Protein 1WIE (pdb70)

InterPro domains:
  IPR001452 SH3 domain [PF07653] (853-914)
  IPR001452 SH3 domain [PF07653] (957-1017)
  IPR001452 SH3 domain [PF14604] (189-230)
  IPR001452 SH3 domain [PR00452] (851-861)
  IPR001452 SH3 domain [PR00452] (873-888)
  IPR001452 SH3 domain [PR00452] (1005-1017)
  IPR001452 SH3 domain [PS50002] (167-234)
  IPR001452 SH3 domain [PS50002] (848-916)
  IPR001452 SH3 domain [PS50002] (952-1019)
  IPR001452 SH3 domain [SM00326] (170-233)
  IPR001452 SH3 domain [SM00326] (851-915)
  IPR001452 SH3 domain [SM00326] (955-1018)
  IPR003961 Fibronectin type III [PF00041] (393-467)
  IPR003961 Fibronectin type III [PS50853] (489-590)
  IPR003961 Fibronectin type III [SM00060] (297-377)
  IPR003961 Fibronectin type III [SM00060] (391-463)
  IPR003961 Fibronectin type III [SM00060] (487-573)
  IPR003961 Fibronectin type III [cd00063] (300-381)
  IPR003961 Fibronectin type III [cd00063] (393-457)
  IPR003961 Fibronectin type III [cd00063] (487-573)

Structure (mmCIF, N/CA/C/O backbone):
data_1WIE
#
_entry.id   1WIE
#
loop_
_atom_site.group_PDB
_atom_site.id
_atom_site.type_symbol
_atom_site.label_atom_id
_atom_site.label_alt_id
_atom_site.label_comp_id
_atom_site.label_asym_id
_atom_site.label_entity_id
_atom_site.label_seq_id
_atom_site.pdbx_PDB_ins_code
_atom_site.Cartn_x
_atom_site.Cartn_y
_atom_site.Cartn_z
_atom_site.occupancy
_atom_site.B_iso_or_equiv
_atom_site.auth_seq_id
_atom_site.auth_comp_id
_atom_site.auth_asym_id
_atom_site.auth_atom_id
_atom_site.pdbx_PDB_model_num
ATOM 1 N N . GLY A 1 1 ? -3.168 -9.687 16.478 1.00 0.00 1 GLY A N 1
ATOM 2 C CA . GLY A 1 1 ? -2.420 -9.687 15.232 1.00 0.00 1 GLY A CA 1
ATOM 3 C C . GLY A 1 1 ? -0.935 -9.417 15.485 1.00 0.00 1 GLY A C 1
ATOM 4 O O . GLY A 1 1 ? -0.481 -9.444 16.628 1.00 0.00 1 GLY A O 1
ATOM 8 N N . SER A 1 2 ? -0.220 -9.162 14.399 1.00 0.00 2 SER A N 1
ATOM 9 C CA . SER A 1 2 ? 1.204 -8.887 14.488 1.00 0.00 2 SER A CA 1
ATOM 10 C C . SER A 1 2 ? 1.911 -10.025 15.228 1.00 0.00 2 SER A C 1
ATOM 11 O O . SER A 1 2 ? 2.118 -9.948 16.439 1.00 0.00 2 SER A O 1
ATOM 19 N N . SER A 1 3 ? 2.262 -11.053 14.470 1.00 0.00 3 SER A N 1
ATOM 20 C CA . SER A 1 3 ? 2.941 -12.205 15.039 1.00 0.00 3 SER A CA 1
ATOM 21 C C . SER A 1 3 ? 4.440 -11.921 15.161 1.00 0.00 3 SER A C 1
ATOM 22 O O . SER A 1 3 ? 5.017 -12.065 16.237 1.00 0.00 3 SER A O 1
ATOM 30 N N . GLY A 1 4 ? 5.027 -11.523 14.042 1.00 0.00 4 GLY A N 1
ATOM 31 C CA . GLY A 1 4 ? 6.447 -11.218 14.009 1.00 0.00 4 GLY A CA 1
ATOM 32 C C . GLY A 1 4 ? 7.235 -12.345 13.338 1.00 0.00 4 GLY A C 1
ATOM 33 O O . GLY A 1 4 ? 6.681 -13.112 12.552 1.00 0.00 4 GLY A O 1
ATOM 37 N N . SER A 1 5 ? 8.515 -12.410 13.674 1.00 0.00 5 SER A N 1
ATOM 38 C CA . SER A 1 5 ? 9.384 -13.431 13.114 1.00 0.00 5 SER A CA 1
ATOM 39 C C . SER A 1 5 ? 9.666 -13.128 11.641 1.00 0.00 5 SER A C 1
ATOM 40 O O . SER A 1 5 ? 10.791 -12.790 11.277 1.00 0.00 5 SER A O 1
ATOM 48 N N . SER A 1 6 ? 8.624 -13.260 10.833 1.00 0.00 6 SER A N 1
ATOM 49 C CA . SER A 1 6 ? 8.745 -13.005 9.408 1.00 0.00 6 SER A CA 1
ATOM 50 C C . SER A 1 6 ? 9.661 -14.047 8.765 1.00 0.00 6 SER A C 1
ATOM 51 O O . SER A 1 6 ? 10.456 -14.688 9.452 1.00 0.00 6 SER A O 1
ATOM 59 N N . GLY A 1 7 ? 9.521 -14.185 7.455 1.00 0.00 7 GLY A N 1
ATOM 60 C CA . GLY A 1 7 ? 10.326 -15.139 6.712 1.00 0.00 7 GLY A CA 1
ATOM 61 C C . GLY A 1 7 ? 10.132 -14.964 5.205 1.00 0.00 7 GLY A C 1
ATOM 62 O O . GLY A 1 7 ? 11.100 -14.775 4.468 1.00 0.00 7 GLY A O 1
ATOM 66 N N . THR A 1 8 ? 8.876 -15.033 4.790 1.00 0.00 8 THR A N 1
ATOM 67 C CA . THR A 1 8 ? 8.543 -14.885 3.384 1.00 0.00 8 THR A CA 1
ATOM 68 C C . THR A 1 8 ? 7.047 -14.611 3.216 1.00 0.00 8 THR A C 1
ATOM 69 O O . THR A 1 8 ? 6.236 -15.055 4.028 1.00 0.00 8 THR A O 1
ATOM 80 N N . SER A 1 9 ? 6.726 -13.882 2.157 1.00 0.00 9 SER A N 1
ATOM 81 C CA . SER A 1 9 ? 5.342 -13.544 1.873 1.00 0.00 9 SER A CA 1
ATOM 82 C C . SER A 1 9 ? 4.480 -14.807 1.895 1.00 0.00 9 SER A C 1
ATOM 83 O O . SER A 1 9 ? 4.524 -15.610 0.964 1.00 0.00 9 SER A O 1
ATOM 91 N N . LYS A 1 10 ? 3.715 -14.944 2.968 1.00 0.00 10 LYS A N 1
ATOM 92 C CA . LYS A 1 10 ? 2.843 -16.096 3.124 1.00 0.00 10 LYS A CA 1
ATOM 93 C C . LYS A 1 10 ? 1.548 -15.860 2.345 1.00 0.00 10 LYS A C 1
ATOM 94 O O . LYS A 1 10 ? 1.290 -16.528 1.345 1.00 0.00 10 LYS A O 1
ATOM 113 N N . GLN A 1 11 ? 0.768 -14.906 2.832 1.00 0.00 11 GLN A N 1
ATOM 114 C CA . GLN A 1 11 ? -0.494 -14.573 2.194 1.00 0.00 11 GLN A CA 1
ATOM 115 C C . GLN A 1 11 ? -0.619 -13.058 2.024 1.00 0.00 11 GLN A C 1
ATOM 116 O O . GLN A 1 11 ? -0.251 -12.297 2.917 1.00 0.00 11 GLN A O 1
ATOM 130 N N . ARG A 1 12 ? -1.141 -12.665 0.871 1.00 0.00 12 ARG A N 1
ATOM 131 C CA . ARG A 1 12 ? -1.319 -11.254 0.572 1.00 0.00 12 ARG A CA 1
ATOM 132 C C . ARG A 1 12 ? -2.730 -10.804 0.958 1.00 0.00 12 ARG A C 1
ATOM 133 O O . ARG A 1 12 ? -3.382 -10.081 0.206 1.00 0.00 12 ARG A O 1
ATOM 154 N N . TYR A 1 13 ? -3.159 -11.249 2.129 1.00 0.00 13 TYR A N 1
ATOM 155 C CA . TYR A 1 13 ? -4.480 -10.901 2.624 1.00 0.00 13 TYR A CA 1
ATOM 156 C C . TYR A 1 13 ? -4.652 -11.335 4.081 1.00 0.00 13 TYR A C 1
ATOM 157 O O . TYR A 1 13 ? -5.637 -11.986 4.427 1.00 0.00 13 TYR A O 1
ATOM 175 N N . SER A 1 14 ? -3.678 -10.956 4.896 1.00 0.00 14 SER A N 1
ATOM 176 C CA . SER A 1 14 ? -3.710 -11.297 6.308 1.00 0.00 14 SER A CA 1
ATOM 177 C C . SER A 1 14 ? -2.404 -10.866 6.980 1.00 0.00 14 SER A C 1
ATOM 178 O O . SER A 1 14 ? -2.401 -10.475 8.146 1.00 0.00 14 SER A O 1
ATOM 186 N N . GLY A 1 15 ? -1.326 -10.951 6.214 1.00 0.00 15 GLY A N 1
ATOM 187 C CA . GLY A 1 15 ? -0.017 -10.574 6.721 1.00 0.00 15 GLY A CA 1
ATOM 188 C C . GLY A 1 15 ? 0.022 -9.089 7.088 1.00 0.00 15 GLY A C 1
ATOM 189 O O . GLY A 1 15 ? -0.898 -8.341 6.761 1.00 0.00 15 GLY A O 1
ATOM 193 N N . LYS A 1 16 ? 1.097 -8.708 7.763 1.00 0.00 16 LYS A N 1
ATOM 194 C CA . LYS A 1 16 ? 1.268 -7.326 8.178 1.00 0.00 16 LYS A CA 1
ATOM 195 C C . LYS A 1 16 ? 0.797 -6.399 7.056 1.00 0.00 16 LYS A C 1
ATOM 196 O O . LYS A 1 16 ? 0.806 -6.780 5.886 1.00 0.00 16 LYS A O 1
ATOM 215 N N . VAL A 1 17 ? 0.398 -5.199 7.452 1.00 0.00 17 VAL A N 1
ATOM 216 C CA . VAL A 1 17 ? -0.075 -4.214 6.494 1.00 0.00 17 VAL A CA 1
ATOM 217 C C . VAL A 1 17 ? 0.827 -2.980 6.550 1.00 0.00 17 VAL A C 1
ATOM 218 O O . VAL A 1 17 ? 1.435 -2.697 7.582 1.00 0.00 17 VAL A O 1
ATOM 231 N N . HIS A 1 18 ? 0.885 -2.277 5.429 1.00 0.00 18 HIS A N 1
ATOM 232 C CA . HIS A 1 18 ? 1.702 -1.079 5.338 1.00 0.00 18 HIS A CA 1
ATOM 233 C C . HIS A 1 18 ? 0.819 0.120 4.985 1.00 0.00 18 HIS A C 1
ATOM 234 O O . HIS A 1 18 ? -0.096 0.003 4.171 1.00 0.00 18 HIS A O 1
ATOM 248 N N . LEU A 1 19 ? 1.124 1.244 5.615 1.00 0.00 19 LEU A N 1
ATOM 249 C CA . LEU A 1 19 ? 0.370 2.463 5.378 1.00 0.00 19 LEU A CA 1
ATOM 250 C C . LEU A 1 19 ? 1.116 3.331 4.363 1.00 0.00 19 LEU A C 1
ATOM 251 O O . LEU A 1 19 ? 2.244 3.754 4.613 1.00 0.00 19 LEU A O 1
ATOM 267 N N . CYS A 1 20 ? 0.457 3.569 3.238 1.00 0.00 20 CYS A N 1
ATOM 268 C CA . CYS A 1 20 ? 1.044 4.378 2.184 1.00 0.00 20 CYS A CA 1
ATOM 269 C C . CYS A 1 20 ? 0.154 5.604 1.967 1.00 0.00 20 CYS A C 1
ATOM 270 O O . CYS A 1 20 ? -1.022 5.593 2.327 1.00 0.00 20 CYS A O 1
ATOM 278 N N . VAL A 1 21 ? 0.749 6.631 1.379 1.00 0.00 21 VAL A N 1
ATOM 279 C CA . VAL A 1 21 ? 0.025 7.862 1.110 1.00 0.00 21 VAL A CA 1
ATOM 280 C C . VAL A 1 21 ? 0.124 8.191 -0.381 1.00 0.00 21 VAL A C 1
ATOM 281 O O . VAL A 1 21 ? 1.187 8.573 -0.867 1.00 0.00 21 VAL A O 1
ATOM 294 N N . ALA A 1 22 ? -0.999 8.030 -1.065 1.00 0.00 22 ALA A N 1
ATOM 295 C CA . ALA A 1 22 ? -1.053 8.305 -2.491 1.00 0.00 22 ALA A CA 1
ATOM 296 C C . ALA A 1 22 ? -0.155 9.501 -2.809 1.00 0.00 22 ALA A C 1
ATOM 297 O O . ALA A 1 22 ? -0.327 10.580 -2.244 1.00 0.00 22 ALA A O 1
ATOM 304 N N . ARG A 1 23 ? 0.786 9.271 -3.714 1.00 0.00 23 ARG A N 1
ATOM 305 C CA . ARG A 1 23 ? 1.711 10.317 -4.114 1.00 0.00 23 ARG A CA 1
ATOM 306 C C . ARG A 1 23 ? 1.080 11.200 -5.192 1.00 0.00 23 ARG A C 1
ATOM 307 O O . ARG A 1 23 ? 1.420 12.377 -5.313 1.00 0.00 23 ARG A O 1
ATOM 328 N N . TYR A 1 24 ? 0.173 10.600 -5.948 1.00 0.00 24 TYR A N 1
ATOM 329 C CA . TYR A 1 24 ? -0.509 11.318 -7.012 1.00 0.00 24 TYR A CA 1
ATOM 330 C C . TYR A 1 24 ? -1.910 10.749 -7.247 1.00 0.00 24 TYR A C 1
ATOM 331 O O . TYR A 1 24 ? -2.066 9.553 -7.485 1.00 0.00 24 TYR A O 1
ATOM 349 N N . SER A 1 25 ? -2.893 11.634 -7.171 1.00 0.00 25 SER A N 1
ATOM 350 C CA . SER A 1 25 ? -4.276 11.235 -7.372 1.00 0.00 25 SER A CA 1
ATOM 351 C C . SER A 1 25 ? -4.381 10.302 -8.580 1.00 0.00 25 SER A C 1
ATOM 352 O O . SER A 1 25 ? -4.009 10.676 -9.692 1.00 0.00 25 SER A O 1
ATOM 360 N N . TYR A 1 26 ? -4.888 9.106 -8.321 1.00 0.00 26 TYR A N 1
ATOM 361 C CA . TYR A 1 26 ? -5.047 8.117 -9.373 1.00 0.00 26 TYR A CA 1
ATOM 362 C C . TYR A 1 26 ? -6.482 7.588 -9.417 1.00 0.00 26 TYR A C 1
ATOM 363 O O . TYR A 1 26 ? -7.173 7.571 -8.400 1.00 0.00 26 TYR A O 1
ATOM 381 N N . ASN A 1 27 ? -6.888 7.170 -10.607 1.00 0.00 27 ASN A N 1
ATOM 382 C CA . ASN A 1 27 ? -8.229 6.643 -10.797 1.00 0.00 27 ASN A CA 1
ATOM 383 C C . ASN A 1 27 ? -8.195 5.551 -11.868 1.00 0.00 27 ASN A C 1
ATOM 384 O O . ASN A 1 27 ? -7.924 5.829 -13.035 1.00 0.00 27 ASN A O 1
ATOM 395 N N . PRO A 1 28 ? -8.482 4.298 -11.422 1.00 0.00 28 PRO A N 1
ATOM 396 C CA . PRO A 1 28 ? -8.487 3.163 -12.329 1.00 0.00 28 PRO A CA 1
ATOM 397 C C . PRO A 1 28 ? -9.737 3.172 -13.211 1.00 0.00 28 PRO A C 1
ATOM 398 O O . PRO A 1 28 ? -9.703 2.703 -14.347 1.00 0.00 28 PRO A O 1
ATOM 409 N N . PHE A 1 29 ? -10.812 3.712 -12.654 1.00 0.00 29 PHE A N 1
ATOM 410 C CA . PHE A 1 29 ? -12.070 3.788 -13.376 1.00 0.00 29 PHE A CA 1
ATOM 411 C C . PHE A 1 29 ? -12.142 5.062 -14.220 1.00 0.00 29 PHE A C 1
ATOM 412 O O . PHE A 1 29 ? -13.223 5.608 -14.436 1.00 0.00 29 PHE A O 1
ATOM 429 N N . ASP A 1 30 ? -10.977 5.499 -14.674 1.00 0.00 30 ASP A N 1
ATOM 430 C CA . ASP A 1 30 ? -10.894 6.699 -15.489 1.00 0.00 30 ASP A CA 1
ATOM 431 C C . ASP A 1 30 ? -10.458 6.319 -16.906 1.00 0.00 30 ASP A C 1
ATOM 432 O O . ASP A 1 30 ? -10.596 7.112 -17.836 1.00 0.00 30 ASP A O 1
ATOM 441 N N . GLY A 1 31 ? -9.941 5.105 -17.026 1.00 0.00 31 GLY A N 1
ATOM 442 C CA . GLY A 1 31 ? -9.485 4.609 -18.313 1.00 0.00 31 GLY A CA 1
ATOM 443 C C . GLY A 1 31 ? -10.351 3.442 -18.790 1.00 0.00 31 GLY A C 1
ATOM 444 O O . GLY A 1 31 ? -11.341 3.096 -18.148 1.00 0.00 31 GLY A O 1
ATOM 448 N N . PRO A 1 32 ? -9.935 2.850 -19.942 1.00 0.00 32 PRO A N 1
ATOM 449 C CA . PRO A 1 32 ? -10.661 1.729 -20.512 1.00 0.00 32 PRO A CA 1
ATOM 450 C C . PRO A 1 32 ? -10.400 0.446 -19.719 1.00 0.00 32 PRO A C 1
ATOM 451 O O . PRO A 1 32 ? -10.941 -0.610 -20.044 1.00 0.00 32 PRO A O 1
ATOM 462 N N . ASN A 1 33 ? -9.571 0.581 -18.694 1.00 0.00 33 ASN A N 1
ATOM 463 C CA . ASN A 1 33 ? -9.231 -0.554 -17.853 1.00 0.00 33 ASN A CA 1
ATOM 464 C C . ASN A 1 33 ? -10.481 -1.407 -17.625 1.00 0.00 33 ASN A C 1
ATOM 465 O O . ASN A 1 33 ? -11.467 -0.933 -17.063 1.00 0.00 33 ASN A O 1
ATOM 476 N N . GLU A 1 34 ? -10.399 -2.650 -18.075 1.00 0.00 34 GLU A N 1
ATOM 477 C CA . GLU A 1 34 ? -11.512 -3.574 -17.927 1.00 0.00 34 GLU A CA 1
ATOM 478 C C . GLU A 1 34 ? -11.554 -4.131 -16.503 1.00 0.00 34 GLU A C 1
ATOM 479 O O . GLU A 1 34 ? -12.482 -4.853 -16.143 1.00 0.00 34 GLU A O 1
ATOM 491 N N . ASN A 1 35 ? -10.538 -3.773 -15.731 1.00 0.00 35 ASN A N 1
ATOM 492 C CA . ASN A 1 35 ? -10.448 -4.228 -14.354 1.00 0.00 35 ASN A CA 1
ATOM 493 C C . ASN A 1 35 ? -10.017 -3.061 -13.464 1.00 0.00 35 ASN A C 1
ATOM 494 O O . ASN A 1 35 ? -8.973 -3.123 -12.816 1.00 0.00 35 ASN A O 1
ATOM 505 N N . PRO A 1 36 ? -10.864 -1.998 -13.460 1.00 0.00 36 PRO A N 1
ATOM 506 C CA . PRO A 1 36 ? -10.582 -0.819 -12.659 1.00 0.00 36 PRO A CA 1
ATOM 507 C C . PRO A 1 36 ? -10.853 -1.084 -11.177 1.00 0.00 36 PRO A C 1
ATOM 508 O O . PRO A 1 36 ? -10.161 -0.552 -10.310 1.00 0.00 36 PRO A O 1
ATOM 519 N N . GLU A 1 37 ? -11.862 -1.907 -10.931 1.00 0.00 37 GLU A N 1
ATOM 520 C CA . GLU A 1 37 ? -12.234 -2.249 -9.569 1.00 0.00 37 GLU A CA 1
ATOM 521 C C . GLU A 1 37 ? -11.078 -2.966 -8.868 1.00 0.00 37 GLU A C 1
ATOM 522 O O . GLU A 1 37 ? -10.941 -2.885 -7.648 1.00 0.00 37 GLU A O 1
ATOM 534 N N . ALA A 1 38 ? -10.276 -3.652 -9.669 1.00 0.00 38 ALA A N 1
ATOM 535 C CA . ALA A 1 38 ? -9.137 -4.383 -9.141 1.00 0.00 38 ALA A CA 1
ATOM 536 C C . ALA A 1 38 ? -8.224 -3.417 -8.384 1.00 0.00 38 ALA A C 1
ATOM 537 O O . ALA A 1 38 ? -7.817 -3.696 -7.257 1.00 0.00 38 ALA A O 1
ATOM 544 N N . GLU A 1 39 ? -7.928 -2.301 -9.033 1.00 0.00 39 GLU A N 1
ATOM 545 C CA . GLU A 1 39 ? -7.070 -1.292 -8.435 1.00 0.00 39 GLU A CA 1
ATOM 546 C C . GLU A 1 39 ? -7.873 -0.416 -7.471 1.00 0.00 39 GLU A C 1
ATOM 547 O O . GLU A 1 39 ? -9.037 -0.699 -7.192 1.00 0.00 39 GLU A O 1
ATOM 559 N N . LEU A 1 40 ? -7.220 0.632 -6.990 1.00 0.00 40 LEU A N 1
ATOM 560 C CA . LEU A 1 40 ? -7.859 1.551 -6.064 1.00 0.00 40 LEU A CA 1
ATOM 561 C C . LEU A 1 40 ? -7.560 2.989 -6.492 1.00 0.00 40 LEU A C 1
ATOM 562 O O . LEU A 1 40 ? -6.452 3.292 -6.932 1.00 0.00 40 LEU A O 1
ATOM 578 N N . PRO A 1 41 ? -8.594 3.860 -6.344 1.00 0.00 41 PRO A N 1
ATOM 579 C CA . PRO A 1 41 ? -8.452 5.259 -6.710 1.00 0.00 41 PRO A CA 1
ATOM 580 C C . PRO A 1 41 ? -7.621 6.016 -5.673 1.00 0.00 41 PRO A C 1
ATOM 581 O O . PRO A 1 41 ? -8.154 6.491 -4.671 1.00 0.00 41 PRO A O 1
ATOM 592 N N . LEU A 1 42 ? -6.328 6.105 -5.948 1.00 0.00 42 LEU A N 1
ATOM 593 C CA . LEU A 1 42 ? -5.417 6.796 -5.051 1.00 0.00 42 LEU A CA 1
ATOM 594 C C . LEU A 1 42 ? -5.702 8.298 -5.101 1.00 0.00 42 LEU A C 1
ATOM 595 O O . LEU A 1 42 ? -6.078 8.828 -6.145 1.00 0.00 42 LEU A O 1
ATOM 611 N N . THR A 1 43 ? -5.510 8.943 -3.959 1.00 0.00 43 THR A N 1
ATOM 612 C CA . THR A 1 43 ? -5.741 10.374 -3.860 1.00 0.00 43 THR A CA 1
ATOM 613 C C . THR A 1 43 ? -4.553 11.060 -3.182 1.00 0.00 43 THR A C 1
ATOM 614 O O . THR A 1 43 ? -4.393 10.974 -1.966 1.00 0.00 43 THR A O 1
ATOM 625 N N . ALA A 1 44 ? -3.751 11.726 -4.000 1.00 0.00 44 ALA A N 1
ATOM 626 C CA . ALA A 1 44 ? -2.583 12.427 -3.495 1.00 0.00 44 ALA A CA 1
ATOM 627 C C . ALA A 1 44 ? -2.886 12.977 -2.100 1.00 0.00 44 ALA A C 1
ATOM 628 O O . ALA A 1 44 ? -3.769 13.818 -1.939 1.00 0.00 44 ALA A O 1
ATOM 635 N N . GLY A 1 45 ? -2.138 12.480 -1.126 1.00 0.00 45 GLY A N 1
ATOM 636 C CA . GLY A 1 45 ? -2.316 12.911 0.250 1.00 0.00 45 GLY A CA 1
ATOM 637 C C . GLY A 1 45 ? -3.024 11.834 1.074 1.00 0.00 45 GLY A C 1
ATOM 638 O O . GLY A 1 45 ? -2.629 11.553 2.205 1.00 0.00 45 GLY A O 1
ATOM 642 N N . LYS A 1 46 ? -4.058 11.261 0.476 1.00 0.00 46 LYS A N 1
ATOM 643 C CA . LYS A 1 46 ? -4.825 10.221 1.141 1.00 0.00 46 LYS A CA 1
ATOM 644 C C . LYS A 1 46 ? -3.898 9.056 1.494 1.00 0.00 46 LYS A C 1
ATOM 645 O O . LYS A 1 46 ? -2.792 8.957 0.965 1.00 0.00 46 LYS A O 1
ATOM 664 N N . TYR A 1 47 ? -4.384 8.203 2.384 1.00 0.00 47 TYR A N 1
ATOM 665 C CA . TYR A 1 47 ? -3.613 7.049 2.813 1.00 0.00 47 TYR A CA 1
ATOM 666 C C . TYR A 1 47 ? -4.384 5.751 2.564 1.00 0.00 47 TYR A C 1
ATOM 667 O O . TYR A 1 47 ? -5.592 5.777 2.335 1.00 0.00 47 TYR A O 1
ATOM 685 N N . LEU A 1 48 ? -3.653 4.647 2.617 1.00 0.00 48 LEU A N 1
ATOM 686 C CA . LEU A 1 48 ? -4.253 3.342 2.400 1.00 0.00 48 LEU A CA 1
ATOM 687 C C . LEU A 1 48 ? -3.426 2.278 3.125 1.00 0.00 48 LEU A C 1
ATOM 688 O O . LEU A 1 48 ? -2.278 2.522 3.490 1.00 0.00 48 LEU A O 1
ATOM 704 N N . TYR A 1 49 ? -4.043 1.120 3.311 1.00 0.00 49 TYR A N 1
ATOM 705 C CA . TYR A 1 49 ? -3.378 0.018 3.986 1.00 0.00 49 TYR A CA 1
ATOM 706 C C . TYR A 1 49 ? -3.175 -1.164 3.036 1.00 0.00 49 TYR A C 1
ATOM 707 O O . TYR A 1 49 ? -4.132 -1.853 2.684 1.00 0.00 49 TYR A O 1
ATOM 725 N N . VAL A 1 50 ? -1.924 -1.363 2.649 1.00 0.00 50 VAL A N 1
ATOM 726 C CA . VAL A 1 50 ? -1.584 -2.449 1.746 1.00 0.00 50 VAL A CA 1
ATOM 727 C C . VAL A 1 50 ? -1.063 -3.637 2.559 1.00 0.00 50 VAL A C 1
ATOM 728 O O . VAL A 1 50 ? -0.003 -3.553 3.177 1.00 0.00 50 VAL A O 1
ATOM 741 N N . TYR A 1 51 ? -1.832 -4.715 2.531 1.00 0.00 51 TYR A N 1
ATOM 742 C CA . TYR A 1 51 ? -1.461 -5.918 3.257 1.00 0.00 51 TYR A CA 1
ATOM 743 C C . TYR A 1 51 ? -0.420 -6.727 2.482 1.00 0.00 51 TYR A C 1
ATOM 744 O O . TYR A 1 51 ? -0.482 -6.814 1.257 1.00 0.00 51 TYR A O 1
ATOM 762 N N . GLY A 1 52 ? 0.513 -7.300 3.229 1.00 0.00 52 GLY A N 1
ATOM 763 C CA . GLY A 1 52 ? 1.566 -8.100 2.627 1.00 0.00 52 GLY A CA 1
ATOM 764 C C . GLY A 1 52 ? 2.611 -7.210 1.949 1.00 0.00 52 GLY A C 1
ATOM 765 O O . GLY A 1 52 ? 3.096 -6.251 2.547 1.00 0.00 52 GLY A O 1
ATOM 769 N N . ASP A 1 53 ? 2.926 -7.561 0.711 1.00 0.00 53 ASP A N 1
ATOM 770 C CA . ASP A 1 53 ? 3.904 -6.806 -0.054 1.00 0.00 53 ASP A CA 1
ATOM 771 C C . ASP A 1 53 ? 3.558 -6.892 -1.542 1.00 0.00 53 ASP A C 1
ATOM 772 O O . ASP A 1 53 ? 2.466 -7.325 -1.905 1.00 0.00 53 ASP A O 1
ATOM 781 N N . MET A 1 54 ? 4.510 -6.473 -2.363 1.00 0.00 54 MET A N 1
ATOM 782 C CA . MET A 1 54 ? 4.320 -6.498 -3.803 1.00 0.00 54 MET A CA 1
ATOM 783 C C . MET A 1 54 ? 3.538 -7.741 -4.232 1.00 0.00 54 MET A C 1
ATOM 784 O O . MET A 1 54 ? 3.722 -8.820 -3.670 1.00 0.00 54 MET A O 1
ATOM 798 N N . ASP A 1 55 ? 2.681 -7.550 -5.224 1.00 0.00 55 ASP A N 1
ATOM 799 C CA . ASP A 1 55 ? 1.871 -8.642 -5.735 1.00 0.00 55 ASP A CA 1
ATOM 800 C C . ASP A 1 55 ? 2.605 -9.317 -6.896 1.00 0.00 55 ASP A C 1
ATOM 801 O O . ASP A 1 55 ? 3.656 -8.846 -7.328 1.00 0.00 55 ASP A O 1
ATOM 810 N N . GLU A 1 56 ? 2.021 -10.409 -7.368 1.00 0.00 56 GLU A N 1
ATOM 811 C CA . GLU A 1 56 ? 2.607 -11.152 -8.470 1.00 0.00 56 GLU A CA 1
ATOM 812 C C . GLU A 1 56 ? 2.705 -10.268 -9.715 1.00 0.00 56 GLU A C 1
ATOM 813 O O . GLU A 1 56 ? 3.565 -10.483 -10.567 1.00 0.00 56 GLU A O 1
ATOM 825 N N . ASP A 1 57 ? 1.813 -9.291 -9.779 1.00 0.00 57 ASP A N 1
ATOM 826 C CA . ASP A 1 57 ? 1.789 -8.372 -10.905 1.00 0.00 57 ASP A CA 1
ATOM 827 C C . ASP A 1 57 ? 2.726 -7.198 -10.620 1.00 0.00 57 ASP A C 1
ATOM 828 O O . ASP A 1 57 ? 3.319 -6.635 -11.539 1.00 0.00 57 ASP A O 1
ATOM 837 N N . GLY A 1 58 ? 2.831 -6.863 -9.342 1.00 0.00 58 GLY A N 1
ATOM 838 C CA . GLY A 1 58 ? 3.687 -5.765 -8.925 1.00 0.00 58 GLY A CA 1
ATOM 839 C C . GLY A 1 58 ? 2.858 -4.599 -8.383 1.00 0.00 58 GLY A C 1
ATOM 840 O O . GLY A 1 58 ? 3.197 -3.437 -8.603 1.00 0.00 58 GLY A O 1
ATOM 844 N N . PHE A 1 59 ? 1.787 -4.949 -7.686 1.00 0.00 59 PHE A N 1
ATOM 845 C CA . PHE A 1 59 ? 0.906 -3.946 -7.112 1.00 0.00 59 PHE A CA 1
ATOM 846 C C . PHE A 1 59 ? 0.706 -4.185 -5.614 1.00 0.00 59 PHE A C 1
ATOM 847 O O . PHE A 1 59 ? 1.045 -5.251 -5.101 1.00 0.00 59 PHE A O 1
ATOM 864 N N . TYR A 1 60 ? 0.155 -3.177 -4.955 1.00 0.00 60 TYR A N 1
ATOM 865 C CA . TYR A 1 60 ? -0.095 -3.264 -3.526 1.00 0.00 60 TYR A CA 1
ATOM 866 C C . TYR A 1 60 ? -1.595 -3.344 -3.236 1.00 0.00 60 TYR A C 1
ATOM 867 O O . TYR A 1 60 ? -2.368 -2.517 -3.717 1.00 0.00 60 TYR A O 1
ATOM 885 N N . GLU A 1 61 ? -1.961 -4.346 -2.450 1.00 0.00 61 GLU A N 1
ATOM 886 C CA . GLU A 1 61 ? -3.354 -4.544 -2.090 1.00 0.00 61 GLU A CA 1
ATOM 887 C C . GLU A 1 61 ? -3.784 -3.514 -1.043 1.00 0.00 61 GLU A C 1
ATOM 888 O O . GLU A 1 61 ? -4.244 -3.877 0.038 1.00 0.00 61 GLU A O 1
ATOM 900 N N . GLY A 1 62 ? -3.618 -2.249 -1.401 1.00 0.00 62 GLY A N 1
ATOM 901 C CA . GLY A 1 62 ? -3.983 -1.164 -0.506 1.00 0.00 62 GLY A CA 1
ATOM 902 C C . GLY A 1 62 ? -5.475 -1.206 -0.173 1.00 0.00 62 GLY A C 1
ATOM 903 O O . GLY A 1 62 ? -6.298 -1.516 -1.033 1.00 0.00 62 GLY A O 1
ATOM 907 N N . GLU A 1 63 ? -5.780 -0.890 1.077 1.00 0.00 63 GLU A N 1
ATOM 908 C CA . GLU A 1 63 ? -7.159 -0.888 1.534 1.00 0.00 63 GLU A CA 1
ATOM 909 C C . GLU A 1 63 ? -7.604 0.537 1.869 1.00 0.00 63 GLU A C 1
ATOM 910 O O . GLU A 1 63 ? -7.337 1.034 2.962 1.00 0.00 63 GLU A O 1
ATOM 922 N N . LEU A 1 64 ? -8.276 1.154 0.909 1.00 0.00 64 LEU A N 1
ATOM 923 C CA . LEU A 1 64 ? -8.762 2.512 1.088 1.00 0.00 64 LEU A CA 1
ATOM 924 C C . LEU A 1 64 ? -9.328 2.664 2.501 1.00 0.00 64 LEU A C 1
ATOM 925 O O . LEU A 1 64 ? -9.780 1.689 3.101 1.00 0.00 64 LEU A O 1
ATOM 941 N N . LEU A 1 65 ? -9.286 3.894 2.992 1.00 0.00 65 LEU A N 1
ATOM 942 C CA . LEU A 1 65 ? -9.790 4.185 4.324 1.00 0.00 65 LEU A CA 1
ATOM 943 C C . LEU A 1 65 ? -11.292 3.898 4.370 1.00 0.00 65 LEU A C 1
ATOM 944 O O . LEU A 1 65 ? -11.869 3.767 5.448 1.00 0.00 65 LEU A O 1
ATOM 960 N N . ASP A 1 66 ? -11.882 3.810 3.187 1.00 0.00 66 ASP A N 1
ATOM 961 C CA . ASP A 1 66 ? -13.306 3.541 3.080 1.00 0.00 66 ASP A CA 1
ATOM 962 C C . ASP A 1 66 ? -13.543 2.031 3.157 1.00 0.00 66 ASP A C 1
ATOM 963 O O . ASP A 1 66 ? -14.679 1.584 3.307 1.00 0.00 66 ASP A O 1
ATOM 972 N N . GLY A 1 67 ? -12.451 1.287 3.053 1.00 0.00 67 GLY A N 1
ATOM 973 C CA . GLY A 1 67 ? -12.526 -0.163 3.109 1.00 0.00 67 GLY A CA 1
ATOM 974 C C . GLY A 1 67 ? -12.306 -0.778 1.726 1.00 0.00 67 GLY A C 1
ATOM 975 O O . GLY A 1 67 ? -12.278 -1.999 1.583 1.00 0.00 67 GLY A O 1
ATOM 979 N N . GLN A 1 68 ? -12.157 0.097 0.742 1.00 0.00 68 GLN A N 1
ATOM 980 C CA . GLN A 1 68 ? -11.941 -0.345 -0.626 1.00 0.00 68 GLN A CA 1
ATOM 981 C C . GLN A 1 68 ? -10.654 -1.166 -0.721 1.00 0.00 68 GLN A C 1
ATOM 982 O O . GLN A 1 68 ? -9.580 -0.688 -0.358 1.00 0.00 68 GLN A O 1
ATOM 996 N N . ARG A 1 69 ? -10.804 -2.387 -1.212 1.00 0.00 69 ARG A N 1
ATOM 997 C CA . ARG A 1 69 ? -9.666 -3.279 -1.360 1.00 0.00 69 ARG A CA 1
ATOM 998 C C . ARG A 1 69 ? -9.373 -3.524 -2.842 1.00 0.00 69 ARG A C 1
ATOM 999 O O . ARG A 1 69 ? -10.235 -3.998 -3.579 1.00 0.00 69 ARG A O 1
ATOM 1020 N N . GLY A 1 70 ? -8.152 -3.189 -3.234 1.00 0.00 70 GLY A N 1
ATOM 1021 C CA . GLY A 1 70 ? -7.734 -3.366 -4.614 1.00 0.00 70 GLY A CA 1
ATOM 1022 C C . GLY A 1 70 ? -6.223 -3.176 -4.758 1.00 0.00 70 GLY A C 1
ATOM 1023 O O . GLY A 1 70 ? -5.525 -2.950 -3.771 1.00 0.00 70 GLY A O 1
ATOM 1027 N N . LEU A 1 71 ? -5.761 -3.276 -5.996 1.00 0.00 71 LEU A N 1
ATOM 1028 C CA . LEU A 1 71 ? -4.346 -3.118 -6.282 1.00 0.00 71 LEU A CA 1
ATOM 1029 C C . LEU A 1 71 ? -3.953 -1.651 -6.096 1.00 0.00 71 LEU A C 1
ATOM 1030 O O . LEU A 1 71 ? -4.814 -0.774 -6.058 1.00 0.00 71 LEU A O 1
ATOM 1046 N N . VAL A 1 72 ? -2.651 -1.430 -5.985 1.00 0.00 72 VAL A N 1
ATOM 1047 C CA . VAL A 1 72 ? -2.134 -0.084 -5.804 1.00 0.00 72 VAL A CA 1
ATOM 1048 C C . VAL A 1 72 ? -0.669 -0.042 -6.246 1.00 0.00 72 VAL A C 1
ATOM 1049 O O . VAL A 1 72 ? 0.151 -0.820 -5.762 1.00 0.00 72 VAL A O 1
ATOM 1062 N N . PRO A 1 73 ? -0.379 0.899 -7.184 1.00 0.00 73 PRO A N 1
ATOM 1063 C CA . PRO A 1 73 ? 0.972 1.053 -7.696 1.00 0.00 73 PRO A CA 1
ATOM 1064 C C . PRO A 1 73 ? 1.871 1.748 -6.671 1.00 0.00 73 PRO A C 1
ATOM 1065 O O . PRO A 1 73 ? 1.509 2.789 -6.127 1.00 0.00 73 PRO A O 1
ATOM 1076 N N . SER A 1 74 ? 3.027 1.142 -6.439 1.00 0.00 74 SER A N 1
ATOM 1077 C CA . SER A 1 74 ? 3.981 1.689 -5.489 1.00 0.00 74 SER A CA 1
ATOM 1078 C C . SER A 1 74 ? 4.602 2.970 -6.051 1.00 0.00 74 SER A C 1
ATOM 1079 O O . SER A 1 74 ? 5.346 3.659 -5.355 1.00 0.00 74 SER A O 1
ATOM 1087 N N . ASN A 1 75 ? 4.273 3.250 -7.303 1.00 0.00 75 ASN A N 1
ATOM 1088 C CA . ASN A 1 75 ? 4.790 4.435 -7.966 1.00 0.00 75 ASN A CA 1
ATOM 1089 C C . ASN A 1 75 ? 3.827 5.602 -7.737 1.00 0.00 75 ASN A C 1
ATOM 1090 O O . ASN A 1 75 ? 4.094 6.724 -8.164 1.00 0.00 75 ASN A O 1
ATOM 1101 N N . PHE A 1 76 ? 2.728 5.298 -7.063 1.00 0.00 76 PHE A N 1
ATOM 1102 C CA . PHE A 1 76 ? 1.725 6.307 -6.772 1.00 0.00 76 PHE A CA 1
ATOM 1103 C C . PHE A 1 76 ? 1.385 6.329 -5.280 1.00 0.00 76 PHE A C 1
ATOM 1104 O O . PHE A 1 76 ? 0.446 7.005 -4.863 1.00 0.00 76 PHE A O 1
ATOM 1121 N N . VAL A 1 77 ? 2.169 5.581 -4.516 1.00 0.00 77 VAL A N 1
ATOM 1122 C CA . VAL A 1 77 ? 1.963 5.507 -3.080 1.00 0.00 77 VAL A CA 1
ATOM 1123 C C . VAL A 1 77 ? 3.288 5.777 -2.365 1.00 0.00 77 VAL A C 1
ATOM 1124 O O . VAL A 1 77 ? 4.350 5.388 -2.849 1.00 0.00 77 VAL A O 1
ATOM 1137 N N . ASP A 1 78 ? 3.183 6.442 -1.224 1.00 0.00 78 ASP A N 1
ATOM 1138 C CA . ASP A 1 78 ? 4.360 6.769 -0.437 1.00 0.00 78 ASP A CA 1
ATOM 1139 C C . ASP A 1 78 ? 4.193 6.212 0.978 1.00 0.00 78 ASP A C 1
ATOM 1140 O O . ASP A 1 78 ? 3.406 6.734 1.766 1.00 0.00 78 ASP A O 1
ATOM 1149 N N . PHE A 1 79 ? 4.946 5.158 1.258 1.00 0.00 79 PHE A N 1
ATOM 1150 C CA . PHE A 1 79 ? 4.892 4.524 2.564 1.00 0.00 79 PHE A CA 1
ATOM 1151 C C . PHE A 1 79 ? 5.042 5.558 3.682 1.00 0.00 79 PHE A C 1
ATOM 1152 O O . PHE A 1 79 ? 6.152 5.826 4.139 1.00 0.00 79 PHE A O 1
ATOM 1169 N N . VAL A 1 80 ? 3.908 6.111 4.089 1.00 0.00 80 VAL A N 1
ATOM 1170 C CA . VAL A 1 80 ? 3.900 7.109 5.145 1.00 0.00 80 VAL A CA 1
ATOM 1171 C C . VAL A 1 80 ? 4.265 6.444 6.473 1.00 0.00 80 VAL A C 1
ATOM 1172 O O . VAL A 1 80 ? 4.269 5.218 6.577 1.00 0.00 80 VAL A O 1
ATOM 1185 N N . GLN A 1 81 ? 4.563 7.281 7.456 1.00 0.00 81 GLN A N 1
ATOM 1186 C CA . GLN A 1 81 ? 4.928 6.790 8.773 1.00 0.00 81 GLN A CA 1
ATOM 1187 C C . GLN A 1 81 ? 4.279 7.650 9.860 1.00 0.00 81 GLN A C 1
ATOM 1188 O O . GLN A 1 81 ? 4.292 8.877 9.775 1.00 0.00 81 GLN A O 1
ATOM 1202 N N . ASP A 1 82 ? 3.727 6.972 10.855 1.00 0.00 82 ASP A N 1
ATOM 1203 C CA . ASP A 1 82 ? 3.074 7.658 11.957 1.00 0.00 82 ASP A CA 1
ATOM 1204 C C . ASP A 1 82 ? 4.109 8.488 12.719 1.00 0.00 82 ASP A C 1
ATOM 1205 O O . ASP A 1 82 ? 4.030 9.716 12.743 1.00 0.00 82 ASP A O 1
ATOM 1214 N N . ASN A 1 83 ? 5.055 7.785 13.324 1.00 0.00 83 ASN A N 1
ATOM 1215 C CA . ASN A 1 83 ? 6.104 8.441 14.086 1.00 0.00 83 ASN A CA 1
ATOM 1216 C C . ASN A 1 83 ? 7.383 7.606 14.009 1.00 0.00 83 ASN A C 1
ATOM 1217 O O . ASN A 1 83 ? 7.615 6.741 14.853 1.00 0.00 83 ASN A O 1
ATOM 1228 N N . GLU A 1 84 ? 8.179 7.893 12.990 1.00 0.00 84 GLU A N 1
ATOM 1229 C CA . GLU A 1 84 ? 9.429 7.178 12.792 1.00 0.00 84 GLU A CA 1
ATOM 1230 C C . GLU A 1 84 ? 10.147 6.985 14.129 1.00 0.00 84 GLU A C 1
ATOM 1231 O O . GLU A 1 84 ? 10.299 5.858 14.599 1.00 0.00 84 GLU A O 1
ATOM 1243 N N . SER A 1 85 ? 10.569 8.101 14.705 1.00 0.00 85 SER A N 1
ATOM 1244 C CA . SER A 1 85 ? 11.268 8.068 15.979 1.00 0.00 85 SER A CA 1
ATOM 1245 C C . SER A 1 85 ? 10.612 7.046 16.909 1.00 0.00 85 SER A C 1
ATOM 1246 O O . SER A 1 85 ? 9.522 7.283 17.428 1.00 0.00 85 SER A O 1
ATOM 1254 N N . ARG A 1 86 ? 11.303 5.930 17.091 1.00 0.00 86 ARG A N 1
ATOM 1255 C CA . ARG A 1 86 ? 10.802 4.870 17.949 1.00 0.00 86 ARG A CA 1
ATOM 1256 C C . ARG A 1 86 ? 11.908 4.376 18.883 1.00 0.00 86 ARG A C 1
ATOM 1257 O O . ARG A 1 86 ? 11.738 4.366 20.102 1.00 0.00 86 ARG A O 1
ATOM 1278 N N . LEU A 1 87 ? 13.016 3.977 18.277 1.00 0.00 87 LEU A N 1
ATOM 1279 C CA . LEU A 1 87 ? 14.150 3.482 19.039 1.00 0.00 87 LEU A CA 1
ATOM 1280 C C . LEU A 1 87 ? 15.214 4.578 19.132 1.00 0.00 87 LEU A C 1
ATOM 1281 O O . LEU A 1 87 ? 15.114 5.604 18.461 1.00 0.00 87 LEU A O 1
ATOM 1297 N N . ALA A 1 88 ? 16.208 4.324 19.970 1.00 0.00 88 ALA A N 1
ATOM 1298 C CA . ALA A 1 88 ? 17.289 5.276 20.160 1.00 0.00 88 ALA A CA 1
ATOM 1299 C C . ALA A 1 88 ? 18.300 5.127 19.021 1.00 0.00 88 ALA A C 1
ATOM 1300 O O . ALA A 1 88 ? 19.280 5.867 18.956 1.00 0.00 88 ALA A O 1
ATOM 1307 N N . SER A 1 89 ? 18.025 4.167 18.150 1.00 0.00 89 SER A N 1
ATOM 1308 C CA . SER A 1 89 ? 18.898 3.912 17.017 1.00 0.00 89 SER A CA 1
ATOM 1309 C C . SER A 1 89 ? 20.264 3.427 17.507 1.00 0.00 89 SER A C 1
ATOM 1310 O O . SER A 1 89 ? 20.846 4.017 18.416 1.00 0.00 89 SER A O 1
ATOM 1318 N N . THR A 1 90 ? 20.735 2.357 16.884 1.00 0.00 90 THR A N 1
ATOM 1319 C CA . THR A 1 90 ? 22.022 1.787 17.245 1.00 0.00 90 THR A CA 1
ATOM 1320 C C . THR A 1 90 ? 22.973 1.815 16.047 1.00 0.00 90 THR A C 1
ATOM 1321 O O . THR A 1 90 ? 24.168 2.064 16.204 1.00 0.00 90 THR A O 1
ATOM 1332 N N . SER A 1 91 ? 22.408 1.557 14.877 1.00 0.00 91 SER A N 1
ATOM 1333 C CA . SER A 1 91 ? 23.191 1.550 13.653 1.00 0.00 91 SER A CA 1
ATOM 1334 C C . SER A 1 91 ? 22.767 2.713 12.754 1.00 0.00 91 SER A C 1
ATOM 1335 O O . SER A 1 91 ? 21.641 3.198 12.849 1.00 0.00 91 SER A O 1
ATOM 1343 N N . GLY A 1 92 ? 23.693 3.128 11.901 1.00 0.00 92 GLY A N 1
ATOM 1344 C CA . GLY A 1 92 ? 23.429 4.225 10.986 1.00 0.00 92 GLY A CA 1
ATOM 1345 C C . GLY A 1 92 ? 23.318 3.722 9.545 1.00 0.00 92 GLY A C 1
ATOM 1346 O O . GLY A 1 92 ? 23.496 2.534 9.283 1.00 0.00 92 GLY A O 1
ATOM 1350 N N . PRO A 1 93 ? 23.019 4.678 8.624 1.00 0.00 93 PRO A N 1
ATOM 1351 C CA . PRO A 1 93 ? 22.883 4.344 7.217 1.00 0.00 93 PRO A CA 1
ATOM 1352 C C . PRO A 1 93 ? 24.251 4.106 6.575 1.00 0.00 93 PRO A C 1
ATOM 1353 O O . PRO A 1 93 ? 25.282 4.264 7.226 1.00 0.00 93 PRO A O 1
ATOM 1364 N N . SER A 1 94 ? 24.216 3.729 5.305 1.00 0.00 94 SER A N 1
ATOM 1365 C CA . SER A 1 94 ? 25.440 3.467 4.568 1.00 0.00 94 SER A CA 1
ATOM 1366 C C . SER A 1 94 ? 25.564 4.443 3.396 1.00 0.00 94 SER A C 1
ATOM 1367 O O . SER A 1 94 ? 24.577 5.049 2.982 1.00 0.00 94 SER A O 1
ATOM 1375 N N . SER A 1 95 ? 26.784 4.563 2.894 1.00 0.00 95 SER A N 1
ATOM 1376 C CA . SER A 1 95 ? 27.050 5.455 1.778 1.00 0.00 95 SER A CA 1
ATOM 1377 C C . SER A 1 95 ? 26.451 4.878 0.494 1.00 0.00 95 SER A C 1
ATOM 1378 O O . SER A 1 95 ? 26.499 3.669 0.270 1.00 0.00 95 SER A O 1
ATOM 1386 N N . GLY A 1 96 ? 25.899 5.769 -0.317 1.00 0.00 96 GLY A N 1
ATOM 1387 C CA . GLY A 1 96 ? 25.292 5.364 -1.573 1.00 0.00 96 GLY A CA 1
ATOM 1388 C C . GLY A 1 96 ? 23.957 6.079 -1.792 1.00 0.00 96 GLY A C 1
ATOM 1389 O O . GLY A 1 96 ? 23.175 6.243 -0.856 1.00 0.00 96 GLY A O 1
ATOM 1393 N N . GLY A 1 1 ? 18.854 -4.199 6.109 1.00 0.00 1 GLY A N 2
ATOM 1394 C CA . GLY A 1 1 ? 20.225 -3.891 5.739 1.00 0.00 1 GLY A CA 2
ATOM 1395 C C . GLY A 1 1 ? 20.270 -2.989 4.504 1.00 0.00 1 GLY A C 2
ATOM 1396 O O . GLY A 1 1 ? 20.530 -1.791 4.615 1.00 0.00 1 GLY A O 2
ATOM 1400 N N . SER A 1 2 ? 20.013 -3.597 3.356 1.00 0.00 2 SER A N 2
ATOM 1401 C CA . SER A 1 2 ? 20.021 -2.864 2.102 1.00 0.00 2 SER A CA 2
ATOM 1402 C C . SER A 1 2 ? 18.658 -2.210 1.869 1.00 0.00 2 SER A C 2
ATOM 1403 O O . SER A 1 2 ? 18.565 -0.991 1.731 1.00 0.00 2 SER A O 2
ATOM 1411 N N . SER A 1 3 ? 17.633 -3.049 1.834 1.00 0.00 3 SER A N 2
ATOM 1412 C CA . SER A 1 3 ? 16.278 -2.567 1.621 1.00 0.00 3 SER A CA 2
ATOM 1413 C C . SER A 1 3 ? 15.272 -3.667 1.964 1.00 0.00 3 SER A C 2
ATOM 1414 O O . SER A 1 3 ? 15.171 -4.665 1.251 1.00 0.00 3 SER A O 2
ATOM 1422 N N . GLY A 1 4 ? 14.553 -3.448 3.055 1.00 0.00 4 GLY A N 2
ATOM 1423 C CA . GLY A 1 4 ? 13.558 -4.409 3.500 1.00 0.00 4 GLY A CA 2
ATOM 1424 C C . GLY A 1 4 ? 14.173 -5.432 4.456 1.00 0.00 4 GLY A C 2
ATOM 1425 O O . GLY A 1 4 ? 15.347 -5.329 4.810 1.00 0.00 4 GLY A O 2
ATOM 1429 N N . SER A 1 5 ? 13.354 -6.397 4.847 1.00 0.00 5 SER A N 2
ATOM 1430 C CA . SER A 1 5 ? 13.803 -7.439 5.755 1.00 0.00 5 SER A CA 2
ATOM 1431 C C . SER A 1 5 ? 13.526 -8.816 5.149 1.00 0.00 5 SER A C 2
ATOM 1432 O O . SER A 1 5 ? 14.445 -9.610 4.957 1.00 0.00 5 SER A O 2
ATOM 1440 N N . SER A 1 6 ? 12.254 -9.057 4.865 1.00 0.00 6 SER A N 2
ATOM 1441 C CA . SER A 1 6 ? 11.844 -10.325 4.286 1.00 0.00 6 SER A CA 2
ATOM 1442 C C . SER A 1 6 ? 10.462 -10.185 3.645 1.00 0.00 6 SER A C 2
ATOM 1443 O O . SER A 1 6 ? 9.520 -9.721 4.286 1.00 0.00 6 SER A O 2
ATOM 1451 N N . GLY A 1 7 ? 10.384 -10.593 2.387 1.00 0.00 7 GLY A N 2
ATOM 1452 C CA . GLY A 1 7 ? 9.133 -10.519 1.652 1.00 0.00 7 GLY A CA 2
ATOM 1453 C C . GLY A 1 7 ? 8.608 -11.917 1.321 1.00 0.00 7 GLY A C 2
ATOM 1454 O O . GLY A 1 7 ? 9.037 -12.531 0.345 1.00 0.00 7 GLY A O 2
ATOM 1458 N N . THR A 1 8 ? 7.686 -12.381 2.152 1.00 0.00 8 THR A N 2
ATOM 1459 C CA . THR A 1 8 ? 7.098 -13.695 1.960 1.00 0.00 8 THR A CA 2
ATOM 1460 C C . THR A 1 8 ? 5.616 -13.677 2.340 1.00 0.00 8 THR A C 2
ATOM 1461 O O . THR A 1 8 ? 5.236 -13.075 3.343 1.00 0.00 8 THR A O 2
ATOM 1472 N N . SER A 1 9 ? 4.818 -14.343 1.517 1.00 0.00 9 SER A N 2
ATOM 1473 C CA . SER A 1 9 ? 3.387 -14.410 1.754 1.00 0.00 9 SER A CA 2
ATOM 1474 C C . SER A 1 9 ? 3.049 -15.663 2.565 1.00 0.00 9 SER A C 2
ATOM 1475 O O . SER A 1 9 ? 3.275 -16.782 2.107 1.00 0.00 9 SER A O 2
ATOM 1483 N N . LYS A 1 10 ? 2.513 -15.433 3.754 1.00 0.00 10 LYS A N 2
ATOM 1484 C CA . LYS A 1 10 ? 2.142 -16.529 4.633 1.00 0.00 10 LYS A CA 2
ATOM 1485 C C . LYS A 1 10 ? 0.740 -17.019 4.266 1.00 0.00 10 LYS A C 2
ATOM 1486 O O . LYS A 1 10 ? 0.565 -18.169 3.866 1.00 0.00 10 LYS A O 2
ATOM 1505 N N . GLN A 1 11 ? -0.224 -16.122 4.413 1.00 0.00 11 GLN A N 2
ATOM 1506 C CA . GLN A 1 11 ? -1.605 -16.449 4.102 1.00 0.00 11 GLN A CA 2
ATOM 1507 C C . GLN A 1 11 ? -2.239 -15.334 3.268 1.00 0.00 11 GLN A C 2
ATOM 1508 O O . GLN A 1 11 ? -2.002 -14.153 3.520 1.00 0.00 11 GLN A O 2
ATOM 1522 N N . ARG A 1 12 ? -3.033 -15.748 2.291 1.00 0.00 12 ARG A N 2
ATOM 1523 C CA . ARG A 1 12 ? -3.703 -14.799 1.418 1.00 0.00 12 ARG A CA 2
ATOM 1524 C C . ARG A 1 12 ? -4.394 -13.713 2.246 1.00 0.00 12 ARG A C 2
ATOM 1525 O O . ARG A 1 12 ? -5.101 -14.015 3.206 1.00 0.00 12 ARG A O 2
ATOM 1546 N N . TYR A 1 13 ? -4.166 -12.472 1.843 1.00 0.00 13 TYR A N 2
ATOM 1547 C CA . TYR A 1 13 ? -4.758 -11.340 2.535 1.00 0.00 13 TYR A CA 2
ATOM 1548 C C . TYR A 1 13 ? -4.652 -11.508 4.052 1.00 0.00 13 TYR A C 2
ATOM 1549 O O . TYR A 1 13 ? -5.646 -11.383 4.765 1.00 0.00 13 TYR A O 2
ATOM 1567 N N . SER A 1 14 ? -3.437 -11.789 4.501 1.00 0.00 14 SER A N 2
ATOM 1568 C CA . SER A 1 14 ? -3.188 -11.976 5.920 1.00 0.00 14 SER A CA 2
ATOM 1569 C C . SER A 1 14 ? -1.782 -11.488 6.274 1.00 0.00 14 SER A C 2
ATOM 1570 O O . SER A 1 14 ? -1.220 -11.888 7.292 1.00 0.00 14 SER A O 2
ATOM 1578 N N . GLY A 1 15 ? -1.254 -10.630 5.413 1.00 0.00 15 GLY A N 2
ATOM 1579 C CA . GLY A 1 15 ? 0.075 -10.083 5.622 1.00 0.00 15 GLY A CA 2
ATOM 1580 C C . GLY A 1 15 ? 0.031 -8.878 6.563 1.00 0.00 15 GLY A C 2
ATOM 1581 O O . GLY A 1 15 ? -0.958 -8.670 7.266 1.00 0.00 15 GLY A O 2
ATOM 1585 N N . LYS A 1 16 ? 1.113 -8.114 6.546 1.00 0.00 16 LYS A N 2
ATOM 1586 C CA . LYS A 1 16 ? 1.210 -6.935 7.390 1.00 0.00 16 LYS A CA 2
ATOM 1587 C C . LYS A 1 16 ? 0.677 -5.721 6.625 1.00 0.00 16 LYS A C 2
ATOM 1588 O O . LYS A 1 16 ? 0.920 -5.582 5.427 1.00 0.00 16 LYS A O 2
ATOM 1607 N N . VAL A 1 17 ? -0.039 -4.873 7.349 1.00 0.00 17 VAL A N 2
ATOM 1608 C CA . VAL A 1 17 ? -0.608 -3.676 6.754 1.00 0.00 17 VAL A CA 2
ATOM 1609 C C . VAL A 1 17 ? 0.459 -2.581 6.702 1.00 0.00 17 VAL A C 2
ATOM 1610 O O . VAL A 1 17 ? 1.115 -2.300 7.704 1.00 0.00 17 VAL A O 2
ATOM 1623 N N . HIS A 1 18 ? 0.601 -1.993 5.523 1.00 0.00 18 HIS A N 2
ATOM 1624 C CA . HIS A 1 18 ? 1.578 -0.935 5.327 1.00 0.00 18 HIS A CA 2
ATOM 1625 C C . HIS A 1 18 ? 0.864 0.351 4.907 1.00 0.00 18 HIS A C 2
ATOM 1626 O O . HIS A 1 18 ? 0.366 0.452 3.787 1.00 0.00 18 HIS A O 2
ATOM 1640 N N . LEU A 1 19 ? 0.836 1.302 5.829 1.00 0.00 19 LEU A N 2
ATOM 1641 C CA . LEU A 1 19 ? 0.191 2.578 5.569 1.00 0.00 19 LEU A CA 2
ATOM 1642 C C . LEU A 1 19 ? 0.993 3.344 4.515 1.00 0.00 19 LEU A C 2
ATOM 1643 O O . LEU A 1 19 ? 2.163 3.658 4.727 1.00 0.00 19 LEU A O 2
ATOM 1659 N N . CYS A 1 20 ? 0.331 3.624 3.402 1.00 0.00 20 CYS A N 2
ATOM 1660 C CA . CYS A 1 20 ? 0.968 4.348 2.315 1.00 0.00 20 CYS A CA 2
ATOM 1661 C C . CYS A 1 20 ? 0.138 5.599 2.020 1.00 0.00 20 CYS A C 2
ATOM 1662 O O . CYS A 1 20 ? -1.061 5.632 2.295 1.00 0.00 20 CYS A O 2
ATOM 1670 N N . VAL A 1 21 ? 0.808 6.597 1.463 1.00 0.00 21 VAL A N 2
ATOM 1671 C CA . VAL A 1 21 ? 0.148 7.847 1.128 1.00 0.00 21 VAL A CA 2
ATOM 1672 C C . VAL A 1 21 ? 0.279 8.101 -0.375 1.00 0.00 21 VAL A C 2
ATOM 1673 O O . VAL A 1 21 ? 1.382 8.301 -0.881 1.00 0.00 21 VAL A O 2
ATOM 1686 N N . ALA A 1 22 ? -0.863 8.085 -1.047 1.00 0.00 22 ALA A N 2
ATOM 1687 C CA . ALA A 1 22 ? -0.889 8.311 -2.483 1.00 0.00 22 ALA A CA 2
ATOM 1688 C C . ALA A 1 22 ? 0.038 9.478 -2.828 1.00 0.00 22 ALA A C 2
ATOM 1689 O O . ALA A 1 22 ? -0.039 10.540 -2.212 1.00 0.00 22 ALA A O 2
ATOM 1696 N N . ARG A 1 23 ? 0.893 9.241 -3.812 1.00 0.00 23 ARG A N 2
ATOM 1697 C CA . ARG A 1 23 ? 1.834 10.259 -4.247 1.00 0.00 23 ARG A CA 2
ATOM 1698 C C . ARG A 1 23 ? 1.205 11.134 -5.333 1.00 0.00 23 ARG A C 2
ATOM 1699 O O . ARG A 1 23 ? 1.568 12.300 -5.483 1.00 0.00 23 ARG A O 2
ATOM 1720 N N . TYR A 1 24 ? 0.274 10.538 -6.063 1.00 0.00 24 TYR A N 2
ATOM 1721 C CA . TYR A 1 24 ? -0.409 11.249 -7.130 1.00 0.00 24 TYR A CA 2
ATOM 1722 C C . TYR A 1 24 ? -1.823 10.702 -7.336 1.00 0.00 24 TYR A C 2
ATOM 1723 O O . TYR A 1 24 ? -2.010 9.496 -7.487 1.00 0.00 24 TYR A O 2
ATOM 1741 N N . SER A 1 25 ? -2.782 11.616 -7.336 1.00 0.00 25 SER A N 2
ATOM 1742 C CA . SER A 1 25 ? -4.173 11.241 -7.521 1.00 0.00 25 SER A CA 2
ATOM 1743 C C . SER A 1 25 ? -4.312 10.328 -8.741 1.00 0.00 25 SER A C 2
ATOM 1744 O O . SER A 1 25 ? -3.992 10.729 -9.859 1.00 0.00 25 SER A O 2
ATOM 1752 N N . TYR A 1 26 ? -4.788 9.119 -8.485 1.00 0.00 26 TYR A N 2
ATOM 1753 C CA . TYR A 1 26 ? -4.972 8.147 -9.549 1.00 0.00 26 TYR A CA 2
ATOM 1754 C C . TYR A 1 26 ? -6.390 7.572 -9.527 1.00 0.00 26 TYR A C 2
ATOM 1755 O O . TYR A 1 26 ? -6.982 7.411 -8.461 1.00 0.00 26 TYR A O 2
ATOM 1773 N N . ASN A 1 27 ? -6.894 7.279 -10.717 1.00 0.00 27 ASN A N 2
ATOM 1774 C CA . ASN A 1 27 ? -8.231 6.725 -10.847 1.00 0.00 27 ASN A CA 2
ATOM 1775 C C . ASN A 1 27 ? -8.222 5.626 -11.912 1.00 0.00 27 ASN A C 2
ATOM 1776 O O . ASN A 1 27 ? -7.962 5.894 -13.084 1.00 0.00 27 ASN A O 2
ATOM 1787 N N . PRO A 1 28 ? -8.516 4.380 -11.453 1.00 0.00 28 PRO A N 2
ATOM 1788 C CA . PRO A 1 28 ? -8.544 3.239 -12.353 1.00 0.00 28 PRO A CA 2
ATOM 1789 C C . PRO A 1 28 ? -9.804 3.255 -13.220 1.00 0.00 28 PRO A C 2
ATOM 1790 O O . PRO A 1 28 ? -9.787 2.781 -14.355 1.00 0.00 28 PRO A O 2
ATOM 1801 N N . PHE A 1 29 ? -10.868 3.805 -12.652 1.00 0.00 29 PHE A N 2
ATOM 1802 C CA . PHE A 1 29 ? -12.134 3.889 -13.359 1.00 0.00 29 PHE A CA 2
ATOM 1803 C C . PHE A 1 29 ? -12.181 5.129 -14.254 1.00 0.00 29 PHE A C 2
ATOM 1804 O O . PHE A 1 29 ? -13.253 5.679 -14.504 1.00 0.00 29 PHE A O 2
ATOM 1821 N N . ASP A 1 30 ? -11.006 5.534 -14.713 1.00 0.00 30 ASP A N 2
ATOM 1822 C CA . ASP A 1 30 ? -10.899 6.699 -15.575 1.00 0.00 30 ASP A CA 2
ATOM 1823 C C . ASP A 1 30 ? -10.508 6.250 -16.984 1.00 0.00 30 ASP A C 2
ATOM 1824 O O . ASP A 1 30 ? -10.839 6.915 -17.965 1.00 0.00 30 ASP A O 2
ATOM 1833 N N . GLY A 1 31 ? -9.808 5.127 -17.040 1.00 0.00 31 GLY A N 2
ATOM 1834 C CA . GLY A 1 31 ? -9.368 4.582 -18.314 1.00 0.00 31 GLY A CA 2
ATOM 1835 C C . GLY A 1 31 ? -10.269 3.428 -18.757 1.00 0.00 31 GLY A C 2
ATOM 1836 O O . GLY A 1 31 ? -11.233 3.089 -18.072 1.00 0.00 31 GLY A O 2
ATOM 1840 N N . PRO A 1 32 ? -9.915 2.840 -19.931 1.00 0.00 32 PRO A N 2
ATOM 1841 C CA . PRO A 1 32 ? -10.680 1.731 -20.474 1.00 0.00 32 PRO A CA 2
ATOM 1842 C C . PRO A 1 32 ? -10.398 0.440 -19.703 1.00 0.00 32 PRO A C 2
ATOM 1843 O O . PRO A 1 32 ? -10.949 -0.612 -20.022 1.00 0.00 32 PRO A O 2
ATOM 1854 N N . ASN A 1 33 ? -9.538 0.563 -18.702 1.00 0.00 33 ASN A N 2
ATOM 1855 C CA . ASN A 1 33 ? -9.176 -0.581 -17.882 1.00 0.00 33 ASN A CA 2
ATOM 1856 C C . ASN A 1 33 ? -10.407 -1.465 -17.675 1.00 0.00 33 ASN A C 2
ATOM 1857 O O . ASN A 1 33 ? -11.424 -1.007 -17.157 1.00 0.00 33 ASN A O 2
ATOM 1868 N N . GLU A 1 34 ? -10.275 -2.716 -18.089 1.00 0.00 34 GLU A N 2
ATOM 1869 C CA . GLU A 1 34 ? -11.364 -3.669 -17.955 1.00 0.00 34 GLU A CA 2
ATOM 1870 C C . GLU A 1 34 ? -11.420 -4.213 -16.526 1.00 0.00 34 GLU A C 2
ATOM 1871 O O . GLU A 1 34 ? -12.330 -4.965 -16.180 1.00 0.00 34 GLU A O 2
ATOM 1883 N N . ASN A 1 35 ? -10.437 -3.811 -15.735 1.00 0.00 35 ASN A N 2
ATOM 1884 C CA . ASN A 1 35 ? -10.363 -4.249 -14.351 1.00 0.00 35 ASN A CA 2
ATOM 1885 C C . ASN A 1 35 ? -9.954 -3.068 -13.468 1.00 0.00 35 ASN A C 2
ATOM 1886 O O . ASN A 1 35 ? -8.927 -3.120 -12.793 1.00 0.00 35 ASN A O 2
ATOM 1897 N N . PRO A 1 36 ? -10.800 -2.004 -13.503 1.00 0.00 36 PRO A N 2
ATOM 1898 C CA . PRO A 1 36 ? -10.537 -0.812 -12.714 1.00 0.00 36 PRO A CA 2
ATOM 1899 C C . PRO A 1 36 ? -10.847 -1.054 -11.236 1.00 0.00 36 PRO A C 2
ATOM 1900 O O . PRO A 1 36 ? -10.169 -0.518 -10.360 1.00 0.00 36 PRO A O 2
ATOM 1911 N N . GLU A 1 37 ? -11.871 -1.862 -11.003 1.00 0.00 37 GLU A N 2
ATOM 1912 C CA . GLU A 1 37 ? -12.278 -2.182 -9.645 1.00 0.00 37 GLU A CA 2
ATOM 1913 C C . GLU A 1 37 ? -11.142 -2.888 -8.902 1.00 0.00 37 GLU A C 2
ATOM 1914 O O . GLU A 1 37 ? -11.015 -2.756 -7.686 1.00 0.00 37 GLU A O 2
ATOM 1926 N N . ALA A 1 38 ? -10.345 -3.622 -9.665 1.00 0.00 38 ALA A N 2
ATOM 1927 C CA . ALA A 1 38 ? -9.224 -4.349 -9.094 1.00 0.00 38 ALA A CA 2
ATOM 1928 C C . ALA A 1 38 ? -8.305 -3.369 -8.364 1.00 0.00 38 ALA A C 2
ATOM 1929 O O . ALA A 1 38 ? -7.905 -3.616 -7.228 1.00 0.00 38 ALA A O 2
ATOM 1936 N N . GLU A 1 39 ? -7.996 -2.276 -9.047 1.00 0.00 39 GLU A N 2
ATOM 1937 C CA . GLU A 1 39 ? -7.130 -1.257 -8.478 1.00 0.00 39 GLU A CA 2
ATOM 1938 C C . GLU A 1 39 ? -7.922 -0.362 -7.522 1.00 0.00 39 GLU A C 2
ATOM 1939 O O . GLU A 1 39 ? -9.094 -0.620 -7.252 1.00 0.00 39 GLU A O 2
ATOM 1951 N N . LEU A 1 40 ? -7.250 0.672 -7.037 1.00 0.00 40 LEU A N 2
ATOM 1952 C CA . LEU A 1 40 ? -7.876 1.606 -6.118 1.00 0.00 40 LEU A CA 2
ATOM 1953 C C . LEU A 1 40 ? -7.558 3.037 -6.556 1.00 0.00 40 LEU A C 2
ATOM 1954 O O . LEU A 1 40 ? -6.453 3.317 -7.020 1.00 0.00 40 LEU A O 2
ATOM 1970 N N . PRO A 1 41 ? -8.572 3.928 -6.390 1.00 0.00 41 PRO A N 2
ATOM 1971 C CA . PRO A 1 41 ? -8.411 5.323 -6.764 1.00 0.00 41 PRO A CA 2
ATOM 1972 C C . PRO A 1 41 ? -7.544 6.067 -5.746 1.00 0.00 41 PRO A C 2
ATOM 1973 O O . PRO A 1 41 ? -8.046 6.543 -4.729 1.00 0.00 41 PRO A O 2
ATOM 1984 N N . LEU A 1 42 ? -6.258 6.144 -6.055 1.00 0.00 42 LEU A N 2
ATOM 1985 C CA . LEU A 1 42 ? -5.317 6.822 -5.180 1.00 0.00 42 LEU A CA 2
ATOM 1986 C C . LEU A 1 42 ? -5.613 8.323 -5.185 1.00 0.00 42 LEU A C 2
ATOM 1987 O O . LEU A 1 42 ? -6.136 8.853 -6.165 1.00 0.00 42 LEU A O 2
ATOM 2003 N N . THR A 1 43 ? -5.266 8.966 -4.080 1.00 0.00 43 THR A N 2
ATOM 2004 C CA . THR A 1 43 ? -5.488 10.395 -3.945 1.00 0.00 43 THR A CA 2
ATOM 2005 C C . THR A 1 43 ? -4.309 11.052 -3.224 1.00 0.00 43 THR A C 2
ATOM 2006 O O . THR A 1 43 ? -4.181 10.940 -2.006 1.00 0.00 43 THR A O 2
ATOM 2017 N N . ALA A 1 44 ? -3.478 11.724 -4.007 1.00 0.00 44 ALA A N 2
ATOM 2018 C CA . ALA A 1 44 ? -2.313 12.399 -3.459 1.00 0.00 44 ALA A CA 2
ATOM 2019 C C . ALA A 1 44 ? -2.652 12.944 -2.070 1.00 0.00 44 ALA A C 2
ATOM 2020 O O . ALA A 1 44 ? -3.517 13.808 -1.932 1.00 0.00 44 ALA A O 2
ATOM 2027 N N . GLY A 1 45 ? -1.953 12.417 -1.075 1.00 0.00 45 GLY A N 2
ATOM 2028 C CA . GLY A 1 45 ? -2.169 12.840 0.298 1.00 0.00 45 GLY A CA 2
ATOM 2029 C C . GLY A 1 45 ? -2.914 11.765 1.092 1.00 0.00 45 GLY A C 2
ATOM 2030 O O . GLY A 1 45 ? -2.525 11.433 2.211 1.00 0.00 45 GLY A O 2
ATOM 2034 N N . LYS A 1 46 ? -3.972 11.250 0.482 1.00 0.00 46 LYS A N 2
ATOM 2035 C CA . LYS A 1 46 ? -4.774 10.219 1.118 1.00 0.00 46 LYS A CA 2
ATOM 2036 C C . LYS A 1 46 ? -3.867 9.063 1.545 1.00 0.00 46 LYS A C 2
ATOM 2037 O O . LYS A 1 46 ? -2.713 8.988 1.127 1.00 0.00 46 LYS A O 2
ATOM 2056 N N . TYR A 1 47 ? -4.424 8.190 2.371 1.00 0.00 47 TYR A N 2
ATOM 2057 C CA . TYR A 1 47 ? -3.680 7.042 2.859 1.00 0.00 47 TYR A CA 2
ATOM 2058 C C . TYR A 1 47 ? -4.463 5.746 2.638 1.00 0.00 47 TYR A C 2
ATOM 2059 O O . TYR A 1 47 ? -5.667 5.780 2.387 1.00 0.00 47 TYR A O 2
ATOM 2077 N N . LEU A 1 48 ? -3.749 4.635 2.739 1.00 0.00 48 LEU A N 2
ATOM 2078 C CA . LEU A 1 48 ? -4.362 3.331 2.553 1.00 0.00 48 LEU A CA 2
ATOM 2079 C C . LEU A 1 48 ? -3.507 2.267 3.243 1.00 0.00 48 LEU A C 2
ATOM 2080 O O . LEU A 1 48 ? -2.337 2.503 3.543 1.00 0.00 48 LEU A O 2
ATOM 2096 N N . TYR A 1 49 ? -4.123 1.117 3.476 1.00 0.00 49 TYR A N 2
ATOM 2097 C CA . TYR A 1 49 ? -3.433 0.016 4.125 1.00 0.00 49 TYR A CA 2
ATOM 2098 C C . TYR A 1 49 ? -3.230 -1.151 3.157 1.00 0.00 49 TYR A C 2
ATOM 2099 O O . TYR A 1 49 ? -4.186 -1.835 2.794 1.00 0.00 49 TYR A O 2
ATOM 2117 N N . VAL A 1 50 ? -1.979 -1.343 2.766 1.00 0.00 50 VAL A N 2
ATOM 2118 C CA . VAL A 1 50 ? -1.638 -2.416 1.847 1.00 0.00 50 VAL A CA 2
ATOM 2119 C C . VAL A 1 50 ? -1.068 -3.596 2.636 1.00 0.00 50 VAL A C 2
ATOM 2120 O O . VAL A 1 50 ? -0.029 -3.470 3.284 1.00 0.00 50 VAL A O 2
ATOM 2133 N N . TYR A 1 51 ? -1.772 -4.715 2.557 1.00 0.00 51 TYR A N 2
ATOM 2134 C CA . TYR A 1 51 ? -1.349 -5.917 3.256 1.00 0.00 51 TYR A CA 2
ATOM 2135 C C . TYR A 1 51 ? -0.301 -6.683 2.445 1.00 0.00 51 TYR A C 2
ATOM 2136 O O . TYR A 1 51 ? -0.379 -6.738 1.219 1.00 0.00 51 TYR A O 2
ATOM 2154 N N . GLY A 1 52 ? 0.654 -7.254 3.163 1.00 0.00 52 GLY A N 2
ATOM 2155 C CA . GLY A 1 52 ? 1.716 -8.015 2.526 1.00 0.00 52 GLY A CA 2
ATOM 2156 C C . GLY A 1 52 ? 2.625 -7.101 1.701 1.00 0.00 52 GLY A C 2
ATOM 2157 O O . GLY A 1 52 ? 2.741 -5.911 1.989 1.00 0.00 52 GLY A O 2
ATOM 2161 N N . ASP A 1 53 ? 3.248 -7.693 0.693 1.00 0.00 53 ASP A N 2
ATOM 2162 C CA . ASP A 1 53 ? 4.144 -6.948 -0.175 1.00 0.00 53 ASP A CA 2
ATOM 2163 C C . ASP A 1 53 ? 3.612 -6.992 -1.609 1.00 0.00 53 ASP A C 2
ATOM 2164 O O . ASP A 1 53 ? 2.522 -7.507 -1.855 1.00 0.00 53 ASP A O 2
ATOM 2173 N N . MET A 1 54 ? 4.406 -6.446 -2.518 1.00 0.00 54 MET A N 2
ATOM 2174 C CA . MET A 1 54 ? 4.028 -6.416 -3.921 1.00 0.00 54 MET A CA 2
ATOM 2175 C C . MET A 1 54 ? 3.463 -7.767 -4.365 1.00 0.00 54 MET A C 2
ATOM 2176 O O . MET A 1 54 ? 3.884 -8.812 -3.873 1.00 0.00 54 MET A O 2
ATOM 2190 N N . ASP A 1 55 ? 2.517 -7.701 -5.290 1.00 0.00 55 ASP A N 2
ATOM 2191 C CA . ASP A 1 55 ? 1.889 -8.905 -5.806 1.00 0.00 55 ASP A CA 2
ATOM 2192 C C . ASP A 1 55 ? 2.741 -9.472 -6.943 1.00 0.00 55 ASP A C 2
ATOM 2193 O O . ASP A 1 55 ? 3.903 -9.098 -7.099 1.00 0.00 55 ASP A O 2
ATOM 2202 N N . GLU A 1 56 ? 2.131 -10.366 -7.708 1.00 0.00 56 GLU A N 2
ATOM 2203 C CA . GLU A 1 56 ? 2.819 -10.988 -8.826 1.00 0.00 56 GLU A CA 2
ATOM 2204 C C . GLU A 1 56 ? 2.902 -10.017 -10.005 1.00 0.00 56 GLU A C 2
ATOM 2205 O O . GLU A 1 56 ? 3.808 -10.113 -10.831 1.00 0.00 56 GLU A O 2
ATOM 2217 N N . ASP A 1 57 ? 1.942 -9.105 -10.047 1.00 0.00 57 ASP A N 2
ATOM 2218 C CA . ASP A 1 57 ? 1.895 -8.117 -11.112 1.00 0.00 57 ASP A CA 2
ATOM 2219 C C . ASP A 1 57 ? 2.757 -6.914 -10.725 1.00 0.00 57 ASP A C 2
ATOM 2220 O O . ASP A 1 57 ? 3.277 -6.214 -11.592 1.00 0.00 57 ASP A O 2
ATOM 2229 N N . GLY A 1 58 ? 2.881 -6.711 -9.421 1.00 0.00 58 GLY A N 2
ATOM 2230 C CA . GLY A 1 58 ? 3.672 -5.604 -8.909 1.00 0.00 58 GLY A CA 2
ATOM 2231 C C . GLY A 1 58 ? 2.771 -4.478 -8.397 1.00 0.00 58 GLY A C 2
ATOM 2232 O O . GLY A 1 58 ? 3.006 -3.308 -8.692 1.00 0.00 58 GLY A O 2
ATOM 2236 N N . PHE A 1 59 ? 1.759 -4.872 -7.637 1.00 0.00 59 PHE A N 2
ATOM 2237 C CA . PHE A 1 59 ? 0.823 -3.910 -7.081 1.00 0.00 59 PHE A CA 2
ATOM 2238 C C . PHE A 1 59 ? 0.597 -4.165 -5.590 1.00 0.00 59 PHE A C 2
ATOM 2239 O O . PHE A 1 59 ? 0.893 -5.249 -5.089 1.00 0.00 59 PHE A O 2
ATOM 2256 N N . TYR A 1 60 ? 0.074 -3.147 -4.921 1.00 0.00 60 TYR A N 2
ATOM 2257 C CA . TYR A 1 60 ? -0.195 -3.247 -3.497 1.00 0.00 60 TYR A CA 2
ATOM 2258 C C . TYR A 1 60 ? -1.697 -3.372 -3.230 1.00 0.00 60 TYR A C 2
ATOM 2259 O O . TYR A 1 60 ? -2.494 -2.611 -3.777 1.00 0.00 60 TYR A O 2
ATOM 2277 N N . GLU A 1 61 ? -2.038 -4.337 -2.389 1.00 0.00 61 GLU A N 2
ATOM 2278 C CA . GLU A 1 61 ? -3.429 -4.571 -2.043 1.00 0.00 61 GLU A CA 2
ATOM 2279 C C . GLU A 1 61 ? -3.897 -3.551 -1.004 1.00 0.00 61 GLU A C 2
ATOM 2280 O O . GLU A 1 61 ? -4.432 -3.922 0.039 1.00 0.00 61 GLU A O 2
ATOM 2292 N N . GLY A 1 62 ? -3.678 -2.284 -1.325 1.00 0.00 62 GLY A N 2
ATOM 2293 C CA . GLY A 1 62 ? -4.070 -1.207 -0.432 1.00 0.00 62 GLY A CA 2
ATOM 2294 C C . GLY A 1 62 ? -5.549 -1.318 -0.056 1.00 0.00 62 GLY A C 2
ATOM 2295 O O . GLY A 1 62 ? -6.370 -1.744 -0.867 1.00 0.00 62 GLY A O 2
ATOM 2299 N N . GLU A 1 63 ? -5.844 -0.927 1.175 1.00 0.00 63 GLU A N 2
ATOM 2300 C CA . GLU A 1 63 ? -7.210 -0.978 1.669 1.00 0.00 63 GLU A CA 2
ATOM 2301 C C . GLU A 1 63 ? -7.703 0.430 2.010 1.00 0.00 63 GLU A C 2
ATOM 2302 O O . GLU A 1 63 ? -7.467 0.924 3.112 1.00 0.00 63 GLU A O 2
ATOM 2314 N N . LEU A 1 64 ? -8.379 1.036 1.045 1.00 0.00 64 LEU A N 2
ATOM 2315 C CA . LEU A 1 64 ? -8.908 2.376 1.230 1.00 0.00 64 LEU A CA 2
ATOM 2316 C C . LEU A 1 64 ? -9.461 2.511 2.650 1.00 0.00 64 LEU A C 2
ATOM 2317 O O . LEU A 1 64 ? -9.978 1.547 3.212 1.00 0.00 64 LEU A O 2
ATOM 2333 N N . LEU A 1 65 ? -9.335 3.715 3.188 1.00 0.00 65 LEU A N 2
ATOM 2334 C CA . LEU A 1 65 ? -9.816 3.988 4.532 1.00 0.00 65 LEU A CA 2
ATOM 2335 C C . LEU A 1 65 ? -11.297 3.615 4.624 1.00 0.00 65 LEU A C 2
ATOM 2336 O O . LEU A 1 65 ? -11.811 3.366 5.713 1.00 0.00 65 LEU A O 2
ATOM 2352 N N . ASP A 1 66 ? -11.941 3.590 3.467 1.00 0.00 66 ASP A N 2
ATOM 2353 C CA . ASP A 1 66 ? -13.353 3.252 3.403 1.00 0.00 66 ASP A CA 2
ATOM 2354 C C . ASP A 1 66 ? -13.517 1.738 3.545 1.00 0.00 66 ASP A C 2
ATOM 2355 O O . ASP A 1 66 ? -14.540 1.264 4.038 1.00 0.00 66 ASP A O 2
ATOM 2364 N N . GLY A 1 67 ? -12.495 1.019 3.105 1.00 0.00 67 GLY A N 2
ATOM 2365 C CA . GLY A 1 67 ? -12.513 -0.432 3.178 1.00 0.00 67 GLY A CA 2
ATOM 2366 C C . GLY A 1 67 ? -12.269 -1.053 1.801 1.00 0.00 67 GLY A C 2
ATOM 2367 O O . GLY A 1 67 ? -12.151 -2.271 1.677 1.00 0.00 67 GLY A O 2
ATOM 2371 N N . GLN A 1 68 ? -12.202 -0.187 0.800 1.00 0.00 68 GLN A N 2
ATOM 2372 C CA . GLN A 1 68 ? -11.974 -0.635 -0.563 1.00 0.00 68 GLN A CA 2
ATOM 2373 C C . GLN A 1 68 ? -10.669 -1.428 -0.650 1.00 0.00 68 GLN A C 2
ATOM 2374 O O . GLN A 1 68 ? -9.603 -0.915 -0.313 1.00 0.00 68 GLN A O 2
ATOM 2388 N N . ARG A 1 69 ? -10.796 -2.667 -1.104 1.00 0.00 69 ARG A N 2
ATOM 2389 C CA . ARG A 1 69 ? -9.639 -3.536 -1.240 1.00 0.00 69 ARG A CA 2
ATOM 2390 C C . ARG A 1 69 ? -9.337 -3.790 -2.718 1.00 0.00 69 ARG A C 2
ATOM 2391 O O . ARG A 1 69 ? -10.103 -4.465 -3.405 1.00 0.00 69 ARG A O 2
ATOM 2412 N N . GLY A 1 70 ? -8.219 -3.237 -3.164 1.00 0.00 70 GLY A N 2
ATOM 2413 C CA . GLY A 1 70 ? -7.806 -3.395 -4.548 1.00 0.00 70 GLY A CA 2
ATOM 2414 C C . GLY A 1 70 ? -6.292 -3.228 -4.691 1.00 0.00 70 GLY A C 2
ATOM 2415 O O . GLY A 1 70 ? -5.581 -3.104 -3.695 1.00 0.00 70 GLY A O 2
ATOM 2419 N N . LEU A 1 71 ? -5.843 -3.231 -5.938 1.00 0.00 71 LEU A N 2
ATOM 2420 C CA . LEU A 1 71 ? -4.427 -3.081 -6.224 1.00 0.00 71 LEU A CA 2
ATOM 2421 C C . LEU A 1 71 ? -4.025 -1.617 -6.036 1.00 0.00 71 LEU A C 2
ATOM 2422 O O . LEU A 1 71 ? -4.881 -0.735 -5.997 1.00 0.00 71 LEU A O 2
ATOM 2438 N N . VAL A 1 72 ? -2.722 -1.404 -5.924 1.00 0.00 72 VAL A N 2
ATOM 2439 C CA . VAL A 1 72 ? -2.196 -0.062 -5.741 1.00 0.00 72 VAL A CA 2
ATOM 2440 C C . VAL A 1 72 ? -0.737 -0.023 -6.201 1.00 0.00 72 VAL A C 2
ATOM 2441 O O . VAL A 1 72 ? 0.094 -0.783 -5.707 1.00 0.00 72 VAL A O 2
ATOM 2454 N N . PRO A 1 73 ? -0.464 0.893 -7.168 1.00 0.00 73 PRO A N 2
ATOM 2455 C CA . PRO A 1 73 ? 0.880 1.041 -7.701 1.00 0.00 73 PRO A CA 2
ATOM 2456 C C . PRO A 1 73 ? 1.787 1.768 -6.707 1.00 0.00 73 PRO A C 2
ATOM 2457 O O . PRO A 1 73 ? 1.449 2.850 -6.229 1.00 0.00 73 PRO A O 2
ATOM 2468 N N . SER A 1 74 ? 2.921 1.145 -6.424 1.00 0.00 74 SER A N 2
ATOM 2469 C CA . SER A 1 74 ? 3.880 1.720 -5.495 1.00 0.00 74 SER A CA 2
ATOM 2470 C C . SER A 1 74 ? 4.475 3.000 -6.084 1.00 0.00 74 SER A C 2
ATOM 2471 O O . SER A 1 74 ? 5.160 3.748 -5.387 1.00 0.00 74 SER A O 2
ATOM 2479 N N . ASN A 1 75 ? 4.193 3.214 -7.360 1.00 0.00 75 ASN A N 2
ATOM 2480 C CA . ASN A 1 75 ? 4.693 4.392 -8.050 1.00 0.00 75 ASN A CA 2
ATOM 2481 C C . ASN A 1 75 ? 3.719 5.553 -7.838 1.00 0.00 75 ASN A C 2
ATOM 2482 O O . ASN A 1 75 ? 3.945 6.655 -8.334 1.00 0.00 75 ASN A O 2
ATOM 2493 N N . PHE A 1 76 ? 2.657 5.265 -7.100 1.00 0.00 76 PHE A N 2
ATOM 2494 C CA . PHE A 1 76 ? 1.648 6.272 -6.816 1.00 0.00 76 PHE A CA 2
ATOM 2495 C C . PHE A 1 76 ? 1.315 6.309 -5.323 1.00 0.00 76 PHE A C 2
ATOM 2496 O O . PHE A 1 76 ? 0.289 6.858 -4.926 1.00 0.00 76 PHE A O 2
ATOM 2513 N N . VAL A 1 77 ? 2.204 5.719 -4.537 1.00 0.00 77 VAL A N 2
ATOM 2514 C CA . VAL A 1 77 ? 2.017 5.678 -3.097 1.00 0.00 77 VAL A CA 2
ATOM 2515 C C . VAL A 1 77 ? 3.363 5.906 -2.406 1.00 0.00 77 VAL A C 2
ATOM 2516 O O . VAL A 1 77 ? 4.411 5.566 -2.953 1.00 0.00 77 VAL A O 2
ATOM 2529 N N . ASP A 1 78 ? 3.291 6.481 -1.214 1.00 0.00 78 ASP A N 2
ATOM 2530 C CA . ASP A 1 78 ? 4.491 6.758 -0.443 1.00 0.00 78 ASP A CA 2
ATOM 2531 C C . ASP A 1 78 ? 4.323 6.202 0.972 1.00 0.00 78 ASP A C 2
ATOM 2532 O O . ASP A 1 78 ? 3.566 6.750 1.772 1.00 0.00 78 ASP A O 2
ATOM 2541 N N . PHE A 1 79 ? 5.040 5.120 1.238 1.00 0.00 79 PHE A N 2
ATOM 2542 C CA . PHE A 1 79 ? 4.980 4.484 2.542 1.00 0.00 79 PHE A CA 2
ATOM 2543 C C . PHE A 1 79 ? 5.127 5.516 3.663 1.00 0.00 79 PHE A C 2
ATOM 2544 O O . PHE A 1 79 ? 6.240 5.824 4.086 1.00 0.00 79 PHE A O 2
ATOM 2561 N N . VAL A 1 80 ? 3.987 6.021 4.112 1.00 0.00 80 VAL A N 2
ATOM 2562 C CA . VAL A 1 80 ? 3.974 7.011 5.175 1.00 0.00 80 VAL A CA 2
ATOM 2563 C C . VAL A 1 80 ? 4.304 6.330 6.504 1.00 0.00 80 VAL A C 2
ATOM 2564 O O . VAL A 1 80 ? 4.252 5.105 6.608 1.00 0.00 80 VAL A O 2
ATOM 2577 N N . GLN A 1 81 ? 4.636 7.153 7.488 1.00 0.00 81 GLN A N 2
ATOM 2578 C CA . GLN A 1 81 ? 4.974 6.645 8.807 1.00 0.00 81 GLN A CA 2
ATOM 2579 C C . GLN A 1 81 ? 3.708 6.211 9.549 1.00 0.00 81 GLN A C 2
ATOM 2580 O O . GLN A 1 81 ? 2.774 5.692 8.940 1.00 0.00 81 GLN A O 2
ATOM 2594 N N . ASP A 1 82 ? 3.718 6.439 10.854 1.00 0.00 82 ASP A N 2
ATOM 2595 C CA . ASP A 1 82 ? 2.583 6.078 11.686 1.00 0.00 82 ASP A CA 2
ATOM 2596 C C . ASP A 1 82 ? 2.696 4.606 12.084 1.00 0.00 82 ASP A C 2
ATOM 2597 O O . ASP A 1 82 ? 2.505 4.258 13.249 1.00 0.00 82 ASP A O 2
ATOM 2606 N N . ASN A 1 83 ? 3.006 3.780 11.096 1.00 0.00 83 ASN A N 2
ATOM 2607 C CA . ASN A 1 83 ? 3.147 2.353 11.329 1.00 0.00 83 ASN A CA 2
ATOM 2608 C C . ASN A 1 83 ? 3.965 1.733 10.194 1.00 0.00 83 ASN A C 2
ATOM 2609 O O . ASN A 1 83 ? 3.410 1.327 9.174 1.00 0.00 83 ASN A O 2
ATOM 2620 N N . GLU A 1 84 ? 5.271 1.681 10.409 1.00 0.00 84 GLU A N 2
ATOM 2621 C CA . GLU A 1 84 ? 6.171 1.118 9.417 1.00 0.00 84 GLU A CA 2
ATOM 2622 C C . GLU A 1 84 ? 6.160 -0.410 9.496 1.00 0.00 84 GLU A C 2
ATOM 2623 O O . GLU A 1 84 ? 5.808 -1.082 8.527 1.00 0.00 84 GLU A O 2
ATOM 2635 N N . SER A 1 85 ? 6.548 -0.914 10.658 1.00 0.00 85 SER A N 2
ATOM 2636 C CA . SER A 1 85 ? 6.586 -2.350 10.876 1.00 0.00 85 SER A CA 2
ATOM 2637 C C . SER A 1 85 ? 6.768 -2.648 12.365 1.00 0.00 85 SER A C 2
ATOM 2638 O O . SER A 1 85 ? 7.518 -1.958 13.054 1.00 0.00 85 SER A O 2
ATOM 2646 N N . ARG A 1 86 ? 6.068 -3.678 12.819 1.00 0.00 86 ARG A N 2
ATOM 2647 C CA . ARG A 1 86 ? 6.143 -4.076 14.215 1.00 0.00 86 ARG A CA 2
ATOM 2648 C C . ARG A 1 86 ? 7.099 -5.259 14.379 1.00 0.00 86 ARG A C 2
ATOM 2649 O O . ARG A 1 86 ? 8.041 -5.196 15.167 1.00 0.00 86 ARG A O 2
ATOM 2670 N N . LEU A 1 87 ? 6.824 -6.311 13.621 1.00 0.00 87 LEU A N 2
ATOM 2671 C CA . LEU A 1 87 ? 7.649 -7.506 13.672 1.00 0.00 87 LEU A CA 2
ATOM 2672 C C . LEU A 1 87 ? 8.661 -7.472 12.526 1.00 0.00 87 LEU A C 2
ATOM 2673 O O . LEU A 1 87 ? 8.407 -6.865 11.486 1.00 0.00 87 LEU A O 2
ATOM 2689 N N . ALA A 1 88 ? 9.788 -8.130 12.754 1.00 0.00 88 ALA A N 2
ATOM 2690 C CA . ALA A 1 88 ? 10.840 -8.182 11.754 1.00 0.00 88 ALA A CA 2
ATOM 2691 C C . ALA A 1 88 ? 11.382 -9.610 11.663 1.00 0.00 88 ALA A C 2
ATOM 2692 O O . ALA A 1 88 ? 10.914 -10.501 12.370 1.00 0.00 88 ALA A O 2
ATOM 2699 N N . SER A 1 89 ? 12.360 -9.784 10.786 1.00 0.00 89 SER A N 2
ATOM 2700 C CA . SER A 1 89 ? 12.969 -11.089 10.593 1.00 0.00 89 SER A CA 2
ATOM 2701 C C . SER A 1 89 ? 13.976 -11.032 9.443 1.00 0.00 89 SER A C 2
ATOM 2702 O O . SER A 1 89 ? 13.791 -10.279 8.488 1.00 0.00 89 SER A O 2
ATOM 2710 N N . THR A 1 90 ? 15.020 -11.837 9.572 1.00 0.00 90 THR A N 2
ATOM 2711 C CA . THR A 1 90 ? 16.057 -11.887 8.555 1.00 0.00 90 THR A CA 2
ATOM 2712 C C . THR A 1 90 ? 16.912 -13.144 8.727 1.00 0.00 90 THR A C 2
ATOM 2713 O O . THR A 1 90 ? 17.145 -13.592 9.849 1.00 0.00 90 THR A O 2
ATOM 2724 N N . SER A 1 91 ? 17.357 -13.677 7.599 1.00 0.00 91 SER A N 2
ATOM 2725 C CA . SER A 1 91 ? 18.181 -14.874 7.610 1.00 0.00 91 SER A CA 2
ATOM 2726 C C . SER A 1 91 ? 18.936 -15.002 6.286 1.00 0.00 91 SER A C 2
ATOM 2727 O O . SER A 1 91 ? 18.522 -14.438 5.274 1.00 0.00 91 SER A O 2
ATOM 2735 N N . GLY A 1 92 ? 20.030 -15.747 6.335 1.00 0.00 92 GLY A N 2
ATOM 2736 C CA . GLY A 1 92 ? 20.847 -15.957 5.151 1.00 0.00 92 GLY A CA 2
ATOM 2737 C C . GLY A 1 92 ? 21.467 -17.355 5.154 1.00 0.00 92 GLY A C 2
ATOM 2738 O O . GLY A 1 92 ? 22.510 -17.574 5.769 1.00 0.00 92 GLY A O 2
ATOM 2742 N N . PRO A 1 93 ? 20.783 -18.289 4.440 1.00 0.00 93 PRO A N 2
ATOM 2743 C CA . PRO A 1 93 ? 21.256 -19.660 4.354 1.00 0.00 93 PRO A CA 2
ATOM 2744 C C . PRO A 1 93 ? 22.456 -19.768 3.411 1.00 0.00 93 PRO A C 2
ATOM 2745 O O . PRO A 1 93 ? 22.750 -18.835 2.665 1.00 0.00 93 PRO A O 2
ATOM 2756 N N . SER A 1 94 ? 23.116 -20.915 3.474 1.00 0.00 94 SER A N 2
ATOM 2757 C CA . SER A 1 94 ? 24.277 -21.157 2.635 1.00 0.00 94 SER A CA 2
ATOM 2758 C C . SER A 1 94 ? 24.709 -22.620 2.748 1.00 0.00 94 SER A C 2
ATOM 2759 O O . SER A 1 94 ? 24.212 -23.354 3.601 1.00 0.00 94 SER A O 2
ATOM 2767 N N . SER A 1 95 ? 25.630 -23.002 1.875 1.00 0.00 95 SER A N 2
ATOM 2768 C CA . SER A 1 95 ? 26.134 -24.365 1.866 1.00 0.00 95 SER A CA 2
ATOM 2769 C C . SER A 1 95 ? 26.851 -24.666 3.184 1.00 0.00 95 SER A C 2
ATOM 2770 O O . SER A 1 95 ? 26.473 -25.589 3.903 1.00 0.00 95 SER A O 2
ATOM 2778 N N . GLY A 1 96 ? 27.872 -23.869 3.461 1.00 0.00 96 GLY A N 2
ATOM 2779 C CA . GLY A 1 96 ? 28.645 -24.039 4.679 1.00 0.00 96 GLY A CA 2
ATOM 2780 C C . GLY A 1 96 ? 29.357 -22.739 5.062 1.00 0.00 96 GLY A C 2
ATOM 2781 O O . GLY A 1 96 ? 28.807 -21.653 4.892 1.00 0.00 96 GLY A O 2
ATOM 2785 N N . GLY A 1 1 ? 10.346 -18.779 24.534 1.00 0.00 1 GLY A N 3
ATOM 2786 C CA . GLY A 1 1 ? 9.108 -18.812 23.774 1.00 0.00 1 GLY A CA 3
ATOM 2787 C C . GLY A 1 1 ? 9.388 -18.953 22.276 1.00 0.00 1 GLY A C 3
ATOM 2788 O O . GLY A 1 1 ? 9.086 -18.051 21.497 1.00 0.00 1 GLY A O 3
ATOM 2792 N N . SER A 1 2 ? 9.962 -20.093 21.919 1.00 0.00 2 SER A N 3
ATOM 2793 C CA . SER A 1 2 ? 10.286 -20.364 20.529 1.00 0.00 2 SER A CA 3
ATOM 2794 C C . SER A 1 2 ? 9.042 -20.861 19.789 1.00 0.00 2 SER A C 3
ATOM 2795 O O . SER A 1 2 ? 8.680 -22.032 19.894 1.00 0.00 2 SER A O 3
ATOM 2803 N N . SER A 1 3 ? 8.423 -19.947 19.057 1.00 0.00 3 SER A N 3
ATOM 2804 C CA . SER A 1 3 ? 7.228 -20.278 18.300 1.00 0.00 3 SER A CA 3
ATOM 2805 C C . SER A 1 3 ? 6.908 -19.155 17.311 1.00 0.00 3 SER A C 3
ATOM 2806 O O . SER A 1 3 ? 6.959 -17.978 17.664 1.00 0.00 3 SER A O 3
ATOM 2814 N N . GLY A 1 4 ? 6.583 -19.559 16.092 1.00 0.00 4 GLY A N 3
ATOM 2815 C CA . GLY A 1 4 ? 6.254 -18.602 15.049 1.00 0.00 4 GLY A CA 3
ATOM 2816 C C . GLY A 1 4 ? 5.811 -19.315 13.770 1.00 0.00 4 GLY A C 3
ATOM 2817 O O . GLY A 1 4 ? 6.164 -20.472 13.545 1.00 0.00 4 GLY A O 3
ATOM 2821 N N . SER A 1 5 ? 5.043 -18.595 12.965 1.00 0.00 5 SER A N 3
ATOM 2822 C CA . SER A 1 5 ? 4.548 -19.145 11.714 1.00 0.00 5 SER A CA 3
ATOM 2823 C C . SER A 1 5 ? 5.120 -18.358 10.534 1.00 0.00 5 SER A C 3
ATOM 2824 O O . SER A 1 5 ? 5.365 -17.157 10.644 1.00 0.00 5 SER A O 3
ATOM 2832 N N . SER A 1 6 ? 5.317 -19.066 9.432 1.00 0.00 6 SER A N 3
ATOM 2833 C CA . SER A 1 6 ? 5.856 -18.448 8.232 1.00 0.00 6 SER A CA 3
ATOM 2834 C C . SER A 1 6 ? 5.636 -19.365 7.027 1.00 0.00 6 SER A C 3
ATOM 2835 O O . SER A 1 6 ? 5.706 -20.587 7.151 1.00 0.00 6 SER A O 3
ATOM 2843 N N . GLY A 1 7 ? 5.373 -18.740 5.888 1.00 0.00 7 GLY A N 3
ATOM 2844 C CA . GLY A 1 7 ? 5.142 -19.485 4.662 1.00 0.00 7 GLY A CA 3
ATOM 2845 C C . GLY A 1 7 ? 5.195 -18.563 3.443 1.00 0.00 7 GLY A C 3
ATOM 2846 O O . GLY A 1 7 ? 5.273 -17.344 3.585 1.00 0.00 7 GLY A O 3
ATOM 2850 N N . THR A 1 8 ? 5.150 -19.181 2.271 1.00 0.00 8 THR A N 3
ATOM 2851 C CA . THR A 1 8 ? 5.191 -18.430 1.028 1.00 0.00 8 THR A CA 3
ATOM 2852 C C . THR A 1 8 ? 3.813 -17.848 0.710 1.00 0.00 8 THR A C 3
ATOM 2853 O O . THR A 1 8 ? 2.969 -18.525 0.124 1.00 0.00 8 THR A O 3
ATOM 2864 N N . SER A 1 9 ? 3.627 -16.599 1.110 1.00 0.00 9 SER A N 3
ATOM 2865 C CA . SER A 1 9 ? 2.365 -15.918 0.875 1.00 0.00 9 SER A CA 3
ATOM 2866 C C . SER A 1 9 ? 1.199 -16.829 1.262 1.00 0.00 9 SER A C 3
ATOM 2867 O O . SER A 1 9 ? 0.650 -17.534 0.417 1.00 0.00 9 SER A O 3
ATOM 2875 N N . LYS A 1 10 ? 0.854 -16.784 2.541 1.00 0.00 10 LYS A N 3
ATOM 2876 C CA . LYS A 1 10 ? -0.237 -17.597 3.050 1.00 0.00 10 LYS A CA 3
ATOM 2877 C C . LYS A 1 10 ? -1.569 -17.012 2.573 1.00 0.00 10 LYS A C 3
ATOM 2878 O O . LYS A 1 10 ? -2.316 -17.669 1.850 1.00 0.00 10 LYS A O 3
ATOM 2897 N N . GLN A 1 11 ? -1.825 -15.784 2.998 1.00 0.00 11 GLN A N 3
ATOM 2898 C CA . GLN A 1 11 ? -3.053 -15.103 2.624 1.00 0.00 11 GLN A CA 3
ATOM 2899 C C . GLN A 1 11 ? -2.750 -13.674 2.170 1.00 0.00 11 GLN A C 3
ATOM 2900 O O . GLN A 1 11 ? -1.914 -12.994 2.763 1.00 0.00 11 GLN A O 3
ATOM 2914 N N . ARG A 1 12 ? -3.447 -13.260 1.121 1.00 0.00 12 ARG A N 3
ATOM 2915 C CA . ARG A 1 12 ? -3.264 -11.924 0.581 1.00 0.00 12 ARG A CA 3
ATOM 2916 C C . ARG A 1 12 ? -4.273 -10.957 1.202 1.00 0.00 12 ARG A C 3
ATOM 2917 O O . ARG A 1 12 ? -4.804 -10.083 0.518 1.00 0.00 12 ARG A O 3
ATOM 2938 N N . TYR A 1 13 ? -4.508 -11.145 2.493 1.00 0.00 13 TYR A N 3
ATOM 2939 C CA . TYR A 1 13 ? -5.445 -10.300 3.214 1.00 0.00 13 TYR A CA 3
ATOM 2940 C C . TYR A 1 13 ? -5.466 -10.652 4.703 1.00 0.00 13 TYR A C 3
ATOM 2941 O O . TYR A 1 13 ? -6.513 -11.001 5.247 1.00 0.00 13 TYR A O 3
ATOM 2959 N N . SER A 1 14 ? -4.298 -10.549 5.319 1.00 0.00 14 SER A N 3
ATOM 2960 C CA . SER A 1 14 ? -4.169 -10.852 6.735 1.00 0.00 14 SER A CA 3
ATOM 2961 C C . SER A 1 14 ? -2.759 -10.508 7.217 1.00 0.00 14 SER A C 3
ATOM 2962 O O . SER A 1 14 ? -2.584 -10.001 8.324 1.00 0.00 14 SER A O 3
ATOM 2970 N N . GLY A 1 15 ? -1.788 -10.797 6.363 1.00 0.00 15 GLY A N 3
ATOM 2971 C CA . GLY A 1 15 ? -0.399 -10.524 6.688 1.00 0.00 15 GLY A CA 3
ATOM 2972 C C . GLY A 1 15 ? -0.198 -9.050 7.045 1.00 0.00 15 GLY A C 3
ATOM 2973 O O . GLY A 1 15 ? -1.076 -8.224 6.802 1.00 0.00 15 GLY A O 3
ATOM 2977 N N . LYS A 1 16 ? 0.963 -8.766 7.617 1.00 0.00 16 LYS A N 3
ATOM 2978 C CA . LYS A 1 16 ? 1.290 -7.406 8.010 1.00 0.00 16 LYS A CA 3
ATOM 2979 C C . LYS A 1 16 ? 0.791 -6.435 6.938 1.00 0.00 16 LYS A C 3
ATOM 2980 O O . LYS A 1 16 ? 0.693 -6.796 5.766 1.00 0.00 16 LYS A O 3
ATOM 2999 N N . VAL A 1 17 ? 0.488 -5.223 7.377 1.00 0.00 17 VAL A N 3
ATOM 3000 C CA . VAL A 1 17 ? 0.001 -4.198 6.469 1.00 0.00 17 VAL A CA 3
ATOM 3001 C C . VAL A 1 17 ? 0.946 -2.995 6.512 1.00 0.00 17 VAL A C 3
ATOM 3002 O O . VAL A 1 17 ? 1.750 -2.865 7.433 1.00 0.00 17 VAL A O 3
ATOM 3015 N N . HIS A 1 18 ? 0.816 -2.146 5.503 1.00 0.00 18 HIS A N 3
ATOM 3016 C CA . HIS A 1 18 ? 1.648 -0.958 5.414 1.00 0.00 18 HIS A CA 3
ATOM 3017 C C . HIS A 1 18 ? 0.790 0.240 5.003 1.00 0.00 18 HIS A C 3
ATOM 3018 O O . HIS A 1 18 ? -0.043 0.133 4.104 1.00 0.00 18 HIS A O 3
ATOM 3032 N N . LEU A 1 19 ? 1.023 1.355 5.681 1.00 0.00 19 LEU A N 3
ATOM 3033 C CA . LEU A 1 19 ? 0.281 2.572 5.398 1.00 0.00 19 LEU A CA 3
ATOM 3034 C C . LEU A 1 19 ? 1.048 3.403 4.368 1.00 0.00 19 LEU A C 3
ATOM 3035 O O . LEU A 1 19 ? 2.176 3.824 4.620 1.00 0.00 19 LEU A O 3
ATOM 3051 N N . CYS A 1 20 ? 0.405 3.614 3.228 1.00 0.00 20 CYS A N 3
ATOM 3052 C CA . CYS A 1 20 ? 1.013 4.387 2.159 1.00 0.00 20 CYS A CA 3
ATOM 3053 C C . CYS A 1 20 ? 0.137 5.614 1.896 1.00 0.00 20 CYS A C 3
ATOM 3054 O O . CYS A 1 20 ? -1.078 5.564 2.078 1.00 0.00 20 CYS A O 3
ATOM 3062 N N . VAL A 1 21 ? 0.790 6.687 1.473 1.00 0.00 21 VAL A N 3
ATOM 3063 C CA . VAL A 1 21 ? 0.086 7.925 1.184 1.00 0.00 21 VAL A CA 3
ATOM 3064 C C . VAL A 1 21 ? 0.182 8.223 -0.314 1.00 0.00 21 VAL A C 3
ATOM 3065 O O . VAL A 1 21 ? 1.254 8.557 -0.816 1.00 0.00 21 VAL A O 3
ATOM 3078 N N . ALA A 1 22 ? -0.953 8.093 -0.985 1.00 0.00 22 ALA A N 3
ATOM 3079 C CA . ALA A 1 22 ? -1.010 8.344 -2.415 1.00 0.00 22 ALA A CA 3
ATOM 3080 C C . ALA A 1 22 ? -0.119 9.541 -2.754 1.00 0.00 22 ALA A C 3
ATOM 3081 O O . ALA A 1 22 ? -0.248 10.605 -2.152 1.00 0.00 22 ALA A O 3
ATOM 3088 N N . ARG A 1 23 ? 0.765 9.325 -3.717 1.00 0.00 23 ARG A N 3
ATOM 3089 C CA . ARG A 1 23 ? 1.677 10.373 -4.143 1.00 0.00 23 ARG A CA 3
ATOM 3090 C C . ARG A 1 23 ? 1.017 11.251 -5.208 1.00 0.00 23 ARG A C 3
ATOM 3091 O O . ARG A 1 23 ? 1.312 12.441 -5.308 1.00 0.00 23 ARG A O 3
ATOM 3112 N N . TYR A 1 24 ? 0.135 10.630 -5.978 1.00 0.00 24 TYR A N 3
ATOM 3113 C CA . TYR A 1 24 ? -0.570 11.340 -7.031 1.00 0.00 24 TYR A CA 3
ATOM 3114 C C . TYR A 1 24 ? -1.966 10.753 -7.249 1.00 0.00 24 TYR A C 3
ATOM 3115 O O . TYR A 1 24 ? -2.127 9.536 -7.328 1.00 0.00 24 TYR A O 3
ATOM 3133 N N . SER A 1 25 ? -2.941 11.647 -7.338 1.00 0.00 25 SER A N 3
ATOM 3134 C CA . SER A 1 25 ? -4.318 11.233 -7.545 1.00 0.00 25 SER A CA 3
ATOM 3135 C C . SER A 1 25 ? -4.410 10.306 -8.758 1.00 0.00 25 SER A C 3
ATOM 3136 O O . SER A 1 25 ? -4.062 10.697 -9.871 1.00 0.00 25 SER A O 3
ATOM 3144 N N . TYR A 1 26 ? -4.881 9.094 -8.503 1.00 0.00 26 TYR A N 3
ATOM 3145 C CA . TYR A 1 26 ? -5.023 8.108 -9.560 1.00 0.00 26 TYR A CA 3
ATOM 3146 C C . TYR A 1 26 ? -6.431 7.510 -9.567 1.00 0.00 26 TYR A C 3
ATOM 3147 O O . TYR A 1 26 ? -7.017 7.280 -8.511 1.00 0.00 26 TYR A O 3
ATOM 3165 N N . ASN A 1 27 ? -6.934 7.276 -10.771 1.00 0.00 27 ASN A N 3
ATOM 3166 C CA . ASN A 1 27 ? -8.263 6.710 -10.929 1.00 0.00 27 ASN A CA 3
ATOM 3167 C C . ASN A 1 27 ? -8.217 5.597 -11.978 1.00 0.00 27 ASN A C 3
ATOM 3168 O O . ASN A 1 27 ? -7.948 5.855 -13.151 1.00 0.00 27 ASN A O 3
ATOM 3179 N N . PRO A 1 28 ? -8.490 4.351 -11.507 1.00 0.00 28 PRO A N 3
ATOM 3180 C CA . PRO A 1 28 ? -8.482 3.198 -12.391 1.00 0.00 28 PRO A CA 3
ATOM 3181 C C . PRO A 1 28 ? -9.731 3.176 -13.274 1.00 0.00 28 PRO A C 3
ATOM 3182 O O . PRO A 1 28 ? -9.695 2.669 -14.394 1.00 0.00 28 PRO A O 3
ATOM 3193 N N . PHE A 1 29 ? -10.807 3.731 -12.736 1.00 0.00 29 PHE A N 3
ATOM 3194 C CA . PHE A 1 29 ? -12.065 3.781 -13.461 1.00 0.00 29 PHE A CA 3
ATOM 3195 C C . PHE A 1 29 ? -12.143 5.033 -14.338 1.00 0.00 29 PHE A C 3
ATOM 3196 O O . PHE A 1 29 ? -13.225 5.575 -14.558 1.00 0.00 29 PHE A O 3
ATOM 3213 N N . ASP A 1 30 ? -10.982 5.456 -14.815 1.00 0.00 30 ASP A N 3
ATOM 3214 C CA . ASP A 1 30 ? -10.905 6.633 -15.663 1.00 0.00 30 ASP A CA 3
ATOM 3215 C C . ASP A 1 30 ? -10.484 6.214 -17.073 1.00 0.00 30 ASP A C 3
ATOM 3216 O O . ASP A 1 30 ? -10.671 6.965 -18.030 1.00 0.00 30 ASP A O 3
ATOM 3225 N N . GLY A 1 31 ? -9.925 5.016 -17.158 1.00 0.00 31 GLY A N 3
ATOM 3226 C CA . GLY A 1 31 ? -9.476 4.489 -18.436 1.00 0.00 31 GLY A CA 3
ATOM 3227 C C . GLY A 1 31 ? -10.364 3.329 -18.892 1.00 0.00 31 GLY A C 3
ATOM 3228 O O . GLY A 1 31 ? -11.352 3.004 -18.236 1.00 0.00 31 GLY A O 3
ATOM 3232 N N . PRO A 1 32 ? -9.969 2.722 -20.043 1.00 0.00 32 PRO A N 3
ATOM 3233 C CA . PRO A 1 32 ? -10.718 1.605 -20.595 1.00 0.00 32 PRO A CA 3
ATOM 3234 C C . PRO A 1 32 ? -10.467 0.327 -19.793 1.00 0.00 32 PRO A C 3
ATOM 3235 O O . PRO A 1 32 ? -11.028 -0.724 -20.101 1.00 0.00 32 PRO A O 3
ATOM 3246 N N . ASN A 1 33 ? -9.623 0.458 -18.780 1.00 0.00 33 ASN A N 3
ATOM 3247 C CA . ASN A 1 33 ? -9.291 -0.674 -17.931 1.00 0.00 33 ASN A CA 3
ATOM 3248 C C . ASN A 1 33 ? -10.550 -1.508 -17.685 1.00 0.00 33 ASN A C 3
ATOM 3249 O O . ASN A 1 33 ? -11.537 -1.005 -17.152 1.00 0.00 33 ASN A O 3
ATOM 3260 N N . GLU A 1 34 ? -10.473 -2.769 -18.085 1.00 0.00 34 GLU A N 3
ATOM 3261 C CA . GLU A 1 34 ? -11.594 -3.678 -17.915 1.00 0.00 34 GLU A CA 3
ATOM 3262 C C . GLU A 1 34 ? -11.630 -4.213 -16.482 1.00 0.00 34 GLU A C 3
ATOM 3263 O O . GLU A 1 34 ? -12.551 -4.937 -16.109 1.00 0.00 34 GLU A O 3
ATOM 3275 N N . ASN A 1 35 ? -10.615 -3.836 -15.718 1.00 0.00 35 ASN A N 3
ATOM 3276 C CA . ASN A 1 35 ? -10.519 -4.269 -14.334 1.00 0.00 35 ASN A CA 3
ATOM 3277 C C . ASN A 1 35 ? -10.069 -3.093 -13.466 1.00 0.00 35 ASN A C 3
ATOM 3278 O O . ASN A 1 35 ? -9.022 -3.156 -12.823 1.00 0.00 35 ASN A O 3
ATOM 3289 N N . PRO A 1 36 ? -10.904 -2.019 -13.475 1.00 0.00 36 PRO A N 3
ATOM 3290 C CA . PRO A 1 36 ? -10.602 -0.830 -12.696 1.00 0.00 36 PRO A CA 3
ATOM 3291 C C . PRO A 1 36 ? -10.867 -1.068 -11.208 1.00 0.00 36 PRO A C 3
ATOM 3292 O O . PRO A 1 36 ? -10.174 -0.516 -10.354 1.00 0.00 36 PRO A O 3
ATOM 3303 N N . GLU A 1 37 ? -11.872 -1.889 -10.942 1.00 0.00 37 GLU A N 3
ATOM 3304 C CA . GLU A 1 37 ? -12.237 -2.206 -9.572 1.00 0.00 37 GLU A CA 3
ATOM 3305 C C . GLU A 1 37 ? -11.080 -2.914 -8.865 1.00 0.00 37 GLU A C 3
ATOM 3306 O O . GLU A 1 37 ? -10.933 -2.807 -7.648 1.00 0.00 37 GLU A O 3
ATOM 3318 N N . ALA A 1 38 ? -10.288 -3.622 -9.657 1.00 0.00 38 ALA A N 3
ATOM 3319 C CA . ALA A 1 38 ? -9.149 -4.347 -9.122 1.00 0.00 38 ALA A CA 3
ATOM 3320 C C . ALA A 1 38 ? -8.226 -3.371 -8.390 1.00 0.00 38 ALA A C 3
ATOM 3321 O O . ALA A 1 38 ? -7.793 -3.641 -7.271 1.00 0.00 38 ALA A O 3
ATOM 3328 N N . GLU A 1 39 ? -7.953 -2.256 -9.051 1.00 0.00 39 GLU A N 3
ATOM 3329 C CA . GLU A 1 39 ? -7.090 -1.238 -8.477 1.00 0.00 39 GLU A CA 3
ATOM 3330 C C . GLU A 1 39 ? -7.887 -0.338 -7.530 1.00 0.00 39 GLU A C 3
ATOM 3331 O O . GLU A 1 39 ? -9.053 -0.609 -7.246 1.00 0.00 39 GLU A O 3
ATOM 3343 N N . LEU A 1 40 ? -7.226 0.712 -7.066 1.00 0.00 40 LEU A N 3
ATOM 3344 C CA . LEU A 1 40 ? -7.858 1.653 -6.157 1.00 0.00 40 LEU A CA 3
ATOM 3345 C C . LEU A 1 40 ? -7.546 3.081 -6.609 1.00 0.00 40 LEU A C 3
ATOM 3346 O O . LEU A 1 40 ? -6.444 3.361 -7.077 1.00 0.00 40 LEU A O 3
ATOM 3362 N N . PRO A 1 41 ? -8.563 3.969 -6.448 1.00 0.00 41 PRO A N 3
ATOM 3363 C CA . PRO A 1 41 ? -8.408 5.361 -6.835 1.00 0.00 41 PRO A CA 3
ATOM 3364 C C . PRO A 1 41 ? -7.542 6.118 -5.825 1.00 0.00 41 PRO A C 3
ATOM 3365 O O . PRO A 1 41 ? -8.051 6.641 -4.835 1.00 0.00 41 PRO A O 3
ATOM 3376 N N . LEU A 1 42 ? -6.249 6.151 -6.110 1.00 0.00 42 LEU A N 3
ATOM 3377 C CA . LEU A 1 42 ? -5.308 6.834 -5.239 1.00 0.00 42 LEU A CA 3
ATOM 3378 C C . LEU A 1 42 ? -5.616 8.333 -5.239 1.00 0.00 42 LEU A C 3
ATOM 3379 O O . LEU A 1 42 ? -6.082 8.875 -6.240 1.00 0.00 42 LEU A O 3
ATOM 3395 N N . THR A 1 43 ? -5.343 8.960 -4.104 1.00 0.00 43 THR A N 3
ATOM 3396 C CA . THR A 1 43 ? -5.586 10.385 -3.959 1.00 0.00 43 THR A CA 3
ATOM 3397 C C . THR A 1 43 ? -4.408 11.057 -3.251 1.00 0.00 43 THR A C 3
ATOM 3398 O O . THR A 1 43 ? -4.260 10.939 -2.036 1.00 0.00 43 THR A O 3
ATOM 3409 N N . ALA A 1 44 ? -3.599 11.748 -4.042 1.00 0.00 44 ALA A N 3
ATOM 3410 C CA . ALA A 1 44 ? -2.439 12.439 -3.506 1.00 0.00 44 ALA A CA 3
ATOM 3411 C C . ALA A 1 44 ? -2.767 12.971 -2.110 1.00 0.00 44 ALA A C 3
ATOM 3412 O O . ALA A 1 44 ? -3.664 13.798 -1.952 1.00 0.00 44 ALA A O 3
ATOM 3419 N N . GLY A 1 45 ? -2.024 12.475 -1.132 1.00 0.00 45 GLY A N 3
ATOM 3420 C CA . GLY A 1 45 ? -2.225 12.891 0.246 1.00 0.00 45 GLY A CA 3
ATOM 3421 C C . GLY A 1 45 ? -2.960 11.811 1.042 1.00 0.00 45 GLY A C 3
ATOM 3422 O O . GLY A 1 45 ? -2.590 11.511 2.176 1.00 0.00 45 GLY A O 3
ATOM 3426 N N . LYS A 1 46 ? -3.989 11.257 0.417 1.00 0.00 46 LYS A N 3
ATOM 3427 C CA . LYS A 1 46 ? -4.780 10.217 1.053 1.00 0.00 46 LYS A CA 3
ATOM 3428 C C . LYS A 1 46 ? -3.867 9.050 1.434 1.00 0.00 46 LYS A C 3
ATOM 3429 O O . LYS A 1 46 ? -2.759 8.928 0.913 1.00 0.00 46 LYS A O 3
ATOM 3448 N N . TYR A 1 47 ? -4.367 8.220 2.339 1.00 0.00 47 TYR A N 3
ATOM 3449 C CA . TYR A 1 47 ? -3.610 7.067 2.795 1.00 0.00 47 TYR A CA 3
ATOM 3450 C C . TYR A 1 47 ? -4.357 5.766 2.491 1.00 0.00 47 TYR A C 3
ATOM 3451 O O . TYR A 1 47 ? -5.514 5.794 2.074 1.00 0.00 47 TYR A O 3
ATOM 3469 N N . LEU A 1 48 ? -3.665 4.658 2.712 1.00 0.00 48 LEU A N 3
ATOM 3470 C CA . LEU A 1 48 ? -4.249 3.350 2.467 1.00 0.00 48 LEU A CA 3
ATOM 3471 C C . LEU A 1 48 ? -3.394 2.280 3.150 1.00 0.00 48 LEU A C 3
ATOM 3472 O O . LEU A 1 48 ? -2.212 2.497 3.410 1.00 0.00 48 LEU A O 3
ATOM 3488 N N . TYR A 1 49 ? -4.027 1.147 3.420 1.00 0.00 49 TYR A N 3
ATOM 3489 C CA . TYR A 1 49 ? -3.339 0.043 4.067 1.00 0.00 49 TYR A CA 3
ATOM 3490 C C . TYR A 1 49 ? -3.138 -1.122 3.096 1.00 0.00 49 TYR A C 3
ATOM 3491 O O . TYR A 1 49 ? -4.097 -1.795 2.720 1.00 0.00 49 TYR A O 3
ATOM 3509 N N . VAL A 1 50 ? -1.884 -1.324 2.716 1.00 0.00 50 VAL A N 3
ATOM 3510 C CA . VAL A 1 50 ? -1.545 -2.396 1.796 1.00 0.00 50 VAL A CA 3
ATOM 3511 C C . VAL A 1 50 ? -1.059 -3.610 2.590 1.00 0.00 50 VAL A C 3
ATOM 3512 O O . VAL A 1 50 ? 0.029 -3.587 3.163 1.00 0.00 50 VAL A O 3
ATOM 3525 N N . TYR A 1 51 ? -1.890 -4.642 2.600 1.00 0.00 51 TYR A N 3
ATOM 3526 C CA . TYR A 1 51 ? -1.559 -5.863 3.314 1.00 0.00 51 TYR A CA 3
ATOM 3527 C C . TYR A 1 51 ? -0.534 -6.692 2.538 1.00 0.00 51 TYR A C 3
ATOM 3528 O O . TYR A 1 51 ? -0.556 -6.720 1.308 1.00 0.00 51 TYR A O 3
ATOM 3546 N N . GLY A 1 52 ? 0.340 -7.347 3.288 1.00 0.00 52 GLY A N 3
ATOM 3547 C CA . GLY A 1 52 ? 1.371 -8.175 2.685 1.00 0.00 52 GLY A CA 3
ATOM 3548 C C . GLY A 1 52 ? 2.361 -7.323 1.887 1.00 0.00 52 GLY A C 3
ATOM 3549 O O . GLY A 1 52 ? 2.764 -6.250 2.334 1.00 0.00 52 GLY A O 3
ATOM 3553 N N . ASP A 1 53 ? 2.724 -7.834 0.719 1.00 0.00 53 ASP A N 3
ATOM 3554 C CA . ASP A 1 53 ? 3.658 -7.133 -0.145 1.00 0.00 53 ASP A CA 3
ATOM 3555 C C . ASP A 1 53 ? 3.076 -7.051 -1.558 1.00 0.00 53 ASP A C 3
ATOM 3556 O O . ASP A 1 53 ? 1.939 -7.460 -1.789 1.00 0.00 53 ASP A O 3
ATOM 3565 N N . MET A 1 54 ? 3.881 -6.518 -2.465 1.00 0.00 54 MET A N 3
ATOM 3566 C CA . MET A 1 54 ? 3.460 -6.377 -3.849 1.00 0.00 54 MET A CA 3
ATOM 3567 C C . MET A 1 54 ? 2.765 -7.648 -4.343 1.00 0.00 54 MET A C 3
ATOM 3568 O O . MET A 1 54 ? 2.942 -8.720 -3.767 1.00 0.00 54 MET A O 3
ATOM 3582 N N . ASP A 1 55 ? 1.990 -7.485 -5.405 1.00 0.00 55 ASP A N 3
ATOM 3583 C CA . ASP A 1 55 ? 1.269 -8.606 -5.984 1.00 0.00 55 ASP A CA 3
ATOM 3584 C C . ASP A 1 55 ? 2.079 -9.182 -7.147 1.00 0.00 55 ASP A C 3
ATOM 3585 O O . ASP A 1 55 ? 3.100 -8.619 -7.536 1.00 0.00 55 ASP A O 3
ATOM 3594 N N . GLU A 1 56 ? 1.592 -10.299 -7.669 1.00 0.00 56 GLU A N 3
ATOM 3595 C CA . GLU A 1 56 ? 2.257 -10.958 -8.779 1.00 0.00 56 GLU A CA 3
ATOM 3596 C C . GLU A 1 56 ? 2.227 -10.065 -10.022 1.00 0.00 56 GLU A C 3
ATOM 3597 O O . GLU A 1 56 ? 2.930 -10.328 -10.996 1.00 0.00 56 GLU A O 3
ATOM 3609 N N . ASP A 1 57 ? 1.405 -9.029 -9.947 1.00 0.00 57 ASP A N 3
ATOM 3610 C CA . ASP A 1 57 ? 1.273 -8.097 -11.053 1.00 0.00 57 ASP A CA 3
ATOM 3611 C C . ASP A 1 57 ? 2.252 -6.937 -10.856 1.00 0.00 57 ASP A C 3
ATOM 3612 O O . ASP A 1 57 ? 2.741 -6.361 -11.827 1.00 0.00 57 ASP A O 3
ATOM 3621 N N . GLY A 1 58 ? 2.508 -6.629 -9.593 1.00 0.00 58 GLY A N 3
ATOM 3622 C CA . GLY A 1 58 ? 3.419 -5.548 -9.257 1.00 0.00 58 GLY A CA 3
ATOM 3623 C C . GLY A 1 58 ? 2.667 -4.373 -8.629 1.00 0.00 58 GLY A C 3
ATOM 3624 O O . GLY A 1 58 ? 2.999 -3.215 -8.880 1.00 0.00 58 GLY A O 3
ATOM 3628 N N . PHE A 1 59 ? 1.670 -4.711 -7.826 1.00 0.00 59 PHE A N 3
ATOM 3629 C CA . PHE A 1 59 ? 0.868 -3.697 -7.161 1.00 0.00 59 PHE A CA 3
ATOM 3630 C C . PHE A 1 59 ? 0.697 -4.022 -5.675 1.00 0.00 59 PHE A C 3
ATOM 3631 O O . PHE A 1 59 ? 0.952 -5.147 -5.248 1.00 0.00 59 PHE A O 3
ATOM 3648 N N . TYR A 1 60 ? 0.265 -3.016 -4.929 1.00 0.00 60 TYR A N 3
ATOM 3649 C CA . TYR A 1 60 ? 0.056 -3.180 -3.500 1.00 0.00 60 TYR A CA 3
ATOM 3650 C C . TYR A 1 60 ? -1.435 -3.276 -3.171 1.00 0.00 60 TYR A C 3
ATOM 3651 O O . TYR A 1 60 ? -2.219 -2.416 -3.571 1.00 0.00 60 TYR A O 3
ATOM 3669 N N . GLU A 1 61 ? -1.782 -4.329 -2.446 1.00 0.00 61 GLU A N 3
ATOM 3670 C CA . GLU A 1 61 ? -3.165 -4.549 -2.059 1.00 0.00 61 GLU A CA 3
ATOM 3671 C C . GLU A 1 61 ? -3.598 -3.508 -1.024 1.00 0.00 61 GLU A C 3
ATOM 3672 O O . GLU A 1 61 ? -3.964 -3.858 0.097 1.00 0.00 61 GLU A O 3
ATOM 3684 N N . GLY A 1 62 ? -3.541 -2.250 -1.437 1.00 0.00 62 GLY A N 3
ATOM 3685 C CA . GLY A 1 62 ? -3.923 -1.157 -0.559 1.00 0.00 62 GLY A CA 3
ATOM 3686 C C . GLY A 1 62 ? -5.407 -1.239 -0.195 1.00 0.00 62 GLY A C 3
ATOM 3687 O O . GLY A 1 62 ? -6.233 -1.615 -1.024 1.00 0.00 62 GLY A O 3
ATOM 3691 N N . GLU A 1 63 ? -5.699 -0.879 1.046 1.00 0.00 63 GLU A N 3
ATOM 3692 C CA . GLU A 1 63 ? -7.069 -0.907 1.531 1.00 0.00 63 GLU A CA 3
ATOM 3693 C C . GLU A 1 63 ? -7.538 0.508 1.876 1.00 0.00 63 GLU A C 3
ATOM 3694 O O . GLU A 1 63 ? -7.267 1.007 2.967 1.00 0.00 63 GLU A O 3
ATOM 3706 N N . LEU A 1 64 ? -8.235 1.114 0.926 1.00 0.00 64 LEU A N 3
ATOM 3707 C CA . LEU A 1 64 ? -8.745 2.461 1.116 1.00 0.00 64 LEU A CA 3
ATOM 3708 C C . LEU A 1 64 ? -9.302 2.595 2.534 1.00 0.00 64 LEU A C 3
ATOM 3709 O O . LEU A 1 64 ? -9.805 1.627 3.102 1.00 0.00 64 LEU A O 3
ATOM 3725 N N . LEU A 1 65 ? -9.194 3.804 3.066 1.00 0.00 65 LEU A N 3
ATOM 3726 C CA . LEU A 1 65 ? -9.681 4.078 4.408 1.00 0.00 65 LEU A CA 3
ATOM 3727 C C . LEU A 1 65 ? -11.173 3.747 4.481 1.00 0.00 65 LEU A C 3
ATOM 3728 O O . LEU A 1 65 ? -11.724 3.585 5.569 1.00 0.00 65 LEU A O 3
ATOM 3744 N N . ASP A 1 66 ? -11.785 3.655 3.310 1.00 0.00 66 ASP A N 3
ATOM 3745 C CA . ASP A 1 66 ? -13.203 3.346 3.228 1.00 0.00 66 ASP A CA 3
ATOM 3746 C C . ASP A 1 66 ? -13.397 1.833 3.338 1.00 0.00 66 ASP A C 3
ATOM 3747 O O . ASP A 1 66 ? -14.508 1.362 3.579 1.00 0.00 66 ASP A O 3
ATOM 3756 N N . GLY A 1 67 ? -12.300 1.112 3.156 1.00 0.00 67 GLY A N 3
ATOM 3757 C CA . GLY A 1 67 ? -12.336 -0.338 3.232 1.00 0.00 67 GLY A CA 3
ATOM 3758 C C . GLY A 1 67 ? -12.149 -0.964 1.848 1.00 0.00 67 GLY A C 3
ATOM 3759 O O . GLY A 1 67 ? -12.083 -2.186 1.719 1.00 0.00 67 GLY A O 3
ATOM 3763 N N . GLN A 1 68 ? -12.070 -0.099 0.848 1.00 0.00 68 GLN A N 3
ATOM 3764 C CA . GLN A 1 68 ? -11.891 -0.552 -0.521 1.00 0.00 68 GLN A CA 3
ATOM 3765 C C . GLN A 1 68 ? -10.587 -1.340 -0.654 1.00 0.00 68 GLN A C 3
ATOM 3766 O O . GLN A 1 68 ? -9.510 -0.818 -0.370 1.00 0.00 68 GLN A O 3
ATOM 3780 N N . ARG A 1 69 ? -10.726 -2.585 -1.086 1.00 0.00 69 ARG A N 3
ATOM 3781 C CA . ARG A 1 69 ? -9.572 -3.450 -1.260 1.00 0.00 69 ARG A CA 3
ATOM 3782 C C . ARG A 1 69 ? -9.285 -3.659 -2.748 1.00 0.00 69 ARG A C 3
ATOM 3783 O O . ARG A 1 69 ? -10.079 -4.276 -3.457 1.00 0.00 69 ARG A O 3
ATOM 3804 N N . GLY A 1 70 ? -8.147 -3.133 -3.178 1.00 0.00 70 GLY A N 3
ATOM 3805 C CA . GLY A 1 70 ? -7.745 -3.254 -4.569 1.00 0.00 70 GLY A CA 3
ATOM 3806 C C . GLY A 1 70 ? -6.235 -3.063 -4.722 1.00 0.00 70 GLY A C 3
ATOM 3807 O O . GLY A 1 70 ? -5.531 -2.838 -3.739 1.00 0.00 70 GLY A O 3
ATOM 3811 N N . LEU A 1 71 ? -5.781 -3.158 -5.963 1.00 0.00 71 LEU A N 3
ATOM 3812 C CA . LEU A 1 71 ? -4.367 -2.998 -6.258 1.00 0.00 71 LEU A CA 3
ATOM 3813 C C . LEU A 1 71 ? -3.970 -1.535 -6.053 1.00 0.00 71 LEU A C 3
ATOM 3814 O O . LEU A 1 71 ? -4.825 -0.650 -6.055 1.00 0.00 71 LEU A O 3
ATOM 3830 N N . VAL A 1 72 ? -2.673 -1.325 -5.882 1.00 0.00 72 VAL A N 3
ATOM 3831 C CA . VAL A 1 72 ? -2.153 0.016 -5.676 1.00 0.00 72 VAL A CA 3
ATOM 3832 C C . VAL A 1 72 ? -0.697 0.070 -6.143 1.00 0.00 72 VAL A C 3
ATOM 3833 O O . VAL A 1 72 ? 0.151 -0.657 -5.628 1.00 0.00 72 VAL A O 3
ATOM 3846 N N . PRO A 1 73 ? -0.446 0.961 -7.139 1.00 0.00 73 PRO A N 3
ATOM 3847 C CA . PRO A 1 73 ? 0.893 1.120 -7.682 1.00 0.00 73 PRO A CA 3
ATOM 3848 C C . PRO A 1 73 ? 1.788 1.897 -6.714 1.00 0.00 73 PRO A C 3
ATOM 3849 O O . PRO A 1 73 ? 1.543 3.071 -6.443 1.00 0.00 73 PRO A O 3
ATOM 3860 N N . SER A 1 74 ? 2.807 1.209 -6.219 1.00 0.00 74 SER A N 3
ATOM 3861 C CA . SER A 1 74 ? 3.740 1.820 -5.287 1.00 0.00 74 SER A CA 3
ATOM 3862 C C . SER A 1 74 ? 4.315 3.104 -5.889 1.00 0.00 74 SER A C 3
ATOM 3863 O O . SER A 1 74 ? 4.811 3.965 -5.164 1.00 0.00 74 SER A O 3
ATOM 3871 N N . ASN A 1 75 ? 4.230 3.191 -7.208 1.00 0.00 75 ASN A N 3
ATOM 3872 C CA . ASN A 1 75 ? 4.736 4.356 -7.915 1.00 0.00 75 ASN A CA 3
ATOM 3873 C C . ASN A 1 75 ? 3.803 5.543 -7.667 1.00 0.00 75 ASN A C 3
ATOM 3874 O O . ASN A 1 75 ? 4.089 6.661 -8.092 1.00 0.00 75 ASN A O 3
ATOM 3885 N N . PHE A 1 76 ? 2.707 5.259 -6.979 1.00 0.00 76 PHE A N 3
ATOM 3886 C CA . PHE A 1 76 ? 1.730 6.290 -6.669 1.00 0.00 76 PHE A CA 3
ATOM 3887 C C . PHE A 1 76 ? 1.388 6.290 -5.178 1.00 0.00 76 PHE A C 3
ATOM 3888 O O . PHE A 1 76 ? 0.357 6.825 -4.774 1.00 0.00 76 PHE A O 3
ATOM 3905 N N . VAL A 1 77 ? 2.273 5.684 -4.400 1.00 0.00 77 VAL A N 3
ATOM 3906 C CA . VAL A 1 77 ? 2.077 5.608 -2.963 1.00 0.00 77 VAL A CA 3
ATOM 3907 C C . VAL A 1 77 ? 3.404 5.895 -2.256 1.00 0.00 77 VAL A C 3
ATOM 3908 O O . VAL A 1 77 ? 4.473 5.671 -2.821 1.00 0.00 77 VAL A O 3
ATOM 3921 N N . ASP A 1 78 ? 3.291 6.386 -1.031 1.00 0.00 78 ASP A N 3
ATOM 3922 C CA . ASP A 1 78 ? 4.467 6.707 -0.241 1.00 0.00 78 ASP A CA 3
ATOM 3923 C C . ASP A 1 78 ? 4.284 6.170 1.180 1.00 0.00 78 ASP A C 3
ATOM 3924 O O . ASP A 1 78 ? 3.512 6.722 1.961 1.00 0.00 78 ASP A O 3
ATOM 3933 N N . PHE A 1 79 ? 5.008 5.099 1.471 1.00 0.00 79 PHE A N 3
ATOM 3934 C CA . PHE A 1 79 ? 4.935 4.481 2.784 1.00 0.00 79 PHE A CA 3
ATOM 3935 C C . PHE A 1 79 ? 5.034 5.533 3.891 1.00 0.00 79 PHE A C 3
ATOM 3936 O O . PHE A 1 79 ? 6.131 5.885 4.322 1.00 0.00 79 PHE A O 3
ATOM 3953 N N . VAL A 1 80 ? 3.872 6.004 4.320 1.00 0.00 80 VAL A N 3
ATOM 3954 C CA . VAL A 1 80 ? 3.814 7.009 5.369 1.00 0.00 80 VAL A CA 3
ATOM 3955 C C . VAL A 1 80 ? 4.002 6.332 6.728 1.00 0.00 80 VAL A C 3
ATOM 3956 O O . VAL A 1 80 ? 3.950 5.107 6.828 1.00 0.00 80 VAL A O 3
ATOM 3969 N N . GLN A 1 81 ? 4.218 7.160 7.740 1.00 0.00 81 GLN A N 3
ATOM 3970 C CA . GLN A 1 81 ? 4.415 6.657 9.089 1.00 0.00 81 GLN A CA 3
ATOM 3971 C C . GLN A 1 81 ? 3.351 7.227 10.028 1.00 0.00 81 GLN A C 3
ATOM 3972 O O . GLN A 1 81 ? 2.156 7.124 9.754 1.00 0.00 81 GLN A O 3
ATOM 3986 N N . ASP A 1 82 ? 3.822 7.815 11.118 1.00 0.00 82 ASP A N 3
ATOM 3987 C CA . ASP A 1 82 ? 2.926 8.401 12.100 1.00 0.00 82 ASP A CA 3
ATOM 3988 C C . ASP A 1 82 ? 2.165 7.285 12.819 1.00 0.00 82 ASP A C 3
ATOM 3989 O O . ASP A 1 82 ? 2.337 7.086 14.021 1.00 0.00 82 ASP A O 3
ATOM 3998 N N . ASN A 1 83 ? 1.339 6.587 12.053 1.00 0.00 83 ASN A N 3
ATOM 3999 C CA . ASN A 1 83 ? 0.551 5.497 12.603 1.00 0.00 83 ASN A CA 3
ATOM 4000 C C . ASN A 1 83 ? 1.476 4.327 12.945 1.00 0.00 83 ASN A C 3
ATOM 4001 O O . ASN A 1 83 ? 1.344 3.242 12.381 1.00 0.00 83 ASN A O 3
ATOM 4012 N N . GLU A 1 84 ? 2.391 4.587 13.867 1.00 0.00 84 GLU A N 3
ATOM 4013 C CA . GLU A 1 84 ? 3.337 3.569 14.291 1.00 0.00 84 GLU A CA 3
ATOM 4014 C C . GLU A 1 84 ? 2.597 2.384 14.916 1.00 0.00 84 GLU A C 3
ATOM 4015 O O . GLU A 1 84 ? 2.988 1.234 14.724 1.00 0.00 84 GLU A O 3
ATOM 4027 N N . SER A 1 85 ? 1.543 2.707 15.650 1.00 0.00 85 SER A N 3
ATOM 4028 C CA . SER A 1 85 ? 0.745 1.683 16.305 1.00 0.00 85 SER A CA 3
ATOM 4029 C C . SER A 1 85 ? -0.400 1.248 15.389 1.00 0.00 85 SER A C 3
ATOM 4030 O O . SER A 1 85 ? -1.565 1.291 15.781 1.00 0.00 85 SER A O 3
ATOM 4038 N N . ARG A 1 86 ? -0.029 0.837 14.185 1.00 0.00 86 ARG A N 3
ATOM 4039 C CA . ARG A 1 86 ? -1.011 0.393 13.210 1.00 0.00 86 ARG A CA 3
ATOM 4040 C C . ARG A 1 86 ? -1.392 -1.066 13.467 1.00 0.00 86 ARG A C 3
ATOM 4041 O O . ARG A 1 86 ? -2.491 -1.495 13.117 1.00 0.00 86 ARG A O 3
ATOM 4062 N N . LEU A 1 87 ? -0.463 -1.789 14.075 1.00 0.00 87 LEU A N 3
ATOM 4063 C CA . LEU A 1 87 ? -0.688 -3.191 14.383 1.00 0.00 87 LEU A CA 3
ATOM 4064 C C . LEU A 1 87 ? -2.070 -3.354 15.019 1.00 0.00 87 LEU A C 3
ATOM 4065 O O . LEU A 1 87 ? -2.720 -2.367 15.361 1.00 0.00 87 LEU A O 3
ATOM 4081 N N . ALA A 1 88 ? -2.479 -4.606 15.158 1.00 0.00 88 ALA A N 3
ATOM 4082 C CA . ALA A 1 88 ? -3.772 -4.911 15.746 1.00 0.00 88 ALA A CA 3
ATOM 4083 C C . ALA A 1 88 ? -3.619 -6.074 16.728 1.00 0.00 88 ALA A C 3
ATOM 4084 O O . ALA A 1 88 ? -2.657 -6.837 16.648 1.00 0.00 88 ALA A O 3
ATOM 4091 N N . SER A 1 89 ? -4.583 -6.175 17.632 1.00 0.00 89 SER A N 3
ATOM 4092 C CA . SER A 1 89 ? -4.568 -7.233 18.628 1.00 0.00 89 SER A CA 3
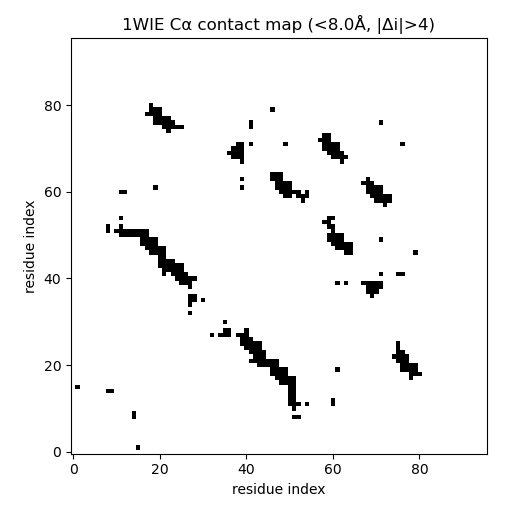ATOM 4093 C C . SER A 1 89 ? -5.009 -8.554 17.995 1.00 0.00 89 SER A C 3
ATOM 4094 O O . SER A 1 89 ? -6.163 -8.700 17.595 1.00 0.00 89 SER A O 3
ATOM 4102 N N . THR A 1 90 ? -4.067 -9.483 17.923 1.00 0.00 90 THR A N 3
ATOM 4103 C CA . THR A 1 90 ? -4.345 -10.787 17.345 1.00 0.00 90 THR A CA 3
ATOM 4104 C C . THR A 1 90 ? -3.116 -11.692 17.458 1.00 0.00 90 THR A C 3
ATOM 4105 O O . THR A 1 90 ? -3.237 -12.869 17.794 1.00 0.00 90 THR A O 3
ATOM 4116 N N . SER A 1 91 ? -1.962 -11.108 17.171 1.00 0.00 91 SER A N 3
ATOM 4117 C CA . SER A 1 91 ? -0.713 -11.848 17.236 1.00 0.00 91 SER A CA 3
ATOM 4118 C C . SER A 1 91 ? 0.234 -11.187 18.239 1.00 0.00 91 SER A C 3
ATOM 4119 O O . SER A 1 91 ? -0.005 -10.062 18.677 1.00 0.00 91 SER A O 3
ATOM 4127 N N . GLY A 1 92 ? 1.290 -11.914 18.575 1.00 0.00 92 GLY A N 3
ATOM 4128 C CA . GLY A 1 92 ? 2.275 -11.413 19.519 1.00 0.00 92 GLY A CA 3
ATOM 4129 C C . GLY A 1 92 ? 3.192 -12.537 20.004 1.00 0.00 92 GLY A C 3
ATOM 4130 O O . GLY A 1 92 ? 2.877 -13.226 20.973 1.00 0.00 92 GLY A O 3
ATOM 4134 N N . PRO A 1 93 ? 4.338 -12.693 19.288 1.00 0.00 93 PRO A N 3
ATOM 4135 C CA . PRO A 1 93 ? 5.303 -13.722 19.636 1.00 0.00 93 PRO A CA 3
ATOM 4136 C C . PRO A 1 93 ? 6.095 -13.332 20.885 1.00 0.00 93 PRO A C 3
ATOM 4137 O O . PRO A 1 93 ? 6.216 -14.122 21.820 1.00 0.00 93 PRO A O 3
ATOM 4148 N N . SER A 1 94 ? 6.613 -12.113 20.862 1.00 0.00 94 SER A N 3
ATOM 4149 C CA . SER A 1 94 ? 7.390 -11.608 21.981 1.00 0.00 94 SER A CA 3
ATOM 4150 C C . SER A 1 94 ? 7.621 -10.104 21.822 1.00 0.00 94 SER A C 3
ATOM 4151 O O . SER A 1 94 ? 7.250 -9.319 22.693 1.00 0.00 94 SER A O 3
ATOM 4159 N N . SER A 1 95 ? 8.234 -9.747 20.703 1.00 0.00 95 SER A N 3
ATOM 4160 C CA . SER A 1 95 ? 8.519 -8.351 20.418 1.00 0.00 95 SER A CA 3
ATOM 4161 C C . SER A 1 95 ? 8.745 -8.158 18.917 1.00 0.00 95 SER A C 3
ATOM 4162 O O . SER A 1 95 ? 9.279 -9.041 18.248 1.00 0.00 95 SER A O 3
ATOM 4170 N N . GLY A 1 96 ? 8.325 -6.999 18.432 1.00 0.00 96 GLY A N 3
ATOM 4171 C CA . GLY A 1 96 ? 8.475 -6.679 17.023 1.00 0.00 96 GLY A CA 3
ATOM 4172 C C . GLY A 1 96 ? 8.525 -5.166 16.806 1.00 0.00 96 GLY A C 3
ATOM 4173 O O . GLY A 1 96 ? 9.293 -4.678 15.978 1.00 0.00 96 GLY A O 3
ATOM 4177 N N . GLY A 1 1 ? -8.170 -13.927 21.383 1.00 0.00 1 GLY A N 4
ATOM 4178 C CA . GLY A 1 1 ? -7.975 -14.757 20.206 1.00 0.00 1 GLY A CA 4
ATOM 4179 C C . GLY A 1 1 ? -6.639 -15.499 20.273 1.00 0.00 1 GLY A C 4
ATOM 4180 O O . GLY A 1 1 ? -5.774 -15.156 21.078 1.00 0.00 1 GLY A O 4
ATOM 4184 N N . SER A 1 2 ? -6.513 -16.502 19.417 1.00 0.00 2 SER A N 4
ATOM 4185 C CA . SER A 1 2 ? -5.297 -17.296 19.369 1.00 0.00 2 SER A CA 4
ATOM 4186 C C . SER A 1 2 ? -5.246 -18.098 18.067 1.00 0.00 2 SER A C 4
ATOM 4187 O O . SER A 1 2 ? -6.260 -18.639 17.628 1.00 0.00 2 SER A O 4
ATOM 4195 N N . SER A 1 3 ? -4.056 -18.150 17.487 1.00 0.00 3 SER A N 4
ATOM 4196 C CA . SER A 1 3 ? -3.861 -18.878 16.244 1.00 0.00 3 SER A CA 4
ATOM 4197 C C . SER A 1 3 ? -2.367 -19.004 15.942 1.00 0.00 3 SER A C 4
ATOM 4198 O O . SER A 1 3 ? -1.542 -18.358 16.586 1.00 0.00 3 SER A O 4
ATOM 4206 N N . GLY A 1 4 ? -2.063 -19.841 14.961 1.00 0.00 4 GLY A N 4
ATOM 4207 C CA . GLY A 1 4 ? -0.682 -20.061 14.565 1.00 0.00 4 GLY A CA 4
ATOM 4208 C C . GLY A 1 4 ? -0.544 -20.075 13.041 1.00 0.00 4 GLY A C 4
ATOM 4209 O O . GLY A 1 4 ? -1.255 -19.352 12.343 1.00 0.00 4 GLY A O 4
ATOM 4213 N N . SER A 1 5 ? 0.375 -20.904 12.569 1.00 0.00 5 SER A N 4
ATOM 4214 C CA . SER A 1 5 ? 0.615 -21.021 11.141 1.00 0.00 5 SER A CA 4
ATOM 4215 C C . SER A 1 5 ? 1.079 -19.677 10.577 1.00 0.00 5 SER A C 4
ATOM 4216 O O . SER A 1 5 ? 0.860 -18.634 11.190 1.00 0.00 5 SER A O 4
ATOM 4224 N N . SER A 1 6 ? 1.713 -19.747 9.415 1.00 0.00 6 SER A N 4
ATOM 4225 C CA . SER A 1 6 ? 2.210 -18.548 8.761 1.00 0.00 6 SER A CA 4
ATOM 4226 C C . SER A 1 6 ? 2.755 -18.897 7.375 1.00 0.00 6 SER A C 4
ATOM 4227 O O . SER A 1 6 ? 2.255 -18.404 6.365 1.00 0.00 6 SER A O 4
ATOM 4235 N N . GLY A 1 7 ? 3.774 -19.744 7.370 1.00 0.00 7 GLY A N 4
ATOM 4236 C CA . GLY A 1 7 ? 4.393 -20.164 6.125 1.00 0.00 7 GLY A CA 4
ATOM 4237 C C . GLY A 1 7 ? 4.934 -18.962 5.348 1.00 0.00 7 GLY A C 4
ATOM 4238 O O . GLY A 1 7 ? 4.810 -17.823 5.796 1.00 0.00 7 GLY A O 4
ATOM 4242 N N . THR A 1 8 ? 5.523 -19.257 4.199 1.00 0.00 8 THR A N 4
ATOM 4243 C CA . THR A 1 8 ? 6.084 -18.214 3.356 1.00 0.00 8 THR A CA 4
ATOM 4244 C C . THR A 1 8 ? 4.967 -17.371 2.737 1.00 0.00 8 THR A C 4
ATOM 4245 O O . THR A 1 8 ? 5.222 -16.291 2.205 1.00 0.00 8 THR A O 4
ATOM 4256 N N . SER A 1 9 ? 3.754 -17.896 2.827 1.00 0.00 9 SER A N 4
ATOM 4257 C CA . SER A 1 9 ? 2.598 -17.205 2.282 1.00 0.00 9 SER A CA 4
ATOM 4258 C C . SER A 1 9 ? 1.336 -18.042 2.501 1.00 0.00 9 SER A C 4
ATOM 4259 O O . SER A 1 9 ? 1.251 -19.176 2.032 1.00 0.00 9 SER A O 4
ATOM 4267 N N . LYS A 1 10 ? 0.389 -17.451 3.214 1.00 0.00 10 LYS A N 4
ATOM 4268 C CA . LYS A 1 10 ? -0.864 -18.129 3.501 1.00 0.00 10 LYS A CA 4
ATOM 4269 C C . LYS A 1 10 ? -1.976 -17.521 2.643 1.00 0.00 10 LYS A C 4
ATOM 4270 O O . LYS A 1 10 ? -2.572 -18.208 1.816 1.00 0.00 10 LYS A O 4
ATOM 4289 N N . GLN A 1 11 ? -2.221 -16.239 2.870 1.00 0.00 11 GLN A N 4
ATOM 4290 C CA . GLN A 1 11 ? -3.250 -15.531 2.128 1.00 0.00 11 GLN A CA 4
ATOM 4291 C C . GLN A 1 11 ? -2.709 -14.197 1.610 1.00 0.00 11 GLN A C 4
ATOM 4292 O O . GLN A 1 11 ? -1.541 -13.873 1.822 1.00 0.00 11 GLN A O 4
ATOM 4306 N N . ARG A 1 12 ? -3.582 -13.461 0.939 1.00 0.00 12 ARG A N 4
ATOM 4307 C CA . ARG A 1 12 ? -3.206 -12.170 0.388 1.00 0.00 12 ARG A CA 4
ATOM 4308 C C . ARG A 1 12 ? -4.103 -11.069 0.957 1.00 0.00 12 ARG A C 4
ATOM 4309 O O . ARG A 1 12 ? -4.499 -10.152 0.239 1.00 0.00 12 ARG A O 4
ATOM 4330 N N . TYR A 1 13 ? -4.397 -11.194 2.243 1.00 0.00 13 TYR A N 4
ATOM 4331 C CA . TYR A 1 13 ? -5.239 -10.221 2.917 1.00 0.00 13 TYR A CA 4
ATOM 4332 C C . TYR A 1 13 ? -5.339 -10.524 4.413 1.00 0.00 13 TYR A C 4
ATOM 4333 O O . TYR A 1 13 ? -6.432 -10.737 4.936 1.00 0.00 13 TYR A O 4
ATOM 4351 N N . SER A 1 14 ? -4.183 -10.535 5.061 1.00 0.00 14 SER A N 4
ATOM 4352 C CA . SER A 1 14 ? -4.126 -10.809 6.486 1.00 0.00 14 SER A CA 4
ATOM 4353 C C . SER A 1 14 ? -2.760 -10.404 7.043 1.00 0.00 14 SER A C 4
ATOM 4354 O O . SER A 1 14 ? -2.674 -9.816 8.120 1.00 0.00 14 SER A O 4
ATOM 4362 N N . GLY A 1 15 ? -1.725 -10.734 6.284 1.00 0.00 15 GLY A N 4
ATOM 4363 C CA . GLY A 1 15 ? -0.368 -10.411 6.688 1.00 0.00 15 GLY A CA 4
ATOM 4364 C C . GLY A 1 15 ? -0.238 -8.928 7.040 1.00 0.00 15 GLY A C 4
ATOM 4365 O O . GLY A 1 15 ? -1.142 -8.140 6.765 1.00 0.00 15 GLY A O 4
ATOM 4369 N N . LYS A 1 16 ? 0.894 -8.592 7.641 1.00 0.00 16 LYS A N 4
ATOM 4370 C CA . LYS A 1 16 ? 1.153 -7.217 8.033 1.00 0.00 16 LYS A CA 4
ATOM 4371 C C . LYS A 1 16 ? 0.650 -6.275 6.937 1.00 0.00 16 LYS A C 4
ATOM 4372 O O . LYS A 1 16 ? 0.576 -6.658 5.770 1.00 0.00 16 LYS A O 4
ATOM 4391 N N . VAL A 1 17 ? 0.318 -5.061 7.350 1.00 0.00 17 VAL A N 4
ATOM 4392 C CA . VAL A 1 17 ? -0.175 -4.062 6.418 1.00 0.00 17 VAL A CA 4
ATOM 4393 C C . VAL A 1 17 ? 0.718 -2.822 6.486 1.00 0.00 17 VAL A C 4
ATOM 4394 O O . VAL A 1 17 ? 1.257 -2.497 7.543 1.00 0.00 17 VAL A O 4
ATOM 4407 N N . HIS A 1 18 ? 0.848 -2.163 5.344 1.00 0.00 18 HIS A N 4
ATOM 4408 C CA . HIS A 1 18 ? 1.668 -0.965 5.260 1.00 0.00 18 HIS A CA 4
ATOM 4409 C C . HIS A 1 18 ? 0.783 0.240 4.935 1.00 0.00 18 HIS A C 4
ATOM 4410 O O . HIS A 1 18 ? -0.104 0.153 4.087 1.00 0.00 18 HIS A O 4
ATOM 4424 N N . LEU A 1 19 ? 1.056 1.337 5.626 1.00 0.00 19 LEU A N 4
ATOM 4425 C CA . LEU A 1 19 ? 0.296 2.558 5.422 1.00 0.00 19 LEU A CA 4
ATOM 4426 C C . LEU A 1 19 ? 1.035 3.453 4.425 1.00 0.00 19 LEU A C 4
ATOM 4427 O O . LEU A 1 19 ? 2.083 4.011 4.745 1.00 0.00 19 LEU A O 4
ATOM 4443 N N . CYS A 1 20 ? 0.460 3.561 3.236 1.00 0.00 20 CYS A N 4
ATOM 4444 C CA . CYS A 1 20 ? 1.051 4.379 2.191 1.00 0.00 20 CYS A CA 4
ATOM 4445 C C . CYS A 1 20 ? 0.173 5.616 1.994 1.00 0.00 20 CYS A C 4
ATOM 4446 O O . CYS A 1 20 ? -0.988 5.629 2.400 1.00 0.00 20 CYS A O 4
ATOM 4454 N N . VAL A 1 21 ? 0.761 6.626 1.370 1.00 0.00 21 VAL A N 4
ATOM 4455 C CA . VAL A 1 21 ? 0.047 7.865 1.114 1.00 0.00 21 VAL A CA 4
ATOM 4456 C C . VAL A 1 21 ? 0.124 8.195 -0.378 1.00 0.00 21 VAL A C 4
ATOM 4457 O O . VAL A 1 21 ? 1.181 8.574 -0.880 1.00 0.00 21 VAL A O 4
ATOM 4470 N N . ALA A 1 22 ? -1.010 8.038 -1.045 1.00 0.00 22 ALA A N 4
ATOM 4471 C CA . ALA A 1 22 ? -1.084 8.314 -2.470 1.00 0.00 22 ALA A CA 4
ATOM 4472 C C . ALA A 1 22 ? -0.191 9.512 -2.800 1.00 0.00 22 ALA A C 4
ATOM 4473 O O . ALA A 1 22 ? -0.359 10.591 -2.234 1.00 0.00 22 ALA A O 4
ATOM 4480 N N . ARG A 1 23 ? 0.738 9.282 -3.715 1.00 0.00 23 ARG A N 4
ATOM 4481 C CA . ARG A 1 23 ? 1.658 10.328 -4.128 1.00 0.00 23 ARG A CA 4
ATOM 4482 C C . ARG A 1 23 ? 1.016 11.205 -5.205 1.00 0.00 23 ARG A C 4
ATOM 4483 O O . ARG A 1 23 ? 1.307 12.397 -5.295 1.00 0.00 23 ARG A O 4
ATOM 4504 N N . TYR A 1 24 ? 0.154 10.581 -5.994 1.00 0.00 24 TYR A N 4
ATOM 4505 C CA . TYR A 1 24 ? -0.532 11.289 -7.061 1.00 0.00 24 TYR A CA 4
ATOM 4506 C C . TYR A 1 24 ? -1.941 10.732 -7.272 1.00 0.00 24 TYR A C 4
ATOM 4507 O O . TYR A 1 24 ? -2.119 9.525 -7.426 1.00 0.00 24 TYR A O 4
ATOM 4525 N N . SER A 1 25 ? -2.907 11.639 -7.273 1.00 0.00 25 SER A N 4
ATOM 4526 C CA . SER A 1 25 ? -4.296 11.253 -7.462 1.00 0.00 25 SER A CA 4
ATOM 4527 C C . SER A 1 25 ? -4.422 10.334 -8.679 1.00 0.00 25 SER A C 4
ATOM 4528 O O . SER A 1 25 ? -4.090 10.728 -9.796 1.00 0.00 25 SER A O 4
ATOM 4536 N N . TYR A 1 26 ? -4.903 9.126 -8.421 1.00 0.00 26 TYR A N 4
ATOM 4537 C CA . TYR A 1 26 ? -5.077 8.148 -9.481 1.00 0.00 26 TYR A CA 4
ATOM 4538 C C . TYR A 1 26 ? -6.481 7.541 -9.442 1.00 0.00 26 TYR A C 4
ATOM 4539 O O . TYR A 1 26 ? -7.030 7.309 -8.366 1.00 0.00 26 TYR A O 4
ATOM 4557 N N . ASN A 1 27 ? -7.020 7.300 -10.627 1.00 0.00 27 ASN A N 4
ATOM 4558 C CA . ASN A 1 27 ? -8.349 6.724 -10.742 1.00 0.00 27 ASN A CA 4
ATOM 4559 C C . ASN A 1 27 ? -8.338 5.637 -11.819 1.00 0.00 27 ASN A C 4
ATOM 4560 O O . ASN A 1 27 ? -8.094 5.922 -12.990 1.00 0.00 27 ASN A O 4
ATOM 4571 N N . PRO A 1 28 ? -8.613 4.382 -11.373 1.00 0.00 28 PRO A N 4
ATOM 4572 C CA . PRO A 1 28 ? -8.638 3.252 -12.285 1.00 0.00 28 PRO A CA 4
ATOM 4573 C C . PRO A 1 28 ? -9.907 3.264 -13.139 1.00 0.00 28 PRO A C 4
ATOM 4574 O O . PRO A 1 28 ? -9.894 2.813 -14.283 1.00 0.00 28 PRO A O 4
ATOM 4585 N N . PHE A 1 29 ? -10.973 3.784 -12.549 1.00 0.00 29 PHE A N 4
ATOM 4586 C CA . PHE A 1 29 ? -12.249 3.861 -13.242 1.00 0.00 29 PHE A CA 4
ATOM 4587 C C . PHE A 1 29 ? -12.326 5.117 -14.111 1.00 0.00 29 PHE A C 4
ATOM 4588 O O . PHE A 1 29 ? -13.409 5.656 -14.334 1.00 0.00 29 PHE A O 4
ATOM 4605 N N . ASP A 1 30 ? -11.164 5.547 -14.579 1.00 0.00 30 ASP A N 4
ATOM 4606 C CA . ASP A 1 30 ? -11.086 6.730 -15.419 1.00 0.00 30 ASP A CA 4
ATOM 4607 C C . ASP A 1 30 ? -10.683 6.318 -16.836 1.00 0.00 30 ASP A C 4
ATOM 4608 O O . ASP A 1 30 ? -11.018 7.001 -17.803 1.00 0.00 30 ASP A O 4
ATOM 4617 N N . GLY A 1 31 ? -9.970 5.204 -16.914 1.00 0.00 31 GLY A N 4
ATOM 4618 C CA . GLY A 1 31 ? -9.518 4.694 -18.197 1.00 0.00 31 GLY A CA 4
ATOM 4619 C C . GLY A 1 31 ? -10.399 3.534 -18.667 1.00 0.00 31 GLY A C 4
ATOM 4620 O O . GLY A 1 31 ? -11.356 3.163 -17.990 1.00 0.00 31 GLY A O 4
ATOM 4624 N N . PRO A 1 32 ? -10.034 2.979 -19.854 1.00 0.00 32 PRO A N 4
ATOM 4625 C CA . PRO A 1 32 ? -10.780 1.869 -20.422 1.00 0.00 32 PRO A CA 4
ATOM 4626 C C . PRO A 1 32 ? -10.475 0.567 -19.679 1.00 0.00 32 PRO A C 4
ATOM 4627 O O . PRO A 1 32 ? -11.015 -0.486 -20.017 1.00 0.00 32 PRO A O 4
ATOM 4638 N N . ASN A 1 33 ? -9.609 0.680 -18.682 1.00 0.00 33 ASN A N 4
ATOM 4639 C CA . ASN A 1 33 ? -9.226 -0.476 -17.889 1.00 0.00 33 ASN A CA 4
ATOM 4640 C C . ASN A 1 33 ? -10.445 -1.378 -17.687 1.00 0.00 33 ASN A C 4
ATOM 4641 O O . ASN A 1 33 ? -11.459 -0.944 -17.143 1.00 0.00 33 ASN A O 4
ATOM 4652 N N . GLU A 1 34 ? -10.306 -2.616 -18.137 1.00 0.00 34 GLU A N 4
ATOM 4653 C CA . GLU A 1 34 ? -11.384 -3.583 -18.013 1.00 0.00 34 GLU A CA 4
ATOM 4654 C C . GLU A 1 34 ? -11.428 -4.149 -16.592 1.00 0.00 34 GLU A C 4
ATOM 4655 O O . GLU A 1 34 ? -12.339 -4.900 -16.247 1.00 0.00 34 GLU A O 4
ATOM 4667 N N . ASN A 1 35 ? -10.432 -3.767 -15.806 1.00 0.00 35 ASN A N 4
ATOM 4668 C CA . ASN A 1 35 ? -10.346 -4.227 -14.430 1.00 0.00 35 ASN A CA 4
ATOM 4669 C C . ASN A 1 35 ? -9.944 -3.056 -13.530 1.00 0.00 35 ASN A C 4
ATOM 4670 O O . ASN A 1 35 ? -8.907 -3.104 -12.870 1.00 0.00 35 ASN A O 4
ATOM 4681 N N . PRO A 1 36 ? -10.807 -2.006 -13.533 1.00 0.00 36 PRO A N 4
ATOM 4682 C CA . PRO A 1 36 ? -10.553 -0.825 -12.725 1.00 0.00 36 PRO A CA 4
ATOM 4683 C C . PRO A 1 36 ? -10.838 -1.101 -11.247 1.00 0.00 36 PRO A C 4
ATOM 4684 O O . PRO A 1 36 ? -10.149 -0.580 -10.371 1.00 0.00 36 PRO A O 4
ATOM 4695 N N . GLU A 1 37 ? -11.854 -1.919 -11.016 1.00 0.00 37 GLU A N 4
ATOM 4696 C CA . GLU A 1 37 ? -12.238 -2.269 -9.659 1.00 0.00 37 GLU A CA 4
ATOM 4697 C C . GLU A 1 37 ? -11.080 -2.966 -8.942 1.00 0.00 37 GLU A C 4
ATOM 4698 O O . GLU A 1 37 ? -10.935 -2.845 -7.727 1.00 0.00 37 GLU A O 4
ATOM 4710 N N . ALA A 1 38 ? -10.285 -3.680 -9.726 1.00 0.00 38 ALA A N 4
ATOM 4711 C CA . ALA A 1 38 ? -9.144 -4.396 -9.181 1.00 0.00 38 ALA A CA 4
ATOM 4712 C C . ALA A 1 38 ? -8.242 -3.414 -8.431 1.00 0.00 38 ALA A C 4
ATOM 4713 O O . ALA A 1 38 ? -7.837 -3.677 -7.300 1.00 0.00 38 ALA A O 4
ATOM 4720 N N . GLU A 1 39 ? -7.953 -2.303 -9.092 1.00 0.00 39 GLU A N 4
ATOM 4721 C CA . GLU A 1 39 ? -7.106 -1.280 -8.503 1.00 0.00 39 GLU A CA 4
ATOM 4722 C C . GLU A 1 39 ? -7.916 -0.411 -7.538 1.00 0.00 39 GLU A C 4
ATOM 4723 O O . GLU A 1 39 ? -9.089 -0.683 -7.287 1.00 0.00 39 GLU A O 4
ATOM 4735 N N . LEU A 1 40 ? -7.257 0.616 -7.022 1.00 0.00 40 LEU A N 4
ATOM 4736 C CA . LEU A 1 40 ? -7.901 1.526 -6.090 1.00 0.00 40 LEU A CA 4
ATOM 4737 C C . LEU A 1 40 ? -7.609 2.969 -6.509 1.00 0.00 40 LEU A C 4
ATOM 4738 O O . LEU A 1 40 ? -6.511 3.275 -6.970 1.00 0.00 40 LEU A O 4
ATOM 4754 N N . PRO A 1 41 ? -8.639 3.839 -6.328 1.00 0.00 41 PRO A N 4
ATOM 4755 C CA . PRO A 1 41 ? -8.504 5.242 -6.682 1.00 0.00 41 PRO A CA 4
ATOM 4756 C C . PRO A 1 41 ? -7.648 5.986 -5.655 1.00 0.00 41 PRO A C 4
ATOM 4757 O O . PRO A 1 41 ? -8.154 6.430 -4.625 1.00 0.00 41 PRO A O 4
ATOM 4768 N N . LEU A 1 42 ? -6.366 6.101 -5.971 1.00 0.00 42 LEU A N 4
ATOM 4769 C CA . LEU A 1 42 ? -5.436 6.784 -5.088 1.00 0.00 42 LEU A CA 4
ATOM 4770 C C . LEU A 1 42 ? -5.717 8.287 -5.123 1.00 0.00 42 LEU A C 4
ATOM 4771 O O . LEU A 1 42 ? -6.092 8.828 -6.162 1.00 0.00 42 LEU A O 4
ATOM 4787 N N . THR A 1 43 ? -5.524 8.920 -3.975 1.00 0.00 43 THR A N 4
ATOM 4788 C CA . THR A 1 43 ? -5.752 10.350 -3.862 1.00 0.00 43 THR A CA 4
ATOM 4789 C C . THR A 1 43 ? -4.550 11.032 -3.206 1.00 0.00 43 THR A C 4
ATOM 4790 O O . THR A 1 43 ? -4.370 10.948 -1.992 1.00 0.00 43 THR A O 4
ATOM 4801 N N . ALA A 1 44 ? -3.756 11.690 -4.038 1.00 0.00 44 ALA A N 4
ATOM 4802 C CA . ALA A 1 44 ? -2.576 12.385 -3.554 1.00 0.00 44 ALA A CA 4
ATOM 4803 C C . ALA A 1 44 ? -2.856 12.947 -2.159 1.00 0.00 44 ALA A C 4
ATOM 4804 O O . ALA A 1 44 ? -3.730 13.796 -1.992 1.00 0.00 44 ALA A O 4
ATOM 4811 N N . GLY A 1 45 ? -2.098 12.450 -1.193 1.00 0.00 45 GLY A N 4
ATOM 4812 C CA . GLY A 1 45 ? -2.253 12.892 0.183 1.00 0.00 45 GLY A CA 4
ATOM 4813 C C . GLY A 1 45 ? -2.966 11.830 1.022 1.00 0.00 45 GLY A C 4
ATOM 4814 O O . GLY A 1 45 ? -2.562 11.552 2.151 1.00 0.00 45 GLY A O 4
ATOM 4818 N N . LYS A 1 46 ? -4.013 11.264 0.439 1.00 0.00 46 LYS A N 4
ATOM 4819 C CA . LYS A 1 46 ? -4.785 10.239 1.120 1.00 0.00 46 LYS A CA 4
ATOM 4820 C C . LYS A 1 46 ? -3.866 9.070 1.481 1.00 0.00 46 LYS A C 4
ATOM 4821 O O . LYS A 1 46 ? -2.773 8.942 0.931 1.00 0.00 46 LYS A O 4
ATOM 4840 N N . TYR A 1 47 ? -4.343 8.248 2.404 1.00 0.00 47 TYR A N 4
ATOM 4841 C CA . TYR A 1 47 ? -3.578 7.094 2.845 1.00 0.00 47 TYR A CA 4
ATOM 4842 C C . TYR A 1 47 ? -4.367 5.800 2.637 1.00 0.00 47 TYR A C 4
ATOM 4843 O O . TYR A 1 47 ? -5.596 5.821 2.577 1.00 0.00 47 TYR A O 4
ATOM 4861 N N . LEU A 1 48 ? -3.630 4.705 2.532 1.00 0.00 48 LEU A N 4
ATOM 4862 C CA . LEU A 1 48 ? -4.245 3.404 2.331 1.00 0.00 48 LEU A CA 4
ATOM 4863 C C . LEU A 1 48 ? -3.429 2.339 3.067 1.00 0.00 48 LEU A C 4
ATOM 4864 O O . LEU A 1 48 ? -2.285 2.582 3.449 1.00 0.00 48 LEU A O 4
ATOM 4880 N N . TYR A 1 49 ? -4.049 1.182 3.244 1.00 0.00 49 TYR A N 4
ATOM 4881 C CA . TYR A 1 49 ? -3.394 0.079 3.927 1.00 0.00 49 TYR A CA 4
ATOM 4882 C C . TYR A 1 49 ? -3.197 -1.110 2.985 1.00 0.00 49 TYR A C 4
ATOM 4883 O O . TYR A 1 49 ? -4.156 -1.796 2.635 1.00 0.00 49 TYR A O 4
ATOM 4901 N N . VAL A 1 50 ? -1.946 -1.318 2.601 1.00 0.00 50 VAL A N 4
ATOM 4902 C CA . VAL A 1 50 ? -1.609 -2.412 1.706 1.00 0.00 50 VAL A CA 4
ATOM 4903 C C . VAL A 1 50 ? -1.115 -3.604 2.527 1.00 0.00 50 VAL A C 4
ATOM 4904 O O . VAL A 1 50 ? -0.048 -3.543 3.137 1.00 0.00 50 VAL A O 4
ATOM 4917 N N . TYR A 1 51 ? -1.914 -4.661 2.518 1.00 0.00 51 TYR A N 4
ATOM 4918 C CA . TYR A 1 51 ? -1.571 -5.865 3.255 1.00 0.00 51 TYR A CA 4
ATOM 4919 C C . TYR A 1 51 ? -0.537 -6.697 2.494 1.00 0.00 51 TYR A C 4
ATOM 4920 O O . TYR A 1 51 ? -0.611 -6.821 1.272 1.00 0.00 51 TYR A O 4
ATOM 4938 N N . GLY A 1 52 ? 0.404 -7.246 3.248 1.00 0.00 52 GLY A N 4
ATOM 4939 C CA . GLY A 1 52 ? 1.452 -8.063 2.660 1.00 0.00 52 GLY A CA 4
ATOM 4940 C C . GLY A 1 52 ? 2.357 -7.226 1.753 1.00 0.00 52 GLY A C 4
ATOM 4941 O O . GLY A 1 52 ? 2.131 -6.029 1.580 1.00 0.00 52 GLY A O 4
ATOM 4945 N N . ASP A 1 53 ? 3.361 -7.889 1.199 1.00 0.00 53 ASP A N 4
ATOM 4946 C CA . ASP A 1 53 ? 4.300 -7.220 0.314 1.00 0.00 53 ASP A CA 4
ATOM 4947 C C . ASP A 1 53 ? 3.692 -7.121 -1.087 1.00 0.00 53 ASP A C 4
ATOM 4948 O O . ASP A 1 53 ? 2.526 -7.457 -1.286 1.00 0.00 53 ASP A O 4
ATOM 4957 N N . MET A 1 54 ? 4.511 -6.659 -2.021 1.00 0.00 54 MET A N 4
ATOM 4958 C CA . MET A 1 54 ? 4.069 -6.512 -3.397 1.00 0.00 54 MET A CA 4
ATOM 4959 C C . MET A 1 54 ? 3.208 -7.702 -3.827 1.00 0.00 54 MET A C 4
ATOM 4960 O O . MET A 1 54 ? 3.308 -8.784 -3.251 1.00 0.00 54 MET A O 4
ATOM 4974 N N . ASP A 1 55 ? 2.383 -7.461 -4.835 1.00 0.00 55 ASP A N 4
ATOM 4975 C CA . ASP A 1 55 ? 1.506 -8.499 -5.349 1.00 0.00 55 ASP A CA 4
ATOM 4976 C C . ASP A 1 55 ? 2.265 -9.338 -6.378 1.00 0.00 55 ASP A C 4
ATOM 4977 O O . ASP A 1 55 ? 3.461 -9.140 -6.587 1.00 0.00 55 ASP A O 4
ATOM 4986 N N . GLU A 1 56 ? 1.539 -10.259 -6.995 1.00 0.00 56 GLU A N 4
ATOM 4987 C CA . GLU A 1 56 ? 2.128 -11.129 -7.998 1.00 0.00 56 GLU A CA 4
ATOM 4988 C C . GLU A 1 56 ? 2.650 -10.304 -9.176 1.00 0.00 56 GLU A C 4
ATOM 4989 O O . GLU A 1 56 ? 3.662 -10.653 -9.783 1.00 0.00 56 GLU A O 4
ATOM 5001 N N . ASP A 1 57 ? 1.936 -9.226 -9.465 1.00 0.00 57 ASP A N 4
ATOM 5002 C CA . ASP A 1 57 ? 2.315 -8.349 -10.559 1.00 0.00 57 ASP A CA 4
ATOM 5003 C C . ASP A 1 57 ? 3.277 -7.278 -10.040 1.00 0.00 57 ASP A C 4
ATOM 5004 O O . ASP A 1 57 ? 4.110 -6.772 -10.790 1.00 0.00 57 ASP A O 4
ATOM 5013 N N . GLY A 1 58 ? 3.130 -6.966 -8.761 1.00 0.00 58 GLY A N 4
ATOM 5014 C CA . GLY A 1 58 ? 3.975 -5.965 -8.133 1.00 0.00 58 GLY A CA 4
ATOM 5015 C C . GLY A 1 58 ? 3.133 -4.873 -7.471 1.00 0.00 58 GLY A C 4
ATOM 5016 O O . GLY A 1 58 ? 3.663 -4.019 -6.762 1.00 0.00 58 GLY A O 4
ATOM 5020 N N . PHE A 1 59 ? 1.835 -4.935 -7.727 1.00 0.00 59 PHE A N 4
ATOM 5021 C CA . PHE A 1 59 ? 0.914 -3.961 -7.166 1.00 0.00 59 PHE A CA 4
ATOM 5022 C C . PHE A 1 59 ? 0.695 -4.212 -5.672 1.00 0.00 59 PHE A C 4
ATOM 5023 O O . PHE A 1 59 ? 1.010 -5.288 -5.167 1.00 0.00 59 PHE A O 4
ATOM 5040 N N . TYR A 1 60 ? 0.155 -3.200 -5.008 1.00 0.00 60 TYR A N 4
ATOM 5041 C CA . TYR A 1 60 ? -0.110 -3.297 -3.583 1.00 0.00 60 TYR A CA 4
ATOM 5042 C C . TYR A 1 60 ? -1.612 -3.391 -3.310 1.00 0.00 60 TYR A C 4
ATOM 5043 O O . TYR A 1 60 ? -2.393 -2.600 -3.836 1.00 0.00 60 TYR A O 4
ATOM 5061 N N . GLU A 1 61 ? -1.972 -4.366 -2.487 1.00 0.00 61 GLU A N 4
ATOM 5062 C CA . GLU A 1 61 ? -3.367 -4.573 -2.138 1.00 0.00 61 GLU A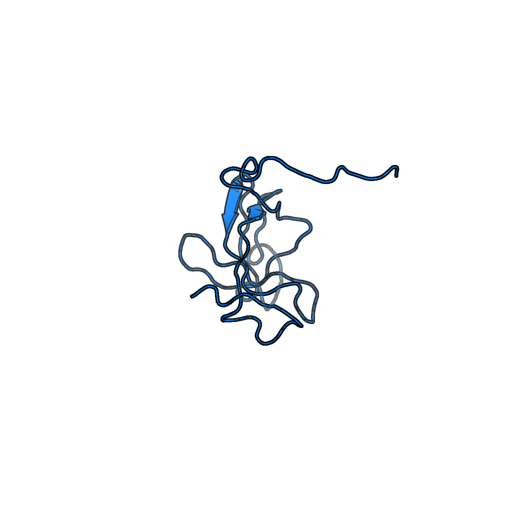 CA 4
ATOM 5063 C C . GLU A 1 61 ? -3.823 -3.521 -1.125 1.00 0.00 61 GLU A C 4
ATOM 5064 O O . GLU A 1 61 ? -4.360 -3.860 -0.071 1.00 0.00 61 GLU A O 4
ATOM 5076 N N . GLY A 1 62 ? -3.592 -2.265 -1.480 1.00 0.00 62 GLY A N 4
ATOM 5077 C CA . GLY A 1 62 ? -3.972 -1.161 -0.615 1.00 0.00 62 GLY A CA 4
ATOM 5078 C C . GLY A 1 62 ? -5.462 -1.223 -0.270 1.00 0.00 62 GLY A C 4
ATOM 5079 O O . GLY A 1 62 ? -6.283 -1.582 -1.112 1.00 0.00 62 GLY A O 4
ATOM 5083 N N . GLU A 1 63 ? -5.765 -0.867 0.970 1.00 0.00 63 GLU A N 4
ATOM 5084 C CA . GLU A 1 63 ? -7.141 -0.877 1.436 1.00 0.00 63 GLU A CA 4
ATOM 5085 C C . GLU A 1 63 ? -7.597 0.544 1.773 1.00 0.00 63 GLU A C 4
ATOM 5086 O O . GLU A 1 63 ? -7.301 1.056 2.852 1.00 0.00 63 GLU A O 4
ATOM 5098 N N . LEU A 1 64 ? -8.312 1.141 0.831 1.00 0.00 64 LEU A N 4
ATOM 5099 C CA . LEU A 1 64 ? -8.813 2.492 1.014 1.00 0.00 64 LEU A CA 4
ATOM 5100 C C . LEU A 1 64 ? -9.302 2.659 2.454 1.00 0.00 64 LEU A C 4
ATOM 5101 O O . LEU A 1 64 ? -9.694 1.687 3.097 1.00 0.00 64 LEU A O 4
ATOM 5117 N N . LEU A 1 65 ? -9.263 3.900 2.918 1.00 0.00 65 LEU A N 4
ATOM 5118 C CA . LEU A 1 65 ? -9.698 4.206 4.270 1.00 0.00 65 LEU A CA 4
ATOM 5119 C C . LEU A 1 65 ? -11.190 3.897 4.404 1.00 0.00 65 LEU A C 4
ATOM 5120 O O . LEU A 1 65 ? -11.715 3.819 5.514 1.00 0.00 65 LEU A O 4
ATOM 5136 N N . ASP A 1 66 ? -11.833 3.729 3.257 1.00 0.00 66 ASP A N 4
ATOM 5137 C CA . ASP A 1 66 ? -13.254 3.430 3.233 1.00 0.00 66 ASP A CA 4
ATOM 5138 C C . ASP A 1 66 ? -13.455 1.918 3.348 1.00 0.00 66 ASP A C 4
ATOM 5139 O O . ASP A 1 66 ? -14.537 1.457 3.708 1.00 0.00 66 ASP A O 4
ATOM 5148 N N . GLY A 1 67 ? -12.395 1.187 3.035 1.00 0.00 67 GLY A N 4
ATOM 5149 C CA . GLY A 1 67 ? -12.441 -0.264 3.098 1.00 0.00 67 GLY A CA 4
ATOM 5150 C C . GLY A 1 67 ? -12.206 -0.881 1.718 1.00 0.00 67 GLY A C 4
ATOM 5151 O O . GLY A 1 67 ? -12.050 -2.095 1.595 1.00 0.00 67 GLY A O 4
ATOM 5155 N N . GLN A 1 68 ? -12.190 -0.017 0.714 1.00 0.00 68 GLN A N 4
ATOM 5156 C CA . GLN A 1 68 ? -11.977 -0.462 -0.653 1.00 0.00 68 GLN A CA 4
ATOM 5157 C C . GLN A 1 68 ? -10.671 -1.252 -0.756 1.00 0.00 68 GLN A C 4
ATOM 5158 O O . GLN A 1 68 ? -9.606 -0.748 -0.404 1.00 0.00 68 GLN A O 4
ATOM 5172 N N . ARG A 1 69 ? -10.796 -2.479 -1.242 1.00 0.00 69 ARG A N 4
ATOM 5173 C CA . ARG A 1 69 ? -9.639 -3.344 -1.396 1.00 0.00 69 ARG A CA 4
ATOM 5174 C C . ARG A 1 69 ? -9.351 -3.585 -2.879 1.00 0.00 69 ARG A C 4
ATOM 5175 O O . ARG A 1 69 ? -10.217 -4.055 -3.615 1.00 0.00 69 ARG A O 4
ATOM 5196 N N . GLY A 1 70 ? -8.130 -3.253 -3.274 1.00 0.00 70 GLY A N 4
ATOM 5197 C CA . GLY A 1 70 ? -7.717 -3.428 -4.656 1.00 0.00 70 GLY A CA 4
ATOM 5198 C C . GLY A 1 70 ? -6.205 -3.249 -4.803 1.00 0.00 70 GLY A C 4
ATOM 5199 O O . GLY A 1 70 ? -5.496 -3.086 -3.811 1.00 0.00 70 GLY A O 4
ATOM 5203 N N . LEU A 1 71 ? -5.755 -3.285 -6.049 1.00 0.00 71 LEU A N 4
ATOM 5204 C CA . LEU A 1 71 ? -4.340 -3.129 -6.338 1.00 0.00 71 LEU A CA 4
ATOM 5205 C C . LEU A 1 71 ? -3.944 -1.664 -6.149 1.00 0.00 71 LEU A C 4
ATOM 5206 O O . LEU A 1 71 ? -4.803 -0.783 -6.123 1.00 0.00 71 LEU A O 4
ATOM 5222 N N . VAL A 1 72 ? -2.643 -1.447 -6.023 1.00 0.00 72 VAL A N 4
ATOM 5223 C CA . VAL A 1 72 ? -2.123 -0.103 -5.837 1.00 0.00 72 VAL A CA 4
ATOM 5224 C C . VAL A 1 72 ? -0.659 -0.062 -6.279 1.00 0.00 72 VAL A C 4
ATOM 5225 O O . VAL A 1 72 ? 0.163 -0.837 -5.792 1.00 0.00 72 VAL A O 4
ATOM 5238 N N . PRO A 1 73 ? -0.369 0.874 -7.223 1.00 0.00 73 PRO A N 4
ATOM 5239 C CA . PRO A 1 73 ? 0.982 1.026 -7.736 1.00 0.00 73 PRO A CA 4
ATOM 5240 C C . PRO A 1 73 ? 1.881 1.727 -6.715 1.00 0.00 73 PRO A C 4
ATOM 5241 O O . PRO A 1 73 ? 1.515 2.768 -6.172 1.00 0.00 73 PRO A O 4
ATOM 5252 N N . SER A 1 74 ? 3.040 1.127 -6.485 1.00 0.00 74 SER A N 4
ATOM 5253 C CA . SER A 1 74 ? 3.994 1.681 -5.539 1.00 0.00 74 SER A CA 4
ATOM 5254 C C . SER A 1 74 ? 4.589 2.976 -6.094 1.00 0.00 74 SER A C 4
ATOM 5255 O O . SER A 1 74 ? 5.318 3.678 -5.395 1.00 0.00 74 SER A O 4
ATOM 5263 N N . ASN A 1 75 ? 4.257 3.254 -7.346 1.00 0.00 75 ASN A N 4
ATOM 5264 C CA . ASN A 1 75 ? 4.750 4.453 -8.003 1.00 0.00 75 ASN A CA 4
ATOM 5265 C C . ASN A 1 75 ? 3.763 5.599 -7.771 1.00 0.00 75 ASN A C 4
ATOM 5266 O O . ASN A 1 75 ? 3.973 6.711 -8.253 1.00 0.00 75 ASN A O 4
ATOM 5277 N N . PHE A 1 76 ? 2.707 5.288 -7.032 1.00 0.00 76 PHE A N 4
ATOM 5278 C CA . PHE A 1 76 ? 1.688 6.278 -6.731 1.00 0.00 76 PHE A CA 4
ATOM 5279 C C . PHE A 1 76 ? 1.343 6.274 -5.240 1.00 0.00 76 PHE A C 4
ATOM 5280 O O . PHE A 1 76 ? 0.338 6.852 -4.830 1.00 0.00 76 PHE A O 4
ATOM 5297 N N . VAL A 1 77 ? 2.196 5.614 -4.470 1.00 0.00 77 VAL A N 4
ATOM 5298 C CA . VAL A 1 77 ? 1.995 5.527 -3.034 1.00 0.00 77 VAL A CA 4
ATOM 5299 C C . VAL A 1 77 ? 3.322 5.787 -2.320 1.00 0.00 77 VAL A C 4
ATOM 5300 O O . VAL A 1 77 ? 4.367 5.299 -2.748 1.00 0.00 77 VAL A O 4
ATOM 5313 N N . ASP A 1 78 ? 3.238 6.556 -1.244 1.00 0.00 78 ASP A N 4
ATOM 5314 C CA . ASP A 1 78 ? 4.420 6.887 -0.467 1.00 0.00 78 ASP A CA 4
ATOM 5315 C C . ASP A 1 78 ? 4.279 6.306 0.941 1.00 0.00 78 ASP A C 4
ATOM 5316 O O . ASP A 1 78 ? 3.496 6.807 1.748 1.00 0.00 78 ASP A O 4
ATOM 5325 N N . PHE A 1 79 ? 5.049 5.258 1.195 1.00 0.00 79 PHE A N 4
ATOM 5326 C CA . PHE A 1 79 ? 5.019 4.604 2.491 1.00 0.00 79 PHE A CA 4
ATOM 5327 C C . PHE A 1 79 ? 5.180 5.621 3.623 1.00 0.00 79 PHE A C 4
ATOM 5328 O O . PHE A 1 79 ? 6.254 6.194 3.799 1.00 0.00 79 PHE A O 4
ATOM 5345 N N . VAL A 1 80 ? 4.097 5.814 4.361 1.00 0.00 80 VAL A N 4
ATOM 5346 C CA . VAL A 1 80 ? 4.104 6.752 5.470 1.00 0.00 80 VAL A CA 4
ATOM 5347 C C . VAL A 1 80 ? 4.945 6.178 6.612 1.00 0.00 80 VAL A C 4
ATOM 5348 O O . VAL A 1 80 ? 5.967 5.537 6.374 1.00 0.00 80 VAL A O 4
ATOM 5361 N N . GLN A 1 81 ? 4.482 6.428 7.829 1.00 0.00 81 GLN A N 4
ATOM 5362 C CA . GLN A 1 81 ? 5.179 5.944 9.008 1.00 0.00 81 GLN A CA 4
ATOM 5363 C C . GLN A 1 81 ? 4.179 5.383 10.022 1.00 0.00 81 GLN A C 4
ATOM 5364 O O . GLN A 1 81 ? 3.572 4.338 9.788 1.00 0.00 81 GLN A O 4
ATOM 5378 N N . ASP A 1 82 ? 4.038 6.101 11.126 1.00 0.00 82 ASP A N 4
ATOM 5379 C CA . ASP A 1 82 ? 3.122 5.688 12.176 1.00 0.00 82 ASP A CA 4
ATOM 5380 C C . ASP A 1 82 ? 3.753 4.546 12.976 1.00 0.00 82 ASP A C 4
ATOM 5381 O O . ASP A 1 82 ? 3.920 4.653 14.190 1.00 0.00 82 ASP A O 4
ATOM 5390 N N . ASN A 1 83 ? 4.086 3.480 12.264 1.00 0.00 83 ASN A N 4
ATOM 5391 C CA . ASN A 1 83 ? 4.694 2.320 12.893 1.00 0.00 83 ASN A CA 4
ATOM 5392 C C . ASN A 1 83 ? 5.077 1.303 11.816 1.00 0.00 83 ASN A C 4
ATOM 5393 O O . ASN A 1 83 ? 4.259 0.472 11.423 1.00 0.00 83 ASN A O 4
ATOM 5404 N N . GLU A 1 84 ? 6.320 1.402 11.369 1.00 0.00 84 GLU A N 4
ATOM 5405 C CA . GLU A 1 84 ? 6.821 0.501 10.345 1.00 0.00 84 GLU A CA 4
ATOM 5406 C C . GLU A 1 84 ? 7.045 -0.895 10.929 1.00 0.00 84 GLU A C 4
ATOM 5407 O O . GLU A 1 84 ? 6.386 -1.853 10.529 1.00 0.00 84 GLU A O 4
ATOM 5419 N N . SER A 1 85 ? 7.978 -0.966 11.867 1.00 0.00 85 SER A N 4
ATOM 5420 C CA . SER A 1 85 ? 8.298 -2.229 12.511 1.00 0.00 85 SER A CA 4
ATOM 5421 C C . SER A 1 85 ? 9.372 -2.015 13.579 1.00 0.00 85 SER A C 4
ATOM 5422 O O . SER A 1 85 ? 10.336 -1.283 13.357 1.00 0.00 85 SER A O 4
ATOM 5430 N N . ARG A 1 86 ? 9.170 -2.665 14.715 1.00 0.00 86 ARG A N 4
ATOM 5431 C CA . ARG A 1 86 ? 10.110 -2.555 15.818 1.00 0.00 86 ARG A CA 4
ATOM 5432 C C . ARG A 1 86 ? 11.538 -2.798 15.325 1.00 0.00 86 ARG A C 4
ATOM 5433 O O . ARG A 1 86 ? 12.433 -1.995 15.584 1.00 0.00 86 ARG A O 4
ATOM 5454 N N . LEU A 1 87 ? 11.707 -3.909 14.623 1.00 0.00 87 LEU A N 4
ATOM 5455 C CA . LEU A 1 87 ? 13.011 -4.267 14.092 1.00 0.00 87 LEU A CA 4
ATOM 5456 C C . LEU A 1 87 ? 12.974 -4.186 12.564 1.00 0.00 87 LEU A C 4
ATOM 5457 O O . LEU A 1 87 ? 11.915 -4.336 11.956 1.00 0.00 87 LEU A O 4
ATOM 5473 N N . ALA A 1 88 ? 14.143 -3.949 11.988 1.00 0.00 88 ALA A N 4
ATOM 5474 C CA . ALA A 1 88 ? 14.258 -3.846 10.543 1.00 0.00 88 ALA A CA 4
ATOM 5475 C C . ALA A 1 88 ? 15.734 -3.725 10.161 1.00 0.00 88 ALA A C 4
ATOM 5476 O O . ALA A 1 88 ? 16.595 -3.591 11.029 1.00 0.00 88 ALA A O 4
ATOM 5483 N N . SER A 1 89 ? 15.982 -3.775 8.860 1.00 0.00 89 SER A N 4
ATOM 5484 C CA . SER A 1 89 ? 17.339 -3.672 8.352 1.00 0.00 89 SER A CA 4
ATOM 5485 C C . SER A 1 89 ? 17.689 -2.207 8.086 1.00 0.00 89 SER A C 4
ATOM 5486 O O . SER A 1 89 ? 16.876 -1.459 7.545 1.00 0.00 89 SER A O 4
ATOM 5494 N N . THR A 1 90 ? 18.900 -1.840 8.478 1.00 0.00 90 THR A N 4
ATOM 5495 C CA . THR A 1 90 ? 19.367 -0.477 8.289 1.00 0.00 90 THR A CA 4
ATOM 5496 C C . THR A 1 90 ? 20.867 -0.383 8.573 1.00 0.00 90 THR A C 4
ATOM 5497 O O . THR A 1 90 ? 21.388 -1.102 9.425 1.00 0.00 90 THR A O 4
ATOM 5508 N N . SER A 1 91 ? 21.521 0.509 7.842 1.00 0.00 91 SER A N 4
ATOM 5509 C CA . SER A 1 91 ? 22.951 0.706 8.005 1.00 0.00 91 SER A CA 4
ATOM 5510 C C . SER A 1 91 ? 23.296 0.837 9.490 1.00 0.00 91 SER A C 4
ATOM 5511 O O . SER A 1 91 ? 22.681 1.626 10.206 1.00 0.00 91 SER A O 4
ATOM 5519 N N . GLY A 1 92 ? 24.278 0.052 9.908 1.00 0.00 92 GLY A N 4
ATOM 5520 C CA . GLY A 1 92 ? 24.711 0.070 11.295 1.00 0.00 92 GLY A CA 4
ATOM 5521 C C . GLY A 1 92 ? 25.496 1.347 11.607 1.00 0.00 92 GLY A C 4
ATOM 5522 O O . GLY A 1 92 ? 24.918 2.346 12.031 1.00 0.00 92 GLY A O 4
ATOM 5526 N N . PRO A 1 93 ? 26.834 1.269 11.379 1.00 0.00 93 PRO A N 4
ATOM 5527 C CA . PRO A 1 93 ? 27.704 2.406 11.631 1.00 0.00 93 PRO A CA 4
ATOM 5528 C C . PRO A 1 93 ? 27.545 3.469 10.543 1.00 0.00 93 PRO A C 4
ATOM 5529 O O . PRO A 1 93 ? 27.055 3.179 9.453 1.00 0.00 93 PRO A O 4
ATOM 5540 N N . SER A 1 94 ? 27.969 4.679 10.877 1.00 0.00 94 SER A N 4
ATOM 5541 C CA . SER A 1 94 ? 27.880 5.788 9.942 1.00 0.00 94 SER A CA 4
ATOM 5542 C C . SER A 1 94 ? 28.844 5.567 8.774 1.00 0.00 94 SER A C 4
ATOM 5543 O O . SER A 1 94 ? 29.743 4.731 8.857 1.00 0.00 94 SER A O 4
ATOM 5551 N N . SER A 1 95 ? 28.624 6.331 7.714 1.00 0.00 95 SER A N 4
ATOM 5552 C CA . SER A 1 95 ? 29.463 6.228 6.532 1.00 0.00 95 SER A CA 4
ATOM 5553 C C . SER A 1 95 ? 29.014 7.247 5.482 1.00 0.00 95 SER A C 4
ATOM 5554 O O . SER A 1 95 ? 27.866 7.222 5.040 1.00 0.00 95 SER A O 4
ATOM 5562 N N . GLY A 1 96 ? 29.941 8.118 5.114 1.00 0.00 96 GLY A N 4
ATOM 5563 C CA . GLY A 1 96 ? 29.655 9.143 4.125 1.00 0.00 96 GLY A CA 4
ATOM 5564 C C . GLY A 1 96 ? 29.942 8.635 2.711 1.00 0.00 96 GLY A C 4
ATOM 5565 O O . GLY A 1 96 ? 29.689 9.337 1.732 1.00 0.00 96 GLY A O 4
ATOM 5569 N N . GLY A 1 1 ? 12.585 -24.099 16.795 1.00 0.00 1 GLY A N 5
ATOM 5570 C CA . GLY A 1 1 ? 12.780 -23.051 15.807 1.00 0.00 1 GLY A CA 5
ATOM 5571 C C . GLY A 1 1 ? 11.899 -21.839 16.114 1.00 0.00 1 GLY A C 5
ATOM 5572 O O . GLY A 1 1 ? 12.029 -21.223 17.171 1.00 0.00 1 GLY A O 5
ATOM 5576 N N . SER A 1 2 ? 11.021 -21.532 15.170 1.00 0.00 2 SER A N 5
ATOM 5577 C CA . SER A 1 2 ? 10.118 -20.403 15.326 1.00 0.00 2 SER A CA 5
ATOM 5578 C C . SER A 1 2 ? 10.914 -19.139 15.655 1.00 0.00 2 SER A C 5
ATOM 5579 O O . SER A 1 2 ? 11.320 -18.937 16.799 1.00 0.00 2 SER A O 5
ATOM 5587 N N . SER A 1 3 ? 11.113 -18.320 14.633 1.00 0.00 3 SER A N 5
ATOM 5588 C CA . SER A 1 3 ? 11.852 -17.080 14.800 1.00 0.00 3 SER A CA 5
ATOM 5589 C C . SER A 1 3 ? 11.187 -15.962 13.995 1.00 0.00 3 SER A C 5
ATOM 5590 O O . SER A 1 3 ? 10.792 -14.940 14.555 1.00 0.00 3 SER A O 5
ATOM 5598 N N . GLY A 1 4 ? 11.084 -16.192 12.695 1.00 0.00 4 GLY A N 5
ATOM 5599 C CA . GLY A 1 4 ? 10.473 -15.217 11.808 1.00 0.00 4 GLY A CA 5
ATOM 5600 C C . GLY A 1 4 ? 11.134 -15.241 10.428 1.00 0.00 4 GLY A C 5
ATOM 5601 O O . GLY A 1 4 ? 11.827 -16.197 10.084 1.00 0.00 4 GLY A O 5
ATOM 5605 N N . SER A 1 5 ? 10.895 -14.178 9.674 1.00 0.00 5 SER A N 5
ATOM 5606 C CA . SER A 1 5 ? 11.459 -14.065 8.340 1.00 0.00 5 SER A CA 5
ATOM 5607 C C . SER A 1 5 ? 11.004 -15.245 7.478 1.00 0.00 5 SER A C 5
ATOM 5608 O O . SER A 1 5 ? 11.442 -16.375 7.686 1.00 0.00 5 SER A O 5
ATOM 5616 N N . SER A 1 6 ? 10.130 -14.941 6.529 1.00 0.00 6 SER A N 5
ATOM 5617 C CA . SER A 1 6 ? 9.611 -15.962 5.635 1.00 0.00 6 SER A CA 5
ATOM 5618 C C . SER A 1 6 ? 9.846 -15.553 4.180 1.00 0.00 6 SER A C 5
ATOM 5619 O O . SER A 1 6 ? 9.909 -14.365 3.868 1.00 0.00 6 SER A O 5
ATOM 5627 N N . GLY A 1 7 ? 9.971 -16.560 3.328 1.00 0.00 7 GLY A N 5
ATOM 5628 C CA . GLY A 1 7 ? 10.197 -16.319 1.913 1.00 0.00 7 GLY A CA 5
ATOM 5629 C C . GLY A 1 7 ? 8.887 -16.397 1.127 1.00 0.00 7 GLY A C 5
ATOM 5630 O O . GLY A 1 7 ? 8.480 -15.424 0.494 1.00 0.00 7 GLY A O 5
ATOM 5634 N N . THR A 1 8 ? 8.263 -17.564 1.192 1.00 0.00 8 THR A N 5
ATOM 5635 C CA . THR A 1 8 ? 7.008 -17.782 0.495 1.00 0.00 8 THR A CA 5
ATOM 5636 C C . THR A 1 8 ? 5.847 -17.168 1.281 1.00 0.00 8 THR A C 5
ATOM 5637 O O . THR A 1 8 ? 5.338 -17.778 2.220 1.00 0.00 8 THR A O 5
ATOM 5648 N N . SER A 1 9 ? 5.462 -15.970 0.867 1.00 0.00 9 SER A N 5
ATOM 5649 C CA . SER A 1 9 ? 4.372 -15.267 1.521 1.00 0.00 9 SER A CA 5
ATOM 5650 C C . SER A 1 9 ? 3.244 -16.246 1.855 1.00 0.00 9 SER A C 5
ATOM 5651 O O . SER A 1 9 ? 2.575 -16.756 0.958 1.00 0.00 9 SER A O 5
ATOM 5659 N N . LYS A 1 10 ? 3.069 -16.478 3.147 1.00 0.00 10 LYS A N 5
ATOM 5660 C CA . LYS A 1 10 ? 2.034 -17.387 3.610 1.00 0.00 10 LYS A CA 5
ATOM 5661 C C . LYS A 1 10 ? 0.768 -17.178 2.777 1.00 0.00 10 LYS A C 5
ATOM 5662 O O . LYS A 1 10 ? 0.367 -18.061 2.019 1.00 0.00 10 LYS A O 5
ATOM 5681 N N . GLN A 1 11 ? 0.173 -16.007 2.945 1.00 0.00 11 GLN A N 5
ATOM 5682 C CA . GLN A 1 11 ? -1.039 -15.671 2.218 1.00 0.00 11 GLN A CA 5
ATOM 5683 C C . GLN A 1 11 ? -0.935 -14.261 1.634 1.00 0.00 11 GLN A C 5
ATOM 5684 O O . GLN A 1 11 ? -0.410 -13.355 2.279 1.00 0.00 11 GLN A O 5
ATOM 5698 N N . ARG A 1 12 ? -1.443 -14.119 0.418 1.00 0.00 12 ARG A N 5
ATOM 5699 C CA . ARG A 1 12 ? -1.414 -12.835 -0.260 1.00 0.00 12 ARG A CA 5
ATOM 5700 C C . ARG A 1 12 ? -2.653 -12.014 0.103 1.00 0.00 12 ARG A C 5
ATOM 5701 O O . ARG A 1 12 ? -3.443 -11.658 -0.769 1.00 0.00 12 ARG A O 5
ATOM 5722 N N . TYR A 1 13 ? -2.784 -11.738 1.392 1.00 0.00 13 TYR A N 5
ATOM 5723 C CA . TYR A 1 13 ? -3.914 -10.966 1.882 1.00 0.00 13 TYR A CA 5
ATOM 5724 C C . TYR A 1 13 ? -3.847 -10.799 3.401 1.00 0.00 13 TYR A C 5
ATOM 5725 O O . TYR A 1 13 ? -4.219 -9.754 3.931 1.00 0.00 13 TYR A O 5
ATOM 5743 N N . SER A 1 14 ? -3.369 -11.845 4.059 1.00 0.00 14 SER A N 5
ATOM 5744 C CA . SER A 1 14 ? -3.248 -11.827 5.507 1.00 0.00 14 SER A CA 5
ATOM 5745 C C . SER A 1 14 ? -1.844 -11.373 5.909 1.00 0.00 14 SER A C 5
ATOM 5746 O O . SER A 1 14 ? -1.374 -11.690 7.001 1.00 0.00 14 SER A O 5
ATOM 5754 N N . GLY A 1 15 ? -1.213 -10.636 5.006 1.00 0.00 15 GLY A N 5
ATOM 5755 C CA . GLY A 1 15 ? 0.128 -10.135 5.253 1.00 0.00 15 GLY A CA 5
ATOM 5756 C C . GLY A 1 15 ? 0.093 -8.894 6.148 1.00 0.00 15 GLY A C 5
ATOM 5757 O O . GLY A 1 15 ? -0.962 -8.290 6.336 1.00 0.00 15 GLY A O 5
ATOM 5761 N N . LYS A 1 16 ? 1.259 -8.551 6.675 1.00 0.00 16 LYS A N 5
ATOM 5762 C CA . LYS A 1 16 ? 1.375 -7.394 7.546 1.00 0.00 16 LYS A CA 5
ATOM 5763 C C . LYS A 1 16 ? 0.696 -6.193 6.884 1.00 0.00 16 LYS A C 5
ATOM 5764 O O . LYS A 1 16 ? 0.324 -6.254 5.713 1.00 0.00 16 LYS A O 5
ATOM 5783 N N . VAL A 1 17 ? 0.555 -5.130 7.662 1.00 0.00 17 VAL A N 5
ATOM 5784 C CA . VAL A 1 17 ? -0.073 -3.917 7.166 1.00 0.00 17 VAL A CA 5
ATOM 5785 C C . VAL A 1 17 ? 1.009 -2.891 6.825 1.00 0.00 17 VAL A C 5
ATOM 5786 O O . VAL A 1 17 ? 2.113 -2.945 7.364 1.00 0.00 17 VAL A O 5
ATOM 5799 N N . HIS A 1 18 ? 0.654 -1.979 5.931 1.00 0.00 18 HIS A N 5
ATOM 5800 C CA . HIS A 1 18 ? 1.581 -0.942 5.512 1.00 0.00 18 HIS A CA 5
ATOM 5801 C C . HIS A 1 18 ? 0.800 0.305 5.092 1.00 0.00 18 HIS A C 5
ATOM 5802 O O . HIS A 1 18 ? 0.084 0.287 4.092 1.00 0.00 18 HIS A O 5
ATOM 5816 N N . LEU A 1 19 ? 0.965 1.360 5.878 1.00 0.00 19 LEU A N 5
ATOM 5817 C CA . LEU A 1 19 ? 0.284 2.613 5.601 1.00 0.00 19 LEU A CA 5
ATOM 5818 C C . LEU A 1 19 ? 1.027 3.357 4.490 1.00 0.00 19 LEU A C 5
ATOM 5819 O O . LEU A 1 19 ? 2.190 3.725 4.654 1.00 0.00 19 LEU A O 5
ATOM 5835 N N . CYS A 1 20 ? 0.326 3.556 3.383 1.00 0.00 20 CYS A N 5
ATOM 5836 C CA . CYS A 1 20 ? 0.905 4.250 2.245 1.00 0.00 20 CYS A CA 5
ATOM 5837 C C . CYS A 1 20 ? 0.047 5.480 1.945 1.00 0.00 20 CYS A C 5
ATOM 5838 O O . CYS A 1 20 ? -1.163 5.466 2.165 1.00 0.00 20 CYS A O 5
ATOM 5846 N N . VAL A 1 21 ? 0.708 6.516 1.447 1.00 0.00 21 VAL A N 5
ATOM 5847 C CA . VAL A 1 21 ? 0.020 7.752 1.115 1.00 0.00 21 VAL A CA 5
ATOM 5848 C C . VAL A 1 21 ? 0.162 8.022 -0.385 1.00 0.00 21 VAL A C 5
ATOM 5849 O O . VAL A 1 21 ? 1.274 8.179 -0.888 1.00 0.00 21 VAL A O 5
ATOM 5862 N N . ALA A 1 22 ? -0.979 8.067 -1.056 1.00 0.00 22 ALA A N 5
ATOM 5863 C CA . ALA A 1 22 ? -0.996 8.315 -2.488 1.00 0.00 22 ALA A CA 5
ATOM 5864 C C . ALA A 1 22 ? -0.091 9.508 -2.805 1.00 0.00 22 ALA A C 5
ATOM 5865 O O . ALA A 1 22 ? -0.203 10.560 -2.178 1.00 0.00 22 ALA A O 5
ATOM 5872 N N . ARG A 1 23 ? 0.785 9.303 -3.777 1.00 0.00 23 ARG A N 5
ATOM 5873 C CA . ARG A 1 23 ? 1.708 10.348 -4.185 1.00 0.00 23 ARG A CA 5
ATOM 5874 C C . ARG A 1 23 ? 1.079 11.216 -5.277 1.00 0.00 23 ARG A C 5
ATOM 5875 O O . ARG A 1 23 ? 1.401 12.397 -5.399 1.00 0.00 23 ARG A O 5
ATOM 5896 N N . TYR A 1 24 ? 0.193 10.597 -6.043 1.00 0.00 24 TYR A N 5
ATOM 5897 C CA . TYR A 1 24 ? -0.484 11.298 -7.121 1.00 0.00 24 TYR A CA 5
ATOM 5898 C C . TYR A 1 24 ? -1.889 10.735 -7.343 1.00 0.00 24 TYR A C 5
ATOM 5899 O O . TYR A 1 24 ? -2.064 9.525 -7.473 1.00 0.00 24 TYR A O 5
ATOM 5917 N N . SER A 1 25 ? -2.856 11.641 -7.380 1.00 0.00 25 SER A N 5
ATOM 5918 C CA . SER A 1 25 ? -4.240 11.250 -7.585 1.00 0.00 25 SER A CA 5
ATOM 5919 C C . SER A 1 25 ? -4.351 10.336 -8.807 1.00 0.00 25 SER A C 5
ATOM 5920 O O . SER A 1 25 ? -3.971 10.722 -9.911 1.00 0.00 25 SER A O 5
ATOM 5928 N N . TYR A 1 26 ? -4.873 9.142 -8.567 1.00 0.00 26 TYR A N 5
ATOM 5929 C CA . TYR A 1 26 ? -5.038 8.170 -9.634 1.00 0.00 26 TYR A CA 5
ATOM 5930 C C . TYR A 1 26 ? -6.431 7.538 -9.590 1.00 0.00 26 TYR A C 5
ATOM 5931 O O . TYR A 1 26 ? -6.985 7.323 -8.513 1.00 0.00 26 TYR A O 5
ATOM 5949 N N . ASN A 1 27 ? -6.957 7.259 -10.773 1.00 0.00 27 ASN A N 5
ATOM 5950 C CA . ASN A 1 27 ? -8.275 6.656 -10.883 1.00 0.00 27 ASN A CA 5
ATOM 5951 C C . ASN A 1 27 ? -8.240 5.554 -11.943 1.00 0.00 27 ASN A C 5
ATOM 5952 O O . ASN A 1 27 ? -7.967 5.820 -13.112 1.00 0.00 27 ASN A O 5
ATOM 5963 N N . PRO A 1 28 ? -8.528 4.306 -11.485 1.00 0.00 28 PRO A N 5
ATOM 5964 C CA . PRO A 1 28 ? -8.532 3.162 -12.381 1.00 0.00 28 PRO A CA 5
ATOM 5965 C C . PRO A 1 28 ? -9.781 3.163 -13.265 1.00 0.00 28 PRO A C 5
ATOM 5966 O O . PRO A 1 28 ? -9.744 2.683 -14.397 1.00 0.00 28 PRO A O 5
ATOM 5977 N N . PHE A 1 29 ? -10.856 3.707 -12.715 1.00 0.00 29 PHE A N 5
ATOM 5978 C CA . PHE A 1 29 ? -12.113 3.777 -13.440 1.00 0.00 29 PHE A CA 5
ATOM 5979 C C . PHE A 1 29 ? -12.189 5.050 -14.285 1.00 0.00 29 PHE A C 5
ATOM 5980 O O . PHE A 1 29 ? -13.264 5.623 -14.456 1.00 0.00 29 PHE A O 5
ATOM 5997 N N . ASP A 1 30 ? -11.034 5.455 -14.792 1.00 0.00 30 ASP A N 5
ATOM 5998 C CA . ASP A 1 30 ? -10.956 6.649 -15.616 1.00 0.00 30 ASP A CA 5
ATOM 5999 C C . ASP A 1 30 ? -10.590 6.253 -17.048 1.00 0.00 30 ASP A C 5
ATOM 6000 O O . ASP A 1 30 ? -10.932 6.957 -17.997 1.00 0.00 30 ASP A O 5
ATOM 6009 N N . GLY A 1 31 ? -9.898 5.128 -17.158 1.00 0.00 31 GLY A N 5
ATOM 6010 C CA . GLY A 1 31 ? -9.482 4.630 -18.458 1.00 0.00 31 GLY A CA 5
ATOM 6011 C C . GLY A 1 31 ? -10.420 3.526 -18.948 1.00 0.00 31 GLY A C 5
ATOM 6012 O O . GLY A 1 31 ? -11.387 3.181 -18.271 1.00 0.00 31 GLY A O 5
ATOM 6016 N N . PRO A 1 32 ? -10.094 2.988 -20.154 1.00 0.00 32 PRO A N 5
ATOM 6017 C CA . PRO A 1 32 ? -10.897 1.930 -20.744 1.00 0.00 32 PRO A CA 5
ATOM 6018 C C . PRO A 1 32 ? -10.645 0.595 -20.041 1.00 0.00 32 PRO A C 5
ATOM 6019 O O . PRO A 1 32 ? -11.227 -0.424 -20.410 1.00 0.00 32 PRO A O 5
ATOM 6030 N N . ASN A 1 33 ? -9.777 0.643 -19.041 1.00 0.00 33 ASN A N 5
ATOM 6031 C CA . ASN A 1 33 ? -9.441 -0.550 -18.284 1.00 0.00 33 ASN A CA 5
ATOM 6032 C C . ASN A 1 33 ? -10.690 -1.419 -18.129 1.00 0.00 33 ASN A C 5
ATOM 6033 O O . ASN A 1 33 ? -11.808 -0.907 -18.107 1.00 0.00 33 ASN A O 5
ATOM 6044 N N . GLU A 1 34 ? -10.458 -2.720 -18.024 1.00 0.00 34 GLU A N 5
ATOM 6045 C CA . GLU A 1 34 ? -11.551 -3.665 -17.872 1.00 0.00 34 GLU A CA 5
ATOM 6046 C C . GLU A 1 34 ? -11.586 -4.210 -16.442 1.00 0.00 34 GLU A C 5
ATOM 6047 O O . GLU A 1 34 ? -12.513 -4.928 -16.071 1.00 0.00 34 GLU A O 5
ATOM 6059 N N . ASN A 1 35 ? -10.566 -3.847 -15.679 1.00 0.00 35 ASN A N 5
ATOM 6060 C CA . ASN A 1 35 ? -10.468 -4.290 -14.299 1.00 0.00 35 ASN A CA 5
ATOM 6061 C C . ASN A 1 35 ? -10.031 -3.116 -13.421 1.00 0.00 35 ASN A C 5
ATOM 6062 O O . ASN A 1 35 ? -8.990 -3.178 -12.769 1.00 0.00 35 ASN A O 5
ATOM 6073 N N . PRO A 1 36 ? -10.871 -2.047 -13.432 1.00 0.00 36 PRO A N 5
ATOM 6074 C CA . PRO A 1 36 ? -10.583 -0.860 -12.644 1.00 0.00 36 PRO A CA 5
ATOM 6075 C C . PRO A 1 36 ? -10.861 -1.107 -11.159 1.00 0.00 36 PRO A C 5
ATOM 6076 O O . PRO A 1 36 ? -10.173 -0.562 -10.297 1.00 0.00 36 PRO A O 5
ATOM 6087 N N . GLU A 1 37 ? -11.869 -1.929 -10.907 1.00 0.00 37 GLU A N 5
ATOM 6088 C CA . GLU A 1 37 ? -12.246 -2.254 -9.542 1.00 0.00 37 GLU A CA 5
ATOM 6089 C C . GLU A 1 37 ? -11.093 -2.961 -8.827 1.00 0.00 37 GLU A C 5
ATOM 6090 O O . GLU A 1 37 ? -10.961 -2.865 -7.608 1.00 0.00 37 GLU A O 5
ATOM 6102 N N . ALA A 1 38 ? -10.287 -3.656 -9.617 1.00 0.00 38 ALA A N 5
ATOM 6103 C CA . ALA A 1 38 ? -9.149 -4.379 -9.075 1.00 0.00 38 ALA A CA 5
ATOM 6104 C C . ALA A 1 38 ? -8.226 -3.399 -8.348 1.00 0.00 38 ALA A C 5
ATOM 6105 O O . ALA A 1 38 ? -7.789 -3.665 -7.229 1.00 0.00 38 ALA A O 5
ATOM 6112 N N . GLU A 1 39 ? -7.958 -2.284 -9.012 1.00 0.00 39 GLU A N 5
ATOM 6113 C CA . GLU A 1 39 ? -7.096 -1.263 -8.443 1.00 0.00 39 GLU A CA 5
ATOM 6114 C C . GLU A 1 39 ? -7.892 -0.363 -7.497 1.00 0.00 39 GLU A C 5
ATOM 6115 O O . GLU A 1 39 ? -9.053 -0.641 -7.199 1.00 0.00 39 GLU A O 5
ATOM 6127 N N . LEU A 1 40 ? -7.237 0.699 -7.050 1.00 0.00 40 LEU A N 5
ATOM 6128 C CA . LEU A 1 40 ? -7.869 1.641 -6.143 1.00 0.00 40 LEU A CA 5
ATOM 6129 C C . LEU A 1 40 ? -7.567 3.068 -6.605 1.00 0.00 40 LEU A C 5
ATOM 6130 O O . LEU A 1 40 ? -6.472 3.349 -7.089 1.00 0.00 40 LEU A O 5
ATOM 6146 N N . PRO A 1 41 ? -8.584 3.955 -6.435 1.00 0.00 41 PRO A N 5
ATOM 6147 C CA . PRO A 1 41 ? -8.438 5.346 -6.829 1.00 0.00 41 PRO A CA 5
ATOM 6148 C C . PRO A 1 41 ? -7.560 6.108 -5.834 1.00 0.00 41 PRO A C 5
ATOM 6149 O O . PRO A 1 41 ? -8.056 6.632 -4.838 1.00 0.00 41 PRO A O 5
ATOM 6160 N N . LEU A 1 42 ? -6.272 6.147 -6.140 1.00 0.00 42 LEU A N 5
ATOM 6161 C CA . LEU A 1 42 ? -5.320 6.837 -5.285 1.00 0.00 42 LEU A CA 5
ATOM 6162 C C . LEU A 1 42 ? -5.632 8.335 -5.287 1.00 0.00 42 LEU A C 5
ATOM 6163 O O . LEU A 1 42 ? -6.127 8.868 -6.279 1.00 0.00 42 LEU A O 5
ATOM 6179 N N . THR A 1 43 ? -5.328 8.971 -4.166 1.00 0.00 43 THR A N 5
ATOM 6180 C CA . THR A 1 43 ? -5.570 10.397 -4.026 1.00 0.00 43 THR A CA 5
ATOM 6181 C C . THR A 1 43 ? -4.415 11.063 -3.275 1.00 0.00 43 THR A C 5
ATOM 6182 O O . THR A 1 43 ? -4.314 10.946 -2.055 1.00 0.00 43 THR A O 5
ATOM 6193 N N . ALA A 1 44 ? -3.572 11.747 -4.035 1.00 0.00 44 ALA A N 5
ATOM 6194 C CA . ALA A 1 44 ? -2.429 12.431 -3.456 1.00 0.00 44 ALA A CA 5
ATOM 6195 C C . ALA A 1 44 ? -2.788 12.918 -2.051 1.00 0.00 44 ALA A C 5
ATOM 6196 O O . ALA A 1 44 ? -3.656 13.775 -1.891 1.00 0.00 44 ALA A O 5
ATOM 6203 N N . GLY A 1 45 ? -2.103 12.350 -1.069 1.00 0.00 45 GLY A N 5
ATOM 6204 C CA . GLY A 1 45 ? -2.340 12.716 0.317 1.00 0.00 45 GLY A CA 5
ATOM 6205 C C . GLY A 1 45 ? -3.084 11.603 1.058 1.00 0.00 45 GLY A C 5
ATOM 6206 O O . GLY A 1 45 ? -2.735 11.264 2.187 1.00 0.00 45 GLY A O 5
ATOM 6210 N N . LYS A 1 46 ? -4.096 11.067 0.392 1.00 0.00 46 LYS A N 5
ATOM 6211 C CA . LYS A 1 46 ? -4.893 10.000 0.973 1.00 0.00 46 LYS A CA 5
ATOM 6212 C C . LYS A 1 46 ? -3.976 8.838 1.362 1.00 0.00 46 LYS A C 5
ATOM 6213 O O . LYS A 1 46 ? -2.958 8.602 0.713 1.00 0.00 46 LYS A O 5
ATOM 6232 N N . TYR A 1 47 ? -4.370 8.144 2.419 1.00 0.00 47 TYR A N 5
ATOM 6233 C CA . TYR A 1 47 ? -3.596 7.013 2.902 1.00 0.00 47 TYR A CA 5
ATOM 6234 C C . TYR A 1 47 ? -4.280 5.690 2.550 1.00 0.00 47 TYR A C 5
ATOM 6235 O O . TYR A 1 47 ? -5.420 5.681 2.088 1.00 0.00 47 TYR A O 5
ATOM 6253 N N . LEU A 1 48 ? -3.555 4.606 2.781 1.00 0.00 48 LEU A N 5
ATOM 6254 C CA . LEU A 1 48 ? -4.078 3.281 2.494 1.00 0.00 48 LEU A CA 5
ATOM 6255 C C . LEU A 1 48 ? -3.206 2.232 3.188 1.00 0.00 48 LEU A C 5
ATOM 6256 O O . LEU A 1 48 ? -2.049 2.497 3.511 1.00 0.00 48 LEU A O 5
ATOM 6272 N N . TYR A 1 49 ? -3.794 1.063 3.395 1.00 0.00 49 TYR A N 5
ATOM 6273 C CA . TYR A 1 49 ? -3.085 -0.027 4.044 1.00 0.00 49 TYR A CA 5
ATOM 6274 C C . TYR A 1 49 ? -2.893 -1.204 3.085 1.00 0.00 49 TYR A C 5
ATOM 6275 O O . TYR A 1 49 ? -3.864 -1.745 2.560 1.00 0.00 49 TYR A O 5
ATOM 6293 N N . VAL A 1 50 ? -1.634 -1.565 2.887 1.00 0.00 50 VAL A N 5
ATOM 6294 C CA . VAL A 1 50 ? -1.302 -2.668 2.001 1.00 0.00 50 VAL A CA 5
ATOM 6295 C C . VAL A 1 50 ? -1.116 -3.942 2.828 1.00 0.00 50 VAL A C 5
ATOM 6296 O O . VAL A 1 50 ? -0.177 -4.044 3.616 1.00 0.00 50 VAL A O 5
ATOM 6309 N N . TYR A 1 51 ? -2.026 -4.883 2.620 1.00 0.00 51 TYR A N 5
ATOM 6310 C CA . TYR A 1 51 ? -1.974 -6.146 3.335 1.00 0.00 51 TYR A CA 5
ATOM 6311 C C . TYR A 1 51 ? -1.084 -7.154 2.605 1.00 0.00 51 TYR A C 5
ATOM 6312 O O . TYR A 1 51 ? -1.567 -7.940 1.793 1.00 0.00 51 TYR A O 5
ATOM 6330 N N . GLY A 1 52 ? 0.202 -7.097 2.921 1.00 0.00 52 GLY A N 5
ATOM 6331 C CA . GLY A 1 52 ? 1.164 -7.995 2.306 1.00 0.00 52 GLY A CA 5
ATOM 6332 C C . GLY A 1 52 ? 2.170 -7.219 1.452 1.00 0.00 52 GLY A C 5
ATOM 6333 O O . GLY A 1 52 ? 2.131 -5.991 1.404 1.00 0.00 52 GLY A O 5
ATOM 6337 N N . ASP A 1 53 ? 3.046 -7.969 0.800 1.00 0.00 53 ASP A N 5
ATOM 6338 C CA . ASP A 1 53 ? 4.060 -7.367 -0.049 1.00 0.00 53 ASP A CA 5
ATOM 6339 C C . ASP A 1 53 ? 3.463 -7.090 -1.431 1.00 0.00 53 ASP A C 5
ATOM 6340 O O . ASP A 1 53 ? 2.254 -7.206 -1.623 1.00 0.00 53 ASP A O 5
ATOM 6349 N N . MET A 1 54 ? 4.340 -6.729 -2.357 1.00 0.00 54 MET A N 5
ATOM 6350 C CA . MET A 1 54 ? 3.915 -6.435 -3.715 1.00 0.00 54 MET A CA 5
ATOM 6351 C C . MET A 1 54 ? 3.262 -7.658 -4.362 1.00 0.00 54 MET A C 5
ATOM 6352 O O . MET A 1 54 ? 3.499 -8.789 -3.941 1.00 0.00 54 MET A O 5
ATOM 6366 N N . ASP A 1 55 ? 2.451 -7.389 -5.375 1.00 0.00 55 ASP A N 5
ATOM 6367 C CA . ASP A 1 55 ? 1.761 -8.453 -6.085 1.00 0.00 55 ASP A CA 5
ATOM 6368 C C . ASP A 1 55 ? 2.655 -8.968 -7.215 1.00 0.00 55 ASP A C 5
ATOM 6369 O O . ASP A 1 55 ? 3.713 -8.401 -7.482 1.00 0.00 55 ASP A O 5
ATOM 6378 N N . GLU A 1 56 ? 2.196 -10.038 -7.848 1.00 0.00 56 GLU A N 5
ATOM 6379 C CA . GLU A 1 56 ? 2.940 -10.637 -8.942 1.00 0.00 56 GLU A CA 5
ATOM 6380 C C . GLU A 1 56 ? 3.210 -9.597 -10.032 1.00 0.00 56 GLU A C 5
ATOM 6381 O O . GLU A 1 56 ? 4.196 -9.697 -10.760 1.00 0.00 56 GLU A O 5
ATOM 6393 N N . ASP A 1 57 ? 2.316 -8.622 -10.109 1.00 0.00 57 ASP A N 5
ATOM 6394 C CA . ASP A 1 57 ? 2.445 -7.565 -11.097 1.00 0.00 57 ASP A CA 5
ATOM 6395 C C . ASP A 1 57 ? 3.265 -6.416 -10.505 1.00 0.00 57 ASP A C 5
ATOM 6396 O O . ASP A 1 57 ? 3.796 -5.585 -11.240 1.00 0.00 57 ASP A O 5
ATOM 6405 N N . GLY A 1 58 ? 3.341 -6.407 -9.182 1.00 0.00 58 GLY A N 5
ATOM 6406 C CA . GLY A 1 58 ? 4.087 -5.375 -8.483 1.00 0.00 58 GLY A CA 5
ATOM 6407 C C . GLY A 1 58 ? 3.147 -4.317 -7.903 1.00 0.00 58 GLY A C 5
ATOM 6408 O O . GLY A 1 58 ? 3.544 -3.169 -7.706 1.00 0.00 58 GLY A O 5
ATOM 6412 N N . PHE A 1 59 ? 1.918 -4.740 -7.645 1.00 0.00 59 PHE A N 5
ATOM 6413 C CA . PHE A 1 59 ? 0.918 -3.843 -7.091 1.00 0.00 59 PHE A CA 5
ATOM 6414 C C . PHE A 1 59 ? 0.725 -4.095 -5.595 1.00 0.00 59 PHE A C 5
ATOM 6415 O O . PHE A 1 59 ? 1.074 -5.161 -5.090 1.00 0.00 59 PHE A O 5
ATOM 6432 N N . TYR A 1 60 ? 0.170 -3.095 -4.926 1.00 0.00 60 TYR A N 5
ATOM 6433 C CA . TYR A 1 60 ? -0.073 -3.194 -3.497 1.00 0.00 60 TYR A CA 5
ATOM 6434 C C . TYR A 1 60 ? -1.571 -3.295 -3.202 1.00 0.00 60 TYR A C 5
ATOM 6435 O O . TYR A 1 60 ? -2.366 -2.519 -3.731 1.00 0.00 60 TYR A O 5
ATOM 6453 N N . GLU A 1 61 ? -1.912 -4.257 -2.357 1.00 0.00 61 GLU A N 5
ATOM 6454 C CA . GLU A 1 61 ? -3.300 -4.469 -1.985 1.00 0.00 61 GLU A CA 5
ATOM 6455 C C . GLU A 1 61 ? -3.727 -3.452 -0.925 1.00 0.00 61 GLU A C 5
ATOM 6456 O O . GLU A 1 61 ? -4.104 -3.827 0.184 1.00 0.00 61 GLU A O 5
ATOM 6468 N N . GLY A 1 62 ? -3.654 -2.185 -1.304 1.00 0.00 62 GLY A N 5
ATOM 6469 C CA . GLY A 1 62 ? -4.029 -1.111 -0.400 1.00 0.00 62 GLY A CA 5
ATOM 6470 C C . GLY A 1 62 ? -5.503 -1.216 -0.004 1.00 0.00 62 GLY A C 5
ATOM 6471 O O . GLY A 1 62 ? -6.340 -1.611 -0.813 1.00 0.00 62 GLY A O 5
ATOM 6475 N N . GLU A 1 63 ? -5.775 -0.857 1.242 1.00 0.00 63 GLU A N 5
ATOM 6476 C CA . GLU A 1 63 ? -7.133 -0.906 1.756 1.00 0.00 63 GLU A CA 5
ATOM 6477 C C . GLU A 1 63 ? -7.626 0.503 2.090 1.00 0.00 63 GLU A C 5
ATOM 6478 O O . GLU A 1 63 ? -7.458 0.973 3.214 1.00 0.00 63 GLU A O 5
ATOM 6490 N N . LEU A 1 64 ? -8.225 1.137 1.092 1.00 0.00 64 LEU A N 5
ATOM 6491 C CA . LEU A 1 64 ? -8.744 2.483 1.266 1.00 0.00 64 LEU A CA 5
ATOM 6492 C C . LEU A 1 64 ? -9.395 2.601 2.645 1.00 0.00 64 LEU A C 5
ATOM 6493 O O . LEU A 1 64 ? -9.987 1.642 3.140 1.00 0.00 64 LEU A O 5
ATOM 6509 N N . LEU A 1 65 ? -9.264 3.783 3.228 1.00 0.00 65 LEU A N 5
ATOM 6510 C CA . LEU A 1 65 ? -9.833 4.038 4.540 1.00 0.00 65 LEU A CA 5
ATOM 6511 C C . LEU A 1 65 ? -11.338 3.768 4.500 1.00 0.00 65 LEU A C 5
ATOM 6512 O O . LEU A 1 65 ? -11.970 3.598 5.542 1.00 0.00 65 LEU A O 5
ATOM 6528 N N . ASP A 1 66 ? -11.870 3.737 3.287 1.00 0.00 66 ASP A N 5
ATOM 6529 C CA . ASP A 1 66 ? -13.289 3.491 3.098 1.00 0.00 66 ASP A CA 5
ATOM 6530 C C . ASP A 1 66 ? -13.550 1.984 3.133 1.00 0.00 66 ASP A C 5
ATOM 6531 O O . ASP A 1 66 ? -14.700 1.548 3.114 1.00 0.00 66 ASP A O 5
ATOM 6540 N N . GLY A 1 67 ? -12.462 1.228 3.184 1.00 0.00 67 GLY A N 5
ATOM 6541 C CA . GLY A 1 67 ? -12.559 -0.221 3.222 1.00 0.00 67 GLY A CA 5
ATOM 6542 C C . GLY A 1 67 ? -12.373 -0.820 1.827 1.00 0.00 67 GLY A C 5
ATOM 6543 O O . GLY A 1 67 ? -12.536 -2.024 1.637 1.00 0.00 67 GLY A O 5
ATOM 6547 N N . GLN A 1 68 ? -12.034 0.049 0.885 1.00 0.00 68 GLN A N 5
ATOM 6548 C CA . GLN A 1 68 ? -11.824 -0.379 -0.487 1.00 0.00 68 GLN A CA 5
ATOM 6549 C C . GLN A 1 68 ? -10.537 -1.199 -0.596 1.00 0.00 68 GLN A C 5
ATOM 6550 O O . GLN A 1 68 ? -9.458 -0.717 -0.255 1.00 0.00 68 GLN A O 5
ATOM 6564 N N . ARG A 1 69 ? -10.693 -2.425 -1.074 1.00 0.00 69 ARG A N 5
ATOM 6565 C CA . ARG A 1 69 ? -9.556 -3.317 -1.232 1.00 0.00 69 ARG A CA 5
ATOM 6566 C C . ARG A 1 69 ? -9.274 -3.558 -2.717 1.00 0.00 69 ARG A C 5
ATOM 6567 O O . ARG A 1 69 ? -10.095 -4.142 -3.422 1.00 0.00 69 ARG A O 5
ATOM 6588 N N . GLY A 1 70 ? -8.109 -3.095 -3.147 1.00 0.00 70 GLY A N 5
ATOM 6589 C CA . GLY A 1 70 ? -7.708 -3.253 -4.535 1.00 0.00 70 GLY A CA 5
ATOM 6590 C C . GLY A 1 70 ? -6.196 -3.080 -4.691 1.00 0.00 70 GLY A C 5
ATOM 6591 O O . GLY A 1 70 ? -5.488 -2.861 -3.710 1.00 0.00 70 GLY A O 5
ATOM 6595 N N . LEU A 1 71 ? -5.746 -3.183 -5.933 1.00 0.00 71 LEU A N 5
ATOM 6596 C CA . LEU A 1 71 ? -4.331 -3.041 -6.231 1.00 0.00 71 LEU A CA 5
ATOM 6597 C C . LEU A 1 71 ? -3.935 -1.568 -6.110 1.00 0.00 71 LEU A C 5
ATOM 6598 O O . LEU A 1 71 ? -4.787 -0.684 -6.184 1.00 0.00 71 LEU A O 5
ATOM 6614 N N . VAL A 1 72 ? -2.641 -1.350 -5.924 1.00 0.00 72 VAL A N 5
ATOM 6615 C CA . VAL A 1 72 ? -2.121 0.000 -5.791 1.00 0.00 72 VAL A CA 5
ATOM 6616 C C . VAL A 1 72 ? -0.653 0.021 -6.220 1.00 0.00 72 VAL A C 5
ATOM 6617 O O . VAL A 1 72 ? 0.160 -0.742 -5.701 1.00 0.00 72 VAL A O 5
ATOM 6630 N N . PRO A 1 73 ? -0.350 0.926 -7.189 1.00 0.00 73 PRO A N 5
ATOM 6631 C CA . PRO A 1 73 ? 1.007 1.057 -7.693 1.00 0.00 73 PRO A CA 5
ATOM 6632 C C . PRO A 1 73 ? 1.899 1.785 -6.686 1.00 0.00 73 PRO A C 5
ATOM 6633 O O . PRO A 1 73 ? 1.523 2.832 -6.161 1.00 0.00 73 PRO A O 5
ATOM 6644 N N . SER A 1 74 ? 3.064 1.201 -6.445 1.00 0.00 74 SER A N 5
ATOM 6645 C CA . SER A 1 74 ? 4.012 1.780 -5.510 1.00 0.00 74 SER A CA 5
ATOM 6646 C C . SER A 1 74 ? 4.632 3.045 -6.109 1.00 0.00 74 SER A C 5
ATOM 6647 O O . SER A 1 74 ? 5.404 3.736 -5.446 1.00 0.00 74 SER A O 5
ATOM 6655 N N . ASN A 1 75 ? 4.270 3.309 -7.356 1.00 0.00 75 ASN A N 5
ATOM 6656 C CA . ASN A 1 75 ? 4.781 4.478 -8.051 1.00 0.00 75 ASN A CA 5
ATOM 6657 C C . ASN A 1 75 ? 3.821 5.651 -7.841 1.00 0.00 75 ASN A C 5
ATOM 6658 O O . ASN A 1 75 ? 4.072 6.757 -8.318 1.00 0.00 75 ASN A O 5
ATOM 6669 N N . PHE A 1 76 ? 2.741 5.369 -7.127 1.00 0.00 76 PHE A N 5
ATOM 6670 C CA . PHE A 1 76 ? 1.742 6.387 -6.848 1.00 0.00 76 PHE A CA 5
ATOM 6671 C C . PHE A 1 76 ? 1.398 6.424 -5.357 1.00 0.00 76 PHE A C 5
ATOM 6672 O O . PHE A 1 76 ? 0.456 7.102 -4.950 1.00 0.00 76 PHE A O 5
ATOM 6689 N N . VAL A 1 77 ? 2.182 5.687 -4.584 1.00 0.00 77 VAL A N 5
ATOM 6690 C CA . VAL A 1 77 ? 1.972 5.626 -3.147 1.00 0.00 77 VAL A CA 5
ATOM 6691 C C . VAL A 1 77 ? 3.294 5.909 -2.431 1.00 0.00 77 VAL A C 5
ATOM 6692 O O . VAL A 1 77 ? 4.367 5.722 -3.003 1.00 0.00 77 VAL A O 5
ATOM 6705 N N . ASP A 1 78 ? 3.174 6.357 -1.190 1.00 0.00 78 ASP A N 5
ATOM 6706 C CA . ASP A 1 78 ? 4.346 6.667 -0.389 1.00 0.00 78 ASP A CA 5
ATOM 6707 C C . ASP A 1 78 ? 4.154 6.116 1.025 1.00 0.00 78 ASP A C 5
ATOM 6708 O O . ASP A 1 78 ? 3.348 6.638 1.794 1.00 0.00 78 ASP A O 5
ATOM 6717 N N . PHE A 1 79 ? 4.907 5.068 1.325 1.00 0.00 79 PHE A N 5
ATOM 6718 C CA . PHE A 1 79 ? 4.830 4.440 2.633 1.00 0.00 79 PHE A CA 5
ATOM 6719 C C . PHE A 1 79 ? 4.971 5.478 3.748 1.00 0.00 79 PHE A C 5
ATOM 6720 O O . PHE A 1 79 ? 6.077 5.745 4.216 1.00 0.00 79 PHE A O 5
ATOM 6737 N N . VAL A 1 80 ? 3.835 6.035 4.142 1.00 0.00 80 VAL A N 5
ATOM 6738 C CA . VAL A 1 80 ? 3.819 7.038 5.193 1.00 0.00 80 VAL A CA 5
ATOM 6739 C C . VAL A 1 80 ? 4.144 6.372 6.532 1.00 0.00 80 VAL A C 5
ATOM 6740 O O . VAL A 1 80 ? 4.114 5.148 6.643 1.00 0.00 80 VAL A O 5
ATOM 6753 N N . GLN A 1 81 ? 4.446 7.208 7.514 1.00 0.00 81 GLN A N 5
ATOM 6754 C CA . GLN A 1 81 ? 4.777 6.716 8.841 1.00 0.00 81 GLN A CA 5
ATOM 6755 C C . GLN A 1 81 ? 4.093 7.571 9.910 1.00 0.00 81 GLN A C 5
ATOM 6756 O O . GLN A 1 81 ? 4.101 8.798 9.827 1.00 0.00 81 GLN A O 5
ATOM 6770 N N . ASP A 1 82 ? 3.517 6.889 10.888 1.00 0.00 82 ASP A N 5
ATOM 6771 C CA . ASP A 1 82 ? 2.830 7.570 11.972 1.00 0.00 82 ASP A CA 5
ATOM 6772 C C . ASP A 1 82 ? 3.797 8.540 12.653 1.00 0.00 82 ASP A C 5
ATOM 6773 O O . ASP A 1 82 ? 3.738 9.747 12.421 1.00 0.00 82 ASP A O 5
ATOM 6782 N N . ASN A 1 83 ? 4.666 7.977 13.480 1.00 0.00 83 ASN A N 5
ATOM 6783 C CA . ASN A 1 83 ? 5.644 8.777 14.196 1.00 0.00 83 ASN A CA 5
ATOM 6784 C C . ASN A 1 83 ? 6.316 7.916 15.268 1.00 0.00 83 ASN A C 5
ATOM 6785 O O . ASN A 1 83 ? 5.792 7.771 16.371 1.00 0.00 83 ASN A O 5
ATOM 6796 N N . GLU A 1 84 ? 7.465 7.365 14.904 1.00 0.00 84 GLU A N 5
ATOM 6797 C CA . GLU A 1 84 ? 8.213 6.521 15.821 1.00 0.00 84 GLU A CA 5
ATOM 6798 C C . GLU A 1 84 ? 7.360 5.331 16.264 1.00 0.00 84 GLU A C 5
ATOM 6799 O O . GLU A 1 84 ? 7.702 4.640 17.222 1.00 0.00 84 GLU A O 5
ATOM 6811 N N . SER A 1 85 ? 6.265 5.129 15.545 1.00 0.00 85 SER A N 5
ATOM 6812 C CA . SER A 1 85 ? 5.360 4.034 15.852 1.00 0.00 85 SER A CA 5
ATOM 6813 C C . SER A 1 85 ? 6.084 2.696 15.691 1.00 0.00 85 SER A C 5
ATOM 6814 O O . SER A 1 85 ? 7.301 2.620 15.855 1.00 0.00 85 SER A O 5
ATOM 6822 N N . ARG A 1 86 ? 5.305 1.673 15.370 1.00 0.00 86 ARG A N 5
ATOM 6823 C CA . ARG A 1 86 ? 5.857 0.342 15.185 1.00 0.00 86 ARG A CA 5
ATOM 6824 C C . ARG A 1 86 ? 6.895 0.349 14.061 1.00 0.00 86 ARG A C 5
ATOM 6825 O O . ARG A 1 86 ? 7.896 -0.362 14.132 1.00 0.00 86 ARG A O 5
ATOM 6846 N N . LEU A 1 87 ? 6.620 1.160 13.050 1.00 0.00 87 LEU A N 5
ATOM 6847 C CA . LEU A 1 87 ? 7.517 1.269 11.912 1.00 0.00 87 LEU A CA 5
ATOM 6848 C C . LEU A 1 87 ? 8.511 2.406 12.160 1.00 0.00 87 LEU A C 5
ATOM 6849 O O . LEU A 1 87 ? 8.365 3.166 13.115 1.00 0.00 87 LEU A O 5
ATOM 6865 N N . ALA A 1 88 ? 9.500 2.486 11.282 1.00 0.00 88 ALA A N 5
ATOM 6866 C CA . ALA A 1 88 ? 10.518 3.517 11.393 1.00 0.00 88 ALA A CA 5
ATOM 6867 C C . ALA A 1 88 ? 11.667 3.199 10.434 1.00 0.00 88 ALA A C 5
ATOM 6868 O O . ALA A 1 88 ? 11.610 2.216 9.696 1.00 0.00 88 ALA A O 5
ATOM 6875 N N . SER A 1 89 ? 12.682 4.049 10.475 1.00 0.00 89 SER A N 5
ATOM 6876 C CA . SER A 1 89 ? 13.843 3.871 9.619 1.00 0.00 89 SER A CA 5
ATOM 6877 C C . SER A 1 89 ? 15.079 3.570 10.469 1.00 0.00 89 SER A C 5
ATOM 6878 O O . SER A 1 89 ? 15.734 4.486 10.964 1.00 0.00 89 SER A O 5
ATOM 6886 N N . THR A 1 90 ? 15.361 2.283 10.611 1.00 0.00 90 THR A N 5
ATOM 6887 C CA . THR A 1 90 ? 16.507 1.851 11.393 1.00 0.00 90 THR A CA 5
ATOM 6888 C C . THR A 1 90 ? 16.919 0.432 10.995 1.00 0.00 90 THR A C 5
ATOM 6889 O O . THR A 1 90 ? 16.070 -0.397 10.671 1.00 0.00 90 THR A O 5
ATOM 6900 N N . SER A 1 91 ? 18.222 0.196 11.033 1.00 0.00 91 SER A N 5
ATOM 6901 C CA . SER A 1 91 ? 18.757 -1.108 10.680 1.00 0.00 91 SER A CA 5
ATOM 6902 C C . SER A 1 91 ? 18.074 -2.196 11.512 1.00 0.00 91 SER A C 5
ATOM 6903 O O . SER A 1 91 ? 17.910 -2.046 12.721 1.00 0.00 91 SER A O 5
ATOM 6911 N N . GLY A 1 92 ? 17.695 -3.267 10.830 1.00 0.00 92 GLY A N 5
ATOM 6912 C CA . GLY A 1 92 ? 17.034 -4.379 11.490 1.00 0.00 92 GLY A CA 5
ATOM 6913 C C . GLY A 1 92 ? 18.032 -5.489 11.826 1.00 0.00 92 GLY A C 5
ATOM 6914 O O . GLY A 1 92 ? 18.571 -5.531 12.930 1.00 0.00 92 GLY A O 5
ATOM 6918 N N . PRO A 1 93 ? 18.253 -6.385 10.826 1.00 0.00 93 PRO A N 5
ATOM 6919 C CA . PRO A 1 93 ? 19.176 -7.492 11.005 1.00 0.00 93 PRO A CA 5
ATOM 6920 C C . PRO A 1 93 ? 20.628 -7.012 10.942 1.00 0.00 93 PRO A C 5
ATOM 6921 O O . PRO A 1 93 ? 21.002 -6.275 10.030 1.00 0.00 93 PRO A O 5
ATOM 6932 N N . SER A 1 94 ? 21.405 -7.447 11.922 1.00 0.00 94 SER A N 5
ATOM 6933 C CA . SER A 1 94 ? 22.806 -7.071 11.990 1.00 0.00 94 SER A CA 5
ATOM 6934 C C . SER A 1 94 ? 23.541 -7.561 10.740 1.00 0.00 94 SER A C 5
ATOM 6935 O O . SER A 1 94 ? 23.103 -8.509 10.090 1.00 0.00 94 SER A O 5
ATOM 6943 N N . SER A 1 95 ? 24.645 -6.893 10.442 1.00 0.00 95 SER A N 5
ATOM 6944 C CA . SER A 1 95 ? 25.445 -7.249 9.282 1.00 0.00 95 SER A CA 5
ATOM 6945 C C . SER A 1 95 ? 26.774 -6.491 9.310 1.00 0.00 95 SER A C 5
ATOM 6946 O O . SER A 1 95 ? 26.816 -5.294 9.028 1.00 0.00 95 SER A O 5
ATOM 6954 N N . GLY A 1 96 ? 27.826 -7.219 9.651 1.00 0.00 96 GLY A N 5
ATOM 6955 C CA . GLY A 1 96 ? 29.153 -6.630 9.719 1.00 0.00 96 GLY A CA 5
ATOM 6956 C C . GLY A 1 96 ? 29.673 -6.616 11.158 1.00 0.00 96 GLY A C 5
ATOM 6957 O O . GLY A 1 96 ? 30.343 -7.553 11.589 1.00 0.00 96 GLY A O 5
ATOM 6961 N N . GLY A 1 1 ? 0.636 -17.472 23.101 1.00 0.00 1 GLY A N 6
ATOM 6962 C CA . GLY A 1 1 ? -0.157 -16.631 22.220 1.00 0.00 1 GLY A CA 6
ATOM 6963 C C . GLY A 1 1 ? 0.725 -15.949 21.173 1.00 0.00 1 GLY A C 6
ATOM 6964 O O . GLY A 1 1 ? 1.488 -16.611 20.471 1.00 0.00 1 GLY A O 6
ATOM 6968 N N . SER A 1 2 ? 0.592 -14.632 21.101 1.00 0.00 2 SER A N 6
ATOM 6969 C CA . SER A 1 2 ? 1.368 -13.852 20.151 1.00 0.00 2 SER A CA 6
ATOM 6970 C C . SER A 1 2 ? 0.836 -14.075 18.734 1.00 0.00 2 SER A C 6
ATOM 6971 O O . SER A 1 2 ? 0.275 -13.164 18.128 1.00 0.00 2 SER A O 6
ATOM 6979 N N . SER A 1 3 ? 1.032 -15.292 18.247 1.00 0.00 3 SER A N 6
ATOM 6980 C CA . SER A 1 3 ? 0.580 -15.645 16.912 1.00 0.00 3 SER A CA 6
ATOM 6981 C C . SER A 1 3 ? 1.110 -14.633 15.895 1.00 0.00 3 SER A C 6
ATOM 6982 O O . SER A 1 3 ? 0.474 -13.612 15.640 1.00 0.00 3 SER A O 6
ATOM 6990 N N . GLY A 1 4 ? 2.271 -14.952 15.340 1.00 0.00 4 GLY A N 6
ATOM 6991 C CA . GLY A 1 4 ? 2.894 -14.084 14.356 1.00 0.00 4 GLY A CA 6
ATOM 6992 C C . GLY A 1 4 ? 4.342 -14.502 14.094 1.00 0.00 4 GLY A C 6
ATOM 6993 O O . GLY A 1 4 ? 5.231 -14.209 14.892 1.00 0.00 4 GLY A O 6
ATOM 6997 N N . SER A 1 5 ? 4.534 -15.181 12.972 1.00 0.00 5 SER A N 6
ATOM 6998 C CA . SER A 1 5 ? 5.859 -15.643 12.595 1.00 0.00 5 SER A CA 6
ATOM 6999 C C . SER A 1 5 ? 6.054 -15.497 11.085 1.00 0.00 5 SER A C 6
ATOM 7000 O O . SER A 1 5 ? 5.679 -16.383 10.318 1.00 0.00 5 SER A O 6
ATOM 7008 N N . SER A 1 6 ? 6.639 -14.371 10.702 1.00 0.00 6 SER A N 6
ATOM 7009 C CA . SER A 1 6 ? 6.887 -14.098 9.297 1.00 0.00 6 SER A CA 6
ATOM 7010 C C . SER A 1 6 ? 7.593 -15.290 8.648 1.00 0.00 6 SER A C 6
ATOM 7011 O O . SER A 1 6 ? 8.217 -16.096 9.337 1.00 0.00 6 SER A O 6
ATOM 7019 N N . GLY A 1 7 ? 7.470 -15.365 7.331 1.00 0.00 7 GLY A N 6
ATOM 7020 C CA . GLY A 1 7 ? 8.088 -16.446 6.582 1.00 0.00 7 GLY A CA 6
ATOM 7021 C C . GLY A 1 7 ? 7.032 -17.409 6.035 1.00 0.00 7 GLY A C 6
ATOM 7022 O O . GLY A 1 7 ? 6.707 -17.372 4.850 1.00 0.00 7 GLY A O 6
ATOM 7026 N N . THR A 1 8 ? 6.524 -18.248 6.927 1.00 0.00 8 THR A N 6
ATOM 7027 C CA . THR A 1 8 ? 5.511 -19.218 6.549 1.00 0.00 8 THR A CA 6
ATOM 7028 C C . THR A 1 8 ? 4.161 -18.529 6.346 1.00 0.00 8 THR A C 6
ATOM 7029 O O . THR A 1 8 ? 3.467 -18.218 7.314 1.00 0.00 8 THR A O 6
ATOM 7040 N N . SER A 1 9 ? 3.828 -18.309 5.083 1.00 0.00 9 SER A N 6
ATOM 7041 C CA . SER A 1 9 ? 2.573 -17.661 4.741 1.00 0.00 9 SER A CA 6
ATOM 7042 C C . SER A 1 9 ? 1.397 -18.528 5.195 1.00 0.00 9 SER A C 6
ATOM 7043 O O . SER A 1 9 ? 1.301 -19.696 4.822 1.00 0.00 9 SER A O 6
ATOM 7051 N N . LYS A 1 10 ? 0.530 -17.922 5.994 1.00 0.00 10 LYS A N 6
ATOM 7052 C CA . LYS A 1 10 ? -0.636 -18.624 6.503 1.00 0.00 10 LYS A CA 6
ATOM 7053 C C . LYS A 1 10 ? -1.837 -18.326 5.604 1.00 0.00 10 LYS A C 6
ATOM 7054 O O . LYS A 1 10 ? -2.398 -19.233 4.990 1.00 0.00 10 LYS A O 6
ATOM 7073 N N . GLN A 1 11 ? -2.197 -17.052 5.554 1.00 0.00 11 GLN A N 6
ATOM 7074 C CA . GLN A 1 11 ? -3.322 -16.623 4.740 1.00 0.00 11 GLN A CA 6
ATOM 7075 C C . GLN A 1 11 ? -2.843 -15.703 3.615 1.00 0.00 11 GLN A C 6
ATOM 7076 O O . GLN A 1 11 ? -1.642 -15.507 3.438 1.00 0.00 11 GLN A O 6
ATOM 7090 N N . ARG A 1 12 ? -3.808 -15.164 2.884 1.00 0.00 12 ARG A N 6
ATOM 7091 C CA . ARG A 1 12 ? -3.500 -14.269 1.781 1.00 0.00 12 ARG A CA 6
ATOM 7092 C C . ARG A 1 12 ? -4.254 -12.948 1.943 1.00 0.00 12 ARG A C 6
ATOM 7093 O O . ARG A 1 12 ? -4.408 -12.195 0.982 1.00 0.00 12 ARG A O 6
ATOM 7114 N N . TYR A 1 13 ? -4.704 -12.706 3.165 1.00 0.00 13 TYR A N 6
ATOM 7115 C CA . TYR A 1 13 ? -5.438 -11.488 3.465 1.00 0.00 13 TYR A CA 6
ATOM 7116 C C . TYR A 1 13 ? -5.500 -11.243 4.974 1.00 0.00 13 TYR A C 6
ATOM 7117 O O . TYR A 1 13 ? -6.500 -10.741 5.485 1.00 0.00 13 TYR A O 6
ATOM 7135 N N . SER A 1 14 ? -4.417 -11.608 5.645 1.00 0.00 14 SER A N 6
ATOM 7136 C CA . SER A 1 14 ? -4.335 -11.433 7.085 1.00 0.00 14 SER A CA 6
ATOM 7137 C C . SER A 1 14 ? -2.885 -11.175 7.500 1.00 0.00 14 SER A C 6
ATOM 7138 O O . SER A 1 14 ? -2.524 -11.365 8.660 1.00 0.00 14 SER A O 6
ATOM 7146 N N . GLY A 1 15 ? -2.093 -10.747 6.528 1.00 0.00 15 GLY A N 6
ATOM 7147 C CA . GLY A 1 15 ? -0.690 -10.461 6.777 1.00 0.00 15 GLY A CA 6
ATOM 7148 C C . GLY A 1 15 ? -0.519 -9.090 7.435 1.00 0.00 15 GLY A C 6
ATOM 7149 O O . GLY A 1 15 ? -1.489 -8.496 7.903 1.00 0.00 15 GLY A O 6
ATOM 7153 N N . LYS A 1 16 ? 0.723 -8.628 7.451 1.00 0.00 16 LYS A N 6
ATOM 7154 C CA . LYS A 1 16 ? 1.034 -7.339 8.044 1.00 0.00 16 LYS A CA 6
ATOM 7155 C C . LYS A 1 16 ? 0.442 -6.227 7.176 1.00 0.00 16 LYS A C 6
ATOM 7156 O O . LYS A 1 16 ? 0.177 -6.432 5.992 1.00 0.00 16 LYS A O 6
ATOM 7175 N N . VAL A 1 17 ? 0.251 -5.072 7.798 1.00 0.00 17 VAL A N 6
ATOM 7176 C CA . VAL A 1 17 ? -0.305 -3.927 7.097 1.00 0.00 17 VAL A CA 6
ATOM 7177 C C . VAL A 1 17 ? 0.807 -2.913 6.823 1.00 0.00 17 VAL A C 6
ATOM 7178 O O . VAL A 1 17 ? 1.860 -2.954 7.458 1.00 0.00 17 VAL A O 6
ATOM 7191 N N . HIS A 1 18 ? 0.535 -2.025 5.878 1.00 0.00 18 HIS A N 6
ATOM 7192 C CA . HIS A 1 18 ? 1.500 -1.002 5.513 1.00 0.00 18 HIS A CA 6
ATOM 7193 C C . HIS A 1 18 ? 0.763 0.271 5.091 1.00 0.00 18 HIS A C 6
ATOM 7194 O O . HIS A 1 18 ? 0.078 0.286 4.069 1.00 0.00 18 HIS A O 6
ATOM 7208 N N . LEU A 1 19 ? 0.927 1.308 5.900 1.00 0.00 19 LEU A N 6
ATOM 7209 C CA . LEU A 1 19 ? 0.286 2.582 5.623 1.00 0.00 19 LEU A CA 6
ATOM 7210 C C . LEU A 1 19 ? 1.051 3.302 4.511 1.00 0.00 19 LEU A C 6
ATOM 7211 O O . LEU A 1 19 ? 2.233 3.607 4.663 1.00 0.00 19 LEU A O 6
ATOM 7227 N N . CYS A 1 20 ? 0.346 3.553 3.418 1.00 0.00 20 CYS A N 6
ATOM 7228 C CA . CYS A 1 20 ? 0.943 4.232 2.281 1.00 0.00 20 CYS A CA 6
ATOM 7229 C C . CYS A 1 20 ? 0.120 5.487 1.983 1.00 0.00 20 CYS A C 6
ATOM 7230 O O . CYS A 1 20 ? -1.088 5.509 2.212 1.00 0.00 20 CYS A O 6
ATOM 7238 N N . VAL A 1 21 ? 0.807 6.500 1.477 1.00 0.00 21 VAL A N 6
ATOM 7239 C CA . VAL A 1 21 ? 0.154 7.755 1.146 1.00 0.00 21 VAL A CA 6
ATOM 7240 C C . VAL A 1 21 ? 0.290 8.015 -0.356 1.00 0.00 21 VAL A C 6
ATOM 7241 O O . VAL A 1 21 ? 1.402 8.109 -0.875 1.00 0.00 21 VAL A O 6
ATOM 7254 N N . ALA A 1 22 ? -0.856 8.123 -1.012 1.00 0.00 22 ALA A N 6
ATOM 7255 C CA . ALA A 1 22 ? -0.879 8.370 -2.443 1.00 0.00 22 ALA A CA 6
ATOM 7256 C C . ALA A 1 22 ? 0.010 9.574 -2.763 1.00 0.00 22 ALA A C 6
ATOM 7257 O O . ALA A 1 22 ? -0.022 10.579 -2.055 1.00 0.00 22 ALA A O 6
ATOM 7264 N N . ARG A 1 23 ? 0.782 9.432 -3.831 1.00 0.00 23 ARG A N 6
ATOM 7265 C CA . ARG A 1 23 ? 1.678 10.495 -4.253 1.00 0.00 23 ARG A CA 6
ATOM 7266 C C . ARG A 1 23 ? 0.994 11.383 -5.293 1.00 0.00 23 ARG A C 6
ATOM 7267 O O . ARG A 1 23 ? 1.259 12.583 -5.362 1.00 0.00 23 ARG A O 6
ATOM 7288 N N . TYR A 1 24 ? 0.126 10.761 -6.078 1.00 0.00 24 TYR A N 6
ATOM 7289 C CA . TYR A 1 24 ? -0.598 11.481 -7.112 1.00 0.00 24 TYR A CA 6
ATOM 7290 C C . TYR A 1 24 ? -1.986 10.875 -7.332 1.00 0.00 24 TYR A C 6
ATOM 7291 O O . TYR A 1 24 ? -2.119 9.663 -7.492 1.00 0.00 24 TYR A O 6
ATOM 7309 N N . SER A 1 25 ? -2.984 11.746 -7.333 1.00 0.00 25 SER A N 6
ATOM 7310 C CA . SER A 1 25 ? -4.356 11.312 -7.531 1.00 0.00 25 SER A CA 6
ATOM 7311 C C . SER A 1 25 ? -4.429 10.322 -8.695 1.00 0.00 25 SER A C 6
ATOM 7312 O O . SER A 1 25 ? -4.008 10.635 -9.808 1.00 0.00 25 SER A O 6
ATOM 7320 N N . TYR A 1 26 ? -4.966 9.148 -8.399 1.00 0.00 26 TYR A N 6
ATOM 7321 C CA . TYR A 1 26 ? -5.100 8.110 -9.407 1.00 0.00 26 TYR A CA 6
ATOM 7322 C C . TYR A 1 26 ? -6.570 7.760 -9.642 1.00 0.00 26 TYR A C 6
ATOM 7323 O O . TYR A 1 26 ? -7.401 7.921 -8.749 1.00 0.00 26 TYR A O 6
ATOM 7341 N N . ASN A 1 27 ? -6.848 7.287 -10.848 1.00 0.00 27 ASN A N 6
ATOM 7342 C CA . ASN A 1 27 ? -8.204 6.913 -11.212 1.00 0.00 27 ASN A CA 6
ATOM 7343 C C . ASN A 1 27 ? -8.158 5.741 -12.195 1.00 0.00 27 ASN A C 6
ATOM 7344 O O . ASN A 1 27 ? -7.970 5.940 -13.394 1.00 0.00 27 ASN A O 6
ATOM 7355 N N . PRO A 1 28 ? -8.339 4.515 -11.636 1.00 0.00 28 PRO A N 6
ATOM 7356 C CA . PRO A 1 28 ? -8.321 3.311 -12.451 1.00 0.00 28 PRO A CA 6
ATOM 7357 C C . PRO A 1 28 ? -9.615 3.174 -13.255 1.00 0.00 28 PRO A C 6
ATOM 7358 O O . PRO A 1 28 ? -9.662 2.441 -14.242 1.00 0.00 28 PRO A O 6
ATOM 7369 N N . PHE A 1 29 ? -10.634 3.890 -12.803 1.00 0.00 29 PHE A N 6
ATOM 7370 C CA . PHE A 1 29 ? -11.925 3.857 -13.468 1.00 0.00 29 PHE A CA 6
ATOM 7371 C C . PHE A 1 29 ? -12.083 5.046 -14.418 1.00 0.00 29 PHE A C 6
ATOM 7372 O O . PHE A 1 29 ? -13.194 5.527 -14.638 1.00 0.00 29 PHE A O 6
ATOM 7389 N N . ASP A 1 30 ? -10.955 5.486 -14.957 1.00 0.00 30 ASP A N 6
ATOM 7390 C CA . ASP A 1 30 ? -10.954 6.609 -15.879 1.00 0.00 30 ASP A CA 6
ATOM 7391 C C . ASP A 1 30 ? -10.663 6.103 -17.293 1.00 0.00 30 ASP A C 6
ATOM 7392 O O . ASP A 1 30 ? -11.124 6.687 -18.272 1.00 0.00 30 ASP A O 6
ATOM 7401 N N . GLY A 1 31 ? -9.899 5.022 -17.354 1.00 0.00 31 GLY A N 6
ATOM 7402 C CA . GLY A 1 31 ? -9.540 4.431 -18.632 1.00 0.00 31 GLY A CA 6
ATOM 7403 C C . GLY A 1 31 ? -10.453 3.248 -18.964 1.00 0.00 31 GLY A C 6
ATOM 7404 O O . GLY A 1 31 ? -11.375 2.941 -18.211 1.00 0.00 31 GLY A O 6
ATOM 7408 N N . PRO A 1 32 ? -10.155 2.600 -20.122 1.00 0.00 32 PRO A N 6
ATOM 7409 C CA . PRO A 1 32 ? -10.938 1.458 -20.563 1.00 0.00 32 PRO A CA 6
ATOM 7410 C C . PRO A 1 32 ? -10.603 0.213 -19.740 1.00 0.00 32 PRO A C 6
ATOM 7411 O O . PRO A 1 32 ? -11.155 -0.860 -19.978 1.00 0.00 32 PRO A O 6
ATOM 7422 N N . ASN A 1 33 ? -9.699 0.397 -18.789 1.00 0.00 33 ASN A N 6
ATOM 7423 C CA . ASN A 1 33 ? -9.283 -0.698 -17.930 1.00 0.00 33 ASN A CA 6
ATOM 7424 C C . ASN A 1 33 ? -10.490 -1.587 -17.624 1.00 0.00 33 ASN A C 6
ATOM 7425 O O . ASN A 1 33 ? -11.457 -1.138 -17.011 1.00 0.00 33 ASN A O 6
ATOM 7436 N N . GLU A 1 34 ? -10.394 -2.833 -18.066 1.00 0.00 34 GLU A N 6
ATOM 7437 C CA . GLU A 1 34 ? -11.466 -3.789 -17.847 1.00 0.00 34 GLU A CA 6
ATOM 7438 C C . GLU A 1 34 ? -11.438 -4.298 -16.405 1.00 0.00 34 GLU A C 6
ATOM 7439 O O . GLU A 1 34 ? -12.293 -5.086 -16.004 1.00 0.00 34 GLU A O 6
ATOM 7451 N N . ASN A 1 35 ? -10.444 -3.827 -15.665 1.00 0.00 35 ASN A N 6
ATOM 7452 C CA . ASN A 1 35 ? -10.293 -4.225 -14.275 1.00 0.00 35 ASN A CA 6
ATOM 7453 C C . ASN A 1 35 ? -9.944 -2.997 -13.433 1.00 0.00 35 ASN A C 6
ATOM 7454 O O . ASN A 1 35 ? -8.887 -2.949 -12.806 1.00 0.00 35 ASN A O 6
ATOM 7465 N N . PRO A 1 36 ? -10.878 -2.008 -13.445 1.00 0.00 36 PRO A N 6
ATOM 7466 C CA . PRO A 1 36 ? -10.680 -0.783 -12.689 1.00 0.00 36 PRO A CA 6
ATOM 7467 C C . PRO A 1 36 ? -10.899 -1.019 -11.194 1.00 0.00 36 PRO A C 6
ATOM 7468 O O . PRO A 1 36 ? -10.150 -0.507 -10.364 1.00 0.00 36 PRO A O 6
ATOM 7479 N N . GLU A 1 37 ? -11.931 -1.795 -10.895 1.00 0.00 37 GLU A N 6
ATOM 7480 C CA . GLU A 1 37 ? -12.259 -2.105 -9.514 1.00 0.00 37 GLU A CA 6
ATOM 7481 C C . GLU A 1 37 ? -11.095 -2.839 -8.844 1.00 0.00 37 GLU A C 6
ATOM 7482 O O . GL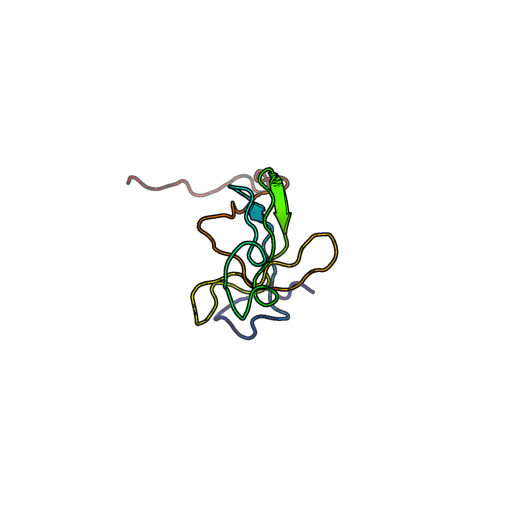U A 1 37 ? -10.957 -2.807 -7.622 1.00 0.00 37 GLU A O 6
ATOM 7494 N N . ALA A 1 38 ? -10.288 -3.483 -9.674 1.00 0.00 38 ALA A N 6
ATOM 7495 C CA . ALA A 1 38 ? -9.140 -4.224 -9.177 1.00 0.00 38 ALA A CA 6
ATOM 7496 C C . ALA A 1 38 ? -8.220 -3.274 -8.408 1.00 0.00 38 ALA A C 6
ATOM 7497 O O . ALA A 1 38 ? -7.804 -3.576 -7.291 1.00 0.00 38 ALA A O 6
ATOM 7504 N N . GLU A 1 39 ? -7.929 -2.145 -9.037 1.00 0.00 39 GLU A N 6
ATOM 7505 C CA . GLU A 1 39 ? -7.065 -1.149 -8.426 1.00 0.00 39 GLU A CA 6
ATOM 7506 C C . GLU A 1 39 ? -7.872 -0.249 -7.489 1.00 0.00 39 GLU A C 6
ATOM 7507 O O . GLU A 1 39 ? -9.060 -0.484 -7.267 1.00 0.00 39 GLU A O 6
ATOM 7519 N N . LEU A 1 40 ? -7.197 0.762 -6.963 1.00 0.00 40 LEU A N 6
ATOM 7520 C CA . LEU A 1 40 ? -7.837 1.698 -6.054 1.00 0.00 40 LEU A CA 6
ATOM 7521 C C . LEU A 1 40 ? -7.511 3.128 -6.489 1.00 0.00 40 LEU A C 6
ATOM 7522 O O . LEU A 1 40 ? -6.367 3.434 -6.823 1.00 0.00 40 LEU A O 6
ATOM 7538 N N . PRO A 1 41 ? -8.564 3.988 -6.471 1.00 0.00 41 PRO A N 6
ATOM 7539 C CA . PRO A 1 41 ? -8.402 5.378 -6.860 1.00 0.00 41 PRO A CA 6
ATOM 7540 C C . PRO A 1 41 ? -7.689 6.174 -5.765 1.00 0.00 41 PRO A C 6
ATOM 7541 O O . PRO A 1 41 ? -8.331 6.702 -4.858 1.00 0.00 41 PRO A O 6
ATOM 7552 N N . LEU A 1 42 ? -6.371 6.234 -5.884 1.00 0.00 42 LEU A N 6
ATOM 7553 C CA . LEU A 1 42 ? -5.564 6.957 -4.916 1.00 0.00 42 LEU A CA 6
ATOM 7554 C C . LEU A 1 42 ? -5.977 8.430 -4.911 1.00 0.00 42 LEU A C 6
ATOM 7555 O O . LEU A 1 42 ? -6.841 8.838 -5.685 1.00 0.00 42 LEU A O 6
ATOM 7571 N N . THR A 1 43 ? -5.340 9.187 -4.030 1.00 0.00 43 THR A N 6
ATOM 7572 C CA . THR A 1 43 ? -5.631 10.606 -3.915 1.00 0.00 43 THR A CA 6
ATOM 7573 C C . THR A 1 43 ? -4.483 11.330 -3.208 1.00 0.00 43 THR A C 6
ATOM 7574 O O . THR A 1 43 ? -4.484 11.457 -1.985 1.00 0.00 43 THR A O 6
ATOM 7585 N N . ALA A 1 44 ? -3.531 11.786 -4.009 1.00 0.00 44 ALA A N 6
ATOM 7586 C CA . ALA A 1 44 ? -2.380 12.494 -3.476 1.00 0.00 44 ALA A CA 6
ATOM 7587 C C . ALA A 1 44 ? -2.693 12.974 -2.058 1.00 0.00 44 ALA A C 6
ATOM 7588 O O . ALA A 1 44 ? -3.582 13.801 -1.861 1.00 0.00 44 ALA A O 6
ATOM 7595 N N . GLY A 1 45 ? -1.946 12.434 -1.106 1.00 0.00 45 GLY A N 6
ATOM 7596 C CA . GLY A 1 45 ? -2.133 12.797 0.288 1.00 0.00 45 GLY A CA 6
ATOM 7597 C C . GLY A 1 45 ? -2.888 11.701 1.044 1.00 0.00 45 GLY A C 6
ATOM 7598 O O . GLY A 1 45 ? -2.539 11.369 2.175 1.00 0.00 45 GLY A O 6
ATOM 7602 N N . LYS A 1 46 ? -3.908 11.169 0.387 1.00 0.00 46 LYS A N 6
ATOM 7603 C CA . LYS A 1 46 ? -4.715 10.118 0.982 1.00 0.00 46 LYS A CA 6
ATOM 7604 C C . LYS A 1 46 ? -3.799 8.998 1.480 1.00 0.00 46 LYS A C 6
ATOM 7605 O O . LYS A 1 46 ? -2.660 8.879 1.033 1.00 0.00 46 LYS A O 6
ATOM 7624 N N . TYR A 1 47 ? -4.332 8.206 2.399 1.00 0.00 47 TYR A N 6
ATOM 7625 C CA . TYR A 1 47 ? -3.577 7.100 2.963 1.00 0.00 47 TYR A CA 6
ATOM 7626 C C . TYR A 1 47 ? -4.320 5.776 2.775 1.00 0.00 47 TYR A C 6
ATOM 7627 O O . TYR A 1 47 ? -5.550 5.747 2.762 1.00 0.00 47 TYR A O 6
ATOM 7645 N N . LEU A 1 48 ? -3.543 4.713 2.633 1.00 0.00 48 LEU A N 6
ATOM 7646 C CA . LEU A 1 48 ? -4.112 3.389 2.446 1.00 0.00 48 LEU A CA 6
ATOM 7647 C C . LEU A 1 48 ? -3.235 2.357 3.157 1.00 0.00 48 LEU A C 6
ATOM 7648 O O . LEU A 1 48 ? -2.104 2.654 3.538 1.00 0.00 48 LEU A O 6
ATOM 7664 N N . TYR A 1 49 ? -3.790 1.164 3.315 1.00 0.00 49 TYR A N 6
ATOM 7665 C CA . TYR A 1 49 ? -3.073 0.085 3.973 1.00 0.00 49 TYR A CA 6
ATOM 7666 C C . TYR A 1 49 ? -2.877 -1.101 3.027 1.00 0.00 49 TYR A C 6
ATOM 7667 O O . TYR A 1 49 ? -3.846 -1.653 2.509 1.00 0.00 49 TYR A O 6
ATOM 7685 N N . VAL A 1 50 ? -1.616 -1.458 2.830 1.00 0.00 50 VAL A N 6
ATOM 7686 C CA . VAL A 1 50 ? -1.281 -2.568 1.955 1.00 0.00 50 VAL A CA 6
ATOM 7687 C C . VAL A 1 50 ? -1.041 -3.822 2.799 1.00 0.00 50 VAL A C 6
ATOM 7688 O O . VAL A 1 50 ? -0.081 -3.884 3.566 1.00 0.00 50 VAL A O 6
ATOM 7701 N N . TYR A 1 51 ? -1.929 -4.790 2.628 1.00 0.00 51 TYR A N 6
ATOM 7702 C CA . TYR A 1 51 ? -1.826 -6.038 3.365 1.00 0.00 51 TYR A CA 6
ATOM 7703 C C . TYR A 1 51 ? -0.974 -7.055 2.602 1.00 0.00 51 TYR A C 6
ATOM 7704 O O . TYR A 1 51 ? -1.464 -7.723 1.693 1.00 0.00 51 TYR A O 6
ATOM 7722 N N . GLY A 1 52 ? 0.286 -7.141 3.001 1.00 0.00 52 GLY A N 6
ATOM 7723 C CA . GLY A 1 52 ? 1.211 -8.066 2.367 1.00 0.00 52 GLY A CA 6
ATOM 7724 C C . GLY A 1 52 ? 2.248 -7.315 1.529 1.00 0.00 52 GLY A C 6
ATOM 7725 O O . GLY A 1 52 ? 2.349 -6.092 1.609 1.00 0.00 52 GLY A O 6
ATOM 7729 N N . ASP A 1 53 ? 2.993 -8.080 0.744 1.00 0.00 53 ASP A N 6
ATOM 7730 C CA . ASP A 1 53 ? 4.018 -7.503 -0.108 1.00 0.00 53 ASP A CA 6
ATOM 7731 C C . ASP A 1 53 ? 3.446 -7.281 -1.510 1.00 0.00 53 ASP A C 6
ATOM 7732 O O . ASP A 1 53 ? 2.247 -7.453 -1.729 1.00 0.00 53 ASP A O 6
ATOM 7741 N N . MET A 1 54 ? 4.329 -6.903 -2.422 1.00 0.00 54 MET A N 6
ATOM 7742 C CA . MET A 1 54 ? 3.926 -6.656 -3.796 1.00 0.00 54 MET A CA 6
ATOM 7743 C C . MET A 1 54 ? 3.104 -7.824 -4.345 1.00 0.00 54 MET A C 6
ATOM 7744 O O . MET A 1 54 ? 3.190 -8.941 -3.837 1.00 0.00 54 MET A O 6
ATOM 7758 N N . ASP A 1 55 ? 2.326 -7.526 -5.375 1.00 0.00 55 ASP A N 6
ATOM 7759 C CA . ASP A 1 55 ? 1.489 -8.537 -5.998 1.00 0.00 55 ASP A CA 6
ATOM 7760 C C . ASP A 1 55 ? 2.231 -9.143 -7.191 1.00 0.00 55 ASP A C 6
ATOM 7761 O O . ASP A 1 55 ? 3.298 -8.663 -7.573 1.00 0.00 55 ASP A O 6
ATOM 7770 N N . GLU A 1 56 ? 1.638 -10.189 -7.747 1.00 0.00 56 GLU A N 6
ATOM 7771 C CA . GLU A 1 56 ? 2.230 -10.866 -8.889 1.00 0.00 56 GLU A CA 6
ATOM 7772 C C . GLU A 1 56 ? 2.439 -9.880 -10.040 1.00 0.00 56 GLU A C 6
ATOM 7773 O O . GLU A 1 56 ? 3.329 -10.068 -10.869 1.00 0.00 56 GLU A O 6
ATOM 7785 N N . ASP A 1 57 ? 1.605 -8.851 -10.054 1.00 0.00 57 ASP A N 6
ATOM 7786 C CA . ASP A 1 57 ? 1.688 -7.836 -11.090 1.00 0.00 57 ASP A CA 6
ATOM 7787 C C . ASP A 1 57 ? 2.646 -6.731 -10.640 1.00 0.00 57 ASP A C 6
ATOM 7788 O O . ASP A 1 57 ? 3.125 -5.948 -11.459 1.00 0.00 57 ASP A O 6
ATOM 7797 N N . GLY A 1 58 ? 2.897 -6.703 -9.340 1.00 0.00 58 GLY A N 6
ATOM 7798 C CA . GLY A 1 58 ? 3.789 -5.707 -8.771 1.00 0.00 58 GLY A CA 6
ATOM 7799 C C . GLY A 1 58 ? 3.000 -4.533 -8.188 1.00 0.00 58 GLY A C 6
ATOM 7800 O O . GLY A 1 58 ? 3.501 -3.411 -8.132 1.00 0.00 58 GLY A O 6
ATOM 7804 N N . PHE A 1 59 ? 1.780 -4.832 -7.769 1.00 0.00 59 PHE A N 6
ATOM 7805 C CA . PHE A 1 59 ? 0.917 -3.815 -7.192 1.00 0.00 59 PHE A CA 6
ATOM 7806 C C . PHE A 1 59 ? 0.721 -4.048 -5.692 1.00 0.00 59 PHE A C 6
ATOM 7807 O O . PHE A 1 59 ? 1.078 -5.104 -5.173 1.00 0.00 59 PHE A O 6
ATOM 7824 N N . TYR A 1 60 ? 0.156 -3.044 -5.039 1.00 0.00 60 TYR A N 6
ATOM 7825 C CA . TYR A 1 60 ? -0.091 -3.126 -3.609 1.00 0.00 60 TYR A CA 6
ATOM 7826 C C . TYR A 1 60 ? -1.591 -3.206 -3.315 1.00 0.00 60 TYR A C 6
ATOM 7827 O O . TYR A 1 60 ? -2.360 -2.355 -3.759 1.00 0.00 60 TYR A O 6
ATOM 7845 N N . GLU A 1 61 ? -1.960 -4.236 -2.569 1.00 0.00 61 GLU A N 6
ATOM 7846 C CA . GLU A 1 61 ? -3.354 -4.439 -2.211 1.00 0.00 61 GLU A CA 6
ATOM 7847 C C . GLU A 1 61 ? -3.766 -3.461 -1.108 1.00 0.00 61 GLU A C 6
ATOM 7848 O O . GLU A 1 61 ? -4.120 -3.877 -0.006 1.00 0.00 61 GLU A O 6
ATOM 7860 N N . GLY A 1 62 ? -3.706 -2.181 -1.443 1.00 0.00 62 GLY A N 6
ATOM 7861 C CA . GLY A 1 62 ? -4.068 -1.141 -0.495 1.00 0.00 62 GLY A CA 6
ATOM 7862 C C . GLY A 1 62 ? -5.525 -1.287 -0.053 1.00 0.00 62 GLY A C 6
ATOM 7863 O O . GLY A 1 62 ? -6.363 -1.772 -0.812 1.00 0.00 62 GLY A O 6
ATOM 7867 N N . GLU A 1 63 ? -5.783 -0.857 1.174 1.00 0.00 63 GLU A N 6
ATOM 7868 C CA . GLU A 1 63 ? -7.125 -0.933 1.727 1.00 0.00 63 GLU A CA 6
ATOM 7869 C C . GLU A 1 63 ? -7.648 0.469 2.045 1.00 0.00 63 GLU A C 6
ATOM 7870 O O . GLU A 1 63 ? -7.419 0.988 3.136 1.00 0.00 63 GLU A O 6
ATOM 7882 N N . LEU A 1 64 ? -8.342 1.042 1.072 1.00 0.00 64 LEU A N 6
ATOM 7883 C CA . LEU A 1 64 ? -8.899 2.374 1.235 1.00 0.00 64 LEU A CA 6
ATOM 7884 C C . LEU A 1 64 ? -9.448 2.522 2.656 1.00 0.00 64 LEU A C 6
ATOM 7885 O O . LEU A 1 64 ? -9.904 1.548 3.254 1.00 0.00 64 LEU A O 6
ATOM 7901 N N . LEU A 1 65 ? -9.386 3.748 3.155 1.00 0.00 65 LEU A N 6
ATOM 7902 C CA . LEU A 1 65 ? -9.871 4.036 4.494 1.00 0.00 65 LEU A CA 6
ATOM 7903 C C . LEU A 1 65 ? -11.331 3.594 4.609 1.00 0.00 65 LEU A C 6
ATOM 7904 O O . LEU A 1 65 ? -11.817 3.324 5.706 1.00 0.00 65 LEU A O 6
ATOM 7920 N N . ASP A 1 66 ? -11.990 3.535 3.461 1.00 0.00 66 ASP A N 6
ATOM 7921 C CA . ASP A 1 66 ? -13.385 3.131 3.419 1.00 0.00 66 ASP A CA 6
ATOM 7922 C C . ASP A 1 66 ? -13.476 1.611 3.564 1.00 0.00 66 ASP A C 6
ATOM 7923 O O . ASP A 1 66 ? -14.511 1.083 3.969 1.00 0.00 66 ASP A O 6
ATOM 7932 N N . GLY A 1 67 ? -12.379 0.950 3.225 1.00 0.00 67 GLY A N 6
ATOM 7933 C CA . GLY A 1 67 ? -12.322 -0.500 3.313 1.00 0.00 67 GLY A CA 6
ATOM 7934 C C . GLY A 1 67 ? -12.150 -1.126 1.928 1.00 0.00 67 GLY A C 6
ATOM 7935 O O . GLY A 1 67 ? -12.113 -2.349 1.796 1.00 0.00 67 GLY A O 6
ATOM 7939 N N . GLN A 1 68 ? -12.048 -0.261 0.930 1.00 0.00 68 GLN A N 6
ATOM 7940 C CA . GLN A 1 68 ? -11.880 -0.714 -0.440 1.00 0.00 68 GLN A CA 6
ATOM 7941 C C . GLN A 1 68 ? -10.558 -1.469 -0.591 1.00 0.00 68 GLN A C 6
ATOM 7942 O O . GLN A 1 68 ? -9.496 -0.937 -0.274 1.00 0.00 68 GLN A O 6
ATOM 7956 N N . ARG A 1 69 ? -10.667 -2.697 -1.076 1.00 0.00 69 ARG A N 6
ATOM 7957 C CA . ARG A 1 69 ? -9.494 -3.531 -1.273 1.00 0.00 69 ARG A CA 6
ATOM 7958 C C . ARG A 1 69 ? -9.215 -3.712 -2.766 1.00 0.00 69 ARG A C 6
ATOM 7959 O O . ARG A 1 69 ? -9.981 -4.369 -3.469 1.00 0.00 69 ARG A O 6
ATOM 7980 N N . GLY A 1 70 ? -8.117 -3.115 -3.207 1.00 0.00 70 GLY A N 6
ATOM 7981 C CA . GLY A 1 70 ? -7.729 -3.202 -4.605 1.00 0.00 70 GLY A CA 6
ATOM 7982 C C . GLY A 1 70 ? -6.219 -3.011 -4.767 1.00 0.00 70 GLY A C 6
ATOM 7983 O O . GLY A 1 70 ? -5.514 -2.757 -3.792 1.00 0.00 70 GLY A O 6
ATOM 7987 N N . LEU A 1 71 ? -5.769 -3.140 -6.006 1.00 0.00 71 LEU A N 6
ATOM 7988 C CA . LEU A 1 71 ? -4.356 -2.984 -6.308 1.00 0.00 71 LEU A CA 6
ATOM 7989 C C . LEU A 1 71 ? -3.964 -1.514 -6.151 1.00 0.00 71 LEU A C 6
ATOM 7990 O O . LEU A 1 71 ? -4.826 -0.636 -6.139 1.00 0.00 71 LEU A O 6
ATOM 8006 N N . VAL A 1 72 ? -2.663 -1.290 -6.034 1.00 0.00 72 VAL A N 6
ATOM 8007 C CA . VAL A 1 72 ? -2.147 0.059 -5.878 1.00 0.00 72 VAL A CA 6
ATOM 8008 C C . VAL A 1 72 ? -0.684 0.095 -6.324 1.00 0.00 72 VAL A C 6
ATOM 8009 O O . VAL A 1 72 ? 0.132 -0.697 -5.854 1.00 0.00 72 VAL A O 6
ATOM 8022 N N . PRO A 1 73 ? -0.388 1.046 -7.250 1.00 0.00 73 PRO A N 6
ATOM 8023 C CA . PRO A 1 73 ? 0.962 1.196 -7.764 1.00 0.00 73 PRO A CA 6
ATOM 8024 C C . PRO A 1 73 ? 1.871 1.868 -6.733 1.00 0.00 73 PRO A C 6
ATOM 8025 O O . PRO A 1 73 ? 1.510 2.895 -6.159 1.00 0.00 73 PRO A O 6
ATOM 8036 N N . SER A 1 74 ? 3.031 1.262 -6.529 1.00 0.00 74 SER A N 6
ATOM 8037 C CA . SER A 1 74 ? 3.994 1.789 -5.576 1.00 0.00 74 SER A CA 6
ATOM 8038 C C . SER A 1 74 ? 4.627 3.069 -6.126 1.00 0.00 74 SER A C 6
ATOM 8039 O O . SER A 1 74 ? 5.416 3.719 -5.442 1.00 0.00 74 SER A O 6
ATOM 8047 N N . ASN A 1 75 ? 4.257 3.392 -7.357 1.00 0.00 75 ASN A N 6
ATOM 8048 C CA . ASN A 1 75 ? 4.779 4.583 -8.007 1.00 0.00 75 ASN A CA 6
ATOM 8049 C C . ASN A 1 75 ? 3.839 5.759 -7.737 1.00 0.00 75 ASN A C 6
ATOM 8050 O O . ASN A 1 75 ? 4.171 6.905 -8.039 1.00 0.00 75 ASN A O 6
ATOM 8061 N N . PHE A 1 76 ? 2.685 5.436 -7.173 1.00 0.00 76 PHE A N 6
ATOM 8062 C CA . PHE A 1 76 ? 1.695 6.452 -6.859 1.00 0.00 76 PHE A CA 6
ATOM 8063 C C . PHE A 1 76 ? 1.395 6.482 -5.359 1.00 0.00 76 PHE A C 6
ATOM 8064 O O . PHE A 1 76 ? 0.506 7.205 -4.914 1.00 0.00 76 PHE A O 6
ATOM 8081 N N . VAL A 1 77 ? 2.156 5.687 -4.621 1.00 0.00 77 VAL A N 6
ATOM 8082 C CA . VAL A 1 77 ? 1.983 5.613 -3.180 1.00 0.00 77 VAL A CA 6
ATOM 8083 C C . VAL A 1 77 ? 3.324 5.886 -2.495 1.00 0.00 77 VAL A C 6
ATOM 8084 O O . VAL A 1 77 ? 4.381 5.715 -3.101 1.00 0.00 77 VAL A O 6
ATOM 8097 N N . ASP A 1 78 ? 3.237 6.307 -1.242 1.00 0.00 78 ASP A N 6
ATOM 8098 C CA . ASP A 1 78 ? 4.431 6.606 -0.469 1.00 0.00 78 ASP A CA 6
ATOM 8099 C C . ASP A 1 78 ? 4.258 6.070 0.954 1.00 0.00 78 ASP A C 6
ATOM 8100 O O . ASP A 1 78 ? 3.502 6.632 1.745 1.00 0.00 78 ASP A O 6
ATOM 8109 N N . PHE A 1 79 ? 4.973 4.991 1.237 1.00 0.00 79 PHE A N 6
ATOM 8110 C CA . PHE A 1 79 ? 4.908 4.373 2.550 1.00 0.00 79 PHE A CA 6
ATOM 8111 C C . PHE A 1 79 ? 5.077 5.418 3.656 1.00 0.00 79 PHE A C 6
ATOM 8112 O O . PHE A 1 79 ? 6.197 5.717 4.066 1.00 0.00 79 PHE A O 6
ATOM 8129 N N . VAL A 1 80 ? 3.948 5.943 4.107 1.00 0.00 80 VAL A N 6
ATOM 8130 C CA . VAL A 1 80 ? 3.956 6.948 5.157 1.00 0.00 80 VAL A CA 6
ATOM 8131 C C . VAL A 1 80 ? 4.267 6.276 6.496 1.00 0.00 80 VAL A C 6
ATOM 8132 O O . VAL A 1 80 ? 4.216 5.052 6.607 1.00 0.00 80 VAL A O 6
ATOM 8145 N N . GLN A 1 81 ? 4.580 7.107 7.480 1.00 0.00 81 GLN A N 6
ATOM 8146 C CA . GLN A 1 81 ? 4.899 6.609 8.807 1.00 0.00 81 GLN A CA 6
ATOM 8147 C C . GLN A 1 81 ? 4.245 7.488 9.875 1.00 0.00 81 GLN A C 6
ATOM 8148 O O . GLN A 1 81 ? 4.307 8.715 9.798 1.00 0.00 81 GLN A O 6
ATOM 8162 N N . ASP A 1 82 ? 3.633 6.828 10.846 1.00 0.00 82 ASP A N 6
ATOM 8163 C CA . ASP A 1 82 ? 2.968 7.534 11.928 1.00 0.00 82 ASP A CA 6
ATOM 8164 C C . ASP A 1 82 ? 3.965 7.774 13.063 1.00 0.00 82 ASP A C 6
ATOM 8165 O O . ASP A 1 82 ? 4.142 8.907 13.510 1.00 0.00 82 ASP A O 6
ATOM 8174 N N . ASN A 1 83 ? 4.591 6.690 13.498 1.00 0.00 83 ASN A N 6
ATOM 8175 C CA . ASN A 1 83 ? 5.566 6.769 14.572 1.00 0.00 83 ASN A CA 6
ATOM 8176 C C . ASN A 1 83 ? 6.446 5.517 14.549 1.00 0.00 83 ASN A C 6
ATOM 8177 O O . ASN A 1 83 ? 6.112 4.508 15.168 1.00 0.00 83 ASN A O 6
ATOM 8188 N N . GLU A 1 84 ? 7.553 5.624 13.829 1.00 0.00 84 GLU A N 6
ATOM 8189 C CA . GLU A 1 84 ? 8.483 4.514 13.718 1.00 0.00 84 GLU A CA 6
ATOM 8190 C C . GLU A 1 84 ? 8.704 3.867 15.087 1.00 0.00 84 GLU A C 6
ATOM 8191 O O . GLU A 1 84 ? 8.441 2.679 15.266 1.00 0.00 84 GLU A O 6
ATOM 8203 N N . SER A 1 85 ? 9.186 4.677 16.018 1.00 0.00 85 SER A N 6
ATOM 8204 C CA . SER A 1 85 ? 9.445 4.199 17.365 1.00 0.00 85 SER A CA 6
ATOM 8205 C C . SER A 1 85 ? 10.526 3.117 17.337 1.00 0.00 85 SER A C 6
ATOM 8206 O O . SER A 1 85 ? 10.316 2.038 16.785 1.00 0.00 85 SER A O 6
ATOM 8214 N N . ARG A 1 86 ? 11.661 3.444 17.939 1.00 0.00 86 ARG A N 6
ATOM 8215 C CA . ARG A 1 86 ? 12.776 2.513 17.989 1.00 0.00 86 ARG A CA 6
ATOM 8216 C C . ARG A 1 86 ? 12.438 1.329 18.898 1.00 0.00 86 ARG A C 6
ATOM 8217 O O . ARG A 1 86 ? 12.923 0.220 18.684 1.00 0.00 86 ARG A O 6
ATOM 8238 N N . LEU A 1 87 ? 11.609 1.606 19.894 1.00 0.00 87 LEU A N 6
ATOM 8239 C CA . LEU A 1 87 ? 11.201 0.578 20.836 1.00 0.00 87 LEU A CA 6
ATOM 8240 C C . LEU A 1 87 ? 10.637 -0.618 20.066 1.00 0.00 87 LEU A C 6
ATOM 8241 O O . LEU A 1 87 ? 10.032 -0.450 19.009 1.00 0.00 87 LEU A O 6
ATOM 8257 N N . ALA A 1 88 ? 10.856 -1.798 20.627 1.00 0.00 88 ALA A N 6
ATOM 8258 C CA . ALA A 1 88 ? 10.377 -3.022 20.007 1.00 0.00 88 ALA A CA 6
ATOM 8259 C C . ALA A 1 88 ? 11.111 -3.238 18.682 1.00 0.00 88 ALA A C 6
ATOM 8260 O O . ALA A 1 88 ? 11.872 -2.377 18.242 1.00 0.00 88 ALA A O 6
ATOM 8267 N N . SER A 1 89 ? 10.858 -4.393 18.084 1.00 0.00 89 SER A N 6
ATOM 8268 C CA . SER A 1 89 ? 11.486 -4.733 16.819 1.00 0.00 89 SER A CA 6
ATOM 8269 C C . SER A 1 89 ? 11.545 -3.500 15.915 1.00 0.00 89 SER A C 6
ATOM 8270 O O . SER A 1 89 ? 10.541 -2.814 15.729 1.00 0.00 89 SER A O 6
ATOM 8278 N N . THR A 1 90 ? 12.731 -3.256 15.378 1.00 0.00 90 THR A N 6
ATOM 8279 C CA . THR A 1 90 ? 12.935 -2.117 14.498 1.00 0.00 90 THR A CA 6
ATOM 8280 C C . THR A 1 90 ? 14.186 -2.321 13.643 1.00 0.00 90 THR A C 6
ATOM 8281 O O . THR A 1 90 ? 15.164 -2.914 14.097 1.00 0.00 90 THR A O 6
ATOM 8292 N N . SER A 1 91 ? 14.116 -1.818 12.419 1.00 0.00 91 SER A N 6
ATOM 8293 C CA . SER A 1 91 ? 15.231 -1.938 11.495 1.00 0.00 91 SER A CA 6
ATOM 8294 C C . SER A 1 91 ? 15.197 -0.791 10.483 1.00 0.00 91 SER A C 6
ATOM 8295 O O . SER A 1 91 ? 14.153 -0.502 9.901 1.00 0.00 91 SER A O 6
ATOM 8303 N N . GLY A 1 92 ? 16.353 -0.168 10.303 1.00 0.00 92 GLY A N 6
ATOM 8304 C CA . GLY A 1 92 ? 16.469 0.940 9.372 1.00 0.00 92 GLY A CA 6
ATOM 8305 C C . GLY A 1 92 ? 16.677 2.262 10.115 1.00 0.00 92 GLY A C 6
ATOM 8306 O O . GLY A 1 92 ? 16.928 2.268 11.319 1.00 0.00 92 GLY A O 6
ATOM 8310 N N . PRO A 1 93 ? 16.563 3.378 9.346 1.00 0.00 93 PRO A N 6
ATOM 8311 C CA . PRO A 1 93 ? 16.737 4.702 9.918 1.00 0.00 93 PRO A CA 6
ATOM 8312 C C . PRO A 1 93 ? 15.515 5.105 10.747 1.00 0.00 93 PRO A C 6
ATOM 8313 O O . PRO A 1 93 ? 14.387 4.752 10.408 1.00 0.00 93 PRO A O 6
ATOM 8324 N N . SER A 1 94 ? 15.782 5.840 11.816 1.00 0.00 94 SER A N 6
ATOM 8325 C CA . SER A 1 94 ? 14.719 6.295 12.696 1.00 0.00 94 SER A CA 6
ATOM 8326 C C . SER A 1 94 ? 15.283 7.254 13.746 1.00 0.00 94 SER A C 6
ATOM 8327 O O . SER A 1 94 ? 16.495 7.323 13.942 1.00 0.00 94 SER A O 6
ATOM 8335 N N . SER A 1 95 ? 14.376 7.971 14.394 1.00 0.00 95 SER A N 6
ATOM 8336 C CA . SER A 1 95 ? 14.768 8.924 15.419 1.00 0.00 95 SER A CA 6
ATOM 8337 C C . SER A 1 95 ? 15.857 9.854 14.880 1.00 0.00 95 SER A C 6
ATOM 8338 O O . SER A 1 95 ? 17.045 9.600 15.069 1.00 0.00 95 SER A O 6
ATOM 8346 N N . GLY A 1 96 ? 15.411 10.913 14.219 1.00 0.00 96 GLY A N 6
ATOM 8347 C CA . GLY A 1 96 ? 16.332 11.883 13.652 1.00 0.00 96 GLY A CA 6
ATOM 8348 C C . GLY A 1 96 ? 15.583 12.940 12.838 1.00 0.00 96 GLY A C 6
ATOM 8349 O O . GLY A 1 96 ? 14.533 13.423 13.258 1.00 0.00 96 GLY A O 6
ATOM 8353 N N . GLY A 1 1 ? 14.750 -0.334 7.526 1.00 0.00 1 GLY A N 7
ATOM 8354 C CA . GLY A 1 1 ? 13.357 -0.651 7.262 1.00 0.00 1 GLY A CA 7
ATOM 8355 C C . GLY A 1 1 ? 13.231 -1.969 6.496 1.00 0.00 1 GLY A C 7
ATOM 8356 O O . GLY A 1 1 ? 13.225 -3.043 7.096 1.00 0.00 1 GLY A O 7
ATOM 8360 N N . SER A 1 2 ? 13.132 -1.845 5.180 1.00 0.00 2 SER A N 7
ATOM 8361 C CA . SER A 1 2 ? 13.006 -3.013 4.326 1.00 0.00 2 SER A CA 7
ATOM 8362 C C . SER A 1 2 ? 11.667 -3.707 4.582 1.00 0.00 2 SER A C 7
ATOM 8363 O O . SER A 1 2 ? 11.076 -3.548 5.649 1.00 0.00 2 SER A O 7
ATOM 8371 N N . SER A 1 3 ? 11.228 -4.463 3.586 1.00 0.00 3 SER A N 7
ATOM 8372 C CA . SER A 1 3 ? 9.970 -5.182 3.691 1.00 0.00 3 SER A CA 7
ATOM 8373 C C . SER A 1 3 ? 10.123 -6.590 3.112 1.00 0.00 3 SER A C 7
ATOM 8374 O O . SER A 1 3 ? 11.030 -6.846 2.323 1.00 0.00 3 SER A O 7
ATOM 8382 N N . GLY A 1 4 ? 9.221 -7.467 3.528 1.00 0.00 4 GLY A N 7
ATOM 8383 C CA . GLY A 1 4 ? 9.244 -8.843 3.062 1.00 0.00 4 GLY A CA 7
ATOM 8384 C C . GLY A 1 4 ? 8.756 -8.939 1.615 1.00 0.00 4 GLY A C 7
ATOM 8385 O O . GLY A 1 4 ? 8.683 -7.932 0.912 1.00 0.00 4 GLY A O 7
ATOM 8389 N N . SER A 1 5 ? 8.434 -10.160 1.212 1.00 0.00 5 SER A N 7
ATOM 8390 C CA . SER A 1 5 ? 7.955 -10.401 -0.138 1.00 0.00 5 SER A CA 7
ATOM 8391 C C . SER A 1 5 ? 7.064 -11.644 -0.163 1.00 0.00 5 SER A C 7
ATOM 8392 O O . SER A 1 5 ? 7.231 -12.549 0.654 1.00 0.00 5 SER A O 7
ATOM 8400 N N . SER A 1 6 ? 6.137 -11.650 -1.110 1.00 0.00 6 SER A N 7
ATOM 8401 C CA . SER A 1 6 ? 5.220 -12.768 -1.253 1.00 0.00 6 SER A CA 7
ATOM 8402 C C . SER A 1 6 ? 4.609 -12.768 -2.655 1.00 0.00 6 SER A C 7
ATOM 8403 O O . SER A 1 6 ? 4.734 -11.790 -3.391 1.00 0.00 6 SER A O 7
ATOM 8411 N N . GLY A 1 7 ? 3.961 -13.876 -2.984 1.00 0.00 7 GLY A N 7
ATOM 8412 C CA . GLY A 1 7 ? 3.330 -14.016 -4.285 1.00 0.00 7 GLY A CA 7
ATOM 8413 C C . GLY A 1 7 ? 1.904 -14.555 -4.148 1.00 0.00 7 GLY A C 7
ATOM 8414 O O . GLY A 1 7 ? 1.597 -15.271 -3.196 1.00 0.00 7 GLY A O 7
ATOM 8418 N N . THR A 1 8 ? 1.072 -14.190 -5.113 1.00 0.00 8 THR A N 7
ATOM 8419 C CA . THR A 1 8 ? -0.313 -14.629 -5.112 1.00 0.00 8 THR A CA 7
ATOM 8420 C C . THR A 1 8 ? -1.082 -13.963 -3.969 1.00 0.00 8 THR A C 7
ATOM 8421 O O . THR A 1 8 ? -0.487 -13.535 -2.982 1.00 0.00 8 THR A O 7
ATOM 8432 N N . SER A 1 9 ? -2.394 -13.897 -4.141 1.00 0.00 9 SER A N 7
ATOM 8433 C CA . SER A 1 9 ? -3.251 -13.291 -3.137 1.00 0.00 9 SER A CA 7
ATOM 8434 C C . SER A 1 9 ? -4.123 -14.361 -2.477 1.00 0.00 9 SER A C 7
ATOM 8435 O O . SER A 1 9 ? -5.142 -14.766 -3.034 1.00 0.00 9 SER A O 7
ATOM 8443 N N . LYS A 1 10 ? -3.689 -14.789 -1.301 1.00 0.00 10 LYS A N 7
ATOM 8444 C CA . LYS A 1 10 ? -4.417 -15.805 -0.559 1.00 0.00 10 LYS A CA 7
ATOM 8445 C C . LYS A 1 10 ? -5.507 -15.135 0.280 1.00 0.00 10 LYS A C 7
ATOM 8446 O O . LYS A 1 10 ? -6.695 -15.356 0.051 1.00 0.00 10 LYS A O 7
ATOM 8465 N N . GLN A 1 11 ? -5.063 -14.330 1.234 1.00 0.00 11 GLN A N 7
ATOM 8466 C CA . GLN A 1 11 ? -5.986 -13.626 2.108 1.00 0.00 11 GLN A CA 7
ATOM 8467 C C . GLN A 1 11 ? -5.584 -12.155 2.230 1.00 0.00 11 GLN A C 7
ATOM 8468 O O . GLN A 1 11 ? -4.400 -11.837 2.324 1.00 0.00 11 GLN A O 7
ATOM 8482 N N . ARG A 1 12 ? -6.594 -11.297 2.225 1.00 0.00 12 ARG A N 7
ATOM 8483 C CA . ARG A 1 12 ? -6.361 -9.866 2.334 1.00 0.00 12 ARG A CA 7
ATOM 8484 C C . ARG A 1 12 ? -6.369 -9.438 3.803 1.00 0.00 12 ARG A C 7
ATOM 8485 O O . ARG A 1 12 ? -6.865 -8.363 4.137 1.00 0.00 12 ARG A O 7
ATOM 8506 N N . TYR A 1 13 ? -5.812 -10.300 4.641 1.00 0.00 13 TYR A N 7
ATOM 8507 C CA . TYR A 1 13 ? -5.749 -10.024 6.066 1.00 0.00 13 TYR A CA 7
ATOM 8508 C C . TYR A 1 13 ? -4.992 -11.129 6.806 1.00 0.00 13 TYR A C 7
ATOM 8509 O O . TYR A 1 13 ? -5.498 -11.690 7.776 1.00 0.00 13 TYR A O 7
ATOM 8527 N N . SER A 1 14 ? -3.792 -11.407 6.319 1.00 0.00 14 SER A N 7
ATOM 8528 C CA . SER A 1 14 ? -2.960 -12.435 6.921 1.00 0.00 14 SER A CA 7
ATOM 8529 C C . SER A 1 14 ? -1.566 -11.875 7.213 1.00 0.00 14 SER A C 7
ATOM 8530 O O . SER A 1 14 ? -1.001 -12.129 8.275 1.00 0.00 14 SER A O 7
ATOM 8538 N N . GLY A 1 15 ? -1.051 -11.124 6.250 1.00 0.00 15 GLY A N 7
ATOM 8539 C CA . GLY A 1 15 ? 0.266 -10.527 6.389 1.00 0.00 15 GLY A CA 7
ATOM 8540 C C . GLY A 1 15 ? 0.162 -9.076 6.864 1.00 0.00 15 GLY A C 7
ATOM 8541 O O . GLY A 1 15 ? -0.818 -8.392 6.572 1.00 0.00 15 GLY A O 7
ATOM 8545 N N . LYS A 1 16 ? 1.187 -8.650 7.588 1.00 0.00 16 LYS A N 7
ATOM 8546 C CA . LYS A 1 16 ? 1.223 -7.293 8.106 1.00 0.00 16 LYS A CA 7
ATOM 8547 C C . LYS A 1 16 ? 0.751 -6.324 7.020 1.00 0.00 16 LYS A C 7
ATOM 8548 O O . LYS A 1 16 ? 0.785 -6.650 5.834 1.00 0.00 16 LYS A O 7
ATOM 8567 N N . VAL A 1 17 ? 0.322 -5.152 7.464 1.00 0.00 17 VAL A N 7
ATOM 8568 C CA . VAL A 1 17 ? -0.157 -4.133 6.544 1.00 0.00 17 VAL A CA 7
ATOM 8569 C C . VAL A 1 17 ? 0.781 -2.926 6.595 1.00 0.00 17 VAL A C 7
ATOM 8570 O O . VAL A 1 17 ? 1.443 -2.690 7.605 1.00 0.00 17 VAL A O 7
ATOM 8583 N N . HIS A 1 18 ? 0.809 -2.192 5.492 1.00 0.00 18 HIS A N 7
ATOM 8584 C CA . HIS A 1 18 ? 1.655 -1.014 5.397 1.00 0.00 18 HIS A CA 7
ATOM 8585 C C . HIS A 1 18 ? 0.810 0.194 4.988 1.00 0.00 18 HIS A C 7
ATOM 8586 O O . HIS A 1 18 ? 0.037 0.121 4.034 1.00 0.00 18 HIS A O 7
ATOM 8600 N N . LEU A 1 19 ? 0.985 1.277 5.731 1.00 0.00 19 LEU A N 7
ATOM 8601 C CA . LEU A 1 19 ? 0.248 2.499 5.458 1.00 0.00 19 LEU A CA 7
ATOM 8602 C C . LEU A 1 19 ? 1.031 3.348 4.454 1.00 0.00 19 LEU A C 7
ATOM 8603 O O . LEU A 1 19 ? 2.160 3.754 4.727 1.00 0.00 19 LEU A O 7
ATOM 8619 N N . CYS A 1 20 ? 0.401 3.592 3.315 1.00 0.00 20 CYS A N 7
ATOM 8620 C CA . CYS A 1 20 ? 1.025 4.385 2.270 1.00 0.00 20 CYS A CA 7
ATOM 8621 C C . CYS A 1 20 ? 0.160 5.623 2.025 1.00 0.00 20 CYS A C 7
ATOM 8622 O O . CYS A 1 20 ? -1.034 5.620 2.324 1.00 0.00 20 CYS A O 7
ATOM 8630 N N . VAL A 1 21 ? 0.795 6.653 1.485 1.00 0.00 21 VAL A N 7
ATOM 8631 C CA . VAL A 1 21 ? 0.098 7.895 1.197 1.00 0.00 21 VAL A CA 7
ATOM 8632 C C . VAL A 1 21 ? 0.102 8.139 -0.313 1.00 0.00 21 VAL A C 7
ATOM 8633 O O . VAL A 1 21 ? 1.153 8.380 -0.905 1.00 0.00 21 VAL A O 7
ATOM 8646 N N . ALA A 1 22 ? -1.087 8.067 -0.895 1.00 0.00 22 ALA A N 7
ATOM 8647 C CA . ALA A 1 22 ? -1.234 8.276 -2.325 1.00 0.00 22 ALA A CA 7
ATOM 8648 C C . ALA A 1 22 ? -0.232 9.336 -2.787 1.00 0.00 22 ALA A C 7
ATOM 8649 O O . ALA A 1 22 ? -0.289 10.483 -2.346 1.00 0.00 22 ALA A O 7
ATOM 8656 N N . ARG A 1 23 ? 0.663 8.914 -3.668 1.00 0.00 23 ARG A N 7
ATOM 8657 C CA . ARG A 1 23 ? 1.677 9.813 -4.194 1.00 0.00 23 ARG A CA 7
ATOM 8658 C C . ARG A 1 23 ? 1.054 10.786 -5.197 1.00 0.00 23 ARG A C 7
ATOM 8659 O O . ARG A 1 23 ? 1.248 11.996 -5.095 1.00 0.00 23 ARG A O 7
ATOM 8680 N N . TYR A 1 24 ? 0.320 10.220 -6.144 1.00 0.00 24 TYR A N 7
ATOM 8681 C CA . TYR A 1 24 ? -0.332 11.023 -7.165 1.00 0.00 24 TYR A CA 7
ATOM 8682 C C . TYR A 1 24 ? -1.761 10.536 -7.416 1.00 0.00 24 TYR A C 7
ATOM 8683 O O . TYR A 1 24 ? -1.982 9.352 -7.665 1.00 0.00 24 TYR A O 7
ATOM 8701 N N . SER A 1 25 ? -2.694 11.474 -7.341 1.00 0.00 25 SER A N 7
ATOM 8702 C CA . SER A 1 25 ? -4.095 11.155 -7.556 1.00 0.00 25 SER A CA 7
ATOM 8703 C C . SER A 1 25 ? -4.235 10.178 -8.725 1.00 0.00 25 SER A C 7
ATOM 8704 O O . SER A 1 25 ? -3.904 10.513 -9.862 1.00 0.00 25 SER A O 7
ATOM 8712 N N . TYR A 1 26 ? -4.726 8.990 -8.406 1.00 0.00 26 TYR A N 7
ATOM 8713 C CA . TYR A 1 26 ? -4.915 7.962 -9.416 1.00 0.00 26 TYR A CA 7
ATOM 8714 C C . TYR A 1 26 ? -6.338 7.402 -9.369 1.00 0.00 26 TYR A C 7
ATOM 8715 O O . TYR A 1 26 ? -6.930 7.291 -8.297 1.00 0.00 26 TYR A O 7
ATOM 8733 N N . ASN A 1 27 ? -6.845 7.064 -10.546 1.00 0.00 27 ASN A N 7
ATOM 8734 C CA . ASN A 1 27 ? -8.188 6.518 -10.653 1.00 0.00 27 ASN A CA 7
ATOM 8735 C C . ASN A 1 27 ? -8.226 5.488 -11.783 1.00 0.00 27 ASN A C 7
ATOM 8736 O O . ASN A 1 27 ? -8.010 5.828 -12.945 1.00 0.00 27 ASN A O 7
ATOM 8747 N N . PRO A 1 28 ? -8.510 4.217 -11.392 1.00 0.00 28 PRO A N 7
ATOM 8748 C CA . PRO A 1 28 ? -8.579 3.134 -12.359 1.00 0.00 28 PRO A CA 7
ATOM 8749 C C . PRO A 1 28 ? -9.872 3.209 -13.175 1.00 0.00 28 PRO A C 7
ATOM 8750 O O . PRO A 1 28 ? -9.909 2.781 -14.327 1.00 0.00 28 PRO A O 7
ATOM 8761 N N . PHE A 1 29 ? -10.900 3.757 -12.544 1.00 0.00 29 PHE A N 7
ATOM 8762 C CA . PHE A 1 29 ? -12.191 3.894 -13.196 1.00 0.00 29 PHE A CA 7
ATOM 8763 C C . PHE A 1 29 ? -12.251 5.175 -14.031 1.00 0.00 29 PHE A C 7
ATOM 8764 O O . PHE A 1 29 ? -13.319 5.762 -14.197 1.00 0.00 29 PHE A O 7
ATOM 8781 N N . ASP A 1 30 ? -11.091 5.570 -14.534 1.00 0.00 30 ASP A N 7
ATOM 8782 C CA . ASP A 1 30 ? -10.998 6.770 -15.347 1.00 0.00 30 ASP A CA 7
ATOM 8783 C C . ASP A 1 30 ? -10.701 6.378 -16.795 1.00 0.00 30 ASP A C 7
ATOM 8784 O O . ASP A 1 30 ? -11.024 7.120 -17.722 1.00 0.00 30 ASP A O 7
ATOM 8793 N N . GLY A 1 31 ? -10.090 5.212 -16.946 1.00 0.00 31 GLY A N 7
ATOM 8794 C CA . GLY A 1 31 ? -9.746 4.713 -18.266 1.00 0.00 31 GLY A CA 7
ATOM 8795 C C . GLY A 1 31 ? -10.701 3.597 -18.696 1.00 0.00 31 GLY A C 7
ATOM 8796 O O . GLY A 1 31 ? -11.583 3.203 -17.935 1.00 0.00 31 GLY A O 7
ATOM 8800 N N . PRO A 1 32 ? -10.487 3.108 -19.947 1.00 0.00 32 PRO A N 7
ATOM 8801 C CA . PRO A 1 32 ? -11.319 2.046 -20.487 1.00 0.00 32 PRO A CA 7
ATOM 8802 C C . PRO A 1 32 ? -10.961 0.697 -19.861 1.00 0.00 32 PRO A C 7
ATOM 8803 O O . PRO A 1 32 ? -11.540 -0.329 -20.214 1.00 0.00 32 PRO A O 7
ATOM 8814 N N . ASN A 1 33 ? -10.008 0.742 -18.942 1.00 0.00 33 ASN A N 7
ATOM 8815 C CA . ASN A 1 33 ? -9.566 -0.465 -18.263 1.00 0.00 33 ASN A CA 7
ATOM 8816 C C . ASN A 1 33 ? -10.754 -1.412 -18.089 1.00 0.00 33 ASN A C 7
ATOM 8817 O O . ASN A 1 33 ? -11.890 -0.966 -17.934 1.00 0.00 33 ASN A O 7
ATOM 8828 N N . GLU A 1 34 ? -10.452 -2.701 -18.120 1.00 0.00 34 GLU A N 7
ATOM 8829 C CA . GLU A 1 34 ? -11.482 -3.715 -17.968 1.00 0.00 34 GLU A CA 7
ATOM 8830 C C . GLU A 1 34 ? -11.491 -4.252 -16.535 1.00 0.00 34 GLU A C 7
ATOM 8831 O O . GLU A 1 34 ? -12.406 -4.975 -16.145 1.00 0.00 34 GLU A O 7
ATOM 8843 N N . ASN A 1 35 ? -10.462 -3.876 -15.790 1.00 0.00 35 ASN A N 7
ATOM 8844 C CA . ASN A 1 35 ? -10.340 -4.311 -14.409 1.00 0.00 35 ASN A CA 7
ATOM 8845 C C . ASN A 1 35 ? -9.911 -3.125 -13.542 1.00 0.00 35 ASN A C 7
ATOM 8846 O O . ASN A 1 35 ? -8.864 -3.170 -12.897 1.00 0.00 35 ASN A O 7
ATOM 8857 N N . PRO A 1 36 ? -10.763 -2.066 -13.555 1.00 0.00 36 PRO A N 7
ATOM 8858 C CA . PRO A 1 36 ? -10.483 -0.870 -12.778 1.00 0.00 36 PRO A CA 7
ATOM 8859 C C . PRO A 1 36 ? -10.747 -1.109 -11.290 1.00 0.00 36 PRO A C 7
ATOM 8860 O O . PRO A 1 36 ? -10.059 -0.551 -10.436 1.00 0.00 36 PRO A O 7
ATOM 8871 N N . GLU A 1 37 ? -11.745 -1.939 -11.025 1.00 0.00 37 GLU A N 7
ATOM 8872 C CA . GLU A 1 37 ? -12.109 -2.259 -9.655 1.00 0.00 37 GLU A CA 7
ATOM 8873 C C . GLU A 1 37 ? -10.943 -2.947 -8.943 1.00 0.00 37 GLU A C 7
ATOM 8874 O O . GLU A 1 37 ? -10.790 -2.820 -7.729 1.00 0.00 37 GLU A O 7
ATOM 8886 N N . ALA A 1 38 ? -10.151 -3.661 -9.728 1.00 0.00 38 ALA A N 7
ATOM 8887 C CA . ALA A 1 38 ? -9.003 -4.370 -9.188 1.00 0.00 38 ALA A CA 7
ATOM 8888 C C . ALA A 1 38 ? -8.109 -3.385 -8.433 1.00 0.00 38 ALA A C 7
ATOM 8889 O O . ALA A 1 38 ? -7.702 -3.651 -7.303 1.00 0.00 38 ALA A O 7
ATOM 8896 N N . GLU A 1 39 ? -7.830 -2.267 -9.087 1.00 0.00 39 GLU A N 7
ATOM 8897 C CA . GLU A 1 39 ? -6.992 -1.240 -8.492 1.00 0.00 39 GLU A CA 7
ATOM 8898 C C . GLU A 1 39 ? -7.819 -0.359 -7.553 1.00 0.00 39 GLU A C 7
ATOM 8899 O O . GLU A 1 39 ? -9.008 -0.603 -7.353 1.00 0.00 39 GLU A O 7
ATOM 8911 N N . LEU A 1 40 ? -7.156 0.647 -7.002 1.00 0.00 40 LEU A N 7
ATOM 8912 C CA . LEU A 1 40 ? -7.815 1.566 -6.089 1.00 0.00 40 LEU A CA 7
ATOM 8913 C C . LEU A 1 40 ? -7.521 3.004 -6.519 1.00 0.00 40 LEU A C 7
ATOM 8914 O O . LEU A 1 40 ? -6.411 3.312 -6.951 1.00 0.00 40 LEU A O 7
ATOM 8930 N N . PRO A 1 41 ? -8.562 3.869 -6.384 1.00 0.00 41 PRO A N 7
ATOM 8931 C CA . PRO A 1 41 ? -8.425 5.268 -6.754 1.00 0.00 41 PRO A CA 7
ATOM 8932 C C . PRO A 1 41 ? -7.608 6.034 -5.711 1.00 0.00 41 PRO A C 7
ATOM 8933 O O . PRO A 1 41 ? -8.157 6.529 -4.728 1.00 0.00 41 PRO A O 7
ATOM 8944 N N . LEU A 1 42 ? -6.309 6.107 -5.962 1.00 0.00 42 LEU A N 7
ATOM 8945 C CA . LEU A 1 42 ? -5.411 6.804 -5.057 1.00 0.00 42 LEU A CA 7
ATOM 8946 C C . LEU A 1 42 ? -5.670 8.310 -5.148 1.00 0.00 42 LEU A C 7
ATOM 8947 O O . LEU A 1 42 ? -6.030 8.818 -6.209 1.00 0.00 42 LEU A O 7
ATOM 8963 N N . THR A 1 43 ? -5.475 8.980 -4.022 1.00 0.00 43 THR A N 7
ATOM 8964 C CA . THR A 1 43 ? -5.683 10.417 -3.962 1.00 0.00 43 THR A CA 7
ATOM 8965 C C . THR A 1 43 ? -4.487 11.101 -3.297 1.00 0.00 43 THR A C 7
ATOM 8966 O O . THR A 1 43 ? -4.350 11.072 -2.075 1.00 0.00 43 THR A O 7
ATOM 8977 N N . ALA A 1 44 ? -3.651 11.701 -4.132 1.00 0.00 44 ALA A N 7
ATOM 8978 C CA . ALA A 1 44 ? -2.470 12.392 -3.641 1.00 0.00 44 ALA A CA 7
ATOM 8979 C C . ALA A 1 44 ? -2.762 12.969 -2.254 1.00 0.00 44 ALA A C 7
ATOM 8980 O O . ALA A 1 44 ? -3.617 13.841 -2.108 1.00 0.00 44 ALA A O 7
ATOM 8987 N N . GLY A 1 45 ? -2.035 12.459 -1.271 1.00 0.00 45 GLY A N 7
ATOM 8988 C CA . GLY A 1 45 ? -2.206 12.912 0.099 1.00 0.00 45 GLY A CA 7
ATOM 8989 C C . GLY A 1 45 ? -2.936 11.862 0.938 1.00 0.00 45 GLY A C 7
ATOM 8990 O O . GLY A 1 45 ? -2.556 11.598 2.078 1.00 0.00 45 GLY A O 7
ATOM 8994 N N . LYS A 1 46 ? -3.972 11.290 0.341 1.00 0.00 46 LYS A N 7
ATOM 8995 C CA . LYS A 1 46 ? -4.759 10.274 1.019 1.00 0.00 46 LYS A CA 7
ATOM 8996 C C . LYS A 1 46 ? -3.859 9.090 1.373 1.00 0.00 46 LYS A C 7
ATOM 8997 O O . LYS A 1 46 ? -2.785 8.927 0.796 1.00 0.00 46 LYS A O 7
ATOM 9016 N N . TYR A 1 47 ? -4.330 8.292 2.321 1.00 0.00 47 TYR A N 7
ATOM 9017 C CA . TYR A 1 47 ? -3.580 7.127 2.759 1.00 0.00 47 TYR A CA 7
ATOM 9018 C C . TYR A 1 47 ? -4.350 5.837 2.465 1.00 0.00 47 TYR A C 7
ATOM 9019 O O . TYR A 1 47 ? -5.504 5.882 2.041 1.00 0.00 47 TYR A O 7
ATOM 9037 N N . LEU A 1 48 ? -3.679 4.719 2.701 1.00 0.00 48 LEU A N 7
ATOM 9038 C CA . LEU A 1 48 ? -4.286 3.420 2.466 1.00 0.00 48 LEU A CA 7
ATOM 9039 C C . LEU A 1 48 ? -3.440 2.338 3.141 1.00 0.00 48 LEU A C 7
ATOM 9040 O O . LEU A 1 48 ? -2.244 2.525 3.357 1.00 0.00 48 LEU A O 7
ATOM 9056 N N . TYR A 1 49 ? -4.095 1.230 3.456 1.00 0.00 49 TYR A N 7
ATOM 9057 C CA . TYR A 1 49 ? -3.418 0.118 4.102 1.00 0.00 49 TYR A CA 7
ATOM 9058 C C . TYR A 1 49 ? -3.224 -1.046 3.128 1.00 0.00 49 TYR A C 7
ATOM 9059 O O . TYR A 1 49 ? -4.185 -1.719 2.760 1.00 0.00 49 TYR A O 7
ATOM 9077 N N . VAL A 1 50 ? -1.973 -1.247 2.738 1.00 0.00 50 VAL A N 7
ATOM 9078 C CA . VAL A 1 50 ? -1.641 -2.318 1.815 1.00 0.00 50 VAL A CA 7
ATOM 9079 C C . VAL A 1 50 ? -1.172 -3.541 2.606 1.00 0.00 50 VAL A C 7
ATOM 9080 O O . VAL A 1 50 ? -0.060 -3.555 3.132 1.00 0.00 50 VAL A O 7
ATOM 9093 N N . TYR A 1 51 ? -2.043 -4.537 2.664 1.00 0.00 51 TYR A N 7
ATOM 9094 C CA . TYR A 1 51 ? -1.732 -5.762 3.382 1.00 0.00 51 TYR A CA 7
ATOM 9095 C C . TYR A 1 51 ? -0.692 -6.591 2.627 1.00 0.00 51 TYR A C 7
ATOM 9096 O O . TYR A 1 51 ? -0.733 -6.679 1.401 1.00 0.00 51 TYR A O 7
ATOM 9114 N N . GLY A 1 52 ? 0.218 -7.179 3.391 1.00 0.00 52 GLY A N 7
ATOM 9115 C CA . GLY A 1 52 ? 1.268 -7.998 2.809 1.00 0.00 52 GLY A CA 7
ATOM 9116 C C . GLY A 1 52 ? 2.234 -7.146 1.984 1.00 0.00 52 GLY A C 7
ATOM 9117 O O . GLY A 1 52 ? 2.489 -5.990 2.318 1.00 0.00 52 GLY A O 7
ATOM 9121 N N . ASP A 1 53 ? 2.746 -7.750 0.922 1.00 0.00 53 ASP A N 7
ATOM 9122 C CA . ASP A 1 53 ? 3.678 -7.061 0.046 1.00 0.00 53 ASP A CA 7
ATOM 9123 C C . ASP A 1 53 ? 3.113 -7.036 -1.376 1.00 0.00 53 ASP A C 7
ATOM 9124 O O . ASP A 1 53 ? 2.002 -7.507 -1.614 1.00 0.00 53 ASP A O 7
ATOM 9133 N N . MET A 1 54 ? 3.904 -6.483 -2.283 1.00 0.00 54 MET A N 7
ATOM 9134 C CA . MET A 1 54 ? 3.496 -6.390 -3.675 1.00 0.00 54 MET A CA 7
ATOM 9135 C C . MET A 1 54 ? 2.978 -7.737 -4.185 1.00 0.00 54 MET A C 7
ATOM 9136 O O . MET A 1 54 ? 3.314 -8.784 -3.634 1.00 0.00 54 MET A O 7
ATOM 9150 N N . ASP A 1 55 ? 2.170 -7.665 -5.232 1.00 0.00 55 ASP A N 7
ATOM 9151 C CA . ASP A 1 55 ? 1.602 -8.866 -5.823 1.00 0.00 55 ASP A CA 7
ATOM 9152 C C . ASP A 1 55 ? 2.508 -9.347 -6.958 1.00 0.00 55 ASP A C 7
ATOM 9153 O O . ASP A 1 55 ? 3.463 -8.665 -7.327 1.00 0.00 55 ASP A O 7
ATOM 9162 N N . GLU A 1 56 ? 2.176 -10.518 -7.481 1.00 0.00 56 GLU A N 7
ATOM 9163 C CA . GLU A 1 56 ? 2.947 -11.098 -8.567 1.00 0.00 56 GLU A CA 7
ATOM 9164 C C . GLU A 1 56 ? 2.910 -10.183 -9.793 1.00 0.00 56 GLU A C 7
ATOM 9165 O O . GLU A 1 56 ? 3.696 -10.354 -10.723 1.00 0.00 56 GLU A O 7
ATOM 9177 N N . ASP A 1 57 ? 1.990 -9.231 -9.753 1.00 0.00 57 ASP A N 7
ATOM 9178 C CA . ASP A 1 57 ? 1.840 -8.288 -10.849 1.00 0.00 57 ASP A CA 7
ATOM 9179 C C . ASP A 1 57 ? 2.739 -7.076 -10.599 1.00 0.00 57 ASP A C 7
ATOM 9180 O O . ASP A 1 57 ? 3.235 -6.461 -11.542 1.00 0.00 57 ASP A O 7
ATOM 9189 N N . GLY A 1 58 ? 2.922 -6.768 -9.323 1.00 0.00 58 GLY A N 7
ATOM 9190 C CA . GLY A 1 58 ? 3.753 -5.640 -8.937 1.00 0.00 58 GLY A CA 7
ATOM 9191 C C . GLY A 1 58 ? 2.897 -4.480 -8.424 1.00 0.00 58 GLY A C 7
ATOM 9192 O O . GLY A 1 58 ? 3.162 -3.321 -8.741 1.00 0.00 58 GLY A O 7
ATOM 9196 N N . PHE A 1 59 ? 1.890 -4.832 -7.639 1.00 0.00 59 PHE A N 7
ATOM 9197 C CA . PHE A 1 59 ? 0.994 -3.834 -7.078 1.00 0.00 59 PHE A CA 7
ATOM 9198 C C . PHE A 1 59 ? 0.733 -4.104 -5.595 1.00 0.00 59 PHE A C 7
ATOM 9199 O O . PHE A 1 59 ? 1.009 -5.196 -5.101 1.00 0.00 59 PHE A O 7
ATOM 9216 N N . TYR A 1 60 ? 0.203 -3.090 -4.926 1.00 0.00 60 TYR A N 7
ATOM 9217 C CA . TYR A 1 60 ? -0.099 -3.204 -3.509 1.00 0.00 60 TYR A CA 7
ATOM 9218 C C . TYR A 1 60 ? -1.604 -3.360 -3.280 1.00 0.00 60 TYR A C 7
ATOM 9219 O O . TYR A 1 60 ? -2.406 -2.682 -3.920 1.00 0.00 60 TYR A O 7
ATOM 9237 N N . GLU A 1 61 ? -1.940 -4.257 -2.365 1.00 0.00 61 GLU A N 7
ATOM 9238 C CA . GLU A 1 61 ? -3.334 -4.511 -2.043 1.00 0.00 61 GLU A CA 7
ATOM 9239 C C . GLU A 1 61 ? -3.853 -3.457 -1.063 1.00 0.00 61 GLU A C 7
ATOM 9240 O O . GLU A 1 61 ? -4.489 -3.793 -0.065 1.00 0.00 61 GLU A O 7
ATOM 9252 N N . GLY A 1 62 ? -3.561 -2.205 -1.381 1.00 0.00 62 GLY A N 7
ATOM 9253 C CA . GLY A 1 62 ? -3.990 -1.100 -0.540 1.00 0.00 62 GLY A CA 7
ATOM 9254 C C . GLY A 1 62 ? -5.468 -1.235 -0.169 1.00 0.00 62 GLY A C 7
ATOM 9255 O O . GLY A 1 62 ? -6.276 -1.689 -0.977 1.00 0.00 62 GLY A O 7
ATOM 9259 N N . GLU A 1 63 ? -5.777 -0.833 1.055 1.00 0.00 63 GLU A N 7
ATOM 9260 C CA . GLU A 1 63 ? -7.144 -0.903 1.544 1.00 0.00 63 GLU A CA 7
ATOM 9261 C C . GLU A 1 63 ? -7.659 0.497 1.883 1.00 0.00 63 GLU A C 7
ATOM 9262 O O . GLU A 1 63 ? -7.459 0.983 2.995 1.00 0.00 63 GLU A O 7
ATOM 9274 N N . LEU A 1 64 ? -8.314 1.105 0.904 1.00 0.00 64 LEU A N 7
ATOM 9275 C CA . LEU A 1 64 ? -8.859 2.439 1.085 1.00 0.00 64 LEU A CA 7
ATOM 9276 C C . LEU A 1 64 ? -9.431 2.565 2.499 1.00 0.00 64 LEU A C 7
ATOM 9277 O O . LEU A 1 64 ? -9.967 1.601 3.043 1.00 0.00 64 LEU A O 7
ATOM 9293 N N . LEU A 1 65 ? -9.297 3.761 3.053 1.00 0.00 65 LEU A N 7
ATOM 9294 C CA . LEU A 1 65 ? -9.794 4.025 4.393 1.00 0.00 65 LEU A CA 7
ATOM 9295 C C . LEU A 1 65 ? -11.276 3.654 4.465 1.00 0.00 65 LEU A C 7
ATOM 9296 O O . LEU A 1 65 ? -11.806 3.405 5.547 1.00 0.00 65 LEU A O 7
ATOM 9312 N N . ASP A 1 66 ? -11.904 3.629 3.298 1.00 0.00 66 ASP A N 7
ATOM 9313 C CA . ASP A 1 66 ? -13.316 3.293 3.215 1.00 0.00 66 ASP A CA 7
ATOM 9314 C C . ASP A 1 66 ? -13.484 1.778 3.353 1.00 0.00 66 ASP A C 7
ATOM 9315 O O . ASP A 1 66 ? -14.544 1.302 3.755 1.00 0.00 66 ASP A O 7
ATOM 9324 N N . GLY A 1 67 ? -12.421 1.064 3.012 1.00 0.00 67 GLY A N 7
ATOM 9325 C CA . GLY A 1 67 ? -12.438 -0.387 3.092 1.00 0.00 67 GLY A CA 7
ATOM 9326 C C . GLY A 1 67 ? -12.235 -1.015 1.712 1.00 0.00 67 GLY A C 7
ATOM 9327 O O . GLY A 1 67 ? -12.218 -2.238 1.579 1.00 0.00 67 GLY A O 7
ATOM 9331 N N . GLN A 1 68 ? -12.085 -0.150 0.720 1.00 0.00 68 GLN A N 7
ATOM 9332 C CA . GLN A 1 68 ? -11.884 -0.605 -0.646 1.00 0.00 68 GLN A CA 7
ATOM 9333 C C . GLN A 1 68 ? -10.553 -1.350 -0.766 1.00 0.00 68 GLN A C 7
ATOM 9334 O O . GLN A 1 68 ? -9.498 -0.797 -0.458 1.00 0.00 68 GLN A O 7
ATOM 9348 N N . ARG A 1 69 ? -10.646 -2.593 -1.215 1.00 0.00 69 ARG A N 7
ATOM 9349 C CA . ARG A 1 69 ? -9.462 -3.419 -1.380 1.00 0.00 69 ARG A CA 7
ATOM 9350 C C . ARG A 1 69 ? -9.171 -3.639 -2.866 1.00 0.00 69 ARG A C 7
ATOM 9351 O O . ARG A 1 69 ? -9.981 -4.228 -3.580 1.00 0.00 69 ARG A O 7
ATOM 9372 N N . GLY A 1 70 ? -8.013 -3.153 -3.288 1.00 0.00 70 GLY A N 7
ATOM 9373 C CA . GLY A 1 70 ? -7.605 -3.289 -4.676 1.00 0.00 70 GLY A CA 7
ATOM 9374 C C . GLY A 1 70 ? -6.094 -3.102 -4.824 1.00 0.00 70 GLY A C 7
ATOM 9375 O O . GLY A 1 70 ? -5.394 -2.867 -3.840 1.00 0.00 70 GLY A O 7
ATOM 9379 N N . LEU A 1 71 ? -5.634 -3.213 -6.062 1.00 0.00 71 LEU A N 7
ATOM 9380 C CA . LEU A 1 71 ? -4.219 -3.059 -6.351 1.00 0.00 71 LEU A CA 7
ATOM 9381 C C . LEU A 1 71 ? -3.819 -1.596 -6.153 1.00 0.00 71 LEU A C 7
ATOM 9382 O O . LEU A 1 71 ? -4.675 -0.714 -6.112 1.00 0.00 71 LEU A O 7
ATOM 9398 N N . VAL A 1 72 ? -2.516 -1.383 -6.036 1.00 0.00 72 VAL A N 7
ATOM 9399 C CA . VAL A 1 72 ? -1.992 -0.041 -5.843 1.00 0.00 72 VAL A CA 7
ATOM 9400 C C . VAL A 1 72 ? -0.521 -0.008 -6.263 1.00 0.00 72 VAL A C 7
ATOM 9401 O O . VAL A 1 72 ? 0.295 -0.764 -5.739 1.00 0.00 72 VAL A O 7
ATOM 9414 N N . PRO A 1 73 ? -0.220 0.899 -7.231 1.00 0.00 73 PRO A N 7
ATOM 9415 C CA . PRO A 1 73 ? 1.138 1.041 -7.727 1.00 0.00 73 PRO A CA 7
ATOM 9416 C C . PRO A 1 73 ? 2.018 1.777 -6.714 1.00 0.00 73 PRO A C 7
ATOM 9417 O O . PRO A 1 73 ? 1.648 2.841 -6.222 1.00 0.00 73 PRO A O 7
ATOM 9428 N N . SER A 1 74 ? 3.167 1.180 -6.433 1.00 0.00 74 SER A N 7
ATOM 9429 C CA . SER A 1 74 ? 4.103 1.765 -5.488 1.00 0.00 74 SER A CA 7
ATOM 9430 C C . SER A 1 74 ? 4.666 3.071 -6.050 1.00 0.00 74 SER A C 7
ATOM 9431 O O . SER A 1 74 ? 5.319 3.830 -5.334 1.00 0.00 74 SER A O 7
ATOM 9439 N N . ASN A 1 75 ? 4.394 3.295 -7.328 1.00 0.00 75 ASN A N 7
ATOM 9440 C CA . ASN A 1 75 ? 4.866 4.497 -7.994 1.00 0.00 75 ASN A CA 7
ATOM 9441 C C . ASN A 1 75 ? 3.850 5.622 -7.786 1.00 0.00 75 ASN A C 7
ATOM 9442 O O . ASN A 1 75 ? 4.050 6.739 -8.260 1.00 0.00 75 ASN A O 7
ATOM 9453 N N . PHE A 1 76 ? 2.783 5.289 -7.076 1.00 0.00 76 PHE A N 7
ATOM 9454 C CA . PHE A 1 76 ? 1.735 6.257 -6.799 1.00 0.00 76 PHE A CA 7
ATOM 9455 C C . PHE A 1 76 ? 1.359 6.248 -5.316 1.00 0.00 76 PHE A C 7
ATOM 9456 O O . PHE A 1 76 ? 0.215 6.528 -4.961 1.00 0.00 76 PHE A O 7
ATOM 9473 N N . VAL A 1 77 ? 2.342 5.923 -4.490 1.00 0.00 77 VAL A N 7
ATOM 9474 C CA . VAL A 1 77 ? 2.128 5.874 -3.054 1.00 0.00 77 VAL A CA 7
ATOM 9475 C C . VAL A 1 77 ? 3.460 6.100 -2.336 1.00 0.00 77 VAL A C 7
ATOM 9476 O O . VAL A 1 77 ? 4.524 5.839 -2.896 1.00 0.00 77 VAL A O 7
ATOM 9489 N N . ASP A 1 78 ? 3.359 6.583 -1.106 1.00 0.00 78 ASP A N 7
ATOM 9490 C CA . ASP A 1 78 ? 4.543 6.847 -0.306 1.00 0.00 78 ASP A CA 7
ATOM 9491 C C . ASP A 1 78 ? 4.332 6.294 1.105 1.00 0.00 78 ASP A C 7
ATOM 9492 O O . ASP A 1 78 ? 3.566 6.855 1.887 1.00 0.00 78 ASP A O 7
ATOM 9501 N N . PHE A 1 79 ? 5.026 5.201 1.388 1.00 0.00 79 PHE A N 7
ATOM 9502 C CA . PHE A 1 79 ? 4.925 4.567 2.691 1.00 0.00 79 PHE A CA 7
ATOM 9503 C C . PHE A 1 79 ? 5.031 5.601 3.814 1.00 0.00 79 PHE A C 7
ATOM 9504 O O . PHE A 1 79 ? 6.128 5.918 4.270 1.00 0.00 79 PHE A O 7
ATOM 9521 N N . VAL A 1 80 ? 3.874 6.098 4.227 1.00 0.00 80 VAL A N 7
ATOM 9522 C CA . VAL A 1 80 ? 3.822 7.090 5.288 1.00 0.00 80 VAL A CA 7
ATOM 9523 C C . VAL A 1 80 ? 4.103 6.410 6.630 1.00 0.00 80 VAL A C 7
ATOM 9524 O O . VAL A 1 80 ? 4.099 5.184 6.721 1.00 0.00 80 VAL A O 7
ATOM 9537 N N . GLN A 1 81 ? 4.339 7.237 7.638 1.00 0.00 81 GLN A N 7
ATOM 9538 C CA . GLN A 1 81 ? 4.620 6.731 8.971 1.00 0.00 81 GLN A CA 7
ATOM 9539 C C . GLN A 1 81 ? 3.979 7.633 10.027 1.00 0.00 81 GLN A C 7
ATOM 9540 O O . GLN A 1 81 ? 4.080 8.856 9.949 1.00 0.00 81 GLN A O 7
ATOM 9554 N N . ASP A 1 82 ? 3.332 6.994 10.991 1.00 0.00 82 ASP A N 7
ATOM 9555 C CA . ASP A 1 82 ? 2.674 7.723 12.062 1.00 0.00 82 ASP A CA 7
ATOM 9556 C C . ASP A 1 82 ? 3.719 8.514 12.851 1.00 0.00 82 ASP A C 7
ATOM 9557 O O . ASP A 1 82 ? 3.553 9.712 13.080 1.00 0.00 82 ASP A O 7
ATOM 9566 N N . ASN A 1 83 ? 4.772 7.814 13.245 1.00 0.00 83 ASN A N 7
ATOM 9567 C CA . ASN A 1 83 ? 5.844 8.437 14.003 1.00 0.00 83 ASN A CA 7
ATOM 9568 C C . ASN A 1 83 ? 7.139 7.651 13.788 1.00 0.00 83 ASN A C 7
ATOM 9569 O O . ASN A 1 83 ? 7.449 6.737 14.551 1.00 0.00 83 ASN A O 7
ATOM 9580 N N . GLU A 1 84 ? 7.860 8.035 12.744 1.00 0.00 84 GLU A N 7
ATOM 9581 C CA . GLU A 1 84 ? 9.114 7.377 12.419 1.00 0.00 84 GLU A CA 7
ATOM 9582 C C . GLU A 1 84 ? 9.884 7.041 13.697 1.00 0.00 84 GLU A C 7
ATOM 9583 O O . GLU A 1 84 ? 10.063 5.870 14.029 1.00 0.00 84 GLU A O 7
ATOM 9595 N N . SER A 1 85 ? 10.320 8.090 14.380 1.00 0.00 85 SER A N 7
ATOM 9596 C CA . SER A 1 85 ? 11.068 7.920 15.615 1.00 0.00 85 SER A CA 7
ATOM 9597 C C . SER A 1 85 ? 12.408 7.242 15.326 1.00 0.00 85 SER A C 7
ATOM 9598 O O . SER A 1 85 ? 12.451 6.056 15.003 1.00 0.00 85 SER A O 7
ATOM 9606 N N . ARG A 1 86 ? 13.470 8.024 15.453 1.00 0.00 86 ARG A N 7
ATOM 9607 C CA . ARG A 1 86 ? 14.809 7.513 15.210 1.00 0.00 86 ARG A CA 7
ATOM 9608 C C . ARG A 1 86 ? 15.021 6.199 15.965 1.00 0.00 86 ARG A C 7
ATOM 9609 O O . ARG A 1 86 ? 15.244 5.156 15.352 1.00 0.00 86 ARG A O 7
ATOM 9630 N N . LEU A 1 87 ? 14.944 6.293 17.284 1.00 0.00 87 LEU A N 7
ATOM 9631 C CA . LEU A 1 87 ? 15.124 5.124 18.129 1.00 0.00 87 LEU A CA 7
ATOM 9632 C C . LEU A 1 87 ? 13.851 4.276 18.099 1.00 0.00 87 LEU A C 7
ATOM 9633 O O . LEU A 1 87 ? 12.864 4.655 17.471 1.00 0.00 87 LEU A O 7
ATOM 9649 N N . ALA A 1 88 ? 13.916 3.144 18.784 1.00 0.00 88 ALA A N 7
ATOM 9650 C CA . ALA A 1 88 ? 12.781 2.239 18.843 1.00 0.00 88 ALA A CA 7
ATOM 9651 C C . ALA A 1 88 ? 12.517 1.667 17.449 1.00 0.00 88 ALA A C 7
ATOM 9652 O O . ALA A 1 88 ? 11.446 1.876 16.881 1.00 0.00 88 ALA A O 7
ATOM 9659 N N . SER A 1 89 ? 13.512 0.956 16.938 1.00 0.00 89 SER A N 7
ATOM 9660 C CA . SER A 1 89 ? 13.401 0.353 15.621 1.00 0.00 89 SER A CA 7
ATOM 9661 C C . SER A 1 89 ? 14.650 -0.477 15.319 1.00 0.00 89 SER A C 7
ATOM 9662 O O . SER A 1 89 ? 15.728 -0.195 15.839 1.00 0.00 89 SER A O 7
ATOM 9670 N N . THR A 1 90 ? 14.463 -1.485 14.479 1.00 0.00 90 THR A N 7
ATOM 9671 C CA . THR A 1 90 ? 15.561 -2.358 14.102 1.00 0.00 90 THR A CA 7
ATOM 9672 C C . THR A 1 90 ? 15.126 -3.312 12.987 1.00 0.00 90 THR A C 7
ATOM 9673 O O . THR A 1 90 ? 13.944 -3.628 12.863 1.00 0.00 90 THR A O 7
ATOM 9684 N N . SER A 1 91 ? 16.105 -3.743 12.205 1.00 0.00 91 SER A N 7
ATOM 9685 C CA . SER A 1 91 ? 15.837 -4.654 11.105 1.00 0.00 91 SER A CA 7
ATOM 9686 C C . SER A 1 91 ? 17.067 -5.524 10.836 1.00 0.00 91 SER A C 7
ATOM 9687 O O . SER A 1 91 ? 18.197 -5.044 10.898 1.00 0.00 91 SER A O 7
ATOM 9695 N N . GLY A 1 92 ? 16.804 -6.789 10.543 1.00 0.00 92 GLY A N 7
ATOM 9696 C CA . GLY A 1 92 ? 17.875 -7.731 10.264 1.00 0.00 92 GLY A CA 7
ATOM 9697 C C . GLY A 1 92 ? 18.225 -7.737 8.775 1.00 0.00 92 GLY A C 7
ATOM 9698 O O . GLY A 1 92 ? 17.336 -7.743 7.924 1.00 0.00 92 GLY A O 7
ATOM 9702 N N . PRO A 1 93 ? 19.556 -7.737 8.497 1.00 0.00 93 PRO A N 7
ATOM 9703 C CA . PRO A 1 93 ? 20.035 -7.743 7.125 1.00 0.00 93 PRO A CA 7
ATOM 9704 C C . PRO A 1 93 ? 19.869 -9.126 6.493 1.00 0.00 93 PRO A C 7
ATOM 9705 O O . PRO A 1 93 ? 19.277 -9.255 5.422 1.00 0.00 93 PRO A O 7
ATOM 9716 N N . SER A 1 94 ? 20.402 -10.124 7.181 1.00 0.00 94 SER A N 7
ATOM 9717 C CA . SER A 1 94 ? 20.320 -11.493 6.700 1.00 0.00 94 SER A CA 7
ATOM 9718 C C . SER A 1 94 ? 21.044 -11.620 5.358 1.00 0.00 94 SER A C 7
ATOM 9719 O O . SER A 1 94 ? 20.412 -11.587 4.302 1.00 0.00 94 SER A O 7
ATOM 9727 N N . SER A 1 95 ? 22.358 -11.762 5.441 1.00 0.00 95 SER A N 7
ATOM 9728 C CA . SER A 1 95 ? 23.174 -11.894 4.247 1.00 0.00 95 SER A CA 7
ATOM 9729 C C . SER A 1 95 ? 22.678 -10.932 3.165 1.00 0.00 95 SER A C 7
ATOM 9730 O O . SER A 1 95 ? 21.830 -11.292 2.351 1.00 0.00 95 SER A O 7
ATOM 9738 N N . GLY A 1 96 ? 23.229 -9.727 3.192 1.00 0.00 96 GLY A N 7
ATOM 9739 C CA . GLY A 1 96 ? 22.853 -8.710 2.224 1.00 0.00 96 GLY A CA 7
ATOM 9740 C C . GLY A 1 96 ? 24.082 -7.947 1.725 1.00 0.00 96 GLY A C 7
ATOM 9741 O O . GLY A 1 96 ? 24.302 -6.800 2.110 1.00 0.00 96 GLY A O 7
ATOM 9745 N N . GLY A 1 1 ? 5.655 -14.582 29.994 1.00 0.00 1 GLY A N 8
ATOM 9746 C CA . GLY A 1 1 ? 6.185 -13.800 28.890 1.00 0.00 1 GLY A CA 8
ATOM 9747 C C . GLY A 1 1 ? 5.633 -14.297 27.552 1.00 0.00 1 GLY A C 8
ATOM 9748 O O . GLY A 1 1 ? 5.496 -15.501 27.342 1.00 0.00 1 GLY A O 8
ATOM 9752 N N . SER A 1 2 ? 5.330 -13.344 26.683 1.00 0.00 2 SER A N 8
ATOM 9753 C CA . SER A 1 2 ? 4.796 -13.669 25.371 1.00 0.00 2 SER A CA 8
ATOM 9754 C C . SER A 1 2 ? 5.704 -14.685 24.674 1.00 0.00 2 SER A C 8
ATOM 9755 O O . SER A 1 2 ? 6.832 -14.915 25.107 1.00 0.00 2 SER A O 8
ATOM 9763 N N . SER A 1 3 ? 5.178 -15.265 23.605 1.00 0.00 3 SER A N 8
ATOM 9764 C CA . SER A 1 3 ? 5.926 -16.250 22.844 1.00 0.00 3 SER A CA 8
ATOM 9765 C C . SER A 1 3 ? 6.813 -15.551 21.811 1.00 0.00 3 SER A C 8
ATOM 9766 O O . SER A 1 3 ? 6.710 -14.340 21.618 1.00 0.00 3 SER A O 8
ATOM 9774 N N . GLY A 1 4 ? 7.663 -16.343 21.175 1.00 0.00 4 GLY A N 8
ATOM 9775 C CA . GLY A 1 4 ? 8.567 -15.815 20.167 1.00 0.00 4 GLY A CA 8
ATOM 9776 C C . GLY A 1 4 ? 7.802 -15.400 18.908 1.00 0.00 4 GLY A C 8
ATOM 9777 O O . GLY A 1 4 ? 7.078 -14.406 18.917 1.00 0.00 4 GLY A O 8
ATOM 9781 N N . SER A 1 5 ? 7.989 -16.183 17.856 1.00 0.00 5 SER A N 8
ATOM 9782 C CA . SER A 1 5 ? 7.326 -15.910 16.592 1.00 0.00 5 SER A CA 8
ATOM 9783 C C . SER A 1 5 ? 7.717 -16.966 15.557 1.00 0.00 5 SER A C 8
ATOM 9784 O O . SER A 1 5 ? 8.781 -17.575 15.658 1.00 0.00 5 SER A O 8
ATOM 9792 N N . SER A 1 6 ? 6.835 -17.152 14.586 1.00 0.00 6 SER A N 8
ATOM 9793 C CA . SER A 1 6 ? 7.074 -18.125 13.534 1.00 0.00 6 SER A CA 8
ATOM 9794 C C . SER A 1 6 ? 5.936 -18.079 12.511 1.00 0.00 6 SER A C 8
ATOM 9795 O O . SER A 1 6 ? 4.857 -17.565 12.800 1.00 0.00 6 SER A O 8
ATOM 9803 N N . GLY A 1 7 ? 6.217 -18.625 11.337 1.00 0.00 7 GLY A N 8
ATOM 9804 C CA . GLY A 1 7 ? 5.231 -18.653 10.270 1.00 0.00 7 GLY A CA 8
ATOM 9805 C C . GLY A 1 7 ? 5.825 -18.130 8.961 1.00 0.00 7 GLY A C 8
ATOM 9806 O O . GLY A 1 7 ? 6.545 -17.133 8.956 1.00 0.00 7 GLY A O 8
ATOM 9810 N N . THR A 1 8 ? 5.500 -18.826 7.881 1.00 0.00 8 THR A N 8
ATOM 9811 C CA . THR A 1 8 ? 5.992 -18.444 6.568 1.00 0.00 8 THR A CA 8
ATOM 9812 C C . THR A 1 8 ? 4.846 -17.921 5.700 1.00 0.00 8 THR A C 8
ATOM 9813 O O . THR A 1 8 ? 5.080 -17.301 4.664 1.00 0.00 8 THR A O 8
ATOM 9824 N N . SER A 1 9 ? 3.631 -18.190 6.156 1.00 0.00 9 SER A N 8
ATOM 9825 C CA . SER A 1 9 ? 2.447 -17.755 5.434 1.00 0.00 9 SER A CA 8
ATOM 9826 C C . SER A 1 9 ? 1.199 -18.400 6.038 1.00 0.00 9 SER A C 8
ATOM 9827 O O . SER A 1 9 ? 1.065 -19.623 6.036 1.00 0.00 9 SER A O 8
ATOM 9835 N N . LYS A 1 10 ? 0.316 -17.549 6.541 1.00 0.00 10 LYS A N 8
ATOM 9836 C CA . LYS A 1 10 ? -0.917 -18.021 7.148 1.00 0.00 10 LYS A CA 8
ATOM 9837 C C . LYS A 1 10 ? -2.089 -17.717 6.212 1.00 0.00 10 LYS A C 8
ATOM 9838 O O . LYS A 1 10 ? -2.778 -18.629 5.758 1.00 0.00 10 LYS A O 8
ATOM 9857 N N . GLN A 1 11 ? -2.279 -16.431 5.952 1.00 0.00 11 GLN A N 8
ATOM 9858 C CA . GLN A 1 11 ? -3.356 -15.996 5.079 1.00 0.00 11 GLN A CA 8
ATOM 9859 C C . GLN A 1 11 ? -2.838 -14.969 4.070 1.00 0.00 11 GLN A C 8
ATOM 9860 O O . GLN A 1 11 ? -1.981 -14.149 4.397 1.00 0.00 11 GLN A O 8
ATOM 9874 N N . ARG A 1 12 ? -3.381 -15.046 2.864 1.00 0.00 12 ARG A N 8
ATOM 9875 C CA . ARG A 1 12 ? -2.985 -14.134 1.805 1.00 0.00 12 ARG A CA 8
ATOM 9876 C C . ARG A 1 12 ? -3.880 -12.892 1.812 1.00 0.00 12 ARG A C 8
ATOM 9877 O O . ARG A 1 12 ? -4.032 -12.227 0.789 1.00 0.00 12 ARG A O 8
ATOM 9898 N N . TYR A 1 13 ? -4.448 -12.618 2.978 1.00 0.00 13 TYR A N 8
ATOM 9899 C CA . TYR A 1 13 ? -5.323 -11.468 3.131 1.00 0.00 13 TYR A CA 8
ATOM 9900 C C . TYR A 1 13 ? -5.457 -11.075 4.604 1.00 0.00 13 TYR A C 8
ATOM 9901 O O . TYR A 1 13 ? -6.492 -10.557 5.020 1.00 0.00 13 TYR A O 8
ATOM 9919 N N . SER A 1 14 ? -4.395 -11.335 5.352 1.00 0.00 14 SER A N 8
ATOM 9920 C CA . SER A 1 14 ? -4.381 -11.015 6.769 1.00 0.00 14 SER A CA 8
ATOM 9921 C C . SER A 1 14 ? -2.940 -10.840 7.252 1.00 0.00 14 SER A C 8
ATOM 9922 O O . SER A 1 14 ? -2.651 -11.022 8.434 1.00 0.00 14 SER A O 8
ATOM 9930 N N . GLY A 1 15 ? -2.074 -10.489 6.314 1.00 0.00 15 GLY A N 8
ATOM 9931 C CA . GLY A 1 15 ? -0.669 -10.288 6.629 1.00 0.00 15 GLY A CA 8
ATOM 9932 C C . GLY A 1 15 ? -0.449 -8.937 7.313 1.00 0.00 15 GLY A C 8
ATOM 9933 O O . GLY A 1 15 ? -1.404 -8.291 7.741 1.00 0.00 15 GLY A O 8
ATOM 9937 N N . LYS A 1 16 ? 0.815 -8.551 7.395 1.00 0.00 16 LYS A N 8
ATOM 9938 C CA . LYS A 1 16 ? 1.173 -7.289 8.021 1.00 0.00 16 LYS A CA 8
ATOM 9939 C C . LYS A 1 16 ? 0.526 -6.139 7.246 1.00 0.00 16 LYS A C 8
ATOM 9940 O O . LYS A 1 16 ? 0.077 -6.323 6.116 1.00 0.00 16 LYS A O 8
ATOM 9959 N N . VAL A 1 17 ? 0.498 -4.979 7.885 1.00 0.00 17 VAL A N 8
ATOM 9960 C CA . VAL A 1 17 ? -0.087 -3.799 7.270 1.00 0.00 17 VAL A CA 8
ATOM 9961 C C . VAL A 1 17 ? 1.032 -2.861 6.813 1.00 0.00 17 VAL A C 8
ATOM 9962 O O . VAL A 1 17 ? 2.166 -2.969 7.276 1.00 0.00 17 VAL A O 8
ATOM 9975 N N . HIS A 1 18 ? 0.672 -1.960 5.910 1.00 0.00 18 HIS A N 8
ATOM 9976 C CA . HIS A 1 18 ? 1.631 -1.003 5.384 1.00 0.00 18 HIS A CA 8
ATOM 9977 C C . HIS A 1 18 ? 0.906 0.285 4.990 1.00 0.00 18 HIS A C 8
ATOM 9978 O O . HIS A 1 18 ? 0.299 0.359 3.923 1.00 0.00 18 HIS A O 8
ATOM 9992 N N . LEU A 1 19 ? 0.994 1.270 5.873 1.00 0.00 19 LEU A N 8
ATOM 9993 C CA . LEU A 1 19 ? 0.355 2.552 5.630 1.00 0.00 19 LEU A CA 8
ATOM 9994 C C . LEU A 1 19 ? 1.118 3.298 4.534 1.00 0.00 19 LEU A C 8
ATOM 9995 O O . LEU A 1 19 ? 2.300 3.598 4.690 1.00 0.00 19 LEU A O 8
ATOM 10011 N N . CYS A 1 20 ? 0.410 3.577 3.449 1.00 0.00 20 CYS A N 8
ATOM 10012 C CA . CYS A 1 20 ? 1.005 4.283 2.328 1.00 0.00 20 CYS A CA 8
ATOM 10013 C C . CYS A 1 20 ? 0.162 5.526 2.040 1.00 0.00 20 CYS A C 8
ATOM 10014 O O . CYS A 1 20 ? -1.018 5.574 2.386 1.00 0.00 20 CYS A O 8
ATOM 10022 N N . VAL A 1 21 ? 0.800 6.502 1.411 1.00 0.00 21 VAL A N 8
ATOM 10023 C CA . VAL A 1 21 ? 0.123 7.743 1.073 1.00 0.00 21 VAL A CA 8
ATOM 10024 C C . VAL A 1 21 ? 0.249 7.994 -0.431 1.00 0.00 21 VAL A C 8
ATOM 10025 O O . VAL A 1 21 ? 1.355 8.137 -0.950 1.00 0.00 21 VAL A O 8
ATOM 10038 N N . ALA A 1 22 ? -0.901 8.040 -1.089 1.00 0.00 22 ALA A N 8
ATOM 10039 C CA . ALA A 1 22 ? -0.933 8.271 -2.523 1.00 0.00 22 ALA A CA 8
ATOM 10040 C C . ALA A 1 22 ? -0.042 9.467 -2.863 1.00 0.00 22 ALA A C 8
ATOM 10041 O O . ALA A 1 22 ? -0.138 10.517 -2.229 1.00 0.00 22 ALA A O 8
ATOM 10048 N N . ARG A 1 23 ? 0.805 9.268 -3.862 1.00 0.00 23 ARG A N 8
ATOM 10049 C CA . ARG A 1 23 ? 1.713 10.317 -4.294 1.00 0.00 23 ARG A CA 8
ATOM 10050 C C . ARG A 1 23 ? 1.041 11.202 -5.345 1.00 0.00 23 ARG A C 8
ATOM 10051 O O . ARG A 1 23 ? 1.364 12.383 -5.467 1.00 0.00 23 ARG A O 8
ATOM 10072 N N . TYR A 1 24 ? 0.117 10.597 -6.078 1.00 0.00 24 TYR A N 8
ATOM 10073 C CA . TYR A 1 24 ? -0.604 11.316 -7.115 1.00 0.00 24 TYR A CA 8
ATOM 10074 C C . TYR A 1 24 ? -2.005 10.734 -7.312 1.00 0.00 24 TYR A C 8
ATOM 10075 O O . TYR A 1 24 ? -2.165 9.521 -7.440 1.00 0.00 24 TYR A O 8
ATOM 10093 N N . SER A 1 25 ? -2.984 11.626 -7.329 1.00 0.00 25 SER A N 8
ATOM 10094 C CA . SER A 1 25 ? -4.367 11.217 -7.508 1.00 0.00 25 SER A CA 8
ATOM 10095 C C . SER A 1 25 ? -4.488 10.301 -8.728 1.00 0.00 25 SER A C 8
ATOM 10096 O O . SER A 1 25 ? -4.181 10.708 -9.847 1.00 0.00 25 SER A O 8
ATOM 10104 N N . TYR A 1 26 ? -4.935 9.081 -8.469 1.00 0.00 26 TYR A N 8
ATOM 10105 C CA . TYR A 1 26 ? -5.100 8.103 -9.531 1.00 0.00 26 TYR A CA 8
ATOM 10106 C C . TYR A 1 26 ? -6.495 7.477 -9.489 1.00 0.00 26 TYR A C 8
ATOM 10107 O O . TYR A 1 26 ? -7.033 7.224 -8.412 1.00 0.00 26 TYR A O 8
ATOM 10125 N N . ASN A 1 27 ? -7.041 7.244 -10.673 1.00 0.00 27 ASN A N 8
ATOM 10126 C CA . ASN A 1 27 ? -8.364 6.652 -10.784 1.00 0.00 27 ASN A CA 8
ATOM 10127 C C . ASN A 1 27 ? -8.346 5.576 -11.871 1.00 0.00 27 ASN A C 8
ATOM 10128 O O . ASN A 1 27 ? -8.106 5.873 -13.041 1.00 0.00 27 ASN A O 8
ATOM 10139 N N . PRO A 1 28 ? -8.609 4.315 -11.435 1.00 0.00 28 PRO A N 8
ATOM 10140 C CA . PRO A 1 28 ? -8.625 3.192 -12.358 1.00 0.00 28 PRO A CA 8
ATOM 10141 C C . PRO A 1 28 ? -9.897 3.200 -13.209 1.00 0.00 28 PRO A C 8
ATOM 10142 O O . PRO A 1 28 ? -9.890 2.732 -14.346 1.00 0.00 28 PRO A O 8
ATOM 10153 N N . PHE A 1 29 ? -10.958 3.738 -12.625 1.00 0.00 29 PHE A N 8
ATOM 10154 C CA . PHE A 1 29 ? -12.234 3.813 -13.316 1.00 0.00 29 PHE A CA 8
ATOM 10155 C C . PHE A 1 29 ? -12.313 5.070 -14.185 1.00 0.00 29 PHE A C 8
ATOM 10156 O O . PHE A 1 29 ? -13.397 5.608 -14.407 1.00 0.00 29 PHE A O 8
ATOM 10173 N N . ASP A 1 30 ? -11.152 5.501 -14.654 1.00 0.00 30 ASP A N 8
ATOM 10174 C CA . ASP A 1 30 ? -11.076 6.684 -15.494 1.00 0.00 30 ASP A CA 8
ATOM 10175 C C . ASP A 1 30 ? -10.671 6.273 -16.911 1.00 0.00 30 ASP A C 8
ATOM 10176 O O . ASP A 1 30 ? -11.014 6.950 -17.879 1.00 0.00 30 ASP A O 8
ATOM 10185 N N . GLY A 1 31 ? -9.946 5.167 -16.987 1.00 0.00 31 GLY A N 8
ATOM 10186 C CA . GLY A 1 31 ? -9.490 4.658 -18.269 1.00 0.00 31 GLY A CA 8
ATOM 10187 C C . GLY A 1 31 ? -10.419 3.556 -18.784 1.00 0.00 31 GLY A C 8
ATOM 10188 O O . GLY A 1 31 ? -11.367 3.170 -18.101 1.00 0.00 31 GLY A O 8
ATOM 10192 N N . PRO A 1 32 ? -10.107 3.069 -20.014 1.00 0.00 32 PRO A N 8
ATOM 10193 C CA . PRO A 1 32 ? -10.902 2.020 -20.628 1.00 0.00 32 PRO A CA 8
ATOM 10194 C C . PRO A 1 32 ? -10.615 0.664 -19.980 1.00 0.00 32 PRO A C 8
ATOM 10195 O O . PRO A 1 32 ? -11.185 -0.351 -20.378 1.00 0.00 32 PRO A O 8
ATOM 10206 N N . ASN A 1 33 ? -9.731 0.691 -18.993 1.00 0.00 33 ASN A N 8
ATOM 10207 C CA . ASN A 1 33 ? -9.361 -0.524 -18.287 1.00 0.00 33 ASN A CA 8
ATOM 10208 C C . ASN A 1 33 ? -10.589 -1.426 -18.155 1.00 0.00 33 ASN A C 8
ATOM 10209 O O . ASN A 1 33 ? -11.719 -0.942 -18.119 1.00 0.00 33 ASN A O 8
ATOM 10220 N N . GLU A 1 34 ? -10.326 -2.723 -18.086 1.00 0.00 34 GLU A N 8
ATOM 10221 C CA . GLU A 1 34 ? -11.396 -3.698 -17.959 1.00 0.00 34 GLU A CA 8
ATOM 10222 C C . GLU A 1 34 ? -11.448 -4.246 -16.531 1.00 0.00 34 GLU A C 8
ATOM 10223 O O . GLU A 1 34 ? -12.372 -4.977 -16.177 1.00 0.00 34 GLU A O 8
ATOM 10235 N N . ASN A 1 35 ? -10.445 -3.872 -15.751 1.00 0.00 35 ASN A N 8
ATOM 10236 C CA . ASN A 1 35 ? -10.365 -4.317 -14.370 1.00 0.00 35 ASN A CA 8
ATOM 10237 C C . ASN A 1 35 ? -9.958 -3.139 -13.482 1.00 0.00 35 ASN A C 8
ATOM 10238 O O . ASN A 1 35 ? -8.924 -3.186 -12.818 1.00 0.00 35 ASN A O 8
ATOM 10249 N N . PRO A 1 36 ? -10.814 -2.082 -13.500 1.00 0.00 36 PRO A N 8
ATOM 10250 C CA . PRO A 1 36 ? -10.554 -0.895 -12.705 1.00 0.00 36 PRO A CA 8
ATOM 10251 C C . PRO A 1 36 ? -10.846 -1.151 -11.225 1.00 0.00 36 PRO A C 8
ATOM 10252 O O . PRO A 1 36 ? -10.177 -0.601 -10.352 1.00 0.00 36 PRO A O 8
ATOM 10263 N N . GLU A 1 37 ? -11.847 -1.986 -10.988 1.00 0.00 37 GLU A N 8
ATOM 10264 C CA . GLU A 1 37 ? -12.236 -2.322 -9.629 1.00 0.00 37 GLU A CA 8
ATOM 10265 C C . GLU A 1 37 ? -11.080 -3.009 -8.901 1.00 0.00 37 GLU A C 8
ATOM 10266 O O . GLU A 1 37 ? -10.940 -2.876 -7.686 1.00 0.00 37 GLU A O 8
ATOM 10278 N N . ALA A 1 38 ? -10.280 -3.729 -9.673 1.00 0.00 38 ALA A N 8
ATOM 10279 C CA . ALA A 1 38 ? -9.140 -4.437 -9.116 1.00 0.00 38 ALA A CA 8
ATOM 10280 C C . ALA A 1 38 ? -8.235 -3.443 -8.385 1.00 0.00 38 ALA A C 8
ATOM 10281 O O . ALA A 1 38 ? -7.825 -3.689 -7.252 1.00 0.00 38 ALA A O 8
ATOM 10288 N N . GLU A 1 39 ? -7.950 -2.342 -9.064 1.00 0.00 39 GLU A N 8
ATOM 10289 C CA . GLU A 1 39 ? -7.101 -1.310 -8.493 1.00 0.00 39 GLU A CA 8
ATOM 10290 C C . GLU A 1 39 ? -7.906 -0.430 -7.535 1.00 0.00 39 GLU A C 8
ATOM 10291 O O . GLU A 1 39 ? -9.068 -0.717 -7.251 1.00 0.00 39 GLU A O 8
ATOM 10303 N N . LEU A 1 40 ? -7.258 0.625 -7.064 1.00 0.00 40 LEU A N 8
ATOM 10304 C CA . LEU A 1 40 ? -7.899 1.549 -6.144 1.00 0.00 40 LEU A CA 8
ATOM 10305 C C . LEU A 1 40 ? -7.598 2.985 -6.578 1.00 0.00 40 LEU A C 8
ATOM 10306 O O . LEU A 1 40 ? -6.500 3.279 -7.047 1.00 0.00 40 LEU A O 8
ATOM 10322 N N . PRO A 1 41 ? -8.620 3.865 -6.401 1.00 0.00 41 PRO A N 8
ATOM 10323 C CA . PRO A 1 41 ? -8.476 5.263 -6.768 1.00 0.00 41 PRO A CA 8
ATOM 10324 C C . PRO A 1 41 ? -7.610 6.011 -5.752 1.00 0.00 41 PRO A C 8
ATOM 10325 O O . PRO A 1 41 ? -8.114 6.497 -4.741 1.00 0.00 41 PRO A O 8
ATOM 10336 N N . LEU A 1 42 ? -6.323 6.080 -6.057 1.00 0.00 42 LEU A N 8
ATOM 10337 C CA . LEU A 1 42 ? -5.382 6.760 -5.183 1.00 0.00 42 LEU A CA 8
ATOM 10338 C C . LEU A 1 42 ? -5.698 8.257 -5.167 1.00 0.00 42 LEU A C 8
ATOM 10339 O O . LEU A 1 42 ? -6.245 8.790 -6.131 1.00 0.00 42 LEU A O 8
ATOM 10355 N N . THR A 1 43 ? -5.342 8.892 -4.060 1.00 0.00 43 THR A N 8
ATOM 10356 C CA . THR A 1 43 ? -5.581 10.317 -3.906 1.00 0.00 43 THR A CA 8
ATOM 10357 C C . THR A 1 43 ? -4.395 10.984 -3.206 1.00 0.00 43 THR A C 8
ATOM 10358 O O . THR A 1 43 ? -4.243 10.872 -1.991 1.00 0.00 43 THR A O 8
ATOM 10369 N N . ALA A 1 44 ? -3.584 11.664 -4.004 1.00 0.00 44 ALA A N 8
ATOM 10370 C CA . ALA A 1 44 ? -2.417 12.349 -3.476 1.00 0.00 44 ALA A CA 8
ATOM 10371 C C . ALA A 1 44 ? -2.732 12.881 -2.077 1.00 0.00 44 ALA A C 8
ATOM 10372 O O . ALA A 1 44 ? -3.581 13.757 -1.918 1.00 0.00 44 ALA A O 8
ATOM 10379 N N . GLY A 1 45 ? -2.031 12.330 -1.097 1.00 0.00 45 GLY A N 8
ATOM 10380 C CA . GLY A 1 45 ? -2.226 12.738 0.284 1.00 0.00 45 GLY A CA 8
ATOM 10381 C C . GLY A 1 45 ? -2.956 11.653 1.079 1.00 0.00 45 GLY A C 8
ATOM 10382 O O . GLY A 1 45 ? -2.568 11.334 2.201 1.00 0.00 45 GLY A O 8
ATOM 10386 N N . LYS A 1 46 ? -4.000 11.117 0.465 1.00 0.00 46 LYS A N 8
ATOM 10387 C CA . LYS A 1 46 ? -4.788 10.075 1.101 1.00 0.00 46 LYS A CA 8
ATOM 10388 C C . LYS A 1 46 ? -3.858 8.958 1.579 1.00 0.00 46 LYS A C 8
ATOM 10389 O O . LYS A 1 46 ? -2.732 8.835 1.099 1.00 0.00 46 LYS A O 8
ATOM 10408 N N . TYR A 1 47 ? -4.363 8.172 2.519 1.00 0.00 47 TYR A N 8
ATOM 10409 C CA . TYR A 1 47 ? -3.592 7.070 3.067 1.00 0.00 47 TYR A CA 8
ATOM 10410 C C . TYR A 1 47 ? -4.352 5.749 2.933 1.00 0.00 47 TYR A C 8
ATOM 10411 O O . TYR A 1 47 ? -5.579 5.724 3.010 1.00 0.00 47 TYR A O 8
ATOM 10429 N N . LEU A 1 48 ? -3.591 4.682 2.735 1.00 0.00 48 LEU A N 8
ATOM 10430 C CA . LEU A 1 48 ? -4.177 3.361 2.590 1.00 0.00 48 LEU A CA 8
ATOM 10431 C C . LEU A 1 48 ? -3.372 2.357 3.418 1.00 0.00 48 LEU A C 8
ATOM 10432 O O . LEU A 1 48 ? -2.491 2.744 4.183 1.00 0.00 48 LEU A O 8
ATOM 10448 N N . TYR A 1 49 ? -3.705 1.087 3.236 1.00 0.00 49 TYR A N 8
ATOM 10449 C CA . TYR A 1 49 ? -3.024 0.025 3.956 1.00 0.00 49 TYR A CA 8
ATOM 10450 C C . TYR A 1 49 ? -2.828 -1.204 3.066 1.00 0.00 49 TYR A C 8
ATOM 10451 O O . TYR A 1 49 ? -3.799 -1.817 2.626 1.00 0.00 49 TYR A O 8
ATOM 10469 N N . VAL A 1 50 ? -1.566 -1.526 2.826 1.00 0.00 50 VAL A N 8
ATOM 10470 C CA . VAL A 1 50 ? -1.230 -2.670 1.996 1.00 0.00 50 VAL A CA 8
ATOM 10471 C C . VAL A 1 50 ? -1.104 -3.915 2.877 1.00 0.00 50 VAL A C 8
ATOM 10472 O O . VAL A 1 50 ? -0.368 -3.910 3.862 1.00 0.00 50 VAL A O 8
ATOM 10485 N N . TYR A 1 51 ? -1.835 -4.950 2.490 1.00 0.00 51 TYR A N 8
ATOM 10486 C CA . TYR A 1 51 ? -1.814 -6.199 3.233 1.00 0.00 51 TYR A CA 8
ATOM 10487 C C . TYR A 1 51 ? -0.918 -7.231 2.546 1.00 0.00 51 TYR A C 8
ATOM 10488 O O . TYR A 1 51 ? -1.394 -8.046 1.757 1.00 0.00 51 TYR A O 8
ATOM 10506 N N . GLY A 1 52 ? 0.365 -7.163 2.870 1.00 0.00 52 GLY A N 8
ATOM 10507 C CA . GLY A 1 52 ? 1.333 -8.081 2.294 1.00 0.00 52 GLY A CA 8
ATOM 10508 C C . GLY A 1 52 ? 2.500 -7.321 1.661 1.00 0.00 52 GLY A C 8
ATOM 10509 O O . GLY A 1 52 ? 2.824 -6.211 2.081 1.00 0.00 52 GLY A O 8
ATOM 10513 N N . ASP A 1 53 ? 3.101 -7.949 0.661 1.00 0.00 53 ASP A N 8
ATOM 10514 C CA . ASP A 1 53 ? 4.226 -7.346 -0.034 1.00 0.00 53 ASP A CA 8
ATOM 10515 C C . ASP A 1 53 ? 3.840 -7.089 -1.492 1.00 0.00 53 ASP A C 8
ATOM 10516 O O . ASP A 1 53 ? 2.661 -6.942 -1.809 1.00 0.00 53 ASP A O 8
ATOM 10525 N N . MET A 1 54 ? 4.857 -7.041 -2.340 1.00 0.00 54 MET A N 8
ATOM 10526 C CA . MET A 1 54 ? 4.639 -6.804 -3.757 1.00 0.00 54 MET A CA 8
ATOM 10527 C C . MET A 1 54 ? 4.889 -8.076 -4.570 1.00 0.00 54 MET A C 8
ATOM 10528 O O . MET A 1 54 ? 6.031 -8.504 -4.724 1.00 0.00 54 MET A O 8
ATOM 10542 N N . ASP A 1 55 ? 3.800 -8.644 -5.068 1.00 0.00 55 ASP A N 8
ATOM 10543 C CA . ASP A 1 55 ? 3.887 -9.859 -5.862 1.00 0.00 55 ASP A CA 8
ATOM 10544 C C . ASP A 1 55 ? 2.653 -9.964 -6.761 1.00 0.00 55 ASP A C 8
ATOM 10545 O O . ASP A 1 55 ? 2.326 -11.045 -7.248 1.00 0.00 55 ASP A O 8
ATOM 10554 N N . GLU A 1 56 ? 2.002 -8.826 -6.953 1.00 0.00 56 GLU A N 8
ATOM 10555 C CA . GLU A 1 56 ? 0.811 -8.777 -7.785 1.00 0.00 56 GLU A CA 8
ATOM 10556 C C . GLU A 1 56 ? 1.092 -7.991 -9.068 1.00 0.00 56 GLU A C 8
ATOM 10557 O O . GLU A 1 56 ? 0.255 -7.211 -9.517 1.00 0.00 56 GLU A O 8
ATOM 10569 N N . ASP A 1 57 ? 2.273 -8.225 -9.620 1.00 0.00 57 ASP A N 8
ATOM 10570 C CA . ASP A 1 57 ? 2.675 -7.549 -10.842 1.00 0.00 57 ASP A CA 8
ATOM 10571 C C . ASP A 1 57 ? 3.336 -6.215 -10.488 1.00 0.00 57 ASP A C 8
ATOM 10572 O O . ASP A 1 57 ? 3.687 -5.438 -11.374 1.00 0.00 57 ASP A O 8
ATOM 10581 N N . GLY A 1 58 ? 3.486 -5.991 -9.191 1.00 0.00 58 GLY A N 8
ATOM 10582 C CA . GLY A 1 58 ? 4.098 -4.765 -8.709 1.00 0.00 58 GLY A CA 8
ATOM 10583 C C . GLY A 1 58 ? 3.047 -3.821 -8.122 1.00 0.00 58 GLY A C 8
ATOM 10584 O O . GLY A 1 58 ? 3.186 -2.601 -8.207 1.00 0.00 58 GLY A O 8
ATOM 10588 N N . PHE A 1 59 ? 2.018 -4.420 -7.541 1.00 0.00 59 PHE A N 8
ATOM 10589 C CA . PHE A 1 59 ? 0.944 -3.648 -6.940 1.00 0.00 59 PHE A CA 8
ATOM 10590 C C . PHE A 1 59 ? 0.836 -3.931 -5.441 1.00 0.00 59 PHE A C 8
ATOM 10591 O O . PHE A 1 59 ? 1.381 -4.920 -4.952 1.00 0.00 59 PHE A O 8
ATOM 10608 N N . TYR A 1 60 ? 0.131 -3.046 -4.752 1.00 0.00 60 TYR A N 8
ATOM 10609 C CA . TYR A 1 60 ? -0.055 -3.189 -3.318 1.00 0.00 60 TYR A CA 8
ATOM 10610 C C . TYR A 1 60 ? -1.541 -3.267 -2.963 1.00 0.00 60 TYR A C 8
ATOM 10611 O O . TYR A 1 60 ? -2.317 -2.382 -3.323 1.00 0.00 60 TYR A O 8
ATOM 10629 N N . GLU A 1 61 ? -1.894 -4.333 -2.261 1.00 0.00 61 GLU A N 8
ATOM 10630 C CA . GLU A 1 61 ? -3.273 -4.538 -1.853 1.00 0.00 61 GLU A CA 8
ATOM 10631 C C . GLU A 1 61 ? -3.682 -3.488 -0.818 1.00 0.00 61 GLU A C 8
ATOM 10632 O O . GLU A 1 61 ? -3.991 -3.825 0.324 1.00 0.00 61 GLU A O 8
ATOM 10644 N N . GLY A 1 62 ? -3.672 -2.238 -1.255 1.00 0.00 62 GLY A N 8
ATOM 10645 C CA . GLY A 1 62 ? -4.038 -1.136 -0.381 1.00 0.00 62 GLY A CA 8
ATOM 10646 C C . GLY A 1 62 ? -5.542 -1.138 -0.097 1.00 0.00 62 GLY A C 8
ATOM 10647 O O . GLY A 1 62 ? -6.348 -1.352 -1.002 1.00 0.00 62 GLY A O 8
ATOM 10651 N N . GLU A 1 63 ? -5.875 -0.897 1.162 1.00 0.00 63 GLU A N 8
ATOM 10652 C CA . GLU A 1 63 ? -7.267 -0.868 1.576 1.00 0.00 63 GLU A CA 8
ATOM 10653 C C . GLU A 1 63 ? -7.694 0.565 1.903 1.00 0.00 63 GLU A C 8
ATOM 10654 O O . GLU A 1 63 ? -7.473 1.044 3.013 1.00 0.00 63 GLU A O 8
ATOM 10666 N N . LEU A 1 64 ? -8.298 1.208 0.914 1.00 0.00 64 LEU A N 8
ATOM 10667 C CA . LEU A 1 64 ? -8.758 2.576 1.082 1.00 0.00 64 LEU A CA 8
ATOM 10668 C C . LEU A 1 64 ? -9.362 2.738 2.478 1.00 0.00 64 LEU A C 8
ATOM 10669 O O . LEU A 1 64 ? -9.853 1.773 3.062 1.00 0.00 64 LEU A O 8
ATOM 10685 N N . LEU A 1 65 ? -9.307 3.966 2.973 1.00 0.00 65 LEU A N 8
ATOM 10686 C CA . LEU A 1 65 ? -9.843 4.267 4.290 1.00 0.00 65 LEU A CA 8
ATOM 10687 C C . LEU A 1 65 ? -11.347 3.988 4.299 1.00 0.00 65 LEU A C 8
ATOM 10688 O O . LEU A 1 65 ? -11.960 3.909 5.363 1.00 0.00 65 LEU A O 8
ATOM 10704 N N . ASP A 1 66 ? -11.898 3.847 3.103 1.00 0.00 66 ASP A N 8
ATOM 10705 C CA . ASP A 1 66 ? -13.319 3.579 2.960 1.00 0.00 66 ASP A CA 8
ATOM 10706 C C . ASP A 1 66 ? -13.560 2.070 3.046 1.00 0.00 66 ASP A C 8
ATOM 10707 O O . ASP A 1 66 ? -14.700 1.626 3.171 1.00 0.00 66 ASP A O 8
ATOM 10716 N N . GLY A 1 67 ? -12.467 1.324 2.976 1.00 0.00 67 GLY A N 8
ATOM 10717 C CA . GLY A 1 67 ? -12.545 -0.126 3.045 1.00 0.00 67 GLY A CA 8
ATOM 10718 C C . GLY A 1 67 ? -12.334 -0.752 1.665 1.00 0.00 67 GLY A C 8
ATOM 10719 O O . GLY A 1 67 ? -12.313 -1.975 1.531 1.00 0.00 67 GLY A O 8
ATOM 10723 N N . GLN A 1 68 ? -12.182 0.114 0.674 1.00 0.00 68 GLN A N 8
ATOM 10724 C CA . GLN A 1 68 ? -11.973 -0.339 -0.691 1.00 0.00 68 GLN A CA 8
ATOM 10725 C C . GLN A 1 68 ? -10.701 -1.185 -0.780 1.00 0.00 68 GLN A C 8
ATOM 10726 O O . GLN A 1 68 ? -9.612 -0.711 -0.457 1.00 0.00 68 GLN A O 8
ATOM 10740 N N . ARG A 1 69 ? -10.881 -2.421 -1.220 1.00 0.00 69 ARG A N 8
ATOM 10741 C CA . ARG A 1 69 ? -9.761 -3.338 -1.355 1.00 0.00 69 ARG A CA 8
ATOM 10742 C C . ARG A 1 69 ? -9.446 -3.575 -2.834 1.00 0.00 69 ARG A C 8
ATOM 10743 O O . ARG A 1 69 ? -10.288 -4.070 -3.580 1.00 0.00 69 ARG A O 8
ATOM 10764 N N . GLY A 1 70 ? -8.230 -3.210 -3.212 1.00 0.00 70 GLY A N 8
ATOM 10765 C CA . GLY A 1 70 ? -7.792 -3.376 -4.588 1.00 0.00 70 GLY A CA 8
ATOM 10766 C C . GLY A 1 70 ? -6.275 -3.216 -4.704 1.00 0.00 70 GLY A C 8
ATOM 10767 O O . GLY A 1 70 ? -5.584 -3.066 -3.698 1.00 0.00 70 GLY A O 8
ATOM 10771 N N . LEU A 1 71 ? -5.801 -3.253 -5.941 1.00 0.00 71 LEU A N 8
ATOM 10772 C CA . LEU A 1 71 ? -4.379 -3.114 -6.202 1.00 0.00 71 LEU A CA 8
ATOM 10773 C C . LEU A 1 71 ? -3.987 -1.639 -6.094 1.00 0.00 71 LEU A C 8
ATOM 10774 O O . LEU A 1 71 ? -4.844 -0.759 -6.157 1.00 0.00 71 LEU A O 8
ATOM 10790 N N . VAL A 1 72 ? -2.691 -1.414 -5.932 1.00 0.00 72 VAL A N 8
ATOM 10791 C CA . VAL A 1 72 ? -2.175 -0.061 -5.814 1.00 0.00 72 VAL A CA 8
ATOM 10792 C C . VAL A 1 72 ? -0.720 -0.032 -6.285 1.00 0.00 72 VAL A C 8
ATOM 10793 O O . VAL A 1 72 ? 0.105 -0.812 -5.811 1.00 0.00 72 VAL A O 8
ATOM 10806 N N . PRO A 1 73 ? -0.441 0.899 -7.236 1.00 0.00 73 PRO A N 8
ATOM 10807 C CA . PRO A 1 73 ? 0.900 1.040 -7.776 1.00 0.00 73 PRO A CA 8
ATOM 10808 C C . PRO A 1 73 ? 1.824 1.736 -6.774 1.00 0.00 73 PRO A C 8
ATOM 10809 O O . PRO A 1 73 ? 1.485 2.792 -6.242 1.00 0.00 73 PRO A O 8
ATOM 10820 N N . SER A 1 74 ? 2.973 1.117 -6.547 1.00 0.00 74 SER A N 8
ATOM 10821 C CA . SER A 1 74 ? 3.948 1.664 -5.619 1.00 0.00 74 SER A CA 8
ATOM 10822 C C . SER A 1 74 ? 4.579 2.928 -6.208 1.00 0.00 74 SER A C 8
ATOM 10823 O O . SER A 1 74 ? 5.359 3.604 -5.540 1.00 0.00 74 SER A O 8
ATOM 10831 N N . ASN A 1 75 ? 4.217 3.207 -7.451 1.00 0.00 75 ASN A N 8
ATOM 10832 C CA . ASN A 1 75 ? 4.737 4.378 -8.137 1.00 0.00 75 ASN A CA 8
ATOM 10833 C C . ASN A 1 75 ? 3.796 5.561 -7.903 1.00 0.00 75 ASN A C 8
ATOM 10834 O O . ASN A 1 75 ? 4.047 6.663 -8.388 1.00 0.00 75 ASN A O 8
ATOM 10845 N N . PHE A 1 76 ? 2.733 5.293 -7.159 1.00 0.00 76 PHE A N 8
ATOM 10846 C CA . PHE A 1 76 ? 1.753 6.322 -6.855 1.00 0.00 76 PHE A CA 8
ATOM 10847 C C . PHE A 1 76 ? 1.433 6.350 -5.360 1.00 0.00 76 PHE A C 8
ATOM 10848 O O . PHE A 1 76 ? 0.504 7.033 -4.932 1.00 0.00 76 PHE A O 8
ATOM 10865 N N . VAL A 1 77 ? 2.221 5.598 -4.604 1.00 0.00 77 VAL A N 8
ATOM 10866 C CA . VAL A 1 77 ? 2.033 5.527 -3.165 1.00 0.00 77 VAL A CA 8
ATOM 10867 C C . VAL A 1 77 ? 3.365 5.808 -2.467 1.00 0.00 77 VAL A C 8
ATOM 10868 O O . VAL A 1 77 ? 4.430 5.616 -3.053 1.00 0.00 77 VAL A O 8
ATOM 10881 N N . ASP A 1 78 ? 3.263 6.259 -1.225 1.00 0.00 78 ASP A N 8
ATOM 10882 C CA . ASP A 1 78 ? 4.446 6.568 -0.441 1.00 0.00 78 ASP A CA 8
ATOM 10883 C C . ASP A 1 78 ? 4.261 6.041 0.983 1.00 0.00 78 ASP A C 8
ATOM 10884 O O . ASP A 1 78 ? 3.495 6.605 1.763 1.00 0.00 78 ASP A O 8
ATOM 10893 N N . PHE A 1 79 ? 4.975 4.965 1.279 1.00 0.00 79 PHE A N 8
ATOM 10894 C CA . PHE A 1 79 ? 4.899 4.355 2.596 1.00 0.00 79 PHE A CA 8
ATOM 10895 C C . PHE A 1 79 ? 5.072 5.403 3.696 1.00 0.00 79 PHE A C 8
ATOM 10896 O O . PHE A 1 79 ? 6.190 5.668 4.136 1.00 0.00 79 PHE A O 8
ATOM 10913 N N . VAL A 1 80 ? 3.949 5.972 4.110 1.00 0.00 80 VAL A N 8
ATOM 10914 C CA . VAL A 1 80 ? 3.962 6.985 5.150 1.00 0.00 80 VAL A CA 8
ATOM 10915 C C . VAL A 1 80 ? 4.237 6.320 6.501 1.00 0.00 80 VAL A C 8
ATOM 10916 O O . VAL A 1 80 ? 4.230 5.095 6.606 1.00 0.00 80 VAL A O 8
ATOM 10929 N N . GLN A 1 81 ? 4.474 7.158 7.500 1.00 0.00 81 GLN A N 8
ATOM 10930 C CA . GLN A 1 81 ? 4.751 6.667 8.838 1.00 0.00 81 GLN A CA 8
ATOM 10931 C C . GLN A 1 81 ? 3.623 7.063 9.793 1.00 0.00 81 GLN A C 8
ATOM 10932 O O . GLN A 1 81 ? 3.286 8.241 9.907 1.00 0.00 81 GLN A O 8
ATOM 10946 N N . ASP A 1 82 ? 3.071 6.057 10.456 1.00 0.00 82 ASP A N 8
ATOM 10947 C CA . ASP A 1 82 ? 1.988 6.286 11.397 1.00 0.00 82 ASP A CA 8
ATOM 10948 C C . ASP A 1 82 ? 2.510 7.106 12.579 1.00 0.00 82 ASP A C 8
ATOM 10949 O O . ASP A 1 82 ? 1.944 8.144 12.917 1.00 0.00 82 ASP A O 8
ATOM 10958 N N . ASN A 1 83 ? 3.583 6.608 13.175 1.00 0.00 83 ASN A N 8
ATOM 10959 C CA . ASN A 1 83 ? 4.188 7.281 14.311 1.00 0.00 83 ASN A CA 8
ATOM 10960 C C . ASN A 1 83 ? 3.108 7.587 15.351 1.00 0.00 83 ASN A C 8
ATOM 10961 O O . ASN A 1 83 ? 2.383 8.573 15.228 1.00 0.00 83 ASN A O 8
ATOM 10972 N N . GLU A 1 84 ? 3.035 6.722 16.353 1.00 0.00 84 GLU A N 8
ATOM 10973 C CA . GLU A 1 84 ? 2.055 6.887 17.413 1.00 0.00 84 GLU A CA 8
ATOM 10974 C C . GLU A 1 84 ? 2.758 7.102 18.755 1.00 0.00 84 GLU A C 8
ATOM 10975 O O . GLU A 1 84 ? 2.476 8.070 19.459 1.00 0.00 84 GLU A O 8
ATOM 10987 N N . SER A 1 85 ? 3.659 6.183 19.070 1.00 0.00 85 SER A N 8
ATOM 10988 C CA . SER A 1 85 ? 4.404 6.260 20.315 1.00 0.00 85 SER A CA 8
ATOM 10989 C C . SER A 1 85 ? 5.430 5.127 20.382 1.00 0.00 85 SER A C 8
ATOM 10990 O O . SER A 1 85 ? 5.123 3.985 20.044 1.00 0.00 85 SER A O 8
ATOM 10998 N N . ARG A 1 86 ? 6.629 5.483 20.820 1.00 0.00 86 ARG A N 8
ATOM 10999 C CA . ARG A 1 86 ? 7.702 4.511 20.935 1.00 0.00 86 ARG A CA 8
ATOM 11000 C C . ARG A 1 86 ? 7.219 3.274 21.696 1.00 0.00 86 ARG A C 8
ATOM 11001 O O . ARG A 1 86 ? 7.245 2.165 21.165 1.00 0.00 86 ARG A O 8
ATOM 11022 N N . LEU A 1 87 ? 6.789 3.507 22.927 1.00 0.00 87 LEU A N 8
ATOM 11023 C CA . LEU A 1 87 ? 6.300 2.425 23.766 1.00 0.00 87 LEU A CA 8
ATOM 11024 C C . LEU A 1 87 ? 4.776 2.349 23.656 1.00 0.00 87 LEU A C 8
ATOM 11025 O O . LEU A 1 87 ? 4.092 3.368 23.742 1.00 0.00 87 LEU A O 8
ATOM 11041 N N . ALA A 1 88 ? 4.288 1.132 23.467 1.00 0.00 88 ALA A N 8
ATOM 11042 C CA . ALA A 1 88 ? 2.858 0.910 23.344 1.00 0.00 88 ALA A CA 8
ATOM 11043 C C . ALA A 1 88 ? 2.560 -0.580 23.527 1.00 0.00 88 ALA A C 8
ATOM 11044 O O . ALA A 1 88 ? 3.475 -1.383 23.700 1.00 0.00 88 ALA A O 8
ATOM 11051 N N . SER A 1 89 ? 1.275 -0.903 23.484 1.00 0.00 89 SER A N 8
ATOM 11052 C CA . SER A 1 89 ? 0.845 -2.282 23.643 1.00 0.00 89 SER A CA 8
ATOM 11053 C C . SER A 1 89 ? 1.073 -3.055 22.342 1.00 0.00 89 SER A C 8
ATOM 11054 O O . SER A 1 89 ? 1.355 -2.459 21.303 1.00 0.00 89 SER A O 8
ATOM 11062 N N . THR A 1 90 ? 0.943 -4.370 22.442 1.00 0.00 90 THR A N 8
ATOM 11063 C CA . THR A 1 90 ? 1.132 -5.230 21.286 1.00 0.00 90 THR A CA 8
ATOM 11064 C C . THR A 1 90 ? 0.423 -6.569 21.497 1.00 0.00 90 THR A C 8
ATOM 11065 O O . THR A 1 90 ? 0.391 -7.090 22.611 1.00 0.00 90 THR A O 8
ATOM 11076 N N . SER A 1 91 ? -0.127 -7.089 20.410 1.00 0.00 91 SER A N 8
ATOM 11077 C CA . SER A 1 91 ? -0.833 -8.358 20.462 1.00 0.00 91 SER A CA 8
ATOM 11078 C C . SER A 1 91 ? -0.376 -9.259 19.313 1.00 0.00 91 SER A C 8
ATOM 11079 O O . SER A 1 91 ? 0.159 -8.776 18.316 1.00 0.00 91 SER A O 8
ATOM 11087 N N . GLY A 1 92 ? -0.605 -10.552 19.490 1.00 0.00 92 GLY A N 8
ATOM 11088 C CA . GLY A 1 92 ? -0.223 -11.524 18.480 1.00 0.00 92 GLY A CA 8
ATOM 11089 C C . GLY A 1 92 ? 0.276 -12.819 19.125 1.00 0.00 92 GLY A C 8
ATOM 11090 O O . GLY A 1 92 ? 1.481 -13.025 19.259 1.00 0.00 92 GLY A O 8
ATOM 11094 N N . PRO A 1 93 ? -0.702 -13.679 19.519 1.00 0.00 93 PRO A N 8
ATOM 11095 C CA . PRO A 1 93 ? -0.374 -14.947 20.147 1.00 0.00 93 PRO A CA 8
ATOM 11096 C C . PRO A 1 93 ? 0.143 -15.952 19.116 1.00 0.00 93 PRO A C 8
ATOM 11097 O O . PRO A 1 93 ? 1.304 -16.355 19.165 1.00 0.00 93 PRO A O 8
ATOM 11108 N N . SER A 1 94 ? -0.744 -16.328 18.207 1.00 0.00 94 SER A N 8
ATOM 11109 C CA . SER A 1 94 ? -0.392 -17.278 17.165 1.00 0.00 94 SER A CA 8
ATOM 11110 C C . SER A 1 94 ? -1.549 -17.424 16.176 1.00 0.00 94 SER A C 8
ATOM 11111 O O . SER A 1 94 ? -1.359 -17.285 14.968 1.00 0.00 94 SER A O 8
ATOM 11119 N N . SER A 1 95 ? -2.723 -17.701 16.724 1.00 0.00 95 SER A N 8
ATOM 11120 C CA . SER A 1 95 ? -3.911 -17.866 15.904 1.00 0.00 95 SER A CA 8
ATOM 11121 C C . SER A 1 95 ? -5.114 -18.203 16.788 1.00 0.00 95 SER A C 8
ATOM 11122 O O . SER A 1 95 ? -6.110 -17.481 16.788 1.00 0.00 95 SER A O 8
ATOM 11130 N N . GLY A 1 96 ? -4.982 -19.300 17.519 1.00 0.00 96 GLY A N 8
ATOM 11131 C CA . GLY A 1 96 ? -6.045 -19.742 18.405 1.00 0.00 96 GLY A CA 8
ATOM 11132 C C . GLY A 1 96 ? -7.256 -20.230 17.608 1.00 0.00 96 GLY A C 8
ATOM 11133 O O . GLY A 1 96 ? -7.765 -21.323 17.852 1.00 0.00 96 GLY A O 8
ATOM 11137 N N . GLY A 1 1 ? -10.719 -13.960 -18.497 1.00 0.00 1 GLY A N 9
ATOM 11138 C CA . GLY A 1 1 ? -11.330 -15.277 -18.447 1.00 0.00 1 GLY A CA 9
ATOM 11139 C C . GLY A 1 1 ? -12.359 -15.361 -17.318 1.00 0.00 1 GLY A C 9
ATOM 11140 O O . GLY A 1 1 ? -13.119 -14.420 -17.094 1.00 0.00 1 GLY A O 9
ATOM 11144 N N . SER A 1 2 ? -12.351 -16.497 -16.636 1.00 0.00 2 SER A N 9
ATOM 11145 C CA . SER A 1 2 ? -13.274 -16.717 -15.536 1.00 0.00 2 SER A CA 9
ATOM 11146 C C . SER A 1 2 ? -12.505 -17.143 -14.284 1.00 0.00 2 SER A C 9
ATOM 11147 O O . SER A 1 2 ? -12.381 -18.335 -14.003 1.00 0.00 2 SER A O 9
ATOM 11155 N N . SER A 1 3 ? -12.008 -16.147 -13.566 1.00 0.00 3 SER A N 9
ATOM 11156 C CA . SER A 1 3 ? -11.254 -16.405 -12.351 1.00 0.00 3 SER A CA 9
ATOM 11157 C C . SER A 1 3 ? -11.175 -15.133 -11.504 1.00 0.00 3 SER A C 9
ATOM 11158 O O . SER A 1 3 ? -11.075 -14.031 -12.041 1.00 0.00 3 SER A O 9
ATOM 11166 N N . GLY A 1 4 ? -11.224 -15.328 -10.195 1.00 0.00 4 GLY A N 9
ATOM 11167 C CA . GLY A 1 4 ? -11.160 -14.210 -9.269 1.00 0.00 4 GLY A CA 9
ATOM 11168 C C . GLY A 1 4 ? -10.562 -14.642 -7.928 1.00 0.00 4 GLY A C 9
ATOM 11169 O O . GLY A 1 4 ? -11.135 -15.475 -7.228 1.00 0.00 4 GLY A O 9
ATOM 11173 N N . SER A 1 5 ? -9.417 -14.055 -7.612 1.00 0.00 5 SER A N 9
ATOM 11174 C CA . SER A 1 5 ? -8.735 -14.369 -6.368 1.00 0.00 5 SER A CA 9
ATOM 11175 C C . SER A 1 5 ? -7.513 -13.463 -6.198 1.00 0.00 5 SER A C 9
ATOM 11176 O O . SER A 1 5 ? -6.592 -13.499 -7.012 1.00 0.00 5 SER A O 9
ATOM 11184 N N . SER A 1 6 ? -7.546 -12.673 -5.135 1.00 0.00 6 SER A N 9
ATOM 11185 C CA . SER A 1 6 ? -6.453 -11.759 -4.848 1.00 0.00 6 SER A CA 9
ATOM 11186 C C . SER A 1 6 ? -6.366 -11.504 -3.342 1.00 0.00 6 SER A C 9
ATOM 11187 O O . SER A 1 6 ? -7.010 -10.592 -2.825 1.00 0.00 6 SER A O 9
ATOM 11195 N N . GLY A 1 7 ? -5.564 -12.325 -2.680 1.00 0.00 7 GLY A N 9
ATOM 11196 C CA . GLY A 1 7 ? -5.385 -12.200 -1.244 1.00 0.00 7 GLY A CA 9
ATOM 11197 C C . GLY A 1 7 ? -4.099 -12.893 -0.789 1.00 0.00 7 GLY A C 9
ATOM 11198 O O . GLY A 1 7 ? -4.135 -14.028 -0.316 1.00 0.00 7 GLY A O 9
ATOM 11202 N N . THR A 1 8 ? -2.993 -12.181 -0.949 1.00 0.00 8 THR A N 9
ATOM 11203 C CA . THR A 1 8 ? -1.698 -12.714 -0.561 1.00 0.00 8 THR A CA 9
ATOM 11204 C C . THR A 1 8 ? -1.682 -13.041 0.934 1.00 0.00 8 THR A C 9
ATOM 11205 O O . THR A 1 8 ? -0.806 -13.765 1.405 1.00 0.00 8 THR A O 9
ATOM 11216 N N . SER A 1 9 ? -2.661 -12.493 1.638 1.00 0.00 9 SER A N 9
ATOM 11217 C CA . SER A 1 9 ? -2.771 -12.717 3.069 1.00 0.00 9 SER A CA 9
ATOM 11218 C C . SER A 1 9 ? -3.331 -14.116 3.338 1.00 0.00 9 SER A C 9
ATOM 11219 O O . SER A 1 9 ? -4.386 -14.476 2.819 1.00 0.00 9 SER A O 9
ATOM 11227 N N . LYS A 1 10 ? -2.599 -14.865 4.149 1.00 0.00 10 LYS A N 9
ATOM 11228 C CA . LYS A 1 10 ? -3.009 -16.216 4.493 1.00 0.00 10 LYS A CA 9
ATOM 11229 C C . LYS A 1 10 ? -4.455 -16.193 4.995 1.00 0.00 10 LYS A C 9
ATOM 11230 O O . LYS A 1 10 ? -5.373 -16.575 4.271 1.00 0.00 10 LYS A O 9
ATOM 11249 N N . GLN A 1 11 ? -4.611 -15.741 6.230 1.00 0.00 11 GLN A N 9
ATOM 11250 C CA . GLN A 1 11 ? -5.929 -15.664 6.837 1.00 0.00 11 GLN A CA 9
ATOM 11251 C C . GLN A 1 11 ? -6.361 -14.203 6.983 1.00 0.00 11 GLN A C 9
ATOM 11252 O O . GLN A 1 11 ? -5.691 -13.417 7.651 1.00 0.00 11 GLN A O 9
ATOM 11266 N N . ARG A 1 12 ? -7.479 -13.884 6.346 1.00 0.00 12 ARG A N 9
ATOM 11267 C CA . ARG A 1 12 ? -8.008 -12.532 6.397 1.00 0.00 12 ARG A CA 9
ATOM 11268 C C . ARG A 1 12 ? -6.866 -11.514 6.390 1.00 0.00 12 ARG A C 9
ATOM 11269 O O . ARG A 1 12 ? -5.794 -11.782 5.850 1.00 0.00 12 ARG A O 9
ATOM 11290 N N . TYR A 1 13 ? -7.135 -10.367 6.996 1.00 0.00 13 TYR A N 9
ATOM 11291 C CA . TYR A 1 13 ? -6.143 -9.307 7.066 1.00 0.00 13 TYR A CA 9
ATOM 11292 C C . TYR A 1 13 ? -5.044 -9.651 8.074 1.00 0.00 13 TYR A C 9
ATOM 11293 O O . TYR A 1 13 ? -4.788 -8.886 9.003 1.00 0.00 13 TYR A O 9
ATOM 11311 N N . SER A 1 14 ? -4.425 -10.802 7.857 1.00 0.00 14 SER A N 9
ATOM 11312 C CA . SER A 1 14 ? -3.360 -11.256 8.735 1.00 0.00 14 SER A CA 9
ATOM 11313 C C . SER A 1 14 ? -2.015 -10.710 8.251 1.00 0.00 14 SER A C 9
ATOM 11314 O O . SER A 1 14 ? -1.083 -10.558 9.040 1.00 0.00 14 SER A O 9
ATOM 11322 N N . GLY A 1 15 ? -1.956 -10.430 6.958 1.00 0.00 15 GLY A N 9
ATOM 11323 C CA . GLY A 1 15 ? -0.741 -9.905 6.360 1.00 0.00 15 GLY A CA 9
ATOM 11324 C C . GLY A 1 15 ? -0.403 -8.525 6.928 1.00 0.00 15 GLY A C 9
ATOM 11325 O O . GLY A 1 15 ? -1.276 -7.667 7.047 1.00 0.00 15 GLY A O 9
ATOM 11329 N N . LYS A 1 16 ? 0.868 -8.354 7.264 1.00 0.00 16 LYS A N 9
ATOM 11330 C CA . LYS A 1 16 ? 1.332 -7.093 7.817 1.00 0.00 16 LYS A CA 9
ATOM 11331 C C . LYS A 1 16 ? 0.655 -5.937 7.078 1.00 0.00 16 LYS A C 9
ATOM 11332 O O . LYS A 1 16 ? 0.213 -6.096 5.941 1.00 0.00 16 LYS A O 9
ATOM 11351 N N . VAL A 1 17 ? 0.594 -4.799 7.754 1.00 0.00 17 VAL A N 9
ATOM 11352 C CA . VAL A 1 17 ? -0.022 -3.617 7.176 1.00 0.00 17 VAL A CA 9
ATOM 11353 C C . VAL A 1 17 ? 1.072 -2.665 6.687 1.00 0.00 17 VAL A C 9
ATOM 11354 O O . VAL A 1 17 ? 2.215 -2.746 7.132 1.00 0.00 17 VAL A O 9
ATOM 11367 N N . HIS A 1 18 ? 0.681 -1.784 5.777 1.00 0.00 18 HIS A N 9
ATOM 11368 C CA . HIS A 1 18 ? 1.614 -0.818 5.223 1.00 0.00 18 HIS A CA 9
ATOM 11369 C C . HIS A 1 18 ? 0.874 0.481 4.897 1.00 0.00 18 HIS A C 9
ATOM 11370 O O . HIS A 1 18 ? 0.232 0.590 3.854 1.00 0.00 18 HIS A O 9
ATOM 11384 N N . LEU A 1 19 ? 0.990 1.435 5.810 1.00 0.00 19 LEU A N 9
ATOM 11385 C CA . LEU A 1 19 ? 0.340 2.722 5.634 1.00 0.00 19 LEU A CA 9
ATOM 11386 C C . LEU A 1 19 ? 1.066 3.510 4.541 1.00 0.00 19 LEU A C 9
ATOM 11387 O O . LEU A 1 19 ? 2.179 3.989 4.752 1.00 0.00 19 LEU A O 9
ATOM 11403 N N . CYS A 1 20 ? 0.406 3.618 3.397 1.00 0.00 20 CYS A N 9
ATOM 11404 C CA . CYS A 1 20 ? 0.974 4.339 2.271 1.00 0.00 20 CYS A CA 9
ATOM 11405 C C . CYS A 1 20 ? 0.114 5.577 2.009 1.00 0.00 20 CYS A C 9
ATOM 11406 O O . CYS A 1 20 ? -1.084 5.575 2.287 1.00 0.00 20 CYS A O 9
ATOM 11414 N N . VAL A 1 21 ? 0.759 6.605 1.478 1.00 0.00 21 VAL A N 9
ATOM 11415 C CA . VAL A 1 21 ? 0.068 7.847 1.176 1.00 0.00 21 VAL A CA 9
ATOM 11416 C C . VAL A 1 21 ? 0.173 8.132 -0.324 1.00 0.00 21 VAL A C 9
ATOM 11417 O O . VAL A 1 21 ? 1.259 8.404 -0.834 1.00 0.00 21 VAL A O 9
ATOM 11430 N N . ALA A 1 22 ? -0.971 8.059 -0.989 1.00 0.00 22 ALA A N 9
ATOM 11431 C CA . ALA A 1 22 ? -1.022 8.306 -2.420 1.00 0.00 22 ALA A CA 9
ATOM 11432 C C . ALA A 1 22 ? -0.118 9.492 -2.761 1.00 0.00 22 ALA A C 9
ATOM 11433 O O . ALA A 1 22 ? -0.215 10.550 -2.140 1.00 0.00 22 ALA A O 9
ATOM 11440 N N . ARG A 1 23 ? 0.741 9.277 -3.747 1.00 0.00 23 ARG A N 9
ATOM 11441 C CA . ARG A 1 23 ? 1.661 10.315 -4.178 1.00 0.00 23 ARG A CA 9
ATOM 11442 C C . ARG A 1 23 ? 1.008 11.193 -5.247 1.00 0.00 23 ARG A C 9
ATOM 11443 O O . ARG A 1 23 ? 1.321 12.377 -5.359 1.00 0.00 23 ARG A O 9
ATOM 11464 N N . TYR A 1 24 ? 0.112 10.579 -6.006 1.00 0.00 24 TYR A N 9
ATOM 11465 C CA . TYR A 1 24 ? -0.588 11.290 -7.062 1.00 0.00 24 TYR A CA 9
ATOM 11466 C C . TYR A 1 24 ? -1.989 10.714 -7.274 1.00 0.00 24 TYR A C 9
ATOM 11467 O O . TYR A 1 24 ? -2.153 9.503 -7.413 1.00 0.00 24 TYR A O 9
ATOM 11485 N N . SER A 1 25 ? -2.965 11.610 -7.292 1.00 0.00 25 SER A N 9
ATOM 11486 C CA . SER A 1 25 ? -4.348 11.207 -7.486 1.00 0.00 25 SER A CA 9
ATOM 11487 C C . SER A 1 25 ? -4.463 10.305 -8.716 1.00 0.00 25 SER A C 9
ATOM 11488 O O . SER A 1 25 ? -4.218 10.745 -9.838 1.00 0.00 25 SER A O 9
ATOM 11496 N N . TYR A 1 26 ? -4.836 9.059 -8.463 1.00 0.00 26 TYR A N 9
ATOM 11497 C CA . TYR A 1 26 ? -4.986 8.091 -9.537 1.00 0.00 26 TYR A CA 9
ATOM 11498 C C . TYR A 1 26 ? -6.382 7.465 -9.519 1.00 0.00 26 TYR A C 9
ATOM 11499 O O . TYR A 1 26 ? -6.939 7.210 -8.452 1.00 0.00 26 TYR A O 9
ATOM 11517 N N . ASN A 1 27 ? -6.908 7.236 -10.713 1.00 0.00 27 ASN A N 9
ATOM 11518 C CA . ASN A 1 27 ? -8.229 6.645 -10.848 1.00 0.00 27 ASN A CA 9
ATOM 11519 C C . ASN A 1 27 ? -8.189 5.559 -11.925 1.00 0.00 27 ASN A C 9
ATOM 11520 O O . ASN A 1 27 ? -7.923 5.845 -13.091 1.00 0.00 27 ASN A O 9
ATOM 11531 N N . PRO A 1 28 ? -8.465 4.302 -11.484 1.00 0.00 28 PRO A N 9
ATOM 11532 C CA . PRO A 1 28 ? -8.463 3.171 -12.397 1.00 0.00 28 PRO A CA 9
ATOM 11533 C C . PRO A 1 28 ? -9.715 3.175 -13.276 1.00 0.00 28 PRO A C 9
ATOM 11534 O O . PRO A 1 28 ? -9.682 2.701 -14.411 1.00 0.00 28 PRO A O 9
ATOM 11545 N N . PHE A 1 29 ? -10.789 3.714 -12.719 1.00 0.00 29 PHE A N 9
ATOM 11546 C CA . PHE A 1 29 ? -12.050 3.785 -13.438 1.00 0.00 29 PHE A CA 9
ATOM 11547 C C . PHE A 1 29 ? -12.125 5.055 -14.287 1.00 0.00 29 PHE A C 9
ATOM 11548 O O . PHE A 1 29 ? -13.204 5.614 -14.481 1.00 0.00 29 PHE A O 9
ATOM 11565 N N . ASP A 1 30 ? -10.965 5.475 -14.772 1.00 0.00 30 ASP A N 9
ATOM 11566 C CA . ASP A 1 30 ? -10.887 6.669 -15.596 1.00 0.00 30 ASP A CA 9
ATOM 11567 C C . ASP A 1 30 ? -10.524 6.272 -17.028 1.00 0.00 30 ASP A C 9
ATOM 11568 O O . ASP A 1 30 ? -10.798 7.013 -17.971 1.00 0.00 30 ASP A O 9
ATOM 11577 N N . GLY A 1 31 ? -9.913 5.102 -17.147 1.00 0.00 31 GLY A N 9
ATOM 11578 C CA . GLY A 1 31 ? -9.510 4.597 -18.449 1.00 0.00 31 GLY A CA 9
ATOM 11579 C C . GLY A 1 31 ? -10.408 3.439 -18.890 1.00 0.00 31 GLY A C 9
ATOM 11580 O O . GLY A 1 31 ? -11.383 3.113 -18.214 1.00 0.00 31 GLY A O 9
ATOM 11584 N N . PRO A 1 32 ? -10.039 2.835 -20.051 1.00 0.00 32 PRO A N 9
ATOM 11585 C CA . PRO A 1 32 ? -10.799 1.721 -20.591 1.00 0.00 32 PRO A CA 9
ATOM 11586 C C . PRO A 1 32 ? -10.532 0.440 -19.799 1.00 0.00 32 PRO A C 9
ATOM 11587 O O . PRO A 1 32 ? -11.087 -0.613 -20.108 1.00 0.00 32 PRO A O 9
ATOM 11598 N N . ASN A 1 33 ? -9.681 0.572 -18.791 1.00 0.00 33 ASN A N 9
ATOM 11599 C CA . ASN A 1 33 ? -9.333 -0.562 -17.952 1.00 0.00 33 ASN A CA 9
ATOM 11600 C C . ASN A 1 33 ? -10.580 -1.416 -17.714 1.00 0.00 33 ASN A C 9
ATOM 11601 O O . ASN A 1 33 ? -11.562 -0.943 -17.144 1.00 0.00 33 ASN A O 9
ATOM 11612 N N . GLU A 1 34 ? -10.501 -2.661 -18.163 1.00 0.00 34 GLU A N 9
ATOM 11613 C CA . GLU A 1 34 ? -11.611 -3.585 -18.005 1.00 0.00 34 GLU A CA 9
ATOM 11614 C C . GLU A 1 34 ? -11.640 -4.141 -16.580 1.00 0.00 34 GLU A C 9
ATOM 11615 O O . GLU A 1 34 ? -12.569 -4.858 -16.209 1.00 0.00 34 GLU A O 9
ATOM 11627 N N . ASN A 1 35 ? -10.614 -3.789 -15.820 1.00 0.00 35 ASN A N 9
ATOM 11628 C CA . ASN A 1 35 ? -10.510 -4.244 -14.444 1.00 0.00 35 ASN A CA 9
ATOM 11629 C C . ASN A 1 35 ? -10.053 -3.082 -13.560 1.00 0.00 35 ASN A C 9
ATOM 11630 O O . ASN A 1 35 ? -9.003 -3.157 -12.924 1.00 0.00 35 ASN A O 9
ATOM 11641 N N . PRO A 1 36 ? -10.886 -2.006 -13.549 1.00 0.00 36 PRO A N 9
ATOM 11642 C CA . PRO A 1 36 ? -10.577 -0.830 -12.753 1.00 0.00 36 PRO A CA 9
ATOM 11643 C C . PRO A 1 36 ? -10.835 -1.089 -11.268 1.00 0.00 36 PRO A C 9
ATOM 11644 O O . PRO A 1 36 ? -10.138 -0.551 -10.410 1.00 0.00 36 PRO A O 9
ATOM 11655 N N . GLU A 1 37 ? -11.839 -1.914 -11.009 1.00 0.00 37 GLU A N 9
ATOM 11656 C CA . GLU A 1 37 ? -12.198 -2.252 -9.642 1.00 0.00 37 GLU A CA 9
ATOM 11657 C C . GLU A 1 37 ? -11.037 -2.969 -8.951 1.00 0.00 37 GLU A C 9
ATOM 11658 O O . GLU A 1 37 ? -10.895 -2.895 -7.731 1.00 0.00 37 GLU A O 9
ATOM 11670 N N . ALA A 1 38 ? -10.236 -3.647 -9.760 1.00 0.00 38 ALA A N 9
ATOM 11671 C CA . ALA A 1 38 ? -9.092 -4.376 -9.240 1.00 0.00 38 ALA A CA 9
ATOM 11672 C C . ALA A 1 38 ? -8.180 -3.413 -8.478 1.00 0.00 38 ALA A C 9
ATOM 11673 O O . ALA A 1 38 ? -7.780 -3.693 -7.349 1.00 0.00 38 ALA A O 9
ATOM 11680 N N . GLU A 1 39 ? -7.880 -2.296 -9.125 1.00 0.00 39 GLU A N 9
ATOM 11681 C CA . GLU A 1 39 ? -7.023 -1.289 -8.522 1.00 0.00 39 GLU A CA 9
ATOM 11682 C C . GLU A 1 39 ? -7.830 -0.411 -7.563 1.00 0.00 39 GLU A C 9
ATOM 11683 O O . GLU A 1 39 ? -8.996 -0.694 -7.289 1.00 0.00 39 GLU A O 9
ATOM 11695 N N . LEU A 1 40 ? -7.178 0.636 -7.079 1.00 0.00 40 LEU A N 9
ATOM 11696 C CA . LEU A 1 40 ? -7.820 1.557 -6.157 1.00 0.00 40 LEU A CA 9
ATOM 11697 C C . LEU A 1 40 ? -7.528 2.994 -6.592 1.00 0.00 40 LEU A C 9
ATOM 11698 O O . LEU A 1 40 ? -6.426 3.297 -7.046 1.00 0.00 40 LEU A O 9
ATOM 11714 N N . PRO A 1 41 ? -8.562 3.864 -6.434 1.00 0.00 41 PRO A N 9
ATOM 11715 C CA . PRO A 1 41 ? -8.427 5.262 -6.805 1.00 0.00 41 PRO A CA 9
ATOM 11716 C C . PRO A 1 41 ? -7.584 6.023 -5.779 1.00 0.00 41 PRO A C 9
ATOM 11717 O O . PRO A 1 41 ? -8.111 6.524 -4.787 1.00 0.00 41 PRO A O 9
ATOM 11728 N N . LEU A 1 42 ? -6.290 6.086 -6.054 1.00 0.00 42 LEU A N 9
ATOM 11729 C CA . LEU A 1 42 ? -5.369 6.777 -5.167 1.00 0.00 42 LEU A CA 9
ATOM 11730 C C . LEU A 1 42 ? -5.706 8.269 -5.153 1.00 0.00 42 LEU A C 9
ATOM 11731 O O . LEU A 1 42 ? -6.273 8.791 -6.111 1.00 0.00 42 LEU A O 9
ATOM 11747 N N . THR A 1 43 ? -5.341 8.915 -4.055 1.00 0.00 43 THR A N 9
ATOM 11748 C CA . THR A 1 43 ? -5.597 10.337 -3.903 1.00 0.00 43 THR A CA 9
ATOM 11749 C C . THR A 1 43 ? -4.430 11.016 -3.184 1.00 0.00 43 THR A C 9
ATOM 11750 O O . THR A 1 43 ? -4.290 10.893 -1.968 1.00 0.00 43 THR A O 9
ATOM 11761 N N . ALA A 1 44 ? -3.621 11.716 -3.965 1.00 0.00 44 ALA A N 9
ATOM 11762 C CA . ALA A 1 44 ? -2.470 12.413 -3.418 1.00 0.00 44 ALA A CA 9
ATOM 11763 C C . ALA A 1 44 ? -2.816 12.945 -2.026 1.00 0.00 44 ALA A C 9
ATOM 11764 O O . ALA A 1 44 ? -3.689 13.799 -1.883 1.00 0.00 44 ALA A O 9
ATOM 11771 N N . GLY A 1 45 ? -2.112 12.417 -1.035 1.00 0.00 45 GLY A N 9
ATOM 11772 C CA . GLY A 1 45 ? -2.334 12.827 0.342 1.00 0.00 45 GLY A CA 9
ATOM 11773 C C . GLY A 1 45 ? -3.048 11.729 1.133 1.00 0.00 45 GLY A C 9
ATOM 11774 O O . GLY A 1 45 ? -2.658 11.417 2.257 1.00 0.00 45 GLY A O 9
ATOM 11778 N N . LYS A 1 46 ? -4.080 11.174 0.515 1.00 0.00 46 LYS A N 9
ATOM 11779 C CA . LYS A 1 46 ? -4.851 10.118 1.148 1.00 0.00 46 LYS A CA 9
ATOM 11780 C C . LYS A 1 46 ? -3.910 8.990 1.573 1.00 0.00 46 LYS A C 9
ATOM 11781 O O . LYS A 1 46 ? -2.790 8.889 1.074 1.00 0.00 46 LYS A O 9
ATOM 11800 N N . TYR A 1 47 ? -4.398 8.170 2.492 1.00 0.00 47 TYR A N 9
ATOM 11801 C CA . TYR A 1 47 ? -3.614 7.052 2.991 1.00 0.00 47 TYR A CA 9
ATOM 11802 C C . TYR A 1 47 ? -4.313 5.721 2.704 1.00 0.00 47 TYR A C 9
ATOM 11803 O O . TYR A 1 47 ? -5.531 5.679 2.537 1.00 0.00 47 TYR A O 9
ATOM 11821 N N . LEU A 1 48 ? -3.512 4.667 2.657 1.00 0.00 48 LEU A N 9
ATOM 11822 C CA . LEU A 1 48 ? -4.038 3.339 2.394 1.00 0.00 48 LEU A CA 9
ATOM 11823 C C . LEU A 1 48 ? -3.189 2.303 3.135 1.00 0.00 48 LEU A C 9
ATOM 11824 O O . LEU A 1 48 ? -2.050 2.580 3.507 1.00 0.00 48 LEU A O 9
ATOM 11840 N N . TYR A 1 49 ? -3.777 1.131 3.327 1.00 0.00 49 TYR A N 9
ATOM 11841 C CA . TYR A 1 49 ? -3.089 0.053 4.016 1.00 0.00 49 TYR A CA 9
ATOM 11842 C C . TYR A 1 49 ? -2.908 -1.157 3.098 1.00 0.00 49 TYR A C 9
ATOM 11843 O O . TYR A 1 49 ? -3.886 -1.751 2.646 1.00 0.00 49 TYR A O 9
ATOM 11861 N N . VAL A 1 50 ? -1.649 -1.487 2.849 1.00 0.00 50 VAL A N 9
ATOM 11862 C CA . VAL A 1 50 ? -1.327 -2.616 1.992 1.00 0.00 50 VAL A CA 9
ATOM 11863 C C . VAL A 1 50 ? -1.086 -3.855 2.857 1.00 0.00 50 VAL A C 9
ATOM 11864 O O . VAL A 1 50 ? -0.161 -3.880 3.668 1.00 0.00 50 VAL A O 9
ATOM 11877 N N . TYR A 1 51 ? -1.934 -4.853 2.655 1.00 0.00 51 TYR A N 9
ATOM 11878 C CA . TYR A 1 51 ? -1.825 -6.091 3.407 1.00 0.00 51 TYR A CA 9
ATOM 11879 C C . TYR A 1 51 ? -0.936 -7.100 2.676 1.00 0.00 51 TYR A C 9
ATOM 11880 O O . TYR A 1 51 ? -1.419 -7.878 1.855 1.00 0.00 51 TYR A O 9
ATOM 11898 N N . GLY A 1 52 ? 0.348 -7.053 3.000 1.00 0.00 52 GLY A N 9
ATOM 11899 C CA . GLY A 1 52 ? 1.309 -7.952 2.384 1.00 0.00 52 GLY A CA 9
ATOM 11900 C C . GLY A 1 52 ? 2.344 -7.175 1.569 1.00 0.00 52 GLY A C 9
ATOM 11901 O O . GLY A 1 52 ? 2.472 -5.961 1.718 1.00 0.00 52 GLY A O 9
ATOM 11905 N N . ASP A 1 53 ? 3.055 -7.906 0.724 1.00 0.00 53 ASP A N 9
ATOM 11906 C CA . ASP A 1 53 ? 4.075 -7.300 -0.116 1.00 0.00 53 ASP A CA 9
ATOM 11907 C C . ASP A 1 53 ? 3.518 -7.106 -1.528 1.00 0.00 53 ASP A C 9
ATOM 11908 O O . ASP A 1 53 ? 2.337 -7.350 -1.772 1.00 0.00 53 ASP A O 9
ATOM 11917 N N . MET A 1 54 ? 4.394 -6.669 -2.420 1.00 0.00 54 MET A N 9
ATOM 11918 C CA . MET A 1 54 ? 4.005 -6.440 -3.801 1.00 0.00 54 MET A CA 9
ATOM 11919 C C . MET A 1 54 ? 3.233 -7.637 -4.360 1.00 0.00 54 MET A C 9
ATOM 11920 O O . MET A 1 54 ? 3.376 -8.756 -3.868 1.00 0.00 54 MET A O 9
ATOM 11934 N N . ASP A 1 55 ? 2.432 -7.361 -5.379 1.00 0.00 55 ASP A N 9
ATOM 11935 C CA . ASP A 1 55 ? 1.638 -8.402 -6.009 1.00 0.00 55 ASP A CA 9
ATOM 11936 C C . ASP A 1 55 ? 2.433 -9.014 -7.165 1.00 0.00 55 ASP A C 9
ATOM 11937 O O . ASP A 1 55 ? 3.506 -8.525 -7.512 1.00 0.00 55 ASP A O 9
ATOM 11946 N N . GLU A 1 56 ? 1.874 -10.075 -7.728 1.00 0.00 56 GLU A N 9
ATOM 11947 C CA . GLU A 1 56 ? 2.517 -10.759 -8.837 1.00 0.00 56 GLU A CA 9
ATOM 11948 C C . GLU A 1 56 ? 2.781 -9.780 -9.983 1.00 0.00 56 GLU A C 9
ATOM 11949 O O . GLU A 1 56 ? 3.739 -9.946 -10.737 1.00 0.00 56 GLU A O 9
ATOM 11961 N N . ASP A 1 57 ? 1.915 -8.782 -10.078 1.00 0.00 57 ASP A N 9
ATOM 11962 C CA . ASP A 1 57 ? 2.042 -7.777 -11.119 1.00 0.00 57 ASP A CA 9
ATOM 11963 C C . ASP A 1 57 ? 2.917 -6.630 -10.610 1.00 0.00 57 ASP A C 9
ATOM 11964 O O . ASP A 1 57 ? 3.462 -5.861 -11.401 1.00 0.00 57 ASP A O 9
ATOM 11973 N N . GLY A 1 58 ? 3.024 -6.550 -9.292 1.00 0.00 58 GLY A N 9
ATOM 11974 C CA . GLY A 1 58 ? 3.823 -5.510 -8.667 1.00 0.00 58 GLY A CA 9
ATOM 11975 C C . GLY A 1 58 ? 2.934 -4.398 -8.105 1.00 0.00 58 GLY A C 9
ATOM 11976 O O . GLY A 1 58 ? 3.317 -3.230 -8.111 1.00 0.00 58 GLY A O 9
ATOM 11980 N N . PHE A 1 59 ? 1.764 -4.803 -7.633 1.00 0.00 59 PHE A N 9
ATOM 11981 C CA . PHE A 1 59 ? 0.817 -3.856 -7.069 1.00 0.00 59 PHE A CA 9
ATOM 11982 C C . PHE A 1 59 ? 0.622 -4.103 -5.571 1.00 0.00 59 PHE A C 9
ATOM 11983 O O . PHE A 1 59 ? 0.967 -5.169 -5.064 1.00 0.00 59 PHE A O 9
ATOM 12000 N N . TYR A 1 60 ? 0.069 -3.099 -4.906 1.00 0.00 60 TYR A N 9
ATOM 12001 C CA . TYR A 1 60 ? -0.177 -3.194 -3.477 1.00 0.00 60 TYR A CA 9
ATOM 12002 C C . TYR A 1 60 ? -1.675 -3.298 -3.184 1.00 0.00 60 TYR A C 9
ATOM 12003 O O . TYR A 1 60 ? -2.467 -2.506 -3.692 1.00 0.00 60 TYR A O 9
ATOM 12021 N N . GLU A 1 61 ? -2.019 -4.282 -2.366 1.00 0.00 61 GLU A N 9
ATOM 12022 C CA . GLU A 1 61 ? -3.408 -4.500 -1.999 1.00 0.00 61 GLU A CA 9
ATOM 12023 C C . GLU A 1 61 ? -3.838 -3.496 -0.928 1.00 0.00 61 GLU A C 9
ATOM 12024 O O . GLU A 1 61 ? -4.297 -3.884 0.145 1.00 0.00 61 GLU A O 9
ATOM 12036 N N . GLY A 1 62 ? -3.674 -2.223 -1.257 1.00 0.00 62 GLY A N 9
ATOM 12037 C CA . GLY A 1 62 ? -4.040 -1.159 -0.337 1.00 0.00 62 GLY A CA 9
ATOM 12038 C C . GLY A 1 62 ? -5.526 -1.231 0.021 1.00 0.00 62 GLY A C 9
ATOM 12039 O O . GLY A 1 62 ? -6.354 -1.582 -0.817 1.00 0.00 62 GLY A O 9
ATOM 12043 N N . GLU A 1 63 ? -5.818 -0.893 1.269 1.00 0.00 63 GLU A N 9
ATOM 12044 C CA . GLU A 1 63 ? -7.189 -0.915 1.749 1.00 0.00 63 GLU A CA 9
ATOM 12045 C C . GLU A 1 63 ? -7.670 0.506 2.047 1.00 0.00 63 GLU A C 9
ATOM 12046 O O . GLU A 1 63 ? -7.470 1.014 3.149 1.00 0.00 63 GLU A O 9
ATOM 12058 N N . LEU A 1 64 ? -8.294 1.108 1.046 1.00 0.00 64 LEU A N 9
ATOM 12059 C CA . LEU A 1 64 ? -8.805 2.461 1.187 1.00 0.00 64 LEU A CA 9
ATOM 12060 C C . LEU A 1 64 ? -9.417 2.627 2.579 1.00 0.00 64 LEU A C 9
ATOM 12061 O O . LEU A 1 64 ? -9.978 1.682 3.132 1.00 0.00 64 LEU A O 9
ATOM 12077 N N . LEU A 1 65 ? -9.289 3.836 3.107 1.00 0.00 65 LEU A N 9
ATOM 12078 C CA . LEU A 1 65 ? -9.823 4.138 4.424 1.00 0.00 65 LEU A CA 9
ATOM 12079 C C . LEU A 1 65 ? -11.317 3.809 4.452 1.00 0.00 65 LEU A C 9
ATOM 12080 O O . LEU A 1 65 ? -11.900 3.645 5.523 1.00 0.00 65 LEU A O 9
ATOM 12096 N N . ASP A 1 66 ? -11.893 3.722 3.263 1.00 0.00 66 ASP A N 9
ATOM 12097 C CA . ASP A 1 66 ? -13.308 3.415 3.137 1.00 0.00 66 ASP A CA 9
ATOM 12098 C C . ASP A 1 66 ? -13.508 1.901 3.241 1.00 0.00 66 ASP A C 9
ATOM 12099 O O . ASP A 1 66 ? -14.616 1.435 3.505 1.00 0.00 66 ASP A O 9
ATOM 12108 N N . GLY A 1 67 ? -12.420 1.177 3.028 1.00 0.00 67 GLY A N 9
ATOM 12109 C CA . GLY A 1 67 ? -12.462 -0.274 3.095 1.00 0.00 67 GLY A CA 9
ATOM 12110 C C . GLY A 1 67 ? -12.222 -0.893 1.716 1.00 0.00 67 GLY A C 9
ATOM 12111 O O . GLY A 1 67 ? -12.162 -2.114 1.582 1.00 0.00 67 GLY A O 9
ATOM 12115 N N . GLN A 1 68 ? -12.091 -0.022 0.726 1.00 0.00 68 GLN A N 9
ATOM 12116 C CA . GLN A 1 68 ? -11.859 -0.468 -0.637 1.00 0.00 68 GLN A CA 9
ATOM 12117 C C . GLN A 1 68 ? -10.559 -1.271 -0.719 1.00 0.00 68 GLN A C 9
ATOM 12118 O O . GLN A 1 68 ? -9.503 -0.794 -0.307 1.00 0.00 68 GLN A O 9
ATOM 12132 N N . ARG A 1 69 ? -10.679 -2.478 -1.253 1.00 0.00 69 ARG A N 9
ATOM 12133 C CA . ARG A 1 69 ? -9.527 -3.352 -1.394 1.00 0.00 69 ARG A CA 9
ATOM 12134 C C . ARG A 1 69 ? -9.242 -3.620 -2.873 1.00 0.00 69 ARG A C 9
ATOM 12135 O O . ARG A 1 69 ? -10.022 -4.291 -3.547 1.00 0.00 69 ARG A O 9
ATOM 12156 N N . GLY A 1 70 ? -8.123 -3.082 -3.334 1.00 0.00 70 GLY A N 9
ATOM 12157 C CA . GLY A 1 70 ? -7.725 -3.255 -4.721 1.00 0.00 70 GLY A CA 9
ATOM 12158 C C . GLY A 1 70 ? -6.214 -3.077 -4.885 1.00 0.00 70 GLY A C 9
ATOM 12159 O O . GLY A 1 70 ? -5.508 -2.809 -3.913 1.00 0.00 70 GLY A O 9
ATOM 12163 N N . LEU A 1 71 ? -5.763 -3.231 -6.121 1.00 0.00 71 LEU A N 9
ATOM 12164 C CA . LEU A 1 71 ? -4.349 -3.091 -6.424 1.00 0.00 71 LEU A CA 9
ATOM 12165 C C . LEU A 1 71 ? -3.956 -1.615 -6.331 1.00 0.00 71 LEU A C 9
ATOM 12166 O O . LEU A 1 71 ? -4.753 -0.735 -6.653 1.00 0.00 71 LEU A O 9
ATOM 12182 N N . VAL A 1 72 ? -2.728 -1.389 -5.888 1.00 0.00 72 VAL A N 9
ATOM 12183 C CA . VAL A 1 72 ? -2.220 -0.035 -5.748 1.00 0.00 72 VAL A CA 9
ATOM 12184 C C . VAL A 1 72 ? -0.767 0.012 -6.224 1.00 0.00 72 VAL A C 9
ATOM 12185 O O . VAL A 1 72 ? 0.068 -0.763 -5.759 1.00 0.00 72 VAL A O 9
ATOM 12198 N N . PRO A 1 73 ? -0.502 0.951 -7.171 1.00 0.00 73 PRO A N 9
ATOM 12199 C CA . PRO A 1 73 ? 0.836 1.109 -7.716 1.00 0.00 73 PRO A CA 9
ATOM 12200 C C . PRO A 1 73 ? 1.757 1.809 -6.714 1.00 0.00 73 PRO A C 9
ATOM 12201 O O . PRO A 1 73 ? 1.421 2.872 -6.194 1.00 0.00 73 PRO A O 9
ATOM 12212 N N . SER A 1 74 ? 2.900 1.184 -6.473 1.00 0.00 74 SER A N 9
ATOM 12213 C CA . SER A 1 74 ? 3.872 1.733 -5.543 1.00 0.00 74 SER A CA 9
ATOM 12214 C C . SER A 1 74 ? 4.486 3.010 -6.120 1.00 0.00 74 SER A C 9
ATOM 12215 O O . SER A 1 74 ? 5.232 3.709 -5.437 1.00 0.00 74 SER A O 9
ATOM 12223 N N . ASN A 1 75 ? 4.148 3.276 -7.374 1.00 0.00 75 ASN A N 9
ATOM 12224 C CA . ASN A 1 75 ? 4.657 4.456 -8.051 1.00 0.00 75 ASN A CA 9
ATOM 12225 C C . ASN A 1 75 ? 3.689 5.621 -7.834 1.00 0.00 75 ASN A C 9
ATOM 12226 O O . ASN A 1 75 ? 3.914 6.722 -8.335 1.00 0.00 75 ASN A O 9
ATOM 12237 N N . PHE A 1 76 ? 2.632 5.339 -7.087 1.00 0.00 76 PHE A N 9
ATOM 12238 C CA . PHE A 1 76 ? 1.629 6.349 -6.797 1.00 0.00 76 PHE A CA 9
ATOM 12239 C C . PHE A 1 76 ? 1.296 6.379 -5.304 1.00 0.00 76 PHE A C 9
ATOM 12240 O O . PHE A 1 76 ? 0.289 6.958 -4.900 1.00 0.00 76 PHE A O 9
ATOM 12257 N N . VAL A 1 77 ? 2.162 5.749 -4.525 1.00 0.00 77 VAL A N 9
ATOM 12258 C CA . VAL A 1 77 ? 1.974 5.696 -3.085 1.00 0.00 77 VAL A CA 9
ATOM 12259 C C . VAL A 1 77 ? 3.318 5.919 -2.390 1.00 0.00 77 VAL A C 9
ATOM 12260 O O . VAL A 1 77 ? 4.369 5.615 -2.952 1.00 0.00 77 VAL A O 9
ATOM 12273 N N . ASP A 1 78 ? 3.241 6.448 -1.178 1.00 0.00 78 ASP A N 9
ATOM 12274 C CA . ASP A 1 78 ? 4.439 6.715 -0.400 1.00 0.00 78 ASP A CA 9
ATOM 12275 C C . ASP A 1 78 ? 4.284 6.105 0.994 1.00 0.00 78 ASP A C 9
ATOM 12276 O O . ASP A 1 78 ? 3.525 6.614 1.817 1.00 0.00 78 ASP A O 9
ATOM 12285 N N . PHE A 1 79 ? 5.015 5.022 1.216 1.00 0.00 79 PHE A N 9
ATOM 12286 C CA . PHE A 1 79 ? 4.968 4.337 2.497 1.00 0.00 79 PHE A CA 9
ATOM 12287 C C . PHE A 1 79 ? 5.138 5.325 3.653 1.00 0.00 79 PHE A C 9
ATOM 12288 O O . PHE A 1 79 ? 6.243 5.797 3.913 1.00 0.00 79 PHE A O 9
ATOM 12305 N N . VAL A 1 80 ? 4.026 5.607 4.317 1.00 0.00 80 VAL A N 9
ATOM 12306 C CA . VAL A 1 80 ? 4.038 6.529 5.440 1.00 0.00 80 VAL A CA 9
ATOM 12307 C C . VAL A 1 80 ? 4.879 5.936 6.572 1.00 0.00 80 VAL A C 9
ATOM 12308 O O . VAL A 1 80 ? 5.422 4.841 6.439 1.00 0.00 80 VAL A O 9
ATOM 12321 N N . GLN A 1 81 ? 4.960 6.687 7.661 1.00 0.00 81 GLN A N 9
ATOM 12322 C CA . GLN A 1 81 ? 5.726 6.249 8.816 1.00 0.00 81 GLN A CA 9
ATOM 12323 C C . GLN A 1 81 ? 4.876 6.346 10.084 1.00 0.00 81 GLN A C 9
ATOM 12324 O O . GLN A 1 81 ? 3.842 5.689 10.195 1.00 0.00 81 GLN A O 9
ATOM 12338 N N . ASP A 1 82 ? 5.343 7.172 11.009 1.00 0.00 82 ASP A N 9
ATOM 12339 C CA . ASP A 1 82 ? 4.638 7.364 12.265 1.00 0.00 82 ASP A CA 9
ATOM 12340 C C . ASP A 1 82 ? 4.739 6.086 13.102 1.00 0.00 82 ASP A C 9
ATOM 12341 O O . ASP A 1 82 ? 5.358 6.083 14.165 1.00 0.00 82 ASP A O 9
ATOM 12350 N N . ASN A 1 83 ? 4.121 5.032 12.590 1.00 0.00 83 ASN A N 9
ATOM 12351 C CA . ASN A 1 83 ? 4.133 3.752 13.277 1.00 0.00 83 ASN A CA 9
ATOM 12352 C C . ASN A 1 83 ? 5.525 3.505 13.863 1.00 0.00 83 ASN A C 9
ATOM 12353 O O . ASN A 1 83 ? 5.652 3.013 14.983 1.00 0.00 83 ASN A O 9
ATOM 12364 N N . GLU A 1 84 ? 6.533 3.859 13.079 1.00 0.00 84 GLU A N 9
ATOM 12365 C CA . GLU A 1 84 ? 7.910 3.682 13.506 1.00 0.00 84 GLU A CA 9
ATOM 12366 C C . GLU A 1 84 ? 8.259 2.194 13.573 1.00 0.00 84 GLU A C 9
ATOM 12367 O O . GLU A 1 84 ? 9.176 1.736 12.893 1.00 0.00 84 GLU A O 9
ATOM 12379 N N . SER A 1 85 ? 7.508 1.479 14.398 1.00 0.00 85 SER A N 9
ATOM 12380 C CA . SER A 1 85 ? 7.726 0.052 14.562 1.00 0.00 85 SER A CA 9
ATOM 12381 C C . SER A 1 85 ? 6.432 -0.626 15.016 1.00 0.00 85 SER A C 9
ATOM 12382 O O . SER A 1 85 ? 5.680 -0.067 15.813 1.00 0.00 85 SER A O 9
ATOM 12390 N N . ARG A 1 86 ? 6.212 -1.822 14.490 1.00 0.00 86 ARG A N 9
ATOM 12391 C CA . ARG A 1 86 ? 5.022 -2.583 14.832 1.00 0.00 86 ARG A CA 9
ATOM 12392 C C . ARG A 1 86 ? 5.319 -3.544 15.984 1.00 0.00 86 ARG A C 9
ATOM 12393 O O . ARG A 1 86 ? 4.464 -4.340 16.370 1.00 0.00 86 ARG A O 9
ATOM 12414 N N . LEU A 1 87 ? 6.534 -3.439 16.502 1.00 0.00 87 LEU A N 9
ATOM 12415 C CA . LEU A 1 87 ? 6.955 -4.289 17.603 1.00 0.00 87 LEU A CA 9
ATOM 12416 C C . LEU A 1 87 ? 6.249 -5.642 17.495 1.00 0.00 87 LEU A C 9
ATOM 12417 O O . LEU A 1 87 ? 5.149 -5.816 18.017 1.00 0.00 87 LEU A O 9
ATOM 12433 N N . ALA A 1 88 ? 6.912 -6.566 16.814 1.00 0.00 88 ALA A N 9
ATOM 12434 C CA . ALA A 1 88 ? 6.362 -7.899 16.631 1.00 0.00 88 ALA A CA 9
ATOM 12435 C C . ALA A 1 88 ? 7.400 -8.783 15.937 1.00 0.00 88 ALA A C 9
ATOM 12436 O O . ALA A 1 88 ? 7.134 -9.340 14.873 1.00 0.00 88 ALA A O 9
ATOM 12443 N N . SER A 1 89 ? 8.560 -8.884 16.568 1.00 0.00 89 SER A N 9
ATOM 12444 C CA . SER A 1 89 ? 9.640 -9.692 16.025 1.00 0.00 89 SER A CA 9
ATOM 12445 C C . SER A 1 89 ? 10.786 -9.780 17.034 1.00 0.00 89 SER A C 9
ATOM 12446 O O . SER A 1 89 ? 10.879 -8.961 17.946 1.00 0.00 89 SER A O 9
ATOM 12454 N N . THR A 1 90 ? 11.631 -10.781 16.835 1.00 0.00 90 THR A N 9
ATOM 12455 C CA . THR A 1 90 ? 12.767 -10.988 17.716 1.00 0.00 90 THR A CA 9
ATOM 12456 C C . THR A 1 90 ? 13.991 -11.432 16.913 1.00 0.00 90 THR A C 9
ATOM 12457 O O . THR A 1 90 ? 13.895 -12.323 16.070 1.00 0.00 90 THR A O 9
ATOM 12468 N N . SER A 1 91 ? 15.114 -10.791 17.203 1.00 0.00 91 SER A N 9
ATOM 12469 C CA . SER A 1 91 ? 16.356 -11.109 16.518 1.00 0.00 91 SER A CA 9
ATOM 12470 C C . SER A 1 91 ? 17.546 -10.576 17.317 1.00 0.00 91 SER A C 9
ATOM 12471 O O . SER A 1 91 ? 17.367 -9.858 18.300 1.00 0.00 91 SER A O 9
ATOM 12479 N N . GLY A 1 92 ? 18.735 -10.946 16.865 1.00 0.00 92 GLY A N 9
ATOM 12480 C CA . GLY A 1 92 ? 19.955 -10.513 17.526 1.00 0.00 92 GLY A CA 9
ATOM 12481 C C . GLY A 1 92 ? 20.152 -9.003 17.378 1.00 0.00 92 GLY A C 9
ATOM 12482 O O . GLY A 1 92 ? 19.277 -8.306 16.869 1.00 0.00 92 GLY A O 9
ATOM 12486 N N . PRO A 1 93 ? 21.339 -8.531 17.844 1.00 0.00 93 PRO A N 9
ATOM 12487 C CA . PRO A 1 93 ? 21.663 -7.116 17.769 1.00 0.00 93 PRO A CA 9
ATOM 12488 C C . PRO A 1 93 ? 22.025 -6.712 16.338 1.00 0.00 93 PRO A C 9
ATOM 12489 O O . PRO A 1 93 ? 22.026 -7.547 15.435 1.00 0.00 93 PRO A O 9
ATOM 12500 N N . SER A 1 94 ? 22.324 -5.432 16.177 1.00 0.00 94 SER A N 9
ATOM 12501 C CA . SER A 1 94 ? 22.687 -4.907 14.871 1.00 0.00 94 SER A CA 9
ATOM 12502 C C . SER A 1 94 ? 23.410 -3.567 15.028 1.00 0.00 94 SER A C 9
ATOM 12503 O O . SER A 1 94 ? 23.090 -2.787 15.924 1.00 0.00 94 SER A O 9
ATOM 12511 N N . SER A 1 95 ? 24.369 -3.342 14.143 1.00 0.00 95 SER A N 9
ATOM 12512 C CA . SER A 1 95 ? 25.139 -2.110 14.172 1.00 0.00 95 SER A CA 9
ATOM 12513 C C . SER A 1 95 ? 24.701 -1.191 13.030 1.00 0.00 95 SER A C 9
ATOM 12514 O O . SER A 1 95 ? 24.140 -1.654 12.037 1.00 0.00 95 SER A O 9
ATOM 12522 N N . GLY A 1 96 ? 24.973 0.093 13.208 1.00 0.00 96 GLY A N 9
ATOM 12523 C CA . GLY A 1 96 ? 24.613 1.080 12.205 1.00 0.00 96 GLY A CA 9
ATOM 12524 C C . GLY A 1 96 ? 25.861 1.688 11.561 1.00 0.00 96 GLY A C 9
ATOM 12525 O O . GLY A 1 96 ? 26.332 1.205 10.533 1.00 0.00 96 GLY A O 9
ATOM 12529 N N . GLY A 1 1 ? 21.140 -6.395 -1.504 1.00 0.00 1 GLY A N 10
ATOM 12530 C CA . GLY A 1 1 ? 20.427 -7.032 -0.410 1.00 0.00 1 GLY A CA 10
ATOM 12531 C C . GLY A 1 1 ? 21.138 -6.789 0.923 1.00 0.00 1 GLY A C 10
ATOM 12532 O O . GLY A 1 1 ? 21.494 -5.656 1.243 1.00 0.00 1 GLY A O 10
ATOM 12536 N N . SER A 1 2 ? 21.323 -7.871 1.664 1.00 0.00 2 SER A N 10
ATOM 12537 C CA . SER A 1 2 ? 21.985 -7.790 2.955 1.00 0.00 2 SER A CA 10
ATOM 12538 C C . SER A 1 2 ? 21.162 -6.924 3.911 1.00 0.00 2 SER A C 10
ATOM 12539 O O . SER A 1 2 ? 21.446 -5.740 4.083 1.00 0.00 2 SER A O 10
ATOM 12547 N N . SER A 1 3 ? 20.158 -7.549 4.509 1.00 0.00 3 SER A N 10
ATOM 12548 C CA . SER A 1 3 ? 19.292 -6.851 5.444 1.00 0.00 3 SER A CA 10
ATOM 12549 C C . SER A 1 3 ? 18.200 -7.794 5.950 1.00 0.00 3 SER A C 10
ATOM 12550 O O . SER A 1 3 ? 18.077 -8.018 7.153 1.00 0.00 3 SER A O 10
ATOM 12558 N N . GLY A 1 4 ? 17.434 -8.322 5.006 1.00 0.00 4 GLY A N 10
ATOM 12559 C CA . GLY A 1 4 ? 16.356 -9.236 5.342 1.00 0.00 4 GLY A CA 10
ATOM 12560 C C . GLY A 1 4 ? 15.126 -8.475 5.841 1.00 0.00 4 GLY A C 10
ATOM 12561 O O . GLY A 1 4 ? 14.724 -7.478 5.243 1.00 0.00 4 GLY A O 10
ATOM 12565 N N . SER A 1 5 ? 14.564 -8.973 6.933 1.00 0.00 5 SER A N 10
ATOM 12566 C CA . SER A 1 5 ? 13.389 -8.352 7.519 1.00 0.00 5 SER A CA 10
ATOM 12567 C C . SER A 1 5 ? 12.245 -8.333 6.503 1.00 0.00 5 SER A C 10
ATOM 12568 O O . SER A 1 5 ? 12.481 -8.354 5.296 1.00 0.00 5 SER A O 10
ATOM 12576 N N . SER A 1 6 ? 11.029 -8.295 7.029 1.00 0.00 6 SER A N 10
ATOM 12577 C CA . SER A 1 6 ? 9.848 -8.273 6.183 1.00 0.00 6 SER A CA 10
ATOM 12578 C C . SER A 1 6 ? 9.612 -9.658 5.578 1.00 0.00 6 SER A C 10
ATOM 12579 O O . SER A 1 6 ? 8.552 -10.251 5.771 1.00 0.00 6 SER A O 10
ATOM 12587 N N . GLY A 1 7 ? 10.618 -10.134 4.860 1.00 0.00 7 GLY A N 10
ATOM 12588 C CA . GLY A 1 7 ? 10.534 -11.439 4.225 1.00 0.00 7 GLY A CA 10
ATOM 12589 C C . GLY A 1 7 ? 9.820 -11.347 2.875 1.00 0.00 7 GLY A C 10
ATOM 12590 O O . GLY A 1 7 ? 10.418 -10.944 1.879 1.00 0.00 7 GLY A O 10
ATOM 12594 N N . THR A 1 8 ? 8.551 -11.728 2.886 1.00 0.00 8 THR A N 10
ATOM 12595 C CA . THR A 1 8 ? 7.749 -11.694 1.674 1.00 0.00 8 THR A CA 10
ATOM 12596 C C . THR A 1 8 ? 6.282 -11.983 1.997 1.00 0.00 8 THR A C 10
ATOM 12597 O O . THR A 1 8 ? 5.981 -12.680 2.965 1.00 0.00 8 THR A O 10
ATOM 12608 N N . SER A 1 9 ? 5.407 -11.432 1.168 1.00 0.00 9 SER A N 10
ATOM 12609 C CA . SER A 1 9 ? 3.979 -11.623 1.353 1.00 0.00 9 SER A CA 10
ATOM 12610 C C . SER A 1 9 ? 3.663 -13.113 1.497 1.00 0.00 9 SER A C 10
ATOM 12611 O O . SER A 1 9 ? 4.308 -13.951 0.869 1.00 0.00 9 SER A O 10
ATOM 12619 N N . LYS A 1 10 ? 2.671 -13.398 2.328 1.00 0.00 10 LYS A N 10
ATOM 12620 C CA . LYS A 1 10 ? 2.263 -14.772 2.562 1.00 0.00 10 LYS A CA 10
ATOM 12621 C C . LYS A 1 10 ? 0.931 -15.031 1.855 1.00 0.00 10 LYS A C 10
ATOM 12622 O O . LYS A 1 10 ? 0.861 -15.841 0.932 1.00 0.00 10 LYS A O 10
ATOM 12641 N N . GLN A 1 11 ? -0.093 -14.328 2.315 1.00 0.00 11 GLN A N 10
ATOM 12642 C CA . GLN A 1 11 ? -1.419 -14.471 1.738 1.00 0.00 11 GLN A CA 10
ATOM 12643 C C . GLN A 1 11 ? -2.018 -13.096 1.434 1.00 0.00 11 GLN A C 10
ATOM 12644 O O . GLN A 1 11 ? -1.364 -12.073 1.633 1.00 0.00 11 GLN A O 10
ATOM 12658 N N . ARG A 1 12 ? -3.254 -13.117 0.958 1.00 0.00 12 ARG A N 10
ATOM 12659 C CA . ARG A 1 12 ? -3.948 -11.884 0.625 1.00 0.00 12 ARG A CA 10
ATOM 12660 C C . ARG A 1 12 ? -4.870 -11.467 1.773 1.00 0.00 12 ARG A C 10
ATOM 12661 O O . ARG A 1 12 ? -5.743 -10.620 1.596 1.00 0.00 12 ARG A O 10
ATOM 12682 N N . TYR A 1 13 ? -4.643 -12.082 2.924 1.00 0.00 13 TYR A N 10
ATOM 12683 C CA . TYR A 1 13 ? -5.443 -11.786 4.101 1.00 0.00 13 TYR A CA 10
ATOM 12684 C C . TYR A 1 13 ? -4.718 -12.216 5.378 1.00 0.00 13 TYR A C 10
ATOM 12685 O O . TYR A 1 13 ? -5.256 -12.986 6.172 1.00 0.00 13 TYR A O 10
ATOM 12703 N N . SER A 1 14 ? -3.509 -11.698 5.537 1.00 0.00 14 SER A N 10
ATOM 12704 C CA . SER A 1 14 ? -2.706 -12.019 6.705 1.00 0.00 14 SER A CA 10
ATOM 12705 C C . SER A 1 14 ? -1.547 -11.028 6.831 1.00 0.00 14 SER A C 10
ATOM 12706 O O . SER A 1 14 ? -1.310 -10.478 7.906 1.00 0.00 14 SER A O 10
ATOM 12714 N N . GLY A 1 15 ? -0.856 -10.829 5.718 1.00 0.00 15 GLY A N 10
ATOM 12715 C CA . GLY A 1 15 ? 0.272 -9.914 5.691 1.00 0.00 15 GLY A CA 10
ATOM 12716 C C . GLY A 1 15 ? -0.122 -8.542 6.242 1.00 0.00 15 GLY A C 10
ATOM 12717 O O . GLY A 1 15 ? -1.093 -7.941 5.785 1.00 0.00 15 GLY A O 10
ATOM 12721 N N . LYS A 1 16 ? 0.653 -8.086 7.215 1.00 0.00 16 LYS A N 10
ATOM 12722 C CA . LYS A 1 16 ? 0.397 -6.796 7.833 1.00 0.00 16 LYS A CA 10
ATOM 12723 C C . LYS A 1 16 ? 0.260 -5.731 6.743 1.00 0.00 16 LYS A C 10
ATOM 12724 O O . LYS A 1 16 ? 0.784 -5.894 5.642 1.00 0.00 16 LYS A O 10
ATOM 12743 N N . VAL A 1 17 ? -0.448 -4.665 7.087 1.00 0.00 17 VAL A N 10
ATOM 12744 C CA . VAL A 1 17 ? -0.660 -3.574 6.152 1.00 0.00 17 VAL A CA 10
ATOM 12745 C C . VAL A 1 17 ? 0.531 -2.616 6.214 1.00 0.00 17 VAL A C 10
ATOM 12746 O O . VAL A 1 17 ? 1.316 -2.656 7.159 1.00 0.00 17 VAL A O 10
ATOM 12759 N N . HIS A 1 18 ? 0.627 -1.776 5.193 1.00 0.00 18 HIS A N 10
ATOM 12760 C CA . HIS A 1 18 ? 1.709 -0.809 5.120 1.00 0.00 18 HIS A CA 10
ATOM 12761 C C . HIS A 1 18 ? 1.144 0.567 4.761 1.00 0.00 18 HIS A C 10
ATOM 12762 O O . HIS A 1 18 ? 1.199 0.983 3.605 1.00 0.00 18 HIS A O 10
ATOM 12776 N N . LEU A 1 19 ? 0.612 1.235 5.775 1.00 0.00 19 LEU A N 10
ATOM 12777 C CA . LEU A 1 19 ? 0.037 2.556 5.581 1.00 0.00 19 LEU A CA 10
ATOM 12778 C C . LEU A 1 19 ? 0.898 3.342 4.590 1.00 0.00 19 LEU A C 10
ATOM 12779 O O . LEU A 1 19 ? 2.096 3.516 4.805 1.00 0.00 19 LEU A O 10
ATOM 12795 N N . CYS A 1 20 ? 0.253 3.795 3.525 1.00 0.00 20 CYS A N 10
ATOM 12796 C CA . CYS A 1 20 ? 0.945 4.558 2.500 1.00 0.00 20 CYS A CA 10
ATOM 12797 C C . CYS A 1 20 ? 0.206 5.884 2.308 1.00 0.00 20 CYS A C 10
ATOM 12798 O O . CYS A 1 20 ? -0.799 6.141 2.970 1.00 0.00 20 CYS A O 10
ATOM 12806 N N . VAL A 1 21 ? 0.733 6.692 1.400 1.00 0.00 21 VAL A N 10
ATOM 12807 C CA . VAL A 1 21 ? 0.137 7.986 1.113 1.00 0.00 21 VAL A CA 10
ATOM 12808 C C . VAL A 1 21 ? 0.238 8.268 -0.388 1.00 0.00 21 VAL A C 10
ATOM 12809 O O . VAL A 1 21 ? 1.312 8.596 -0.890 1.00 0.00 21 VAL A O 10
ATOM 12822 N N . ALA A 1 22 ? -0.895 8.129 -1.061 1.00 0.00 22 ALA A N 10
ATOM 12823 C CA . ALA A 1 22 ? -0.947 8.365 -2.494 1.00 0.00 22 ALA A CA 10
ATOM 12824 C C . ALA A 1 22 ? -0.053 9.556 -2.843 1.00 0.00 22 ALA A C 10
ATOM 12825 O O . ALA A 1 22 ? -0.189 10.631 -2.260 1.00 0.00 22 ALA A O 10
ATOM 12832 N N . ARG A 1 23 ? 0.841 9.326 -3.794 1.00 0.00 23 ARG A N 10
ATOM 12833 C CA . ARG A 1 23 ? 1.757 10.367 -4.228 1.00 0.00 23 ARG A CA 10
ATOM 12834 C C . ARG A 1 23 ? 1.099 11.241 -5.298 1.00 0.00 23 ARG A C 10
ATOM 12835 O O . ARG A 1 23 ? 1.444 12.412 -5.447 1.00 0.00 23 ARG A O 10
ATOM 12856 N N . TYR A 1 24 ? 0.162 10.637 -6.015 1.00 0.00 24 TYR A N 10
ATOM 12857 C CA . TYR A 1 24 ? -0.548 11.346 -7.067 1.00 0.00 24 TYR A CA 10
ATOM 12858 C C . TYR A 1 24 ? -1.946 10.760 -7.275 1.00 0.00 24 TYR A C 10
ATOM 12859 O O . TYR A 1 24 ? -2.100 9.548 -7.421 1.00 0.00 24 TYR A O 10
ATOM 12877 N N . SER A 1 25 ? -2.929 11.648 -7.284 1.00 0.00 25 SER A N 10
ATOM 12878 C CA . SER A 1 25 ? -4.309 11.234 -7.472 1.00 0.00 25 SER A CA 10
ATOM 12879 C C . SER A 1 25 ? -4.418 10.316 -8.691 1.00 0.00 25 SER A C 10
ATOM 12880 O O . SER A 1 25 ? -4.149 10.736 -9.815 1.00 0.00 25 SER A O 10
ATOM 12888 N N . TYR A 1 26 ? -4.814 9.079 -8.427 1.00 0.00 26 TYR A N 10
ATOM 12889 C CA . TYR A 1 26 ? -4.962 8.098 -9.488 1.00 0.00 26 TYR A CA 10
ATOM 12890 C C . TYR A 1 26 ? -6.356 7.468 -9.462 1.00 0.00 26 TYR A C 10
ATOM 12891 O O . TYR A 1 26 ? -6.902 7.205 -8.391 1.00 0.00 26 TYR A O 10
ATOM 12909 N N . ASN A 1 27 ? -6.892 7.245 -10.653 1.00 0.00 27 ASN A N 10
ATOM 12910 C CA . ASN A 1 27 ? -8.212 6.651 -10.780 1.00 0.00 27 ASN A CA 10
ATOM 12911 C C . ASN A 1 27 ? -8.182 5.582 -11.875 1.00 0.00 27 ASN A C 10
ATOM 12912 O O . ASN A 1 27 ? -7.934 5.889 -13.040 1.00 0.00 27 ASN A O 10
ATOM 12923 N N . PRO A 1 28 ? -8.446 4.317 -11.451 1.00 0.00 28 PRO A N 10
ATOM 12924 C CA . PRO A 1 28 ? -8.452 3.202 -12.382 1.00 0.00 28 PRO A CA 10
ATOM 12925 C C . PRO A 1 28 ? -9.716 3.214 -13.243 1.00 0.00 28 PRO A C 10
ATOM 12926 O O . PRO A 1 28 ? -9.706 2.730 -14.374 1.00 0.00 28 PRO A O 10
ATOM 12937 N N . PHE A 1 29 ? -10.775 3.772 -12.676 1.00 0.00 29 PHE A N 10
ATOM 12938 C CA . PHE A 1 29 ? -12.045 3.853 -13.378 1.00 0.00 29 PHE A CA 10
ATOM 12939 C C . PHE A 1 29 ? -12.118 5.120 -14.234 1.00 0.00 29 PHE A C 10
ATOM 12940 O O . PHE A 1 29 ? -13.194 5.685 -14.421 1.00 0.00 29 PHE A O 10
ATOM 12957 N N . ASP A 1 30 ? -10.959 5.528 -14.730 1.00 0.00 30 ASP A N 10
ATOM 12958 C CA . ASP A 1 30 ? -10.879 6.717 -15.561 1.00 0.00 30 ASP A CA 10
ATOM 12959 C C . ASP A 1 30 ? -10.529 6.310 -16.994 1.00 0.00 30 ASP A C 10
ATOM 12960 O O . ASP A 1 30 ? -10.779 7.061 -17.935 1.00 0.00 30 ASP A O 10
ATOM 12969 N N . GLY A 1 31 ? -9.957 5.121 -17.114 1.00 0.00 31 GLY A N 10
ATOM 12970 C CA . GLY A 1 31 ? -9.571 4.605 -18.416 1.00 0.00 31 GLY A CA 10
ATOM 12971 C C . GLY A 1 31 ? -10.496 3.467 -18.851 1.00 0.00 31 GLY A C 10
ATOM 12972 O O . GLY A 1 31 ? -11.464 3.151 -18.161 1.00 0.00 31 GLY A O 10
ATOM 12976 N N . PRO A 1 32 ? -10.157 2.867 -20.024 1.00 0.00 32 PRO A N 10
ATOM 12977 C CA . PRO A 1 32 ? -10.947 1.771 -20.559 1.00 0.00 32 PRO A CA 10
ATOM 12978 C C . PRO A 1 32 ? -10.688 0.478 -19.783 1.00 0.00 32 PRO A C 10
ATOM 12979 O O . PRO A 1 32 ? -11.275 -0.560 -20.085 1.00 0.00 32 PRO A O 10
ATOM 12990 N N . ASN A 1 33 ? -9.808 0.583 -18.798 1.00 0.00 33 ASN A N 10
ATOM 12991 C CA . ASN A 1 33 ? -9.464 -0.565 -17.976 1.00 0.00 33 ASN A CA 10
ATOM 12992 C C . ASN A 1 33 ? -10.724 -1.391 -17.709 1.00 0.00 33 ASN A C 10
ATOM 12993 O O . ASN A 1 33 ? -11.686 -0.893 -17.128 1.00 0.00 33 ASN A O 10
ATOM 13004 N N . GLU A 1 34 ? -10.677 -2.641 -18.147 1.00 0.00 34 GLU A N 10
ATOM 13005 C CA . GLU A 1 34 ? -11.802 -3.541 -17.963 1.00 0.00 34 GLU A CA 10
ATOM 13006 C C . GLU A 1 34 ? -11.815 -4.090 -16.535 1.00 0.00 34 GLU A C 10
ATOM 13007 O O . GLU A 1 34 ? -12.740 -4.803 -16.148 1.00 0.00 34 GLU A O 10
ATOM 13019 N N . ASN A 1 35 ? -10.777 -3.738 -15.791 1.00 0.00 35 ASN A N 10
ATOM 13020 C CA . ASN A 1 35 ? -10.657 -4.186 -14.414 1.00 0.00 35 ASN A CA 10
ATOM 13021 C C . ASN A 1 35 ? -10.177 -3.024 -13.543 1.00 0.00 35 ASN A C 10
ATOM 13022 O O . ASN A 1 35 ? -9.119 -3.105 -12.920 1.00 0.00 35 ASN A O 10
ATOM 13033 N N . PRO A 1 36 ? -10.999 -1.940 -13.527 1.00 0.00 36 PRO A N 10
ATOM 13034 C CA . PRO A 1 36 ? -10.670 -0.762 -12.743 1.00 0.00 36 PRO A CA 10
ATOM 13035 C C . PRO A 1 36 ? -10.911 -1.010 -11.252 1.00 0.00 36 PRO A C 10
ATOM 13036 O O . PRO A 1 36 ? -10.208 -0.460 -10.406 1.00 0.00 36 PRO A O 10
ATOM 13047 N N . GLU A 1 37 ? -11.907 -1.840 -10.977 1.00 0.00 37 GLU A N 10
ATOM 13048 C CA . GLU A 1 37 ? -12.249 -2.167 -9.603 1.00 0.00 37 GLU A CA 10
ATOM 13049 C C . GLU A 1 37 ? -11.088 -2.900 -8.927 1.00 0.00 37 GLU A C 10
ATOM 13050 O O . GLU A 1 37 ? -10.941 -2.845 -7.707 1.00 0.00 37 GLU A O 10
ATOM 13062 N N . ALA A 1 38 ? -10.293 -3.568 -9.749 1.00 0.00 38 ALA A N 10
ATOM 13063 C CA . ALA A 1 38 ? -9.150 -4.310 -9.246 1.00 0.00 38 ALA A CA 10
ATOM 13064 C C . ALA A 1 38 ? -8.227 -3.360 -8.481 1.00 0.00 38 ALA A C 10
ATOM 13065 O O . ALA A 1 38 ? -7.803 -3.663 -7.367 1.00 0.00 38 ALA A O 10
ATOM 13072 N N . GLU A 1 39 ? -7.942 -2.229 -9.110 1.00 0.00 39 GLU A N 10
ATOM 13073 C CA . GLU A 1 39 ? -7.077 -1.232 -8.502 1.00 0.00 39 GLU A CA 10
ATOM 13074 C C . GLU A 1 39 ? -7.883 -0.329 -7.567 1.00 0.00 39 GLU A C 10
ATOM 13075 O O . GLU A 1 39 ? -9.079 -0.540 -7.372 1.00 0.00 39 GLU A O 10
ATOM 13087 N N . LEU A 1 40 ? -7.196 0.659 -7.012 1.00 0.00 40 LEU A N 10
ATOM 13088 C CA . LEU A 1 40 ? -7.833 1.595 -6.102 1.00 0.00 40 LEU A CA 10
ATOM 13089 C C . LEU A 1 40 ? -7.516 3.025 -6.543 1.00 0.00 40 LEU A C 10
ATOM 13090 O O . LEU A 1 40 ? -6.405 3.310 -6.986 1.00 0.00 40 LEU A O 10
ATOM 13106 N N . PRO A 1 41 ? -8.540 3.910 -6.403 1.00 0.00 41 PRO A N 10
ATOM 13107 C CA . PRO A 1 41 ? -8.381 5.304 -6.782 1.00 0.00 41 PRO A CA 10
ATOM 13108 C C . PRO A 1 41 ? -7.540 6.060 -5.752 1.00 0.00 41 PRO A C 10
ATOM 13109 O O . PRO A 1 41 ? -8.070 6.571 -4.767 1.00 0.00 41 PRO A O 10
ATOM 13120 N N . LEU A 1 42 ? -6.242 6.107 -6.015 1.00 0.00 42 LEU A N 10
ATOM 13121 C CA . LEU A 1 42 ? -5.322 6.792 -5.123 1.00 0.00 42 LEU A CA 10
ATOM 13122 C C . LEU A 1 42 ? -5.603 8.296 -5.164 1.00 0.00 42 LEU A C 10
ATOM 13123 O O . LEU A 1 42 ? -5.978 8.832 -6.206 1.00 0.00 42 LEU A O 10
ATOM 13139 N N . THR A 1 43 ? -5.411 8.933 -4.019 1.00 0.00 43 THR A N 10
ATOM 13140 C CA . THR A 1 43 ? -5.639 10.364 -3.912 1.00 0.00 43 THR A CA 10
ATOM 13141 C C . THR A 1 43 ? -4.461 11.041 -3.207 1.00 0.00 43 THR A C 10
ATOM 13142 O O . THR A 1 43 ? -4.312 10.926 -1.991 1.00 0.00 43 THR A O 10
ATOM 13153 N N . ALA A 1 44 ? -3.655 11.730 -4.000 1.00 0.00 44 ALA A N 10
ATOM 13154 C CA . ALA A 1 44 ? -2.495 12.425 -3.468 1.00 0.00 44 ALA A CA 10
ATOM 13155 C C . ALA A 1 44 ? -2.802 12.907 -2.049 1.00 0.00 44 ALA A C 10
ATOM 13156 O O . ALA A 1 44 ? -3.706 13.717 -1.846 1.00 0.00 44 ALA A O 10
ATOM 13163 N N . GLY A 1 45 ? -2.033 12.390 -1.102 1.00 0.00 45 GLY A N 10
ATOM 13164 C CA . GLY A 1 45 ? -2.211 12.757 0.292 1.00 0.00 45 GLY A CA 10
ATOM 13165 C C . GLY A 1 45 ? -2.940 11.654 1.061 1.00 0.00 45 GLY A C 10
ATOM 13166 O O . GLY A 1 45 ? -2.522 11.273 2.153 1.00 0.00 45 GLY A O 10
ATOM 13170 N N . LYS A 1 46 ? -4.018 11.171 0.460 1.00 0.00 46 LYS A N 10
ATOM 13171 C CA . LYS A 1 46 ? -4.810 10.119 1.075 1.00 0.00 46 LYS A CA 10
ATOM 13172 C C . LYS A 1 46 ? -3.908 8.923 1.384 1.00 0.00 46 LYS A C 10
ATOM 13173 O O . LYS A 1 46 ? -2.871 8.741 0.747 1.00 0.00 46 LYS A O 10
ATOM 13192 N N . TYR A 1 47 ? -4.335 8.137 2.362 1.00 0.00 47 TYR A N 10
ATOM 13193 C CA . TYR A 1 47 ? -3.578 6.963 2.763 1.00 0.00 47 TYR A CA 10
ATOM 13194 C C . TYR A 1 47 ? -4.363 5.682 2.477 1.00 0.00 47 TYR A C 10
ATOM 13195 O O . TYR A 1 47 ? -5.533 5.736 2.100 1.00 0.00 47 TYR A O 10
ATOM 13213 N N . LEU A 1 48 ? -3.688 4.558 2.667 1.00 0.00 48 LEU A N 10
ATOM 13214 C CA . LEU A 1 48 ? -4.307 3.264 2.434 1.00 0.00 48 LEU A CA 10
ATOM 13215 C C . LEU A 1 48 ? -3.482 2.176 3.124 1.00 0.00 48 LEU A C 10
ATOM 13216 O O . LEU A 1 48 ? -2.309 2.384 3.433 1.00 0.00 48 LEU A O 10
ATOM 13232 N N . TYR A 1 49 ? -4.126 1.040 3.347 1.00 0.00 49 TYR A N 10
ATOM 13233 C CA . TYR A 1 49 ? -3.467 -0.080 3.995 1.00 0.00 49 TYR A CA 10
ATOM 13234 C C . TYR A 1 49 ? -3.248 -1.232 3.012 1.00 0.00 49 TYR A C 10
ATOM 13235 O O . TYR A 1 49 ? -4.205 -1.869 2.574 1.00 0.00 49 TYR A O 10
ATOM 13253 N N . VAL A 1 50 ? -1.984 -1.463 2.692 1.00 0.00 50 VAL A N 10
ATOM 13254 C CA . VAL A 1 50 ? -1.628 -2.527 1.769 1.00 0.00 50 VAL A CA 10
ATOM 13255 C C . VAL A 1 50 ? -1.066 -3.713 2.555 1.00 0.00 50 VAL A C 10
ATOM 13256 O O . VAL A 1 50 ? 0.011 -3.618 3.143 1.00 0.00 50 VAL A O 10
ATOM 13269 N N . TYR A 1 51 ? -1.820 -4.802 2.541 1.00 0.00 51 TYR A N 10
ATOM 13270 C CA . TYR A 1 51 ? -1.410 -6.005 3.245 1.00 0.00 51 TYR A CA 10
ATOM 13271 C C . TYR A 1 51 ? -0.348 -6.770 2.453 1.00 0.00 51 TYR A C 10
ATOM 13272 O O . TYR A 1 51 ? -0.483 -6.955 1.244 1.00 0.00 51 TYR A O 10
ATOM 13290 N N . GLY A 1 52 ? 0.686 -7.193 3.166 1.00 0.00 52 GLY A N 10
ATOM 13291 C CA . GLY A 1 52 ? 1.771 -7.933 2.545 1.00 0.00 52 GLY A CA 10
ATOM 13292 C C . GLY A 1 52 ? 2.600 -7.028 1.632 1.00 0.00 52 GLY A C 10
ATOM 13293 O O . GLY A 1 52 ? 2.233 -5.878 1.393 1.00 0.00 52 GLY A O 10
ATOM 13297 N N . ASP A 1 53 ? 3.702 -7.580 1.146 1.00 0.00 53 ASP A N 10
ATOM 13298 C CA . ASP A 1 53 ? 4.586 -6.837 0.265 1.00 0.00 53 ASP A CA 10
ATOM 13299 C C . ASP A 1 53 ? 3.991 -6.811 -1.144 1.00 0.00 53 ASP A C 10
ATOM 13300 O O . ASP A 1 53 ? 2.803 -7.075 -1.325 1.00 0.00 53 ASP A O 10
ATOM 13309 N N . MET A 1 54 ? 4.843 -6.490 -2.107 1.00 0.00 54 MET A N 10
ATOM 13310 C CA . MET A 1 54 ? 4.416 -6.426 -3.494 1.00 0.00 54 MET A CA 10
ATOM 13311 C C . MET A 1 54 ? 3.854 -7.772 -3.957 1.00 0.00 54 MET A C 10
ATOM 13312 O O . MET A 1 54 ? 4.239 -8.820 -3.442 1.00 0.00 54 MET A O 10
ATOM 13326 N N . ASP A 1 55 ? 2.951 -7.699 -4.924 1.00 0.00 55 ASP A N 10
ATOM 13327 C CA . ASP A 1 55 ? 2.333 -8.898 -5.463 1.00 0.00 55 ASP A CA 10
ATOM 13328 C C . ASP A 1 55 ? 3.198 -9.448 -6.598 1.00 0.00 55 ASP A C 10
ATOM 13329 O O . ASP A 1 55 ? 4.375 -9.107 -6.707 1.00 0.00 55 ASP A O 10
ATOM 13338 N N . GLU A 1 56 ? 2.583 -10.290 -7.415 1.00 0.00 56 GLU A N 10
ATOM 13339 C CA . GLU A 1 56 ? 3.283 -10.891 -8.538 1.00 0.00 56 GLU A CA 10
ATOM 13340 C C . GLU A 1 56 ? 3.395 -9.890 -9.689 1.00 0.00 56 GLU A C 10
ATOM 13341 O O . GLU A 1 56 ? 4.329 -9.958 -10.487 1.00 0.00 56 GLU A O 10
ATOM 13353 N N . ASP A 1 57 ? 2.430 -8.983 -9.740 1.00 0.00 57 ASP A N 10
ATOM 13354 C CA . ASP A 1 57 ? 2.410 -7.969 -10.781 1.00 0.00 57 ASP A CA 10
ATOM 13355 C C . ASP A 1 57 ? 3.235 -6.763 -10.328 1.00 0.00 57 ASP A C 10
ATOM 13356 O O . ASP A 1 57 ? 3.720 -5.992 -11.156 1.00 0.00 57 ASP A O 10
ATOM 13365 N N . GLY A 1 58 ? 3.370 -6.637 -9.016 1.00 0.00 58 GLY A N 10
ATOM 13366 C CA . GLY A 1 58 ? 4.129 -5.538 -8.444 1.00 0.00 58 GLY A CA 10
ATOM 13367 C C . GLY A 1 58 ? 3.198 -4.486 -7.838 1.00 0.00 58 GLY A C 10
ATOM 13368 O O . GLY A 1 58 ? 3.634 -3.388 -7.497 1.00 0.00 58 GLY A O 10
ATOM 13372 N N . PHE A 1 59 ? 1.931 -4.859 -7.723 1.00 0.00 59 PHE A N 10
ATOM 13373 C CA . PHE A 1 59 ? 0.935 -3.961 -7.165 1.00 0.00 59 PHE A CA 10
ATOM 13374 C C . PHE A 1 59 ? 0.707 -4.250 -5.680 1.00 0.00 59 PHE A C 10
ATOM 13375 O O . PHE A 1 59 ? 1.032 -5.334 -5.198 1.00 0.00 59 PHE A O 10
ATOM 13392 N N . TYR A 1 60 ? 0.150 -3.261 -4.996 1.00 0.00 60 TYR A N 10
ATOM 13393 C CA . TYR A 1 60 ? -0.125 -3.396 -3.576 1.00 0.00 60 TYR A CA 10
ATOM 13394 C C . TYR A 1 60 ? -1.627 -3.531 -3.318 1.00 0.00 60 TYR A C 10
ATOM 13395 O O . TYR A 1 60 ? -2.429 -2.814 -3.913 1.00 0.00 60 TYR A O 10
ATOM 13413 N N . GLU A 1 61 ? -1.961 -4.456 -2.430 1.00 0.00 61 GLU A N 10
ATOM 13414 C CA . GLU A 1 61 ? -3.353 -4.695 -2.087 1.00 0.00 61 GLU A CA 10
ATOM 13415 C C . GLU A 1 61 ? -3.834 -3.657 -1.071 1.00 0.00 61 GLU A C 10
ATOM 13416 O O . GLU A 1 61 ? -4.384 -4.011 -0.029 1.00 0.00 61 GLU A O 10
ATOM 13428 N N . GLY A 1 62 ? -3.611 -2.396 -1.410 1.00 0.00 62 GLY A N 10
ATOM 13429 C CA . GLY A 1 62 ? -4.015 -1.304 -0.541 1.00 0.00 62 GLY A CA 10
ATOM 13430 C C . GLY A 1 62 ? -5.505 -1.393 -0.206 1.00 0.00 62 GLY A C 10
ATOM 13431 O O . GLY A 1 62 ? -6.300 -1.864 -1.018 1.00 0.00 62 GLY A O 10
ATOM 13435 N N . GLU A 1 63 ? -5.838 -0.933 0.991 1.00 0.00 63 GLU A N 10
ATOM 13436 C CA . GLU A 1 63 ? -7.219 -0.955 1.443 1.00 0.00 63 GLU A CA 10
ATOM 13437 C C . GLU A 1 63 ? -7.681 0.458 1.806 1.00 0.00 63 GLU A C 10
ATOM 13438 O O . GLU A 1 63 ? -7.452 0.923 2.922 1.00 0.00 63 GLU A O 10
ATOM 13450 N N . LEU A 1 64 ? -8.323 1.102 0.842 1.00 0.00 64 LEU A N 10
ATOM 13451 C CA . LEU A 1 64 ? -8.818 2.453 1.046 1.00 0.00 64 LEU A CA 10
ATOM 13452 C C . LEU A 1 64 ? -9.355 2.585 2.473 1.00 0.00 64 LEU A C 10
ATOM 13453 O O . LEU A 1 64 ? -9.877 1.623 3.035 1.00 0.00 64 LEU A O 10
ATOM 13469 N N . LEU A 1 65 ? -9.209 3.783 3.018 1.00 0.00 65 LEU A N 10
ATOM 13470 C CA . LEU A 1 65 ? -9.672 4.053 4.368 1.00 0.00 65 LEU A CA 10
ATOM 13471 C C . LEU A 1 65 ? -11.167 3.740 4.462 1.00 0.00 65 LEU A C 10
ATOM 13472 O O . LEU A 1 65 ? -11.690 3.515 5.552 1.00 0.00 65 LEU A O 10
ATOM 13488 N N . ASP A 1 66 ? -11.811 3.735 3.304 1.00 0.00 66 ASP A N 10
ATOM 13489 C CA . ASP A 1 66 ? -13.236 3.453 3.242 1.00 0.00 66 ASP A CA 10
ATOM 13490 C C . ASP A 1 66 ? -13.469 1.965 3.515 1.00 0.00 66 ASP A C 10
ATOM 13491 O O . ASP A 1 66 ? -14.574 1.562 3.875 1.00 0.00 66 ASP A O 10
ATOM 13500 N N . GLY A 1 67 ? -12.410 1.190 3.333 1.00 0.00 67 GLY A N 10
ATOM 13501 C CA . GLY A 1 67 ? -12.485 -0.244 3.555 1.00 0.00 67 GLY A CA 10
ATOM 13502 C C . GLY A 1 67 ? -12.381 -1.009 2.234 1.00 0.00 67 GLY A C 10
ATOM 13503 O O . GLY A 1 67 ? -12.534 -2.230 2.206 1.00 0.00 67 GLY A O 10
ATOM 13507 N N . GLN A 1 68 ? -12.122 -0.261 1.172 1.00 0.00 68 GLN A N 10
ATOM 13508 C CA . GLN A 1 68 ? -11.996 -0.853 -0.149 1.00 0.00 68 GLN A CA 10
ATOM 13509 C C . GLN A 1 68 ? -10.811 -1.820 -0.186 1.00 0.00 68 GLN A C 10
ATOM 13510 O O . GLN A 1 68 ? -10.015 -1.868 0.751 1.00 0.00 68 GLN A O 10
ATOM 13524 N N . ARG A 1 69 ? -10.731 -2.567 -1.277 1.00 0.00 69 ARG A N 10
ATOM 13525 C CA . ARG A 1 69 ? -9.657 -3.530 -1.449 1.00 0.00 69 ARG A CA 10
ATOM 13526 C C . ARG A 1 69 ? -9.343 -3.716 -2.934 1.00 0.00 69 ARG A C 10
ATOM 13527 O O . ARG A 1 69 ? -10.137 -4.297 -3.672 1.00 0.00 69 ARG A O 10
ATOM 13548 N N . GLY A 1 70 ? -8.183 -3.212 -3.329 1.00 0.00 70 GLY A N 10
ATOM 13549 C CA . GLY A 1 70 ? -7.754 -3.315 -4.713 1.00 0.00 70 GLY A CA 10
ATOM 13550 C C . GLY A 1 70 ? -6.237 -3.155 -4.831 1.00 0.00 70 GLY A C 10
ATOM 13551 O O . GLY A 1 70 ? -5.551 -2.954 -3.829 1.00 0.00 70 GLY A O 10
ATOM 13555 N N . LEU A 1 71 ? -5.757 -3.248 -6.062 1.00 0.00 71 LEU A N 10
ATOM 13556 C CA . LEU A 1 71 ? -4.334 -3.116 -6.324 1.00 0.00 71 LEU A CA 10
ATOM 13557 C C . LEU A 1 71 ? -3.919 -1.655 -6.134 1.00 0.00 71 LEU A C 10
ATOM 13558 O O . LEU A 1 71 ? -4.766 -0.763 -6.114 1.00 0.00 71 LEU A O 10
ATOM 13574 N N . VAL A 1 72 ? -2.616 -1.457 -5.999 1.00 0.00 72 VAL A N 10
ATOM 13575 C CA . VAL A 1 72 ? -2.078 -0.120 -5.812 1.00 0.00 72 VAL A CA 10
ATOM 13576 C C . VAL A 1 72 ? -0.608 -0.102 -6.236 1.00 0.00 72 VAL A C 10
ATOM 13577 O O . VAL A 1 72 ? 0.196 -0.886 -5.734 1.00 0.00 72 VAL A O 10
ATOM 13590 N N . PRO A 1 73 ? -0.294 0.825 -7.180 1.00 0.00 73 PRO A N 10
ATOM 13591 C CA . PRO A 1 73 ? 1.065 0.956 -7.677 1.00 0.00 73 PRO A CA 10
ATOM 13592 C C . PRO A 1 73 ? 1.961 1.648 -6.649 1.00 0.00 73 PRO A C 10
ATOM 13593 O O . PRO A 1 73 ? 1.583 2.672 -6.080 1.00 0.00 73 PRO A O 10
ATOM 13604 N N . SER A 1 74 ? 3.131 1.063 -6.441 1.00 0.00 74 SER A N 10
ATOM 13605 C CA . SER A 1 74 ? 4.084 1.611 -5.491 1.00 0.00 74 SER A CA 10
ATOM 13606 C C . SER A 1 74 ? 4.694 2.900 -6.046 1.00 0.00 74 SER A C 10
ATOM 13607 O O . SER A 1 74 ? 5.472 3.566 -5.365 1.00 0.00 74 SER A O 10
ATOM 13615 N N . ASN A 1 75 ? 4.318 3.212 -7.277 1.00 0.00 75 ASN A N 10
ATOM 13616 C CA . ASN A 1 75 ? 4.818 4.409 -7.932 1.00 0.00 75 ASN A CA 10
ATOM 13617 C C . ASN A 1 75 ? 3.853 5.568 -7.673 1.00 0.00 75 ASN A C 10
ATOM 13618 O O . ASN A 1 75 ? 4.149 6.714 -8.008 1.00 0.00 75 ASN A O 10
ATOM 13629 N N . PHE A 1 76 ? 2.718 5.229 -7.078 1.00 0.00 76 PHE A N 10
ATOM 13630 C CA . PHE A 1 76 ? 1.708 6.227 -6.771 1.00 0.00 76 PHE A CA 10
ATOM 13631 C C . PHE A 1 76 ? 1.382 6.235 -5.276 1.00 0.00 76 PHE A C 10
ATOM 13632 O O . PHE A 1 76 ? 0.395 6.836 -4.855 1.00 0.00 76 PHE A O 10
ATOM 13649 N N . VAL A 1 77 ? 2.231 5.560 -4.514 1.00 0.00 77 VAL A N 10
ATOM 13650 C CA . VAL A 1 77 ? 2.045 5.481 -3.075 1.00 0.00 77 VAL A CA 10
ATOM 13651 C C . VAL A 1 77 ? 3.383 5.736 -2.378 1.00 0.00 77 VAL A C 10
ATOM 13652 O O . VAL A 1 77 ? 4.434 5.340 -2.880 1.00 0.00 77 VAL A O 10
ATOM 13665 N N . ASP A 1 78 ? 3.301 6.397 -1.233 1.00 0.00 78 ASP A N 10
ATOM 13666 C CA . ASP A 1 78 ? 4.492 6.709 -0.462 1.00 0.00 78 ASP A CA 10
ATOM 13667 C C . ASP A 1 78 ? 4.305 6.224 0.977 1.00 0.00 78 ASP A C 10
ATOM 13668 O O . ASP A 1 78 ? 3.549 6.819 1.743 1.00 0.00 78 ASP A O 10
ATOM 13677 N N . PHE A 1 79 ? 5.007 5.148 1.301 1.00 0.00 79 PHE A N 10
ATOM 13678 C CA . PHE A 1 79 ? 4.928 4.576 2.634 1.00 0.00 79 PHE A CA 10
ATOM 13679 C C . PHE A 1 79 ? 5.069 5.660 3.705 1.00 0.00 79 PHE A C 10
ATOM 13680 O O . PHE A 1 79 ? 6.055 6.396 3.722 1.00 0.00 79 PHE A O 10
ATOM 13697 N N . VAL A 1 80 ? 4.069 5.724 4.572 1.00 0.00 80 VAL A N 10
ATOM 13698 C CA . VAL A 1 80 ? 4.070 6.705 5.643 1.00 0.00 80 VAL A CA 10
ATOM 13699 C C . VAL A 1 80 ? 5.007 6.237 6.758 1.00 0.00 80 VAL A C 10
ATOM 13700 O O . VAL A 1 80 ? 5.931 5.463 6.513 1.00 0.00 80 VAL A O 10
ATOM 13713 N N . GLN A 1 81 ? 4.737 6.726 7.960 1.00 0.00 81 GLN A N 10
ATOM 13714 C CA . GLN A 1 81 ? 5.545 6.367 9.113 1.00 0.00 81 GLN A CA 10
ATOM 13715 C C . GLN A 1 81 ? 4.649 5.922 10.270 1.00 0.00 81 GLN A C 10
ATOM 13716 O O . GLN A 1 81 ? 5.011 5.025 11.030 1.00 0.00 81 GLN A O 10
ATOM 13730 N N . ASP A 1 82 ? 3.497 6.569 10.368 1.00 0.00 82 ASP A N 10
ATOM 13731 C CA . ASP A 1 82 ? 2.547 6.250 11.420 1.00 0.00 82 ASP A CA 10
ATOM 13732 C C . ASP A 1 82 ? 2.490 4.733 11.608 1.00 0.00 82 ASP A C 10
ATOM 13733 O O . ASP A 1 82 ? 2.201 4.250 12.702 1.00 0.00 82 ASP A O 10
ATOM 13742 N N . ASN A 1 83 ? 2.770 4.024 10.525 1.00 0.00 83 ASN A N 10
ATOM 13743 C CA . ASN A 1 83 ? 2.755 2.571 10.557 1.00 0.00 83 ASN A CA 10
ATOM 13744 C C . ASN A 1 83 ? 4.067 2.064 11.157 1.00 0.00 83 ASN A C 10
ATOM 13745 O O . ASN A 1 83 ? 4.758 1.248 10.549 1.00 0.00 83 ASN A O 10
ATOM 13756 N N . GLU A 1 84 ? 4.372 2.569 12.344 1.00 0.00 84 GLU A N 10
ATOM 13757 C CA . GLU A 1 84 ? 5.589 2.178 13.034 1.00 0.00 84 GLU A CA 10
ATOM 13758 C C . GLU A 1 84 ? 6.815 2.721 12.297 1.00 0.00 84 GLU A C 10
ATOM 13759 O O . GLU A 1 84 ? 7.604 3.473 12.867 1.00 0.00 84 GLU A O 10
ATOM 13771 N N . SER A 1 85 ? 6.936 2.319 11.040 1.00 0.00 85 SER A N 10
ATOM 13772 C CA . SER A 1 85 ? 8.053 2.756 10.219 1.00 0.00 85 SER A CA 10
ATOM 13773 C C . SER A 1 85 ? 8.367 4.227 10.503 1.00 0.00 85 SER A C 10
ATOM 13774 O O . SER A 1 85 ? 7.473 5.071 10.486 1.00 0.00 85 SER A O 10
ATOM 13782 N N . ARG A 1 86 ? 9.641 4.488 10.759 1.00 0.00 86 ARG A N 10
ATOM 13783 C CA . ARG A 1 86 ? 10.084 5.841 11.046 1.00 0.00 86 ARG A CA 10
ATOM 13784 C C . ARG A 1 86 ? 11.371 6.153 10.279 1.00 0.00 86 ARG A C 10
ATOM 13785 O O . ARG A 1 86 ? 11.496 7.217 9.676 1.00 0.00 86 ARG A O 10
ATOM 13806 N N . LEU A 1 87 ? 12.295 5.204 10.328 1.00 0.00 87 LEU A N 10
ATOM 13807 C CA . LEU A 1 87 ? 13.568 5.364 9.645 1.00 0.00 87 LEU A CA 10
ATOM 13808 C C . LEU A 1 87 ? 14.028 6.818 9.768 1.00 0.00 87 LEU A C 10
ATOM 13809 O O . LEU A 1 87 ? 13.641 7.519 10.702 1.00 0.00 87 LEU A O 10
ATOM 13825 N N . ALA A 1 88 ? 14.848 7.228 8.811 1.00 0.00 88 ALA A N 10
ATOM 13826 C CA . ALA A 1 88 ? 15.366 8.585 8.800 1.00 0.00 88 ALA A CA 10
ATOM 13827 C C . ALA A 1 88 ? 14.327 9.518 8.174 1.00 0.00 88 ALA A C 10
ATOM 13828 O O . ALA A 1 88 ? 13.592 9.117 7.273 1.00 0.00 88 ALA A O 10
ATOM 13835 N N . SER A 1 89 ? 14.299 10.743 8.676 1.00 0.00 89 SER A N 10
ATOM 13836 C CA . SER A 1 89 ? 13.363 11.736 8.177 1.00 0.00 89 SER A CA 10
ATOM 13837 C C . SER A 1 89 ? 13.252 11.631 6.655 1.00 0.00 89 SER A C 10
ATOM 13838 O O . SER A 1 89 ? 14.261 11.652 5.952 1.00 0.00 89 SER A O 10
ATOM 13846 N N . THR A 1 90 ? 12.016 11.522 6.189 1.00 0.00 90 THR A N 10
ATOM 13847 C CA . THR A 1 90 ? 11.760 11.415 4.763 1.00 0.00 90 THR A CA 10
ATOM 13848 C C . THR A 1 90 ? 11.118 12.700 4.238 1.00 0.00 90 THR A C 10
ATOM 13849 O O . THR A 1 90 ? 11.347 13.091 3.094 1.00 0.00 90 THR A O 10
ATOM 13860 N N . SER A 1 91 ? 10.327 13.323 5.099 1.00 0.00 91 SER A N 10
ATOM 13861 C CA . SER A 1 91 ? 9.650 14.557 4.737 1.00 0.00 91 SER A CA 10
ATOM 13862 C C . SER A 1 91 ? 9.421 15.414 5.983 1.00 0.00 91 SER A C 10
ATOM 13863 O O . SER A 1 91 ? 8.701 15.010 6.895 1.00 0.00 91 SER A O 10
ATOM 13871 N N . GLY A 1 92 ? 10.047 16.581 5.983 1.00 0.00 92 GLY A N 10
ATOM 13872 C CA . GLY A 1 92 ? 9.921 17.499 7.102 1.00 0.00 92 GLY A CA 10
ATOM 13873 C C . GLY A 1 92 ? 10.940 18.635 6.998 1.00 0.00 92 GLY A C 10
ATOM 13874 O O . GLY A 1 92 ? 12.099 18.470 7.373 1.00 0.00 92 GLY A O 10
ATOM 13878 N N . PRO A 1 93 ? 10.457 19.793 6.473 1.00 0.00 93 PRO A N 10
ATOM 13879 C CA . PRO A 1 93 ? 11.313 20.957 6.314 1.00 0.00 93 PRO A CA 10
ATOM 13880 C C . PRO A 1 93 ? 11.572 21.635 7.661 1.00 0.00 93 PRO A C 10
ATOM 13881 O O . PRO A 1 93 ? 10.745 21.558 8.568 1.00 0.00 93 PRO A O 10
ATOM 13892 N N . SER A 1 94 ? 12.724 22.284 7.749 1.00 0.00 94 SER A N 10
ATOM 13893 C CA . SER A 1 94 ? 13.102 22.975 8.970 1.00 0.00 94 SER A CA 10
ATOM 13894 C C . SER A 1 94 ? 12.064 24.048 9.307 1.00 0.00 94 SER A C 10
ATOM 13895 O O . SER A 1 94 ? 11.549 24.720 8.415 1.00 0.00 94 SER A O 10
ATOM 13903 N N . SER A 1 95 ? 11.789 24.175 10.597 1.00 0.00 95 SER A N 10
ATOM 13904 C CA . SER A 1 95 ? 10.822 25.155 11.062 1.00 0.00 95 SER A CA 10
ATOM 13905 C C . SER A 1 95 ? 11.393 25.928 12.252 1.00 0.00 95 SER A C 10
ATOM 13906 O O . SER A 1 95 ? 12.210 25.401 13.006 1.00 0.00 95 SER A O 10
ATOM 13914 N N . GLY A 1 96 ? 10.940 27.166 12.385 1.00 0.00 96 GLY A N 10
ATOM 13915 C CA . GLY A 1 96 ? 11.396 28.018 13.470 1.00 0.00 96 GLY A CA 10
ATOM 13916 C C . GLY A 1 96 ? 10.594 27.755 14.747 1.00 0.00 96 GLY A C 10
ATOM 13917 O O . GLY A 1 96 ? 10.902 26.830 15.498 1.00 0.00 96 GLY A O 10
ATOM 13921 N N . GLY A 1 1 ? -0.559 -1.088 16.899 1.00 0.00 1 GLY A N 11
ATOM 13922 C CA . GLY A 1 1 ? 0.638 -1.470 16.169 1.00 0.00 1 GLY A CA 11
ATOM 13923 C C . GLY A 1 1 ? 1.346 -2.642 16.852 1.00 0.00 1 GLY A C 11
ATOM 13924 O O . GLY A 1 1 ? 0.764 -3.312 17.704 1.00 0.00 1 GLY A O 11
ATOM 13928 N N . SER A 1 2 ? 2.592 -2.853 16.453 1.00 0.00 2 SER A N 11
ATOM 13929 C CA . SER A 1 2 ? 3.386 -3.932 17.017 1.00 0.00 2 SER A CA 11
ATOM 13930 C C . SER A 1 2 ? 2.805 -5.283 16.596 1.00 0.00 2 SER A C 11
ATOM 13931 O O . SER A 1 2 ? 1.815 -5.742 17.163 1.00 0.00 2 SER A O 11
ATOM 13939 N N . SER A 1 3 ? 3.447 -5.883 15.604 1.00 0.00 3 SER A N 11
ATOM 13940 C CA . SER A 1 3 ? 3.007 -7.173 15.100 1.00 0.00 3 SER A CA 11
ATOM 13941 C C . SER A 1 3 ? 4.218 -8.055 14.790 1.00 0.00 3 SER A C 11
ATOM 13942 O O . SER A 1 3 ? 4.357 -9.143 15.347 1.00 0.00 3 SER A O 11
ATOM 13950 N N . GLY A 1 4 ? 5.063 -7.553 13.902 1.00 0.00 4 GLY A N 11
ATOM 13951 C CA . GLY A 1 4 ? 6.258 -8.281 13.511 1.00 0.00 4 GLY A CA 11
ATOM 13952 C C . GLY A 1 4 ? 6.904 -7.652 12.275 1.00 0.00 4 GLY A C 11
ATOM 13953 O O . GLY A 1 4 ? 6.450 -6.617 11.792 1.00 0.00 4 GLY A O 11
ATOM 13957 N N . SER A 1 5 ? 7.954 -8.305 11.798 1.00 0.00 5 SER A N 11
ATOM 13958 C CA . SER A 1 5 ? 8.667 -7.823 10.628 1.00 0.00 5 SER A CA 11
ATOM 13959 C C . SER A 1 5 ? 8.168 -8.547 9.376 1.00 0.00 5 SER A C 11
ATOM 13960 O O . SER A 1 5 ? 7.393 -9.498 9.472 1.00 0.00 5 SER A O 11
ATOM 13968 N N . SER A 1 6 ? 8.632 -8.070 8.230 1.00 0.00 6 SER A N 11
ATOM 13969 C CA . SER A 1 6 ? 8.243 -8.661 6.961 1.00 0.00 6 SER A CA 11
ATOM 13970 C C . SER A 1 6 ? 9.447 -8.717 6.019 1.00 0.00 6 SER A C 11
ATOM 13971 O O . SER A 1 6 ? 10.357 -7.895 6.119 1.00 0.00 6 SER A O 11
ATOM 13979 N N . GLY A 1 7 ? 9.414 -9.694 5.125 1.00 0.00 7 GLY A N 11
ATOM 13980 C CA . GLY A 1 7 ? 10.491 -9.868 4.165 1.00 0.00 7 GLY A CA 11
ATOM 13981 C C . GLY A 1 7 ? 10.651 -11.340 3.781 1.00 0.00 7 GLY A C 11
ATOM 13982 O O . GLY A 1 7 ? 11.664 -11.961 4.098 1.00 0.00 7 GLY A O 11
ATOM 13986 N N . THR A 1 8 ? 9.635 -11.855 3.104 1.00 0.00 8 THR A N 11
ATOM 13987 C CA . THR A 1 8 ? 9.651 -13.243 2.673 1.00 0.00 8 THR A CA 11
ATOM 13988 C C . THR A 1 8 ? 8.437 -13.541 1.790 1.00 0.00 8 THR A C 11
ATOM 13989 O O . THR A 1 8 ? 8.544 -14.271 0.807 1.00 0.00 8 THR A O 11
ATOM 14000 N N . SER A 1 9 ? 7.310 -12.959 2.174 1.00 0.00 9 SER A N 11
ATOM 14001 C CA . SER A 1 9 ? 6.077 -13.153 1.430 1.00 0.00 9 SER A CA 11
ATOM 14002 C C . SER A 1 9 ? 5.475 -14.521 1.761 1.00 0.00 9 SER A C 11
ATOM 14003 O O . SER A 1 9 ? 5.917 -15.541 1.236 1.00 0.00 9 SER A O 11
ATOM 14011 N N . LYS A 1 10 ? 4.476 -14.497 2.632 1.00 0.00 10 LYS A N 11
ATOM 14012 C CA . LYS A 1 10 ? 3.810 -15.722 3.039 1.00 0.00 10 LYS A CA 11
ATOM 14013 C C . LYS A 1 10 ? 2.485 -15.852 2.285 1.00 0.00 10 LYS A C 11
ATOM 14014 O O . LYS A 1 10 ? 2.278 -16.815 1.548 1.00 0.00 10 LYS A O 11
ATOM 14033 N N . GLN A 1 11 ? 1.622 -14.869 2.494 1.00 0.00 11 GLN A N 11
ATOM 14034 C CA . GLN A 1 11 ? 0.324 -14.861 1.843 1.00 0.00 11 GLN A CA 11
ATOM 14035 C C . GLN A 1 11 ? 0.031 -13.478 1.258 1.00 0.00 11 GLN A C 11
ATOM 14036 O O . GLN A 1 11 ? 0.767 -12.525 1.511 1.00 0.00 11 GLN A O 11
ATOM 14050 N N . ARG A 1 12 ? -1.044 -13.412 0.486 1.00 0.00 12 ARG A N 11
ATOM 14051 C CA . ARG A 1 12 ? -1.443 -12.162 -0.137 1.00 0.00 12 ARG A CA 11
ATOM 14052 C C . ARG A 1 12 ? -2.803 -11.711 0.399 1.00 0.00 12 ARG A C 11
ATOM 14053 O O . ARG A 1 12 ? -3.588 -11.100 -0.324 1.00 0.00 12 ARG A O 11
ATOM 14074 N N . TYR A 1 13 ? -3.039 -12.030 1.664 1.00 0.00 13 TYR A N 11
ATOM 14075 C CA . TYR A 1 13 ? -4.291 -11.665 2.305 1.00 0.00 13 TYR A CA 11
ATOM 14076 C C . TYR A 1 13 ? -4.233 -11.930 3.811 1.00 0.00 13 TYR A C 11
ATOM 14077 O O . TYR A 1 13 ? -5.067 -12.655 4.350 1.00 0.00 13 TYR A O 11
ATOM 14095 N N . SER A 1 14 ? -3.238 -11.329 4.448 1.00 0.00 14 SER A N 11
ATOM 14096 C CA . SER A 1 14 ? -3.060 -11.491 5.880 1.00 0.00 14 SER A CA 11
ATOM 14097 C C . SER A 1 14 ? -1.864 -10.664 6.356 1.00 0.00 14 SER A C 11
ATOM 14098 O O . SER A 1 14 ? -1.907 -10.063 7.428 1.00 0.00 14 SER A O 11
ATOM 14106 N N . GLY A 1 15 ? -0.825 -10.659 5.534 1.00 0.00 15 GLY A N 11
ATOM 14107 C CA . GLY A 1 15 ? 0.381 -9.916 5.858 1.00 0.00 15 GLY A CA 11
ATOM 14108 C C . GLY A 1 15 ? 0.041 -8.518 6.378 1.00 0.00 15 GLY A C 11
ATOM 14109 O O . GLY A 1 15 ? -0.905 -7.889 5.905 1.00 0.00 15 GLY A O 11
ATOM 14113 N N . LYS A 1 16 ? 0.830 -8.072 7.345 1.00 0.00 16 LYS A N 11
ATOM 14114 C CA . LYS A 1 16 ? 0.623 -6.761 7.935 1.00 0.00 16 LYS A CA 11
ATOM 14115 C C . LYS A 1 16 ? 0.453 -5.726 6.820 1.00 0.00 16 LYS A C 11
ATOM 14116 O O . LYS A 1 16 ? 0.933 -5.925 5.705 1.00 0.00 16 LYS A O 11
ATOM 14135 N N . VAL A 1 17 ? -0.232 -4.644 7.160 1.00 0.00 17 VAL A N 11
ATOM 14136 C CA . VAL A 1 17 ? -0.472 -3.578 6.202 1.00 0.00 17 VAL A CA 11
ATOM 14137 C C . VAL A 1 17 ? 0.696 -2.590 6.242 1.00 0.00 17 VAL A C 11
ATOM 14138 O O . VAL A 1 17 ? 1.500 -2.611 7.173 1.00 0.00 17 VAL A O 11
ATOM 14151 N N . HIS A 1 18 ? 0.752 -1.748 5.221 1.00 0.00 18 HIS A N 11
ATOM 14152 C CA . HIS A 1 18 ? 1.808 -0.754 5.128 1.00 0.00 18 HIS A CA 11
ATOM 14153 C C . HIS A 1 18 ? 1.204 0.603 4.762 1.00 0.00 18 HIS A C 11
ATOM 14154 O O . HIS A 1 18 ? 1.161 0.971 3.589 1.00 0.00 18 HIS A O 11
ATOM 14168 N N . LEU A 1 19 ? 0.753 1.310 5.787 1.00 0.00 19 LEU A N 11
ATOM 14169 C CA . LEU A 1 19 ? 0.154 2.618 5.588 1.00 0.00 19 LEU A CA 11
ATOM 14170 C C . LEU A 1 19 ? 0.952 3.385 4.532 1.00 0.00 19 LEU A C 11
ATOM 14171 O O . LEU A 1 19 ? 2.115 3.720 4.749 1.00 0.00 19 LEU A O 11
ATOM 14187 N N . CYS A 1 20 ? 0.294 3.639 3.409 1.00 0.00 20 CYS A N 11
ATOM 14188 C CA . CYS A 1 20 ? 0.928 4.360 2.318 1.00 0.00 20 CYS A CA 11
ATOM 14189 C C . CYS A 1 20 ? 0.113 5.624 2.040 1.00 0.00 20 CYS A C 11
ATOM 14190 O O . CYS A 1 20 ? -1.062 5.701 2.397 1.00 0.00 20 CYS A O 11
ATOM 14198 N N . VAL A 1 21 ? 0.769 6.585 1.406 1.00 0.00 21 VAL A N 11
ATOM 14199 C CA . VAL A 1 21 ? 0.120 7.842 1.076 1.00 0.00 21 VAL A CA 11
ATOM 14200 C C . VAL A 1 21 ? 0.277 8.115 -0.421 1.00 0.00 21 VAL A C 11
ATOM 14201 O O . VAL A 1 21 ? 1.378 8.397 -0.892 1.00 0.00 21 VAL A O 11
ATOM 14214 N N . ALA A 1 22 ? -0.840 8.022 -1.128 1.00 0.00 22 ALA A N 11
ATOM 14215 C CA . ALA A 1 22 ? -0.839 8.255 -2.562 1.00 0.00 22 ALA A CA 11
ATOM 14216 C C . ALA A 1 22 ? 0.075 9.439 -2.882 1.00 0.00 22 ALA A C 11
ATOM 14217 O O . ALA A 1 22 ? -0.018 10.489 -2.247 1.00 0.00 22 ALA A O 11
ATOM 14224 N N . ARG A 1 23 ? 0.938 9.231 -3.865 1.00 0.00 23 ARG A N 11
ATOM 14225 C CA . ARG A 1 23 ? 1.868 10.268 -4.277 1.00 0.00 23 ARG A CA 11
ATOM 14226 C C . ARG A 1 23 ? 1.216 11.186 -5.313 1.00 0.00 23 ARG A C 11
ATOM 14227 O O . ARG A 1 23 ? 1.595 12.349 -5.444 1.00 0.00 23 ARG A O 11
ATOM 14248 N N . TYR A 1 24 ? 0.246 10.629 -6.022 1.00 0.00 24 TYR A N 11
ATOM 14249 C CA . TYR A 1 24 ? -0.463 11.382 -7.043 1.00 0.00 24 TYR A CA 11
ATOM 14250 C C . TYR A 1 24 ? -1.862 10.809 -7.275 1.00 0.00 24 TYR A C 11
ATOM 14251 O O . TYR A 1 24 ? -2.023 9.600 -7.432 1.00 0.00 24 TYR A O 11
ATOM 14269 N N . SER A 1 25 ? -2.839 11.704 -7.290 1.00 0.00 25 SER A N 11
ATOM 14270 C CA . SER A 1 25 ? -4.219 11.303 -7.501 1.00 0.00 25 SER A CA 11
ATOM 14271 C C . SER A 1 25 ? -4.307 10.329 -8.678 1.00 0.00 25 SER A C 11
ATOM 14272 O O . SER A 1 25 ? -3.762 10.594 -9.749 1.00 0.00 25 SER A O 11
ATOM 14280 N N . TYR A 1 26 ? -4.997 9.224 -8.440 1.00 0.00 26 TYR A N 11
ATOM 14281 C CA . TYR A 1 26 ? -5.163 8.210 -9.467 1.00 0.00 26 TYR A CA 11
ATOM 14282 C C . TYR A 1 26 ? -6.642 7.879 -9.678 1.00 0.00 26 TYR A C 11
ATOM 14283 O O . TYR A 1 26 ? -7.455 8.049 -8.770 1.00 0.00 26 TYR A O 11
ATOM 14301 N N . ASN A 1 27 ? -6.947 7.413 -10.880 1.00 0.00 27 ASN A N 11
ATOM 14302 C CA . ASN A 1 27 ? -8.314 7.058 -11.221 1.00 0.00 27 ASN A CA 11
ATOM 14303 C C . ASN A 1 27 ? -8.300 5.903 -12.225 1.00 0.00 27 ASN A C 11
ATOM 14304 O O . ASN A 1 27 ? -8.152 6.122 -13.426 1.00 0.00 27 ASN A O 11
ATOM 14315 N N . PRO A 1 28 ? -8.461 4.667 -11.681 1.00 0.00 28 PRO A N 11
ATOM 14316 C CA . PRO A 1 28 ? -8.469 3.477 -12.516 1.00 0.00 28 PRO A CA 11
ATOM 14317 C C . PRO A 1 28 ? -9.790 3.352 -13.278 1.00 0.00 28 PRO A C 11
ATOM 14318 O O . PRO A 1 28 ? -9.840 2.737 -14.343 1.00 0.00 28 PRO A O 11
ATOM 14329 N N . PHE A 1 29 ? -10.827 3.944 -12.705 1.00 0.00 29 PHE A N 11
ATOM 14330 C CA . PHE A 1 29 ? -12.144 3.906 -13.317 1.00 0.00 29 PHE A CA 11
ATOM 14331 C C . PHE A 1 29 ? -12.355 5.110 -14.237 1.00 0.00 29 PHE A C 11
ATOM 14332 O O . PHE A 1 29 ? -13.488 5.539 -14.454 1.00 0.00 29 PHE A O 11
ATOM 14349 N N . ASP A 1 30 ? -11.248 5.621 -14.755 1.00 0.00 30 ASP A N 11
ATOM 14350 C CA . ASP A 1 30 ? -11.297 6.767 -15.646 1.00 0.00 30 ASP A CA 11
ATOM 14351 C C . ASP A 1 30 ? -10.927 6.322 -17.063 1.00 0.00 30 ASP A C 11
ATOM 14352 O O . ASP A 1 30 ? -11.371 6.920 -18.041 1.00 0.00 30 ASP A O 11
ATOM 14361 N N . GLY A 1 31 ? -10.117 5.275 -17.127 1.00 0.00 31 GLY A N 11
ATOM 14362 C CA . GLY A 1 31 ? -9.681 4.743 -18.407 1.00 0.00 31 GLY A CA 11
ATOM 14363 C C . GLY A 1 31 ? -10.549 3.556 -18.831 1.00 0.00 31 GLY A C 11
ATOM 14364 O O . GLY A 1 31 ? -11.518 3.218 -18.153 1.00 0.00 31 GLY A O 11
ATOM 14368 N N . PRO A 1 32 ? -10.159 2.941 -19.979 1.00 0.00 32 PRO A N 11
ATOM 14369 C CA . PRO A 1 32 ? -10.889 1.799 -20.502 1.00 0.00 32 PRO A CA 11
ATOM 14370 C C . PRO A 1 32 ? -10.594 0.539 -19.685 1.00 0.00 32 PRO A C 11
ATOM 14371 O O . PRO A 1 32 ? -11.123 -0.532 -19.977 1.00 0.00 32 PRO A O 11
ATOM 14382 N N . ASN A 1 33 ? -9.750 0.709 -18.678 1.00 0.00 33 ASN A N 11
ATOM 14383 C CA . ASN A 1 33 ? -9.378 -0.401 -17.818 1.00 0.00 33 ASN A CA 11
ATOM 14384 C C . ASN A 1 33 ? -10.607 -1.275 -17.560 1.00 0.00 33 ASN A C 11
ATOM 14385 O O . ASN A 1 33 ? -11.582 -0.820 -16.964 1.00 0.00 33 ASN A O 11
ATOM 14396 N N . GLU A 1 34 ? -10.520 -2.514 -18.021 1.00 0.00 34 GLU A N 11
ATOM 14397 C CA . GLU A 1 34 ? -11.613 -3.455 -17.848 1.00 0.00 34 GLU A CA 11
ATOM 14398 C C . GLU A 1 34 ? -11.600 -4.029 -16.429 1.00 0.00 34 GLU A C 11
ATOM 14399 O O . GLU A 1 34 ? -12.488 -4.793 -16.057 1.00 0.00 34 GLU A O 11
ATOM 14411 N N . ASN A 1 35 ? -10.582 -3.637 -15.677 1.00 0.00 35 ASN A N 11
ATOM 14412 C CA . ASN A 1 35 ? -10.441 -4.103 -14.307 1.00 0.00 35 ASN A CA 11
ATOM 14413 C C . ASN A 1 35 ? -10.033 -2.930 -13.414 1.00 0.00 35 ASN A C 11
ATOM 14414 O O . ASN A 1 35 ? -8.972 -2.959 -12.792 1.00 0.00 35 ASN A O 11
ATOM 14425 N N . PRO A 1 36 ? -10.919 -1.899 -13.378 1.00 0.00 36 PRO A N 11
ATOM 14426 C CA . PRO A 1 36 ? -10.661 -0.719 -12.571 1.00 0.00 36 PRO A CA 11
ATOM 14427 C C . PRO A 1 36 ? -10.886 -1.010 -11.085 1.00 0.00 36 PRO A C 11
ATOM 14428 O O . PRO A 1 36 ? -10.156 -0.507 -10.233 1.00 0.00 36 PRO A O 11
ATOM 14439 N N . GLU A 1 37 ? -11.899 -1.822 -10.821 1.00 0.00 37 GLU A N 11
ATOM 14440 C CA . GLU A 1 37 ? -12.230 -2.186 -9.454 1.00 0.00 37 GLU A CA 11
ATOM 14441 C C . GLU A 1 37 ? -11.060 -2.929 -8.805 1.00 0.00 37 GLU A C 11
ATOM 14442 O O . GLU A 1 37 ? -10.860 -2.843 -7.595 1.00 0.00 37 GLU A O 11
ATOM 14454 N N . ALA A 1 38 ? -10.318 -3.642 -9.640 1.00 0.00 38 ALA A N 11
ATOM 14455 C CA . ALA A 1 38 ? -9.173 -4.399 -9.163 1.00 0.00 38 ALA A CA 11
ATOM 14456 C C . ALA A 1 38 ? -8.214 -3.459 -8.430 1.00 0.00 38 ALA A C 11
ATOM 14457 O O . ALA A 1 38 ? -7.695 -3.801 -7.368 1.00 0.00 38 ALA A O 11
ATOM 14464 N N . GLU A 1 39 ? -8.009 -2.293 -9.024 1.00 0.00 39 GLU A N 11
ATOM 14465 C CA . GLU A 1 39 ? -7.122 -1.301 -8.440 1.00 0.00 39 GLU A CA 11
ATOM 14466 C C . GLU A 1 39 ? -7.904 -0.373 -7.509 1.00 0.00 39 GLU A C 11
ATOM 14467 O O . GLU A 1 39 ? -9.104 -0.554 -7.310 1.00 0.00 39 GLU A O 11
ATOM 14479 N N . LEU A 1 40 ? -7.192 0.602 -6.963 1.00 0.00 40 LEU A N 11
ATOM 14480 C CA . LEU A 1 40 ? -7.804 1.559 -6.057 1.00 0.00 40 LEU A CA 11
ATOM 14481 C C . LEU A 1 40 ? -7.457 2.979 -6.511 1.00 0.00 40 LEU A C 11
ATOM 14482 O O . LEU A 1 40 ? -6.316 3.255 -6.879 1.00 0.00 40 LEU A O 11
ATOM 14498 N N . PRO A 1 41 ? -8.489 3.864 -6.470 1.00 0.00 41 PRO A N 11
ATOM 14499 C CA . PRO A 1 41 ? -8.304 5.248 -6.873 1.00 0.00 41 PRO A CA 11
ATOM 14500 C C . PRO A 1 41 ? -7.542 6.033 -5.803 1.00 0.00 41 PRO A C 11
ATOM 14501 O O . PRO A 1 41 ? -8.140 6.541 -4.857 1.00 0.00 41 PRO A O 11
ATOM 14512 N N . LEU A 1 42 ? -6.232 6.107 -5.990 1.00 0.00 42 LEU A N 11
ATOM 14513 C CA . LEU A 1 42 ? -5.382 6.822 -5.053 1.00 0.00 42 LEU A CA 11
ATOM 14514 C C . LEU A 1 42 ? -5.802 8.293 -5.010 1.00 0.00 42 LEU A C 11
ATOM 14515 O O . LEU A 1 42 ? -6.616 8.734 -5.820 1.00 0.00 42 LEU A O 11
ATOM 14531 N N . THR A 1 43 ? -5.228 9.011 -4.055 1.00 0.00 43 THR A N 11
ATOM 14532 C CA . THR A 1 43 ? -5.533 10.423 -3.895 1.00 0.00 43 THR A CA 11
ATOM 14533 C C . THR A 1 43 ? -4.401 11.132 -3.151 1.00 0.00 43 THR A C 11
ATOM 14534 O O . THR A 1 43 ? -4.377 11.149 -1.921 1.00 0.00 43 THR A O 11
ATOM 14545 N N . ALA A 1 44 ? -3.489 11.700 -3.927 1.00 0.00 44 ALA A N 11
ATOM 14546 C CA . ALA A 1 44 ? -2.357 12.409 -3.356 1.00 0.00 44 ALA A CA 11
ATOM 14547 C C . ALA A 1 44 ? -2.724 12.904 -1.956 1.00 0.00 44 ALA A C 11
ATOM 14548 O O . ALA A 1 44 ? -3.611 13.742 -1.803 1.00 0.00 44 ALA A O 11
ATOM 14555 N N . GLY A 1 45 ? -2.022 12.365 -0.969 1.00 0.00 45 GLY A N 11
ATOM 14556 C CA . GLY A 1 45 ? -2.264 12.742 0.413 1.00 0.00 45 GLY A CA 11
ATOM 14557 C C . GLY A 1 45 ? -3.017 11.639 1.159 1.00 0.00 45 GLY A C 11
ATOM 14558 O O . GLY A 1 45 ? -2.630 11.254 2.261 1.00 0.00 45 GLY A O 11
ATOM 14562 N N . LYS A 1 46 ? -4.079 11.161 0.528 1.00 0.00 46 LYS A N 11
ATOM 14563 C CA . LYS A 1 46 ? -4.890 10.109 1.118 1.00 0.00 46 LYS A CA 11
ATOM 14564 C C . LYS A 1 46 ? -3.981 8.964 1.571 1.00 0.00 46 LYS A C 11
ATOM 14565 O O . LYS A 1 46 ? -2.836 8.866 1.135 1.00 0.00 46 LYS A O 11
ATOM 14584 N N . TYR A 1 47 ? -4.527 8.128 2.442 1.00 0.00 47 TYR A N 11
ATOM 14585 C CA . TYR A 1 47 ? -3.781 6.994 2.959 1.00 0.00 47 TYR A CA 11
ATOM 14586 C C . TYR A 1 47 ? -4.547 5.688 2.742 1.00 0.00 47 TYR A C 11
ATOM 14587 O O . TYR A 1 47 ? -5.765 5.699 2.574 1.00 0.00 47 TYR A O 11
ATOM 14605 N N . LEU A 1 48 ? -3.801 4.593 2.752 1.00 0.00 48 LEU A N 11
ATOM 14606 C CA . LEU A 1 48 ? -4.395 3.281 2.558 1.00 0.00 48 LEU A CA 11
ATOM 14607 C C . LEU A 1 48 ? -3.528 2.226 3.248 1.00 0.00 48 LEU A C 11
ATOM 14608 O O . LEU A 1 48 ? -2.402 2.511 3.653 1.00 0.00 48 LEU A O 11
ATOM 14624 N N . TYR A 1 49 ? -4.085 1.029 3.361 1.00 0.00 49 TYR A N 11
ATOM 14625 C CA . TYR A 1 49 ? -3.377 -0.069 3.995 1.00 0.00 49 TYR A CA 11
ATOM 14626 C C . TYR A 1 49 ? -3.169 -1.226 3.016 1.00 0.00 49 TYR A C 11
ATOM 14627 O O . TYR A 1 49 ? -4.132 -1.843 2.564 1.00 0.00 49 TYR A O 11
ATOM 14645 N N . VAL A 1 50 ? -1.904 -1.485 2.716 1.00 0.00 50 VAL A N 11
ATOM 14646 C CA . VAL A 1 50 ? -1.557 -2.557 1.798 1.00 0.00 50 VAL A CA 11
ATOM 14647 C C . VAL A 1 50 ? -0.982 -3.734 2.589 1.00 0.00 50 VAL A C 11
ATOM 14648 O O . VAL A 1 50 ? 0.102 -3.632 3.160 1.00 0.00 50 VAL A O 11
ATOM 14661 N N . TYR A 1 51 ? -1.735 -4.824 2.597 1.00 0.00 51 TYR A N 11
ATOM 14662 C CA . TYR A 1 51 ? -1.314 -6.019 3.309 1.00 0.00 51 TYR A CA 11
ATOM 14663 C C . TYR A 1 51 ? -0.254 -6.784 2.515 1.00 0.00 51 TYR A C 11
ATOM 14664 O O . TYR A 1 51 ? -0.391 -6.970 1.307 1.00 0.00 51 TYR A O 11
ATOM 14682 N N . GLY A 1 52 ? 0.781 -7.207 3.226 1.00 0.00 52 GLY A N 11
ATOM 14683 C CA . GLY A 1 52 ? 1.865 -7.948 2.604 1.00 0.00 52 GLY A CA 11
ATOM 14684 C C . GLY A 1 52 ? 2.697 -7.042 1.694 1.00 0.00 52 GLY A C 11
ATOM 14685 O O . GLY A 1 52 ? 2.366 -5.872 1.507 1.00 0.00 52 GLY A O 11
ATOM 14689 N N . ASP A 1 53 ? 3.760 -7.617 1.151 1.00 0.00 53 ASP A N 11
ATOM 14690 C CA . ASP A 1 53 ? 4.641 -6.875 0.265 1.00 0.00 53 ASP A CA 11
ATOM 14691 C C . ASP A 1 53 ? 4.017 -6.809 -1.130 1.00 0.00 53 ASP A C 11
ATOM 14692 O O . ASP A 1 53 ? 2.840 -7.120 -1.302 1.00 0.00 53 ASP A O 11
ATOM 14701 N N . MET A 1 54 ? 4.835 -6.403 -2.090 1.00 0.00 54 MET A N 11
ATOM 14702 C CA . MET A 1 54 ? 4.377 -6.293 -3.465 1.00 0.00 54 MET A CA 11
ATOM 14703 C C . MET A 1 54 ? 3.553 -7.517 -3.869 1.00 0.00 54 MET A C 11
ATOM 14704 O O . MET A 1 54 ? 3.722 -8.597 -3.305 1.00 0.00 54 MET A O 11
ATOM 14718 N N . ASP A 1 55 ? 2.679 -7.307 -4.842 1.00 0.00 55 ASP A N 11
ATOM 14719 C CA . ASP A 1 55 ? 1.828 -8.380 -5.328 1.00 0.00 55 ASP A CA 11
ATOM 14720 C C . ASP A 1 55 ? 2.563 -9.150 -6.426 1.00 0.00 55 ASP A C 11
ATOM 14721 O O . ASP A 1 55 ? 3.619 -8.722 -6.890 1.00 0.00 55 ASP A O 11
ATOM 14730 N N . GLU A 1 56 ? 1.976 -10.274 -6.811 1.00 0.00 56 GLU A N 11
ATOM 14731 C CA . GLU A 1 56 ? 2.562 -11.108 -7.847 1.00 0.00 56 GLU A CA 11
ATOM 14732 C C . GLU A 1 56 ? 2.990 -10.251 -9.040 1.00 0.00 56 GLU A C 11
ATOM 14733 O O . GLU A 1 56 ? 4.040 -10.489 -9.634 1.00 0.00 56 GLU A O 11
ATOM 14745 N N . ASP A 1 57 ? 2.154 -9.273 -9.355 1.00 0.00 57 ASP A N 11
ATOM 14746 C CA . ASP A 1 57 ? 2.433 -8.379 -10.466 1.00 0.00 57 ASP A CA 11
ATOM 14747 C C . ASP A 1 57 ? 3.349 -7.250 -9.990 1.00 0.00 57 ASP A C 11
ATOM 14748 O O . ASP A 1 57 ? 4.091 -6.672 -10.783 1.00 0.00 57 ASP A O 11
ATOM 14757 N N . GLY A 1 58 ? 3.267 -6.970 -8.698 1.00 0.00 58 GLY A N 11
ATOM 14758 C CA . GLY A 1 58 ? 4.079 -5.920 -8.107 1.00 0.00 58 GLY A CA 11
ATOM 14759 C C . GLY A 1 58 ? 3.204 -4.877 -7.409 1.00 0.00 58 GLY A C 11
ATOM 14760 O O . GLY A 1 58 ? 3.702 -4.065 -6.630 1.00 0.00 58 GLY A O 11
ATOM 14764 N N . PHE A 1 59 ? 1.916 -4.933 -7.713 1.00 0.00 59 PHE A N 11
ATOM 14765 C CA . PHE A 1 59 ? 0.967 -4.003 -7.124 1.00 0.00 59 PHE A CA 11
ATOM 14766 C C . PHE A 1 59 ? 0.782 -4.280 -5.631 1.00 0.00 59 PHE A C 11
ATOM 14767 O O . PHE A 1 59 ? 1.162 -5.343 -5.141 1.00 0.00 59 PHE A O 11
ATOM 14784 N N . TYR A 1 60 ? 0.197 -3.307 -4.949 1.00 0.00 60 TYR A N 11
ATOM 14785 C CA . TYR A 1 60 ? -0.044 -3.433 -3.522 1.00 0.00 60 TYR A CA 11
ATOM 14786 C C . TYR A 1 60 ? -1.541 -3.550 -3.226 1.00 0.00 60 TYR A C 11
ATOM 14787 O O . TYR A 1 60 ? -2.341 -2.770 -3.740 1.00 0.00 60 TYR A O 11
ATOM 14805 N N . GLU A 1 61 ? -1.873 -4.530 -2.399 1.00 0.00 61 GLU A N 11
ATOM 14806 C CA . GLU A 1 61 ? -3.259 -4.759 -2.029 1.00 0.00 61 GLU A CA 11
ATOM 14807 C C . GLU A 1 61 ? -3.707 -3.732 -0.987 1.00 0.00 61 GLU A C 11
ATOM 14808 O O . GLU A 1 61 ? -4.096 -4.096 0.122 1.00 0.00 61 GLU A O 11
ATOM 14820 N N . GLY A 1 62 ? -3.638 -2.469 -1.381 1.00 0.00 62 GLY A N 11
ATOM 14821 C CA . GLY A 1 62 ? -4.031 -1.386 -0.495 1.00 0.00 62 GLY A CA 11
ATOM 14822 C C . GLY A 1 62 ? -5.507 -1.503 -0.109 1.00 0.00 62 GLY A C 11
ATOM 14823 O O . GLY A 1 62 ? -6.297 -2.102 -0.837 1.00 0.00 62 GLY A O 11
ATOM 14827 N N . GLU A 1 63 ? -5.835 -0.920 1.035 1.00 0.00 63 GLU A N 11
ATOM 14828 C CA . GLU A 1 63 ? -7.202 -0.951 1.527 1.00 0.00 63 GLU A CA 11
ATOM 14829 C C . GLU A 1 63 ? -7.671 0.461 1.880 1.00 0.00 63 GLU A C 11
ATOM 14830 O O . GLU A 1 63 ? -7.407 0.951 2.977 1.00 0.00 63 GLU A O 11
ATOM 14842 N N . LEU A 1 64 ? -8.358 1.078 0.929 1.00 0.00 64 LEU A N 11
ATOM 14843 C CA . LEU A 1 64 ? -8.866 2.424 1.126 1.00 0.00 64 LEU A CA 11
ATOM 14844 C C . LEU A 1 64 ? -9.433 2.549 2.542 1.00 0.00 64 LEU A C 11
ATOM 14845 O O . LEU A 1 64 ? -9.965 1.583 3.088 1.00 0.00 64 LEU A O 11
ATOM 14861 N N . LEU A 1 65 ? -9.302 3.745 3.095 1.00 0.00 65 LEU A N 11
ATOM 14862 C CA . LEU A 1 65 ? -9.794 4.008 4.436 1.00 0.00 65 LEU A CA 11
ATOM 14863 C C . LEU A 1 65 ? -11.293 3.707 4.492 1.00 0.00 65 LEU A C 11
ATOM 14864 O O . LEU A 1 65 ? -11.858 3.544 5.573 1.00 0.00 65 LEU A O 11
ATOM 14880 N N . ASP A 1 66 ? -11.896 3.642 3.314 1.00 0.00 66 ASP A N 11
ATOM 14881 C CA . ASP A 1 66 ? -13.318 3.363 3.215 1.00 0.00 66 ASP A CA 11
ATOM 14882 C C . ASP A 1 66 ? -13.548 1.856 3.343 1.00 0.00 66 ASP A C 11
ATOM 14883 O O . ASP A 1 66 ? -14.617 1.422 3.771 1.00 0.00 66 ASP A O 11
ATOM 14892 N N . GLY A 1 67 ? -12.529 1.100 2.963 1.00 0.00 67 GLY A N 11
ATOM 14893 C CA . GLY A 1 67 ? -12.607 -0.349 3.029 1.00 0.00 67 GLY A CA 11
ATOM 14894 C C . GLY A 1 67 ? -12.380 -0.974 1.651 1.00 0.00 67 GLY A C 11
ATOM 14895 O O . GLY A 1 67 ? -12.358 -2.197 1.515 1.00 0.00 67 GLY A O 11
ATOM 14899 N N . GLN A 1 68 ? -12.216 -0.107 0.663 1.00 0.00 68 GLN A N 11
ATOM 14900 C CA . GLN A 1 68 ? -11.991 -0.558 -0.700 1.00 0.00 68 GLN A CA 11
ATOM 14901 C C . GLN A 1 68 ? -10.684 -1.348 -0.789 1.00 0.00 68 GLN A C 11
ATOM 14902 O O . GLN A 1 68 ? -9.620 -0.835 -0.445 1.00 0.00 68 GLN A O 11
ATOM 14916 N N . ARG A 1 69 ? -10.806 -2.583 -1.252 1.00 0.00 69 ARG A N 11
ATOM 14917 C CA . ARG A 1 69 ? -9.647 -3.448 -1.391 1.00 0.00 69 ARG A CA 11
ATOM 14918 C C . ARG A 1 69 ? -9.336 -3.686 -2.870 1.00 0.00 69 ARG A C 11
ATOM 14919 O O . ARG A 1 69 ? -10.141 -4.272 -3.591 1.00 0.00 69 ARG A O 11
ATOM 14940 N N . GLY A 1 70 ? -8.165 -3.217 -3.278 1.00 0.00 70 GLY A N 11
ATOM 14941 C CA . GLY A 1 70 ? -7.737 -3.371 -4.658 1.00 0.00 70 GLY A CA 11
ATOM 14942 C C . GLY A 1 70 ? -6.222 -3.204 -4.784 1.00 0.00 70 GLY A C 11
ATOM 14943 O O . GLY A 1 70 ? -5.534 -2.972 -3.791 1.00 0.00 70 GLY A O 11
ATOM 14947 N N . LEU A 1 71 ? -5.745 -3.329 -6.014 1.00 0.00 71 LEU A N 11
ATOM 14948 C CA . LEU A 1 71 ? -4.323 -3.195 -6.283 1.00 0.00 71 LEU A CA 11
ATOM 14949 C C . LEU A 1 71 ? -3.912 -1.731 -6.114 1.00 0.00 71 LEU A C 11
ATOM 14950 O O . LEU A 1 71 ? -4.761 -0.841 -6.116 1.00 0.00 71 LEU A O 11
ATOM 14966 N N . VAL A 1 72 ? -2.611 -1.528 -5.971 1.00 0.00 72 VAL A N 11
ATOM 14967 C CA . VAL A 1 72 ? -2.078 -0.187 -5.801 1.00 0.00 72 VAL A CA 11
ATOM 14968 C C . VAL A 1 72 ? -0.604 -0.173 -6.214 1.00 0.00 72 VAL A C 11
ATOM 14969 O O . VAL A 1 72 ? 0.199 -0.939 -5.685 1.00 0.00 72 VAL A O 11
ATOM 14982 N N . PRO A 1 73 ? -0.286 0.731 -7.179 1.00 0.00 73 PRO A N 11
ATOM 14983 C CA . PRO A 1 73 ? 1.077 0.855 -7.668 1.00 0.00 73 PRO A CA 11
ATOM 14984 C C . PRO A 1 73 ? 1.961 1.578 -6.651 1.00 0.00 73 PRO A C 11
ATOM 14985 O O . PRO A 1 73 ? 1.567 2.606 -6.101 1.00 0.00 73 PRO A O 11
ATOM 14996 N N . SER A 1 74 ? 3.139 1.013 -6.430 1.00 0.00 74 SER A N 11
ATOM 14997 C CA . SER A 1 74 ? 4.082 1.592 -5.489 1.00 0.00 74 SER A CA 11
ATOM 14998 C C . SER A 1 74 ? 4.711 2.852 -6.086 1.00 0.00 74 SER A C 11
ATOM 14999 O O . SER A 1 74 ? 5.528 3.508 -5.441 1.00 0.00 74 SER A O 11
ATOM 15007 N N . ASN A 1 75 ? 4.306 3.154 -7.311 1.00 0.00 75 ASN A N 11
ATOM 15008 C CA . ASN A 1 75 ? 4.820 4.324 -8.002 1.00 0.00 75 ASN A CA 11
ATOM 15009 C C . ASN A 1 75 ? 3.877 5.505 -7.767 1.00 0.00 75 ASN A C 11
ATOM 15010 O O . ASN A 1 75 ? 4.198 6.640 -8.118 1.00 0.00 75 ASN A O 11
ATOM 15021 N N . PHE A 1 76 ? 2.732 5.198 -7.175 1.00 0.00 76 PHE A N 11
ATOM 15022 C CA . PHE A 1 76 ? 1.740 6.220 -6.888 1.00 0.00 76 PHE A CA 11
ATOM 15023 C C . PHE A 1 76 ? 1.414 6.265 -5.394 1.00 0.00 76 PHE A C 11
ATOM 15024 O O . PHE A 1 76 ? 0.504 6.978 -4.975 1.00 0.00 76 PHE A O 11
ATOM 15041 N N . VAL A 1 77 ? 2.175 5.494 -4.632 1.00 0.00 77 VAL A N 11
ATOM 15042 C CA . VAL A 1 77 ? 1.979 5.436 -3.193 1.00 0.00 77 VAL A CA 11
ATOM 15043 C C . VAL A 1 77 ? 3.307 5.720 -2.489 1.00 0.00 77 VAL A C 11
ATOM 15044 O O . VAL A 1 77 ? 4.371 5.371 -3.000 1.00 0.00 77 VAL A O 11
ATOM 15057 N N . ASP A 1 78 ? 3.203 6.349 -1.328 1.00 0.00 78 ASP A N 11
ATOM 15058 C CA . ASP A 1 78 ? 4.383 6.684 -0.549 1.00 0.00 78 ASP A CA 11
ATOM 15059 C C . ASP A 1 78 ? 4.205 6.175 0.882 1.00 0.00 78 ASP A C 11
ATOM 15060 O O . ASP A 1 78 ? 3.444 6.750 1.659 1.00 0.00 78 ASP A O 11
ATOM 15069 N N . PHE A 1 79 ? 4.919 5.102 1.188 1.00 0.00 79 PHE A N 11
ATOM 15070 C CA . PHE A 1 79 ? 4.849 4.509 2.513 1.00 0.00 79 PHE A CA 11
ATOM 15071 C C . PHE A 1 79 ? 5.008 5.574 3.599 1.00 0.00 79 PHE A C 11
ATOM 15072 O O . PHE A 1 79 ? 6.116 6.045 3.854 1.00 0.00 79 PHE A O 11
ATOM 15089 N N . VAL A 1 80 ? 3.886 5.923 4.211 1.00 0.00 80 VAL A N 11
ATOM 15090 C CA . VAL A 1 80 ? 3.887 6.924 5.264 1.00 0.00 80 VAL A CA 11
ATOM 15091 C C . VAL A 1 80 ? 4.184 6.248 6.604 1.00 0.00 80 VAL A C 11
ATOM 15092 O O . VAL A 1 80 ? 4.082 5.028 6.724 1.00 0.00 80 VAL A O 11
ATOM 15105 N N . GLN A 1 81 ? 4.546 7.070 7.578 1.00 0.00 81 GLN A N 11
ATOM 15106 C CA . GLN A 1 81 ? 4.859 6.566 8.905 1.00 0.00 81 GLN A CA 11
ATOM 15107 C C . GLN A 1 81 ? 3.603 5.992 9.564 1.00 0.00 81 GLN A C 11
ATOM 15108 O O . GLN A 1 81 ? 2.740 5.437 8.885 1.00 0.00 81 GLN A O 11
ATOM 15122 N N . ASP A 1 82 ? 3.541 6.144 10.878 1.00 0.00 82 ASP A N 11
ATOM 15123 C CA . ASP A 1 82 ? 2.406 5.647 11.637 1.00 0.00 82 ASP A CA 11
ATOM 15124 C C . ASP A 1 82 ? 2.612 5.960 13.120 1.00 0.00 82 ASP A C 11
ATOM 15125 O O . ASP A 1 82 ? 1.735 6.532 13.766 1.00 0.00 82 ASP A O 11
ATOM 15134 N N . ASN A 1 83 ? 3.777 5.570 13.617 1.00 0.00 83 ASN A N 11
ATOM 15135 C CA . ASN A 1 83 ? 4.110 5.802 15.013 1.00 0.00 83 ASN A CA 11
ATOM 15136 C C . ASN A 1 83 ? 5.503 5.239 15.300 1.00 0.00 83 ASN A C 11
ATOM 15137 O O . ASN A 1 83 ? 5.711 4.028 15.246 1.00 0.00 83 ASN A O 11
ATOM 15148 N N . GLU A 1 84 ? 6.422 6.145 15.600 1.00 0.00 84 GLU A N 11
ATOM 15149 C CA . GLU A 1 84 ? 7.790 5.754 15.896 1.00 0.00 84 GLU A CA 11
ATOM 15150 C C . GLU A 1 84 ? 7.805 4.499 16.771 1.00 0.00 84 GLU A C 11
ATOM 15151 O O . GLU A 1 84 ? 8.461 3.513 16.438 1.00 0.00 84 GLU A O 11
ATOM 15163 N N . SER A 1 85 ? 7.075 4.576 17.874 1.00 0.00 85 SER A N 11
ATOM 15164 C CA . SER A 1 85 ? 6.997 3.458 18.800 1.00 0.00 85 SER A CA 11
ATOM 15165 C C . SER A 1 85 ? 6.221 2.304 18.162 1.00 0.00 85 SER A C 11
ATOM 15166 O O . SER A 1 85 ? 4.991 2.317 18.139 1.00 0.00 85 SER A O 11
ATOM 15174 N N . ARG A 1 86 ? 6.971 1.335 17.660 1.00 0.00 86 ARG A N 11
ATOM 15175 C CA . ARG A 1 86 ? 6.369 0.176 17.024 1.00 0.00 86 ARG A CA 11
ATOM 15176 C C . ARG A 1 86 ? 7.148 -1.092 17.383 1.00 0.00 86 ARG A C 11
ATOM 15177 O O . ARG A 1 86 ? 6.576 -2.051 17.898 1.00 0.00 86 ARG A O 11
ATOM 15198 N N . LEU A 1 87 ? 8.441 -1.054 17.096 1.00 0.00 87 LEU A N 11
ATOM 15199 C CA . LEU A 1 87 ? 9.304 -2.187 17.382 1.00 0.00 87 LEU A CA 11
ATOM 15200 C C . LEU A 1 87 ? 10.174 -1.866 18.599 1.00 0.00 87 LEU A C 11
ATOM 15201 O O . LEU A 1 87 ? 10.158 -0.742 19.098 1.00 0.00 87 LEU A O 11
ATOM 15217 N N . ALA A 1 88 ? 10.913 -2.873 19.041 1.00 0.00 88 ALA A N 11
ATOM 15218 C CA . ALA A 1 88 ? 11.788 -2.711 20.189 1.00 0.00 88 ALA A CA 11
ATOM 15219 C C . ALA A 1 88 ? 12.849 -3.814 20.176 1.00 0.00 88 ALA A C 11
ATOM 15220 O O . ALA A 1 88 ? 12.805 -4.712 19.336 1.00 0.00 88 ALA A O 11
ATOM 15227 N N . SER A 1 89 ? 13.776 -3.710 21.116 1.00 0.00 89 SER A N 11
ATOM 15228 C CA . SER A 1 89 ? 14.847 -4.687 21.223 1.00 0.00 89 SER A CA 11
ATOM 15229 C C . SER A 1 89 ? 14.263 -6.101 21.249 1.00 0.00 89 SER A C 11
ATOM 15230 O O . SER A 1 89 ? 13.527 -6.456 22.169 1.00 0.00 89 SER A O 11
ATOM 15238 N N . THR A 1 90 ? 14.614 -6.871 20.229 1.00 0.00 90 THR A N 11
ATOM 15239 C CA . THR A 1 90 ? 14.134 -8.238 20.124 1.00 0.00 90 THR A CA 11
ATOM 15240 C C . THR A 1 90 ? 14.893 -9.146 21.094 1.00 0.00 90 THR A C 11
ATOM 15241 O O . THR A 1 90 ? 14.300 -10.019 21.725 1.00 0.00 90 THR A O 11
ATOM 15252 N N . SER A 1 91 ? 16.193 -8.907 21.183 1.00 0.00 91 SER A N 11
ATOM 15253 C CA . SER A 1 91 ? 17.039 -9.692 22.066 1.00 0.00 91 SER A CA 11
ATOM 15254 C C . SER A 1 91 ? 16.872 -11.183 21.762 1.00 0.00 91 SER A C 11
ATOM 15255 O O . SER A 1 91 ? 15.877 -11.791 22.152 1.00 0.00 91 SER A O 11
ATOM 15263 N N . GLY A 1 92 ? 17.861 -11.727 21.069 1.00 0.00 92 GLY A N 11
ATOM 15264 C CA . GLY A 1 92 ? 17.836 -13.134 20.708 1.00 0.00 92 GLY A CA 11
ATOM 15265 C C . GLY A 1 92 ? 18.691 -13.962 21.670 1.00 0.00 92 GLY A C 11
ATOM 15266 O O . GLY A 1 92 ? 19.601 -13.435 22.308 1.00 0.00 92 GLY A O 11
ATOM 15270 N N . PRO A 1 93 ? 18.358 -15.279 21.747 1.00 0.00 93 PRO A N 11
ATOM 15271 C CA . PRO A 1 93 ? 19.084 -16.184 22.621 1.00 0.00 93 PRO A CA 11
ATOM 15272 C C . PRO A 1 93 ? 20.455 -16.529 22.036 1.00 0.00 93 PRO A C 11
ATOM 15273 O O . PRO A 1 93 ? 21.453 -16.554 22.755 1.00 0.00 93 PRO A O 11
ATOM 15284 N N . SER A 1 94 ? 20.461 -16.786 20.736 1.00 0.00 94 SER A N 11
ATOM 15285 C CA . SER A 1 94 ? 21.693 -17.128 20.046 1.00 0.00 94 SER A CA 11
ATOM 15286 C C . SER A 1 94 ? 22.252 -18.442 20.594 1.00 0.00 94 SER A C 11
ATOM 15287 O O . SER A 1 94 ? 22.218 -18.681 21.801 1.00 0.00 94 SER A O 11
ATOM 15295 N N . SER A 1 95 ? 22.754 -19.261 19.682 1.00 0.00 95 SER A N 11
ATOM 15296 C CA . SER A 1 95 ? 23.320 -20.546 20.058 1.00 0.00 95 SER A CA 11
ATOM 15297 C C . SER A 1 95 ? 24.847 -20.460 20.075 1.00 0.00 95 SER A C 11
ATOM 15298 O O . SER A 1 95 ? 25.475 -20.693 21.107 1.00 0.00 95 SER A O 11
ATOM 15306 N N . GLY A 1 96 ? 25.402 -20.126 18.919 1.00 0.00 96 GLY A N 11
ATOM 15307 C CA . GLY A 1 96 ? 26.844 -20.007 18.787 1.00 0.00 96 GLY A CA 11
ATOM 15308 C C . GLY A 1 96 ? 27.432 -19.172 19.927 1.00 0.00 96 GLY A C 11
ATOM 15309 O O . GLY A 1 96 ? 26.713 -18.424 20.588 1.00 0.00 96 GLY A O 11
ATOM 15313 N N . GLY A 1 1 ? 0.766 -18.113 19.129 1.00 0.00 1 GLY A N 12
ATOM 15314 C CA . GLY A 1 1 ? 1.477 -19.376 19.027 1.00 0.00 1 GLY A CA 12
ATOM 15315 C C . GLY A 1 1 ? 1.542 -19.853 17.575 1.00 0.00 1 GLY A C 12
ATOM 15316 O O . GLY A 1 1 ? 0.528 -20.248 17.001 1.00 0.00 1 GLY A O 12
ATOM 15320 N N . SER A 1 2 ? 2.745 -19.801 17.022 1.00 0.00 2 SER A N 12
ATOM 15321 C CA . SER A 1 2 ? 2.956 -20.223 15.647 1.00 0.00 2 SER A CA 12
ATOM 15322 C C . SER A 1 2 ? 4.444 -20.146 15.299 1.00 0.00 2 SER A C 12
ATOM 15323 O O . SER A 1 2 ? 5.200 -19.425 15.947 1.00 0.00 2 SER A O 12
ATOM 15331 N N . SER A 1 3 ? 4.819 -20.900 14.275 1.00 0.00 3 SER A N 12
ATOM 15332 C CA . SER A 1 3 ? 6.202 -20.926 13.833 1.00 0.00 3 SER A CA 12
ATOM 15333 C C . SER A 1 3 ? 6.343 -21.834 12.609 1.00 0.00 3 SER A C 12
ATOM 15334 O O . SER A 1 3 ? 5.610 -22.811 12.470 1.00 0.00 3 SER A O 12
ATOM 15342 N N . GLY A 1 4 ? 7.291 -21.478 11.754 1.00 0.00 4 GLY A N 12
ATOM 15343 C CA . GLY A 1 4 ? 7.537 -22.249 10.548 1.00 0.00 4 GLY A CA 12
ATOM 15344 C C . GLY A 1 4 ? 7.889 -21.332 9.374 1.00 0.00 4 GLY A C 12
ATOM 15345 O O . GLY A 1 4 ? 8.318 -20.197 9.575 1.00 0.00 4 GLY A O 12
ATOM 15349 N N . SER A 1 5 ? 7.694 -21.859 8.174 1.00 0.00 5 SER A N 12
ATOM 15350 C CA . SER A 1 5 ? 7.985 -21.102 6.968 1.00 0.00 5 SER A CA 12
ATOM 15351 C C . SER A 1 5 ? 7.469 -19.669 7.113 1.00 0.00 5 SER A C 12
ATOM 15352 O O . SER A 1 5 ? 6.444 -19.436 7.751 1.00 0.00 5 SER A O 12
ATOM 15360 N N . SER A 1 6 ? 8.204 -18.746 6.509 1.00 0.00 6 SER A N 12
ATOM 15361 C CA . SER A 1 6 ? 7.833 -17.342 6.562 1.00 0.00 6 SER A CA 12
ATOM 15362 C C . SER A 1 6 ? 6.944 -16.990 5.368 1.00 0.00 6 SER A C 12
ATOM 15363 O O . SER A 1 6 ? 5.815 -16.534 5.543 1.00 0.00 6 SER A O 12
ATOM 15371 N N . GLY A 1 7 ? 7.487 -17.215 4.180 1.00 0.00 7 GLY A N 12
ATOM 15372 C CA . GLY A 1 7 ? 6.757 -16.927 2.957 1.00 0.00 7 GLY A CA 12
ATOM 15373 C C . GLY A 1 7 ? 6.516 -15.424 2.803 1.00 0.00 7 GLY A C 12
ATOM 15374 O O . GLY A 1 7 ? 7.196 -14.615 3.433 1.00 0.00 7 GLY A O 12
ATOM 15378 N N . THR A 1 8 ? 5.547 -15.095 1.962 1.00 0.00 8 THR A N 12
ATOM 15379 C CA . THR A 1 8 ? 5.208 -13.703 1.717 1.00 0.00 8 THR A CA 12
ATOM 15380 C C . THR A 1 8 ? 3.773 -13.587 1.200 1.00 0.00 8 THR A C 12
ATOM 15381 O O . THR A 1 8 ? 3.344 -14.380 0.363 1.00 0.00 8 THR A O 12
ATOM 15392 N N . SER A 1 9 ? 3.069 -12.592 1.721 1.00 0.00 9 SER A N 12
ATOM 15393 C CA . SER A 1 9 ? 1.691 -12.361 1.322 1.00 0.00 9 SER A CA 12
ATOM 15394 C C . SER A 1 9 ? 0.909 -13.675 1.359 1.00 0.00 9 SER A C 12
ATOM 15395 O O . SER A 1 9 ? 0.744 -14.333 0.332 1.00 0.00 9 SER A O 12
ATOM 15403 N N . LYS A 1 10 ? 0.447 -14.019 2.552 1.00 0.00 10 LYS A N 12
ATOM 15404 C CA . LYS A 1 10 ? -0.314 -15.243 2.736 1.00 0.00 10 LYS A CA 12
ATOM 15405 C C . LYS A 1 10 ? -1.694 -15.081 2.095 1.00 0.00 10 LYS A C 12
ATOM 15406 O O . LYS A 1 10 ? -2.029 -15.791 1.149 1.00 0.00 10 LYS A O 12
ATOM 15425 N N . GLN A 1 11 ? -2.457 -14.144 2.637 1.00 0.00 11 GLN A N 12
ATOM 15426 C CA . GLN A 1 11 ? -3.793 -13.880 2.130 1.00 0.00 11 GLN A CA 12
ATOM 15427 C C . GLN A 1 11 ? -3.994 -12.378 1.920 1.00 0.00 11 GLN A C 12
ATOM 15428 O O . GLN A 1 11 ? -3.063 -11.593 2.095 1.00 0.00 11 GLN A O 12
ATOM 15442 N N . ARG A 1 12 ? -5.215 -12.023 1.547 1.00 0.00 12 ARG A N 12
ATOM 15443 C CA . ARG A 1 12 ? -5.550 -10.629 1.310 1.00 0.00 12 ARG A CA 12
ATOM 15444 C C . ARG A 1 12 ? -6.198 -10.021 2.556 1.00 0.00 12 ARG A C 12
ATOM 15445 O O . ARG A 1 12 ? -6.928 -9.036 2.461 1.00 0.00 12 ARG A O 12
ATOM 15466 N N . TYR A 1 13 ? -5.907 -10.633 3.694 1.00 0.00 13 TYR A N 12
ATOM 15467 C CA . TYR A 1 13 ? -6.452 -10.163 4.957 1.00 0.00 13 TYR A CA 12
ATOM 15468 C C . TYR A 1 13 ? -5.776 -10.861 6.139 1.00 0.00 13 TYR A C 12
ATOM 15469 O O . TYR A 1 13 ? -6.451 -11.421 7.002 1.00 0.00 13 TYR A O 12
ATOM 15487 N N . SER A 1 14 ? -4.452 -10.805 6.140 1.00 0.00 14 SER A N 12
ATOM 15488 C CA . SER A 1 14 ? -3.678 -11.425 7.202 1.00 0.00 14 SER A CA 12
ATOM 15489 C C . SER A 1 14 ? -2.268 -10.832 7.237 1.00 0.00 14 SER A C 12
ATOM 15490 O O . SER A 1 14 ? -1.748 -10.520 8.307 1.00 0.00 14 SER A O 12
ATOM 15498 N N . GLY A 1 15 ? -1.690 -10.693 6.053 1.00 0.00 15 GLY A N 12
ATOM 15499 C CA . GLY A 1 15 ? -0.350 -10.142 5.934 1.00 0.00 15 GLY A CA 12
ATOM 15500 C C . GLY A 1 15 ? -0.260 -8.771 6.607 1.00 0.00 15 GLY A C 12
ATOM 15501 O O . GLY A 1 15 ? -1.221 -8.004 6.592 1.00 0.00 15 GLY A O 12
ATOM 15505 N N . LYS A 1 16 ? 0.904 -8.505 7.181 1.00 0.00 16 LYS A N 12
ATOM 15506 C CA . LYS A 1 16 ? 1.133 -7.240 7.858 1.00 0.00 16 LYS A CA 12
ATOM 15507 C C . LYS A 1 16 ? 0.529 -6.106 7.028 1.00 0.00 16 LYS A C 12
ATOM 15508 O O . LYS A 1 16 ? 0.262 -6.276 5.839 1.00 0.00 16 LYS A O 12
ATOM 15527 N N . VAL A 1 17 ? 0.331 -4.973 7.687 1.00 0.00 17 VAL A N 12
ATOM 15528 C CA . VAL A 1 17 ? -0.236 -3.811 7.024 1.00 0.00 17 VAL A CA 12
ATOM 15529 C C . VAL A 1 17 ? 0.870 -2.786 6.766 1.00 0.00 17 VAL A C 12
ATOM 15530 O O . VAL A 1 17 ? 1.933 -2.847 7.381 1.00 0.00 17 VAL A O 12
ATOM 15543 N N . HIS A 1 18 ? 0.581 -1.869 5.854 1.00 0.00 18 HIS A N 12
ATOM 15544 C CA . HIS A 1 18 ? 1.538 -0.832 5.507 1.00 0.00 18 HIS A CA 12
ATOM 15545 C C . HIS A 1 18 ? 0.793 0.410 5.016 1.00 0.00 18 HIS A C 12
ATOM 15546 O O . HIS A 1 18 ? 0.347 0.459 3.870 1.00 0.00 18 HIS A O 12
ATOM 15560 N N . LEU A 1 19 ? 0.680 1.385 5.906 1.00 0.00 19 LEU A N 12
ATOM 15561 C CA . LEU A 1 19 ? -0.003 2.624 5.577 1.00 0.00 19 LEU A CA 12
ATOM 15562 C C . LEU A 1 19 ? 0.781 3.361 4.490 1.00 0.00 19 LEU A C 12
ATOM 15563 O O . LEU A 1 19 ? 1.932 3.742 4.700 1.00 0.00 19 LEU A O 12
ATOM 15579 N N . CYS A 1 20 ? 0.127 3.540 3.352 1.00 0.00 20 CYS A N 12
ATOM 15580 C CA . CYS A 1 20 ? 0.749 4.224 2.231 1.00 0.00 20 CYS A CA 12
ATOM 15581 C C . CYS A 1 20 ? -0.077 5.473 1.913 1.00 0.00 20 CYS A C 12
ATOM 15582 O O . CYS A 1 20 ? -1.279 5.509 2.172 1.00 0.00 20 CYS A O 12
ATOM 15590 N N . VAL A 1 21 ? 0.601 6.465 1.355 1.00 0.00 21 VAL A N 12
ATOM 15591 C CA . VAL A 1 21 ? -0.054 7.712 0.999 1.00 0.00 21 VAL A CA 12
ATOM 15592 C C . VAL A 1 21 ? 0.098 7.952 -0.504 1.00 0.00 21 VAL A C 12
ATOM 15593 O O . VAL A 1 21 ? 1.213 7.960 -1.025 1.00 0.00 21 VAL A O 12
ATOM 15606 N N . ALA A 1 22 ? -1.038 8.142 -1.159 1.00 0.00 22 ALA A N 12
ATOM 15607 C CA . ALA A 1 22 ? -1.044 8.382 -2.592 1.00 0.00 22 ALA A CA 12
ATOM 15608 C C . ALA A 1 22 ? -0.079 9.523 -2.919 1.00 0.00 22 ALA A C 12
ATOM 15609 O O . ALA A 1 22 ? -0.171 10.604 -2.338 1.00 0.00 22 ALA A O 12
ATOM 15616 N N . ARG A 1 23 ? 0.825 9.244 -3.846 1.00 0.00 23 ARG A N 12
ATOM 15617 C CA . ARG A 1 23 ? 1.806 10.234 -4.257 1.00 0.00 23 ARG A CA 12
ATOM 15618 C C . ARG A 1 23 ? 1.227 11.134 -5.350 1.00 0.00 23 ARG A C 12
ATOM 15619 O O . ARG A 1 23 ? 1.633 12.287 -5.490 1.00 0.00 23 ARG A O 12
ATOM 15640 N N . TYR A 1 24 ? 0.287 10.574 -6.097 1.00 0.00 24 TYR A N 12
ATOM 15641 C CA . TYR A 1 24 ? -0.352 11.311 -7.174 1.00 0.00 24 TYR A CA 12
ATOM 15642 C C . TYR A 1 24 ? -1.757 10.772 -7.449 1.00 0.00 24 TYR A C 12
ATOM 15643 O O . TYR A 1 24 ? -1.940 9.568 -7.627 1.00 0.00 24 TYR A O 12
ATOM 15661 N N . SER A 1 25 ? -2.714 11.688 -7.476 1.00 0.00 25 SER A N 12
ATOM 15662 C CA . SER A 1 25 ? -4.097 11.320 -7.726 1.00 0.00 25 SER A CA 12
ATOM 15663 C C . SER A 1 25 ? -4.173 10.338 -8.897 1.00 0.00 25 SER A C 12
ATOM 15664 O O . SER A 1 25 ? -3.640 10.607 -9.973 1.00 0.00 25 SER A O 12
ATOM 15672 N N . TYR A 1 26 ? -4.839 9.220 -8.649 1.00 0.00 26 TYR A N 12
ATOM 15673 C CA . TYR A 1 26 ? -4.991 8.197 -9.669 1.00 0.00 26 TYR A CA 12
ATOM 15674 C C . TYR A 1 26 ? -6.393 7.586 -9.628 1.00 0.00 26 TYR A C 12
ATOM 15675 O O . TYR A 1 26 ? -6.947 7.365 -8.552 1.00 0.00 26 TYR A O 12
ATOM 15693 N N . ASN A 1 27 ? -6.928 7.332 -10.814 1.00 0.00 27 ASN A N 12
ATOM 15694 C CA . ASN A 1 27 ? -8.255 6.752 -10.927 1.00 0.00 27 ASN A CA 12
ATOM 15695 C C . ASN A 1 27 ? -8.232 5.636 -11.974 1.00 0.00 27 ASN A C 12
ATOM 15696 O O . ASN A 1 27 ? -7.973 5.888 -13.149 1.00 0.00 27 ASN A O 12
ATOM 15707 N N . PRO A 1 28 ? -8.512 4.394 -11.496 1.00 0.00 28 PRO A N 12
ATOM 15708 C CA . PRO A 1 28 ? -8.525 3.239 -12.377 1.00 0.00 28 PRO A CA 12
ATOM 15709 C C . PRO A 1 28 ? -9.784 3.226 -13.246 1.00 0.00 28 PRO A C 12
ATOM 15710 O O . PRO A 1 28 ? -9.757 2.746 -14.378 1.00 0.00 28 PRO A O 12
ATOM 15721 N N . PHE A 1 29 ? -10.858 3.760 -12.683 1.00 0.00 29 PHE A N 12
ATOM 15722 C CA . PHE A 1 29 ? -12.125 3.817 -13.392 1.00 0.00 29 PHE A CA 12
ATOM 15723 C C . PHE A 1 29 ? -12.211 5.071 -14.263 1.00 0.00 29 PHE A C 12
ATOM 15724 O O . PHE A 1 29 ? -13.295 5.614 -14.473 1.00 0.00 29 PHE A O 12
ATOM 15741 N N . ASP A 1 30 ? -11.053 5.496 -14.748 1.00 0.00 30 ASP A N 12
ATOM 15742 C CA . ASP A 1 30 ? -10.983 6.677 -15.592 1.00 0.00 30 ASP A CA 12
ATOM 15743 C C . ASP A 1 30 ? -10.571 6.264 -17.006 1.00 0.00 30 ASP A C 12
ATOM 15744 O O . ASP A 1 30 ? -10.736 7.032 -17.953 1.00 0.00 30 ASP A O 12
ATOM 15753 N N . GLY A 1 31 ? -10.042 5.054 -17.104 1.00 0.00 31 GLY A N 12
ATOM 15754 C CA . GLY A 1 31 ? -9.605 4.530 -18.387 1.00 0.00 31 GLY A CA 12
ATOM 15755 C C . GLY A 1 31 ? -10.474 3.348 -18.822 1.00 0.00 31 GLY A C 12
ATOM 15756 O O . GLY A 1 31 ? -11.458 3.020 -18.160 1.00 0.00 31 GLY A O 12
ATOM 15760 N N . PRO A 1 32 ? -10.069 2.726 -19.961 1.00 0.00 32 PRO A N 12
ATOM 15761 C CA . PRO A 1 32 ? -10.800 1.588 -20.492 1.00 0.00 32 PRO A CA 12
ATOM 15762 C C . PRO A 1 32 ? -10.530 0.328 -19.666 1.00 0.00 32 PRO A C 12
ATOM 15763 O O . PRO A 1 32 ? -11.078 -0.735 -19.951 1.00 0.00 32 PRO A O 12
ATOM 15774 N N . ASN A 1 33 ? -9.683 0.490 -18.660 1.00 0.00 33 ASN A N 12
ATOM 15775 C CA . ASN A 1 33 ? -9.333 -0.621 -17.791 1.00 0.00 33 ASN A CA 12
ATOM 15776 C C . ASN A 1 33 ? -10.581 -1.465 -17.522 1.00 0.00 33 ASN A C 12
ATOM 15777 O O . ASN A 1 33 ? -11.553 -0.977 -16.947 1.00 0.00 33 ASN A O 12
ATOM 15788 N N . GLU A 1 34 ? -10.512 -2.717 -17.950 1.00 0.00 34 GLU A N 12
ATOM 15789 C CA . GLU A 1 34 ? -11.624 -3.634 -17.762 1.00 0.00 34 GLU A CA 12
ATOM 15790 C C . GLU A 1 34 ? -11.639 -4.163 -16.327 1.00 0.00 34 GLU A C 12
ATOM 15791 O O . GLU A 1 34 ? -12.557 -4.883 -15.936 1.00 0.00 34 GLU A O 12
ATOM 15803 N N . ASN A 1 35 ? -10.611 -3.786 -15.580 1.00 0.00 35 ASN A N 12
ATOM 15804 C CA . ASN A 1 35 ? -10.495 -4.214 -14.196 1.00 0.00 35 ASN A CA 12
ATOM 15805 C C . ASN A 1 35 ? -10.039 -3.032 -13.338 1.00 0.00 35 ASN A C 12
ATOM 15806 O O . ASN A 1 35 ? -8.985 -3.088 -12.707 1.00 0.00 35 ASN A O 12
ATOM 15817 N N . PRO A 1 36 ? -10.878 -1.961 -13.342 1.00 0.00 36 PRO A N 12
ATOM 15818 C CA . PRO A 1 36 ? -10.572 -0.768 -12.572 1.00 0.00 36 PRO A CA 12
ATOM 15819 C C . PRO A 1 36 ? -10.819 -1.000 -11.080 1.00 0.00 36 PRO A C 12
ATOM 15820 O O . PRO A 1 36 ? -10.117 -0.444 -10.237 1.00 0.00 36 PRO A O 12
ATOM 15831 N N . GLU A 1 37 ? -11.820 -1.822 -10.799 1.00 0.00 37 GLU A N 12
ATOM 15832 C CA . GLU A 1 37 ? -12.168 -2.134 -9.424 1.00 0.00 37 GLU A CA 12
ATOM 15833 C C . GLU A 1 37 ? -11.001 -2.835 -8.726 1.00 0.00 37 GLU A C 12
ATOM 15834 O O . GLU A 1 37 ? -10.844 -2.727 -7.511 1.00 0.00 37 GLU A O 12
ATOM 15846 N N . ALA A 1 38 ? -10.211 -3.537 -9.525 1.00 0.00 38 ALA A N 12
ATOM 15847 C CA . ALA A 1 38 ? -9.063 -4.256 -9.000 1.00 0.00 38 ALA A CA 12
ATOM 15848 C C . ALA A 1 38 ? -8.130 -3.271 -8.292 1.00 0.00 38 ALA A C 12
ATOM 15849 O O . ALA A 1 38 ? -7.658 -3.541 -7.189 1.00 0.00 38 ALA A O 12
ATOM 15856 N N . GLU A 1 39 ? -7.893 -2.149 -8.956 1.00 0.00 39 GLU A N 12
ATOM 15857 C CA . GLU A 1 39 ? -7.026 -1.122 -8.404 1.00 0.00 39 GLU A CA 12
ATOM 15858 C C . GLU A 1 39 ? -7.808 -0.227 -7.441 1.00 0.00 39 GLU A C 12
ATOM 15859 O O . GLU A 1 39 ? -8.954 -0.524 -7.104 1.00 0.00 39 GLU A O 12
ATOM 15871 N N . LEU A 1 40 ? -7.159 0.851 -7.025 1.00 0.00 40 LEU A N 12
ATOM 15872 C CA . LEU A 1 40 ? -7.780 1.791 -6.108 1.00 0.00 40 LEU A CA 12
ATOM 15873 C C . LEU A 1 40 ? -7.507 3.218 -6.585 1.00 0.00 40 LEU A C 12
ATOM 15874 O O . LEU A 1 40 ? -6.416 3.518 -7.065 1.00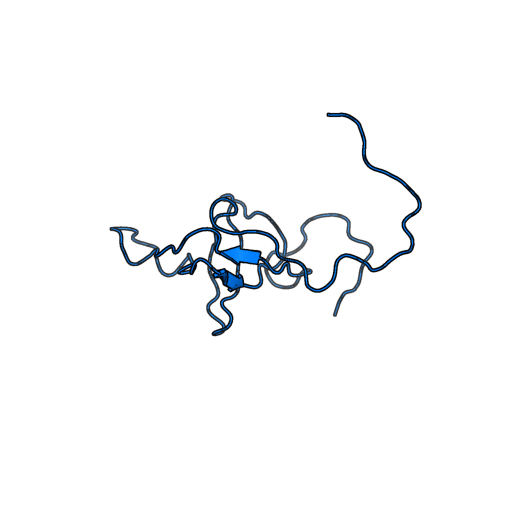 0.00 40 LEU A O 12
ATOM 15890 N N . PRO A 1 41 ? -8.545 4.084 -6.432 1.00 0.00 41 PRO A N 12
ATOM 15891 C CA . PRO A 1 41 ? -8.428 5.473 -6.842 1.00 0.00 41 PRO A CA 12
ATOM 15892 C C . PRO A 1 41 ? -7.575 6.267 -5.851 1.00 0.00 41 PRO A C 12
ATOM 15893 O O . PRO A 1 41 ? -8.092 6.800 -4.870 1.00 0.00 41 PRO A O 12
ATOM 15904 N N . LEU A 1 42 ? -6.284 6.320 -6.141 1.00 0.00 42 LEU A N 12
ATOM 15905 C CA . LEU A 1 42 ? -5.354 7.040 -5.287 1.00 0.00 42 LEU A CA 12
ATOM 15906 C C . LEU A 1 42 ? -5.672 8.536 -5.341 1.00 0.00 42 LEU A C 12
ATOM 15907 O O . LEU A 1 42 ? -6.212 9.024 -6.333 1.00 0.00 42 LEU A O 12
ATOM 15923 N N . THR A 1 43 ? -5.324 9.222 -4.262 1.00 0.00 43 THR A N 12
ATOM 15924 C CA . THR A 1 43 ? -5.566 10.652 -4.174 1.00 0.00 43 THR A CA 12
ATOM 15925 C C . THR A 1 43 ? -4.417 11.343 -3.438 1.00 0.00 43 THR A C 12
ATOM 15926 O O . THR A 1 43 ? -4.412 11.406 -2.209 1.00 0.00 43 THR A O 12
ATOM 15937 N N . ALA A 1 44 ? -3.472 11.843 -4.219 1.00 0.00 44 ALA A N 12
ATOM 15938 C CA . ALA A 1 44 ? -2.320 12.527 -3.656 1.00 0.00 44 ALA A CA 12
ATOM 15939 C C . ALA A 1 44 ? -2.665 13.026 -2.252 1.00 0.00 44 ALA A C 12
ATOM 15940 O O . ALA A 1 44 ? -3.506 13.909 -2.092 1.00 0.00 44 ALA A O 12
ATOM 15947 N N . GLY A 1 45 ? -1.996 12.439 -1.269 1.00 0.00 45 GLY A N 12
ATOM 15948 C CA . GLY A 1 45 ? -2.222 12.813 0.117 1.00 0.00 45 GLY A CA 12
ATOM 15949 C C . GLY A 1 45 ? -3.000 11.725 0.859 1.00 0.00 45 GLY A C 12
ATOM 15950 O O . GLY A 1 45 ? -2.677 11.393 1.998 1.00 0.00 45 GLY A O 12
ATOM 15954 N N . LYS A 1 46 ? -4.012 11.201 0.182 1.00 0.00 46 LYS A N 12
ATOM 15955 C CA . LYS A 1 46 ? -4.839 10.157 0.763 1.00 0.00 46 LYS A CA 12
ATOM 15956 C C . LYS A 1 46 ? -3.940 9.054 1.326 1.00 0.00 46 LYS A C 12
ATOM 15957 O O . LYS A 1 46 ? -2.737 9.040 1.073 1.00 0.00 46 LYS A O 12
ATOM 15976 N N . TYR A 1 47 ? -4.560 8.156 2.077 1.00 0.00 47 TYR A N 12
ATOM 15977 C CA . TYR A 1 47 ? -3.831 7.051 2.678 1.00 0.00 47 TYR A CA 12
ATOM 15978 C C . TYR A 1 47 ? -4.527 5.718 2.397 1.00 0.00 47 TYR A C 12
ATOM 15979 O O . TYR A 1 47 ? -5.695 5.692 2.011 1.00 0.00 47 TYR A O 12
ATOM 15997 N N . LEU A 1 48 ? -3.780 4.643 2.600 1.00 0.00 48 LEU A N 12
ATOM 15998 C CA . LEU A 1 48 ? -4.311 3.309 2.373 1.00 0.00 48 LEU A CA 12
ATOM 15999 C C . LEU A 1 48 ? -3.419 2.284 3.075 1.00 0.00 48 LEU A C 12
ATOM 16000 O O . LEU A 1 48 ? -2.265 2.572 3.392 1.00 0.00 48 LEU A O 12
ATOM 16016 N N . TYR A 1 49 ? -3.986 1.108 3.299 1.00 0.00 49 TYR A N 12
ATOM 16017 C CA . TYR A 1 49 ? -3.257 0.038 3.958 1.00 0.00 49 TYR A CA 12
ATOM 16018 C C . TYR A 1 49 ? -3.043 -1.145 3.011 1.00 0.00 49 TYR A C 12
ATOM 16019 O O . TYR A 1 49 ? -4.003 -1.706 2.487 1.00 0.00 49 TYR A O 12
ATOM 16037 N N . VAL A 1 50 ? -1.777 -1.488 2.821 1.00 0.00 50 VAL A N 12
ATOM 16038 C CA . VAL A 1 50 ? -1.425 -2.593 1.946 1.00 0.00 50 VAL A CA 12
ATOM 16039 C C . VAL A 1 50 ? -1.197 -3.850 2.787 1.00 0.00 50 VAL A C 12
ATOM 16040 O O . VAL A 1 50 ? -0.196 -3.955 3.495 1.00 0.00 50 VAL A O 12
ATOM 16053 N N . TYR A 1 51 ? -2.142 -4.773 2.682 1.00 0.00 51 TYR A N 12
ATOM 16054 C CA . TYR A 1 51 ? -2.056 -6.019 3.425 1.00 0.00 51 TYR A CA 12
ATOM 16055 C C . TYR A 1 51 ? -1.253 -7.066 2.649 1.00 0.00 51 TYR A C 12
ATOM 16056 O O . TYR A 1 51 ? -1.690 -7.536 1.599 1.00 0.00 51 TYR A O 12
ATOM 16074 N N . GLY A 1 52 ? -0.094 -7.400 3.195 1.00 0.00 52 GLY A N 12
ATOM 16075 C CA . GLY A 1 52 ? 0.774 -8.382 2.568 1.00 0.00 52 GLY A CA 12
ATOM 16076 C C . GLY A 1 52 ? 1.992 -7.710 1.931 1.00 0.00 52 GLY A C 12
ATOM 16077 O O . GLY A 1 52 ? 2.891 -7.251 2.634 1.00 0.00 52 GLY A O 12
ATOM 16081 N N . ASP A 1 53 ? 1.983 -7.673 0.607 1.00 0.00 53 ASP A N 12
ATOM 16082 C CA . ASP A 1 53 ? 3.076 -7.064 -0.133 1.00 0.00 53 ASP A CA 12
ATOM 16083 C C . ASP A 1 53 ? 2.750 -7.089 -1.628 1.00 0.00 53 ASP A C 12
ATOM 16084 O O . ASP A 1 53 ? 1.647 -7.466 -2.020 1.00 0.00 53 ASP A O 12
ATOM 16093 N N . MET A 1 54 ? 3.730 -6.682 -2.421 1.00 0.00 54 MET A N 12
ATOM 16094 C CA . MET A 1 54 ? 3.562 -6.653 -3.864 1.00 0.00 54 MET A CA 12
ATOM 16095 C C . MET A 1 54 ? 2.841 -7.909 -4.357 1.00 0.00 54 MET A C 12
ATOM 16096 O O . MET A 1 54 ? 2.988 -8.983 -3.776 1.00 0.00 54 MET A O 12
ATOM 16110 N N . ASP A 1 55 ? 2.077 -7.733 -5.425 1.00 0.00 55 ASP A N 12
ATOM 16111 C CA . ASP A 1 55 ? 1.333 -8.839 -6.004 1.00 0.00 55 ASP A CA 12
ATOM 16112 C C . ASP A 1 55 ? 2.054 -9.332 -7.259 1.00 0.00 55 ASP A C 12
ATOM 16113 O O . ASP A 1 55 ? 3.148 -8.866 -7.574 1.00 0.00 55 ASP A O 12
ATOM 16122 N N . GLU A 1 56 ? 1.412 -10.268 -7.943 1.00 0.00 56 GLU A N 12
ATOM 16123 C CA . GLU A 1 56 ? 1.979 -10.830 -9.157 1.00 0.00 56 GLU A CA 12
ATOM 16124 C C . GLU A 1 56 ? 1.781 -9.867 -10.330 1.00 0.00 56 GLU A C 12
ATOM 16125 O O . GLU A 1 56 ? 0.873 -10.049 -11.140 1.00 0.00 56 GLU A O 12
ATOM 16137 N N . ASP A 1 57 ? 2.645 -8.864 -10.383 1.00 0.00 57 ASP A N 12
ATOM 16138 C CA . ASP A 1 57 ? 2.576 -7.873 -11.443 1.00 0.00 57 ASP A CA 12
ATOM 16139 C C . ASP A 1 57 ? 3.357 -6.626 -11.021 1.00 0.00 57 ASP A C 12
ATOM 16140 O O . ASP A 1 57 ? 4.016 -5.994 -11.845 1.00 0.00 57 ASP A O 12
ATOM 16149 N N . GLY A 1 58 ? 3.256 -6.310 -9.739 1.00 0.00 58 GLY A N 12
ATOM 16150 C CA . GLY A 1 58 ? 3.945 -5.151 -9.198 1.00 0.00 58 GLY A CA 12
ATOM 16151 C C . GLY A 1 58 ? 2.948 -4.121 -8.663 1.00 0.00 58 GLY A C 12
ATOM 16152 O O . GLY A 1 58 ? 3.038 -2.938 -8.987 1.00 0.00 58 GLY A O 12
ATOM 16156 N N . PHE A 1 59 ? 2.019 -4.608 -7.853 1.00 0.00 59 PHE A N 12
ATOM 16157 C CA . PHE A 1 59 ? 1.006 -3.745 -7.271 1.00 0.00 59 PHE A CA 12
ATOM 16158 C C . PHE A 1 59 ? 0.850 -4.016 -5.773 1.00 0.00 59 PHE A C 12
ATOM 16159 O O . PHE A 1 59 ? 1.235 -5.079 -5.288 1.00 0.00 59 PHE A O 12
ATOM 16176 N N . TYR A 1 60 ? 0.284 -3.037 -5.082 1.00 0.00 60 TYR A N 12
ATOM 16177 C CA . TYR A 1 60 ? 0.072 -3.157 -3.650 1.00 0.00 60 TYR A CA 12
ATOM 16178 C C . TYR A 1 60 ? -1.410 -3.366 -3.331 1.00 0.00 60 TYR A C 12
ATOM 16179 O O . TYR A 1 60 ? -2.273 -2.722 -3.925 1.00 0.00 60 TYR A O 12
ATOM 16197 N N . GLU A 1 61 ? -1.658 -4.267 -2.392 1.00 0.00 61 GLU A N 12
ATOM 16198 C CA . GLU A 1 61 ? -3.021 -4.568 -1.986 1.00 0.00 61 GLU A CA 12
ATOM 16199 C C . GLU A 1 61 ? -3.515 -3.533 -0.974 1.00 0.00 61 GLU A C 12
ATOM 16200 O O . GLU A 1 61 ? -3.858 -3.879 0.155 1.00 0.00 61 GLU A O 12
ATOM 16212 N N . GLY A 1 62 ? -3.534 -2.284 -1.415 1.00 0.00 62 GLY A N 12
ATOM 16213 C CA . GLY A 1 62 ? -3.980 -1.196 -0.561 1.00 0.00 62 GLY A CA 12
ATOM 16214 C C . GLY A 1 62 ? -5.427 -1.409 -0.112 1.00 0.00 62 GLY A C 12
ATOM 16215 O O . GLY A 1 62 ? -6.190 -2.110 -0.775 1.00 0.00 62 GLY A O 12
ATOM 16219 N N . GLU A 1 63 ? -5.762 -0.792 1.012 1.00 0.00 63 GLU A N 12
ATOM 16220 C CA . GLU A 1 63 ? -7.103 -0.905 1.557 1.00 0.00 63 GLU A CA 12
ATOM 16221 C C . GLU A 1 63 ? -7.622 0.470 1.982 1.00 0.00 63 GLU A C 12
ATOM 16222 O O . GLU A 1 63 ? -7.248 0.980 3.037 1.00 0.00 63 GLU A O 12
ATOM 16234 N N . LEU A 1 64 ? -8.475 1.032 1.138 1.00 0.00 64 LEU A N 12
ATOM 16235 C CA . LEU A 1 64 ? -9.049 2.339 1.413 1.00 0.00 64 LEU A CA 12
ATOM 16236 C C . LEU A 1 64 ? -9.496 2.397 2.875 1.00 0.00 64 LEU A C 12
ATOM 16237 O O . LEU A 1 64 ? -9.894 1.384 3.447 1.00 0.00 64 LEU A O 12
ATOM 16253 N N . LEU A 1 65 ? -9.415 3.594 3.437 1.00 0.00 65 LEU A N 12
ATOM 16254 C CA . LEU A 1 65 ? -9.807 3.798 4.822 1.00 0.00 65 LEU A CA 12
ATOM 16255 C C . LEU A 1 65 ? -11.260 3.358 5.006 1.00 0.00 65 LEU A C 12
ATOM 16256 O O . LEU A 1 65 ? -11.711 3.147 6.131 1.00 0.00 65 LEU A O 12
ATOM 16272 N N . ASP A 1 66 ? -11.954 3.233 3.884 1.00 0.00 66 ASP A N 12
ATOM 16273 C CA . ASP A 1 66 ? -13.348 2.822 3.908 1.00 0.00 66 ASP A CA 12
ATOM 16274 C C . ASP A 1 66 ? -13.424 1.294 3.930 1.00 0.00 66 ASP A C 12
ATOM 16275 O O . ASP A 1 66 ? -14.440 0.726 4.329 1.00 0.00 66 ASP A O 12
ATOM 16284 N N . GLY A 1 67 ? -12.337 0.673 3.497 1.00 0.00 67 GLY A N 12
ATOM 16285 C CA . GLY A 1 67 ? -12.268 -0.778 3.462 1.00 0.00 67 GLY A CA 12
ATOM 16286 C C . GLY A 1 67 ? -11.942 -1.278 2.053 1.00 0.00 67 GLY A C 12
ATOM 16287 O O . GLY A 1 67 ? -11.362 -2.350 1.890 1.00 0.00 67 GLY A O 12
ATOM 16291 N N . GLN A 1 68 ? -12.328 -0.476 1.072 1.00 0.00 68 GLN A N 12
ATOM 16292 C CA . GLN A 1 68 ? -12.084 -0.824 -0.318 1.00 0.00 68 GLN A CA 12
ATOM 16293 C C . GLN A 1 68 ? -10.598 -1.117 -0.538 1.00 0.00 68 GLN A C 12
ATOM 16294 O O . GLN A 1 68 ? -9.759 -0.230 -0.395 1.00 0.00 68 GLN A O 12
ATOM 16308 N N . ARG A 1 69 ? -10.319 -2.366 -0.883 1.00 0.00 69 ARG A N 12
ATOM 16309 C CA . ARG A 1 69 ? -8.950 -2.787 -1.125 1.00 0.00 69 ARG A CA 12
ATOM 16310 C C . ARG A 1 69 ? -8.788 -3.263 -2.570 1.00 0.00 69 ARG A C 12
ATOM 16311 O O . ARG A 1 69 ? -9.713 -3.836 -3.146 1.00 0.00 69 ARG A O 12
ATOM 16332 N N . GLY A 1 70 ? -7.607 -3.009 -3.114 1.00 0.00 70 GLY A N 12
ATOM 16333 C CA . GLY A 1 70 ? -7.313 -3.405 -4.481 1.00 0.00 70 GLY A CA 12
ATOM 16334 C C . GLY A 1 70 ? -5.824 -3.238 -4.791 1.00 0.00 70 GLY A C 12
ATOM 16335 O O . GLY A 1 70 ? -5.003 -3.146 -3.880 1.00 0.00 70 GLY A O 12
ATOM 16339 N N . LEU A 1 71 ? -5.521 -3.205 -6.081 1.00 0.00 71 LEU A N 12
ATOM 16340 C CA . LEU A 1 71 ? -4.145 -3.051 -6.523 1.00 0.00 71 LEU A CA 12
ATOM 16341 C C . LEU A 1 71 ? -3.758 -1.572 -6.464 1.00 0.00 71 LEU A C 12
ATOM 16342 O O . LEU A 1 71 ? -4.607 -0.697 -6.629 1.00 0.00 71 LEU A O 12
ATOM 16358 N N . VAL A 1 72 ? -2.475 -1.338 -6.229 1.00 0.00 72 VAL A N 12
ATOM 16359 C CA . VAL A 1 72 ? -1.965 0.020 -6.146 1.00 0.00 72 VAL A CA 12
ATOM 16360 C C . VAL A 1 72 ? -0.486 0.029 -6.538 1.00 0.00 72 VAL A C 12
ATOM 16361 O O . VAL A 1 72 ? 0.300 -0.767 -6.027 1.00 0.00 72 VAL A O 12
ATOM 16374 N N . PRO A 1 73 ? -0.143 0.963 -7.465 1.00 0.00 73 PRO A N 12
ATOM 16375 C CA . PRO A 1 73 ? 1.228 1.086 -7.931 1.00 0.00 73 PRO A CA 12
ATOM 16376 C C . PRO A 1 73 ? 2.107 1.760 -6.876 1.00 0.00 73 PRO A C 12
ATOM 16377 O O . PRO A 1 73 ? 1.743 2.802 -6.334 1.00 0.00 73 PRO A O 12
ATOM 16388 N N . SER A 1 74 ? 3.248 1.138 -6.617 1.00 0.00 74 SER A N 12
ATOM 16389 C CA . SER A 1 74 ? 4.182 1.665 -5.637 1.00 0.00 74 SER A CA 12
ATOM 16390 C C . SER A 1 74 ? 4.810 2.960 -6.156 1.00 0.00 74 SER A C 12
ATOM 16391 O O . SER A 1 74 ? 5.543 3.632 -5.432 1.00 0.00 74 SER A O 12
ATOM 16399 N N . ASN A 1 75 ? 4.499 3.272 -7.405 1.00 0.00 75 ASN A N 12
ATOM 16400 C CA . ASN A 1 75 ? 5.023 4.475 -8.029 1.00 0.00 75 ASN A CA 12
ATOM 16401 C C . ASN A 1 75 ? 4.034 5.623 -7.825 1.00 0.00 75 ASN A C 12
ATOM 16402 O O . ASN A 1 75 ? 4.271 6.741 -8.280 1.00 0.00 75 ASN A O 12
ATOM 16413 N N . PHE A 1 76 ? 2.944 5.308 -7.140 1.00 0.00 76 PHE A N 12
ATOM 16414 C CA . PHE A 1 76 ? 1.917 6.300 -6.869 1.00 0.00 76 PHE A CA 12
ATOM 16415 C C . PHE A 1 76 ? 1.495 6.265 -5.399 1.00 0.00 76 PHE A C 12
ATOM 16416 O O . PHE A 1 76 ? 0.384 6.670 -5.059 1.00 0.00 76 PHE A O 12
ATOM 16433 N N . VAL A 1 77 ? 2.403 5.778 -4.567 1.00 0.00 77 VAL A N 12
ATOM 16434 C CA . VAL A 1 77 ? 2.139 5.685 -3.141 1.00 0.00 77 VAL A CA 12
ATOM 16435 C C . VAL A 1 77 ? 3.430 5.959 -2.368 1.00 0.00 77 VAL A C 12
ATOM 16436 O O . VAL A 1 77 ? 4.523 5.853 -2.921 1.00 0.00 77 VAL A O 12
ATOM 16449 N N . ASP A 1 78 ? 3.261 6.306 -1.101 1.00 0.00 78 ASP A N 12
ATOM 16450 C CA . ASP A 1 78 ? 4.400 6.597 -0.246 1.00 0.00 78 ASP A CA 12
ATOM 16451 C C . ASP A 1 78 ? 4.123 6.066 1.162 1.00 0.00 78 ASP A C 12
ATOM 16452 O O . ASP A 1 78 ? 3.315 6.633 1.896 1.00 0.00 78 ASP A O 12
ATOM 16461 N N . PHE A 1 79 ? 4.810 4.984 1.497 1.00 0.00 79 PHE A N 12
ATOM 16462 C CA . PHE A 1 79 ? 4.649 4.370 2.804 1.00 0.00 79 PHE A CA 12
ATOM 16463 C C . PHE A 1 79 ? 4.757 5.414 3.917 1.00 0.00 79 PHE A C 12
ATOM 16464 O O . PHE A 1 79 ? 5.849 5.689 4.412 1.00 0.00 79 PHE A O 12
ATOM 16481 N N . VAL A 1 80 ? 3.608 5.968 4.279 1.00 0.00 80 VAL A N 12
ATOM 16482 C CA . VAL A 1 80 ? 3.560 6.976 5.324 1.00 0.00 80 VAL A CA 12
ATOM 16483 C C . VAL A 1 80 ? 3.800 6.310 6.680 1.00 0.00 80 VAL A C 12
ATOM 16484 O O . VAL A 1 80 ? 3.680 5.092 6.808 1.00 0.00 80 VAL A O 12
ATOM 16497 N N . GLN A 1 81 ? 4.134 7.137 7.660 1.00 0.00 81 GLN A N 12
ATOM 16498 C CA . GLN A 1 81 ? 4.392 6.644 9.002 1.00 0.00 81 GLN A CA 12
ATOM 16499 C C . GLN A 1 81 ? 3.122 6.029 9.594 1.00 0.00 81 GLN A C 12
ATOM 16500 O O . GLN A 1 81 ? 2.321 5.435 8.874 1.00 0.00 81 GLN A O 12
ATOM 16514 N N . ASP A 1 82 ? 2.978 6.193 10.901 1.00 0.00 82 ASP A N 12
ATOM 16515 C CA . ASP A 1 82 ? 1.819 5.662 11.598 1.00 0.00 82 ASP A CA 12
ATOM 16516 C C . ASP A 1 82 ? 1.912 6.023 13.082 1.00 0.00 82 ASP A C 12
ATOM 16517 O O . ASP A 1 82 ? 0.993 6.624 13.637 1.00 0.00 82 ASP A O 12
ATOM 16526 N N . ASN A 1 83 ? 3.030 5.642 13.682 1.00 0.00 83 ASN A N 12
ATOM 16527 C CA . ASN A 1 83 ? 3.256 5.919 15.091 1.00 0.00 83 ASN A CA 12
ATOM 16528 C C . ASN A 1 83 ? 2.045 5.446 15.898 1.00 0.00 83 ASN A C 12
ATOM 16529 O O . ASN A 1 83 ? 1.158 6.238 16.213 1.00 0.00 83 ASN A O 12
ATOM 16540 N N . GLU A 1 84 ? 2.048 4.159 16.211 1.00 0.00 84 GLU A N 12
ATOM 16541 C CA . GLU A 1 84 ? 0.961 3.572 16.976 1.00 0.00 84 GLU A CA 12
ATOM 16542 C C . GLU A 1 84 ? 1.393 3.348 18.426 1.00 0.00 84 GLU A C 12
ATOM 16543 O O . GLU A 1 84 ? 0.574 3.422 19.340 1.00 0.00 84 GLU A O 12
ATOM 16555 N N . SER A 1 85 ? 2.680 3.077 18.591 1.00 0.00 85 SER A N 12
ATOM 16556 C CA . SER A 1 85 ? 3.231 2.842 19.915 1.00 0.00 85 SER A CA 12
ATOM 16557 C C . SER A 1 85 ? 2.346 1.857 20.682 1.00 0.00 85 SER A C 12
ATOM 16558 O O . SER A 1 85 ? 1.491 2.267 21.466 1.00 0.00 85 SER A O 12
ATOM 16566 N N . ARG A 1 86 ? 2.583 0.578 20.430 1.00 0.00 86 ARG A N 12
ATOM 16567 C CA . ARG A 1 86 ? 1.818 -0.468 21.088 1.00 0.00 86 ARG A CA 12
ATOM 16568 C C . ARG A 1 86 ? 2.759 -1.482 21.742 1.00 0.00 86 ARG A C 12
ATOM 16569 O O . ARG A 1 86 ? 2.774 -1.621 22.964 1.00 0.00 86 ARG A O 12
ATOM 16590 N N . LEU A 1 87 ? 3.520 -2.164 20.900 1.00 0.00 87 LEU A N 12
ATOM 16591 C CA . LEU A 1 87 ? 4.462 -3.160 21.381 1.00 0.00 87 LEU A CA 12
ATOM 16592 C C . LEU A 1 87 ? 5.841 -2.518 21.541 1.00 0.00 87 LEU A C 12
ATOM 16593 O O . LEU A 1 87 ? 6.059 -1.390 21.102 1.00 0.00 87 LEU A O 12
ATOM 16609 N N . ALA A 1 88 ? 6.737 -3.264 22.171 1.00 0.00 88 ALA A N 12
ATOM 16610 C CA . ALA A 1 88 ? 8.089 -2.781 22.394 1.00 0.00 88 ALA A CA 12
ATOM 16611 C C . ALA A 1 88 ? 9.078 -3.695 21.669 1.00 0.00 88 ALA A C 12
ATOM 16612 O O . ALA A 1 88 ? 8.679 -4.672 21.037 1.00 0.00 88 ALA A O 12
ATOM 16619 N N . SER A 1 89 ? 10.351 -3.345 21.783 1.00 0.00 89 SER A N 12
ATOM 16620 C CA . SER A 1 89 ? 11.401 -4.122 21.146 1.00 0.00 89 SER A CA 12
ATOM 16621 C C . SER A 1 89 ? 11.917 -5.193 22.108 1.00 0.00 89 SER A C 12
ATOM 16622 O O . SER A 1 89 ? 11.569 -5.192 23.288 1.00 0.00 89 SER A O 12
ATOM 16630 N N . THR A 1 90 ? 12.738 -6.082 21.569 1.00 0.00 90 THR A N 12
ATOM 16631 C CA . THR A 1 90 ? 13.306 -7.157 22.366 1.00 0.00 90 THR A CA 12
ATOM 16632 C C . THR A 1 90 ? 14.487 -7.797 21.634 1.00 0.00 90 THR A C 12
ATOM 16633 O O . THR A 1 90 ? 14.511 -7.839 20.405 1.00 0.00 90 THR A O 12
ATOM 16644 N N . SER A 1 91 ? 15.439 -8.278 22.420 1.00 0.00 91 SER A N 12
ATOM 16645 C CA . SER A 1 91 ? 16.620 -8.914 21.862 1.00 0.00 91 SER A CA 12
ATOM 16646 C C . SER A 1 91 ? 16.209 -10.051 20.925 1.00 0.00 91 SER A C 12
ATOM 16647 O O . SER A 1 91 ? 15.070 -10.513 20.967 1.00 0.00 91 SER A O 12
ATOM 16655 N N . GLY A 1 92 ? 17.159 -10.471 20.103 1.00 0.00 92 GLY A N 12
ATOM 16656 C CA . GLY A 1 92 ? 16.911 -11.546 19.158 1.00 0.00 92 GLY A CA 12
ATOM 16657 C C . GLY A 1 92 ? 18.106 -12.497 19.082 1.00 0.00 92 GLY A C 12
ATOM 16658 O O . GLY A 1 92 ? 19.105 -12.301 19.773 1.00 0.00 92 GLY A O 12
ATOM 16662 N N . PRO A 1 93 ? 17.962 -13.534 18.214 1.00 0.00 93 PRO A N 12
ATOM 16663 C CA . PRO A 1 93 ? 19.018 -14.516 18.038 1.00 0.00 93 PRO A CA 12
ATOM 16664 C C . PRO A 1 93 ? 20.171 -13.941 17.213 1.00 0.00 93 PRO A C 12
ATOM 16665 O O . PRO A 1 93 ? 19.983 -12.988 16.458 1.00 0.00 93 PRO A O 12
ATOM 16676 N N . SER A 1 94 ? 21.338 -14.544 17.384 1.00 0.00 94 SER A N 12
ATOM 16677 C CA . SER A 1 94 ? 22.521 -14.103 16.665 1.00 0.00 94 SER A CA 12
ATOM 16678 C C . SER A 1 94 ? 23.671 -15.085 16.898 1.00 0.00 94 SER A C 12
ATOM 16679 O O . SER A 1 94 ? 24.241 -15.131 17.987 1.00 0.00 94 SER A O 12
ATOM 16687 N N . SER A 1 95 ? 23.978 -15.845 15.858 1.00 0.00 95 SER A N 12
ATOM 16688 C CA . SER A 1 95 ? 25.050 -16.823 15.936 1.00 0.00 95 SER A CA 12
ATOM 16689 C C . SER A 1 95 ? 25.833 -16.846 14.622 1.00 0.00 95 SER A C 12
ATOM 16690 O O . SER A 1 95 ? 25.582 -17.687 13.760 1.00 0.00 95 SER A O 12
ATOM 16698 N N . GLY A 1 96 ? 26.767 -15.913 14.510 1.00 0.00 96 GLY A N 12
ATOM 16699 C CA . GLY A 1 96 ? 27.589 -15.816 13.316 1.00 0.00 96 GLY A CA 12
ATOM 16700 C C . GLY A 1 96 ? 28.913 -16.560 13.500 1.00 0.00 96 GLY A C 12
ATOM 16701 O O . GLY A 1 96 ? 28.935 -17.788 13.568 1.00 0.00 96 GLY A O 12
ATOM 16705 N N . GLY A 1 1 ? -9.874 -14.734 24.649 1.00 0.00 1 GLY A N 13
ATOM 16706 C CA . GLY A 1 1 ? -8.771 -15.362 23.942 1.00 0.00 1 GLY A CA 13
ATOM 16707 C C . GLY A 1 1 ? -8.697 -14.870 22.495 1.00 0.00 1 GLY A C 13
ATOM 16708 O O . GLY A 1 1 ? -9.666 -14.323 21.971 1.00 0.00 1 GLY A O 13
ATOM 16712 N N . SER A 1 2 ? -7.538 -15.083 21.890 1.00 0.00 2 SER A N 13
ATOM 16713 C CA . SER A 1 2 ? -7.325 -14.669 20.513 1.00 0.00 2 SER A CA 13
ATOM 16714 C C . SER A 1 2 ? -5.959 -15.156 20.026 1.00 0.00 2 SER A C 13
ATOM 16715 O O . SER A 1 2 ? -4.995 -15.179 20.790 1.00 0.00 2 SER A O 13
ATOM 16723 N N . SER A 1 3 ? -5.919 -15.533 18.756 1.00 0.00 3 SER A N 13
ATOM 16724 C CA . SER A 1 3 ? -4.687 -16.017 18.158 1.00 0.00 3 SER A CA 13
ATOM 16725 C C . SER A 1 3 ? -3.664 -14.883 18.073 1.00 0.00 3 SER A C 13
ATOM 16726 O O . SER A 1 3 ? -4.035 -13.711 18.019 1.00 0.00 3 SER A O 13
ATOM 16734 N N . GLY A 1 4 ? -2.397 -15.270 18.064 1.00 0.00 4 GLY A N 13
ATOM 16735 C CA . GLY A 1 4 ? -1.319 -14.300 17.988 1.00 0.00 4 GLY A CA 13
ATOM 16736 C C . GLY A 1 4 ? -0.430 -14.563 16.770 1.00 0.00 4 GLY A C 13
ATOM 16737 O O . GLY A 1 4 ? -0.918 -14.973 15.718 1.00 0.00 4 GLY A O 13
ATOM 16741 N N . SER A 1 5 ? 0.859 -14.316 16.953 1.00 0.00 5 SER A N 13
ATOM 16742 C CA . SER A 1 5 ? 1.819 -14.521 15.883 1.00 0.00 5 SER A CA 13
ATOM 16743 C C . SER A 1 5 ? 1.485 -13.612 14.698 1.00 0.00 5 SER A C 13
ATOM 16744 O O . SER A 1 5 ? 0.427 -13.749 14.086 1.00 0.00 5 SER A O 13
ATOM 16752 N N . SER A 1 6 ? 2.407 -12.705 14.410 1.00 0.00 6 SER A N 13
ATOM 16753 C CA . SER A 1 6 ? 2.223 -11.775 13.310 1.00 0.00 6 SER A CA 13
ATOM 16754 C C . SER A 1 6 ? 3.417 -11.850 12.356 1.00 0.00 6 SER A C 13
ATOM 16755 O O . SER A 1 6 ? 4.474 -12.364 12.718 1.00 0.00 6 SER A O 13
ATOM 16763 N N . GLY A 1 7 ? 3.208 -11.331 11.155 1.00 0.00 7 GLY A N 13
ATOM 16764 C CA . GLY A 1 7 ? 4.253 -11.333 10.146 1.00 0.00 7 GLY A CA 13
ATOM 16765 C C . GLY A 1 7 ? 3.719 -11.836 8.803 1.00 0.00 7 GLY A C 13
ATOM 16766 O O . GLY A 1 7 ? 2.696 -11.354 8.318 1.00 0.00 7 GLY A O 13
ATOM 16770 N N . THR A 1 8 ? 4.434 -12.799 8.241 1.00 0.00 8 THR A N 13
ATOM 16771 C CA . THR A 1 8 ? 4.045 -13.372 6.964 1.00 0.00 8 THR A CA 13
ATOM 16772 C C . THR A 1 8 ? 3.049 -14.514 7.174 1.00 0.00 8 THR A C 13
ATOM 16773 O O . THR A 1 8 ? 3.424 -15.596 7.623 1.00 0.00 8 THR A O 13
ATOM 16784 N N . SER A 1 9 ? 1.797 -14.234 6.840 1.00 0.00 9 SER A N 13
ATOM 16785 C CA . SER A 1 9 ? 0.744 -15.225 6.986 1.00 0.00 9 SER A CA 13
ATOM 16786 C C . SER A 1 9 ? 0.592 -16.021 5.689 1.00 0.00 9 SER A C 13
ATOM 16787 O O . SER A 1 9 ? 0.736 -15.472 4.598 1.00 0.00 9 SER A O 13
ATOM 16795 N N . LYS A 1 10 ? 0.301 -17.304 5.850 1.00 0.00 10 LYS A N 13
ATOM 16796 C CA . LYS A 1 10 ? 0.127 -18.182 4.706 1.00 0.00 10 LYS A CA 13
ATOM 16797 C C . LYS A 1 10 ? -1.349 -18.204 4.305 1.00 0.00 10 LYS A C 13
ATOM 16798 O O . LYS A 1 10 ? -1.797 -19.123 3.620 1.00 0.00 10 LYS A O 13
ATOM 16817 N N . GLN A 1 11 ? -2.065 -17.181 4.749 1.00 0.00 11 GLN A N 13
ATOM 16818 C CA . GLN A 1 11 ? -3.482 -17.071 4.445 1.00 0.00 11 GLN A CA 13
ATOM 16819 C C . GLN A 1 11 ? -3.713 -16.008 3.369 1.00 0.00 11 GLN A C 13
ATOM 16820 O O . GLN A 1 11 ? -2.762 -15.516 2.763 1.00 0.00 11 GLN A O 13
ATOM 16834 N N . ARG A 1 12 ? -4.982 -15.685 3.165 1.00 0.00 12 ARG A N 13
ATOM 16835 C CA . ARG A 1 12 ? -5.350 -14.689 2.173 1.00 0.00 12 ARG A CA 13
ATOM 16836 C C . ARG A 1 12 ? -5.626 -13.344 2.848 1.00 0.00 12 ARG A C 13
ATOM 16837 O O . ARG A 1 12 ? -6.188 -13.298 3.941 1.00 0.00 12 ARG A O 13
ATOM 16858 N N . TYR A 1 13 ? -5.217 -12.282 2.169 1.00 0.00 13 TYR A N 13
ATOM 16859 C CA . TYR A 1 13 ? -5.414 -10.940 2.690 1.00 0.00 13 TYR A CA 13
ATOM 16860 C C . TYR A 1 13 ? -5.220 -10.907 4.207 1.00 0.00 13 TYR A C 13
ATOM 16861 O O . TYR A 1 13 ? -6.030 -10.323 4.927 1.00 0.00 13 TYR A O 13
ATOM 16879 N N . SER A 1 14 ? -4.144 -11.540 4.649 1.00 0.00 14 SER A N 13
ATOM 16880 C CA . SER A 1 14 ? -3.834 -11.590 6.067 1.00 0.00 14 SER A CA 13
ATOM 16881 C C . SER A 1 14 ? -2.390 -11.144 6.304 1.00 0.00 14 SER A C 13
ATOM 16882 O O . SER A 1 14 ? -1.816 -11.419 7.357 1.00 0.00 14 SER A O 13
ATOM 16890 N N . GLY A 1 15 ? -1.844 -10.463 5.307 1.00 0.00 15 GLY A N 13
ATOM 16891 C CA . GLY A 1 15 ? -0.478 -9.976 5.394 1.00 0.00 15 GLY A CA 13
ATOM 16892 C C . GLY A 1 15 ? -0.412 -8.663 6.176 1.00 0.00 15 GLY A C 13
ATOM 16893 O O . GLY A 1 15 ? -1.358 -7.876 6.156 1.00 0.00 15 GLY A O 13
ATOM 16897 N N . LYS A 1 16 ? 0.714 -8.466 6.847 1.00 0.00 16 LYS A N 13
ATOM 16898 C CA . LYS A 1 16 ? 0.915 -7.262 7.634 1.00 0.00 16 LYS A CA 13
ATOM 16899 C C . LYS A 1 16 ? 0.380 -6.056 6.860 1.00 0.00 16 LYS A C 13
ATOM 16900 O O . LYS A 1 16 ? 0.283 -6.094 5.634 1.00 0.00 16 LYS A O 13
ATOM 16919 N N . VAL A 1 17 ? 0.047 -5.013 7.607 1.00 0.00 17 VAL A N 13
ATOM 16920 C CA . VAL A 1 17 ? -0.476 -3.798 7.006 1.00 0.00 17 VAL A CA 13
ATOM 16921 C C . VAL A 1 17 ? 0.676 -2.825 6.748 1.00 0.00 17 VAL A C 13
ATOM 16922 O O . VAL A 1 17 ? 1.740 -2.943 7.355 1.00 0.00 17 VAL A O 13
ATOM 16935 N N . HIS A 1 18 ? 0.426 -1.886 5.848 1.00 0.00 18 HIS A N 13
ATOM 16936 C CA . HIS A 1 18 ? 1.429 -0.893 5.504 1.00 0.00 18 HIS A CA 13
ATOM 16937 C C . HIS A 1 18 ? 0.742 0.418 5.115 1.00 0.00 18 HIS A C 13
ATOM 16938 O O . HIS A 1 18 ? 0.126 0.509 4.054 1.00 0.00 18 HIS A O 13
ATOM 16952 N N . LEU A 1 19 ? 0.870 1.399 5.995 1.00 0.00 19 LEU A N 13
ATOM 16953 C CA . LEU A 1 19 ? 0.269 2.701 5.758 1.00 0.00 19 LEU A CA 13
ATOM 16954 C C . LEU A 1 19 ? 1.038 3.417 4.646 1.00 0.00 19 LEU A C 13
ATOM 16955 O O . LEU A 1 19 ? 2.255 3.573 4.729 1.00 0.00 19 LEU A O 13
ATOM 16971 N N . CYS A 1 20 ? 0.295 3.835 3.631 1.00 0.00 20 CYS A N 13
ATOM 16972 C CA . CYS A 1 20 ? 0.892 4.531 2.504 1.00 0.00 20 CYS A CA 13
ATOM 16973 C C . CYS A 1 20 ? 0.149 5.854 2.309 1.00 0.00 20 CYS A C 13
ATOM 16974 O O . CYS A 1 20 ? -0.860 6.106 2.965 1.00 0.00 20 CYS A O 13
ATOM 16982 N N . VAL A 1 21 ? 0.677 6.665 1.404 1.00 0.00 21 VAL A N 13
ATOM 16983 C CA . VAL A 1 21 ? 0.077 7.956 1.114 1.00 0.00 21 VAL A CA 13
ATOM 16984 C C . VAL A 1 21 ? 0.192 8.243 -0.384 1.00 0.00 21 VAL A C 13
ATOM 16985 O O . VAL A 1 21 ? 1.273 8.560 -0.878 1.00 0.00 21 VAL A O 13
ATOM 16998 N N . ALA A 1 22 ? -0.937 8.121 -1.066 1.00 0.00 22 ALA A N 13
ATOM 16999 C CA . ALA A 1 22 ? -0.976 8.364 -2.498 1.00 0.00 22 ALA A CA 13
ATOM 17000 C C . ALA A 1 22 ? -0.078 9.556 -2.834 1.00 0.00 22 ALA A C 13
ATOM 17001 O O . ALA A 1 22 ? -0.300 10.662 -2.345 1.00 0.00 22 ALA A O 13
ATOM 17008 N N . ARG A 1 23 ? 0.917 9.290 -3.667 1.00 0.00 23 ARG A N 13
ATOM 17009 C CA . ARG A 1 23 ? 1.850 10.327 -4.074 1.00 0.00 23 ARG A CA 13
ATOM 17010 C C . ARG A 1 23 ? 1.229 11.201 -5.166 1.00 0.00 23 ARG A C 13
ATOM 17011 O O . ARG A 1 23 ? 1.601 12.363 -5.322 1.00 0.00 23 ARG A O 13
ATOM 17032 N N . TYR A 1 24 ? 0.293 10.608 -5.892 1.00 0.00 24 TYR A N 13
ATOM 17033 C CA . TYR A 1 24 ? -0.383 11.318 -6.965 1.00 0.00 24 TYR A CA 13
ATOM 17034 C C . TYR A 1 24 ? -1.770 10.726 -7.225 1.00 0.00 24 TYR A C 13
ATOM 17035 O O . TYR A 1 24 ? -1.899 9.533 -7.497 1.00 0.00 24 TYR A O 13
ATOM 17053 N N . SER A 1 25 ? -2.773 11.587 -7.132 1.00 0.00 25 SER A N 13
ATOM 17054 C CA . SER A 1 25 ? -4.145 11.164 -7.355 1.00 0.00 25 SER A CA 13
ATOM 17055 C C . SER A 1 25 ? -4.226 10.282 -8.602 1.00 0.00 25 SER A C 13
ATOM 17056 O O . SER A 1 25 ? -3.623 10.595 -9.628 1.00 0.00 25 SER A O 13
ATOM 17064 N N . TYR A 1 26 ? -4.975 9.197 -8.474 1.00 0.00 26 TYR A N 13
ATOM 17065 C CA . TYR A 1 26 ? -5.142 8.267 -9.578 1.00 0.00 26 TYR A CA 13
ATOM 17066 C C . TYR A 1 26 ? -6.528 7.622 -9.547 1.00 0.00 26 TYR A C 13
ATOM 17067 O O . TYR A 1 26 ? -7.101 7.424 -8.476 1.00 0.00 26 TYR A O 13
ATOM 17085 N N . ASN A 1 27 ? -7.028 7.312 -10.734 1.00 0.00 27 ASN A N 13
ATOM 17086 C CA . ASN A 1 27 ? -8.337 6.693 -10.856 1.00 0.00 27 ASN A CA 13
ATOM 17087 C C . ASN A 1 27 ? -8.281 5.597 -11.921 1.00 0.00 27 ASN A C 13
ATOM 17088 O O . ASN A 1 27 ? -7.992 5.871 -13.085 1.00 0.00 27 ASN A O 13
ATOM 17099 N N . PRO A 1 28 ? -8.569 4.345 -11.474 1.00 0.00 28 PRO A N 13
ATOM 17100 C CA . PRO A 1 28 ? -8.554 3.206 -12.376 1.00 0.00 28 PRO A CA 13
ATOM 17101 C C . PRO A 1 28 ? -9.789 3.205 -13.279 1.00 0.00 28 PRO A C 13
ATOM 17102 O O . PRO A 1 28 ? -9.724 2.765 -14.426 1.00 0.00 28 PRO A O 13
ATOM 17113 N N . PHE A 1 29 ? -10.886 3.702 -12.727 1.00 0.00 29 PHE A N 13
ATOM 17114 C CA . PHE A 1 29 ? -12.134 3.764 -13.468 1.00 0.00 29 PHE A CA 13
ATOM 17115 C C . PHE A 1 29 ? -12.217 5.047 -14.297 1.00 0.00 29 PHE A C 13
ATOM 17116 O O . PHE A 1 29 ? -13.305 5.571 -14.530 1.00 0.00 29 PHE A O 13
ATOM 17133 N N . ASP A 1 30 ? -11.052 5.516 -14.720 1.00 0.00 30 ASP A N 13
ATOM 17134 C CA . ASP A 1 30 ? -10.979 6.728 -15.518 1.00 0.00 30 ASP A CA 13
ATOM 17135 C C . ASP A 1 30 ? -10.491 6.378 -16.925 1.00 0.00 30 ASP A C 13
ATOM 17136 O O . ASP A 1 30 ? -10.586 7.195 -17.840 1.00 0.00 30 ASP A O 13
ATOM 17145 N N . GLY A 1 31 ? -9.980 5.162 -17.055 1.00 0.00 31 GLY A N 13
ATOM 17146 C CA . GLY A 1 31 ? -9.478 4.694 -18.335 1.00 0.00 31 GLY A CA 13
ATOM 17147 C C . GLY A 1 31 ? -10.294 3.504 -18.842 1.00 0.00 31 GLY A C 13
ATOM 17148 O O . GLY A 1 31 ? -11.301 3.135 -18.239 1.00 0.00 31 GLY A O 13
ATOM 17152 N N . PRO A 1 32 ? -9.818 2.921 -19.975 1.00 0.00 32 PRO A N 13
ATOM 17153 C CA . PRO A 1 32 ? -10.492 1.780 -20.570 1.00 0.00 32 PRO A CA 13
ATOM 17154 C C . PRO A 1 32 ? -10.231 0.506 -19.763 1.00 0.00 32 PRO A C 13
ATOM 17155 O O . PRO A 1 32 ? -10.722 -0.566 -20.113 1.00 0.00 32 PRO A O 13
ATOM 17166 N N . ASN A 1 33 ? -9.459 0.666 -18.699 1.00 0.00 33 ASN A N 13
ATOM 17167 C CA . ASN A 1 33 ? -9.126 -0.457 -17.839 1.00 0.00 33 ASN A CA 13
ATOM 17168 C C . ASN A 1 33 ? -10.357 -1.351 -17.677 1.00 0.00 33 ASN A C 13
ATOM 17169 O O . ASN A 1 33 ? -11.394 -0.903 -17.189 1.00 0.00 33 ASN A O 13
ATOM 17180 N N . GLU A 1 34 ? -10.202 -2.599 -18.095 1.00 0.00 34 GLU A N 13
ATOM 17181 C CA . GLU A 1 34 ? -11.289 -3.560 -18.002 1.00 0.00 34 GLU A CA 13
ATOM 17182 C C . GLU A 1 34 ? -11.372 -4.131 -16.585 1.00 0.00 34 GLU A C 13
ATOM 17183 O O . GLU A 1 34 ? -12.296 -4.878 -16.267 1.00 0.00 34 GLU A O 13
ATOM 17195 N N . ASN A 1 35 ? -10.395 -3.757 -15.772 1.00 0.00 35 ASN A N 13
ATOM 17196 C CA . ASN A 1 35 ? -10.346 -4.223 -14.397 1.00 0.00 35 ASN A CA 13
ATOM 17197 C C . ASN A 1 35 ? -9.939 -3.065 -13.484 1.00 0.00 35 ASN A C 13
ATOM 17198 O O . ASN A 1 35 ? -8.915 -3.135 -12.805 1.00 0.00 35 ASN A O 13
ATOM 17209 N N . PRO A 1 36 ? -10.782 -1.998 -13.499 1.00 0.00 36 PRO A N 13
ATOM 17210 C CA . PRO A 1 36 ? -10.521 -0.826 -12.681 1.00 0.00 36 PRO A CA 13
ATOM 17211 C C . PRO A 1 36 ? -10.838 -1.102 -11.210 1.00 0.00 36 PRO A C 13
ATOM 17212 O O . PRO A 1 36 ? -10.184 -0.562 -10.318 1.00 0.00 36 PRO A O 13
ATOM 17223 N N . GLU A 1 37 ? -11.841 -1.941 -11.001 1.00 0.00 37 GLU A N 13
ATOM 17224 C CA . GLU A 1 37 ? -12.254 -2.295 -9.654 1.00 0.00 37 GLU A CA 13
ATOM 17225 C C . GLU A 1 37 ? -11.114 -3.004 -8.919 1.00 0.00 37 GLU A C 13
ATOM 17226 O O . GLU A 1 37 ? -11.029 -2.945 -7.693 1.00 0.00 37 GLU A O 13
ATOM 17238 N N . ALA A 1 38 ? -10.266 -3.658 -9.699 1.00 0.00 38 ALA A N 13
ATOM 17239 C CA . ALA A 1 38 ? -9.135 -4.377 -9.138 1.00 0.00 38 ALA A CA 13
ATOM 17240 C C . ALA A 1 38 ? -8.228 -3.394 -8.396 1.00 0.00 38 ALA A C 13
ATOM 17241 O O . ALA A 1 38 ? -7.790 -3.669 -7.280 1.00 0.00 38 ALA A O 13
ATOM 17248 N N . GLU A 1 39 ? -7.973 -2.267 -9.045 1.00 0.00 39 GLU A N 13
ATOM 17249 C CA . GLU A 1 39 ? -7.127 -1.241 -8.460 1.00 0.00 39 GLU A CA 13
ATOM 17250 C C . GLU A 1 39 ? -7.943 -0.352 -7.520 1.00 0.00 39 GLU A C 13
ATOM 17251 O O . GLU A 1 39 ? -9.114 -0.626 -7.262 1.00 0.00 39 GLU A O 13
ATOM 17263 N N . LEU A 1 40 ? -7.292 0.694 -7.033 1.00 0.00 40 LEU A N 13
ATOM 17264 C CA . LEU A 1 40 ? -7.942 1.626 -6.127 1.00 0.00 40 LEU A CA 13
ATOM 17265 C C . LEU A 1 40 ? -7.657 3.058 -6.584 1.00 0.00 40 LEU A C 13
ATOM 17266 O O . LEU A 1 40 ? -6.562 3.355 -7.059 1.00 0.00 40 LEU A O 13
ATOM 17282 N N . PRO A 1 41 ? -8.687 3.930 -6.418 1.00 0.00 41 PRO A N 13
ATOM 17283 C CA . PRO A 1 41 ? -8.558 5.324 -6.807 1.00 0.00 41 PRO A CA 13
ATOM 17284 C C . PRO A 1 41 ? -7.699 6.096 -5.804 1.00 0.00 41 PRO A C 13
ATOM 17285 O O . PRO A 1 41 ? -8.210 6.613 -4.812 1.00 0.00 41 PRO A O 13
ATOM 17296 N N . LEU A 1 42 ? -6.408 6.149 -6.098 1.00 0.00 42 LEU A N 13
ATOM 17297 C CA . LEU A 1 42 ? -5.472 6.849 -5.234 1.00 0.00 42 LEU A CA 13
ATOM 17298 C C . LEU A 1 42 ? -5.808 8.342 -5.230 1.00 0.00 42 LEU A C 13
ATOM 17299 O O . LEU A 1 42 ? -6.408 8.849 -6.176 1.00 0.00 42 LEU A O 13
ATOM 17315 N N . THR A 1 43 ? -5.405 9.003 -4.155 1.00 0.00 43 THR A N 13
ATOM 17316 C CA . THR A 1 43 ? -5.655 10.428 -4.015 1.00 0.00 43 THR A CA 13
ATOM 17317 C C . THR A 1 43 ? -4.485 11.108 -3.302 1.00 0.00 43 THR A C 13
ATOM 17318 O O . THR A 1 43 ? -4.330 10.973 -2.089 1.00 0.00 43 THR A O 13
ATOM 17329 N N . ALA A 1 44 ? -3.691 11.823 -4.085 1.00 0.00 44 ALA A N 13
ATOM 17330 C CA . ALA A 1 44 ? -2.540 12.524 -3.544 1.00 0.00 44 ALA A CA 13
ATOM 17331 C C . ALA A 1 44 ? -2.857 12.996 -2.123 1.00 0.00 44 ALA A C 13
ATOM 17332 O O . ALA A 1 44 ? -3.740 13.828 -1.924 1.00 0.00 44 ALA A O 13
ATOM 17339 N N . GLY A 1 45 ? -2.118 12.443 -1.172 1.00 0.00 45 GLY A N 13
ATOM 17340 C CA . GLY A 1 45 ? -2.309 12.796 0.225 1.00 0.00 45 GLY A CA 13
ATOM 17341 C C . GLY A 1 45 ? -3.029 11.677 0.980 1.00 0.00 45 GLY A C 13
ATOM 17342 O O . GLY A 1 45 ? -2.599 11.277 2.061 1.00 0.00 45 GLY A O 13
ATOM 17346 N N . LYS A 1 46 ? -4.111 11.203 0.381 1.00 0.00 46 LYS A N 13
ATOM 17347 C CA . LYS A 1 46 ? -4.894 10.138 0.983 1.00 0.00 46 LYS A CA 13
ATOM 17348 C C . LYS A 1 46 ? -3.959 9.011 1.426 1.00 0.00 46 LYS A C 13
ATOM 17349 O O . LYS A 1 46 ? -2.895 8.817 0.841 1.00 0.00 46 LYS A O 13
ATOM 17368 N N . TYR A 1 47 ? -4.390 8.299 2.457 1.00 0.00 47 TYR A N 13
ATOM 17369 C CA . TYR A 1 47 ? -3.605 7.197 2.985 1.00 0.00 47 TYR A CA 13
ATOM 17370 C C . TYR A 1 47 ? -4.335 5.865 2.800 1.00 0.00 47 TYR A C 13
ATOM 17371 O O . TYR A 1 47 ? -5.564 5.819 2.815 1.00 0.00 47 TYR A O 13
ATOM 17389 N N . LEU A 1 48 ? -3.546 4.813 2.630 1.00 0.00 48 LEU A N 13
ATOM 17390 C CA . LEU A 1 48 ? -4.102 3.484 2.442 1.00 0.00 48 LEU A CA 13
ATOM 17391 C C . LEU A 1 48 ? -3.232 2.463 3.178 1.00 0.00 48 LEU A C 13
ATOM 17392 O O . LEU A 1 48 ? -2.146 2.795 3.651 1.00 0.00 48 LEU A O 13
ATOM 17408 N N . TYR A 1 49 ? -3.742 1.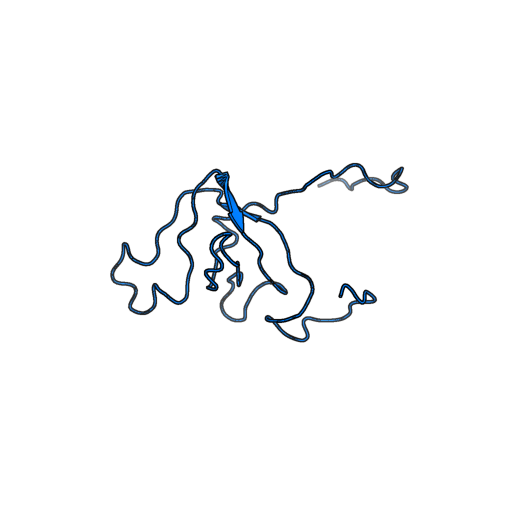243 3.252 1.00 0.00 49 TYR A N 13
ATOM 17409 C CA . TYR A 1 49 ? -3.026 0.172 3.923 1.00 0.00 49 TYR A CA 13
ATOM 17410 C C . TYR A 1 49 ? -2.818 -1.020 2.986 1.00 0.00 49 TYR A C 13
ATOM 17411 O O . TYR A 1 49 ? -3.782 -1.586 2.473 1.00 0.00 49 TYR A O 13
ATOM 17429 N N . VAL A 1 50 ? -1.554 -1.365 2.791 1.00 0.00 50 VAL A N 13
ATOM 17430 C CA . VAL A 1 50 ? -1.207 -2.479 1.925 1.00 0.00 50 VAL A CA 13
ATOM 17431 C C . VAL A 1 50 ? -1.028 -3.741 2.771 1.00 0.00 50 VAL A C 13
ATOM 17432 O O . VAL A 1 50 ? -0.145 -3.800 3.626 1.00 0.00 50 VAL A O 13
ATOM 17445 N N . TYR A 1 51 ? -1.881 -4.720 2.505 1.00 0.00 51 TYR A N 13
ATOM 17446 C CA . TYR A 1 51 ? -1.828 -5.977 3.231 1.00 0.00 51 TYR A CA 13
ATOM 17447 C C . TYR A 1 51 ? -1.019 -7.022 2.460 1.00 0.00 51 TYR A C 13
ATOM 17448 O O . TYR A 1 51 ? -1.505 -7.594 1.486 1.00 0.00 51 TYR A O 13
ATOM 17466 N N . GLY A 1 52 ? 0.202 -7.239 2.926 1.00 0.00 52 GLY A N 13
ATOM 17467 C CA . GLY A 1 52 ? 1.084 -8.205 2.292 1.00 0.00 52 GLY A CA 13
ATOM 17468 C C . GLY A 1 52 ? 2.266 -7.508 1.616 1.00 0.00 52 GLY A C 13
ATOM 17469 O O . GLY A 1 52 ? 2.920 -6.661 2.222 1.00 0.00 52 GLY A O 13
ATOM 17473 N N . ASP A 1 53 ? 2.504 -7.891 0.370 1.00 0.00 53 ASP A N 13
ATOM 17474 C CA . ASP A 1 53 ? 3.596 -7.313 -0.395 1.00 0.00 53 ASP A CA 13
ATOM 17475 C C . ASP A 1 53 ? 3.221 -7.299 -1.878 1.00 0.00 53 ASP A C 13
ATOM 17476 O O . ASP A 1 53 ? 2.071 -7.548 -2.234 1.00 0.00 53 ASP A O 13
ATOM 17485 N N . MET A 1 54 ? 4.215 -7.004 -2.703 1.00 0.00 54 MET A N 13
ATOM 17486 C CA . MET A 1 54 ? 4.005 -6.954 -4.140 1.00 0.00 54 MET A CA 13
ATOM 17487 C C . MET A 1 54 ? 3.113 -8.107 -4.605 1.00 0.00 54 MET A C 13
ATOM 17488 O O . MET A 1 54 ? 3.384 -9.267 -4.299 1.00 0.00 54 MET A O 13
ATOM 17502 N N . ASP A 1 55 ? 2.069 -7.748 -5.336 1.00 0.00 55 ASP A N 13
ATOM 17503 C CA . ASP A 1 55 ? 1.136 -8.738 -5.846 1.00 0.00 55 ASP A CA 13
ATOM 17504 C C . ASP A 1 55 ? 1.758 -9.447 -7.050 1.00 0.00 55 ASP A C 13
ATOM 17505 O O . ASP A 1 55 ? 2.789 -9.015 -7.564 1.00 0.00 55 ASP A O 13
ATOM 17514 N N . GLU A 1 56 ? 1.107 -10.523 -7.465 1.00 0.00 56 GLU A N 13
ATOM 17515 C CA . GLU A 1 56 ? 1.584 -11.296 -8.599 1.00 0.00 56 GLU A CA 13
ATOM 17516 C C . GLU A 1 56 ? 1.650 -10.417 -9.850 1.00 0.00 56 GLU A C 13
ATOM 17517 O O . GLU A 1 56 ? 2.291 -10.780 -10.835 1.00 0.00 56 GLU A O 13
ATOM 17529 N N . ASP A 1 57 ? 0.978 -9.278 -9.770 1.00 0.00 57 ASP A N 13
ATOM 17530 C CA . ASP A 1 57 ? 0.953 -8.344 -10.883 1.00 0.00 57 ASP A CA 13
ATOM 17531 C C . ASP A 1 57 ? 1.983 -7.239 -10.640 1.00 0.00 57 ASP A C 13
ATOM 17532 O O . ASP A 1 57 ? 2.353 -6.517 -11.564 1.00 0.00 57 ASP A O 13
ATOM 17541 N N . GLY A 1 58 ? 2.417 -7.143 -9.392 1.00 0.00 58 GLY A N 13
ATOM 17542 C CA . GLY A 1 58 ? 3.397 -6.139 -9.016 1.00 0.00 58 GLY A CA 13
ATOM 17543 C C . GLY A 1 58 ? 2.713 -4.871 -8.501 1.00 0.00 58 GLY A C 13
ATOM 17544 O O . GLY A 1 58 ? 3.096 -3.761 -8.869 1.00 0.00 58 GLY A O 13
ATOM 17548 N N . PHE A 1 59 ? 1.713 -5.078 -7.657 1.00 0.00 59 PHE A N 13
ATOM 17549 C CA . PHE A 1 59 ? 0.972 -3.965 -7.087 1.00 0.00 59 PHE A CA 13
ATOM 17550 C C . PHE A 1 59 ? 0.778 -4.149 -5.581 1.00 0.00 59 PHE A C 13
ATOM 17551 O O . PHE A 1 59 ? 1.171 -5.172 -5.021 1.00 0.00 59 PHE A O 13
ATOM 17568 N N . TYR A 1 60 ? 0.172 -3.144 -4.967 1.00 0.00 60 TYR A N 13
ATOM 17569 C CA . TYR A 1 60 ? -0.079 -3.182 -3.536 1.00 0.00 60 TYR A CA 13
ATOM 17570 C C . TYR A 1 60 ? -1.575 -3.311 -3.245 1.00 0.00 60 TYR A C 13
ATOM 17571 O O . TYR A 1 60 ? -2.388 -2.587 -3.819 1.00 0.00 60 TYR A O 13
ATOM 17589 N N . GLU A 1 61 ? -1.894 -4.239 -2.355 1.00 0.00 61 GLU A N 13
ATOM 17590 C CA . GLU A 1 61 ? -3.279 -4.472 -1.981 1.00 0.00 61 GLU A CA 13
ATOM 17591 C C . GLU A 1 61 ? -3.735 -3.430 -0.957 1.00 0.00 61 GLU A C 13
ATOM 17592 O O . GLU A 1 61 ? -4.123 -3.778 0.157 1.00 0.00 61 GLU A O 13
ATOM 17604 N N . GLY A 1 62 ? -3.674 -2.174 -1.373 1.00 0.00 62 GLY A N 13
ATOM 17605 C CA . GLY A 1 62 ? -4.076 -1.079 -0.506 1.00 0.00 62 GLY A CA 13
ATOM 17606 C C . GLY A 1 62 ? -5.533 -1.236 -0.065 1.00 0.00 62 GLY A C 13
ATOM 17607 O O . GLY A 1 62 ? -6.375 -1.684 -0.841 1.00 0.00 62 GLY A O 13
ATOM 17611 N N . GLU A 1 63 ? -5.785 -0.857 1.180 1.00 0.00 63 GLU A N 13
ATOM 17612 C CA . GLU A 1 63 ? -7.125 -0.950 1.733 1.00 0.00 63 GLU A CA 13
ATOM 17613 C C . GLU A 1 63 ? -7.662 0.445 2.059 1.00 0.00 63 GLU A C 13
ATOM 17614 O O . GLU A 1 63 ? -7.455 0.952 3.161 1.00 0.00 63 GLU A O 13
ATOM 17626 N N . LEU A 1 64 ? -8.342 1.025 1.082 1.00 0.00 64 LEU A N 13
ATOM 17627 C CA . LEU A 1 64 ? -8.910 2.352 1.251 1.00 0.00 64 LEU A CA 13
ATOM 17628 C C . LEU A 1 64 ? -9.441 2.496 2.679 1.00 0.00 64 LEU A C 13
ATOM 17629 O O . LEU A 1 64 ? -9.950 1.537 3.256 1.00 0.00 64 LEU A O 13
ATOM 17645 N N . LEU A 1 65 ? -9.304 3.703 3.207 1.00 0.00 65 LEU A N 13
ATOM 17646 C CA . LEU A 1 65 ? -9.763 3.986 4.557 1.00 0.00 65 LEU A CA 13
ATOM 17647 C C . LEU A 1 65 ? -11.217 3.532 4.702 1.00 0.00 65 LEU A C 13
ATOM 17648 O O . LEU A 1 65 ? -11.678 3.260 5.809 1.00 0.00 65 LEU A O 13
ATOM 17664 N N . ASP A 1 66 ? -11.898 3.464 3.567 1.00 0.00 66 ASP A N 13
ATOM 17665 C CA . ASP A 1 66 ? -13.290 3.048 3.554 1.00 0.00 66 ASP A CA 13
ATOM 17666 C C . ASP A 1 66 ? -13.365 1.530 3.731 1.00 0.00 66 ASP A C 13
ATOM 17667 O O . ASP A 1 66 ? -14.308 1.018 4.334 1.00 0.00 66 ASP A O 13
ATOM 17676 N N . GLY A 1 67 ? -12.360 0.853 3.195 1.00 0.00 67 GLY A N 13
ATOM 17677 C CA . GLY A 1 67 ? -12.301 -0.596 3.287 1.00 0.00 67 GLY A CA 13
ATOM 17678 C C . GLY A 1 67 ? -12.081 -1.224 1.909 1.00 0.00 67 GLY A C 13
ATOM 17679 O O . GLY A 1 67 ? -11.915 -2.437 1.795 1.00 0.00 67 GLY A O 13
ATOM 17683 N N . GLN A 1 68 ? -12.086 -0.369 0.897 1.00 0.00 68 GLN A N 13
ATOM 17684 C CA . GLN A 1 68 ? -11.888 -0.824 -0.469 1.00 0.00 68 GLN A CA 13
ATOM 17685 C C . GLN A 1 68 ? -10.556 -1.566 -0.593 1.00 0.00 68 GLN A C 13
ATOM 17686 O O . GLN A 1 68 ? -9.502 -1.014 -0.279 1.00 0.00 68 GLN A O 13
ATOM 17700 N N . ARG A 1 69 ? -10.645 -2.805 -1.053 1.00 0.00 69 ARG A N 13
ATOM 17701 C CA . ARG A 1 69 ? -9.460 -3.628 -1.223 1.00 0.00 69 ARG A CA 13
ATOM 17702 C C . ARG A 1 69 ? -9.175 -3.849 -2.710 1.00 0.00 69 ARG A C 13
ATOM 17703 O O . ARG A 1 69 ? -9.920 -4.554 -3.389 1.00 0.00 69 ARG A O 13
ATOM 17724 N N . GLY A 1 70 ? -8.097 -3.232 -3.171 1.00 0.00 70 GLY A N 13
ATOM 17725 C CA . GLY A 1 70 ? -7.706 -3.353 -4.565 1.00 0.00 70 GLY A CA 13
ATOM 17726 C C . GLY A 1 70 ? -6.193 -3.189 -4.726 1.00 0.00 70 GLY A C 13
ATOM 17727 O O . GLY A 1 70 ? -5.473 -3.035 -3.741 1.00 0.00 70 GLY A O 13
ATOM 17731 N N . LEU A 1 71 ? -5.755 -3.227 -5.976 1.00 0.00 71 LEU A N 13
ATOM 17732 C CA . LEU A 1 71 ? -4.341 -3.085 -6.279 1.00 0.00 71 LEU A CA 13
ATOM 17733 C C . LEU A 1 71 ? -3.939 -1.616 -6.136 1.00 0.00 71 LEU A C 13
ATOM 17734 O O . LEU A 1 71 ? -4.794 -0.732 -6.133 1.00 0.00 71 LEU A O 13
ATOM 17750 N N . VAL A 1 72 ? -2.637 -1.401 -6.022 1.00 0.00 72 VAL A N 13
ATOM 17751 C CA . VAL A 1 72 ? -2.111 -0.054 -5.880 1.00 0.00 72 VAL A CA 13
ATOM 17752 C C . VAL A 1 72 ? -0.646 -0.034 -6.321 1.00 0.00 72 VAL A C 13
ATOM 17753 O O . VAL A 1 72 ? 0.160 -0.833 -5.848 1.00 0.00 72 VAL A O 13
ATOM 17766 N N . PRO A 1 73 ? -0.338 0.913 -7.248 1.00 0.00 73 PRO A N 13
ATOM 17767 C CA . PRO A 1 73 ? 1.015 1.048 -7.759 1.00 0.00 73 PRO A CA 13
ATOM 17768 C C . PRO A 1 73 ? 1.927 1.713 -6.727 1.00 0.00 73 PRO A C 13
ATOM 17769 O O . PRO A 1 73 ? 1.556 2.716 -6.120 1.00 0.00 73 PRO A O 13
ATOM 17780 N N . SER A 1 74 ? 3.104 1.127 -6.559 1.00 0.00 74 SER A N 13
ATOM 17781 C CA . SER A 1 74 ? 4.072 1.650 -5.610 1.00 0.00 74 SER A CA 13
ATOM 17782 C C . SER A 1 74 ? 4.717 2.920 -6.167 1.00 0.00 74 SER A C 13
ATOM 17783 O O . SER A 1 74 ? 5.538 3.548 -5.501 1.00 0.00 74 SER A O 13
ATOM 17791 N N . ASN A 1 75 ? 4.321 3.262 -7.385 1.00 0.00 75 ASN A N 13
ATOM 17792 C CA . ASN A 1 75 ? 4.850 4.446 -8.039 1.00 0.00 75 ASN A CA 13
ATOM 17793 C C . ASN A 1 75 ? 3.884 5.614 -7.829 1.00 0.00 75 ASN A C 13
ATOM 17794 O O . ASN A 1 75 ? 4.117 6.714 -8.329 1.00 0.00 75 ASN A O 13
ATOM 17805 N N . PHE A 1 76 ? 2.822 5.336 -7.089 1.00 0.00 76 PHE A N 13
ATOM 17806 C CA . PHE A 1 76 ? 1.820 6.350 -6.806 1.00 0.00 76 PHE A CA 13
ATOM 17807 C C . PHE A 1 76 ? 1.422 6.331 -5.329 1.00 0.00 76 PHE A C 13
ATOM 17808 O O . PHE A 1 76 ? 0.425 6.938 -4.943 1.00 0.00 76 PHE A O 13
ATOM 17825 N N . VAL A 1 77 ? 2.223 5.627 -4.542 1.00 0.00 77 VAL A N 13
ATOM 17826 C CA . VAL A 1 77 ? 1.967 5.521 -3.116 1.00 0.00 77 VAL A CA 13
ATOM 17827 C C . VAL A 1 77 ? 3.286 5.658 -2.354 1.00 0.00 77 VAL A C 13
ATOM 17828 O O . VAL A 1 77 ? 4.331 5.216 -2.829 1.00 0.00 77 VAL A O 13
ATOM 17841 N N . ASP A 1 78 ? 3.195 6.273 -1.183 1.00 0.00 78 ASP A N 13
ATOM 17842 C CA . ASP A 1 78 ? 4.369 6.474 -0.351 1.00 0.00 78 ASP A CA 13
ATOM 17843 C C . ASP A 1 78 ? 4.081 5.961 1.062 1.00 0.00 78 ASP A C 13
ATOM 17844 O O . ASP A 1 78 ? 3.068 6.318 1.661 1.00 0.00 78 ASP A O 13
ATOM 17853 N N . PHE A 1 79 ? 4.991 5.132 1.553 1.00 0.00 79 PHE A N 13
ATOM 17854 C CA . PHE A 1 79 ? 4.847 4.567 2.883 1.00 0.00 79 PHE A CA 13
ATOM 17855 C C . PHE A 1 79 ? 4.960 5.652 3.956 1.00 0.00 79 PHE A C 13
ATOM 17856 O O . PHE A 1 79 ? 5.776 5.544 4.870 1.00 0.00 79 PHE A O 13
ATOM 17873 N N . VAL A 1 80 ? 4.130 6.674 3.808 1.00 0.00 80 VAL A N 13
ATOM 17874 C CA . VAL A 1 80 ? 4.127 7.778 4.752 1.00 0.00 80 VAL A CA 13
ATOM 17875 C C . VAL A 1 80 ? 5.519 7.919 5.371 1.00 0.00 80 VAL A C 13
ATOM 17876 O O . VAL A 1 80 ? 6.526 7.793 4.677 1.00 0.00 80 VAL A O 13
ATOM 17889 N N . GLN A 1 81 ? 5.530 8.178 6.671 1.00 0.00 81 GLN A N 13
ATOM 17890 C CA . GLN A 1 81 ? 6.782 8.336 7.391 1.00 0.00 81 GLN A CA 13
ATOM 17891 C C . GLN A 1 81 ? 6.722 7.597 8.729 1.00 0.00 81 GLN A C 13
ATOM 17892 O O . GLN A 1 81 ? 6.729 6.367 8.763 1.00 0.00 81 GLN A O 13
ATOM 17906 N N . ASP A 1 82 ? 6.665 8.377 9.798 1.00 0.00 82 ASP A N 13
ATOM 17907 C CA . ASP A 1 82 ? 6.604 7.811 11.135 1.00 0.00 82 ASP A CA 13
ATOM 17908 C C . ASP A 1 82 ? 7.964 7.211 11.492 1.00 0.00 82 ASP A C 13
ATOM 17909 O O . ASP A 1 82 ? 8.588 7.616 12.472 1.00 0.00 82 ASP A O 13
ATOM 17918 N N . ASN A 1 83 ? 8.385 6.253 10.679 1.00 0.00 83 ASN A N 13
ATOM 17919 C CA . ASN A 1 83 ? 9.661 5.593 10.897 1.00 0.00 83 ASN A CA 13
ATOM 17920 C C . ASN A 1 83 ? 10.066 4.843 9.626 1.00 0.00 83 ASN A C 13
ATOM 17921 O O . ASN A 1 83 ? 9.583 3.741 9.371 1.00 0.00 83 ASN A O 13
ATOM 17932 N N . GLU A 1 84 ? 10.948 5.470 8.863 1.00 0.00 84 GLU A N 13
ATOM 17933 C CA . GLU A 1 84 ? 11.423 4.876 7.625 1.00 0.00 84 GLU A CA 13
ATOM 17934 C C . GLU A 1 84 ? 12.602 3.941 7.903 1.00 0.00 84 GLU A C 13
ATOM 17935 O O . GLU A 1 84 ? 12.589 2.781 7.493 1.00 0.00 84 GLU A O 13
ATOM 17947 N N . SER A 1 85 ? 13.593 4.481 8.598 1.00 0.00 85 SER A N 13
ATOM 17948 C CA . SER A 1 85 ? 14.776 3.709 8.936 1.00 0.00 85 SER A CA 13
ATOM 17949 C C . SER A 1 85 ? 15.412 4.258 10.215 1.00 0.00 85 SER A C 13
ATOM 17950 O O . SER A 1 85 ? 15.473 5.471 10.410 1.00 0.00 85 SER A O 13
ATOM 17958 N N . ARG A 1 86 ? 15.869 3.339 11.053 1.00 0.00 86 ARG A N 13
ATOM 17959 C CA . ARG A 1 86 ? 16.498 3.717 12.307 1.00 0.00 86 ARG A CA 13
ATOM 17960 C C . ARG A 1 86 ? 18.006 3.891 12.114 1.00 0.00 86 ARG A C 13
ATOM 17961 O O . ARG A 1 86 ? 18.735 4.130 13.075 1.00 0.00 86 ARG A O 13
ATOM 17982 N N . LEU A 1 87 ? 18.429 3.765 10.865 1.00 0.00 87 LEU A N 13
ATOM 17983 C CA . LEU A 1 87 ? 19.836 3.906 10.533 1.00 0.00 87 LEU A CA 13
ATOM 17984 C C . LEU A 1 87 ? 20.684 3.427 11.713 1.00 0.00 87 LEU A C 13
ATOM 17985 O O . LEU A 1 87 ? 21.001 4.206 12.611 1.00 0.00 87 LEU A O 13
ATOM 18001 N N . ALA A 1 88 ? 21.026 2.148 11.674 1.00 0.00 88 ALA A N 13
ATOM 18002 C CA . ALA A 1 88 ? 21.831 1.556 12.729 1.00 0.00 88 ALA A CA 13
ATOM 18003 C C . ALA A 1 88 ? 22.278 0.157 12.300 1.00 0.00 88 ALA A C 13
ATOM 18004 O O . ALA A 1 88 ? 21.456 -0.664 11.894 1.00 0.00 88 ALA A O 13
ATOM 18011 N N . SER A 1 89 ? 23.579 -0.072 12.404 1.00 0.00 89 SER A N 13
ATOM 18012 C CA . SER A 1 89 ? 24.144 -1.358 12.031 1.00 0.00 89 SER A CA 13
ATOM 18013 C C . SER A 1 89 ? 23.878 -1.638 10.551 1.00 0.00 89 SER A C 13
ATOM 18014 O O . SER A 1 89 ? 22.958 -1.069 9.964 1.00 0.00 89 SER A O 13
ATOM 18022 N N . THR A 1 90 ? 24.699 -2.513 9.990 1.00 0.00 90 THR A N 13
ATOM 18023 C CA . THR A 1 90 ? 24.5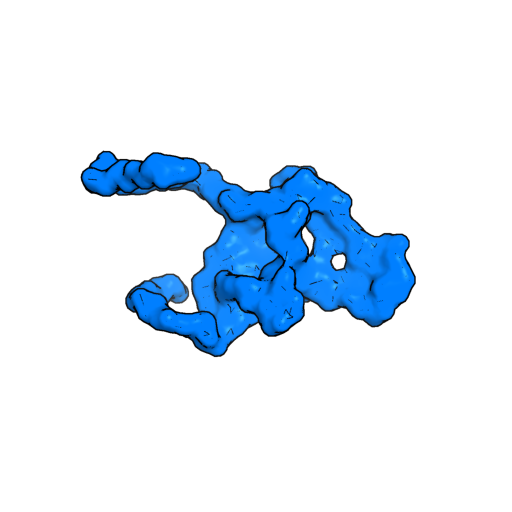63 -2.876 8.589 1.00 0.00 90 THR A CA 13
ATOM 18024 C C . THR A 1 90 ? 25.384 -4.129 8.281 1.00 0.00 90 THR A C 13
ATOM 18025 O O . THR A 1 90 ? 26.533 -4.243 8.705 1.00 0.00 90 THR A O 13
ATOM 18036 N N . SER A 1 91 ? 24.763 -5.038 7.544 1.00 0.00 91 SER A N 13
ATOM 18037 C CA . SER A 1 91 ? 25.422 -6.279 7.173 1.00 0.00 91 SER A CA 13
ATOM 18038 C C . SER A 1 91 ? 26.703 -5.978 6.392 1.00 0.00 91 SER A C 13
ATOM 18039 O O . SER A 1 91 ? 26.692 -5.175 5.461 1.00 0.00 91 SER A O 13
ATOM 18047 N N . GLY A 1 92 ? 27.776 -6.639 6.801 1.00 0.00 92 GLY A N 13
ATOM 18048 C CA . GLY A 1 92 ? 29.062 -6.453 6.151 1.00 0.00 92 GLY A CA 13
ATOM 18049 C C . GLY A 1 92 ? 29.660 -7.795 5.724 1.00 0.00 92 GLY A C 13
ATOM 18050 O O . GLY A 1 92 ? 29.501 -8.213 4.579 1.00 0.00 92 GLY A O 13
ATOM 18054 N N . PRO A 1 93 ? 30.355 -8.448 6.694 1.00 0.00 93 PRO A N 13
ATOM 18055 C CA . PRO A 1 93 ? 30.978 -9.734 6.430 1.00 0.00 93 PRO A CA 13
ATOM 18056 C C . PRO A 1 93 ? 29.932 -10.850 6.378 1.00 0.00 93 PRO A C 13
ATOM 18057 O O . PRO A 1 93 ? 29.831 -11.565 5.383 1.00 0.00 93 PRO A O 13
ATOM 18068 N N . SER A 1 94 ? 29.180 -10.964 7.463 1.00 0.00 94 SER A N 13
ATOM 18069 C CA . SER A 1 94 ? 28.145 -11.980 7.554 1.00 0.00 94 SER A CA 13
ATOM 18070 C C . SER A 1 94 ? 28.749 -13.364 7.309 1.00 0.00 94 SER A C 13
ATOM 18071 O O . SER A 1 94 ? 29.266 -13.992 8.231 1.00 0.00 94 SER A O 13
ATOM 18079 N N . SER A 1 95 ? 28.663 -13.799 6.060 1.00 0.00 95 SER A N 13
ATOM 18080 C CA . SER A 1 95 ? 29.195 -15.098 5.682 1.00 0.00 95 SER A CA 13
ATOM 18081 C C . SER A 1 95 ? 28.363 -16.210 6.323 1.00 0.00 95 SER A C 13
ATOM 18082 O O . SER A 1 95 ? 27.644 -16.930 5.631 1.00 0.00 95 SER A O 13
ATOM 18090 N N . GLY A 1 96 ? 28.488 -16.317 7.637 1.00 0.00 96 GLY A N 13
ATOM 18091 C CA . GLY A 1 96 ? 27.756 -17.330 8.379 1.00 0.00 96 GLY A CA 13
ATOM 18092 C C . GLY A 1 96 ? 27.081 -16.726 9.612 1.00 0.00 96 GLY A C 13
ATOM 18093 O O . GLY A 1 96 ? 27.450 -15.640 10.057 1.00 0.00 96 GLY A O 13
ATOM 18097 N N . GLY A 1 1 ? 19.749 2.882 17.000 1.00 0.00 1 GLY A N 14
ATOM 18098 C CA . GLY A 1 1 ? 19.362 2.254 15.748 1.00 0.00 1 GLY A CA 14
ATOM 18099 C C . GLY A 1 1 ? 18.301 1.176 15.981 1.00 0.00 1 GLY A C 14
ATOM 18100 O O . GLY A 1 1 ? 17.142 1.488 16.248 1.00 0.00 1 GLY A O 14
ATOM 18104 N N . SER A 1 2 ? 18.736 -0.071 15.870 1.00 0.00 2 SER A N 14
ATOM 18105 C CA . SER A 1 2 ? 17.838 -1.196 16.064 1.00 0.00 2 SER A CA 14
ATOM 18106 C C . SER A 1 2 ? 16.785 -1.224 14.954 1.00 0.00 2 SER A C 14
ATOM 18107 O O . SER A 1 2 ? 15.720 -0.624 15.089 1.00 0.00 2 SER A O 14
ATOM 18115 N N . SER A 1 3 ? 17.120 -1.928 13.883 1.00 0.00 3 SER A N 14
ATOM 18116 C CA . SER A 1 3 ? 16.216 -2.041 12.750 1.00 0.00 3 SER A CA 14
ATOM 18117 C C . SER A 1 3 ? 15.555 -3.421 12.745 1.00 0.00 3 SER A C 14
ATOM 18118 O O . SER A 1 3 ? 16.072 -4.363 13.344 1.00 0.00 3 SER A O 14
ATOM 18126 N N . GLY A 1 4 ? 14.423 -3.497 12.062 1.00 0.00 4 GLY A N 14
ATOM 18127 C CA . GLY A 1 4 ? 13.686 -4.746 11.970 1.00 0.00 4 GLY A CA 14
ATOM 18128 C C . GLY A 1 4 ? 14.002 -5.475 10.663 1.00 0.00 4 GLY A C 14
ATOM 18129 O O . GLY A 1 4 ? 15.067 -5.277 10.079 1.00 0.00 4 GLY A O 14
ATOM 18133 N N . SER A 1 5 ? 13.057 -6.302 10.240 1.00 0.00 5 SER A N 14
ATOM 18134 C CA . SER A 1 5 ? 13.222 -7.061 9.012 1.00 0.00 5 SER A CA 14
ATOM 18135 C C . SER A 1 5 ? 11.857 -7.326 8.374 1.00 0.00 5 SER A C 14
ATOM 18136 O O . SER A 1 5 ? 10.835 -7.319 9.060 1.00 0.00 5 SER A O 14
ATOM 18144 N N . SER A 1 6 ? 11.883 -7.554 7.069 1.00 0.00 6 SER A N 14
ATOM 18145 C CA . SER A 1 6 ? 10.660 -7.821 6.331 1.00 0.00 6 SER A CA 14
ATOM 18146 C C . SER A 1 6 ? 9.848 -8.906 7.040 1.00 0.00 6 SER A C 14
ATOM 18147 O O . SER A 1 6 ? 10.378 -9.640 7.872 1.00 0.00 6 SER A O 14
ATOM 18155 N N . GLY A 1 7 ? 8.574 -8.975 6.683 1.00 0.00 7 GLY A N 14
ATOM 18156 C CA . GLY A 1 7 ? 7.683 -9.959 7.274 1.00 0.00 7 GLY A CA 14
ATOM 18157 C C . GLY A 1 7 ? 7.575 -11.202 6.390 1.00 0.00 7 GLY A C 14
ATOM 18158 O O . GLY A 1 7 ? 8.573 -11.872 6.130 1.00 0.00 7 GLY A O 14
ATOM 18162 N N . THR A 1 8 ? 6.354 -11.474 5.952 1.00 0.00 8 THR A N 14
ATOM 18163 C CA . THR A 1 8 ? 6.102 -12.625 5.102 1.00 0.00 8 THR A CA 14
ATOM 18164 C C . THR A 1 8 ? 4.655 -12.616 4.606 1.00 0.00 8 THR A C 14
ATOM 18165 O O . THR A 1 8 ? 3.775 -12.056 5.258 1.00 0.00 8 THR A O 14
ATOM 18176 N N . SER A 1 9 ? 4.453 -13.243 3.456 1.00 0.00 9 SER A N 14
ATOM 18177 C CA . SER A 1 9 ? 3.128 -13.314 2.866 1.00 0.00 9 SER A CA 14
ATOM 18178 C C . SER A 1 9 ? 2.533 -14.707 3.081 1.00 0.00 9 SER A C 14
ATOM 18179 O O . SER A 1 9 ? 3.079 -15.700 2.604 1.00 0.00 9 SER A O 14
ATOM 18187 N N . LYS A 1 10 ? 1.421 -14.736 3.801 1.00 0.00 10 LYS A N 14
ATOM 18188 C CA . LYS A 1 10 ? 0.746 -15.991 4.086 1.00 0.00 10 LYS A CA 14
ATOM 18189 C C . LYS A 1 10 ? -0.485 -16.119 3.186 1.00 0.00 10 LYS A C 14
ATOM 18190 O O . LYS A 1 10 ? -0.546 -17.004 2.334 1.00 0.00 10 LYS A O 14
ATOM 18209 N N . GLN A 1 11 ? -1.435 -15.222 3.405 1.00 0.00 11 GLN A N 14
ATOM 18210 C CA . GLN A 1 11 ? -2.660 -15.223 2.625 1.00 0.00 11 GLN A CA 14
ATOM 18211 C C . GLN A 1 11 ? -2.962 -13.815 2.108 1.00 0.00 11 GLN A C 14
ATOM 18212 O O . GLN A 1 11 ? -2.174 -12.893 2.312 1.00 0.00 11 GLN A O 14
ATOM 18226 N N . ARG A 1 12 ? -4.104 -13.694 1.447 1.00 0.00 12 ARG A N 14
ATOM 18227 C CA . ARG A 1 12 ? -4.519 -12.414 0.900 1.00 0.00 12 ARG A CA 14
ATOM 18228 C C . ARG A 1 12 ? -5.067 -11.514 2.009 1.00 0.00 12 ARG A C 14
ATOM 18229 O O . ARG A 1 12 ? -5.763 -11.984 2.907 1.00 0.00 12 ARG A O 14
ATOM 18250 N N . TYR A 1 13 ? -4.732 -10.236 1.910 1.00 0.00 13 TYR A N 14
ATOM 18251 C CA . TYR A 1 13 ? -5.181 -9.266 2.894 1.00 0.00 13 TYR A CA 14
ATOM 18252 C C . TYR A 1 13 ? -5.039 -9.819 4.314 1.00 0.00 13 TYR A C 14
ATOM 18253 O O . TYR A 1 13 ? -5.944 -9.674 5.134 1.00 0.00 13 TYR A O 14
ATOM 18271 N N . SER A 1 14 ? -3.895 -10.441 4.560 1.00 0.00 14 SER A N 14
ATOM 18272 C CA . SER A 1 14 ? -3.623 -11.017 5.866 1.00 0.00 14 SER A CA 14
ATOM 18273 C C . SER A 1 14 ? -2.273 -10.519 6.386 1.00 0.00 14 SER A C 14
ATOM 18274 O O . SER A 1 14 ? -2.166 -10.086 7.533 1.00 0.00 14 SER A O 14
ATOM 18282 N N . GLY A 1 15 ? -1.275 -10.597 5.518 1.00 0.00 15 GLY A N 14
ATOM 18283 C CA . GLY A 1 15 ? 0.064 -10.160 5.875 1.00 0.00 15 GLY A CA 14
ATOM 18284 C C . GLY A 1 15 ? 0.027 -8.806 6.587 1.00 0.00 15 GLY A C 14
ATOM 18285 O O . GLY A 1 15 ? -0.980 -8.101 6.536 1.00 0.00 15 GLY A O 14
ATOM 18289 N N . LYS A 1 16 ? 1.137 -8.484 7.234 1.00 0.00 16 LYS A N 14
ATOM 18290 C CA . LYS A 1 16 ? 1.245 -7.227 7.955 1.00 0.00 16 LYS A CA 14
ATOM 18291 C C . LYS A 1 16 ? 0.642 -6.104 7.107 1.00 0.00 16 LYS A C 14
ATOM 18292 O O . LYS A 1 16 ? 0.436 -6.271 5.906 1.00 0.00 16 LYS A O 14
ATOM 18311 N N . VAL A 1 17 ? 0.376 -4.986 7.766 1.00 0.00 17 VAL A N 14
ATOM 18312 C CA . VAL A 1 17 ? -0.198 -3.837 7.089 1.00 0.00 17 VAL A CA 14
ATOM 18313 C C . VAL A 1 17 ? 0.897 -2.799 6.835 1.00 0.00 17 VAL A C 14
ATOM 18314 O O . VAL A 1 17 ? 1.932 -2.809 7.500 1.00 0.00 17 VAL A O 14
ATOM 18327 N N . HIS A 1 18 ? 0.632 -1.928 5.873 1.00 0.00 18 HIS A N 14
ATOM 18328 C CA . HIS A 1 18 ? 1.582 -0.886 5.523 1.00 0.00 18 HIS A CA 14
ATOM 18329 C C . HIS A 1 18 ? 0.828 0.368 5.078 1.00 0.00 18 HIS A C 14
ATOM 18330 O O . HIS A 1 18 ? 0.247 0.395 3.994 1.00 0.00 18 HIS A O 14
ATOM 18344 N N . LEU A 1 19 ? 0.861 1.376 5.937 1.00 0.00 19 LEU A N 14
ATOM 18345 C CA . LEU A 1 19 ? 0.188 2.630 5.646 1.00 0.00 19 LEU A CA 14
ATOM 18346 C C . LEU A 1 19 ? 0.940 3.361 4.531 1.00 0.00 19 LEU A C 14
ATOM 18347 O O . LEU A 1 19 ? 2.121 3.673 4.676 1.00 0.00 19 LEU A O 14
ATOM 18363 N N . CYS A 1 20 ? 0.225 3.613 3.445 1.00 0.00 20 CYS A N 14
ATOM 18364 C CA . CYS A 1 20 ? 0.810 4.301 2.307 1.00 0.00 20 CYS A CA 14
ATOM 18365 C C . CYS A 1 20 ? -0.031 5.545 2.014 1.00 0.00 20 CYS A C 14
ATOM 18366 O O . CYS A 1 20 ? -1.205 5.606 2.377 1.00 0.00 20 CYS A O 14
ATOM 18374 N N . VAL A 1 21 ? 0.602 6.508 1.360 1.00 0.00 21 VAL A N 14
ATOM 18375 C CA . VAL A 1 21 ? -0.072 7.747 1.014 1.00 0.00 21 VAL A CA 14
ATOM 18376 C C . VAL A 1 21 ? 0.118 8.028 -0.478 1.00 0.00 21 VAL A C 14
ATOM 18377 O O . VAL A 1 21 ? 1.243 8.213 -0.940 1.00 0.00 21 VAL A O 14
ATOM 18390 N N . ALA A 1 22 ? -0.999 8.049 -1.191 1.00 0.00 22 ALA A N 14
ATOM 18391 C CA . ALA A 1 22 ? -0.969 8.304 -2.621 1.00 0.00 22 ALA A CA 14
ATOM 18392 C C . ALA A 1 22 ? -0.056 9.499 -2.903 1.00 0.00 22 ALA A C 14
ATOM 18393 O O . ALA A 1 22 ? -0.168 10.537 -2.253 1.00 0.00 22 ALA A O 14
ATOM 18400 N N . ARG A 1 23 ? 0.828 9.312 -3.873 1.00 0.00 23 ARG A N 14
ATOM 18401 C CA . ARG A 1 23 ? 1.760 10.362 -4.249 1.00 0.00 23 ARG A CA 14
ATOM 18402 C C . ARG A 1 23 ? 1.146 11.254 -5.329 1.00 0.00 23 ARG A C 14
ATOM 18403 O O . ARG A 1 23 ? 1.483 12.433 -5.431 1.00 0.00 23 ARG A O 14
ATOM 18424 N N . TYR A 1 24 ? 0.255 10.659 -6.108 1.00 0.00 24 TYR A N 14
ATOM 18425 C CA . TYR A 1 24 ? -0.409 11.385 -7.177 1.00 0.00 24 TYR A CA 14
ATOM 18426 C C . TYR A 1 24 ? -1.819 10.840 -7.417 1.00 0.00 24 TYR A C 14
ATOM 18427 O O . TYR A 1 24 ? -2.003 9.634 -7.577 1.00 0.00 24 TYR A O 14
ATOM 18445 N N . SER A 1 25 ? -2.777 11.755 -7.435 1.00 0.00 25 SER A N 14
ATOM 18446 C CA . SER A 1 25 ? -4.164 11.381 -7.653 1.00 0.00 25 SER A CA 14
ATOM 18447 C C . SER A 1 25 ? -4.275 10.478 -8.883 1.00 0.00 25 SER A C 14
ATOM 18448 O O . SER A 1 25 ? -3.850 10.854 -9.974 1.00 0.00 25 SER A O 14
ATOM 18456 N N . TYR A 1 26 ? -4.849 9.303 -8.665 1.00 0.00 26 TYR A N 14
ATOM 18457 C CA . TYR A 1 26 ? -5.022 8.344 -9.743 1.00 0.00 26 TYR A CA 14
ATOM 18458 C C . TYR A 1 26 ? -6.409 7.701 -9.687 1.00 0.00 26 TYR A C 14
ATOM 18459 O O . TYR A 1 26 ? -6.937 7.447 -8.605 1.00 0.00 26 TYR A O 14
ATOM 18477 N N . ASN A 1 27 ? -6.960 7.455 -10.867 1.00 0.00 27 ASN A N 14
ATOM 18478 C CA . ASN A 1 27 ? -8.276 6.847 -10.966 1.00 0.00 27 ASN A CA 14
ATOM 18479 C C . ASN A 1 27 ? -8.240 5.733 -12.014 1.00 0.00 27 ASN A C 14
ATOM 18480 O O . ASN A 1 27 ? -7.977 5.989 -13.188 1.00 0.00 27 ASN A O 14
ATOM 18491 N N . PRO A 1 28 ? -8.516 4.489 -11.540 1.00 0.00 28 PRO A N 14
ATOM 18492 C CA . PRO A 1 28 ? -8.518 3.335 -12.423 1.00 0.00 28 PRO A CA 14
ATOM 18493 C C . PRO A 1 28 ? -9.772 3.317 -13.299 1.00 0.00 28 PRO A C 14
ATOM 18494 O O . PRO A 1 28 ? -9.746 2.804 -14.417 1.00 0.00 28 PRO A O 14
ATOM 18505 N N . PHE A 1 29 ? -10.841 3.883 -12.758 1.00 0.00 29 PHE A N 14
ATOM 18506 C CA . PHE A 1 29 ? -12.103 3.938 -13.477 1.00 0.00 29 PHE A CA 14
ATOM 18507 C C . PHE A 1 29 ? -12.173 5.180 -14.367 1.00 0.00 29 PHE A C 14
ATOM 18508 O O . PHE A 1 29 ? -13.254 5.716 -14.607 1.00 0.00 29 PHE A O 14
ATOM 18525 N N . ASP A 1 30 ? -11.006 5.602 -14.832 1.00 0.00 30 ASP A N 14
ATOM 18526 C CA . ASP A 1 30 ? -10.921 6.771 -15.691 1.00 0.00 30 ASP A CA 14
ATOM 18527 C C . ASP A 1 30 ? -10.500 6.337 -17.096 1.00 0.00 30 ASP A C 14
ATOM 18528 O O . ASP A 1 30 ? -10.648 7.095 -18.054 1.00 0.00 30 ASP A O 14
ATOM 18537 N N . GLY A 1 31 ? -9.983 5.120 -17.175 1.00 0.00 31 GLY A N 14
ATOM 18538 C CA . GLY A 1 31 ? -9.539 4.576 -18.447 1.00 0.00 31 GLY A CA 14
ATOM 18539 C C . GLY A 1 31 ? -10.425 3.408 -18.883 1.00 0.00 31 GLY A C 14
ATOM 18540 O O . GLY A 1 31 ? -11.415 3.095 -18.224 1.00 0.00 31 GLY A O 14
ATOM 18544 N N . PRO A 1 32 ? -10.028 2.779 -20.022 1.00 0.00 32 PRO A N 14
ATOM 18545 C CA . PRO A 1 32 ? -10.775 1.653 -20.554 1.00 0.00 32 PRO A CA 14
ATOM 18546 C C . PRO A 1 32 ? -10.525 0.390 -19.728 1.00 0.00 32 PRO A C 14
ATOM 18547 O O . PRO A 1 32 ? -11.085 -0.667 -20.018 1.00 0.00 32 PRO A O 14
ATOM 18558 N N . ASN A 1 33 ? -9.684 0.540 -18.716 1.00 0.00 33 ASN A N 14
ATOM 18559 C CA . ASN A 1 33 ? -9.353 -0.576 -17.845 1.00 0.00 33 ASN A CA 14
ATOM 18560 C C . ASN A 1 33 ? -10.613 -1.404 -17.584 1.00 0.00 33 ASN A C 14
ATOM 18561 O O . ASN A 1 33 ? -11.585 -0.901 -17.022 1.00 0.00 33 ASN A O 14
ATOM 18572 N N . GLU A 1 34 ? -10.555 -2.659 -18.004 1.00 0.00 34 GLU A N 14
ATOM 18573 C CA . GLU A 1 34 ? -11.679 -3.562 -17.822 1.00 0.00 34 GLU A CA 14
ATOM 18574 C C . GLU A 1 34 ? -11.715 -4.081 -16.383 1.00 0.00 34 GLU A C 14
ATOM 18575 O O . GLU A 1 34 ? -12.643 -4.791 -15.999 1.00 0.00 34 GLU A O 14
ATOM 18587 N N . ASN A 1 35 ? -10.694 -3.707 -15.627 1.00 0.00 35 ASN A N 14
ATOM 18588 C CA . ASN A 1 35 ? -10.597 -4.127 -14.239 1.00 0.00 35 ASN A CA 14
ATOM 18589 C C . ASN A 1 35 ? -10.141 -2.943 -13.384 1.00 0.00 35 ASN A C 14
ATOM 18590 O O . ASN A 1 35 ? -9.094 -3.003 -12.741 1.00 0.00 35 ASN A O 14
ATOM 18601 N N . PRO A 1 36 ? -10.972 -1.866 -13.404 1.00 0.00 36 PRO A N 14
ATOM 18602 C CA . PRO A 1 36 ? -10.665 -0.670 -12.638 1.00 0.00 36 PRO A CA 14
ATOM 18603 C C . PRO A 1 36 ? -10.930 -0.891 -11.147 1.00 0.00 36 PRO A C 14
ATOM 18604 O O . PRO A 1 36 ? -10.224 -0.346 -10.300 1.00 0.00 36 PRO A O 14
ATOM 18615 N N . GLU A 1 37 ? -11.950 -1.690 -10.872 1.00 0.00 37 GLU A N 14
ATOM 18616 C CA . GLU A 1 37 ? -12.317 -1.989 -9.498 1.00 0.00 37 GLU A CA 14
ATOM 18617 C C . GLU A 1 37 ? -11.168 -2.707 -8.786 1.00 0.00 37 GLU A C 14
ATOM 18618 O O . GLU A 1 37 ? -11.019 -2.592 -7.570 1.00 0.00 37 GLU A O 14
ATOM 18630 N N . ALA A 1 38 ? -10.386 -3.430 -9.573 1.00 0.00 38 ALA A N 14
ATOM 18631 C CA . ALA A 1 38 ? -9.255 -4.165 -9.033 1.00 0.00 38 ALA A CA 14
ATOM 18632 C C . ALA A 1 38 ? -8.308 -3.192 -8.330 1.00 0.00 38 ALA A C 14
ATOM 18633 O O . ALA A 1 38 ? -7.867 -3.448 -7.211 1.00 0.00 38 ALA A O 14
ATOM 18640 N N . GLU A 1 39 ? -8.022 -2.095 -9.016 1.00 0.00 39 GLU A N 14
ATOM 18641 C CA . GLU A 1 39 ? -7.135 -1.081 -8.472 1.00 0.00 39 GLU A CA 14
ATOM 18642 C C . GLU A 1 39 ? -7.901 -0.161 -7.519 1.00 0.00 39 GLU A C 14
ATOM 18643 O O . GLU A 1 39 ? -9.060 -0.421 -7.198 1.00 0.00 39 GLU A O 14
ATOM 18655 N N . LEU A 1 40 ? -7.223 0.894 -7.093 1.00 0.00 40 LEU A N 14
ATOM 18656 C CA . LEU A 1 40 ? -7.825 1.853 -6.183 1.00 0.00 40 LEU A CA 14
ATOM 18657 C C . LEU A 1 40 ? -7.523 3.272 -6.671 1.00 0.00 40 LEU A C 14
ATOM 18658 O O . LEU A 1 40 ? -6.438 3.536 -7.188 1.00 0.00 40 LEU A O 14
ATOM 18674 N N . PRO A 1 41 ? -8.527 4.170 -6.485 1.00 0.00 41 PRO A N 14
ATOM 18675 C CA . PRO A 1 41 ? -8.379 5.554 -6.900 1.00 0.00 41 PRO A CA 14
ATOM 18676 C C . PRO A 1 41 ? -7.469 6.321 -5.939 1.00 0.00 41 PRO A C 14
ATOM 18677 O O . PRO A 1 41 ? -7.938 6.885 -4.951 1.00 0.00 41 PRO A O 14
ATOM 18688 N N . LEU A 1 42 ? -6.184 6.317 -6.262 1.00 0.00 42 LEU A N 14
ATOM 18689 C CA . LEU A 1 42 ? -5.204 7.006 -5.439 1.00 0.00 42 LEU A CA 14
ATOM 18690 C C . LEU A 1 42 ? -5.524 8.501 -5.415 1.00 0.00 42 LEU A C 14
ATOM 18691 O O . LEU A 1 42 ? -5.997 9.054 -6.407 1.00 0.00 42 LEU A O 14
ATOM 18707 N N . THR A 1 43 ? -5.255 9.114 -4.272 1.00 0.00 43 THR A N 14
ATOM 18708 C CA . THR A 1 43 ? -5.508 10.535 -4.106 1.00 0.00 43 THR A CA 14
ATOM 18709 C C . THR A 1 43 ? -4.358 11.196 -3.345 1.00 0.00 43 THR A C 14
ATOM 18710 O O . THR A 1 43 ? -4.287 11.108 -2.120 1.00 0.00 43 THR A O 14
ATOM 18721 N N . ALA A 1 44 ? -3.486 11.845 -4.102 1.00 0.00 44 ALA A N 14
ATOM 18722 C CA . ALA A 1 44 ? -2.342 12.522 -3.514 1.00 0.00 44 ALA A CA 14
ATOM 18723 C C . ALA A 1 44 ? -2.716 13.027 -2.119 1.00 0.00 44 ALA A C 14
ATOM 18724 O O . ALA A 1 44 ? -3.486 13.977 -1.985 1.00 0.00 44 ALA A O 14
ATOM 18731 N N . GLY A 1 45 ? -2.152 12.371 -1.116 1.00 0.00 45 GLY A N 14
ATOM 18732 C CA . GLY A 1 45 ? -2.416 12.742 0.264 1.00 0.00 45 GLY A CA 14
ATOM 18733 C C . GLY A 1 45 ? -3.172 11.631 0.995 1.00 0.00 45 GLY A C 14
ATOM 18734 O O . GLY A 1 45 ? -2.834 11.285 2.126 1.00 0.00 45 GLY A O 14
ATOM 18738 N N . LYS A 1 46 ? -4.183 11.103 0.320 1.00 0.00 46 LYS A N 14
ATOM 18739 C CA . LYS A 1 46 ? -4.990 10.039 0.891 1.00 0.00 46 LYS A CA 14
ATOM 18740 C C . LYS A 1 46 ? -4.071 8.984 1.510 1.00 0.00 46 LYS A C 14
ATOM 18741 O O . LYS A 1 46 ? -2.881 8.937 1.205 1.00 0.00 46 LYS A O 14
ATOM 18760 N N . TYR A 1 47 ? -4.659 8.164 2.369 1.00 0.00 47 TYR A N 14
ATOM 18761 C CA . TYR A 1 47 ? -3.908 7.113 3.034 1.00 0.00 47 TYR A CA 14
ATOM 18762 C C . TYR A 1 47 ? -4.543 5.743 2.784 1.00 0.00 47 TYR A C 14
ATOM 18763 O O . TYR A 1 47 ? -5.763 5.631 2.678 1.00 0.00 47 TYR A O 14
ATOM 18781 N N . LEU A 1 48 ? -3.686 4.737 2.696 1.00 0.00 48 LEU A N 14
ATOM 18782 C CA . LEU A 1 48 ? -4.147 3.379 2.460 1.00 0.00 48 LEU A CA 14
ATOM 18783 C C . LEU A 1 48 ? -3.206 2.396 3.159 1.00 0.00 48 LEU A C 14
ATOM 18784 O O . LEU A 1 48 ? -2.096 2.761 3.543 1.00 0.00 48 LEU A O 14
ATOM 18800 N N . TYR A 1 49 ? -3.683 1.169 3.302 1.00 0.00 49 TYR A N 14
ATOM 18801 C CA . TYR A 1 49 ? -2.898 0.131 3.947 1.00 0.00 49 TYR A CA 14
ATOM 18802 C C . TYR A 1 49 ? -2.700 -1.066 3.015 1.00 0.00 49 TYR A C 14
ATOM 18803 O O . TYR A 1 49 ? -3.669 -1.641 2.523 1.00 0.00 49 TYR A O 14
ATOM 18821 N N . VAL A 1 50 ? -1.437 -1.406 2.801 1.00 0.00 50 VAL A N 14
ATOM 18822 C CA . VAL A 1 50 ? -1.099 -2.524 1.937 1.00 0.00 50 VAL A CA 14
ATOM 18823 C C . VAL A 1 50 ? -0.858 -3.770 2.793 1.00 0.00 50 VAL A C 14
ATOM 18824 O O . VAL A 1 50 ? 0.069 -3.801 3.601 1.00 0.00 50 VAL A O 14
ATOM 18837 N N . TYR A 1 51 ? -1.707 -4.765 2.585 1.00 0.00 51 TYR A N 14
ATOM 18838 C CA . TYR A 1 51 ? -1.597 -6.010 3.327 1.00 0.00 51 TYR A CA 14
ATOM 18839 C C . TYR A 1 51 ? -0.776 -7.040 2.551 1.00 0.00 51 TYR A C 14
ATOM 18840 O O . TYR A 1 51 ? -1.294 -7.708 1.657 1.00 0.00 51 TYR A O 14
ATOM 18858 N N . GLY A 1 52 ? 0.493 -7.138 2.920 1.00 0.00 52 GLY A N 14
ATOM 18859 C CA . GLY A 1 52 ? 1.392 -8.076 2.269 1.00 0.00 52 GLY A CA 14
ATOM 18860 C C . GLY A 1 52 ? 2.332 -7.354 1.302 1.00 0.00 52 GLY A C 14
ATOM 18861 O O . GLY A 1 52 ? 2.170 -6.161 1.047 1.00 0.00 52 GLY A O 14
ATOM 18865 N N . ASP A 1 53 ? 3.295 -8.106 0.790 1.00 0.00 53 ASP A N 14
ATOM 18866 C CA . ASP A 1 53 ? 4.261 -7.553 -0.144 1.00 0.00 53 ASP A CA 14
ATOM 18867 C C . ASP A 1 53 ? 3.566 -7.257 -1.474 1.00 0.00 53 ASP A C 14
ATOM 18868 O O . ASP A 1 53 ? 2.349 -7.089 -1.519 1.00 0.00 53 ASP A O 14
ATOM 18877 N N . MET A 1 54 ? 4.371 -7.202 -2.526 1.00 0.00 54 MET A N 14
ATOM 18878 C CA . MET A 1 54 ? 3.849 -6.929 -3.854 1.00 0.00 54 MET A CA 14
ATOM 18879 C C . MET A 1 54 ? 2.888 -8.032 -4.303 1.00 0.00 54 MET A C 14
ATOM 18880 O O . MET A 1 54 ? 3.039 -9.189 -3.912 1.00 0.00 54 MET A O 14
ATOM 18894 N N . ASP A 1 55 ? 1.922 -7.636 -5.118 1.00 0.00 55 ASP A N 14
ATOM 18895 C CA . ASP A 1 55 ? 0.937 -8.576 -5.624 1.00 0.00 55 ASP A CA 14
ATOM 18896 C C . ASP A 1 55 ? 1.566 -9.416 -6.738 1.00 0.00 55 ASP A C 14
ATOM 18897 O O . ASP A 1 55 ? 2.726 -9.214 -7.093 1.00 0.00 55 ASP A O 14
ATOM 18906 N N . GLU A 1 56 ? 0.772 -10.342 -7.257 1.00 0.00 56 GLU A N 14
ATOM 18907 C CA . GLU A 1 56 ? 1.237 -11.213 -8.323 1.00 0.00 56 GLU A CA 14
ATOM 18908 C C . GLU A 1 56 ? 1.805 -10.384 -9.477 1.00 0.00 56 GLU A C 14
ATOM 18909 O O . GLU A 1 56 ? 2.727 -10.821 -10.164 1.00 0.00 56 GLU A O 14
ATOM 18921 N N . ASP A 1 57 ? 1.231 -9.203 -9.653 1.00 0.00 57 ASP A N 14
ATOM 18922 C CA . ASP A 1 57 ? 1.669 -8.309 -10.712 1.00 0.00 57 ASP A CA 14
ATOM 18923 C C . ASP A 1 57 ? 2.714 -7.341 -10.156 1.00 0.00 57 ASP A C 14
ATOM 18924 O O . ASP A 1 57 ? 3.475 -6.740 -10.913 1.00 0.00 57 ASP A O 14
ATOM 18933 N N . GLY A 1 58 ? 2.719 -7.219 -8.836 1.00 0.00 58 GLY A N 14
ATOM 18934 C CA . GLY A 1 58 ? 3.658 -6.333 -8.170 1.00 0.00 58 GLY A CA 14
ATOM 18935 C C . GLY A 1 58 ? 2.925 -5.203 -7.444 1.00 0.00 58 GLY A C 14
ATOM 18936 O O . GLY A 1 58 ? 3.486 -4.566 -6.553 1.00 0.00 58 GLY A O 14
ATOM 18940 N N . PHE A 1 59 ? 1.683 -4.988 -7.851 1.00 0.00 59 PHE A N 14
ATOM 18941 C CA . PHE A 1 59 ? 0.868 -3.946 -7.251 1.00 0.00 59 PHE A CA 14
ATOM 18942 C C . PHE A 1 59 ? 0.717 -4.167 -5.745 1.00 0.00 59 PHE A C 14
ATOM 18943 O O . PHE A 1 59 ? 1.020 -5.247 -5.239 1.00 0.00 59 PHE A O 14
ATOM 18960 N N . TYR A 1 60 ? 0.249 -3.127 -5.070 1.00 0.00 60 TYR A N 14
ATOM 18961 C CA . TYR A 1 60 ? 0.054 -3.195 -3.632 1.00 0.00 60 TYR A CA 14
ATOM 18962 C C . TYR A 1 60 ? -1.435 -3.263 -3.283 1.00 0.00 60 TYR A C 14
ATOM 18963 O O . TYR A 1 60 ? -2.200 -2.367 -3.635 1.00 0.00 60 TYR A O 14
ATOM 18981 N N . GLU A 1 61 ? -1.800 -4.335 -2.595 1.00 0.00 61 GLU A N 14
ATOM 18982 C CA . GLU A 1 61 ? -3.182 -4.532 -2.195 1.00 0.00 61 GLU A CA 14
ATOM 18983 C C . GLU A 1 61 ? -3.572 -3.520 -1.115 1.00 0.00 61 GLU A C 14
ATOM 18984 O O . GLU A 1 61 ? -3.961 -3.902 -0.013 1.00 0.00 61 GLU A O 14
ATOM 18996 N N . GLY A 1 62 ? -3.453 -2.249 -1.470 1.00 0.00 62 GLY A N 14
ATOM 18997 C CA . GLY A 1 62 ? -3.788 -1.179 -0.546 1.00 0.00 62 GLY A CA 14
ATOM 18998 C C . GLY A 1 62 ? -5.252 -1.269 -0.111 1.00 0.00 62 GLY A C 14
ATOM 18999 O O . GLY A 1 62 ? -6.104 -1.720 -0.875 1.00 0.00 62 GLY A O 14
ATOM 19003 N N . GLU A 1 63 ? -5.500 -0.831 1.115 1.00 0.00 63 GLU A N 14
ATOM 19004 C CA . GLU A 1 63 ? -6.846 -0.857 1.661 1.00 0.00 63 GLU A CA 14
ATOM 19005 C C . GLU A 1 63 ? -7.340 0.568 1.922 1.00 0.00 63 GLU A C 14
ATOM 19006 O O . GLU A 1 63 ? -6.830 1.254 2.806 1.00 0.00 63 GLU A O 14
ATOM 19018 N N . LEU A 1 64 ? -8.327 0.971 1.135 1.00 0.00 64 LEU A N 14
ATOM 19019 C CA . LEU A 1 64 ? -8.895 2.302 1.269 1.00 0.00 64 LEU A CA 14
ATOM 19020 C C . LEU A 1 64 ? -9.310 2.530 2.724 1.00 0.00 64 LEU A C 14
ATOM 19021 O O . LEU A 1 64 ? -9.021 1.707 3.592 1.00 0.00 64 LEU A O 14
ATOM 19037 N N . LEU A 1 65 ? -9.980 3.651 2.946 1.00 0.00 65 LEU A N 14
ATOM 19038 C CA . LEU A 1 65 ? -10.437 3.998 4.281 1.00 0.00 65 LEU A CA 14
ATOM 19039 C C . LEU A 1 65 ? -11.799 3.349 4.534 1.00 0.00 65 LEU A C 14
ATOM 19040 O O . LEU A 1 65 ? -12.069 2.874 5.636 1.00 0.00 65 LEU A O 14
ATOM 19056 N N . ASP A 1 66 ? -12.620 3.348 3.494 1.00 0.00 66 ASP A N 14
ATOM 19057 C CA . ASP A 1 66 ? -13.948 2.765 3.590 1.00 0.00 66 ASP A CA 14
ATOM 19058 C C . ASP A 1 66 ? -13.823 1.247 3.739 1.00 0.00 66 ASP A C 14
ATOM 19059 O O . ASP A 1 66 ? -14.734 0.593 4.245 1.00 0.00 66 ASP A O 14
ATOM 19068 N N . GLY A 1 67 ? -12.689 0.731 3.289 1.00 0.00 67 GLY A N 14
ATOM 19069 C CA . GLY A 1 67 ? -12.434 -0.697 3.366 1.00 0.00 67 GLY A CA 14
ATOM 19070 C C . GLY A 1 67 ? -12.168 -1.282 1.977 1.00 0.00 67 GLY A C 14
ATOM 19071 O O . GLY A 1 67 ? -12.015 -2.494 1.829 1.00 0.00 67 GLY A O 14
ATOM 19075 N N . GLN A 1 68 ? -12.120 -0.394 0.995 1.00 0.00 68 GLN A N 14
ATOM 19076 C CA . GLN A 1 68 ? -11.875 -0.807 -0.376 1.00 0.00 68 GLN A CA 14
ATOM 19077 C C . GLN A 1 68 ? -10.509 -1.487 -0.490 1.00 0.00 68 GLN A C 14
ATOM 19078 O O . GLN A 1 68 ? -9.483 -0.880 -0.189 1.00 0.00 68 GLN A O 14
ATOM 19092 N N . ARG A 1 69 ? -10.541 -2.739 -0.925 1.00 0.00 69 ARG A N 14
ATOM 19093 C CA . ARG A 1 69 ? -9.319 -3.508 -1.081 1.00 0.00 69 ARG A CA 14
ATOM 19094 C C . ARG A 1 69 ? -9.045 -3.774 -2.563 1.00 0.00 69 ARG A C 14
ATOM 19095 O O . ARG A 1 69 ? -9.693 -4.623 -3.174 1.00 0.00 69 ARG A O 14
ATOM 19116 N N . GLY A 1 70 ? -8.086 -3.033 -3.098 1.00 0.00 70 GLY A N 14
ATOM 19117 C CA . GLY A 1 70 ? -7.719 -3.179 -4.496 1.00 0.00 70 GLY A CA 14
ATOM 19118 C C . GLY A 1 70 ? -6.205 -3.060 -4.681 1.00 0.00 70 GLY A C 14
ATOM 19119 O O . GLY A 1 70 ? -5.461 -2.980 -3.705 1.00 0.00 70 GLY A O 14
ATOM 19123 N N . LEU A 1 71 ? -5.794 -3.053 -5.941 1.00 0.00 71 LEU A N 14
ATOM 19124 C CA . LEU A 1 71 ? -4.382 -2.945 -6.266 1.00 0.00 71 LEU A CA 14
ATOM 19125 C C . LEU A 1 71 ? -3.950 -1.481 -6.169 1.00 0.00 71 LEU A C 14
ATOM 19126 O O . LEU A 1 71 ? -4.784 -0.579 -6.237 1.00 0.00 71 LEU A O 14
ATOM 19142 N N . VAL A 1 72 ? -2.649 -1.290 -6.011 1.00 0.00 72 VAL A N 14
ATOM 19143 C CA . VAL A 1 72 ? -2.097 0.050 -5.904 1.00 0.00 72 VAL A CA 14
ATOM 19144 C C . VAL A 1 72 ? -0.635 0.032 -6.355 1.00 0.00 72 VAL A C 14
ATOM 19145 O O . VAL A 1 72 ? 0.151 -0.793 -5.892 1.00 0.00 72 VAL A O 14
ATOM 19158 N N . PRO A 1 73 ? -0.306 0.977 -7.275 1.00 0.00 73 PRO A N 14
ATOM 19159 C CA . PRO A 1 73 ? 1.048 1.078 -7.794 1.00 0.00 73 PRO A CA 14
ATOM 19160 C C . PRO A 1 73 ? 1.985 1.708 -6.761 1.00 0.00 73 PRO A C 14
ATOM 19161 O O . PRO A 1 73 ? 1.651 2.723 -6.152 1.00 0.00 73 PRO A O 14
ATOM 19172 N N . SER A 1 74 ? 3.140 1.080 -6.597 1.00 0.00 74 SER A N 14
ATOM 19173 C CA . SER A 1 74 ? 4.128 1.567 -5.649 1.00 0.00 74 SER A CA 14
ATOM 19174 C C . SER A 1 74 ? 4.819 2.813 -6.206 1.00 0.00 74 SER A C 14
ATOM 19175 O O . SER A 1 74 ? 5.669 3.405 -5.543 1.00 0.00 74 SER A O 14
ATOM 19183 N N . ASN A 1 75 ? 4.429 3.174 -7.420 1.00 0.00 75 ASN A N 14
ATOM 19184 C CA . ASN A 1 75 ? 5.000 4.339 -8.074 1.00 0.00 75 ASN A CA 14
ATOM 19185 C C . ASN A 1 75 ? 4.073 5.539 -7.870 1.00 0.00 75 ASN A C 14
ATOM 19186 O O . ASN A 1 75 ? 4.348 6.631 -8.365 1.00 0.00 75 ASN A O 14
ATOM 19197 N N . PHE A 1 76 ? 2.994 5.296 -7.141 1.00 0.00 76 PHE A N 14
ATOM 19198 C CA . PHE A 1 76 ? 2.025 6.343 -6.866 1.00 0.00 76 PHE A CA 14
ATOM 19199 C C . PHE A 1 76 ? 1.617 6.338 -5.391 1.00 0.00 76 PHE A C 14
ATOM 19200 O O . PHE A 1 76 ? 0.628 6.965 -5.015 1.00 0.00 76 PHE A O 14
ATOM 19217 N N . VAL A 1 77 ? 2.401 5.625 -4.595 1.00 0.00 77 VAL A N 14
ATOM 19218 C CA . VAL A 1 77 ? 2.133 5.531 -3.170 1.00 0.00 77 VAL A CA 14
ATOM 19219 C C . VAL A 1 77 ? 3.411 5.852 -2.394 1.00 0.00 77 VAL A C 14
ATOM 19220 O O . VAL A 1 77 ? 4.515 5.676 -2.907 1.00 0.00 77 VAL A O 14
ATOM 19233 N N . ASP A 1 78 ? 3.220 6.319 -1.168 1.00 0.00 78 ASP A N 14
ATOM 19234 C CA . ASP A 1 78 ? 4.344 6.667 -0.316 1.00 0.00 78 ASP A CA 14
ATOM 19235 C C . ASP A 1 78 ? 4.095 6.127 1.094 1.00 0.00 78 ASP A C 14
ATOM 19236 O O . ASP A 1 78 ? 3.273 6.667 1.833 1.00 0.00 78 ASP A O 14
ATOM 19245 N N . PHE A 1 79 ? 4.819 5.068 1.425 1.00 0.00 79 PHE A N 14
ATOM 19246 C CA . PHE A 1 79 ? 4.688 4.450 2.733 1.00 0.00 79 PHE A CA 14
ATOM 19247 C C . PHE A 1 79 ? 4.787 5.495 3.846 1.00 0.00 79 PHE A C 14
ATOM 19248 O O . PHE A 1 79 ? 5.876 5.773 4.346 1.00 0.00 79 PHE A O 14
ATOM 19265 N N . VAL A 1 80 ? 3.635 6.045 4.201 1.00 0.00 80 VAL A N 14
ATOM 19266 C CA . VAL A 1 80 ? 3.578 7.053 5.246 1.00 0.00 80 VAL A CA 14
ATOM 19267 C C . VAL A 1 80 ? 3.865 6.397 6.598 1.00 0.00 80 VAL A C 14
ATOM 19268 O O . VAL A 1 80 ? 3.845 5.173 6.715 1.00 0.00 80 VAL A O 14
ATOM 19281 N N . GLN A 1 81 ? 4.124 7.241 7.586 1.00 0.00 81 GLN A N 14
ATOM 19282 C CA . GLN A 1 81 ? 4.414 6.758 8.926 1.00 0.00 81 GLN A CA 14
ATOM 19283 C C . GLN A 1 81 ? 3.699 7.621 9.967 1.00 0.00 81 GLN A C 14
ATOM 19284 O O . GLN A 1 81 ? 3.705 8.847 9.872 1.00 0.00 81 GLN A O 14
ATOM 19298 N N . ASP A 1 82 ? 3.101 6.947 10.939 1.00 0.00 82 ASP A N 14
ATOM 19299 C CA . ASP A 1 82 ? 2.384 7.637 11.997 1.00 0.00 82 ASP A CA 14
ATOM 19300 C C . ASP A 1 82 ? 3.339 7.909 13.161 1.00 0.00 82 ASP A C 14
ATOM 19301 O O . ASP A 1 82 ? 3.450 9.043 13.625 1.00 0.00 82 ASP A O 14
ATOM 19310 N N . ASN A 1 83 ? 4.004 6.851 13.599 1.00 0.00 83 ASN A N 14
ATOM 19311 C CA . ASN A 1 83 ? 4.945 6.961 14.700 1.00 0.00 83 ASN A CA 14
ATOM 19312 C C . ASN A 1 83 ? 4.274 7.685 15.869 1.00 0.00 83 ASN A C 14
ATOM 19313 O O . ASN A 1 83 ? 4.237 8.914 15.904 1.00 0.00 83 ASN A O 14
ATOM 19324 N N . GLU A 1 84 ? 3.760 6.892 16.798 1.00 0.00 84 GLU A N 14
ATOM 19325 C CA . GLU A 1 84 ? 3.092 7.442 17.965 1.00 0.00 84 GLU A CA 14
ATOM 19326 C C . GLU A 1 84 ? 3.802 6.992 19.244 1.00 0.00 84 GLU A C 14
ATOM 19327 O O . GLU A 1 84 ? 4.050 7.800 20.138 1.00 0.00 84 GLU A O 14
ATOM 19339 N N . SER A 1 85 ? 4.109 5.704 19.291 1.00 0.00 85 SER A N 14
ATOM 19340 C CA . SER A 1 85 ? 4.785 5.137 20.445 1.00 0.00 85 SER A CA 14
ATOM 19341 C C . SER A 1 85 ? 5.311 3.741 20.109 1.00 0.00 85 SER A C 14
ATOM 19342 O O . SER A 1 85 ? 5.182 3.280 18.976 1.00 0.00 85 SER A O 14
ATOM 19350 N N . ARG A 1 86 ? 5.894 3.105 21.115 1.00 0.00 86 ARG A N 14
ATOM 19351 C CA . ARG A 1 86 ? 6.440 1.770 20.941 1.00 0.00 86 ARG A CA 14
ATOM 19352 C C . ARG A 1 86 ? 5.559 0.739 21.650 1.00 0.00 86 ARG A C 14
ATOM 19353 O O . ARG A 1 86 ? 5.947 -0.419 21.794 1.00 0.00 86 ARG A O 14
ATOM 19374 N N . LEU A 1 87 ? 4.391 1.198 22.073 1.00 0.00 87 LEU A N 14
ATOM 19375 C CA . LEU A 1 87 ? 3.452 0.330 22.763 1.00 0.00 87 LEU A CA 14
ATOM 19376 C C . LEU A 1 87 ? 4.222 -0.613 23.690 1.00 0.00 87 LEU A C 14
ATOM 19377 O O . LEU A 1 87 ? 5.358 -0.329 24.065 1.00 0.00 87 LEU A O 14
ATOM 19393 N N . ALA A 1 88 ? 3.572 -1.716 24.032 1.00 0.00 88 ALA A N 14
ATOM 19394 C CA . ALA A 1 88 ? 4.181 -2.702 24.908 1.00 0.00 88 ALA A CA 14
ATOM 19395 C C . ALA A 1 88 ? 4.247 -4.049 24.185 1.00 0.00 88 ALA A C 14
ATOM 19396 O O . ALA A 1 88 ? 3.764 -4.178 23.061 1.00 0.00 88 ALA A O 14
ATOM 19403 N N . SER A 1 89 ? 4.848 -5.018 24.860 1.00 0.00 89 SER A N 14
ATOM 19404 C CA . SER A 1 89 ? 4.982 -6.350 24.296 1.00 0.00 89 SER A CA 14
ATOM 19405 C C . SER A 1 89 ? 5.807 -7.235 25.234 1.00 0.00 89 SER A C 14
ATOM 19406 O O . SER A 1 89 ? 6.326 -6.760 26.243 1.00 0.00 89 SER A O 14
ATOM 19414 N N . THR A 1 90 ? 5.900 -8.504 24.867 1.00 0.00 90 THR A N 14
ATOM 19415 C CA . THR A 1 90 ? 6.652 -9.459 25.663 1.00 0.00 90 THR A CA 14
ATOM 19416 C C . THR A 1 90 ? 7.049 -10.667 24.813 1.00 0.00 90 THR A C 14
ATOM 19417 O O . THR A 1 90 ? 6.273 -11.121 23.973 1.00 0.00 90 THR A O 14
ATOM 19428 N N . SER A 1 91 ? 8.257 -11.154 25.060 1.00 0.00 91 SER A N 14
ATOM 19429 C CA . SER A 1 91 ? 8.766 -12.300 24.327 1.00 0.00 91 SER A CA 14
ATOM 19430 C C . SER A 1 91 ? 7.665 -13.351 24.168 1.00 0.00 91 SER A C 14
ATOM 19431 O O . SER A 1 91 ? 6.972 -13.680 25.130 1.00 0.00 91 SER A O 14
ATOM 19439 N N . GLY A 1 92 ? 7.537 -13.849 22.947 1.00 0.00 92 GLY A N 14
ATOM 19440 C CA . GLY A 1 92 ? 6.533 -14.855 22.650 1.00 0.00 92 GLY A CA 14
ATOM 19441 C C . GLY A 1 92 ? 7.019 -15.810 21.558 1.00 0.00 92 GLY A C 14
ATOM 19442 O O . GLY A 1 92 ? 8.078 -15.598 20.969 1.00 0.00 92 GLY A O 14
ATOM 19446 N N . PRO A 1 93 ? 6.201 -16.869 21.315 1.00 0.00 93 PRO A N 14
ATOM 19447 C CA . PRO A 1 93 ? 6.537 -17.858 20.304 1.00 0.00 93 PRO A CA 14
ATOM 19448 C C . PRO A 1 93 ? 6.299 -17.306 18.897 1.00 0.00 93 PRO A C 14
ATOM 19449 O O . PRO A 1 93 ? 5.908 -16.151 18.737 1.00 0.00 93 PRO A O 14
ATOM 19460 N N . SER A 1 94 ? 6.544 -18.158 17.913 1.00 0.00 94 SER A N 14
ATOM 19461 C CA . SER A 1 94 ? 6.361 -17.771 16.524 1.00 0.00 94 SER A CA 14
ATOM 19462 C C . SER A 1 94 ? 6.521 -18.991 15.615 1.00 0.00 94 SER A C 14
ATOM 19463 O O . SER A 1 94 ? 6.972 -20.045 16.059 1.00 0.00 94 SER A O 14
ATOM 19471 N N . SER A 1 95 ? 6.141 -18.806 14.359 1.00 0.00 95 SER A N 14
ATOM 19472 C CA . SER A 1 95 ? 6.236 -19.879 13.383 1.00 0.00 95 SER A CA 14
ATOM 19473 C C . SER A 1 95 ? 6.587 -19.306 12.009 1.00 0.00 95 SER A C 14
ATOM 19474 O O . SER A 1 95 ? 6.565 -18.092 11.814 1.00 0.00 95 SER A O 14
ATOM 19482 N N . GLY A 1 96 ? 6.901 -20.208 11.090 1.00 0.00 96 GLY A N 14
ATOM 19483 C CA . GLY A 1 96 ? 7.256 -19.807 9.739 1.00 0.00 96 GLY A CA 14
ATOM 19484 C C . GLY A 1 96 ? 7.235 -21.006 8.789 1.00 0.00 96 GLY A C 14
ATOM 19485 O O . GLY A 1 96 ? 7.197 -22.153 9.231 1.00 0.00 96 GLY A O 14
ATOM 19489 N N . GLY A 1 1 ? -18.555 -17.071 24.006 1.00 0.00 1 GLY A N 15
ATOM 19490 C CA . GLY A 1 1 ? -19.631 -16.162 23.649 1.00 0.00 1 GLY A CA 15
ATOM 19491 C C . GLY A 1 1 ? -19.568 -15.795 22.165 1.00 0.00 1 GLY A C 15
ATOM 19492 O O . GLY A 1 1 ? -18.576 -16.073 21.494 1.00 0.00 1 GLY A O 15
ATOM 19496 N N . SER A 1 2 ? -20.641 -15.175 21.695 1.00 0.00 2 SER A N 15
ATOM 19497 C CA . SER A 1 2 ? -20.721 -14.767 20.303 1.00 0.00 2 SER A CA 15
ATOM 19498 C C . SER A 1 2 ? -21.995 -13.952 20.069 1.00 0.00 2 SER A C 15
ATOM 19499 O O . SER A 1 2 ? -23.067 -14.319 20.546 1.00 0.00 2 SER A O 15
ATOM 19507 N N . SER A 1 3 ? -21.834 -12.860 19.335 1.00 0.00 3 SER A N 15
ATOM 19508 C CA . SER A 1 3 ? -22.958 -11.990 19.032 1.00 0.00 3 SER A CA 15
ATOM 19509 C C . SER A 1 3 ? -22.773 -11.360 17.650 1.00 0.00 3 SER A C 15
ATOM 19510 O O . SER A 1 3 ? -23.614 -11.531 16.769 1.00 0.00 3 SER A O 15
ATOM 19518 N N . GLY A 1 4 ? -21.668 -10.645 17.504 1.00 0.00 4 GLY A N 15
ATOM 19519 C CA . GLY A 1 4 ? -21.362 -9.988 16.244 1.00 0.00 4 GLY A CA 15
ATOM 19520 C C . GLY A 1 4 ? -19.854 -9.797 16.077 1.00 0.00 4 GLY A C 15
ATOM 19521 O O . GLY A 1 4 ? -19.159 -10.695 15.604 1.00 0.00 4 GLY A O 15
ATOM 19525 N N . SER A 1 5 ? -19.391 -8.621 16.474 1.00 0.00 5 SER A N 15
ATOM 19526 C CA . SER A 1 5 ? -17.977 -8.301 16.375 1.00 0.00 5 SER A CA 15
ATOM 19527 C C . SER A 1 5 ? -17.136 -9.511 16.783 1.00 0.00 5 SER A C 15
ATOM 19528 O O . SER A 1 5 ? -17.434 -10.172 17.777 1.00 0.00 5 SER A O 15
ATOM 19536 N N . SER A 1 6 ? -16.102 -9.766 15.995 1.00 0.00 6 SER A N 15
ATOM 19537 C CA . SER A 1 6 ? -15.215 -10.886 16.263 1.00 0.00 6 SER A CA 15
ATOM 19538 C C . SER A 1 6 ? -13.913 -10.723 15.476 1.00 0.00 6 SER A C 15
ATOM 19539 O O . SER A 1 6 ? -13.894 -10.078 14.429 1.00 0.00 6 SER A O 15
ATOM 19547 N N . GLY A 1 7 ? -12.857 -11.319 16.010 1.00 0.00 7 GLY A N 15
ATOM 19548 C CA . GLY A 1 7 ? -11.555 -11.247 15.371 1.00 0.00 7 GLY A CA 15
ATOM 19549 C C . GLY A 1 7 ? -11.167 -12.597 14.764 1.00 0.00 7 GLY A C 15
ATOM 19550 O O . GLY A 1 7 ? -11.808 -13.611 15.037 1.00 0.00 7 GLY A O 15
ATOM 19554 N N . THR A 1 8 ? -10.120 -12.567 13.953 1.00 0.00 8 THR A N 15
ATOM 19555 C CA . THR A 1 8 ? -9.639 -13.775 13.306 1.00 0.00 8 THR A CA 15
ATOM 19556 C C . THR A 1 8 ? -8.111 -13.764 13.222 1.00 0.00 8 THR A C 15
ATOM 19557 O O . THR A 1 8 ? -7.460 -12.900 13.808 1.00 0.00 8 THR A O 15
ATOM 19568 N N . SER A 1 9 ? -7.583 -14.733 12.489 1.00 0.00 9 SER A N 15
ATOM 19569 C CA . SER A 1 9 ? -6.144 -14.845 12.321 1.00 0.00 9 SER A CA 15
ATOM 19570 C C . SER A 1 9 ? -5.825 -15.803 11.171 1.00 0.00 9 SER A C 15
ATOM 19571 O O . SER A 1 9 ? -6.730 -16.288 10.493 1.00 0.00 9 SER A O 15
ATOM 19579 N N . LYS A 1 10 ? -4.536 -16.047 10.987 1.00 0.00 10 LYS A N 15
ATOM 19580 C CA . LYS A 1 10 ? -4.086 -16.938 9.931 1.00 0.00 10 LYS A CA 15
ATOM 19581 C C . LYS A 1 10 ? -4.998 -16.780 8.713 1.00 0.00 10 LYS A C 15
ATOM 19582 O O . LYS A 1 10 ? -5.834 -17.641 8.443 1.00 0.00 10 LYS A O 15
ATOM 19601 N N . GLN A 1 11 ? -4.808 -15.673 8.011 1.00 0.00 11 GLN A N 15
ATOM 19602 C CA . GLN A 1 11 ? -5.603 -15.391 6.828 1.00 0.00 11 GLN A CA 15
ATOM 19603 C C . GLN A 1 11 ? -4.741 -14.721 5.756 1.00 0.00 11 GLN A C 15
ATOM 19604 O O . GLN A 1 11 ? -3.807 -13.986 6.075 1.00 0.00 11 GLN A O 15
ATOM 19618 N N . ARG A 1 12 ? -5.085 -14.998 4.507 1.00 0.00 12 ARG A N 15
ATOM 19619 C CA . ARG A 1 12 ? -4.355 -14.431 3.386 1.00 0.00 12 ARG A CA 15
ATOM 19620 C C . ARG A 1 12 ? -4.949 -13.076 2.995 1.00 0.00 12 ARG A C 15
ATOM 19621 O O . ARG A 1 12 ? -5.104 -12.781 1.811 1.00 0.00 12 ARG A O 15
ATOM 19642 N N . TYR A 1 13 ? -5.266 -12.289 4.013 1.00 0.00 13 TYR A N 15
ATOM 19643 C CA . TYR A 1 13 ? -5.841 -10.973 3.790 1.00 0.00 13 TYR A CA 15
ATOM 19644 C C . TYR A 1 13 ? -6.136 -10.273 5.118 1.00 0.00 13 TYR A C 15
ATOM 19645 O O . TYR A 1 13 ? -7.132 -9.560 5.240 1.00 0.00 13 TYR A O 15
ATOM 19663 N N . SER A 1 14 ? -5.253 -10.499 6.079 1.00 0.00 14 SER A N 15
ATOM 19664 C CA . SER A 1 14 ? -5.407 -9.899 7.394 1.00 0.00 14 SER A CA 15
ATOM 19665 C C . SER A 1 14 ? -4.064 -9.893 8.127 1.00 0.00 14 SER A C 15
ATOM 19666 O O . SER A 1 14 ? -4.024 -9.896 9.356 1.00 0.00 14 SER A O 15
ATOM 19674 N N . GLY A 1 15 ? -2.997 -9.883 7.341 1.00 0.00 15 GLY A N 15
ATOM 19675 C CA . GLY A 1 15 ? -1.656 -9.877 7.900 1.00 0.00 15 GLY A CA 15
ATOM 19676 C C . GLY A 1 15 ? -1.232 -8.460 8.291 1.00 0.00 15 GLY A C 15
ATOM 19677 O O . GLY A 1 15 ? -2.059 -7.657 8.720 1.00 0.00 15 GLY A O 15
ATOM 19681 N N . LYS A 1 16 ? 0.056 -8.196 8.128 1.00 0.00 16 LYS A N 15
ATOM 19682 C CA . LYS A 1 16 ? 0.600 -6.890 8.459 1.00 0.00 16 LYS A CA 15
ATOM 19683 C C . LYS A 1 16 ? 0.057 -5.852 7.474 1.00 0.00 16 LYS A C 15
ATOM 19684 O O . LYS A 1 16 ? -0.386 -6.201 6.381 1.00 0.00 16 LYS A O 15
ATOM 19703 N N . VAL A 1 17 ? 0.110 -4.598 7.897 1.00 0.00 17 VAL A N 15
ATOM 19704 C CA . VAL A 1 17 ? -0.371 -3.507 7.066 1.00 0.00 17 VAL A CA 15
ATOM 19705 C C . VAL A 1 17 ? 0.774 -2.524 6.811 1.00 0.00 17 VAL A C 15
ATOM 19706 O O . VAL A 1 17 ? 1.643 -2.342 7.662 1.00 0.00 17 VAL A O 15
ATOM 19719 N N . HIS A 1 18 ? 0.736 -1.915 5.635 1.00 0.00 18 HIS A N 15
ATOM 19720 C CA . HIS A 1 18 ? 1.759 -0.955 5.257 1.00 0.00 18 HIS A CA 15
ATOM 19721 C C . HIS A 1 18 ? 1.100 0.364 4.847 1.00 0.00 18 HIS A C 15
ATOM 19722 O O . HIS A 1 18 ? 0.996 0.668 3.660 1.00 0.00 18 HIS A O 15
ATOM 19736 N N . LEU A 1 19 ? 0.670 1.111 5.854 1.00 0.00 19 LEU A N 15
ATOM 19737 C CA . LEU A 1 19 ? 0.024 2.390 5.613 1.00 0.00 19 LEU A CA 15
ATOM 19738 C C . LEU A 1 19 ? 0.809 3.162 4.552 1.00 0.00 19 LEU A C 15
ATOM 19739 O O . LEU A 1 19 ? 1.991 3.450 4.735 1.00 0.00 19 LEU A O 15
ATOM 19755 N N . CYS A 1 20 ? 0.120 3.476 3.464 1.00 0.00 20 CYS A N 15
ATOM 19756 C CA . CYS A 1 20 ? 0.739 4.210 2.373 1.00 0.00 20 CYS A CA 15
ATOM 19757 C C . CYS A 1 20 ? 0.010 5.546 2.219 1.00 0.00 20 CYS A C 15
ATOM 19758 O O . CYS A 1 20 ? -1.066 5.740 2.783 1.00 0.00 20 CYS A O 15
ATOM 19766 N N . VAL A 1 21 ? 0.626 6.434 1.452 1.00 0.00 21 VAL A N 15
ATOM 19767 C CA . VAL A 1 21 ? 0.049 7.747 1.217 1.00 0.00 21 VAL A CA 15
ATOM 19768 C C . VAL A 1 21 ? 0.121 8.071 -0.277 1.00 0.00 21 VAL A C 15
ATOM 19769 O O . VAL A 1 21 ? 1.173 8.458 -0.782 1.00 0.00 21 VAL A O 15
ATOM 19782 N N . ALA A 1 22 ? -1.012 7.900 -0.942 1.00 0.00 22 ALA A N 15
ATOM 19783 C CA . ALA A 1 22 ? -1.092 8.169 -2.367 1.00 0.00 22 ALA A CA 15
ATOM 19784 C C . ALA A 1 22 ? -0.275 9.422 -2.692 1.00 0.00 22 ALA A C 15
ATOM 19785 O O . ALA A 1 22 ? -0.460 10.466 -2.069 1.00 0.00 22 ALA A O 15
ATOM 19792 N N . ARG A 1 23 ? 0.610 9.276 -3.667 1.00 0.00 23 ARG A N 15
ATOM 19793 C CA . ARG A 1 23 ? 1.456 10.382 -4.081 1.00 0.00 23 ARG A CA 15
ATOM 19794 C C . ARG A 1 23 ? 0.778 11.179 -5.198 1.00 0.00 23 ARG A C 15
ATOM 19795 O O . ARG A 1 23 ? 0.951 12.393 -5.293 1.00 0.00 23 ARG A O 15
ATOM 19816 N N . TYR A 1 24 ? 0.020 10.463 -6.015 1.00 0.00 24 TYR A N 15
ATOM 19817 C CA . TYR A 1 24 ? -0.685 11.088 -7.122 1.00 0.00 24 TYR A CA 15
ATOM 19818 C C . TYR A 1 24 ? -2.103 10.529 -7.254 1.00 0.00 24 TYR A C 15
ATOM 19819 O O . TYR A 1 24 ? -2.296 9.314 -7.274 1.00 0.00 24 TYR A O 15
ATOM 19837 N N . SER A 1 25 ? -3.059 11.442 -7.341 1.00 0.00 25 SER A N 15
ATOM 19838 C CA . SER A 1 25 ? -4.454 11.055 -7.471 1.00 0.00 25 SER A CA 15
ATOM 19839 C C . SER A 1 25 ? -4.617 10.067 -8.628 1.00 0.00 25 SER A C 15
ATOM 19840 O O . SER A 1 25 ? -4.568 10.456 -9.794 1.00 0.00 25 SER A O 15
ATOM 19848 N N . TYR A 1 26 ? -4.808 8.807 -8.265 1.00 0.00 26 TYR A N 15
ATOM 19849 C CA . TYR A 1 26 ? -4.979 7.760 -9.258 1.00 0.00 26 TYR A CA 15
ATOM 19850 C C . TYR A 1 26 ? -6.441 7.313 -9.338 1.00 0.00 26 TYR A C 15
ATOM 19851 O O . TYR A 1 26 ? -7.104 7.164 -8.313 1.00 0.00 26 TYR A O 15
ATOM 19869 N N . ASN A 1 27 ? -6.898 7.112 -10.565 1.00 0.00 27 ASN A N 15
ATOM 19870 C CA . ASN A 1 27 ? -8.269 6.686 -10.791 1.00 0.00 27 ASN A CA 15
ATOM 19871 C C . ASN A 1 27 ? -8.288 5.595 -11.864 1.00 0.00 27 ASN A C 15
ATOM 19872 O O . ASN A 1 27 ? -8.056 5.871 -13.040 1.00 0.00 27 ASN A O 15
ATOM 19883 N N . PRO A 1 28 ? -8.573 4.346 -11.408 1.00 0.00 28 PRO A N 15
ATOM 19884 C CA . PRO A 1 28 ? -8.625 3.212 -12.315 1.00 0.00 28 PRO A CA 15
ATOM 19885 C C . PRO A 1 28 ? -9.907 3.237 -13.151 1.00 0.00 28 PRO A C 15
ATOM 19886 O O . PRO A 1 28 ? -9.908 2.810 -14.305 1.00 0.00 28 PRO A O 15
ATOM 19897 N N . PHE A 1 29 ? -10.967 3.741 -12.536 1.00 0.00 29 PHE A N 15
ATOM 19898 C CA . PHE A 1 29 ? -12.251 3.827 -13.209 1.00 0.00 29 PHE A CA 15
ATOM 19899 C C . PHE A 1 29 ? -12.341 5.096 -14.059 1.00 0.00 29 PHE A C 15
ATOM 19900 O O . PHE A 1 29 ? -13.430 5.621 -14.286 1.00 0.00 29 PHE A O 15
ATOM 19917 N N . ASP A 1 30 ? -11.180 5.553 -14.507 1.00 0.00 30 ASP A N 15
ATOM 19918 C CA . ASP A 1 30 ? -11.114 6.751 -15.327 1.00 0.00 30 ASP A CA 15
ATOM 19919 C C . ASP A 1 30 ? -10.688 6.369 -16.746 1.00 0.00 30 ASP A C 15
ATOM 19920 O O . ASP A 1 30 ? -11.056 7.039 -17.710 1.00 0.00 30 ASP A O 15
ATOM 19929 N N . GLY A 1 31 ? -9.917 5.294 -16.829 1.00 0.00 31 GLY A N 15
ATOM 19930 C CA . GLY A 1 31 ? -9.437 4.815 -18.114 1.00 0.00 31 GLY A CA 15
ATOM 19931 C C . GLY A 1 31 ? -10.327 3.690 -18.647 1.00 0.00 31 GLY A C 15
ATOM 19932 O O . GLY A 1 31 ? -11.279 3.280 -17.985 1.00 0.00 31 GLY A O 15
ATOM 19936 N N . PRO A 1 32 ? -9.976 3.211 -19.871 1.00 0.00 32 PRO A N 15
ATOM 19937 C CA . PRO A 1 32 ? -10.732 2.142 -20.500 1.00 0.00 32 PRO A CA 15
ATOM 19938 C C . PRO A 1 32 ? -10.424 0.793 -19.845 1.00 0.00 32 PRO A C 15
ATOM 19939 O O . PRO A 1 32 ? -10.958 -0.236 -20.256 1.00 0.00 32 PRO A O 15
ATOM 19950 N N . ASN A 1 33 ? -9.565 0.843 -18.838 1.00 0.00 33 ASN A N 15
ATOM 19951 C CA . ASN A 1 33 ? -9.180 -0.361 -18.123 1.00 0.00 33 ASN A CA 15
ATOM 19952 C C . ASN A 1 33 ? -10.379 -1.308 -18.045 1.00 0.00 33 ASN A C 15
ATOM 19953 O O . ASN A 1 33 ? -11.523 -0.863 -17.982 1.00 0.00 33 ASN A O 15
ATOM 19964 N N . GLU A 1 34 ? -10.075 -2.598 -18.052 1.00 0.00 34 GLU A N 15
ATOM 19965 C CA . GLU A 1 34 ? -11.113 -3.612 -17.983 1.00 0.00 34 GLU A CA 15
ATOM 19966 C C . GLU A 1 34 ? -11.216 -4.171 -16.562 1.00 0.00 34 GLU A C 15
ATOM 19967 O O . GLU A 1 34 ? -12.166 -4.882 -16.238 1.00 0.00 34 GLU A O 15
ATOM 19979 N N . ASN A 1 35 ? -10.224 -3.828 -15.753 1.00 0.00 35 ASN A N 15
ATOM 19980 C CA . ASN A 1 35 ? -10.191 -4.287 -14.375 1.00 0.00 35 ASN A CA 15
ATOM 19981 C C . ASN A 1 35 ? -9.822 -3.117 -13.461 1.00 0.00 35 ASN A C 15
ATOM 19982 O O . ASN A 1 35 ? -8.812 -3.166 -12.760 1.00 0.00 35 ASN A O 15
ATOM 19993 N N . PRO A 1 36 ? -10.683 -2.065 -13.498 1.00 0.00 36 PRO A N 15
ATOM 19994 C CA . PRO A 1 36 ? -10.458 -0.884 -12.682 1.00 0.00 36 PRO A CA 15
ATOM 19995 C C . PRO A 1 36 ? -10.801 -1.157 -11.216 1.00 0.00 36 PRO A C 15
ATOM 19996 O O . PRO A 1 36 ? -10.151 -0.630 -10.314 1.00 0.00 36 PRO A O 15
ATOM 20007 N N . GLU A 1 37 ? -11.821 -1.981 -11.024 1.00 0.00 37 GLU A N 15
ATOM 20008 C CA . GLU A 1 37 ? -12.258 -2.330 -9.683 1.00 0.00 37 GLU A CA 15
ATOM 20009 C C . GLU A 1 37 ? -11.133 -3.041 -8.926 1.00 0.00 37 GLU A C 15
ATOM 20010 O O . GLU A 1 37 ? -11.072 -2.981 -7.699 1.00 0.00 37 GLU A O 15
ATOM 20022 N N . ALA A 1 38 ? -10.272 -3.697 -9.690 1.00 0.00 38 ALA A N 15
ATOM 20023 C CA . ALA A 1 38 ? -9.153 -4.418 -9.107 1.00 0.00 38 ALA A CA 15
ATOM 20024 C C . ALA A 1 38 ? -8.243 -3.431 -8.373 1.00 0.00 38 ALA A C 15
ATOM 20025 O O . ALA A 1 38 ? -7.839 -3.679 -7.238 1.00 0.00 38 ALA A O 15
ATOM 20032 N N . GLU A 1 39 ? -7.945 -2.332 -9.052 1.00 0.00 39 GLU A N 15
ATOM 20033 C CA . GLU A 1 39 ? -7.090 -1.307 -8.479 1.00 0.00 39 GLU A CA 15
ATOM 20034 C C . GLU A 1 39 ? -7.879 -0.450 -7.487 1.00 0.00 39 GLU A C 15
ATOM 20035 O O . GLU A 1 39 ? -9.033 -0.750 -7.184 1.00 0.00 39 GLU A O 15
ATOM 20047 N N . LEU A 1 40 ? -7.226 0.598 -7.009 1.00 0.00 40 LEU A N 15
ATOM 20048 C CA . LEU A 1 40 ? -7.852 1.500 -6.058 1.00 0.00 40 LEU A CA 15
ATOM 20049 C C . LEU A 1 40 ? -7.576 2.946 -6.474 1.00 0.00 40 LEU A C 15
ATOM 20050 O O . LEU A 1 40 ? -6.468 3.274 -6.895 1.00 0.00 40 LEU A O 15
ATOM 20066 N N . PRO A 1 41 ? -8.631 3.794 -6.339 1.00 0.00 41 PRO A N 15
ATOM 20067 C CA . PRO A 1 41 ? -8.513 5.198 -6.697 1.00 0.00 41 PRO A CA 15
ATOM 20068 C C . PRO A 1 41 ? -7.715 5.967 -5.643 1.00 0.00 41 PRO A C 15
ATOM 20069 O O . PRO A 1 41 ? -8.285 6.486 -4.684 1.00 0.00 41 PRO A O 15
ATOM 20080 N N . LEU A 1 42 ? -6.408 6.017 -5.856 1.00 0.00 42 LEU A N 15
ATOM 20081 C CA . LEU A 1 42 ? -5.526 6.714 -4.936 1.00 0.00 42 LEU A CA 15
ATOM 20082 C C . LEU A 1 42 ? -5.803 8.217 -5.011 1.00 0.00 42 LEU A C 15
ATOM 20083 O O . LEU A 1 42 ? -6.287 8.712 -6.027 1.00 0.00 42 LEU A O 15
ATOM 20099 N N . THR A 1 43 ? -5.483 8.900 -3.921 1.00 0.00 43 THR A N 15
ATOM 20100 C CA . THR A 1 43 ? -5.692 10.336 -3.851 1.00 0.00 43 THR A CA 15
ATOM 20101 C C . THR A 1 43 ? -4.481 11.020 -3.212 1.00 0.00 43 THR A C 15
ATOM 20102 O O . THR A 1 43 ? -4.348 11.038 -1.989 1.00 0.00 43 THR A O 15
ATOM 20113 N N . ALA A 1 44 ? -3.630 11.566 -4.067 1.00 0.00 44 ALA A N 15
ATOM 20114 C CA . ALA A 1 44 ? -2.435 12.249 -3.601 1.00 0.00 44 ALA A CA 15
ATOM 20115 C C . ALA A 1 44 ? -2.688 12.811 -2.201 1.00 0.00 44 ALA A C 15
ATOM 20116 O O . ALA A 1 44 ? -3.546 13.673 -2.019 1.00 0.00 44 ALA A O 15
ATOM 20123 N N . GLY A 1 45 ? -1.924 12.299 -1.246 1.00 0.00 45 GLY A N 15
ATOM 20124 C CA . GLY A 1 45 ? -2.055 12.738 0.133 1.00 0.00 45 GLY A CA 15
ATOM 20125 C C . GLY A 1 45 ? -2.796 11.697 0.973 1.00 0.00 45 GLY A C 15
ATOM 20126 O O . GLY A 1 45 ? -2.351 11.342 2.063 1.00 0.00 45 GLY A O 15
ATOM 20130 N N . LYS A 1 46 ? -3.914 11.235 0.433 1.00 0.00 46 LYS A N 15
ATOM 20131 C CA . LYS A 1 46 ? -4.722 10.241 1.119 1.00 0.00 46 LYS A CA 15
ATOM 20132 C C . LYS A 1 46 ? -3.835 9.063 1.527 1.00 0.00 46 LYS A C 15
ATOM 20133 O O . LYS A 1 46 ? -2.729 8.906 1.012 1.00 0.00 46 LYS A O 15
ATOM 20152 N N . TYR A 1 47 ? -4.353 8.265 2.450 1.00 0.00 47 TYR A N 15
ATOM 20153 C CA . TYR A 1 47 ? -3.622 7.107 2.934 1.00 0.00 47 TYR A CA 15
ATOM 20154 C C . TYR A 1 47 ? -4.391 5.815 2.651 1.00 0.00 47 TYR A C 15
ATOM 20155 O O . TYR A 1 47 ? -5.603 5.844 2.440 1.00 0.00 47 TYR A O 15
ATOM 20173 N N . LEU A 1 48 ? -3.657 4.713 2.656 1.00 0.00 48 LEU A N 15
ATOM 20174 C CA . LEU A 1 48 ? -4.255 3.413 2.403 1.00 0.00 48 LEU A CA 15
ATOM 20175 C C . LEU A 1 48 ? -3.402 2.327 3.060 1.00 0.00 48 LEU A C 15
ATOM 20176 O O . LEU A 1 48 ? -2.201 2.510 3.258 1.00 0.00 48 LEU A O 15
ATOM 20192 N N . TYR A 1 49 ? -4.054 1.219 3.380 1.00 0.00 49 TYR A N 15
ATOM 20193 C CA . TYR A 1 49 ? -3.370 0.103 4.010 1.00 0.00 49 TYR A CA 15
ATOM 20194 C C . TYR A 1 49 ? -3.167 -1.046 3.020 1.00 0.00 49 TYR A C 15
ATOM 20195 O O . TYR A 1 49 ? -4.131 -1.677 2.590 1.00 0.00 49 TYR A O 15
ATOM 20213 N N . VAL A 1 50 ? -1.907 -1.283 2.687 1.00 0.00 50 VAL A N 15
ATOM 20214 C CA . VAL A 1 50 ? -1.565 -2.344 1.756 1.00 0.00 50 VAL A CA 15
ATOM 20215 C C . VAL A 1 50 ? -0.935 -3.508 2.525 1.00 0.00 50 VAL A C 15
ATOM 20216 O O . VAL A 1 50 ? 0.126 -3.356 3.128 1.00 0.00 50 VAL A O 15
ATOM 20229 N N . TYR A 1 51 ? -1.616 -4.643 2.478 1.00 0.00 51 TYR A N 15
ATOM 20230 C CA . TYR A 1 51 ? -1.136 -5.832 3.162 1.00 0.00 51 TYR A CA 15
ATOM 20231 C C . TYR A 1 51 ? -0.175 -6.625 2.275 1.00 0.00 51 TYR A C 15
ATOM 20232 O O . TYR A 1 51 ? -0.438 -6.824 1.090 1.00 0.00 51 TYR A O 15
ATOM 20250 N N . GLY A 1 52 ? 0.921 -7.057 2.883 1.00 0.00 52 GLY A N 15
ATOM 20251 C CA . GLY A 1 52 ? 1.923 -7.824 2.163 1.00 0.00 52 GLY A CA 15
ATOM 20252 C C . GLY A 1 52 ? 2.788 -6.913 1.289 1.00 0.00 52 GLY A C 15
ATOM 20253 O O . GLY A 1 52 ? 2.733 -5.690 1.417 1.00 0.00 52 GLY A O 15
ATOM 20257 N N . ASP A 1 53 ? 3.567 -7.543 0.422 1.00 0.00 53 ASP A N 15
ATOM 20258 C CA . ASP A 1 53 ? 4.442 -6.804 -0.472 1.00 0.00 53 ASP A CA 15
ATOM 20259 C C . ASP A 1 53 ? 3.865 -6.839 -1.888 1.00 0.00 53 ASP A C 15
ATOM 20260 O O . ASP A 1 53 ? 2.752 -7.321 -2.097 1.00 0.00 53 ASP A O 15
ATOM 20269 N N . MET A 1 54 ? 4.647 -6.324 -2.825 1.00 0.00 54 MET A N 15
ATOM 20270 C CA . MET A 1 54 ? 4.228 -6.291 -4.216 1.00 0.00 54 MET A CA 15
ATOM 20271 C C . MET A 1 54 ? 3.654 -7.642 -4.648 1.00 0.00 54 MET A C 15
ATOM 20272 O O . MET A 1 54 ? 4.114 -8.689 -4.194 1.00 0.00 54 MET A O 15
ATOM 20286 N N . ASP A 1 55 ? 2.659 -7.575 -5.520 1.00 0.00 55 ASP A N 15
ATOM 20287 C CA . ASP A 1 55 ? 2.018 -8.780 -6.018 1.00 0.00 55 ASP A CA 15
ATOM 20288 C C . ASP A 1 55 ? 2.805 -9.312 -7.217 1.00 0.00 55 ASP A C 15
ATOM 20289 O O . ASP A 1 55 ? 3.828 -8.744 -7.594 1.00 0.00 55 ASP A O 15
ATOM 20298 N N . GLU A 1 56 ? 2.297 -10.397 -7.784 1.00 0.00 56 GLU A N 15
ATOM 20299 C CA . GLU A 1 56 ? 2.939 -11.012 -8.933 1.00 0.00 56 GLU A CA 15
ATOM 20300 C C . GLU A 1 56 ? 2.918 -10.056 -10.127 1.00 0.00 56 GLU A C 15
ATOM 20301 O O . GLU A 1 56 ? 3.739 -10.174 -11.035 1.00 0.00 56 GLU A O 15
ATOM 20313 N N . ASP A 1 57 ? 1.969 -9.132 -10.088 1.00 0.00 57 ASP A N 15
ATOM 20314 C CA . ASP A 1 57 ? 1.830 -8.157 -11.157 1.00 0.00 57 ASP A CA 15
ATOM 20315 C C . ASP A 1 57 ? 2.694 -6.934 -10.840 1.00 0.00 57 ASP A C 15
ATOM 20316 O O . ASP A 1 57 ? 3.152 -6.242 -11.748 1.00 0.00 57 ASP A O 15
ATOM 20325 N N . GLY A 1 58 ? 2.889 -6.705 -9.550 1.00 0.00 58 GLY A N 15
ATOM 20326 C CA . GLY A 1 58 ? 3.689 -5.577 -9.103 1.00 0.00 58 GLY A CA 15
ATOM 20327 C C . GLY A 1 58 ? 2.804 -4.476 -8.516 1.00 0.00 58 GLY A C 15
ATOM 20328 O O . GLY A 1 58 ? 3.080 -3.291 -8.698 1.00 0.00 58 GLY A O 15
ATOM 20332 N N . PHE A 1 59 ? 1.759 -4.906 -7.824 1.00 0.00 59 PHE A N 15
ATOM 20333 C CA . PHE A 1 59 ? 0.832 -3.971 -7.210 1.00 0.00 59 PHE A CA 15
ATOM 20334 C C . PHE A 1 59 ? 0.719 -4.220 -5.705 1.00 0.00 59 PHE A C 15
ATOM 20335 O O . PHE A 1 59 ? 1.133 -5.269 -5.213 1.00 0.00 59 PHE A O 15
ATOM 20352 N N . TYR A 1 60 ? 0.156 -3.239 -5.015 1.00 0.00 60 TYR A N 15
ATOM 20353 C CA . TYR A 1 60 ? -0.017 -3.339 -3.576 1.00 0.00 60 TYR A CA 15
ATOM 20354 C C . TYR A 1 60 ? -1.498 -3.452 -3.208 1.00 0.00 60 TYR A C 15
ATOM 20355 O O . TYR A 1 60 ? -2.313 -2.640 -3.644 1.00 0.00 60 TYR A O 15
ATOM 20373 N N . GLU A 1 61 ? -1.801 -4.465 -2.410 1.00 0.00 61 GLU A N 15
ATOM 20374 C CA . GLU A 1 61 ? -3.169 -4.695 -1.979 1.00 0.00 61 GLU A CA 15
ATOM 20375 C C . GLU A 1 61 ? -3.595 -3.624 -0.972 1.00 0.00 61 GLU A C 15
ATOM 20376 O O . GLU A 1 61 ? -3.909 -3.936 0.176 1.00 0.00 61 GLU A O 15
ATOM 20388 N N . GLY A 1 62 ? -3.592 -2.384 -1.438 1.00 0.00 62 GLY A N 15
ATOM 20389 C CA . GLY A 1 62 ? -3.974 -1.266 -0.593 1.00 0.00 62 GLY A CA 15
ATOM 20390 C C . GLY A 1 62 ? -5.447 -1.362 -0.188 1.00 0.00 62 GLY A C 15
ATOM 20391 O O . GLY A 1 62 ? -6.254 -1.949 -0.907 1.00 0.00 62 GLY A O 15
ATOM 20395 N N . GLU A 1 63 ? -5.751 -0.778 0.961 1.00 0.00 63 GLU A N 15
ATOM 20396 C CA . GLU A 1 63 ? -7.112 -0.790 1.470 1.00 0.00 63 GLU A CA 15
ATOM 20397 C C . GLU A 1 63 ? -7.548 0.624 1.857 1.00 0.00 63 GLU A C 15
ATOM 20398 O O . GLU A 1 63 ? -7.370 1.041 3.001 1.00 0.00 63 GLU A O 15
ATOM 20410 N N . LEU A 1 64 ? -8.109 1.324 0.882 1.00 0.00 64 LEU A N 15
ATOM 20411 C CA . LEU A 1 64 ? -8.571 2.683 1.107 1.00 0.00 64 LEU A CA 15
ATOM 20412 C C . LEU A 1 64 ? -9.187 2.784 2.504 1.00 0.00 64 LEU A C 15
ATOM 20413 O O . LEU A 1 64 ? -9.717 1.803 3.024 1.00 0.00 64 LEU A O 15
ATOM 20429 N N . LEU A 1 65 ? -9.097 3.978 3.071 1.00 0.00 65 LEU A N 15
ATOM 20430 C CA . LEU A 1 65 ? -9.639 4.219 4.397 1.00 0.00 65 LEU A CA 15
ATOM 20431 C C . LEU A 1 65 ? -11.149 3.977 4.378 1.00 0.00 65 LEU A C 15
ATOM 20432 O O . LEU A 1 65 ? -11.774 3.845 5.430 1.00 0.00 65 LEU A O 15
ATOM 20448 N N . ASP A 1 66 ? -11.693 3.926 3.171 1.00 0.00 66 ASP A N 15
ATOM 20449 C CA . ASP A 1 66 ? -13.119 3.703 3.001 1.00 0.00 66 ASP A CA 15
ATOM 20450 C C . ASP A 1 66 ? -13.408 2.203 3.081 1.00 0.00 66 ASP A C 15
ATOM 20451 O O . ASP A 1 66 ? -14.560 1.796 3.225 1.00 0.00 66 ASP A O 15
ATOM 20460 N N . GLY A 1 67 ? -12.343 1.421 2.984 1.00 0.00 67 GLY A N 15
ATOM 20461 C CA . GLY A 1 67 ? -12.468 -0.026 3.043 1.00 0.00 67 GLY A CA 15
ATOM 20462 C C . GLY A 1 67 ? -12.266 -0.651 1.661 1.00 0.00 67 GLY A C 15
ATOM 20463 O O . GLY A 1 67 ? -12.282 -1.872 1.520 1.00 0.00 67 GLY A O 15
ATOM 20467 N N . GLN A 1 68 ? -12.079 0.216 0.676 1.00 0.00 68 GLN A N 15
ATOM 20468 C CA . GLN A 1 68 ? -11.874 -0.235 -0.689 1.00 0.00 68 GLN A CA 15
ATOM 20469 C C . GLN A 1 68 ? -10.614 -1.099 -0.779 1.00 0.00 68 GLN A C 15
ATOM 20470 O O . GLN A 1 68 ? -9.515 -0.634 -0.479 1.00 0.00 68 GLN A O 15
ATOM 20484 N N . ARG A 1 69 ? -10.815 -2.342 -1.192 1.00 0.00 69 ARG A N 15
ATOM 20485 C CA . ARG A 1 69 ? -9.709 -3.275 -1.325 1.00 0.00 69 ARG A CA 15
ATOM 20486 C C . ARG A 1 69 ? -9.424 -3.554 -2.802 1.00 0.00 69 ARG A C 15
ATOM 20487 O O . ARG A 1 69 ? -10.335 -3.873 -3.564 1.00 0.00 69 ARG A O 15
ATOM 20508 N N . GLY A 1 70 ? -8.156 -3.423 -3.162 1.00 0.00 70 GLY A N 15
ATOM 20509 C CA . GLY A 1 70 ? -7.739 -3.657 -4.534 1.00 0.00 70 GLY A CA 15
ATOM 20510 C C . GLY A 1 70 ? -6.225 -3.501 -4.682 1.00 0.00 70 GLY A C 15
ATOM 20511 O O . GLY A 1 70 ? -5.497 -3.506 -3.690 1.00 0.00 70 GLY A O 15
ATOM 20515 N N . LEU A 1 71 ? -5.795 -3.366 -5.928 1.00 0.00 71 LEU A N 15
ATOM 20516 C CA . LEU A 1 71 ? -4.380 -3.208 -6.218 1.00 0.00 71 LEU A CA 15
ATOM 20517 C C . LEU A 1 71 ? -3.982 -1.744 -6.017 1.00 0.00 71 LEU A C 15
ATOM 20518 O O . LEU A 1 71 ? -4.842 -0.867 -5.956 1.00 0.00 71 LEU A O 15
ATOM 20534 N N . VAL A 1 72 ? -2.679 -1.526 -5.921 1.00 0.00 72 VAL A N 15
ATOM 20535 C CA . VAL A 1 72 ? -2.157 -0.184 -5.728 1.00 0.00 72 VAL A CA 15
ATOM 20536 C C . VAL A 1 72 ? -0.719 -0.121 -6.245 1.00 0.00 72 VAL A C 15
ATOM 20537 O O . VAL A 1 72 ? 0.133 -0.898 -5.817 1.00 0.00 72 VAL A O 15
ATOM 20550 N N . PRO A 1 73 ? -0.486 0.835 -7.184 1.00 0.00 73 PRO A N 15
ATOM 20551 C CA . PRO A 1 73 ? 0.834 1.009 -7.764 1.00 0.00 73 PRO A CA 15
ATOM 20552 C C . PRO A 1 73 ? 1.780 1.698 -6.778 1.00 0.00 73 PRO A C 15
ATOM 20553 O O . PRO A 1 73 ? 1.454 2.751 -6.232 1.00 0.00 73 PRO A O 15
ATOM 20564 N N . SER A 1 74 ? 2.933 1.076 -6.580 1.00 0.00 74 SER A N 15
ATOM 20565 C CA . SER A 1 74 ? 3.928 1.616 -5.670 1.00 0.00 74 SER A CA 15
ATOM 20566 C C . SER A 1 74 ? 4.512 2.909 -6.240 1.00 0.00 74 SER A C 15
ATOM 20567 O O . SER A 1 74 ? 5.267 3.606 -5.563 1.00 0.00 74 SER A O 15
ATOM 20575 N N . ASN A 1 75 ? 4.141 3.192 -7.480 1.00 0.00 75 ASN A N 15
ATOM 20576 C CA . ASN A 1 75 ? 4.619 4.390 -8.149 1.00 0.00 75 ASN A CA 15
ATOM 20577 C C . ASN A 1 75 ? 3.663 5.549 -7.856 1.00 0.00 75 ASN A C 15
ATOM 20578 O O . ASN A 1 75 ? 3.875 6.667 -8.323 1.00 0.00 75 ASN A O 15
ATOM 20589 N N . PHE A 1 76 ? 2.631 5.241 -7.084 1.00 0.00 76 PHE A N 15
ATOM 20590 C CA . PHE A 1 76 ? 1.642 6.243 -6.723 1.00 0.00 76 PHE A CA 15
ATOM 20591 C C . PHE A 1 76 ? 1.342 6.200 -5.223 1.00 0.00 76 PHE A C 15
ATOM 20592 O O . PHE A 1 76 ? 0.384 6.819 -4.761 1.00 0.00 76 PHE A O 15
ATOM 20609 N N . VAL A 1 77 ? 2.177 5.464 -4.505 1.00 0.00 77 VAL A N 15
ATOM 20610 C CA . VAL A 1 77 ? 2.013 5.333 -3.067 1.00 0.00 77 VAL A CA 15
ATOM 20611 C C . VAL A 1 77 ? 3.348 5.620 -2.377 1.00 0.00 77 VAL A C 15
ATOM 20612 O O . VAL A 1 77 ? 4.408 5.305 -2.915 1.00 0.00 77 VAL A O 15
ATOM 20625 N N . ASP A 1 78 ? 3.252 6.215 -1.197 1.00 0.00 78 ASP A N 15
ATOM 20626 C CA . ASP A 1 78 ? 4.439 6.548 -0.429 1.00 0.00 78 ASP A CA 15
ATOM 20627 C C . ASP A 1 78 ? 4.282 6.019 0.999 1.00 0.00 78 ASP A C 15
ATOM 20628 O O . ASP A 1 78 ? 3.515 6.569 1.787 1.00 0.00 78 ASP A O 15
ATOM 20637 N N . PHE A 1 79 ? 5.021 4.958 1.287 1.00 0.00 79 PHE A N 15
ATOM 20638 C CA . PHE A 1 79 ? 4.973 4.349 2.606 1.00 0.00 79 PHE A CA 15
ATOM 20639 C C . PHE A 1 79 ? 5.095 5.408 3.703 1.00 0.00 79 PHE A C 15
ATOM 20640 O O . PHE A 1 79 ? 6.200 5.766 4.106 1.00 0.00 79 PHE A O 15
ATOM 20657 N N . VAL A 1 80 ? 3.942 5.880 4.156 1.00 0.00 80 VAL A N 15
ATOM 20658 C CA . VAL A 1 80 ? 3.905 6.890 5.199 1.00 0.00 80 VAL A CA 15
ATOM 20659 C C . VAL A 1 80 ? 4.238 6.241 6.544 1.00 0.00 80 VAL A C 15
ATOM 20660 O O . VAL A 1 80 ? 4.259 5.017 6.658 1.00 0.00 80 VAL A O 15
ATOM 20673 N N . GLN A 1 81 ? 4.490 7.091 7.529 1.00 0.00 81 GLN A N 15
ATOM 20674 C CA . GLN A 1 81 ? 4.821 6.615 8.861 1.00 0.00 81 GLN A CA 15
ATOM 20675 C C . GLN A 1 81 ? 4.179 7.514 9.920 1.00 0.00 81 GLN A C 15
ATOM 20676 O O . GLN A 1 81 ? 4.250 8.739 9.826 1.00 0.00 81 GLN A O 15
ATOM 20690 N N . ASP A 1 82 ? 3.568 6.872 10.905 1.00 0.00 82 ASP A N 15
ATOM 20691 C CA . ASP A 1 82 ? 2.915 7.598 11.980 1.00 0.00 82 ASP A CA 15
ATOM 20692 C C . ASP A 1 82 ? 3.863 8.674 12.513 1.00 0.00 82 ASP A C 15
ATOM 20693 O O . ASP A 1 82 ? 3.522 9.856 12.530 1.00 0.00 82 ASP A O 15
ATOM 20702 N N . ASN A 1 83 ? 5.037 8.226 12.936 1.00 0.00 83 ASN A N 15
ATOM 20703 C CA . ASN A 1 83 ? 6.037 9.136 13.468 1.00 0.00 83 ASN A CA 15
ATOM 20704 C C . ASN A 1 83 ? 7.424 8.694 12.997 1.00 0.00 83 ASN A C 15
ATOM 20705 O O . ASN A 1 83 ? 8.086 7.899 13.662 1.00 0.00 83 ASN A O 15
ATOM 20716 N N . GLU A 1 84 ? 7.823 9.229 11.852 1.00 0.00 84 GLU A N 15
ATOM 20717 C CA . GLU A 1 84 ? 9.119 8.900 11.284 1.00 0.00 84 GLU A CA 15
ATOM 20718 C C . GLU A 1 84 ? 10.169 8.781 12.390 1.00 0.00 84 GLU A C 15
ATOM 20719 O O . GLU A 1 84 ? 10.679 7.693 12.653 1.00 0.00 84 GLU A O 15
ATOM 20731 N N . SER A 1 85 ? 10.461 9.916 13.010 1.00 0.00 85 SER A N 15
ATOM 20732 C CA . SER A 1 85 ? 11.441 9.952 14.082 1.00 0.00 85 SER A CA 15
ATOM 20733 C C . SER A 1 85 ? 12.819 9.559 13.545 1.00 0.00 85 SER A C 15
ATOM 20734 O O . SER A 1 85 ? 13.021 8.425 13.114 1.00 0.00 85 SER A O 15
ATOM 20742 N N . ARG A 1 86 ? 13.731 10.519 13.590 1.00 0.00 86 ARG A N 15
ATOM 20743 C CA . ARG A 1 86 ? 15.084 10.288 13.113 1.00 0.00 86 ARG A CA 15
ATOM 20744 C C . ARG A 1 86 ? 15.641 8.992 13.705 1.00 0.00 86 ARG A C 15
ATOM 20745 O O . ARG A 1 86 ? 16.217 8.175 12.989 1.00 0.00 86 ARG A O 15
ATOM 20766 N N . LEU A 1 87 ? 15.449 8.844 15.008 1.00 0.00 87 LEU A N 15
ATOM 20767 C CA . LEU A 1 87 ? 15.925 7.661 15.705 1.00 0.00 87 LEU A CA 15
ATOM 20768 C C . LEU A 1 87 ? 17.288 7.254 15.139 1.00 0.00 87 LEU A C 15
ATOM 20769 O O . LEU A 1 87 ? 18.006 8.085 14.584 1.00 0.00 87 LEU A O 15
ATOM 20785 N N . ALA A 1 88 ? 17.602 5.977 15.298 1.00 0.00 88 ALA A N 15
ATOM 20786 C CA . ALA A 1 88 ? 18.865 5.450 14.809 1.00 0.00 88 ALA A CA 15
ATOM 20787 C C . ALA A 1 88 ? 19.110 5.961 13.388 1.00 0.00 88 ALA A C 15
ATOM 20788 O O . ALA A 1 88 ? 18.206 6.506 12.756 1.00 0.00 88 ALA A O 15
ATOM 20795 N N . SER A 1 89 ? 20.337 5.767 12.927 1.00 0.00 89 SER A N 15
ATOM 20796 C CA . SER A 1 89 ? 20.712 6.201 11.592 1.00 0.00 89 SER A CA 15
ATOM 20797 C C . SER A 1 89 ? 19.580 5.903 10.608 1.00 0.00 89 SER A C 15
ATOM 20798 O O . SER A 1 89 ? 18.911 4.877 10.717 1.00 0.00 89 SER A O 15
ATOM 20806 N N . THR A 1 90 ? 19.400 6.820 9.668 1.00 0.00 90 THR A N 15
ATOM 20807 C CA . THR A 1 90 ? 18.360 6.668 8.664 1.00 0.00 90 THR A CA 15
ATOM 20808 C C . THR A 1 90 ? 18.507 7.736 7.579 1.00 0.00 90 THR A C 15
ATOM 20809 O O . THR A 1 90 ? 18.822 8.888 7.875 1.00 0.00 90 THR A O 15
ATOM 20820 N N . SER A 1 91 ? 18.270 7.317 6.344 1.00 0.00 91 SER A N 15
ATOM 20821 C CA . SER A 1 91 ? 18.372 8.223 5.213 1.00 0.00 91 SER A CA 15
ATOM 20822 C C . SER A 1 91 ? 17.642 7.635 4.004 1.00 0.00 91 SER A C 15
ATOM 20823 O O . SER A 1 91 ? 17.253 6.468 4.016 1.00 0.00 91 SER A O 15
ATOM 20831 N N . GLY A 1 92 ? 17.478 8.470 2.989 1.00 0.00 92 GLY A N 15
ATOM 20832 C CA . GLY A 1 92 ? 16.801 8.047 1.774 1.00 0.00 92 GLY A CA 15
ATOM 20833 C C . GLY A 1 92 ? 17.711 8.209 0.555 1.00 0.00 92 GLY A C 15
ATOM 20834 O O . GLY A 1 92 ? 17.810 9.297 -0.011 1.00 0.00 92 GLY A O 15
ATOM 20838 N N . PRO A 1 93 ? 18.371 7.082 0.176 1.00 0.00 93 PRO A N 15
ATOM 20839 C CA . PRO A 1 93 ? 19.270 7.088 -0.965 1.00 0.00 93 PRO A CA 15
ATOM 20840 C C . PRO A 1 93 ? 18.487 7.113 -2.279 1.00 0.00 93 PRO A C 15
ATOM 20841 O O . PRO A 1 93 ? 17.523 6.367 -2.447 1.00 0.00 93 PRO A O 15
ATOM 20852 N N . SER A 1 94 ? 18.930 7.979 -3.179 1.00 0.00 94 SER A N 15
ATOM 20853 C CA . SER A 1 94 ? 18.282 8.111 -4.473 1.00 0.00 94 SER A CA 15
ATOM 20854 C C . SER A 1 94 ? 19.228 8.794 -5.464 1.00 0.00 94 SER A C 15
ATOM 20855 O O . SER A 1 94 ? 19.648 9.929 -5.245 1.00 0.00 94 SER A O 15
ATOM 20863 N N . SER A 1 95 ? 19.534 8.073 -6.532 1.00 0.00 95 SER A N 15
ATOM 20864 C CA . SER A 1 95 ? 20.422 8.595 -7.557 1.00 0.00 95 SER A CA 15
ATOM 20865 C C . SER A 1 95 ? 20.158 7.888 -8.888 1.00 0.00 95 SER A C 15
ATOM 20866 O O . SER A 1 95 ? 20.740 6.840 -9.165 1.00 0.00 95 SER A O 15
ATOM 20874 N N . GLY A 1 96 ? 19.279 8.489 -9.677 1.00 0.00 96 GLY A N 15
ATOM 20875 C CA . GLY A 1 96 ? 18.931 7.929 -10.972 1.00 0.00 96 GLY A CA 15
ATOM 20876 C C . GLY A 1 96 ? 20.173 7.768 -11.852 1.00 0.00 96 GLY A C 15
ATOM 20877 O O . GLY A 1 96 ? 20.264 8.372 -12.920 1.00 0.00 96 GLY A O 15
ATOM 20881 N N . GLY A 1 1 ? 17.890 -14.858 18.364 1.00 0.00 1 GLY A N 16
ATOM 20882 C CA . GLY A 1 1 ? 16.634 -14.341 17.848 1.00 0.00 1 GLY A CA 16
ATOM 20883 C C . GLY A 1 1 ? 16.876 -13.360 16.698 1.00 0.00 1 GLY A C 16
ATOM 20884 O O . GLY A 1 1 ? 17.819 -12.572 16.739 1.00 0.00 1 GLY A O 16
ATOM 20888 N N . SER A 1 2 ? 16.008 -13.442 15.701 1.00 0.00 2 SER A N 16
ATOM 20889 C CA . SER A 1 2 ? 16.116 -12.571 14.542 1.00 0.00 2 SER A CA 16
ATOM 20890 C C . SER A 1 2 ? 14.877 -12.722 13.657 1.00 0.00 2 SER A C 16
ATOM 20891 O O . SER A 1 2 ? 14.257 -11.730 13.276 1.00 0.00 2 SER A O 16
ATOM 20899 N N . SER A 1 3 ? 14.552 -13.971 13.356 1.00 0.00 3 SER A N 16
ATOM 20900 C CA . SER A 1 3 ? 13.398 -14.264 12.523 1.00 0.00 3 SER A CA 16
ATOM 20901 C C . SER A 1 3 ? 13.532 -13.555 11.175 1.00 0.00 3 SER A C 16
ATOM 20902 O O . SER A 1 3 ? 14.360 -12.658 11.021 1.00 0.00 3 SER A O 16
ATOM 20910 N N . GLY A 1 4 ? 12.706 -13.983 10.232 1.00 0.00 4 GLY A N 16
ATOM 20911 C CA . GLY A 1 4 ? 12.722 -13.400 8.901 1.00 0.00 4 GLY A CA 16
ATOM 20912 C C . GLY A 1 4 ? 11.891 -12.116 8.855 1.00 0.00 4 GLY A C 16
ATOM 20913 O O . GLY A 1 4 ? 11.723 -11.444 9.872 1.00 0.00 4 GLY A O 16
ATOM 20917 N N . SER A 1 5 ? 11.393 -11.813 7.665 1.00 0.00 5 SER A N 16
ATOM 20918 C CA . SER A 1 5 ? 10.584 -10.622 7.473 1.00 0.00 5 SER A CA 16
ATOM 20919 C C . SER A 1 5 ? 9.381 -10.944 6.584 1.00 0.00 5 SER A C 16
ATOM 20920 O O . SER A 1 5 ? 8.236 -10.787 7.003 1.00 0.00 5 SER A O 16
ATOM 20928 N N . SER A 1 6 ? 9.683 -11.388 5.373 1.00 0.00 6 SER A N 16
ATOM 20929 C CA . SER A 1 6 ? 8.641 -11.733 4.421 1.00 0.00 6 SER A CA 16
ATOM 20930 C C . SER A 1 6 ? 9.267 -12.223 3.114 1.00 0.00 6 SER A C 16
ATOM 20931 O O . SER A 1 6 ? 10.481 -12.139 2.933 1.00 0.00 6 SER A O 16
ATOM 20939 N N . GLY A 1 7 ? 8.411 -12.726 2.237 1.00 0.00 7 GLY A N 16
ATOM 20940 C CA . GLY A 1 7 ? 8.866 -13.230 0.952 1.00 0.00 7 GLY A CA 16
ATOM 20941 C C . GLY A 1 7 ? 8.108 -12.563 -0.198 1.00 0.00 7 GLY A C 16
ATOM 20942 O O . GLY A 1 7 ? 7.796 -11.375 -0.133 1.00 0.00 7 GLY A O 16
ATOM 20946 N N . THR A 1 8 ? 7.835 -13.356 -1.223 1.00 0.00 8 THR A N 16
ATOM 20947 C CA . THR A 1 8 ? 7.121 -12.857 -2.386 1.00 0.00 8 THR A CA 16
ATOM 20948 C C . THR A 1 8 ? 5.694 -13.408 -2.412 1.00 0.00 8 THR A C 16
ATOM 20949 O O . THR A 1 8 ? 5.427 -14.420 -3.059 1.00 0.00 8 THR A O 16
ATOM 20960 N N . SER A 1 9 ? 4.814 -12.718 -1.700 1.00 0.00 9 SER A N 16
ATOM 20961 C CA . SER A 1 9 ? 3.421 -13.126 -1.634 1.00 0.00 9 SER A CA 16
ATOM 20962 C C . SER A 1 9 ? 3.316 -14.538 -1.054 1.00 0.00 9 SER A C 16
ATOM 20963 O O . SER A 1 9 ? 3.826 -15.492 -1.639 1.00 0.00 9 SER A O 16
ATOM 20971 N N . LYS A 1 10 ? 2.651 -14.627 0.088 1.00 0.00 10 LYS A N 16
ATOM 20972 C CA . LYS A 1 10 ? 2.473 -15.906 0.753 1.00 0.00 10 LYS A CA 16
ATOM 20973 C C . LYS A 1 10 ? 0.987 -16.268 0.763 1.00 0.00 10 LYS A C 16
ATOM 20974 O O . LYS A 1 10 ? 0.577 -17.241 0.133 1.00 0.00 10 LYS A O 16
ATOM 20993 N N . GLN A 1 11 ? 0.220 -15.465 1.486 1.00 0.00 11 GLN A N 16
ATOM 20994 C CA . GLN A 1 11 ? -1.212 -15.689 1.587 1.00 0.00 11 GLN A CA 16
ATOM 20995 C C . GLN A 1 11 ? -1.975 -14.406 1.251 1.00 0.00 11 GLN A C 16
ATOM 20996 O O . GLN A 1 11 ? -1.369 -13.389 0.916 1.00 0.00 11 GLN A O 16
ATOM 21010 N N . ARG A 1 12 ? -3.293 -14.495 1.351 1.00 0.00 12 ARG A N 16
ATOM 21011 C CA . ARG A 1 12 ? -4.144 -13.354 1.061 1.00 0.00 12 ARG A CA 16
ATOM 21012 C C . ARG A 1 12 ? -3.729 -12.152 1.912 1.00 0.00 12 ARG A C 16
ATOM 21013 O O . ARG A 1 12 ? -2.658 -12.156 2.517 1.00 0.00 12 ARG A O 16
ATOM 21034 N N . TYR A 1 13 ? -4.598 -11.152 1.931 1.00 0.00 13 TYR A N 16
ATOM 21035 C CA . TYR A 1 13 ? -4.335 -9.946 2.698 1.00 0.00 13 TYR A CA 16
ATOM 21036 C C . TYR A 1 13 ? -4.316 -10.244 4.199 1.00 0.00 13 TYR A C 16
ATOM 21037 O O . TYR A 1 13 ? -5.075 -9.649 4.962 1.00 0.00 13 TYR A O 16
ATOM 21055 N N . SER A 1 14 ? -3.441 -11.164 4.576 1.00 0.00 14 SER A N 16
ATOM 21056 C CA . SER A 1 14 ? -3.313 -11.547 5.972 1.00 0.00 14 SER A CA 16
ATOM 21057 C C . SER A 1 14 ? -2.001 -11.008 6.545 1.00 0.00 14 SER A C 16
ATOM 21058 O O . SER A 1 14 ? -1.838 -10.926 7.762 1.00 0.00 14 SER A O 16
ATOM 21066 N N . GLY A 1 15 ? -1.099 -10.653 5.642 1.00 0.00 15 GLY A N 16
ATOM 21067 C CA . GLY A 1 15 ? 0.193 -10.124 6.042 1.00 0.00 15 GLY A CA 16
ATOM 21068 C C . GLY A 1 15 ? 0.039 -8.775 6.747 1.00 0.00 15 GLY A C 16
ATOM 21069 O O . GLY A 1 15 ? -1.004 -8.131 6.642 1.00 0.00 15 GLY A O 16
ATOM 21073 N N . LYS A 1 16 ? 1.092 -8.387 7.451 1.00 0.00 16 LYS A N 16
ATOM 21074 C CA . LYS A 1 16 ? 1.087 -7.126 8.173 1.00 0.00 16 LYS A CA 16
ATOM 21075 C C . LYS A 1 16 ? 0.555 -6.021 7.257 1.00 0.00 16 LYS A C 16
ATOM 21076 O O . LYS A 1 16 ? 0.507 -6.189 6.040 1.00 0.00 16 LYS A O 16
ATOM 21095 N N . VAL A 1 17 ? 0.170 -4.916 7.879 1.00 0.00 17 VAL A N 16
ATOM 21096 C CA . VAL A 1 17 ? -0.356 -3.784 7.135 1.00 0.00 17 VAL A CA 16
ATOM 21097 C C . VAL A 1 17 ? 0.743 -2.732 6.971 1.00 0.00 17 VAL A C 16
ATOM 21098 O O . VAL A 1 17 ? 1.717 -2.724 7.723 1.00 0.00 17 VAL A O 16
ATOM 21111 N N . HIS A 1 18 ? 0.550 -1.869 5.984 1.00 0.00 18 HIS A N 16
ATOM 21112 C CA . HIS A 1 18 ? 1.512 -0.815 5.712 1.00 0.00 18 HIS A CA 16
ATOM 21113 C C . HIS A 1 18 ? 0.775 0.458 5.294 1.00 0.00 18 HIS A C 16
ATOM 21114 O O . HIS A 1 18 ? 0.138 0.493 4.242 1.00 0.00 18 HIS A O 16
ATOM 21128 N N . LEU A 1 19 ? 0.885 1.472 6.139 1.00 0.00 19 LEU A N 16
ATOM 21129 C CA . LEU A 1 19 ? 0.236 2.744 5.870 1.00 0.00 19 LEU A CA 16
ATOM 21130 C C . LEU A 1 19 ? 1.006 3.482 4.772 1.00 0.00 19 LEU A C 16
ATOM 21131 O O . LEU A 1 19 ? 2.163 3.854 4.963 1.00 0.00 19 LEU A O 16
ATOM 21147 N N . CYS A 1 20 ? 0.332 3.673 3.647 1.00 0.00 20 CYS A N 16
ATOM 21148 C CA . CYS A 1 20 ? 0.937 4.360 2.519 1.00 0.00 20 CYS A CA 16
ATOM 21149 C C . CYS A 1 20 ? 0.078 5.580 2.182 1.00 0.00 20 CYS A C 16
ATOM 21150 O O . CYS A 1 20 ? -1.108 5.616 2.505 1.00 0.00 20 CYS A O 16
ATOM 21158 N N . VAL A 1 21 ? 0.710 6.548 1.536 1.00 0.00 21 VAL A N 16
ATOM 21159 C CA . VAL A 1 21 ? 0.018 7.767 1.151 1.00 0.00 21 VAL A CA 16
ATOM 21160 C C . VAL A 1 21 ? 0.112 7.944 -0.366 1.00 0.00 21 VAL A C 16
ATOM 21161 O O . VAL A 1 21 ? 1.202 8.113 -0.908 1.00 0.00 21 VAL A O 16
ATOM 21174 N N . ALA A 1 22 ? -1.047 7.899 -1.007 1.00 0.00 22 ALA A N 16
ATOM 21175 C CA . ALA A 1 22 ? -1.109 8.052 -2.451 1.00 0.00 22 ALA A CA 16
ATOM 21176 C C . ALA A 1 22 ? -0.126 9.141 -2.887 1.00 0.00 22 ALA A C 16
ATOM 21177 O O . ALA A 1 22 ? -0.249 10.294 -2.476 1.00 0.00 22 ALA A O 16
ATOM 21184 N N . ARG A 1 23 ? 0.828 8.736 -3.712 1.00 0.00 23 ARG A N 16
ATOM 21185 C CA . ARG A 1 23 ? 1.831 9.662 -4.208 1.00 0.00 23 ARG A CA 16
ATOM 21186 C C . ARG A 1 23 ? 1.197 10.667 -5.172 1.00 0.00 23 ARG A C 16
ATOM 21187 O O . ARG A 1 23 ? 1.349 11.876 -5.003 1.00 0.00 23 ARG A O 16
ATOM 21208 N N . TYR A 1 24 ? 0.498 10.129 -6.161 1.00 0.00 24 TYR A N 16
ATOM 21209 C CA . TYR A 1 24 ? -0.161 10.963 -7.151 1.00 0.00 24 TYR A CA 16
ATOM 21210 C C . TYR A 1 24 ? -1.588 10.479 -7.415 1.00 0.00 24 TYR A C 16
ATOM 21211 O O . TYR A 1 24 ? -1.819 9.284 -7.589 1.00 0.00 24 TYR A O 16
ATOM 21229 N N . SER A 1 25 ? -2.508 11.432 -7.436 1.00 0.00 25 SER A N 16
ATOM 21230 C CA . SER A 1 25 ? -3.906 11.118 -7.675 1.00 0.00 25 SER A CA 16
ATOM 21231 C C . SER A 1 25 ? -4.026 10.096 -8.807 1.00 0.00 25 SER A C 16
ATOM 21232 O O . SER A 1 25 ? -3.309 10.181 -9.803 1.00 0.00 25 SER A O 16
ATOM 21240 N N . TYR A 1 26 ? -4.939 9.155 -8.617 1.00 0.00 26 TYR A N 16
ATOM 21241 C CA . TYR A 1 26 ? -5.162 8.118 -9.610 1.00 0.00 26 TYR A CA 16
ATOM 21242 C C . TYR A 1 26 ? -6.652 7.792 -9.737 1.00 0.00 26 TYR A C 16
ATOM 21243 O O . TYR A 1 26 ? -7.398 7.894 -8.765 1.00 0.00 26 TYR A O 16
ATOM 21261 N N . ASN A 1 27 ? -7.040 7.407 -10.944 1.00 0.00 27 ASN A N 16
ATOM 21262 C CA . ASN A 1 27 ? -8.427 7.065 -11.211 1.00 0.00 27 ASN A CA 16
ATOM 21263 C C . ASN A 1 27 ? -8.483 5.990 -12.298 1.00 0.00 27 ASN A C 16
ATOM 21264 O O . ASN A 1 27 ? -8.502 6.306 -13.487 1.00 0.00 27 ASN A O 16
ATOM 21275 N N . PRO A 1 28 ? -8.508 4.710 -11.840 1.00 0.00 28 PRO A N 16
ATOM 21276 C CA . PRO A 1 28 ? -8.562 3.587 -12.761 1.00 0.00 28 PRO A CA 16
ATOM 21277 C C . PRO A 1 28 ? -9.961 3.437 -13.361 1.00 0.00 28 PRO A C 16
ATOM 21278 O O . PRO A 1 28 ? -10.117 2.887 -14.451 1.00 0.00 28 PRO A O 16
ATOM 21289 N N . PHE A 1 29 ? -10.943 3.934 -12.624 1.00 0.00 29 PHE A N 16
ATOM 21290 C CA . PHE A 1 29 ? -12.324 3.862 -13.070 1.00 0.00 29 PHE A CA 16
ATOM 21291 C C . PHE A 1 29 ? -12.670 5.046 -13.976 1.00 0.00 29 PHE A C 16
ATOM 21292 O O . PHE A 1 29 ? -13.843 5.362 -14.169 1.00 0.00 29 PHE A O 16
ATOM 21309 N N . ASP A 1 30 ? -11.628 5.667 -14.508 1.00 0.00 30 ASP A N 16
ATOM 21310 C CA . ASP A 1 30 ? -11.807 6.809 -15.389 1.00 0.00 30 ASP A CA 16
ATOM 21311 C C . ASP A 1 30 ? -11.418 6.414 -16.814 1.00 0.00 30 ASP A C 16
ATOM 21312 O O . ASP A 1 30 ? -11.828 7.062 -17.776 1.00 0.00 30 ASP A O 16
ATOM 21321 N N . GLY A 1 31 ? -10.630 5.353 -16.906 1.00 0.00 31 GLY A N 16
ATOM 21322 C CA . GLY A 1 31 ? -10.180 4.864 -18.198 1.00 0.00 31 GLY A CA 16
ATOM 21323 C C . GLY A 1 31 ? -11.030 3.679 -18.662 1.00 0.00 31 GLY A C 16
ATOM 21324 O O . GLY A 1 31 ? -11.952 3.260 -17.963 1.00 0.00 31 GLY A O 16
ATOM 21328 N N . PRO A 1 32 ? -10.680 3.158 -19.869 1.00 0.00 32 PRO A N 16
ATOM 21329 C CA . PRO A 1 32 ? -11.400 2.030 -20.434 1.00 0.00 32 PRO A CA 16
ATOM 21330 C C . PRO A 1 32 ? -11.023 0.728 -19.724 1.00 0.00 32 PRO A C 16
ATOM 21331 O O . PRO A 1 32 ? -11.529 -0.339 -20.067 1.00 0.00 32 PRO A O 16
ATOM 21342 N N . ASN A 1 33 ? -10.138 0.859 -18.747 1.00 0.00 33 ASN A N 16
ATOM 21343 C CA . ASN A 1 33 ? -9.688 -0.294 -17.986 1.00 0.00 33 ASN A CA 16
ATOM 21344 C C . ASN A 1 33 ? -10.871 -1.233 -17.742 1.00 0.00 33 ASN A C 16
ATOM 21345 O O . ASN A 1 33 ? -11.903 -0.813 -17.220 1.00 0.00 33 ASN A O 16
ATOM 21356 N N . GLU A 1 34 ? -10.682 -2.485 -18.130 1.00 0.00 34 GLU A N 16
ATOM 21357 C CA . GLU A 1 34 ? -11.721 -3.487 -17.960 1.00 0.00 34 GLU A CA 16
ATOM 21358 C C . GLU A 1 34 ? -11.677 -4.061 -16.542 1.00 0.00 34 GLU A C 16
ATOM 21359 O O . GLU A 1 34 ? -12.593 -4.769 -16.127 1.00 0.00 34 GLU A O 16
ATOM 21371 N N . ASN A 1 35 ? -10.603 -3.735 -15.839 1.00 0.00 35 ASN A N 16
ATOM 21372 C CA . ASN A 1 35 ? -10.427 -4.210 -14.477 1.00 0.00 35 ASN A CA 16
ATOM 21373 C C . ASN A 1 35 ? -9.954 -3.053 -13.595 1.00 0.00 35 ASN A C 16
ATOM 21374 O O . ASN A 1 35 ? -8.871 -3.113 -13.014 1.00 0.00 35 ASN A O 16
ATOM 21385 N N . PRO A 1 36 ? -10.811 -1.999 -13.520 1.00 0.00 36 PRO A N 16
ATOM 21386 C CA . PRO A 1 36 ? -10.491 -0.830 -12.718 1.00 0.00 36 PRO A CA 16
ATOM 21387 C C . PRO A 1 36 ? -10.666 -1.123 -11.227 1.00 0.00 36 PRO A C 16
ATOM 21388 O O . PRO A 1 36 ? -9.927 -0.598 -10.396 1.00 0.00 36 PRO A O 16
ATOM 21399 N N . GLU A 1 37 ? -11.649 -1.961 -10.932 1.00 0.00 37 GLU A N 16
ATOM 21400 C CA . GLU A 1 37 ? -11.931 -2.331 -9.556 1.00 0.00 37 GLU A CA 16
ATOM 21401 C C . GLU A 1 37 ? -10.724 -3.041 -8.939 1.00 0.00 37 GLU A C 16
ATOM 21402 O O . GLU A 1 37 ? -10.535 -3.010 -7.724 1.00 0.00 37 GLU A O 16
ATOM 21414 N N . ALA A 1 38 ? -9.939 -3.665 -9.805 1.00 0.00 38 ALA A N 16
ATOM 21415 C CA . ALA A 1 38 ? -8.756 -4.382 -9.361 1.00 0.00 38 ALA A CA 16
ATOM 21416 C C . ALA A 1 38 ? -7.727 -3.381 -8.831 1.00 0.00 38 ALA A C 16
ATOM 21417 O O . ALA A 1 38 ? -6.709 -3.774 -8.263 1.00 0.00 38 ALA A O 16
ATOM 21424 N N . GLU A 1 39 ? -8.029 -2.107 -9.035 1.00 0.00 39 GLU A N 16
ATOM 21425 C CA . GLU A 1 39 ? -7.143 -1.047 -8.585 1.00 0.00 39 GLU A CA 16
ATOM 21426 C C . GLU A 1 39 ? -7.900 -0.070 -7.683 1.00 0.00 39 GLU A C 16
ATOM 21427 O O . GLU A 1 39 ? -9.117 -0.171 -7.537 1.00 0.00 39 GLU A O 16
ATOM 21439 N N . LEU A 1 40 ? -7.148 0.852 -7.101 1.00 0.00 40 LEU A N 16
ATOM 21440 C CA . LEU A 1 40 ? -7.733 1.846 -6.217 1.00 0.00 40 LEU A CA 16
ATOM 21441 C C . LEU A 1 40 ? -7.389 3.245 -6.732 1.00 0.00 40 LEU A C 16
ATOM 21442 O O . LEU A 1 40 ? -6.248 3.509 -7.109 1.00 0.00 40 LEU A O 16
ATOM 21458 N N . PRO A 1 41 ? -8.423 4.128 -6.731 1.00 0.00 41 PRO A N 16
ATOM 21459 C CA . PRO A 1 41 ? -8.242 5.494 -7.193 1.00 0.00 41 PRO A CA 16
ATOM 21460 C C . PRO A 1 41 ? -7.484 6.327 -6.157 1.00 0.00 41 PRO A C 16
ATOM 21461 O O . PRO A 1 41 ? -8.095 7.020 -5.345 1.00 0.00 41 PRO A O 16
ATOM 21472 N N . LEU A 1 42 ? -6.164 6.233 -6.221 1.00 0.00 42 LEU A N 16
ATOM 21473 C CA . LEU A 1 42 ? -5.316 6.970 -5.299 1.00 0.00 42 LEU A CA 16
ATOM 21474 C C . LEU A 1 42 ? -5.726 8.444 -5.303 1.00 0.00 42 LEU A C 16
ATOM 21475 O O . LEU A 1 42 ? -6.424 8.895 -6.209 1.00 0.00 42 LEU A O 16
ATOM 21491 N N . THR A 1 43 ? -5.274 9.153 -4.279 1.00 0.00 43 THR A N 16
ATOM 21492 C CA . THR A 1 43 ? -5.584 10.567 -4.154 1.00 0.00 43 THR A CA 16
ATOM 21493 C C . THR A 1 43 ? -4.452 11.300 -3.430 1.00 0.00 43 THR A C 16
ATOM 21494 O O . THR A 1 43 ? -4.498 11.473 -2.214 1.00 0.00 43 THR A O 16
ATOM 21505 N N . ALA A 1 44 ? -3.463 11.710 -4.210 1.00 0.00 44 ALA A N 16
ATOM 21506 C CA . ALA A 1 44 ? -2.321 12.419 -3.659 1.00 0.00 44 ALA A CA 16
ATOM 21507 C C . ALA A 1 44 ? -2.679 12.952 -2.270 1.00 0.00 44 ALA A C 16
ATOM 21508 O O . ALA A 1 44 ? -3.514 13.846 -2.141 1.00 0.00 44 ALA A O 16
ATOM 21515 N N . GLY A 1 45 ? -2.028 12.382 -1.267 1.00 0.00 45 GLY A N 16
ATOM 21516 C CA . GLY A 1 45 ? -2.268 12.788 0.107 1.00 0.00 45 GLY A CA 16
ATOM 21517 C C . GLY A 1 45 ? -3.029 11.706 0.875 1.00 0.00 45 GLY A C 16
ATOM 21518 O O . GLY A 1 45 ? -2.714 11.420 2.029 1.00 0.00 45 GLY A O 16
ATOM 21522 N N . LYS A 1 46 ? -4.017 11.133 0.203 1.00 0.00 46 LYS A N 16
ATOM 21523 C CA . LYS A 1 46 ? -4.826 10.088 0.807 1.00 0.00 46 LYS A CA 16
ATOM 21524 C C . LYS A 1 46 ? -3.909 9.003 1.375 1.00 0.00 46 LYS A C 16
ATOM 21525 O O . LYS A 1 46 ? -2.749 8.897 0.980 1.00 0.00 46 LYS A O 16
ATOM 21544 N N . TYR A 1 47 ? -4.463 8.225 2.293 1.00 0.00 47 TYR A N 16
ATOM 21545 C CA . TYR A 1 47 ? -3.710 7.153 2.919 1.00 0.00 47 TYR A CA 16
ATOM 21546 C C . TYR A 1 47 ? -4.442 5.816 2.783 1.00 0.00 47 TYR A C 16
ATOM 21547 O O . TYR A 1 47 ? -5.670 5.769 2.834 1.00 0.00 47 TYR A O 16
ATOM 21565 N N . LEU A 1 48 ? -3.657 4.762 2.614 1.00 0.00 48 LEU A N 16
ATOM 21566 C CA . LEU A 1 48 ? -4.216 3.429 2.470 1.00 0.00 48 LEU A CA 16
ATOM 21567 C C . LEU A 1 48 ? -3.379 2.440 3.285 1.00 0.00 48 LEU A C 16
ATOM 21568 O O . LEU A 1 48 ? -2.475 2.841 4.015 1.00 0.00 48 LEU A O 16
ATOM 21584 N N . TYR A 1 49 ? -3.712 1.166 3.132 1.00 0.00 49 TYR A N 16
ATOM 21585 C CA . TYR A 1 49 ? -3.003 0.117 3.844 1.00 0.00 49 TYR A CA 16
ATOM 21586 C C . TYR A 1 49 ? -2.726 -1.077 2.928 1.00 0.00 49 TYR A C 16
ATOM 21587 O O . TYR A 1 49 ? -3.655 -1.692 2.407 1.00 0.00 49 TYR A O 16
ATOM 21605 N N . VAL A 1 50 ? -1.444 -1.369 2.761 1.00 0.00 50 VAL A N 16
ATOM 21606 C CA . VAL A 1 50 ? -1.034 -2.478 1.918 1.00 0.00 50 VAL A CA 16
ATOM 21607 C C . VAL A 1 50 ? -0.831 -3.724 2.783 1.00 0.00 50 VAL A C 16
ATOM 21608 O O . VAL A 1 50 ? 0.156 -3.825 3.510 1.00 0.00 50 VAL A O 16
ATOM 21621 N N . TYR A 1 51 ? -1.781 -4.641 2.676 1.00 0.00 51 TYR A N 16
ATOM 21622 C CA . TYR A 1 51 ? -1.719 -5.876 3.439 1.00 0.00 51 TYR A CA 16
ATOM 21623 C C . TYR A 1 51 ? -0.791 -6.890 2.767 1.00 0.00 51 TYR A C 16
ATOM 21624 O O . TYR A 1 51 ? -1.051 -7.328 1.648 1.00 0.00 51 TYR A O 16
ATOM 21642 N N . GLY A 1 52 ? 0.273 -7.233 3.479 1.00 0.00 52 GLY A N 16
ATOM 21643 C CA . GLY A 1 52 ? 1.240 -8.188 2.965 1.00 0.00 52 GLY A CA 16
ATOM 21644 C C . GLY A 1 52 ? 2.413 -7.472 2.293 1.00 0.00 52 GLY A C 16
ATOM 21645 O O . GLY A 1 52 ? 3.052 -6.614 2.901 1.00 0.00 52 GLY A O 16
ATOM 21649 N N . ASP A 1 53 ? 2.661 -7.851 1.048 1.00 0.00 53 ASP A N 16
ATOM 21650 C CA . ASP A 1 53 ? 3.746 -7.255 0.287 1.00 0.00 53 ASP A CA 16
ATOM 21651 C C . ASP A 1 53 ? 3.407 -7.310 -1.204 1.00 0.00 53 ASP A C 16
ATOM 21652 O O . ASP A 1 53 ? 2.292 -7.670 -1.578 1.00 0.00 53 ASP A O 16
ATOM 21661 N N . MET A 1 54 ? 4.390 -6.948 -2.016 1.00 0.00 54 MET A N 16
ATOM 21662 C CA . MET A 1 54 ? 4.210 -6.951 -3.457 1.00 0.00 54 MET A CA 16
ATOM 21663 C C . MET A 1 54 ? 3.321 -8.116 -3.896 1.00 0.00 54 MET A C 16
ATOM 21664 O O . MET A 1 54 ? 3.565 -9.263 -3.522 1.00 0.00 54 MET A O 16
ATOM 21678 N N . ASP A 1 55 ? 2.310 -7.783 -4.684 1.00 0.00 55 ASP A N 16
ATOM 21679 C CA . ASP A 1 55 ? 1.383 -8.788 -5.178 1.00 0.00 55 ASP A CA 16
ATOM 21680 C C . ASP A 1 55 ? 2.050 -9.581 -6.304 1.00 0.00 55 ASP A C 16
ATOM 21681 O O . ASP A 1 55 ? 3.222 -9.366 -6.609 1.00 0.00 55 ASP A O 16
ATOM 21690 N N . GLU A 1 56 ? 1.275 -10.481 -6.891 1.00 0.00 56 GLU A N 16
ATOM 21691 C CA . GLU A 1 56 ? 1.775 -11.306 -7.976 1.00 0.00 56 GLU A CA 16
ATOM 21692 C C . GLU A 1 56 ? 2.476 -10.439 -9.023 1.00 0.00 56 GLU A C 16
ATOM 21693 O O . GLU A 1 56 ? 3.570 -10.771 -9.479 1.00 0.00 56 GLU A O 16
ATOM 21705 N N . ASP A 1 57 ? 1.818 -9.344 -9.375 1.00 0.00 57 ASP A N 16
ATOM 21706 C CA . ASP A 1 57 ? 2.364 -8.426 -10.360 1.00 0.00 57 ASP A CA 16
ATOM 21707 C C . ASP A 1 57 ? 3.277 -7.417 -9.660 1.00 0.00 57 ASP A C 16
ATOM 21708 O O . ASP A 1 57 ? 4.128 -6.798 -10.297 1.00 0.00 57 ASP A O 16
ATOM 21717 N N . GLY A 1 58 ? 3.070 -7.284 -8.358 1.00 0.00 58 GLY A N 16
ATOM 21718 C CA . GLY A 1 58 ? 3.864 -6.361 -7.564 1.00 0.00 58 GLY A CA 16
ATOM 21719 C C . GLY A 1 58 ? 2.983 -5.280 -6.936 1.00 0.00 58 GLY A C 16
ATOM 21720 O O . GLY A 1 58 ? 3.296 -4.763 -5.865 1.00 0.00 58 GLY A O 16
ATOM 21724 N N . PHE A 1 59 ? 1.898 -4.969 -7.631 1.00 0.00 59 PHE A N 16
ATOM 21725 C CA . PHE A 1 59 ? 0.969 -3.958 -7.154 1.00 0.00 59 PHE A CA 16
ATOM 21726 C C . PHE A 1 59 ? 0.684 -4.135 -5.662 1.00 0.00 59 PHE A C 16
ATOM 21727 O O . PHE A 1 59 ? 0.825 -5.233 -5.125 1.00 0.00 59 PHE A O 16
ATOM 21744 N N . TYR A 1 60 ? 0.286 -3.038 -5.033 1.00 0.00 60 TYR A N 16
ATOM 21745 C CA . TYR A 1 60 ? -0.021 -3.059 -3.613 1.00 0.00 60 TYR A CA 16
ATOM 21746 C C . TYR A 1 60 ? -1.531 -3.126 -3.380 1.00 0.00 60 TYR A C 16
ATOM 21747 O O . TYR A 1 60 ? -2.275 -2.267 -3.853 1.00 0.00 60 TYR A O 16
ATOM 21765 N N . GLU A 1 61 ? -1.941 -4.154 -2.651 1.00 0.00 61 GLU A N 16
ATOM 21766 C CA . GLU A 1 61 ? -3.349 -4.344 -2.350 1.00 0.00 61 GLU A CA 16
ATOM 21767 C C . GLU A 1 61 ? -3.796 -3.365 -1.262 1.00 0.00 61 GLU A C 16
ATOM 21768 O O . GLU A 1 61 ? -4.317 -3.777 -0.227 1.00 0.00 61 GLU A O 16
ATOM 21780 N N . GLY A 1 62 ? -3.574 -2.087 -1.533 1.00 0.00 62 GLY A N 16
ATOM 21781 C CA . GLY A 1 62 ? -3.947 -1.047 -0.590 1.00 0.00 62 GLY A CA 16
ATOM 21782 C C . GLY A 1 62 ? -5.425 -1.156 -0.209 1.00 0.00 62 GLY A C 16
ATOM 21783 O O . GLY A 1 62 ? -6.276 -1.387 -1.066 1.00 0.00 62 GLY A O 16
ATOM 21787 N N . GLU A 1 63 ? -5.685 -0.985 1.079 1.00 0.00 63 GLU A N 16
ATOM 21788 C CA . GLU A 1 63 ? -7.045 -1.062 1.585 1.00 0.00 63 GLU A CA 16
ATOM 21789 C C . GLU A 1 63 ? -7.570 0.338 1.911 1.00 0.00 63 GLU A C 16
ATOM 21790 O O . GLU A 1 63 ? -7.332 0.855 3.001 1.00 0.00 63 GLU A O 16
ATOM 21802 N N . LEU A 1 64 ? -8.274 0.911 0.946 1.00 0.00 64 LEU A N 16
ATOM 21803 C CA . LEU A 1 64 ? -8.834 2.240 1.117 1.00 0.00 64 LEU A CA 16
ATOM 21804 C C . LEU A 1 64 ? -9.377 2.381 2.540 1.00 0.00 64 LEU A C 16
ATOM 21805 O O . LEU A 1 64 ? -9.748 1.390 3.168 1.00 0.00 64 LEU A O 16
ATOM 21821 N N . LEU A 1 65 ? -9.408 3.620 3.008 1.00 0.00 65 LEU A N 16
ATOM 21822 C CA . LEU A 1 65 ? -9.899 3.904 4.346 1.00 0.00 65 LEU A CA 16
ATOM 21823 C C . LEU A 1 65 ? -11.336 3.396 4.474 1.00 0.00 65 LEU A C 16
ATOM 21824 O O . LEU A 1 65 ? -11.817 3.155 5.581 1.00 0.00 65 LEU A O 16
ATOM 21840 N N . ASP A 1 66 ? -11.983 3.248 3.327 1.00 0.00 66 ASP A N 16
ATOM 21841 C CA . ASP A 1 66 ? -13.356 2.774 3.298 1.00 0.00 66 ASP A CA 16
ATOM 21842 C C . ASP A 1 66 ? -13.365 1.247 3.392 1.00 0.00 66 ASP A C 16
ATOM 21843 O O . ASP A 1 66 ? -14.383 0.648 3.736 1.00 0.00 66 ASP A O 16
ATOM 21852 N N . GLY A 1 67 ? -12.219 0.660 3.080 1.00 0.00 67 GLY A N 16
ATOM 21853 C CA . GLY A 1 67 ? -12.082 -0.786 3.125 1.00 0.00 67 GLY A CA 16
ATOM 21854 C C . GLY A 1 67 ? -11.872 -1.361 1.723 1.00 0.00 67 GLY A C 16
ATOM 21855 O O . GLY A 1 67 ? -11.649 -2.561 1.567 1.00 0.00 67 GLY A O 16
ATOM 21859 N N . GLN A 1 68 ? -11.949 -0.478 0.738 1.00 0.00 68 GLN A N 16
ATOM 21860 C CA . GLN A 1 68 ? -11.770 -0.883 -0.646 1.00 0.00 68 GLN A CA 16
ATOM 21861 C C . GLN A 1 68 ? -10.434 -1.609 -0.818 1.00 0.00 68 GLN A C 16
ATOM 21862 O O . GLN A 1 68 ? -9.382 -1.069 -0.478 1.00 0.00 68 GLN A O 16
ATOM 21876 N N . ARG A 1 69 ? -10.519 -2.821 -1.344 1.00 0.00 69 ARG A N 16
ATOM 21877 C CA . ARG A 1 69 ? -9.331 -3.627 -1.566 1.00 0.00 69 ARG A CA 16
ATOM 21878 C C . ARG A 1 69 ? -9.025 -3.723 -3.062 1.00 0.00 69 ARG A C 16
ATOM 21879 O O . ARG A 1 69 ? -9.658 -4.495 -3.780 1.00 0.00 69 ARG A O 16
ATOM 21900 N N . GLY A 1 70 ? -8.055 -2.926 -3.487 1.00 0.00 70 GLY A N 16
ATOM 21901 C CA . GLY A 1 70 ? -7.658 -2.912 -4.885 1.00 0.00 70 GLY A CA 16
ATOM 21902 C C . GLY A 1 70 ? -6.142 -2.759 -5.023 1.00 0.00 70 GLY A C 16
ATOM 21903 O O . GLY A 1 70 ? -5.462 -2.397 -4.064 1.00 0.00 70 GLY A O 16
ATOM 21907 N N . LEU A 1 71 ? -5.658 -3.042 -6.223 1.00 0.00 71 LEU A N 16
ATOM 21908 C CA . LEU A 1 71 ? -4.235 -2.940 -6.499 1.00 0.00 71 LEU A CA 16
ATOM 21909 C C . LEU A 1 71 ? -3.806 -1.474 -6.409 1.00 0.00 71 LEU A C 16
ATOM 21910 O O . LEU A 1 71 ? -4.630 -0.572 -6.553 1.00 0.00 71 LEU A O 16
ATOM 21926 N N . VAL A 1 72 ? -2.517 -1.281 -6.170 1.00 0.00 72 VAL A N 16
ATOM 21927 C CA . VAL A 1 72 ? -1.968 0.060 -6.059 1.00 0.00 72 VAL A CA 16
ATOM 21928 C C . VAL A 1 72 ? -0.491 0.037 -6.457 1.00 0.00 72 VAL A C 16
ATOM 21929 O O . VAL A 1 72 ? 0.290 -0.742 -5.913 1.00 0.00 72 VAL A O 16
ATOM 21942 N N . PRO A 1 73 ? -0.144 0.923 -7.428 1.00 0.00 73 PRO A N 16
ATOM 21943 C CA . PRO A 1 73 ? 1.226 1.012 -7.906 1.00 0.00 73 PRO A CA 16
ATOM 21944 C C . PRO A 1 73 ? 2.116 1.726 -6.887 1.00 0.00 73 PRO A C 16
ATOM 21945 O O . PRO A 1 73 ? 1.783 2.815 -6.422 1.00 0.00 73 PRO A O 16
ATOM 21956 N N . SER A 1 74 ? 3.231 1.084 -6.570 1.00 0.00 74 SER A N 16
ATOM 21957 C CA . SER A 1 74 ? 4.172 1.644 -5.615 1.00 0.00 74 SER A CA 16
ATOM 21958 C C . SER A 1 74 ? 4.680 2.998 -6.115 1.00 0.00 74 SER A C 16
ATOM 21959 O O . SER A 1 74 ? 5.262 3.767 -5.351 1.00 0.00 74 SER A O 16
ATOM 21967 N N . ASN A 1 75 ? 4.443 3.248 -7.394 1.00 0.00 75 ASN A N 16
ATOM 21968 C CA . ASN A 1 75 ? 4.869 4.496 -8.004 1.00 0.00 75 ASN A CA 16
ATOM 21969 C C . ASN A 1 75 ? 3.812 5.572 -7.748 1.00 0.00 75 ASN A C 16
ATOM 21970 O O . ASN A 1 75 ? 3.983 6.723 -8.146 1.00 0.00 75 ASN A O 16
ATOM 21981 N N . PHE A 1 76 ? 2.742 5.159 -7.084 1.00 0.00 76 PHE A N 16
ATOM 21982 C CA . PHE A 1 76 ? 1.657 6.073 -6.770 1.00 0.00 76 PHE A CA 16
ATOM 21983 C C . PHE A 1 76 ? 1.280 5.989 -5.290 1.00 0.00 76 PHE A C 16
ATOM 21984 O O . PHE A 1 76 ? 0.105 6.084 -4.938 1.00 0.00 76 PHE A O 16
ATOM 22001 N N . VAL A 1 77 ? 2.299 5.810 -4.462 1.00 0.00 77 VAL A N 16
ATOM 22002 C CA . VAL A 1 77 ? 2.090 5.712 -3.028 1.00 0.00 77 VAL A CA 16
ATOM 22003 C C . VAL A 1 77 ? 3.379 6.099 -2.301 1.00 0.00 77 VAL A C 16
ATOM 22004 O O . VAL A 1 77 ? 4.445 6.160 -2.910 1.00 0.00 77 VAL A O 16
ATOM 22017 N N . ASP A 1 78 ? 3.239 6.350 -1.007 1.00 0.00 78 ASP A N 16
ATOM 22018 C CA . ASP A 1 78 ? 4.379 6.730 -0.191 1.00 0.00 78 ASP A CA 16
ATOM 22019 C C . ASP A 1 78 ? 4.173 6.215 1.236 1.00 0.00 78 ASP A C 16
ATOM 22020 O O . ASP A 1 78 ? 3.369 6.765 1.987 1.00 0.00 78 ASP A O 16
ATOM 22029 N N . PHE A 1 79 ? 4.913 5.167 1.565 1.00 0.00 79 PHE A N 16
ATOM 22030 C CA . PHE A 1 79 ? 4.822 4.573 2.888 1.00 0.00 79 PHE A CA 16
ATOM 22031 C C . PHE A 1 79 ? 4.959 5.637 3.978 1.00 0.00 79 PHE A C 16
ATOM 22032 O O . PHE A 1 79 ? 6.063 5.911 4.447 1.00 0.00 79 PHE A O 16
ATOM 22049 N N . VAL A 1 80 ? 3.823 6.208 4.350 1.00 0.00 80 VAL A N 16
ATOM 22050 C CA . VAL A 1 80 ? 3.803 7.237 5.376 1.00 0.00 80 VAL A CA 16
ATOM 22051 C C . VAL A 1 80 ? 4.125 6.605 6.732 1.00 0.00 80 VAL A C 16
ATOM 22052 O O . VAL A 1 80 ? 4.076 5.384 6.879 1.00 0.00 80 VAL A O 16
ATOM 22065 N N . GLN A 1 81 ? 4.446 7.463 7.688 1.00 0.00 81 GLN A N 16
ATOM 22066 C CA . GLN A 1 81 ? 4.776 7.004 9.027 1.00 0.00 81 GLN A CA 16
ATOM 22067 C C . GLN A 1 81 ? 3.562 6.331 9.671 1.00 0.00 81 GLN A C 16
ATOM 22068 O O . GLN A 1 81 ? 2.770 5.686 8.986 1.00 0.00 81 GLN A O 16
ATOM 22082 N N . ASP A 1 82 ? 3.455 6.504 10.980 1.00 0.00 82 ASP A N 16
ATOM 22083 C CA . ASP A 1 82 ? 2.352 5.921 11.724 1.00 0.00 82 ASP A CA 16
ATOM 22084 C C . ASP A 1 82 ? 2.448 6.349 13.190 1.00 0.00 82 ASP A C 16
ATOM 22085 O O . ASP A 1 82 ? 1.505 6.919 13.737 1.00 0.00 82 ASP A O 16
ATOM 22094 N N . ASN A 1 83 ? 3.596 6.057 13.784 1.00 0.00 83 ASN A N 16
ATOM 22095 C CA . ASN A 1 83 ? 3.827 6.404 15.176 1.00 0.00 83 ASN A CA 16
ATOM 22096 C C . ASN A 1 83 ? 5.305 6.191 15.511 1.00 0.00 83 ASN A C 16
ATOM 22097 O O . ASN A 1 83 ? 5.765 5.055 15.611 1.00 0.00 83 ASN A O 16
ATOM 22108 N N . GLU A 1 84 ? 6.008 7.303 15.674 1.00 0.00 84 GLU A N 16
ATOM 22109 C CA . GLU A 1 84 ? 7.424 7.252 15.996 1.00 0.00 84 GLU A CA 16
ATOM 22110 C C . GLU A 1 84 ? 7.688 6.184 17.060 1.00 0.00 84 GLU A C 16
ATOM 22111 O O . GLU A 1 84 ? 8.606 5.378 16.920 1.00 0.00 84 GLU A O 16
ATOM 22123 N N . SER A 1 85 ? 6.868 6.214 18.099 1.00 0.00 85 SER A N 16
ATOM 22124 C CA . SER A 1 85 ? 7.002 5.259 19.186 1.00 0.00 85 SER A CA 16
ATOM 22125 C C . SER A 1 85 ? 6.804 3.836 18.660 1.00 0.00 85 SER A C 16
ATOM 22126 O O . SER A 1 85 ? 5.678 3.421 18.391 1.00 0.00 85 SER A O 16
ATOM 22134 N N . ARG A 1 86 ? 7.916 3.128 18.528 1.00 0.00 86 ARG A N 16
ATOM 22135 C CA . ARG A 1 86 ? 7.879 1.761 18.039 1.00 0.00 86 ARG A CA 16
ATOM 22136 C C . ARG A 1 86 ? 8.644 0.836 18.989 1.00 0.00 86 ARG A C 16
ATOM 22137 O O . ARG A 1 86 ? 8.098 -0.156 19.468 1.00 0.00 86 ARG A O 16
ATOM 22158 N N . LEU A 1 87 ? 9.896 1.195 19.232 1.00 0.00 87 LEU A N 16
ATOM 22159 C CA . LEU A 1 87 ? 10.741 0.410 20.115 1.00 0.00 87 LEU A CA 16
ATOM 22160 C C . LEU A 1 87 ? 10.928 1.161 21.435 1.00 0.00 87 LEU A C 16
ATOM 22161 O O . LEU A 1 87 ? 10.565 2.331 21.545 1.00 0.00 87 LEU A O 16
ATOM 22177 N N . ALA A 1 88 ? 11.493 0.457 22.405 1.00 0.00 88 ALA A N 16
ATOM 22178 C CA . ALA A 1 88 ? 11.732 1.042 23.713 1.00 0.00 88 ALA A CA 16
ATOM 22179 C C . ALA A 1 88 ? 12.652 2.256 23.564 1.00 0.00 88 ALA A C 16
ATOM 22180 O O . ALA A 1 88 ? 13.858 2.105 23.374 1.00 0.00 88 ALA A O 16
ATOM 22187 N N . SER A 1 89 ? 12.047 3.431 23.656 1.00 0.00 89 SER A N 16
ATOM 22188 C CA . SER A 1 89 ? 12.797 4.670 23.534 1.00 0.00 89 SER A CA 16
ATOM 22189 C C . SER A 1 89 ? 11.859 5.867 23.699 1.00 0.00 89 SER A C 16
ATOM 22190 O O . SER A 1 89 ? 11.285 6.350 22.725 1.00 0.00 89 SER A O 16
ATOM 22198 N N . THR A 1 90 ? 11.733 6.312 24.941 1.00 0.00 90 THR A N 16
ATOM 22199 C CA . THR A 1 90 ? 10.875 7.444 25.247 1.00 0.00 90 THR A CA 16
ATOM 22200 C C . THR A 1 90 ? 11.263 8.059 26.593 1.00 0.00 90 THR A C 16
ATOM 22201 O O . THR A 1 90 ? 11.699 7.352 27.500 1.00 0.00 90 THR A O 16
ATOM 22212 N N . SER A 1 91 ? 11.091 9.370 26.680 1.00 0.00 91 SER A N 16
ATOM 22213 C CA . SER A 1 91 ? 11.418 10.088 27.900 1.00 0.00 91 SER A CA 16
ATOM 22214 C C . SER A 1 91 ? 10.167 10.245 28.766 1.00 0.00 91 SER A C 16
ATOM 22215 O O . SER A 1 91 ? 9.153 10.769 28.309 1.00 0.00 91 SER A O 16
ATOM 22223 N N . GLY A 1 92 ? 10.280 9.781 30.002 1.00 0.00 92 GLY A N 16
ATOM 22224 C CA . GLY A 1 92 ? 9.170 9.863 30.937 1.00 0.00 92 GLY A CA 16
ATOM 22225 C C . GLY A 1 92 ? 8.899 8.505 31.587 1.00 0.00 92 GLY A C 16
ATOM 22226 O O . GLY A 1 92 ? 9.714 7.590 31.484 1.00 0.00 92 GLY A O 16
ATOM 22230 N N . PRO A 1 93 ? 7.721 8.415 32.259 1.00 0.00 93 PRO A N 16
ATOM 22231 C CA . PRO A 1 93 ? 7.332 7.184 32.926 1.00 0.00 93 PRO A CA 16
ATOM 22232 C C . PRO A 1 93 ? 6.874 6.132 31.913 1.00 0.00 93 PRO A C 16
ATOM 22233 O O . PRO A 1 93 ? 6.622 6.452 30.753 1.00 0.00 93 PRO A O 16
ATOM 22244 N N . SER A 1 94 ? 6.781 4.899 32.389 1.00 0.00 94 SER A N 16
ATOM 22245 C CA . SER A 1 94 ? 6.359 3.799 31.540 1.00 0.00 94 SER A CA 16
ATOM 22246 C C . SER A 1 94 ? 4.861 3.542 31.723 1.00 0.00 94 SER A C 16
ATOM 22247 O O . SER A 1 94 ? 4.267 3.986 32.704 1.00 0.00 94 SER A O 16
ATOM 22255 N N . SER A 1 95 ? 4.295 2.826 30.763 1.00 0.00 95 SER A N 16
ATOM 22256 C CA . SER A 1 95 ? 2.879 2.504 30.806 1.00 0.00 95 SER A CA 16
ATOM 22257 C C . SER A 1 95 ? 2.506 1.964 32.188 1.00 0.00 95 SER A C 16
ATOM 22258 O O . SER A 1 95 ? 1.646 2.524 32.866 1.00 0.00 95 SER A O 16
ATOM 22266 N N . GLY A 1 96 ? 3.172 0.882 32.564 1.00 0.00 96 GLY A N 16
ATOM 22267 C CA . GLY A 1 96 ? 2.921 0.260 33.853 1.00 0.00 96 GLY A CA 16
ATOM 22268 C C . GLY A 1 96 ? 3.177 -1.247 33.794 1.00 0.00 96 GLY A C 16
ATOM 22269 O O . GLY A 1 96 ? 2.867 -1.971 34.739 1.00 0.00 96 GLY A O 16
ATOM 22273 N N . GLY A 1 1 ? -2.238 -17.841 19.075 1.00 0.00 1 GLY A N 17
ATOM 22274 C CA . GLY A 1 1 ? -2.211 -17.060 17.850 1.00 0.00 1 GLY A CA 17
ATOM 22275 C C . GLY A 1 1 ? -1.495 -17.820 16.731 1.00 0.00 1 GLY A C 17
ATOM 22276 O O . GLY A 1 1 ? -1.891 -18.929 16.377 1.00 0.00 1 GLY A O 17
ATOM 22280 N N . SER A 1 2 ? -0.453 -17.192 16.206 1.00 0.00 2 SER A N 17
ATOM 22281 C CA . SER A 1 2 ? 0.322 -17.795 15.135 1.00 0.00 2 SER A CA 17
ATOM 22282 C C . SER A 1 2 ? 1.686 -18.242 15.664 1.00 0.00 2 SER A C 17
ATOM 22283 O O . SER A 1 2 ? 2.269 -17.582 16.523 1.00 0.00 2 SER A O 17
ATOM 22291 N N . SER A 1 3 ? 2.156 -19.359 15.129 1.00 0.00 3 SER A N 17
ATOM 22292 C CA . SER A 1 3 ? 3.440 -19.902 15.536 1.00 0.00 3 SER A CA 17
ATOM 22293 C C . SER A 1 3 ? 3.729 -21.195 14.771 1.00 0.00 3 SER A C 17
ATOM 22294 O O . SER A 1 3 ? 2.807 -21.861 14.301 1.00 0.00 3 SER A O 17
ATOM 22302 N N . GLY A 1 4 ? 5.011 -21.511 14.669 1.00 0.00 4 GLY A N 17
ATOM 22303 C CA . GLY A 1 4 ? 5.433 -22.713 13.969 1.00 0.00 4 GLY A CA 17
ATOM 22304 C C . GLY A 1 4 ? 6.602 -22.417 13.027 1.00 0.00 4 GLY A C 17
ATOM 22305 O O . GLY A 1 4 ? 6.507 -21.540 12.170 1.00 0.00 4 GLY A O 17
ATOM 22309 N N . SER A 1 5 ? 7.678 -23.165 13.219 1.00 0.00 5 SER A N 17
ATOM 22310 C CA . SER A 1 5 ? 8.865 -22.994 12.398 1.00 0.00 5 SER A CA 17
ATOM 22311 C C . SER A 1 5 ? 8.530 -23.272 10.931 1.00 0.00 5 SER A C 17
ATOM 22312 O O . SER A 1 5 ? 7.480 -23.835 10.626 1.00 0.00 5 SER A O 17
ATOM 22320 N N . SER A 1 6 ? 9.444 -22.865 10.062 1.00 0.00 6 SER A N 17
ATOM 22321 C CA . SER A 1 6 ? 9.259 -23.063 8.635 1.00 0.00 6 SER A CA 17
ATOM 22322 C C . SER A 1 6 ? 7.986 -22.352 8.168 1.00 0.00 6 SER A C 17
ATOM 22323 O O . SER A 1 6 ? 6.917 -22.957 8.118 1.00 0.00 6 SER A O 17
ATOM 22331 N N . GLY A 1 7 ? 8.145 -21.079 7.839 1.00 0.00 7 GLY A N 17
ATOM 22332 C CA . GLY A 1 7 ? 7.022 -20.280 7.378 1.00 0.00 7 GLY A CA 17
ATOM 22333 C C . GLY A 1 7 ? 6.900 -20.332 5.854 1.00 0.00 7 GLY A C 17
ATOM 22334 O O . GLY A 1 7 ? 7.899 -20.487 5.153 1.00 0.00 7 GLY A O 17
ATOM 22338 N N . THR A 1 8 ? 5.668 -20.200 5.386 1.00 0.00 8 THR A N 17
ATOM 22339 C CA . THR A 1 8 ? 5.403 -20.230 3.957 1.00 0.00 8 THR A CA 17
ATOM 22340 C C . THR A 1 8 ? 4.180 -19.373 3.624 1.00 0.00 8 THR A C 17
ATOM 22341 O O . THR A 1 8 ? 3.653 -18.674 4.488 1.00 0.00 8 THR A O 17
ATOM 22352 N N . SER A 1 9 ? 3.765 -19.456 2.368 1.00 0.00 9 SER A N 17
ATOM 22353 C CA . SER A 1 9 ? 2.614 -18.697 1.910 1.00 0.00 9 SER A CA 17
ATOM 22354 C C . SER A 1 9 ? 1.332 -19.272 2.515 1.00 0.00 9 SER A C 17
ATOM 22355 O O . SER A 1 9 ? 0.681 -20.121 1.909 1.00 0.00 9 SER A O 17
ATOM 22363 N N . LYS A 1 10 ? 1.008 -18.787 3.705 1.00 0.00 10 LYS A N 17
ATOM 22364 C CA . LYS A 1 10 ? -0.184 -19.242 4.399 1.00 0.00 10 LYS A CA 17
ATOM 22365 C C . LYS A 1 10 ? -1.415 -18.578 3.780 1.00 0.00 10 LYS A C 17
ATOM 22366 O O . LYS A 1 10 ? -2.245 -19.248 3.168 1.00 0.00 10 LYS A O 17
ATOM 22385 N N . GLN A 1 11 ? -1.495 -17.267 3.960 1.00 0.00 11 GLN A N 17
ATOM 22386 C CA . GLN A 1 11 ? -2.611 -16.505 3.426 1.00 0.00 11 GLN A CA 17
ATOM 22387 C C . GLN A 1 11 ? -2.106 -15.234 2.741 1.00 0.00 11 GLN A C 17
ATOM 22388 O O . GLN A 1 11 ? -1.192 -14.577 3.239 1.00 0.00 11 GLN A O 17
ATOM 22402 N N . ARG A 1 12 ? -2.722 -14.925 1.610 1.00 0.00 12 ARG A N 17
ATOM 22403 C CA . ARG A 1 12 ? -2.346 -13.744 0.851 1.00 0.00 12 ARG A CA 17
ATOM 22404 C C . ARG A 1 12 ? -3.375 -12.630 1.059 1.00 0.00 12 ARG A C 17
ATOM 22405 O O . ARG A 1 12 ? -4.122 -12.292 0.142 1.00 0.00 12 ARG A O 17
ATOM 22426 N N . TYR A 1 13 ? -3.380 -12.091 2.269 1.00 0.00 13 TYR A N 17
ATOM 22427 C CA . TYR A 1 13 ? -4.305 -11.023 2.609 1.00 0.00 13 TYR A CA 17
ATOM 22428 C C . TYR A 1 13 ? -4.208 -10.666 4.093 1.00 0.00 13 TYR A C 17
ATOM 22429 O O . TYR A 1 13 ? -4.384 -9.508 4.470 1.00 0.00 13 TYR A O 17
ATOM 22447 N N . SER A 1 14 ? -3.930 -11.682 4.897 1.00 0.00 14 SER A N 17
ATOM 22448 C CA . SER A 1 14 ? -3.808 -11.489 6.332 1.00 0.00 14 SER A CA 17
ATOM 22449 C C . SER A 1 14 ? -2.366 -11.128 6.691 1.00 0.00 14 SER A C 17
ATOM 22450 O O . SER A 1 14 ? -1.961 -11.249 7.846 1.00 0.00 14 SER A O 17
ATOM 22458 N N . GLY A 1 15 ? -1.630 -10.691 5.680 1.00 0.00 15 GLY A N 17
ATOM 22459 C CA . GLY A 1 15 ? -0.241 -10.312 5.874 1.00 0.00 15 GLY A CA 17
ATOM 22460 C C . GLY A 1 15 ? -0.136 -8.981 6.623 1.00 0.00 15 GLY A C 17
ATOM 22461 O O . GLY A 1 15 ? -1.150 -8.389 6.988 1.00 0.00 15 GLY A O 17
ATOM 22465 N N . LYS A 1 16 ? 1.100 -8.550 6.828 1.00 0.00 16 LYS A N 17
ATOM 22466 C CA . LYS A 1 16 ? 1.351 -7.301 7.526 1.00 0.00 16 LYS A CA 17
ATOM 22467 C C . LYS A 1 16 ? 0.643 -6.160 6.791 1.00 0.00 16 LYS A C 17
ATOM 22468 O O . LYS A 1 16 ? 0.195 -6.331 5.658 1.00 0.00 16 LYS A O 17
ATOM 22487 N N . VAL A 1 17 ? 0.565 -5.023 7.466 1.00 0.00 17 VAL A N 17
ATOM 22488 C CA . VAL A 1 17 ? -0.081 -3.855 6.892 1.00 0.00 17 VAL A CA 17
ATOM 22489 C C . VAL A 1 17 ? 0.979 -2.801 6.565 1.00 0.00 17 VAL A C 17
ATOM 22490 O O . VAL A 1 17 ? 2.082 -2.834 7.110 1.00 0.00 17 VAL A O 17
ATOM 22503 N N . HIS A 1 18 ? 0.608 -1.890 5.678 1.00 0.00 18 HIS A N 17
ATOM 22504 C CA . HIS A 1 18 ? 1.513 -0.828 5.272 1.00 0.00 18 HIS A CA 17
ATOM 22505 C C . HIS A 1 18 ? 0.706 0.406 4.863 1.00 0.00 18 HIS A C 17
ATOM 22506 O O . HIS A 1 18 ? 0.103 0.430 3.791 1.00 0.00 18 HIS A O 17
ATOM 22520 N N . LEU A 1 19 ? 0.721 1.401 5.738 1.00 0.00 19 LEU A N 17
ATOM 22521 C CA . LEU A 1 19 ? -0.002 2.635 5.481 1.00 0.00 19 LEU A CA 17
ATOM 22522 C C . LEU A 1 19 ? 0.748 3.449 4.425 1.00 0.00 19 LEU A C 17
ATOM 22523 O O . LEU A 1 19 ? 1.907 3.812 4.623 1.00 0.00 19 LEU A O 17
ATOM 22539 N N . CYS A 1 20 ? 0.056 3.713 3.326 1.00 0.00 20 CYS A N 17
ATOM 22540 C CA . CYS A 1 20 ? 0.642 4.478 2.239 1.00 0.00 20 CYS A CA 17
ATOM 22541 C C . CYS A 1 20 ? -0.145 5.781 2.090 1.00 0.00 20 CYS A C 17
ATOM 22542 O O . CYS A 1 20 ? -1.229 5.924 2.654 1.00 0.00 20 CYS A O 17
ATOM 22550 N N . VAL A 1 21 ? 0.430 6.700 1.328 1.00 0.00 21 VAL A N 17
ATOM 22551 C CA . VAL A 1 21 ? -0.204 7.986 1.097 1.00 0.00 21 VAL A CA 17
ATOM 22552 C C . VAL A 1 21 ? -0.045 8.373 -0.374 1.00 0.00 21 VAL A C 17
ATOM 22553 O O . VAL A 1 21 ? 1.019 8.833 -0.787 1.00 0.00 21 VAL A O 17
ATOM 22566 N N . ALA A 1 22 ? -1.117 8.170 -1.126 1.00 0.00 22 ALA A N 17
ATOM 22567 C CA . ALA A 1 22 ? -1.109 8.492 -2.543 1.00 0.00 22 ALA A CA 17
ATOM 22568 C C . ALA A 1 22 ? -0.213 9.709 -2.780 1.00 0.00 22 ALA A C 17
ATOM 22569 O O . ALA A 1 22 ? -0.415 10.761 -2.175 1.00 0.00 22 ALA A O 17
ATOM 22576 N N . ARG A 1 23 ? 0.758 9.526 -3.663 1.00 0.00 23 ARG A N 17
ATOM 22577 C CA . ARG A 1 23 ? 1.685 10.596 -3.988 1.00 0.00 23 ARG A CA 17
ATOM 22578 C C . ARG A 1 23 ? 1.072 11.531 -5.032 1.00 0.00 23 ARG A C 17
ATOM 22579 O O . ARG A 1 23 ? 1.056 12.747 -4.848 1.00 0.00 23 ARG A O 17
ATOM 22600 N N . TYR A 1 24 ? 0.582 10.928 -6.105 1.00 0.00 24 TYR A N 17
ATOM 22601 C CA . TYR A 1 24 ? -0.031 11.692 -7.178 1.00 0.00 24 TYR A CA 17
ATOM 22602 C C . TYR A 1 24 ? -1.439 11.176 -7.483 1.00 0.00 24 TYR A C 17
ATOM 22603 O O . TYR A 1 24 ? -2.131 11.721 -8.342 1.00 0.00 24 TYR A O 17
ATOM 22621 N N . SER A 1 25 ? -1.821 10.132 -6.763 1.00 0.00 25 SER A N 17
ATOM 22622 C CA . SER A 1 25 ? -3.134 9.537 -6.946 1.00 0.00 25 SER A CA 17
ATOM 22623 C C . SER A 1 25 ? -3.108 8.564 -8.126 1.00 0.00 25 SER A C 17
ATOM 22624 O O . SER A 1 25 ? -2.068 8.373 -8.755 1.00 0.00 25 SER A O 17
ATOM 22632 N N . TYR A 1 26 ? -4.264 7.974 -8.392 1.00 0.00 26 TYR A N 17
ATOM 22633 C CA . TYR A 1 26 ? -4.387 7.025 -9.485 1.00 0.00 26 TYR A CA 17
ATOM 22634 C C . TYR A 1 26 ? -5.807 6.462 -9.566 1.00 0.00 26 TYR A C 17
ATOM 22635 O O . TYR A 1 26 ? -6.198 5.635 -8.743 1.00 0.00 26 TYR A O 17
ATOM 22653 N N . ASN A 1 27 ? -6.540 6.932 -10.565 1.00 0.00 27 ASN A N 17
ATOM 22654 C CA . ASN A 1 27 ? -7.908 6.485 -10.764 1.00 0.00 27 ASN A CA 17
ATOM 22655 C C . ASN A 1 27 ? -7.933 5.393 -11.835 1.00 0.00 27 ASN A C 17
ATOM 22656 O O . ASN A 1 27 ? -7.630 5.652 -12.998 1.00 0.00 27 ASN A O 17
ATOM 22667 N N . PRO A 1 28 ? -8.307 4.162 -11.392 1.00 0.00 28 PRO A N 17
ATOM 22668 C CA . PRO A 1 28 ? -8.375 3.029 -12.299 1.00 0.00 28 PRO A CA 17
ATOM 22669 C C . PRO A 1 28 ? -9.611 3.120 -13.197 1.00 0.00 28 PRO A C 17
ATOM 22670 O O . PRO A 1 28 ? -9.581 2.681 -14.346 1.00 0.00 28 PRO A O 17
ATOM 22681 N N . PHE A 1 29 ? -10.668 3.691 -12.639 1.00 0.00 29 PHE A N 17
ATOM 22682 C CA . PHE A 1 29 ? -11.911 3.845 -13.374 1.00 0.00 29 PHE A CA 17
ATOM 22683 C C . PHE A 1 29 ? -11.907 5.136 -14.195 1.00 0.00 29 PHE A C 17
ATOM 22684 O O . PHE A 1 29 ? -12.946 5.771 -14.365 1.00 0.00 29 PHE A O 17
ATOM 22701 N N . ASP A 1 30 ? -10.725 5.486 -14.683 1.00 0.00 30 ASP A N 17
ATOM 22702 C CA . ASP A 1 30 ? -10.572 6.690 -15.481 1.00 0.00 30 ASP A CA 17
ATOM 22703 C C . ASP A 1 30 ? -10.210 6.301 -16.917 1.00 0.00 30 ASP A C 17
ATOM 22704 O O . ASP A 1 30 ? -10.523 7.029 -17.858 1.00 0.00 30 ASP A O 17
ATOM 22713 N N . GLY A 1 31 ? -9.555 5.156 -17.039 1.00 0.00 31 GLY A N 17
ATOM 22714 C CA . GLY A 1 31 ? -9.148 4.663 -18.343 1.00 0.00 31 GLY A CA 17
ATOM 22715 C C . GLY A 1 31 ? -10.120 3.598 -18.855 1.00 0.00 31 GLY A C 17
ATOM 22716 O O . GLY A 1 31 ? -11.120 3.301 -18.204 1.00 0.00 31 GLY A O 17
ATOM 22720 N N . PRO A 1 32 ? -9.783 3.038 -20.048 1.00 0.00 32 PRO A N 17
ATOM 22721 C CA . PRO A 1 32 ? -10.615 2.013 -20.655 1.00 0.00 32 PRO A CA 17
ATOM 22722 C C . PRO A 1 32 ? -10.443 0.672 -19.938 1.00 0.00 32 PRO A C 17
ATOM 22723 O O . PRO A 1 32 ? -11.055 -0.324 -20.321 1.00 0.00 32 PRO A O 17
ATOM 22734 N N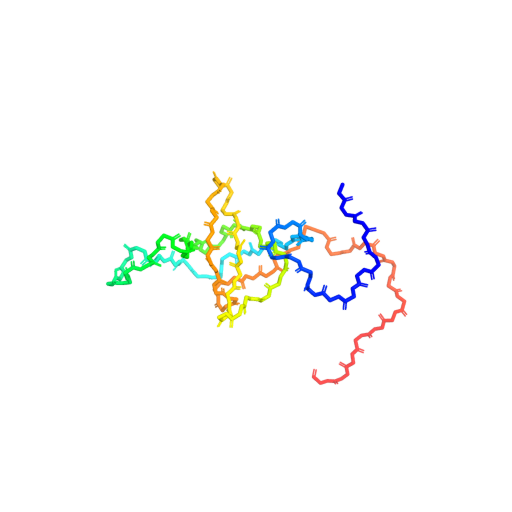 . ASN A 1 33 ? -9.607 0.690 -18.910 1.00 0.00 33 ASN A N 17
ATOM 22735 C CA . ASN A 1 33 ? -9.347 -0.512 -18.136 1.00 0.00 33 ASN A CA 17
ATOM 22736 C C . ASN A 1 33 ? -10.635 -1.331 -18.026 1.00 0.00 33 ASN A C 17
ATOM 22737 O O . ASN A 1 33 ? -11.732 -0.776 -18.056 1.00 0.00 33 ASN A O 17
ATOM 22748 N N . GLU A 1 34 ? -10.458 -2.638 -17.901 1.00 0.00 34 GLU A N 17
ATOM 22749 C CA . GLU A 1 34 ? -11.593 -3.539 -17.786 1.00 0.00 34 GLU A CA 17
ATOM 22750 C C . GLU A 1 34 ? -11.688 -4.094 -16.363 1.00 0.00 34 GLU A C 17
ATOM 22751 O O . GLU A 1 34 ? -12.671 -4.744 -16.012 1.00 0.00 34 GLU A O 17
ATOM 22763 N N . ASN A 1 35 ? -10.654 -3.816 -15.583 1.00 0.00 35 ASN A N 17
ATOM 22764 C CA . ASN A 1 35 ? -10.609 -4.279 -14.207 1.00 0.00 35 ASN A CA 17
ATOM 22765 C C . ASN A 1 35 ? -10.106 -3.147 -13.309 1.00 0.00 35 ASN A C 17
ATOM 22766 O O . ASN A 1 35 ? -9.080 -3.286 -12.645 1.00 0.00 35 ASN A O 17
ATOM 22777 N N . PRO A 1 36 ? -10.872 -2.024 -13.317 1.00 0.00 36 PRO A N 17
ATOM 22778 C CA . PRO A 1 36 ? -10.515 -0.868 -12.511 1.00 0.00 36 PRO A CA 17
ATOM 22779 C C . PRO A 1 36 ? -10.829 -1.113 -11.034 1.00 0.00 36 PRO A C 17
ATOM 22780 O O . PRO A 1 36 ? -10.118 -0.625 -10.156 1.00 0.00 36 PRO A O 17
ATOM 22791 N N . GLU A 1 37 ? -11.894 -1.867 -10.805 1.00 0.00 37 GLU A N 17
ATOM 22792 C CA . GLU A 1 37 ? -12.310 -2.182 -9.448 1.00 0.00 37 GLU A CA 17
ATOM 22793 C C . GLU A 1 37 ? -11.201 -2.940 -8.715 1.00 0.00 37 GLU A C 17
ATOM 22794 O O . GLU A 1 37 ? -11.103 -2.872 -7.491 1.00 0.00 37 GLU A O 17
ATOM 22806 N N . ALA A 1 38 ? -10.395 -3.645 -9.495 1.00 0.00 38 ALA A N 17
ATOM 22807 C CA . ALA A 1 38 ? -9.297 -4.415 -8.936 1.00 0.00 38 ALA A CA 17
ATOM 22808 C C . ALA A 1 38 ? -8.335 -3.471 -8.211 1.00 0.00 38 ALA A C 17
ATOM 22809 O O . ALA A 1 38 ? -7.824 -3.800 -7.142 1.00 0.00 38 ALA A O 17
ATOM 22816 N N . GLU A 1 39 ? -8.117 -2.316 -8.823 1.00 0.00 39 GLU A N 17
ATOM 22817 C CA . GLU A 1 39 ? -7.225 -1.323 -8.250 1.00 0.00 39 GLU A CA 17
ATOM 22818 C C . GLU A 1 39 ? -8.001 -0.387 -7.320 1.00 0.00 39 GLU A C 17
ATOM 22819 O O . GLU A 1 39 ? -9.194 -0.580 -7.093 1.00 0.00 39 GLU A O 17
ATOM 22831 N N . LEU A 1 40 ? -7.291 0.607 -6.807 1.00 0.00 40 LEU A N 17
ATOM 22832 C CA . LEU A 1 40 ? -7.897 1.573 -5.907 1.00 0.00 40 LEU A CA 17
ATOM 22833 C C . LEU A 1 40 ? -7.605 2.988 -6.412 1.00 0.00 40 LEU A C 17
ATOM 22834 O O . LEU A 1 40 ? -6.491 3.278 -6.844 1.00 0.00 40 LEU A O 17
ATOM 22850 N N . PRO A 1 41 ? -8.652 3.852 -6.339 1.00 0.00 41 PRO A N 17
ATOM 22851 C CA . PRO A 1 41 ? -8.519 5.229 -6.783 1.00 0.00 41 PRO A CA 17
ATOM 22852 C C . PRO A 1 41 ? -7.721 6.056 -5.773 1.00 0.00 41 PRO A C 17
ATOM 22853 O O . PRO A 1 41 ? -8.298 6.696 -4.895 1.00 0.00 41 PRO A O 17
ATOM 22864 N N . LEU A 1 42 ? -6.406 6.017 -5.932 1.00 0.00 42 LEU A N 17
ATOM 22865 C CA . LEU A 1 42 ? -5.523 6.755 -5.045 1.00 0.00 42 LEU A CA 17
ATOM 22866 C C . LEU A 1 42 ? -5.889 8.240 -5.087 1.00 0.00 42 LEU A C 17
ATOM 22867 O O . LEU A 1 42 ? -6.354 8.739 -6.111 1.00 0.00 42 LEU A O 17
ATOM 22883 N N . THR A 1 43 ? -5.665 8.904 -3.963 1.00 0.00 43 THR A N 17
ATOM 22884 C CA . THR A 1 43 ? -5.966 10.322 -3.859 1.00 0.00 43 THR A CA 17
ATOM 22885 C C . THR A 1 43 ? -4.805 11.065 -3.195 1.00 0.00 43 THR A C 17
ATOM 22886 O O . THR A 1 43 ? -4.734 11.147 -1.970 1.00 0.00 43 THR A O 17
ATOM 22897 N N . ALA A 1 44 ? -3.923 11.590 -4.034 1.00 0.00 44 ALA A N 17
ATOM 22898 C CA . ALA A 1 44 ? -2.769 12.324 -3.544 1.00 0.00 44 ALA A CA 17
ATOM 22899 C C . ALA A 1 44 ? -3.089 12.908 -2.167 1.00 0.00 44 ALA A C 17
ATOM 22900 O O . ALA A 1 44 ? -3.939 13.789 -2.044 1.00 0.00 44 ALA A O 17
ATOM 22907 N N . GLY A 1 45 ? -2.391 12.394 -1.165 1.00 0.00 45 GLY A N 17
ATOM 22908 C CA . GLY A 1 45 ? -2.589 12.853 0.199 1.00 0.00 45 GLY A CA 17
ATOM 22909 C C . GLY A 1 45 ? -3.293 11.786 1.040 1.00 0.00 45 GLY A C 17
ATOM 22910 O O . GLY A 1 45 ? -2.871 11.493 2.158 1.00 0.00 45 GLY A O 17
ATOM 22914 N N . LYS A 1 46 ? -4.354 11.233 0.470 1.00 0.00 46 LYS A N 17
ATOM 22915 C CA . LYS A 1 46 ? -5.120 10.205 1.153 1.00 0.00 46 LYS A CA 17
ATOM 22916 C C . LYS A 1 46 ? -4.164 9.144 1.704 1.00 0.00 46 LYS A C 17
ATOM 22917 O O . LYS A 1 46 ? -2.957 9.216 1.481 1.00 0.00 46 LYS A O 17
ATOM 22936 N N . TYR A 1 47 ? -4.741 8.185 2.413 1.00 0.00 47 TYR A N 17
ATOM 22937 C CA . TYR A 1 47 ? -3.956 7.111 2.997 1.00 0.00 47 TYR A CA 17
ATOM 22938 C C . TYR A 1 47 ? -4.623 5.754 2.763 1.00 0.00 47 TYR A C 17
ATOM 22939 O O . TYR A 1 47 ? -5.848 5.663 2.703 1.00 0.00 47 TYR A O 17
ATOM 22957 N N . LEU A 1 48 ? -3.787 4.734 2.637 1.00 0.00 48 LEU A N 17
ATOM 22958 C CA . LEU A 1 48 ? -4.280 3.386 2.410 1.00 0.00 48 LEU A CA 17
ATOM 22959 C C . LEU A 1 48 ? -3.304 2.381 3.024 1.00 0.00 48 LEU A C 17
ATOM 22960 O O . LEU A 1 48 ? -2.131 2.693 3.227 1.00 0.00 48 LEU A O 17
ATOM 22976 N N . TYR A 1 49 ? -3.823 1.194 3.303 1.00 0.00 49 TYR A N 17
ATOM 22977 C CA . TYR A 1 49 ? -3.012 0.141 3.889 1.00 0.00 49 TYR A CA 17
ATOM 22978 C C . TYR A 1 49 ? -2.831 -1.021 2.911 1.00 0.00 49 TYR A C 17
ATOM 22979 O O . TYR A 1 49 ? -3.801 -1.504 2.328 1.00 0.00 49 TYR A O 17
ATOM 22997 N N . VAL A 1 50 ? -1.582 -1.436 2.760 1.00 0.00 50 VAL A N 17
ATOM 22998 C CA . VAL A 1 50 ? -1.261 -2.533 1.862 1.00 0.00 50 VAL A CA 17
ATOM 22999 C C . VAL A 1 50 ? -1.034 -3.806 2.679 1.00 0.00 50 VAL A C 17
ATOM 23000 O O . VAL A 1 50 ? -0.106 -3.874 3.484 1.00 0.00 50 VAL A O 17
ATOM 23013 N N . TYR A 1 51 ? -1.898 -4.783 2.444 1.00 0.00 51 TYR A N 17
ATOM 23014 C CA . TYR A 1 51 ? -1.803 -6.051 3.149 1.00 0.00 51 TYR A CA 17
ATOM 23015 C C . TYR A 1 51 ? -1.064 -7.092 2.307 1.00 0.00 51 TYR A C 17
ATOM 23016 O O . TYR A 1 51 ? -1.688 -7.876 1.593 1.00 0.00 51 TYR A O 17
ATOM 23034 N N . GLY A 1 52 ? 0.256 -7.067 2.418 1.00 0.00 52 GLY A N 17
ATOM 23035 C CA . GLY A 1 52 ? 1.087 -8.000 1.675 1.00 0.00 52 GLY A CA 17
ATOM 23036 C C . GLY A 1 52 ? 2.126 -7.257 0.832 1.00 0.00 52 GLY A C 17
ATOM 23037 O O . GLY A 1 52 ? 2.078 -6.033 0.718 1.00 0.00 52 GLY A O 17
ATOM 23041 N N . ASP A 1 53 ? 3.041 -8.029 0.263 1.00 0.00 53 ASP A N 17
ATOM 23042 C CA . ASP A 1 53 ? 4.089 -7.459 -0.566 1.00 0.00 53 ASP A CA 17
ATOM 23043 C C . ASP A 1 53 ? 3.533 -7.181 -1.964 1.00 0.00 53 ASP A C 17
ATOM 23044 O O . ASP A 1 53 ? 2.319 -7.124 -2.154 1.00 0.00 53 ASP A O 17
ATOM 23053 N N . MET A 1 54 ? 4.449 -7.016 -2.908 1.00 0.00 54 MET A N 17
ATOM 23054 C CA . MET A 1 54 ? 4.065 -6.745 -4.283 1.00 0.00 54 MET A CA 17
ATOM 23055 C C . MET A 1 54 ? 3.138 -7.838 -4.819 1.00 0.00 54 MET A C 17
ATOM 23056 O O . MET A 1 54 ? 3.162 -8.969 -4.336 1.00 0.00 54 MET A O 17
ATOM 23070 N N . ASP A 1 55 ? 2.343 -7.462 -5.810 1.00 0.00 55 ASP A N 17
ATOM 23071 C CA . ASP A 1 55 ? 1.410 -8.396 -6.417 1.00 0.00 55 ASP A CA 17
ATOM 23072 C C . ASP A 1 55 ? 2.076 -9.066 -7.620 1.00 0.00 55 ASP A C 17
ATOM 23073 O O . ASP A 1 55 ? 3.209 -8.737 -7.970 1.00 0.00 55 ASP A O 17
ATOM 23082 N N . GLU A 1 56 ? 1.345 -9.993 -8.221 1.00 0.00 56 GLU A N 17
ATOM 23083 C CA . GLU A 1 56 ? 1.850 -10.712 -9.378 1.00 0.00 56 GLU A CA 17
ATOM 23084 C C . GLU A 1 56 ? 2.293 -9.728 -10.462 1.00 0.00 56 GLU A C 17
ATOM 23085 O O . GLU A 1 56 ? 3.305 -9.946 -11.127 1.00 0.00 56 GLU A O 17
ATOM 23097 N N . ASP A 1 57 ? 1.514 -8.666 -10.607 1.00 0.00 57 ASP A N 17
ATOM 23098 C CA . ASP A 1 57 ? 1.814 -7.648 -11.599 1.00 0.00 57 ASP A CA 17
ATOM 23099 C C . ASP A 1 57 ? 2.752 -6.606 -10.988 1.00 0.00 57 ASP A C 17
ATOM 23100 O O . ASP A 1 57 ? 3.381 -5.832 -11.708 1.00 0.00 57 ASP A O 17
ATOM 23109 N N . GLY A 1 58 ? 2.817 -6.619 -9.664 1.00 0.00 58 GLY A N 17
ATOM 23110 C CA . GLY A 1 58 ? 3.668 -5.685 -8.947 1.00 0.00 58 GLY A CA 17
ATOM 23111 C C . GLY A 1 58 ? 2.848 -4.531 -8.367 1.00 0.00 58 GLY A C 17
ATOM 23112 O O . GLY A 1 58 ? 3.252 -3.372 -8.453 1.00 0.00 58 GLY A O 17
ATOM 23116 N N . PHE A 1 59 ? 1.711 -4.888 -7.788 1.00 0.00 59 PHE A N 17
ATOM 23117 C CA . PHE A 1 59 ? 0.831 -3.896 -7.193 1.00 0.00 59 PHE A CA 17
ATOM 23118 C C . PHE A 1 59 ? 0.681 -4.128 -5.688 1.00 0.00 59 PHE A C 17
ATOM 23119 O O . PHE A 1 59 ? 1.065 -5.179 -5.178 1.00 0.00 59 PHE A O 17
ATOM 23136 N N . TYR A 1 60 ? 0.123 -3.129 -5.021 1.00 0.00 60 TYR A N 17
ATOM 23137 C CA . TYR A 1 60 ? -0.082 -3.211 -3.585 1.00 0.00 60 TYR A CA 17
ATOM 23138 C C . TYR A 1 60 ? -1.570 -3.324 -3.249 1.00 0.00 60 TYR A C 17
ATOM 23139 O O . TYR A 1 60 ? -2.379 -2.524 -3.717 1.00 0.00 60 TYR A O 17
ATOM 23157 N N . GLU A 1 61 ? -1.887 -4.325 -2.440 1.00 0.00 61 GLU A N 17
ATOM 23158 C CA . GLU A 1 61 ? -3.264 -4.554 -2.036 1.00 0.00 61 GLU A CA 17
ATOM 23159 C C . GLU A 1 61 ? -3.702 -3.496 -1.022 1.00 0.00 61 GLU A C 17
ATOM 23160 O O . GLU A 1 61 ? -4.097 -3.828 0.095 1.00 0.00 61 GLU A O 17
ATOM 23172 N N . GLY A 1 62 ? -3.618 -2.244 -1.447 1.00 0.00 62 GLY A N 17
ATOM 23173 C CA . GLY A 1 62 ? -4.001 -1.135 -0.589 1.00 0.00 62 GLY A CA 17
ATOM 23174 C C . GLY A 1 62 ? -5.427 -1.315 -0.065 1.00 0.00 62 GLY A C 17
ATOM 23175 O O . GLY A 1 62 ? -6.232 -2.019 -0.673 1.00 0.00 62 GLY A O 17
ATOM 23179 N N . GLU A 1 63 ? -5.696 -0.666 1.059 1.00 0.00 63 GLU A N 17
ATOM 23180 C CA . GLU A 1 63 ? -7.011 -0.746 1.672 1.00 0.00 63 GLU A CA 17
ATOM 23181 C C . GLU A 1 63 ? -7.514 0.653 2.034 1.00 0.00 63 GLU A C 17
ATOM 23182 O O . GLU A 1 63 ? -7.360 1.097 3.171 1.00 0.00 63 GLU A O 17
ATOM 23194 N N . LEU A 1 64 ? -8.104 1.309 1.046 1.00 0.00 64 LEU A N 17
ATOM 23195 C CA . LEU A 1 64 ? -8.630 2.649 1.246 1.00 0.00 64 LEU A CA 17
ATOM 23196 C C . LEU A 1 64 ? -9.225 2.754 2.652 1.00 0.00 64 LEU A C 17
ATOM 23197 O O . LEU A 1 64 ? -9.672 1.757 3.216 1.00 0.00 64 LEU A O 17
ATOM 23213 N N . LEU A 1 65 ? -9.210 3.970 3.176 1.00 0.00 65 LEU A N 17
ATOM 23214 C CA . LEU A 1 65 ? -9.742 4.219 4.505 1.00 0.00 65 LEU A CA 17
ATOM 23215 C C . LEU A 1 65 ? -11.227 3.850 4.532 1.00 0.00 65 LEU A C 17
ATOM 23216 O O . LEU A 1 65 ? -11.800 3.646 5.601 1.00 0.00 65 LEU A O 17
ATOM 23232 N N . ASP A 1 66 ? -11.807 3.776 3.344 1.00 0.00 66 ASP A N 17
ATOM 23233 C CA . ASP A 1 66 ? -13.214 3.436 3.217 1.00 0.00 66 ASP A CA 17
ATOM 23234 C C . ASP A 1 66 ? -13.373 1.915 3.259 1.00 0.00 66 ASP A C 17
ATOM 23235 O O . ASP A 1 66 ? -14.490 1.402 3.220 1.00 0.00 66 ASP A O 17
ATOM 23244 N N . GLY A 1 67 ? -12.238 1.236 3.338 1.00 0.00 67 GLY A N 17
ATOM 23245 C CA . GLY A 1 67 ? -12.236 -0.216 3.386 1.00 0.00 67 GLY A CA 17
ATOM 23246 C C . GLY A 1 67 ? -12.074 -0.810 1.985 1.00 0.00 67 GLY A C 17
ATOM 23247 O O . GLY A 1 67 ? -12.070 -2.030 1.821 1.00 0.00 67 GLY A O 17
ATOM 23251 N N . GLN A 1 68 ? -11.944 0.078 1.012 1.00 0.00 68 GLN A N 17
ATOM 23252 C CA . GLN A 1 68 ? -11.781 -0.343 -0.369 1.00 0.00 68 GLN A CA 17
ATOM 23253 C C . GLN A 1 68 ? -10.494 -1.154 -0.529 1.00 0.00 68 GLN A C 17
ATOM 23254 O O . GLN A 1 68 ? -9.401 -0.645 -0.286 1.00 0.00 68 GLN A O 17
ATOM 23268 N N . ARG A 1 69 ? -10.666 -2.403 -0.937 1.00 0.00 69 ARG A N 17
ATOM 23269 C CA . ARG A 1 69 ? -9.531 -3.290 -1.132 1.00 0.00 69 ARG A CA 17
ATOM 23270 C C . ARG A 1 69 ? -9.276 -3.504 -2.625 1.00 0.00 69 ARG A C 17
ATOM 23271 O O . ARG A 1 69 ? -10.092 -4.110 -3.318 1.00 0.00 69 ARG A O 17
ATOM 23292 N N . GLY A 1 70 ? -8.139 -2.995 -3.077 1.00 0.00 70 GLY A N 17
ATOM 23293 C CA . GLY A 1 70 ? -7.765 -3.123 -4.475 1.00 0.00 70 GLY A CA 17
ATOM 23294 C C . GLY A 1 70 ? -6.259 -2.927 -4.660 1.00 0.00 70 GLY A C 17
ATOM 23295 O O . GLY A 1 70 ? -5.559 -2.546 -3.723 1.00 0.00 70 GLY A O 17
ATOM 23299 N N . LEU A 1 71 ? -5.805 -3.195 -5.876 1.00 0.00 71 LEU A N 17
ATOM 23300 C CA . LEU A 1 71 ? -4.395 -3.052 -6.196 1.00 0.00 71 LEU A CA 17
ATOM 23301 C C . LEU A 1 71 ? -3.977 -1.593 -6.002 1.00 0.00 71 LEU A C 17
ATOM 23302 O O . LEU A 1 71 ? -4.826 -0.706 -5.925 1.00 0.00 71 LEU A O 17
ATOM 23318 N N . VAL A 1 72 ? -2.670 -1.390 -5.928 1.00 0.00 72 VAL A N 17
ATOM 23319 C CA . VAL A 1 72 ? -2.130 -0.054 -5.744 1.00 0.00 72 VAL A CA 17
ATOM 23320 C C . VAL A 1 72 ? -0.682 -0.021 -6.239 1.00 0.00 72 VAL A C 17
ATOM 23321 O O . VAL A 1 72 ? 0.144 -0.824 -5.807 1.00 0.00 72 VAL A O 17
ATOM 23334 N N . PRO A 1 73 ? -0.412 0.940 -7.162 1.00 0.00 73 PRO A N 17
ATOM 23335 C CA . PRO A 1 73 ? 0.922 1.088 -7.720 1.00 0.00 73 PRO A CA 17
ATOM 23336 C C . PRO A 1 73 ? 1.869 1.741 -6.711 1.00 0.00 73 PRO A C 17
ATOM 23337 O O . PRO A 1 73 ? 1.515 2.731 -6.072 1.00 0.00 73 PRO A O 17
ATOM 23348 N N . SER A 1 74 ? 3.055 1.161 -6.600 1.00 0.00 74 SER A N 17
ATOM 23349 C CA . SER A 1 74 ? 4.056 1.675 -5.680 1.00 0.00 74 SER A CA 17
ATOM 23350 C C . SER A 1 74 ? 4.719 2.920 -6.270 1.00 0.00 74 SER A C 17
ATOM 23351 O O . SER A 1 74 ? 5.719 3.405 -5.742 1.00 0.00 74 SER A O 17
ATOM 23359 N N . ASN A 1 75 ? 4.136 3.403 -7.358 1.00 0.00 75 ASN A N 17
ATOM 23360 C CA . ASN A 1 75 ? 4.658 4.583 -8.025 1.00 0.00 75 ASN A CA 17
ATOM 23361 C C . ASN A 1 75 ? 3.743 5.775 -7.735 1.00 0.00 75 ASN A C 17
ATOM 23362 O O . ASN A 1 75 ? 4.097 6.918 -8.023 1.00 0.00 75 ASN A O 17
ATOM 23373 N N . PHE A 1 76 ? 2.586 5.467 -7.170 1.00 0.00 76 PHE A N 17
ATOM 23374 C CA . PHE A 1 76 ? 1.617 6.499 -6.837 1.00 0.00 76 PHE A CA 17
ATOM 23375 C C . PHE A 1 76 ? 1.250 6.448 -5.353 1.00 0.00 76 PHE A C 17
ATOM 23376 O O . PHE A 1 76 ? 0.242 7.019 -4.940 1.00 0.00 76 PHE A O 17
ATOM 23393 N N . VAL A 1 77 ? 2.088 5.760 -4.592 1.00 0.00 77 VAL A N 17
ATOM 23394 C CA . VAL A 1 77 ? 1.864 5.627 -3.162 1.00 0.00 77 VAL A CA 17
ATOM 23395 C C . VAL A 1 77 ? 3.171 5.907 -2.418 1.00 0.00 77 VAL A C 17
ATOM 23396 O O . VAL A 1 77 ? 4.246 5.526 -2.878 1.00 0.00 77 VAL A O 17
ATOM 23409 N N . ASP A 1 78 ? 3.035 6.572 -1.280 1.00 0.00 78 ASP A N 17
ATOM 23410 C CA . ASP A 1 78 ? 4.192 6.908 -0.467 1.00 0.00 78 ASP A CA 17
ATOM 23411 C C . ASP A 1 78 ? 4.003 6.338 0.941 1.00 0.00 78 ASP A C 17
ATOM 23412 O O . ASP A 1 78 ? 3.217 6.864 1.727 1.00 0.00 78 ASP A O 17
ATOM 23421 N N . PHE A 1 79 ? 4.739 5.271 1.216 1.00 0.00 79 PHE A N 17
ATOM 23422 C CA . PHE A 1 79 ? 4.662 4.624 2.515 1.00 0.00 79 PHE A CA 17
ATOM 23423 C C . PHE A 1 79 ? 4.797 5.647 3.645 1.00 0.00 79 PHE A C 17
ATOM 23424 O O . PHE A 1 79 ? 5.904 5.939 4.095 1.00 0.00 79 PHE A O 17
ATOM 23441 N N . VAL A 1 80 ? 3.653 6.163 4.072 1.00 0.00 80 VAL A N 17
ATOM 23442 C CA . VAL A 1 80 ? 3.629 7.147 5.141 1.00 0.00 80 VAL A CA 17
ATOM 23443 C C . VAL A 1 80 ? 3.994 6.467 6.462 1.00 0.00 80 VAL A C 17
ATOM 23444 O O . VAL A 1 80 ? 3.897 5.247 6.583 1.00 0.00 80 VAL A O 17
ATOM 23457 N N . GLN A 1 81 ? 4.404 7.286 7.419 1.00 0.00 81 GLN A N 17
ATOM 23458 C CA . GLN A 1 81 ? 4.784 6.779 8.727 1.00 0.00 81 GLN A CA 17
ATOM 23459 C C . GLN A 1 81 ? 3.591 6.092 9.396 1.00 0.00 81 GLN A C 17
ATOM 23460 O O . GLN A 1 81 ? 2.803 5.422 8.730 1.00 0.00 81 GLN A O 17
ATOM 23474 N N . ASP A 1 82 ? 3.497 6.283 10.703 1.00 0.00 82 ASP A N 17
ATOM 23475 C CA . ASP A 1 82 ? 2.414 5.690 11.470 1.00 0.00 82 ASP A CA 17
ATOM 23476 C C . ASP A 1 82 ? 2.795 4.261 11.863 1.00 0.00 82 ASP A C 17
ATOM 23477 O O . ASP A 1 82 ? 2.616 3.861 13.012 1.00 0.00 82 ASP A O 17
ATOM 23486 N N . ASN A 1 83 ? 3.315 3.532 10.886 1.00 0.00 83 ASN A N 17
ATOM 23487 C CA . ASN A 1 83 ? 3.723 2.157 11.116 1.00 0.00 83 ASN A CA 17
ATOM 23488 C C . ASN A 1 83 ? 5.019 1.879 10.351 1.00 0.00 83 ASN A C 17
ATOM 23489 O O . ASN A 1 83 ? 4.984 1.446 9.200 1.00 0.00 83 ASN A O 17
ATOM 23500 N N . GLU A 1 84 ? 6.132 2.141 11.021 1.00 0.00 84 GLU A N 17
ATOM 23501 C CA . GLU A 1 84 ? 7.436 1.925 10.418 1.00 0.00 84 GLU A CA 17
ATOM 23502 C C . GLU A 1 84 ? 7.465 0.585 9.680 1.00 0.00 84 GLU A C 17
ATOM 23503 O O . GLU A 1 84 ? 7.615 0.547 8.460 1.00 0.00 84 GLU A O 17
ATOM 23515 N N . SER A 1 85 ? 7.319 -0.483 10.452 1.00 0.00 85 SER A N 17
ATOM 23516 C CA . SER A 1 85 ? 7.327 -1.821 9.887 1.00 0.00 85 SER A CA 17
ATOM 23517 C C . SER A 1 85 ? 8.765 -2.269 9.621 1.00 0.00 85 SER A C 17
ATOM 23518 O O . SER A 1 85 ? 9.451 -1.696 8.775 1.00 0.00 85 SER A O 17
ATOM 23526 N N . ARG A 1 86 ? 9.180 -3.288 10.358 1.00 0.00 86 ARG A N 17
ATOM 23527 C CA . ARG A 1 86 ? 10.525 -3.819 10.212 1.00 0.00 86 ARG A CA 17
ATOM 23528 C C . ARG A 1 86 ? 10.892 -3.935 8.731 1.00 0.00 86 ARG A C 17
ATOM 23529 O O . ARG A 1 86 ? 12.059 -3.809 8.366 1.00 0.00 86 ARG A O 17
ATOM 23550 N N . LEU A 1 87 ? 9.873 -4.175 7.919 1.00 0.00 87 LEU A N 17
ATOM 23551 C CA . LEU A 1 87 ? 10.074 -4.310 6.486 1.00 0.00 87 LEU A CA 17
ATOM 23552 C C . LEU A 1 87 ? 10.719 -3.033 5.944 1.00 0.00 87 LEU A C 17
ATOM 23553 O O . LEU A 1 87 ? 10.556 -1.958 6.519 1.00 0.00 87 LEU A O 17
ATOM 23569 N N . ALA A 1 88 ? 11.438 -3.194 4.843 1.00 0.00 88 ALA A N 17
ATOM 23570 C CA . ALA A 1 88 ? 12.109 -2.067 4.216 1.00 0.00 88 ALA A CA 17
ATOM 23571 C C . ALA A 1 88 ? 12.853 -2.551 2.970 1.00 0.00 88 ALA A C 17
ATOM 23572 O O . ALA A 1 88 ? 12.702 -3.701 2.560 1.00 0.00 88 ALA A O 17
ATOM 23579 N N . SER A 1 89 ? 13.641 -1.649 2.404 1.00 0.00 89 SER A N 17
ATOM 23580 C CA . SER A 1 89 ? 14.410 -1.970 1.213 1.00 0.00 89 SER A CA 17
ATOM 23581 C C . SER A 1 89 ? 13.471 -2.409 0.087 1.00 0.00 89 SER A C 17
ATOM 23582 O O . SER A 1 89 ? 12.902 -3.499 0.138 1.00 0.00 89 SER A O 17
ATOM 23590 N N . THR A 1 90 ? 13.339 -1.539 -0.903 1.00 0.00 90 THR A N 17
ATOM 23591 C CA . THR A 1 90 ? 12.479 -1.824 -2.040 1.00 0.00 90 THR A CA 17
ATOM 23592 C C . THR A 1 90 ? 12.733 -0.819 -3.165 1.00 0.00 90 THR A C 17
ATOM 23593 O O . THR A 1 90 ? 12.957 0.363 -2.908 1.00 0.00 90 THR A O 17
ATOM 23604 N N . SER A 1 91 ? 12.688 -1.325 -4.388 1.00 0.00 91 SER A N 17
ATOM 23605 C CA . SER A 1 91 ? 12.910 -0.486 -5.554 1.00 0.00 91 SER A CA 17
ATOM 23606 C C . SER A 1 91 ? 12.213 0.863 -5.368 1.00 0.00 91 SER A C 17
ATOM 23607 O O . SER A 1 91 ? 11.016 0.914 -5.090 1.00 0.00 91 SER A O 17
ATOM 23615 N N . GLY A 1 92 ? 12.991 1.923 -5.531 1.00 0.00 92 GLY A N 17
ATOM 23616 C CA . GLY A 1 92 ? 12.463 3.268 -5.385 1.00 0.00 92 GLY A CA 17
ATOM 23617 C C . GLY A 1 92 ? 13.437 4.158 -4.610 1.00 0.00 92 GLY A C 17
ATOM 23618 O O . GLY A 1 92 ? 13.835 3.825 -3.494 1.00 0.00 92 GLY A O 17
ATOM 23622 N N . PRO A 1 93 ? 13.803 5.302 -5.248 1.00 0.00 93 PRO A N 17
ATOM 23623 C CA . PRO A 1 93 ? 14.722 6.243 -4.631 1.00 0.00 93 PRO A CA 17
ATOM 23624 C C . PRO A 1 93 ? 14.030 7.040 -3.524 1.00 0.00 93 PRO A C 17
ATOM 23625 O O . PRO A 1 93 ? 12.831 6.885 -3.299 1.00 0.00 93 PRO A O 17
ATOM 23636 N N . SER A 1 94 ? 14.816 7.877 -2.862 1.00 0.00 94 SER A N 17
ATOM 23637 C CA . SER A 1 94 ? 14.293 8.700 -1.784 1.00 0.00 94 SER A CA 17
ATOM 23638 C C . SER A 1 94 ? 15.337 9.737 -1.364 1.00 0.00 94 SER A C 17
ATOM 23639 O O . SER A 1 94 ? 16.513 9.412 -1.211 1.00 0.00 94 SER A O 17
ATOM 23647 N N . SER A 1 95 ? 14.868 10.964 -1.190 1.00 0.00 95 SER A N 17
ATOM 23648 C CA . SER A 1 95 ? 15.746 12.050 -0.791 1.00 0.00 95 SER A CA 17
ATOM 23649 C C . SER A 1 95 ? 16.775 12.322 -1.890 1.00 0.00 95 SER A C 17
ATOM 23650 O O . SER A 1 95 ? 17.860 11.743 -1.886 1.00 0.00 95 SER A O 17
ATOM 23658 N N . GLY A 1 96 ? 16.398 13.204 -2.804 1.00 0.00 96 GLY A N 17
ATOM 23659 C CA . GLY A 1 96 ? 17.274 13.559 -3.907 1.00 0.00 96 GLY A CA 17
ATOM 23660 C C . GLY A 1 96 ? 16.766 14.808 -4.631 1.00 0.00 96 GLY A C 17
ATOM 23661 O O . GLY A 1 96 ? 15.722 14.770 -5.282 1.00 0.00 96 GLY A O 17
ATOM 23665 N N . GLY A 1 1 ? -4.399 -11.705 22.595 1.00 0.00 1 GLY A N 18
ATOM 23666 C CA . GLY A 1 1 ? -2.965 -11.598 22.383 1.00 0.00 1 GLY A CA 18
ATOM 23667 C C . GLY A 1 1 ? -2.397 -12.896 21.807 1.00 0.00 1 GLY A C 18
ATOM 23668 O O . GLY A 1 1 ? -3.133 -13.858 21.591 1.00 0.00 1 GLY A O 18
ATOM 23672 N N . SER A 1 2 ? -1.093 -12.881 21.573 1.00 0.00 2 SER A N 18
ATOM 23673 C CA . SER A 1 2 ? -0.418 -14.046 21.026 1.00 0.00 2 SER A CA 18
ATOM 23674 C C . SER A 1 2 ? 1.068 -13.741 20.822 1.00 0.00 2 SER A C 18
ATOM 23675 O O . SER A 1 2 ? 1.926 -14.419 21.384 1.00 0.00 2 SER A O 18
ATOM 23683 N N . SER A 1 3 ? 1.325 -12.721 20.017 1.00 0.00 3 SER A N 18
ATOM 23684 C CA . SER A 1 3 ? 2.692 -12.319 19.732 1.00 0.00 3 SER A CA 18
ATOM 23685 C C . SER A 1 3 ? 3.432 -13.450 19.015 1.00 0.00 3 SER A C 18
ATOM 23686 O O . SER A 1 3 ? 3.925 -14.378 19.654 1.00 0.00 3 SER A O 18
ATOM 23694 N N . GLY A 1 4 ? 3.485 -13.336 17.696 1.00 0.00 4 GLY A N 18
ATOM 23695 C CA . GLY A 1 4 ? 4.156 -14.337 16.884 1.00 0.00 4 GLY A CA 18
ATOM 23696 C C . GLY A 1 4 ? 3.283 -14.759 15.701 1.00 0.00 4 GLY A C 18
ATOM 23697 O O . GLY A 1 4 ? 2.063 -14.853 15.828 1.00 0.00 4 GLY A O 18
ATOM 23701 N N . SER A 1 5 ? 3.941 -15.004 14.578 1.00 0.00 5 SER A N 18
ATOM 23702 C CA . SER A 1 5 ? 3.240 -15.414 13.373 1.00 0.00 5 SER A CA 18
ATOM 23703 C C . SER A 1 5 ? 3.891 -16.670 12.791 1.00 0.00 5 SER A C 18
ATOM 23704 O O . SER A 1 5 ? 3.241 -17.705 12.655 1.00 0.00 5 SER A O 18
ATOM 23712 N N . SER A 1 6 ? 5.168 -16.537 12.462 1.00 0.00 6 SER A N 18
ATOM 23713 C CA . SER A 1 6 ? 5.915 -17.649 11.897 1.00 0.00 6 SER A CA 18
ATOM 23714 C C . SER A 1 6 ? 5.111 -18.299 10.769 1.00 0.00 6 SER A C 18
ATOM 23715 O O . SER A 1 6 ? 4.315 -19.205 11.012 1.00 0.00 6 SER A O 18
ATOM 23723 N N . GLY A 1 7 ? 5.348 -17.812 9.560 1.00 0.00 7 GLY A N 18
ATOM 23724 C CA . GLY A 1 7 ? 4.656 -18.335 8.394 1.00 0.00 7 GLY A CA 18
ATOM 23725 C C . GLY A 1 7 ? 5.233 -17.746 7.104 1.00 0.00 7 GLY A C 18
ATOM 23726 O O . GLY A 1 7 ? 5.764 -16.637 7.108 1.00 0.00 7 GLY A O 18
ATOM 23730 N N . THR A 1 8 ? 5.109 -18.516 6.033 1.00 0.00 8 THR A N 18
ATOM 23731 C CA . THR A 1 8 ? 5.611 -18.085 4.740 1.00 0.00 8 THR A CA 18
ATOM 23732 C C . THR A 1 8 ? 4.452 -17.681 3.825 1.00 0.00 8 THR A C 18
ATOM 23733 O O . THR A 1 8 ? 4.659 -17.015 2.812 1.00 0.00 8 THR A O 18
ATOM 23744 N N . SER A 1 9 ? 3.258 -18.101 4.216 1.00 0.00 9 SER A N 18
ATOM 23745 C CA . SER A 1 9 ? 2.066 -17.791 3.445 1.00 0.00 9 SER A CA 18
ATOM 23746 C C . SER A 1 9 ? 0.859 -18.527 4.029 1.00 0.00 9 SER A C 18
ATOM 23747 O O . SER A 1 9 ? 0.739 -19.743 3.884 1.00 0.00 9 SER A O 18
ATOM 23755 N N . LYS A 1 10 ? -0.005 -17.760 4.677 1.00 0.00 10 LYS A N 18
ATOM 23756 C CA . LYS A 1 10 ? -1.199 -18.324 5.284 1.00 0.00 10 LYS A CA 18
ATOM 23757 C C . LYS A 1 10 ? -2.426 -17.901 4.473 1.00 0.00 10 LYS A C 18
ATOM 23758 O O . LYS A 1 10 ? -3.173 -18.747 3.984 1.00 0.00 10 LYS A O 18
ATOM 23777 N N . GLN A 1 11 ? -2.595 -16.592 4.356 1.00 0.00 11 GLN A N 18
ATOM 23778 C CA . GLN A 1 11 ? -3.719 -16.047 3.614 1.00 0.00 11 GLN A CA 18
ATOM 23779 C C . GLN A 1 11 ? -3.252 -14.910 2.703 1.00 0.00 11 GLN A C 18
ATOM 23780 O O . GLN A 1 11 ? -2.377 -14.130 3.076 1.00 0.00 11 GLN A O 18
ATOM 23794 N N . ARG A 1 12 ? -3.855 -14.853 1.524 1.00 0.00 12 ARG A N 18
ATOM 23795 C CA . ARG A 1 12 ? -3.511 -13.825 0.557 1.00 0.00 12 ARG A CA 18
ATOM 23796 C C . ARG A 1 12 ? -4.378 -12.582 0.772 1.00 0.00 12 ARG A C 18
ATOM 23797 O O . ARG A 1 12 ? -4.789 -11.934 -0.189 1.00 0.00 12 ARG A O 18
ATOM 23818 N N . TYR A 1 13 ? -4.631 -12.288 2.039 1.00 0.00 13 TYR A N 18
ATOM 23819 C CA . TYR A 1 13 ? -5.442 -11.136 2.392 1.00 0.00 13 TYR A CA 18
ATOM 23820 C C . TYR A 1 13 ? -5.529 -10.971 3.911 1.00 0.00 13 TYR A C 18
ATOM 23821 O O . TYR A 1 13 ? -6.559 -10.552 4.435 1.00 0.00 13 TYR A O 18
ATOM 23839 N N . SER A 1 14 ? -4.433 -11.309 4.574 1.00 0.00 14 SER A N 18
ATOM 23840 C CA . SER A 1 14 ? -4.372 -11.204 6.022 1.00 0.00 14 SER A CA 18
ATOM 23841 C C . SER A 1 14 ? -2.921 -11.025 6.473 1.00 0.00 14 SER A C 18
ATOM 23842 O O . SER A 1 14 ? -2.576 -11.346 7.609 1.00 0.00 14 SER A O 18
ATOM 23850 N N . GLY A 1 15 ? -2.109 -10.514 5.559 1.00 0.00 15 GLY A N 18
ATOM 23851 C CA . GLY A 1 15 ? -0.703 -10.289 5.849 1.00 0.00 15 GLY A CA 18
ATOM 23852 C C . GLY A 1 15 ? -0.497 -8.947 6.555 1.00 0.00 15 GLY A C 18
ATOM 23853 O O . GLY A 1 15 ? -1.455 -8.216 6.798 1.00 0.00 15 GLY A O 18
ATOM 23857 N N . LYS A 1 16 ? 0.760 -8.665 6.865 1.00 0.00 16 LYS A N 18
ATOM 23858 C CA . LYS A 1 16 ? 1.105 -7.425 7.538 1.00 0.00 16 LYS A CA 18
ATOM 23859 C C . LYS A 1 16 ? 0.472 -6.250 6.789 1.00 0.00 16 LYS A C 18
ATOM 23860 O O . LYS A 1 16 ? 0.131 -6.370 5.614 1.00 0.00 16 LYS A O 18
ATOM 23879 N N . VAL A 1 17 ? 0.335 -5.141 7.501 1.00 0.00 17 VAL A N 18
ATOM 23880 C CA . VAL A 1 17 ? -0.250 -3.946 6.918 1.00 0.00 17 VAL A CA 18
ATOM 23881 C C . VAL A 1 17 ? 0.857 -2.930 6.629 1.00 0.00 17 VAL A C 18
ATOM 23882 O O . VAL A 1 17 ? 1.942 -3.008 7.204 1.00 0.00 17 VAL A O 18
ATOM 23895 N N . HIS A 1 18 ? 0.545 -2.000 5.739 1.00 0.00 18 HIS A N 18
ATOM 23896 C CA . HIS A 1 18 ? 1.500 -0.970 5.366 1.00 0.00 18 HIS A CA 18
ATOM 23897 C C . HIS A 1 18 ? 0.752 0.307 4.978 1.00 0.00 18 HIS A C 18
ATOM 23898 O O . HIS A 1 18 ? 0.185 0.392 3.889 1.00 0.00 18 HIS A O 18
ATOM 23912 N N . LEU A 1 19 ? 0.774 1.269 5.889 1.00 0.00 19 LEU A N 18
ATOM 23913 C CA . LEU A 1 19 ? 0.105 2.537 5.655 1.00 0.00 19 LEU A CA 18
ATOM 23914 C C . LEU A 1 19 ? 0.863 3.317 4.579 1.00 0.00 19 LEU A C 18
ATOM 23915 O O . LEU A 1 19 ? 2.037 3.640 4.752 1.00 0.00 19 LEU A O 18
ATOM 23931 N N . CYS A 1 20 ? 0.160 3.599 3.492 1.00 0.00 20 CYS A N 18
ATOM 23932 C CA . CYS A 1 20 ? 0.751 4.335 2.388 1.00 0.00 20 CYS A CA 18
ATOM 23933 C C . CYS A 1 20 ? 0.017 5.671 2.254 1.00 0.00 20 CYS A C 18
ATOM 23934 O O . CYS A 1 20 ? -1.059 5.852 2.821 1.00 0.00 20 CYS A O 18
ATOM 23942 N N . VAL A 1 21 ? 0.628 6.572 1.499 1.00 0.00 21 VAL A N 18
ATOM 23943 C CA . VAL A 1 21 ? 0.046 7.886 1.283 1.00 0.00 21 VAL A CA 18
ATOM 23944 C C . VAL A 1 21 ? 0.147 8.246 -0.201 1.00 0.00 21 VAL A C 18
ATOM 23945 O O . VAL A 1 21 ? 1.203 8.668 -0.670 1.00 0.00 21 VAL A O 18
ATOM 23958 N N . ALA A 1 22 ? -0.965 8.065 -0.898 1.00 0.00 22 ALA A N 18
ATOM 23959 C CA . ALA A 1 22 ? -1.015 8.366 -2.319 1.00 0.00 22 ALA A CA 18
ATOM 23960 C C . ALA A 1 22 ? -0.209 9.637 -2.595 1.00 0.00 22 ALA A C 18
ATOM 23961 O O . ALA A 1 22 ? -0.420 10.662 -1.950 1.00 0.00 22 ALA A O 18
ATOM 23968 N N . ARG A 1 23 ? 0.696 9.527 -3.556 1.00 0.00 23 ARG A N 18
ATOM 23969 C CA . ARG A 1 23 ? 1.534 10.655 -3.926 1.00 0.00 23 ARG A CA 18
ATOM 23970 C C . ARG A 1 23 ? 0.825 11.524 -4.967 1.00 0.00 23 ARG A C 18
ATOM 23971 O O . ARG A 1 23 ? 0.936 12.749 -4.937 1.00 0.00 23 ARG A O 18
ATOM 23992 N N . TYR A 1 24 ? 0.113 10.857 -5.862 1.00 0.00 24 TYR A N 18
ATOM 23993 C CA . TYR A 1 24 ? -0.614 11.553 -6.910 1.00 0.00 24 TYR A CA 18
ATOM 23994 C C . TYR A 1 24 ? -1.977 10.902 -7.157 1.00 0.00 24 TYR A C 18
ATOM 23995 O O . TYR A 1 24 ? -2.066 9.688 -7.332 1.00 0.00 24 TYR A O 18
ATOM 24013 N N . SER A 1 25 ? -3.004 11.739 -7.164 1.00 0.00 25 SER A N 18
ATOM 24014 C CA . SER A 1 25 ? -4.358 11.261 -7.387 1.00 0.00 25 SER A CA 18
ATOM 24015 C C . SER A 1 25 ? -4.373 10.251 -8.536 1.00 0.00 25 SER A C 18
ATOM 24016 O O . SER A 1 25 ? -3.832 10.517 -9.608 1.00 0.00 25 SER A O 18
ATOM 24024 N N . TYR A 1 26 ? -4.998 9.112 -8.273 1.00 0.00 26 TYR A N 18
ATOM 24025 C CA . TYR A 1 26 ? -5.091 8.061 -9.272 1.00 0.00 26 TYR A CA 18
ATOM 24026 C C . TYR A 1 26 ? -6.549 7.679 -9.532 1.00 0.00 26 TYR A C 18
ATOM 24027 O O . TYR A 1 26 ? -7.397 7.814 -8.651 1.00 0.00 26 TYR A O 18
ATOM 24045 N N . ASN A 1 27 ? -6.797 7.211 -10.746 1.00 0.00 27 ASN A N 18
ATOM 24046 C CA . ASN A 1 27 ? -8.139 6.809 -11.134 1.00 0.00 27 ASN A CA 18
ATOM 24047 C C . ASN A 1 27 ? -8.051 5.664 -12.145 1.00 0.00 27 ASN A C 18
ATOM 24048 O O . ASN A 1 27 ? -7.871 5.898 -13.339 1.00 0.00 27 ASN A O 18
ATOM 24059 N N . PRO A 1 28 ? -8.186 4.418 -11.616 1.00 0.00 28 PRO A N 18
ATOM 24060 C CA . PRO A 1 28 ? -8.124 3.236 -12.459 1.00 0.00 28 PRO A CA 18
ATOM 24061 C C . PRO A 1 28 ? -9.413 3.070 -13.267 1.00 0.00 28 PRO A C 18
ATOM 24062 O O . PRO A 1 28 ? -9.444 2.328 -14.247 1.00 0.00 28 PRO A O 18
ATOM 24073 N N . PHE A 1 29 ? -10.445 3.774 -12.824 1.00 0.00 29 PHE A N 18
ATOM 24074 C CA . PHE A 1 29 ? -11.733 3.714 -13.494 1.00 0.00 29 PHE A CA 18
ATOM 24075 C C . PHE A 1 29 ? -11.884 4.859 -14.497 1.00 0.00 29 PHE A C 18
ATOM 24076 O O . PHE A 1 29 ? -12.997 5.303 -14.775 1.00 0.00 29 PHE A O 18
ATOM 24093 N N . ASP A 1 30 ? -10.748 5.304 -15.013 1.00 0.00 30 ASP A N 18
ATOM 24094 C CA . ASP A 1 30 ? -10.739 6.389 -15.979 1.00 0.00 30 ASP A CA 18
ATOM 24095 C C . ASP A 1 30 ? -10.398 5.832 -17.363 1.00 0.00 30 ASP A C 18
ATOM 24096 O O . ASP A 1 30 ? -10.760 6.421 -18.380 1.00 0.00 30 ASP A O 18
ATOM 24105 N N . GLY A 1 31 ? -9.705 4.703 -17.356 1.00 0.00 31 GLY A N 18
ATOM 24106 C CA . GLY A 1 31 ? -9.311 4.059 -18.598 1.00 0.00 31 GLY A CA 18
ATOM 24107 C C . GLY A 1 31 ? -10.276 2.928 -18.959 1.00 0.00 31 GLY A C 18
ATOM 24108 O O . GLY A 1 31 ? -11.241 2.676 -18.239 1.00 0.00 31 GLY A O 18
ATOM 24112 N N . PRO A 1 32 ? -9.974 2.259 -20.104 1.00 0.00 32 PRO A N 18
ATOM 24113 C CA . PRO A 1 32 ? -10.804 1.161 -20.570 1.00 0.00 32 PRO A CA 18
ATOM 24114 C C . PRO A 1 32 ? -10.569 -0.098 -19.733 1.00 0.00 32 PRO A C 18
ATOM 24115 O O . PRO A 1 32 ? -11.188 -1.133 -19.974 1.00 0.00 32 PRO A O 18
ATOM 24126 N N . ASN A 1 33 ? -9.672 0.033 -18.766 1.00 0.00 33 ASN A N 18
ATOM 24127 C CA . ASN A 1 33 ? -9.347 -1.081 -17.891 1.00 0.00 33 ASN A CA 18
ATOM 24128 C C . ASN A 1 33 ? -10.623 -1.863 -17.573 1.00 0.00 33 ASN A C 18
ATOM 24129 O O . ASN A 1 33 ? -11.563 -1.317 -16.996 1.00 0.00 33 ASN A O 18
ATOM 24140 N N . GLU A 1 34 ? -10.616 -3.129 -17.963 1.00 0.00 34 GLU A N 18
ATOM 24141 C CA . GLU A 1 34 ? -11.761 -3.992 -17.727 1.00 0.00 34 GLU A CA 18
ATOM 24142 C C . GLU A 1 34 ? -11.773 -4.473 -16.274 1.00 0.00 34 GLU A C 18
ATOM 24143 O O . GLU A 1 34 ? -12.695 -5.170 -15.855 1.00 0.00 34 GLU A O 18
ATOM 24155 N N . ASN A 1 35 ? -10.738 -4.080 -15.546 1.00 0.00 35 ASN A N 18
ATOM 24156 C CA . ASN A 1 35 ? -10.617 -4.462 -14.150 1.00 0.00 35 ASN A CA 18
ATOM 24157 C C . ASN A 1 35 ? -10.119 -3.265 -13.339 1.00 0.00 35 ASN A C 18
ATOM 24158 O O . ASN A 1 35 ? -9.057 -3.327 -12.721 1.00 0.00 35 ASN A O 18
ATOM 24169 N N . PRO A 1 36 ? -10.930 -2.173 -13.368 1.00 0.00 36 PRO A N 18
ATOM 24170 C CA . PRO A 1 36 ? -10.582 -0.963 -12.643 1.00 0.00 36 PRO A CA 18
ATOM 24171 C C . PRO A 1 36 ? -10.813 -1.138 -11.141 1.00 0.00 36 PRO A C 18
ATOM 24172 O O . PRO A 1 36 ? -10.064 -0.599 -10.327 1.00 0.00 36 PRO A O 18
ATOM 24183 N N . GLU A 1 37 ? -11.853 -1.892 -10.819 1.00 0.00 37 GLU A N 18
ATOM 24184 C CA . GLU A 1 37 ? -12.193 -2.145 -9.429 1.00 0.00 37 GLU A CA 18
ATOM 24185 C C . GLU A 1 37 ? -11.056 -2.896 -8.733 1.00 0.00 37 GLU A C 18
ATOM 24186 O O . GLU A 1 37 ? -10.943 -2.862 -7.508 1.00 0.00 37 GLU A O 18
ATOM 24198 N N . ALA A 1 38 ? -10.243 -3.557 -9.543 1.00 0.00 38 ALA A N 18
ATOM 24199 C CA . ALA A 1 38 ? -9.119 -4.315 -9.021 1.00 0.00 38 ALA A CA 18
ATOM 24200 C C . ALA A 1 38 ? -8.176 -3.371 -8.273 1.00 0.00 38 ALA A C 18
ATOM 24201 O O . ALA A 1 38 ? -7.727 -3.682 -7.170 1.00 0.00 38 ALA A O 18
ATOM 24208 N N . GLU A 1 39 ? -7.904 -2.237 -8.901 1.00 0.00 39 GLU A N 18
ATOM 24209 C CA . GLU A 1 39 ? -7.022 -1.246 -8.309 1.00 0.00 39 GLU A CA 18
ATOM 24210 C C . GLU A 1 39 ? -7.813 -0.317 -7.385 1.00 0.00 39 GLU A C 18
ATOM 24211 O O . GLU A 1 39 ? -9.018 -0.491 -7.207 1.00 0.00 39 GLU A O 18
ATOM 24223 N N . LEU A 1 40 ? -7.103 0.650 -6.822 1.00 0.00 40 LEU A N 18
ATOM 24224 C CA . LEU A 1 40 ? -7.724 1.607 -5.922 1.00 0.00 40 LEU A CA 18
ATOM 24225 C C . LEU A 1 40 ? -7.392 3.026 -6.385 1.00 0.00 40 LEU A C 18
ATOM 24226 O O . LEU A 1 40 ? -6.246 3.322 -6.720 1.00 0.00 40 LEU A O 18
ATOM 24242 N N . PRO A 1 41 ? -8.442 3.890 -6.388 1.00 0.00 41 PRO A N 18
ATOM 24243 C CA . PRO A 1 41 ? -8.273 5.272 -6.805 1.00 0.00 41 PRO A CA 18
ATOM 24244 C C . PRO A 1 41 ? -7.561 6.087 -5.723 1.00 0.00 41 PRO A C 18
ATOM 24245 O O . PRO A 1 41 ? -8.208 6.673 -4.856 1.00 0.00 41 PRO A O 18
ATOM 24256 N N . LEU A 1 42 ? -6.239 6.100 -5.810 1.00 0.00 42 LEU A N 18
ATOM 24257 C CA . LEU A 1 42 ? -5.433 6.834 -4.850 1.00 0.00 42 LEU A CA 18
ATOM 24258 C C . LEU A 1 42 ? -5.831 8.311 -4.879 1.00 0.00 42 LEU A C 18
ATOM 24259 O O . LEU A 1 42 ? -6.545 8.747 -5.781 1.00 0.00 42 LEU A O 18
ATOM 24275 N N . THR A 1 43 ? -5.353 9.040 -3.882 1.00 0.00 43 THR A N 18
ATOM 24276 C CA . THR A 1 43 ? -5.650 10.458 -3.782 1.00 0.00 43 THR A CA 18
ATOM 24277 C C . THR A 1 43 ? -4.508 11.194 -3.078 1.00 0.00 43 THR A C 18
ATOM 24278 O O . THR A 1 43 ? -4.457 11.239 -1.850 1.00 0.00 43 THR A O 18
ATOM 24289 N N . ALA A 1 44 ? -3.620 11.754 -3.887 1.00 0.00 44 ALA A N 18
ATOM 24290 C CA . ALA A 1 44 ? -2.482 12.486 -3.357 1.00 0.00 44 ALA A CA 18
ATOM 24291 C C . ALA A 1 44 ? -2.795 12.946 -1.932 1.00 0.00 44 ALA A C 18
ATOM 24292 O O . ALA A 1 44 ? -3.688 13.765 -1.723 1.00 0.00 44 ALA A O 18
ATOM 24299 N N . GLY A 1 45 ? -2.043 12.398 -0.989 1.00 0.00 45 GLY A N 18
ATOM 24300 C CA . GLY A 1 45 ? -2.229 12.742 0.410 1.00 0.00 45 GLY A CA 18
ATOM 24301 C C . GLY A 1 45 ? -2.969 11.628 1.155 1.00 0.00 45 GLY A C 18
ATOM 24302 O O . GLY A 1 45 ? -2.541 11.203 2.227 1.00 0.00 45 GLY A O 18
ATOM 24306 N N . LYS A 1 46 ? -4.065 11.187 0.557 1.00 0.00 46 LYS A N 18
ATOM 24307 C CA . LYS A 1 46 ? -4.868 10.131 1.150 1.00 0.00 46 LYS A CA 18
ATOM 24308 C C . LYS A 1 46 ? -3.952 8.995 1.607 1.00 0.00 46 LYS A C 18
ATOM 24309 O O . LYS A 1 46 ? -2.832 8.861 1.116 1.00 0.00 46 LYS A O 18
ATOM 24328 N N . TYR A 1 47 ? -4.461 8.206 2.542 1.00 0.00 47 TYR A N 18
ATOM 24329 C CA . TYR A 1 47 ? -3.702 7.086 3.071 1.00 0.00 47 TYR A CA 18
ATOM 24330 C C . TYR A 1 47 ? -4.406 5.760 2.779 1.00 0.00 47 TYR A C 18
ATOM 24331 O O . TYR A 1 47 ? -5.619 5.728 2.576 1.00 0.00 47 TYR A O 18
ATOM 24349 N N . LEU A 1 48 ? -3.615 4.697 2.766 1.00 0.00 48 LEU A N 18
ATOM 24350 C CA . LEU A 1 48 ? -4.148 3.371 2.502 1.00 0.00 48 LEU A CA 18
ATOM 24351 C C . LEU A 1 48 ? -3.194 2.320 3.073 1.00 0.00 48 LEU A C 18
ATOM 24352 O O . LEU A 1 48 ? -1.997 2.569 3.205 1.00 0.00 48 LEU A O 18
ATOM 24368 N N . TYR A 1 49 ? -3.761 1.167 3.398 1.00 0.00 49 TYR A N 18
ATOM 24369 C CA . TYR A 1 49 ? -2.976 0.077 3.952 1.00 0.00 49 TYR A CA 18
ATOM 24370 C C . TYR A 1 49 ? -2.825 -1.060 2.940 1.00 0.00 49 TYR A C 18
ATOM 24371 O O . TYR A 1 49 ? -3.807 -1.499 2.343 1.00 0.00 49 TYR A O 18
ATOM 24389 N N . VAL A 1 50 ? -1.587 -1.504 2.778 1.00 0.00 50 VAL A N 18
ATOM 24390 C CA . VAL A 1 50 ? -1.295 -2.582 1.848 1.00 0.00 50 VAL A CA 18
ATOM 24391 C C . VAL A 1 50 ? -1.117 -3.887 2.626 1.00 0.00 50 VAL A C 18
ATOM 24392 O O . VAL A 1 50 ? -0.149 -4.043 3.370 1.00 0.00 50 VAL A O 18
ATOM 24405 N N . TYR A 1 51 ? -2.065 -4.791 2.429 1.00 0.00 51 TYR A N 18
ATOM 24406 C CA . TYR A 1 51 ? -2.024 -6.078 3.103 1.00 0.00 51 TYR A CA 18
ATOM 24407 C C . TYR A 1 51 ? -1.345 -7.134 2.229 1.00 0.00 51 TYR A C 18
ATOM 24408 O O . TYR A 1 51 ? -1.993 -7.766 1.396 1.00 0.00 51 TYR A O 18
ATOM 24426 N N . GLY A 1 52 ? -0.048 -7.292 2.449 1.00 0.00 52 GLY A N 18
ATOM 24427 C CA . GLY A 1 52 ? 0.726 -8.261 1.691 1.00 0.00 52 GLY A CA 18
ATOM 24428 C C . GLY A 1 52 ? 1.980 -7.616 1.097 1.00 0.00 52 GLY A C 18
ATOM 24429 O O . GLY A 1 52 ? 2.683 -6.872 1.779 1.00 0.00 52 GLY A O 18
ATOM 24433 N N . ASP A 1 53 ? 2.223 -7.925 -0.168 1.00 0.00 53 ASP A N 18
ATOM 24434 C CA . ASP A 1 53 ? 3.380 -7.385 -0.862 1.00 0.00 53 ASP A CA 18
ATOM 24435 C C . ASP A 1 53 ? 3.071 -7.284 -2.357 1.00 0.00 53 ASP A C 18
ATOM 24436 O O . ASP A 1 53 ? 1.941 -7.525 -2.779 1.00 0.00 53 ASP A O 18
ATOM 24445 N N . MET A 1 54 ? 4.095 -6.926 -3.118 1.00 0.00 54 MET A N 18
ATOM 24446 C CA . MET A 1 54 ? 3.947 -6.789 -4.557 1.00 0.00 54 MET A CA 18
ATOM 24447 C C . MET A 1 54 ? 3.270 -8.023 -5.158 1.00 0.00 54 MET A C 18
ATOM 24448 O O . MET A 1 54 ? 3.770 -9.138 -5.020 1.00 0.00 54 MET A O 18
ATOM 24462 N N . ASP A 1 55 ? 2.144 -7.780 -5.811 1.00 0.00 55 ASP A N 18
ATOM 24463 C CA . ASP A 1 55 ? 1.393 -8.857 -6.434 1.00 0.00 55 ASP A CA 18
ATOM 24464 C C . ASP A 1 55 ? 2.186 -9.405 -7.622 1.00 0.00 55 ASP A C 18
ATOM 24465 O O . ASP A 1 55 ? 3.389 -9.176 -7.729 1.00 0.00 55 ASP A O 18
ATOM 24474 N N . GLU A 1 56 ? 1.478 -10.118 -8.486 1.00 0.00 56 GLU A N 18
ATOM 24475 C CA . GLU A 1 56 ? 2.101 -10.700 -9.663 1.00 0.00 56 GLU A CA 18
ATOM 24476 C C . GLU A 1 56 ? 2.356 -9.621 -10.717 1.00 0.00 56 GLU A C 18
ATOM 24477 O O . GLU A 1 56 ? 3.269 -9.749 -11.532 1.00 0.00 56 GLU A O 18
ATOM 24489 N N . ASP A 1 57 ? 1.534 -8.584 -10.667 1.00 0.00 57 ASP A N 18
ATOM 24490 C CA . ASP A 1 57 ? 1.660 -7.483 -11.607 1.00 0.00 57 ASP A CA 18
ATOM 24491 C C . ASP A 1 57 ? 2.626 -6.441 -11.040 1.00 0.00 57 ASP A C 18
ATOM 24492 O O . ASP A 1 57 ? 3.124 -5.587 -11.772 1.00 0.00 57 ASP A O 18
ATOM 24501 N N . GLY A 1 58 ? 2.861 -6.544 -9.740 1.00 0.00 58 GLY A N 18
ATOM 24502 C CA . GLY A 1 58 ? 3.758 -5.621 -9.066 1.00 0.00 58 GLY A CA 18
ATOM 24503 C C . GLY A 1 58 ? 2.986 -4.440 -8.474 1.00 0.00 58 GLY A C 18
ATOM 24504 O O . GLY A 1 58 ? 3.415 -3.293 -8.588 1.00 0.00 58 GLY A O 18
ATOM 24508 N N . PHE A 1 59 ? 1.860 -4.762 -7.853 1.00 0.00 59 PHE A N 18
ATOM 24509 C CA . PHE A 1 59 ? 1.024 -3.742 -7.243 1.00 0.00 59 PHE A CA 18
ATOM 24510 C C . PHE A 1 59 ? 0.865 -3.991 -5.741 1.00 0.00 59 PHE A C 18
ATOM 24511 O O . PHE A 1 59 ? 1.279 -5.031 -5.233 1.00 0.00 59 PHE A O 18
ATOM 24528 N N . TYR A 1 60 ? 0.264 -3.017 -5.073 1.00 0.00 60 TYR A N 18
ATOM 24529 C CA . TYR A 1 60 ? 0.044 -3.117 -3.641 1.00 0.00 60 TYR A CA 18
ATOM 24530 C C . TYR A 1 60 ? -1.448 -3.228 -3.321 1.00 0.00 60 TYR A C 18
ATOM 24531 O O . TYR A 1 60 ? -2.250 -2.425 -3.795 1.00 0.00 60 TYR A O 18
ATOM 24549 N N . GLU A 1 61 ? -1.775 -4.230 -2.518 1.00 0.00 61 GLU A N 18
ATOM 24550 C CA . GLU A 1 61 ? -3.156 -4.457 -2.129 1.00 0.00 61 GLU A CA 18
ATOM 24551 C C . GLU A 1 61 ? -3.591 -3.425 -1.087 1.00 0.00 61 GLU A C 18
ATOM 24552 O O . GLU A 1 61 ? -3.951 -3.782 0.033 1.00 0.00 61 GLU A O 18
ATOM 24564 N N . GLY A 1 62 ? -3.542 -2.164 -1.493 1.00 0.00 62 GLY A N 18
ATOM 24565 C CA . GLY A 1 62 ? -3.927 -1.078 -0.608 1.00 0.00 62 GLY A CA 18
ATOM 24566 C C . GLY A 1 62 ? -5.361 -1.260 -0.107 1.00 0.00 62 GLY A C 18
ATOM 24567 O O . GLY A 1 62 ? -6.159 -1.953 -0.736 1.00 0.00 62 GLY A O 18
ATOM 24571 N N . GLU A 1 63 ? -5.644 -0.625 1.021 1.00 0.00 63 GLU A N 18
ATOM 24572 C CA . GLU A 1 63 ? -6.968 -0.708 1.615 1.00 0.00 63 GLU A CA 18
ATOM 24573 C C . GLU A 1 63 ? -7.473 0.688 1.983 1.00 0.00 63 GLU A C 18
ATOM 24574 O O . GLU A 1 63 ? -7.359 1.110 3.133 1.00 0.00 63 GLU A O 18
ATOM 24586 N N . LEU A 1 64 ? -8.020 1.367 0.986 1.00 0.00 64 LEU A N 18
ATOM 24587 C CA . LEU A 1 64 ? -8.543 2.707 1.190 1.00 0.00 64 LEU A CA 18
ATOM 24588 C C . LEU A 1 64 ? -9.160 2.801 2.587 1.00 0.00 64 LEU A C 18
ATOM 24589 O O . LEU A 1 64 ? -9.713 1.825 3.092 1.00 0.00 64 LEU A O 18
ATOM 24605 N N . LEU A 1 65 ? -9.045 3.984 3.172 1.00 0.00 65 LEU A N 18
ATOM 24606 C CA . LEU A 1 65 ? -9.585 4.218 4.500 1.00 0.00 65 LEU A CA 18
ATOM 24607 C C . LEU A 1 65 ? -11.085 3.916 4.497 1.00 0.00 65 LEU A C 18
ATOM 24608 O O . LEU A 1 65 ? -11.684 3.716 5.553 1.00 0.00 65 LEU A O 18
ATOM 24624 N N . ASP A 1 66 ? -11.649 3.893 3.298 1.00 0.00 66 ASP A N 18
ATOM 24625 C CA . ASP A 1 66 ? -13.067 3.618 3.144 1.00 0.00 66 ASP A CA 18
ATOM 24626 C C . ASP A 1 66 ? -13.297 2.106 3.180 1.00 0.00 66 ASP A C 18
ATOM 24627 O O . ASP A 1 66 ? -14.438 1.647 3.166 1.00 0.00 66 ASP A O 18
ATOM 24636 N N . GLY A 1 67 ? -12.194 1.373 3.224 1.00 0.00 67 GLY A N 18
ATOM 24637 C CA . GLY A 1 67 ? -12.261 -0.078 3.262 1.00 0.00 67 GLY A CA 18
ATOM 24638 C C . GLY A 1 67 ? -12.066 -0.672 1.866 1.00 0.00 67 GLY A C 18
ATOM 24639 O O . GLY A 1 67 ? -12.035 -1.891 1.705 1.00 0.00 67 GLY A O 18
ATOM 24643 N N . GLN A 1 68 ? -11.940 0.217 0.892 1.00 0.00 68 GLN A N 18
ATOM 24644 C CA . GLN A 1 68 ? -11.749 -0.204 -0.486 1.00 0.00 68 GLN A CA 18
ATOM 24645 C C . GLN A 1 68 ? -10.476 -1.044 -0.613 1.00 0.00 68 GLN A C 18
ATOM 24646 O O . GLN A 1 68 ? -9.386 -0.579 -0.284 1.00 0.00 68 GLN A O 18
ATOM 24660 N N . ARG A 1 69 ? -10.657 -2.267 -1.090 1.00 0.00 69 ARG A N 18
ATOM 24661 C CA . ARG A 1 69 ? -9.537 -3.176 -1.264 1.00 0.00 69 ARG A CA 18
ATOM 24662 C C . ARG A 1 69 ? -9.266 -3.405 -2.752 1.00 0.00 69 ARG A C 18
ATOM 24663 O O . ARG A 1 69 ? -10.163 -3.796 -3.498 1.00 0.00 69 ARG A O 18
ATOM 24684 N N . GLY A 1 70 ? -8.025 -3.151 -3.141 1.00 0.00 70 GLY A N 18
ATOM 24685 C CA . GLY A 1 70 ? -7.624 -3.324 -4.527 1.00 0.00 70 GLY A CA 18
ATOM 24686 C C . GLY A 1 70 ? -6.122 -3.088 -4.696 1.00 0.00 70 GLY A C 18
ATOM 24687 O O . GLY A 1 70 ? -5.422 -2.798 -3.728 1.00 0.00 70 GLY A O 18
ATOM 24691 N N . LEU A 1 71 ? -5.670 -3.222 -5.935 1.00 0.00 71 LEU A N 18
ATOM 24692 C CA . LEU A 1 71 ? -4.264 -3.027 -6.244 1.00 0.00 71 LEU A CA 18
ATOM 24693 C C . LEU A 1 71 ? -3.901 -1.554 -6.043 1.00 0.00 71 LEU A C 18
ATOM 24694 O O . LEU A 1 71 ? -4.783 -0.701 -5.955 1.00 0.00 71 LEU A O 18
ATOM 24710 N N . VAL A 1 72 ? -2.603 -1.302 -5.975 1.00 0.00 72 VAL A N 18
ATOM 24711 C CA . VAL A 1 72 ? -2.112 0.053 -5.785 1.00 0.00 72 VAL A CA 18
ATOM 24712 C C . VAL A 1 72 ? -0.666 0.141 -6.276 1.00 0.00 72 VAL A C 18
ATOM 24713 O O . VAL A 1 72 ? 0.191 -0.623 -5.835 1.00 0.00 72 VAL A O 18
ATOM 24726 N N . PRO A 1 73 ? -0.433 1.104 -7.208 1.00 0.00 73 PRO A N 18
ATOM 24727 C CA . PRO A 1 73 ? 0.894 1.302 -7.764 1.00 0.00 73 PRO A CA 18
ATOM 24728 C C . PRO A 1 73 ? 1.811 2.003 -6.759 1.00 0.00 73 PRO A C 18
ATOM 24729 O O . PRO A 1 73 ? 1.467 3.060 -6.233 1.00 0.00 73 PRO A O 18
ATOM 24740 N N . SER A 1 74 ? 2.960 1.386 -6.524 1.00 0.00 74 SER A N 18
ATOM 24741 C CA . SER A 1 74 ? 3.928 1.938 -5.592 1.00 0.00 74 SER A CA 18
ATOM 24742 C C . SER A 1 74 ? 4.513 3.236 -6.153 1.00 0.00 74 SER A C 18
ATOM 24743 O O . SER A 1 74 ? 5.238 3.946 -5.457 1.00 0.00 74 SER A O 18
ATOM 24751 N N . ASN A 1 75 ? 4.177 3.507 -7.405 1.00 0.00 75 ASN A N 18
ATOM 24752 C CA . ASN A 1 75 ? 4.660 4.707 -8.067 1.00 0.00 75 ASN A CA 18
ATOM 24753 C C . ASN A 1 75 ? 3.700 5.863 -7.781 1.00 0.00 75 ASN A C 18
ATOM 24754 O O . ASN A 1 75 ? 3.930 6.989 -8.219 1.00 0.00 75 ASN A O 18
ATOM 24765 N N . PHE A 1 76 ? 2.643 5.545 -7.047 1.00 0.00 76 PHE A N 18
ATOM 24766 C CA . PHE A 1 76 ? 1.647 6.544 -6.698 1.00 0.00 76 PHE A CA 18
ATOM 24767 C C . PHE A 1 76 ? 1.337 6.507 -5.200 1.00 0.00 76 PHE A C 18
ATOM 24768 O O . PHE A 1 76 ? 0.410 7.171 -4.738 1.00 0.00 76 PHE A O 18
ATOM 24785 N N . VAL A 1 77 ? 2.130 5.725 -4.482 1.00 0.00 77 VAL A N 18
ATOM 24786 C CA . VAL A 1 77 ? 1.952 5.594 -3.047 1.00 0.00 77 VAL A CA 18
ATOM 24787 C C . VAL A 1 77 ? 3.290 5.840 -2.346 1.00 0.00 77 VAL A C 18
ATOM 24788 O O . VAL A 1 77 ? 4.350 5.603 -2.924 1.00 0.00 77 VAL A O 18
ATOM 24801 N N . ASP A 1 78 ? 3.197 6.311 -1.111 1.00 0.00 78 ASP A N 18
ATOM 24802 C CA . ASP A 1 78 ? 4.387 6.591 -0.326 1.00 0.00 78 ASP A CA 18
ATOM 24803 C C . ASP A 1 78 ? 4.197 6.049 1.092 1.00 0.00 78 ASP A C 18
ATOM 24804 O O . ASP A 1 78 ? 3.442 6.615 1.881 1.00 0.00 78 ASP A O 18
ATOM 24813 N N . PHE A 1 79 ? 4.895 4.958 1.372 1.00 0.00 79 PHE A N 18
ATOM 24814 C CA . PHE A 1 79 ? 4.812 4.333 2.681 1.00 0.00 79 PHE A CA 18
ATOM 24815 C C . PHE A 1 79 ? 4.953 5.372 3.795 1.00 0.00 79 PHE A C 18
ATOM 24816 O O . PHE A 1 79 ? 6.064 5.689 4.217 1.00 0.00 79 PHE A O 18
ATOM 24833 N N . VAL A 1 80 ? 3.810 5.874 4.241 1.00 0.00 80 VAL A N 18
ATOM 24834 C CA . VAL A 1 80 ? 3.792 6.871 5.297 1.00 0.00 80 VAL A CA 18
ATOM 24835 C C . VAL A 1 80 ? 4.042 6.186 6.643 1.00 0.00 80 VAL A C 18
ATOM 24836 O O . VAL A 1 80 ? 4.029 4.960 6.731 1.00 0.00 80 VAL A O 18
ATOM 24849 N N . GLN A 1 81 ? 4.262 7.010 7.657 1.00 0.00 81 GLN A N 18
ATOM 24850 C CA . GLN A 1 81 ? 4.514 6.499 8.994 1.00 0.00 81 GLN A CA 18
ATOM 24851 C C . GLN A 1 81 ? 3.342 6.833 9.920 1.00 0.00 81 GLN A C 18
ATOM 24852 O O . GLN A 1 81 ? 2.998 8.001 10.094 1.00 0.00 81 GLN A O 18
ATOM 24866 N N . ASP A 1 82 ? 2.763 5.787 10.489 1.00 0.00 82 ASP A N 18
ATOM 24867 C CA . ASP A 1 82 ? 1.637 5.955 11.393 1.00 0.00 82 ASP A CA 18
ATOM 24868 C C . ASP A 1 82 ? 1.980 7.021 12.435 1.00 0.00 82 ASP A C 18
ATOM 24869 O O . ASP A 1 82 ? 1.179 7.917 12.698 1.00 0.00 82 ASP A O 18
ATOM 24878 N N . ASN A 1 83 ? 3.171 6.890 12.999 1.00 0.00 83 ASN A N 18
ATOM 24879 C CA . ASN A 1 83 ? 3.629 7.832 14.007 1.00 0.00 83 ASN A CA 18
ATOM 24880 C C . ASN A 1 83 ? 4.869 7.265 14.702 1.00 0.00 83 ASN A C 18
ATOM 24881 O O . ASN A 1 83 ? 4.754 6.496 15.655 1.00 0.00 83 ASN A O 18
ATOM 24892 N N . GLU A 1 84 ? 6.027 7.667 14.197 1.00 0.00 84 GLU A N 18
ATOM 24893 C CA . GLU A 1 84 ? 7.286 7.209 14.758 1.00 0.00 84 GLU A CA 18
ATOM 24894 C C . GLU A 1 84 ? 7.216 7.202 16.286 1.00 0.00 84 GLU A C 18
ATOM 24895 O O . GLU A 1 84 ? 7.106 6.142 16.901 1.00 0.00 84 GLU A O 18
ATOM 24907 N N . SER A 1 85 ? 7.283 8.397 16.855 1.00 0.00 85 SER A N 18
ATOM 24908 C CA . SER A 1 85 ? 7.229 8.542 18.300 1.00 0.00 85 SER A CA 18
ATOM 24909 C C . SER A 1 85 ? 6.747 9.947 18.667 1.00 0.00 85 SER A C 18
ATOM 24910 O O . SER A 1 85 ? 6.798 10.859 17.844 1.00 0.00 85 SER A O 18
ATOM 24918 N N . ARG A 1 86 ? 6.290 10.077 19.904 1.00 0.00 86 ARG A N 18
ATOM 24919 C CA . ARG A 1 86 ? 5.800 11.355 20.390 1.00 0.00 86 ARG A CA 18
ATOM 24920 C C . ARG A 1 86 ? 6.869 12.045 21.240 1.00 0.00 86 ARG A C 18
ATOM 24921 O O . ARG A 1 86 ? 7.217 13.198 20.990 1.00 0.00 86 ARG A O 18
ATOM 24942 N N . LEU A 1 87 ? 7.360 11.310 22.227 1.00 0.00 87 LEU A N 18
ATOM 24943 C CA . LEU A 1 87 ? 8.382 11.837 23.115 1.00 0.00 87 LEU A CA 18
ATOM 24944 C C . LEU A 1 87 ? 9.754 11.335 22.662 1.00 0.00 87 LEU A C 18
ATOM 24945 O O . LEU A 1 87 ? 9.868 10.239 22.113 1.00 0.00 87 LEU A O 18
ATOM 24961 N N . ALA A 1 88 ? 10.762 12.159 22.907 1.00 0.00 88 ALA A N 18
ATOM 24962 C CA . ALA A 1 88 ? 12.121 11.812 22.530 1.00 0.00 88 ALA A CA 18
ATOM 24963 C C . ALA A 1 88 ? 13.076 12.903 23.020 1.00 0.00 88 ALA A C 18
ATOM 24964 O O . ALA A 1 88 ? 12.637 13.948 23.500 1.00 0.00 88 ALA A O 18
ATOM 24971 N N . SER A 1 89 ? 14.364 12.624 22.883 1.00 0.00 89 SER A N 18
ATOM 24972 C CA . SER A 1 89 ? 15.384 13.568 23.306 1.00 0.00 89 SER A CA 18
ATOM 24973 C C . SER A 1 89 ? 15.742 14.504 22.149 1.00 0.00 89 SER A C 18
ATOM 24974 O O . SER A 1 89 ? 16.684 14.241 21.403 1.00 0.00 89 SER A O 18
ATOM 24982 N N . THR A 1 90 ? 14.972 15.576 22.037 1.00 0.00 90 THR A N 18
ATOM 24983 C CA . THR A 1 90 ? 15.196 16.552 20.984 1.00 0.00 90 THR A CA 18
ATOM 24984 C C . THR A 1 90 ? 14.250 17.742 21.151 1.00 0.00 90 THR A C 18
ATOM 24985 O O . THR A 1 90 ? 13.114 17.580 21.594 1.00 0.00 90 THR A O 18
ATOM 24996 N N . SER A 1 91 ? 14.754 18.913 20.787 1.00 0.00 91 SER A N 18
ATOM 24997 C CA . SER A 1 91 ? 13.968 20.130 20.890 1.00 0.00 91 SER A CA 18
ATOM 24998 C C . SER A 1 91 ? 12.617 19.942 20.196 1.00 0.00 91 SER A C 18
ATOM 24999 O O . SER A 1 91 ? 12.515 20.091 18.980 1.00 0.00 91 SER A O 18
ATOM 25007 N N . GLY A 1 92 ? 11.615 19.618 21.000 1.00 0.00 92 GLY A N 18
ATOM 25008 C CA . GLY A 1 92 ? 10.275 19.408 20.478 1.00 0.00 92 GLY A CA 18
ATOM 25009 C C . GLY A 1 92 ? 9.336 18.892 21.570 1.00 0.00 92 GLY A C 18
ATOM 25010 O O . GLY A 1 92 ? 9.394 17.720 21.940 1.00 0.00 92 GLY A O 18
ATOM 25014 N N . PRO A 1 93 ? 8.470 19.815 22.067 1.00 0.00 93 PRO A N 18
ATOM 25015 C CA . PRO A 1 93 ? 7.520 19.465 23.109 1.00 0.00 93 PRO A CA 18
ATOM 25016 C C . PRO A 1 93 ? 6.365 18.636 22.542 1.00 0.00 93 PRO A C 18
ATOM 25017 O O . PRO A 1 93 ? 5.297 19.172 22.250 1.00 0.00 93 PRO A O 18
ATOM 25028 N N . SER A 1 94 ? 6.619 17.343 22.404 1.00 0.00 94 SER A N 18
ATOM 25029 C CA . SER A 1 94 ? 5.614 16.436 21.877 1.00 0.00 94 SER A CA 18
ATOM 25030 C C . SER A 1 94 ? 5.048 16.985 20.566 1.00 0.00 94 SER A C 18
ATOM 25031 O O . SER A 1 94 ? 3.951 17.541 20.543 1.00 0.00 94 SER A O 18
ATOM 25039 N N . SER A 1 95 ? 5.823 16.811 19.505 1.00 0.00 95 SER A N 18
ATOM 25040 C CA . SER A 1 95 ? 5.413 17.282 18.194 1.00 0.00 95 SER A CA 18
ATOM 25041 C C . SER A 1 95 ? 5.340 16.108 17.215 1.00 0.00 95 SER A C 18
ATOM 25042 O O . SER A 1 95 ? 4.280 15.824 16.659 1.00 0.00 95 SER A O 18
ATOM 25050 N N . GLY A 1 96 ? 6.480 15.458 17.034 1.00 0.00 96 GLY A N 18
ATOM 25051 C CA . GLY A 1 96 ? 6.558 14.321 16.132 1.00 0.00 96 GLY A CA 18
ATOM 25052 C C . GLY A 1 96 ? 7.987 13.780 16.056 1.00 0.00 96 GLY A C 18
ATOM 25053 O O . GLY A 1 96 ? 8.280 12.713 16.593 1.00 0.00 96 GLY A O 18
ATOM 25057 N N . GLY A 1 1 ? 16.718 -12.460 18.049 1.00 0.00 1 GLY A N 19
ATOM 25058 C CA . GLY A 1 1 ? 15.791 -13.233 17.240 1.00 0.00 1 GLY A CA 19
ATOM 25059 C C . GLY A 1 1 ? 16.282 -13.341 15.795 1.00 0.00 1 GLY A C 19
ATOM 25060 O O . GLY A 1 1 ? 17.316 -13.954 15.532 1.00 0.00 1 GLY A O 19
ATOM 25064 N N . SER A 1 2 ? 15.518 -12.738 14.897 1.00 0.00 2 SER A N 19
ATOM 25065 C CA . SER A 1 2 ? 15.863 -12.759 13.486 1.00 0.00 2 SER A CA 19
ATOM 25066 C C . SER A 1 2 ? 14.791 -12.029 12.674 1.00 0.00 2 SER A C 19
ATOM 25067 O O . SER A 1 2 ? 13.648 -12.477 12.604 1.00 0.00 2 SER A O 19
ATOM 25075 N N . SER A 1 3 ? 15.198 -10.916 12.081 1.00 0.00 3 SER A N 19
ATOM 25076 C CA . SER A 1 3 ? 14.287 -10.120 11.277 1.00 0.00 3 SER A CA 19
ATOM 25077 C C . SER A 1 3 ? 15.034 -9.509 10.089 1.00 0.00 3 SER A C 19
ATOM 25078 O O . SER A 1 3 ? 16.158 -9.034 10.237 1.00 0.00 3 SER A O 19
ATOM 25086 N N . GLY A 1 4 ? 14.378 -9.542 8.939 1.00 0.00 4 GLY A N 19
ATOM 25087 C CA . GLY A 1 4 ? 14.966 -8.998 7.726 1.00 0.00 4 GLY A CA 19
ATOM 25088 C C . GLY A 1 4 ? 14.037 -9.201 6.528 1.00 0.00 4 GLY A C 19
ATOM 25089 O O . GLY A 1 4 ? 12.917 -9.686 6.680 1.00 0.00 4 GLY A O 19
ATOM 25093 N N . SER A 1 5 ? 14.537 -8.819 5.361 1.00 0.00 5 SER A N 19
ATOM 25094 C CA . SER A 1 5 ? 13.767 -8.953 4.137 1.00 0.00 5 SER A CA 19
ATOM 25095 C C . SER A 1 5 ? 12.583 -7.984 4.155 1.00 0.00 5 SER A C 19
ATOM 25096 O O . SER A 1 5 ? 12.556 -7.018 3.394 1.00 0.00 5 SER A O 19
ATOM 25104 N N . SER A 1 6 ? 11.633 -8.276 5.031 1.00 0.00 6 SER A N 19
ATOM 25105 C CA . SER A 1 6 ? 10.450 -7.442 5.158 1.00 0.00 6 SER A CA 19
ATOM 25106 C C . SER A 1 6 ? 9.732 -7.344 3.811 1.00 0.00 6 SER A C 19
ATOM 25107 O O . SER A 1 6 ? 10.138 -6.574 2.941 1.00 0.00 6 SER A O 19
ATOM 25115 N N . GLY A 1 7 ? 8.677 -8.135 3.679 1.00 0.00 7 GLY A N 19
ATOM 25116 C CA . GLY A 1 7 ? 7.899 -8.147 2.452 1.00 0.00 7 GLY A CA 19
ATOM 25117 C C . GLY A 1 7 ? 7.990 -9.507 1.759 1.00 0.00 7 GLY A C 19
ATOM 25118 O O . GLY A 1 7 ? 8.092 -9.579 0.535 1.00 0.00 7 GLY A O 19
ATOM 25122 N N . THR A 1 8 ? 7.949 -10.554 2.571 1.00 0.00 8 THR A N 19
ATOM 25123 C CA . THR A 1 8 ? 8.026 -11.908 2.050 1.00 0.00 8 THR A CA 19
ATOM 25124 C C . THR A 1 8 ? 6.623 -12.458 1.786 1.00 0.00 8 THR A C 19
ATOM 25125 O O . THR A 1 8 ? 5.952 -12.924 2.706 1.00 0.00 8 THR A O 19
ATOM 25136 N N . SER A 1 9 ? 6.220 -12.386 0.526 1.00 0.00 9 SER A N 19
ATOM 25137 C CA . SER A 1 9 ? 4.909 -12.870 0.130 1.00 0.00 9 SER A CA 19
ATOM 25138 C C . SER A 1 9 ? 4.842 -14.390 0.293 1.00 0.00 9 SER A C 19
ATOM 25139 O O . SER A 1 9 ? 5.391 -15.130 -0.522 1.00 0.00 9 SER A O 19
ATOM 25147 N N . LYS A 1 10 ? 4.164 -14.810 1.351 1.00 0.00 10 LYS A N 19
ATOM 25148 C CA . LYS A 1 10 ? 4.018 -16.229 1.631 1.00 0.00 10 LYS A CA 19
ATOM 25149 C C . LYS A 1 10 ? 2.579 -16.657 1.337 1.00 0.00 10 LYS A C 19
ATOM 25150 O O . LYS A 1 10 ? 2.350 -17.606 0.588 1.00 0.00 10 LYS A O 19
ATOM 25169 N N . GLN A 1 11 ? 1.646 -15.936 1.941 1.00 0.00 11 GLN A N 19
ATOM 25170 C CA . GLN A 1 11 ? 0.235 -16.229 1.753 1.00 0.00 11 GLN A CA 19
ATOM 25171 C C . GLN A 1 11 ? -0.523 -14.960 1.357 1.00 0.00 11 GLN A C 19
ATOM 25172 O O . GLN A 1 11 ? 0.073 -13.892 1.227 1.00 0.00 11 GLN A O 19
ATOM 25186 N N . ARG A 1 12 ? -1.826 -15.119 1.177 1.00 0.00 12 ARG A N 19
ATOM 25187 C CA . ARG A 1 12 ? -2.671 -13.999 0.799 1.00 0.00 12 ARG A CA 19
ATOM 25188 C C . ARG A 1 12 ? -3.483 -13.516 2.003 1.00 0.00 12 ARG A C 19
ATOM 25189 O O . ARG A 1 12 ? -4.058 -14.323 2.733 1.00 0.00 12 ARG A O 19
ATOM 25210 N N . TYR A 1 13 ? -3.503 -12.203 2.174 1.00 0.00 13 TYR A N 19
ATOM 25211 C CA . TYR A 1 13 ? -4.234 -11.603 3.277 1.00 0.00 13 TYR A CA 19
ATOM 25212 C C . TYR A 1 13 ? -3.820 -12.225 4.613 1.00 0.00 13 TYR A C 19
ATOM 25213 O O . TYR A 1 13 ? -4.666 -12.698 5.370 1.00 0.00 13 TYR A O 19
ATOM 25231 N N . SER A 1 14 ? -2.518 -12.205 4.860 1.00 0.00 14 SER A N 19
ATOM 25232 C CA . SER A 1 14 ? -1.981 -12.761 6.090 1.00 0.00 14 SER A CA 19
ATOM 25233 C C . SER A 1 14 ? -0.627 -12.123 6.405 1.00 0.00 14 SER A C 19
ATOM 25234 O O . SER A 1 14 ? 0.213 -12.735 7.064 1.00 0.00 14 SER A O 19
ATOM 25242 N N . GLY A 1 15 ? -0.456 -10.902 5.920 1.00 0.00 15 GLY A N 19
ATOM 25243 C CA . GLY A 1 15 ? 0.782 -10.175 6.142 1.00 0.00 15 GLY A CA 19
ATOM 25244 C C . GLY A 1 15 ? 0.502 -8.744 6.607 1.00 0.00 15 GLY A C 19
ATOM 25245 O O . GLY A 1 15 ? -0.405 -8.088 6.097 1.00 0.00 15 GLY A O 19
ATOM 25249 N N . LYS A 1 16 ? 1.298 -8.303 7.570 1.00 0.00 16 LYS A N 19
ATOM 25250 C CA . LYS A 1 16 ? 1.147 -6.962 8.110 1.00 0.00 16 LYS A CA 19
ATOM 25251 C C . LYS A 1 16 ? 0.833 -5.991 6.970 1.00 0.00 16 LYS A C 19
ATOM 25252 O O . LYS A 1 16 ? 1.157 -6.259 5.814 1.00 0.00 16 LYS A O 19
ATOM 25271 N N . VAL A 1 17 ? 0.206 -4.882 7.336 1.00 0.00 17 VAL A N 19
ATOM 25272 C CA . VAL A 1 17 ? -0.155 -3.870 6.358 1.00 0.00 17 VAL A CA 19
ATOM 25273 C C . VAL A 1 17 ? 0.974 -2.843 6.253 1.00 0.00 17 VAL A C 19
ATOM 25274 O O . VAL A 1 17 ? 2.058 -3.048 6.798 1.00 0.00 17 VAL A O 19
ATOM 25287 N N . HIS A 1 18 ? 0.682 -1.760 5.548 1.00 0.00 18 HIS A N 19
ATOM 25288 C CA . HIS A 1 18 ? 1.660 -0.700 5.364 1.00 0.00 18 HIS A CA 19
ATOM 25289 C C . HIS A 1 18 ? 0.947 0.592 4.960 1.00 0.00 18 HIS A C 19
ATOM 25290 O O . HIS A 1 18 ? 0.589 0.770 3.797 1.00 0.00 18 HIS A O 19
ATOM 25304 N N . LEU A 1 19 ? 0.761 1.460 5.944 1.00 0.00 19 LEU A N 19
ATOM 25305 C CA . LEU A 1 19 ? 0.097 2.730 5.705 1.00 0.00 19 LEU A CA 19
ATOM 25306 C C . LEU A 1 19 ? 0.864 3.509 4.636 1.00 0.00 19 LEU A C 19
ATOM 25307 O O . LEU A 1 19 ? 2.007 3.910 4.854 1.00 0.00 19 LEU A O 19
ATOM 25323 N N . CYS A 1 20 ? 0.206 3.700 3.502 1.00 0.00 20 CYS A N 19
ATOM 25324 C CA . CYS A 1 20 ? 0.813 4.424 2.397 1.00 0.00 20 CYS A CA 19
ATOM 25325 C C . CYS A 1 20 ? -0.038 5.662 2.110 1.00 0.00 20 CYS A C 19
ATOM 25326 O O . CYS A 1 20 ? -1.188 5.743 2.539 1.00 0.00 20 CYS A O 19
ATOM 25334 N N . VAL A 1 21 ? 0.560 6.597 1.386 1.00 0.00 21 VAL A N 19
ATOM 25335 C CA . VAL A 1 21 ? -0.129 7.827 1.036 1.00 0.00 21 VAL A CA 19
ATOM 25336 C C . VAL A 1 21 ? -0.043 8.043 -0.477 1.00 0.00 21 VAL A C 19
ATOM 25337 O O . VAL A 1 21 ? 1.039 8.276 -1.014 1.00 0.00 21 VAL A O 19
ATOM 25350 N N . ALA A 1 22 ? -1.198 7.957 -1.121 1.00 0.00 22 ALA A N 19
ATOM 25351 C CA . ALA A 1 22 ? -1.266 8.140 -2.561 1.00 0.00 22 ALA A CA 19
ATOM 25352 C C . ALA A 1 22 ? -0.255 9.207 -2.984 1.00 0.00 22 ALA A C 19
ATOM 25353 O O . ALA A 1 22 ? -0.345 10.357 -2.557 1.00 0.00 22 ALA A O 19
ATOM 25360 N N . ARG A 1 23 ? 0.685 8.787 -3.819 1.00 0.00 23 ARG A N 19
ATOM 25361 C CA . ARG A 1 23 ? 1.713 9.693 -4.304 1.00 0.00 23 ARG A CA 19
ATOM 25362 C C . ARG A 1 23 ? 1.096 10.755 -5.217 1.00 0.00 23 ARG A C 19
ATOM 25363 O O . ARG A 1 23 ? 1.323 11.949 -5.028 1.00 0.00 23 ARG A O 19
ATOM 25384 N N . TYR A 1 24 ? 0.329 10.281 -6.188 1.00 0.00 24 TYR A N 19
ATOM 25385 C CA . TYR A 1 24 ? -0.322 11.175 -7.131 1.00 0.00 24 TYR A CA 19
ATOM 25386 C C . TYR A 1 24 ? -1.745 10.705 -7.439 1.00 0.00 24 TYR A C 19
ATOM 25387 O O . TYR A 1 24 ? -1.955 9.551 -7.808 1.00 0.00 24 TYR A O 19
ATOM 25405 N N . SER A 1 25 ? -2.686 11.624 -7.277 1.00 0.00 25 SER A N 19
ATOM 25406 C CA . SER A 1 25 ? -4.083 11.318 -7.533 1.00 0.00 25 SER A CA 19
ATOM 25407 C C . SER A 1 25 ? -4.204 10.417 -8.763 1.00 0.00 25 SER A C 19
ATOM 25408 O O . SER A 1 25 ? -3.779 10.790 -9.855 1.00 0.00 25 SER A O 19
ATOM 25416 N N . TYR A 1 26 ? -4.786 9.246 -8.545 1.00 0.00 26 TYR A N 19
ATOM 25417 C CA . TYR A 1 26 ? -4.969 8.289 -9.623 1.00 0.00 26 TYR A CA 19
ATOM 25418 C C . TYR A 1 26 ? -6.371 7.679 -9.583 1.00 0.00 26 TYR A C 19
ATOM 25419 O O . TYR A 1 26 ? -6.949 7.511 -8.51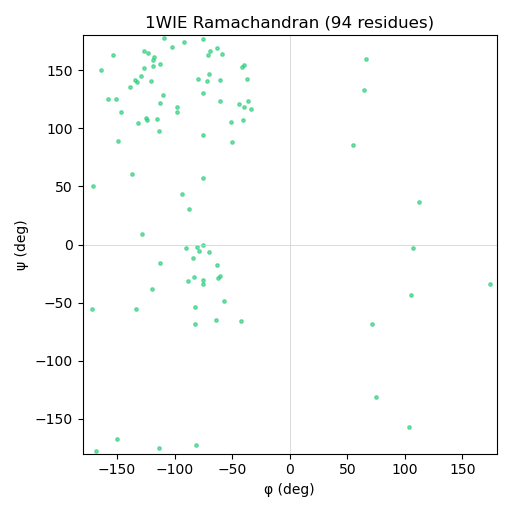0 1.00 0.00 26 TYR A O 19
ATOM 25437 N N . ASN A 1 27 ? -6.879 7.365 -10.765 1.00 0.00 27 ASN A N 19
ATOM 25438 C CA . ASN A 1 27 ? -8.203 6.777 -10.879 1.00 0.00 27 ASN A CA 19
ATOM 25439 C C . ASN A 1 27 ? -8.184 5.693 -11.959 1.00 0.00 27 ASN A C 19
ATOM 25440 O O . ASN A 1 27 ? -7.915 5.977 -13.125 1.00 0.00 27 ASN A O 19
ATOM 25451 N N . PRO A 1 28 ? -8.482 4.440 -11.520 1.00 0.00 28 PRO A N 19
ATOM 25452 C CA . PRO A 1 28 ? -8.501 3.312 -12.436 1.00 0.00 28 PRO A CA 19
ATOM 25453 C C . PRO A 1 28 ? -9.754 3.340 -13.313 1.00 0.00 28 PRO A C 19
ATOM 25454 O O . PRO A 1 28 ? -9.726 2.887 -14.457 1.00 0.00 28 PRO A O 19
ATOM 25465 N N . PHE A 1 29 ? -10.824 3.876 -12.745 1.00 0.00 29 PHE A N 19
ATOM 25466 C CA . PHE A 1 29 ? -12.085 3.969 -13.461 1.00 0.00 29 PHE A CA 19
ATOM 25467 C C . PHE A 1 29 ? -12.144 5.245 -14.304 1.00 0.00 29 PHE A C 19
ATOM 25468 O O . PHE A 1 29 ? -13.214 5.824 -14.486 1.00 0.00 29 PHE A O 19
ATOM 25485 N N . ASP A 1 30 ? -10.981 5.646 -14.795 1.00 0.00 30 ASP A N 19
ATOM 25486 C CA . ASP A 1 30 ? -10.887 6.842 -15.614 1.00 0.00 30 ASP A CA 19
ATOM 25487 C C . ASP A 1 30 ? -10.534 6.446 -17.049 1.00 0.00 30 ASP A C 19
ATOM 25488 O O . ASP A 1 30 ? -10.826 7.183 -17.990 1.00 0.00 30 ASP A O 19
ATOM 25497 N N . GLY A 1 31 ? -9.910 5.284 -17.172 1.00 0.00 31 GLY A N 19
ATOM 25498 C CA . GLY A 1 31 ? -9.514 4.781 -18.476 1.00 0.00 31 GLY A CA 19
ATOM 25499 C C . GLY A 1 31 ? -10.406 3.616 -18.910 1.00 0.00 31 GLY A C 19
ATOM 25500 O O . GLY A 1 31 ? -11.389 3.300 -18.241 1.00 0.00 31 GLY A O 19
ATOM 25504 N N . PRO A 1 32 ? -10.022 2.994 -20.056 1.00 0.00 32 PRO A N 19
ATOM 25505 C CA . PRO A 1 32 ? -10.777 1.871 -20.586 1.00 0.00 32 PRO A CA 19
ATOM 25506 C C . PRO A 1 32 ? -10.519 0.603 -19.770 1.00 0.00 32 PRO A C 19
ATOM 25507 O O . PRO A 1 32 ? -11.068 -0.456 -20.072 1.00 0.00 32 PRO A O 19
ATOM 25518 N N . ASN A 1 33 ? -9.683 0.752 -18.753 1.00 0.00 33 ASN A N 19
ATOM 25519 C CA . ASN A 1 33 ? -9.346 -0.368 -17.891 1.00 0.00 33 ASN A CA 19
ATOM 25520 C C . ASN A 1 33 ? -10.593 -1.225 -17.664 1.00 0.00 33 ASN A C 19
ATOM 25521 O O . ASN A 1 33 ? -11.591 -0.747 -17.127 1.00 0.00 33 ASN A O 19
ATOM 25532 N N . GLU A 1 34 ? -10.496 -2.478 -18.085 1.00 0.00 34 GLU A N 19
ATOM 25533 C CA . GLU A 1 34 ? -11.603 -3.406 -17.935 1.00 0.00 34 GLU A CA 19
ATOM 25534 C C . GLU A 1 34 ? -11.637 -3.967 -16.512 1.00 0.00 34 GLU A C 19
ATOM 25535 O O . GLU A 1 34 ? -12.561 -4.693 -16.148 1.00 0.00 34 GLU A O 19
ATOM 25547 N N . ASN A 1 35 ? -10.618 -3.608 -15.745 1.00 0.00 35 ASN A N 19
ATOM 25548 C CA . ASN A 1 35 ? -10.519 -4.066 -14.369 1.00 0.00 35 ASN A CA 19
ATOM 25549 C C . ASN A 1 35 ? -10.067 -2.905 -13.481 1.00 0.00 35 ASN A C 19
ATOM 25550 O O . ASN A 1 35 ? -9.023 -2.984 -12.835 1.00 0.00 35 ASN A O 19
ATOM 25561 N N . PRO A 1 36 ? -10.895 -1.827 -13.478 1.00 0.00 36 PRO A N 19
ATOM 25562 C CA . PRO A 1 36 ? -10.591 -0.652 -12.680 1.00 0.00 36 PRO A CA 19
ATOM 25563 C C . PRO A 1 36 ? -10.865 -0.910 -11.197 1.00 0.00 36 PRO A C 19
ATOM 25564 O O . PRO A 1 36 ? -10.156 -0.396 -10.332 1.00 0.00 36 PRO A O 19
ATOM 25575 N N . GLU A 1 37 ? -11.894 -1.706 -10.947 1.00 0.00 37 GLU A N 19
ATOM 25576 C CA . GLU A 1 37 ? -12.270 -2.039 -9.584 1.00 0.00 37 GLU A CA 19
ATOM 25577 C C . GLU A 1 37 ? -11.122 -2.764 -8.879 1.00 0.00 37 GLU A C 19
ATOM 25578 O O . GLU A 1 37 ? -10.988 -2.682 -7.658 1.00 0.00 37 GLU A O 19
ATOM 25590 N N . ALA A 1 38 ? -10.322 -3.455 -9.677 1.00 0.00 38 ALA A N 19
ATOM 25591 C CA . ALA A 1 38 ? -9.189 -4.194 -9.144 1.00 0.00 38 ALA A CA 19
ATOM 25592 C C . ALA A 1 38 ? -8.253 -3.227 -8.416 1.00 0.00 38 ALA A C 19
ATOM 25593 O O . ALA A 1 38 ? -7.815 -3.503 -7.300 1.00 0.00 38 ALA A O 19
ATOM 25600 N N . GLU A 1 39 ? -7.972 -2.114 -9.078 1.00 0.00 39 GLU A N 19
ATOM 25601 C CA . GLU A 1 39 ? -7.096 -1.105 -8.508 1.00 0.00 39 GLU A CA 19
ATOM 25602 C C . GLU A 1 39 ? -7.877 -0.202 -7.552 1.00 0.00 39 GLU A C 19
ATOM 25603 O O . GLU A 1 39 ? -9.060 -0.430 -7.304 1.00 0.00 39 GLU A O 19
ATOM 25615 N N . LEU A 1 40 ? -7.184 0.805 -7.041 1.00 0.00 40 LEU A N 19
ATOM 25616 C CA . LEU A 1 40 ? -7.799 1.744 -6.117 1.00 0.00 40 LEU A CA 19
ATOM 25617 C C . LEU A 1 40 ? -7.525 3.173 -6.591 1.00 0.00 40 LEU A C 19
ATOM 25618 O O . LEU A 1 40 ? -6.433 3.473 -7.071 1.00 0.00 40 LEU A O 19
ATOM 25634 N N . PRO A 1 41 ? -8.562 4.038 -6.436 1.00 0.00 41 PRO A N 19
ATOM 25635 C CA . PRO A 1 41 ? -8.444 5.428 -6.843 1.00 0.00 41 PRO A CA 19
ATOM 25636 C C . PRO A 1 41 ? -7.590 6.219 -5.850 1.00 0.00 41 PRO A C 19
ATOM 25637 O O . PRO A 1 41 ? -8.108 6.765 -4.877 1.00 0.00 41 PRO A O 19
ATOM 25648 N N . LEU A 1 42 ? -6.296 6.256 -6.130 1.00 0.00 42 LEU A N 19
ATOM 25649 C CA . LEU A 1 42 ? -5.365 6.972 -5.274 1.00 0.00 42 LEU A CA 19
ATOM 25650 C C . LEU A 1 42 ? -5.709 8.462 -5.287 1.00 0.00 42 LEU A C 19
ATOM 25651 O O . LEU A 1 42 ? -6.216 8.977 -6.282 1.00 0.00 42 LEU A O 19
ATOM 25667 N N . THR A 1 43 ? -5.420 9.114 -4.170 1.00 0.00 43 THR A N 19
ATOM 25668 C CA . THR A 1 43 ? -5.692 10.535 -4.040 1.00 0.00 43 THR A CA 19
ATOM 25669 C C . THR A 1 43 ? -4.544 11.234 -3.310 1.00 0.00 43 THR A C 19
ATOM 25670 O O . THR A 1 43 ? -4.496 11.237 -2.081 1.00 0.00 43 THR A O 19
ATOM 25681 N N . ALA A 1 44 ? -3.647 11.809 -4.098 1.00 0.00 44 ALA A N 19
ATOM 25682 C CA . ALA A 1 44 ? -2.502 12.509 -3.542 1.00 0.00 44 ALA A CA 19
ATOM 25683 C C . ALA A 1 44 ? -2.857 13.033 -2.149 1.00 0.00 44 ALA A C 19
ATOM 25684 O O . ALA A 1 44 ? -3.642 13.971 -2.016 1.00 0.00 44 ALA A O 19
ATOM 25691 N N . GLY A 1 45 ? -2.262 12.404 -1.146 1.00 0.00 45 GLY A N 19
ATOM 25692 C CA . GLY A 1 45 ? -2.506 12.795 0.232 1.00 0.00 45 GLY A CA 19
ATOM 25693 C C . GLY A 1 45 ? -3.226 11.684 0.998 1.00 0.00 45 GLY A C 19
ATOM 25694 O O . GLY A 1 45 ? -2.852 11.358 2.124 1.00 0.00 45 GLY A O 19
ATOM 25698 N N . LYS A 1 46 ? -4.247 11.133 0.358 1.00 0.00 46 LYS A N 19
ATOM 25699 C CA . LYS A 1 46 ? -5.023 10.065 0.965 1.00 0.00 46 LYS A CA 19
ATOM 25700 C C . LYS A 1 46 ? -4.072 9.028 1.566 1.00 0.00 46 LYS A C 19
ATOM 25701 O O . LYS A 1 46 ? -2.862 9.094 1.356 1.00 0.00 46 LYS A O 19
ATOM 25720 N N . TYR A 1 47 ? -4.655 8.093 2.302 1.00 0.00 47 TYR A N 19
ATOM 25721 C CA . TYR A 1 47 ? -3.875 7.044 2.935 1.00 0.00 47 TYR A CA 19
ATOM 25722 C C . TYR A 1 47 ? -4.509 5.671 2.700 1.00 0.00 47 TYR A C 19
ATOM 25723 O O . TYR A 1 47 ? -5.732 5.546 2.665 1.00 0.00 47 TYR A O 19
ATOM 25741 N N . LEU A 1 48 ? -3.649 4.676 2.544 1.00 0.00 48 LEU A N 19
ATOM 25742 C CA . LEU A 1 48 ? -4.109 3.317 2.313 1.00 0.00 48 LEU A CA 19
ATOM 25743 C C . LEU A 1 48 ? -3.149 2.336 2.988 1.00 0.00 48 LEU A C 19
ATOM 25744 O O . LEU A 1 48 ? -2.008 2.685 3.287 1.00 0.00 48 LEU A O 19
ATOM 25760 N N . TYR A 1 49 ? -3.646 1.128 3.209 1.00 0.00 49 TYR A N 19
ATOM 25761 C CA . TYR A 1 49 ? -2.847 0.094 3.843 1.00 0.00 49 TYR A CA 19
ATOM 25762 C C . TYR A 1 49 ? -2.620 -1.084 2.893 1.00 0.00 49 TYR A C 19
ATOM 25763 O O . TYR A 1 49 ? -3.573 -1.636 2.344 1.00 0.00 49 TYR A O 19
ATOM 25781 N N . VAL A 1 50 ? -1.353 -1.434 2.727 1.00 0.00 50 VAL A N 19
ATOM 25782 C CA . VAL A 1 50 ? -0.989 -2.536 1.853 1.00 0.00 50 VAL A CA 19
ATOM 25783 C C . VAL A 1 50 ? -0.759 -3.794 2.693 1.00 0.00 50 VAL A C 19
ATOM 25784 O O . VAL A 1 50 ? 0.278 -3.930 3.341 1.00 0.00 50 VAL A O 19
ATOM 25797 N N . TYR A 1 51 ? -1.743 -4.680 2.656 1.00 0.00 51 TYR A N 19
ATOM 25798 C CA . TYR A 1 51 ? -1.660 -5.922 3.406 1.00 0.00 51 TYR A CA 19
ATOM 25799 C C . TYR A 1 51 ? -0.597 -6.850 2.815 1.00 0.00 51 TYR A C 19
ATOM 25800 O O . TYR A 1 51 ? -0.674 -7.224 1.646 1.00 0.00 51 TYR A O 19
ATOM 25818 N N . GLY A 1 52 ? 0.372 -7.194 3.651 1.00 0.00 52 GLY A N 19
ATOM 25819 C CA . GLY A 1 52 ? 1.450 -8.071 3.226 1.00 0.00 52 GLY A CA 19
ATOM 25820 C C . GLY A 1 52 ? 2.524 -7.291 2.464 1.00 0.00 52 GLY A C 19
ATOM 25821 O O . GLY A 1 52 ? 3.147 -6.385 3.016 1.00 0.00 52 GLY A O 19
ATOM 25825 N N . ASP A 1 53 ? 2.708 -7.671 1.209 1.00 0.00 53 ASP A N 19
ATOM 25826 C CA . ASP A 1 53 ? 3.695 -7.019 0.366 1.00 0.00 53 ASP A CA 19
ATOM 25827 C C . ASP A 1 53 ? 3.253 -7.111 -1.096 1.00 0.00 53 ASP A C 19
ATOM 25828 O O . ASP A 1 53 ? 2.098 -7.426 -1.380 1.00 0.00 53 ASP A O 19
ATOM 25837 N N . MET A 1 54 ? 4.194 -6.830 -1.985 1.00 0.00 54 MET A N 19
ATOM 25838 C CA . MET A 1 54 ? 3.916 -6.877 -3.410 1.00 0.00 54 MET A CA 19
ATOM 25839 C C . MET A 1 54 ? 2.970 -8.032 -3.746 1.00 0.00 54 MET A C 19
ATOM 25840 O O . MET A 1 54 ? 3.025 -9.088 -3.118 1.00 0.00 54 MET A O 19
ATOM 25854 N N . ASP A 1 55 ? 2.123 -7.791 -4.736 1.00 0.00 55 ASP A N 19
ATOM 25855 C CA . ASP A 1 55 ? 1.165 -8.797 -5.163 1.00 0.00 55 ASP A CA 19
ATOM 25856 C C . ASP A 1 55 ? 1.792 -9.657 -6.262 1.00 0.00 55 ASP A C 19
ATOM 25857 O O . ASP A 1 55 ? 2.931 -9.425 -6.663 1.00 0.00 55 ASP A O 19
ATOM 25866 N N . GLU A 1 56 ? 1.020 -10.633 -6.719 1.00 0.00 56 GLU A N 19
ATOM 25867 C CA . GLU A 1 56 ? 1.485 -11.528 -7.764 1.00 0.00 56 GLU A CA 19
ATOM 25868 C C . GLU A 1 56 ? 1.757 -10.747 -9.051 1.00 0.00 56 GLU A C 19
ATOM 25869 O O . GLU A 1 56 ? 2.564 -11.167 -9.878 1.00 0.00 56 GLU A O 19
ATOM 25881 N N . ASP A 1 57 ? 1.066 -9.623 -9.180 1.00 0.00 57 ASP A N 19
ATOM 25882 C CA . ASP A 1 57 ? 1.222 -8.779 -10.352 1.00 0.00 57 ASP A CA 19
ATOM 25883 C C . ASP A 1 57 ? 2.302 -7.730 -10.079 1.00 0.00 57 ASP A C 19
ATOM 25884 O O . ASP A 1 57 ? 2.872 -7.164 -11.011 1.00 0.00 57 ASP A O 19
ATOM 25893 N N . GLY A 1 58 ? 2.551 -7.503 -8.798 1.00 0.00 58 GLY A N 19
ATOM 25894 C CA . GLY A 1 58 ? 3.553 -6.532 -8.391 1.00 0.00 58 GLY A CA 19
ATOM 25895 C C . GLY A 1 58 ? 2.903 -5.325 -7.713 1.00 0.00 58 GLY A C 19
ATOM 25896 O O . GLY A 1 58 ? 3.572 -4.565 -7.014 1.00 0.00 58 GLY A O 19
ATOM 25900 N N . PHE A 1 59 ? 1.605 -5.185 -7.942 1.00 0.00 59 PHE A N 19
ATOM 25901 C CA . PHE A 1 59 ? 0.857 -4.083 -7.361 1.00 0.00 59 PHE A CA 19
ATOM 25902 C C . PHE A 1 59 ? 0.717 -4.253 -5.847 1.00 0.00 59 PHE A C 19
ATOM 25903 O O . PHE A 1 59 ? 0.983 -5.328 -5.312 1.00 0.00 59 PHE A O 19
ATOM 25920 N N . TYR A 1 60 ? 0.299 -3.176 -5.199 1.00 0.00 60 TYR A N 19
ATOM 25921 C CA . TYR A 1 60 ? 0.120 -3.192 -3.757 1.00 0.00 60 TYR A CA 19
ATOM 25922 C C . TYR A 1 60 ? -1.362 -3.281 -3.390 1.00 0.00 60 TYR A C 19
ATOM 25923 O O . TYR A 1 60 ? -2.148 -2.404 -3.746 1.00 0.00 60 TYR A O 19
ATOM 25941 N N . GLU A 1 61 ? -1.700 -4.348 -2.681 1.00 0.00 61 GLU A N 19
ATOM 25942 C CA . GLU A 1 61 ? -3.075 -4.563 -2.261 1.00 0.00 61 GLU A CA 19
ATOM 25943 C C . GLU A 1 61 ? -3.469 -3.542 -1.192 1.00 0.00 61 GLU A C 19
ATOM 25944 O O . GLU A 1 61 ? -3.857 -3.915 -0.086 1.00 0.00 61 GLU A O 19
ATOM 25956 N N . GLY A 1 62 ? -3.356 -2.275 -1.560 1.00 0.00 62 GLY A N 19
ATOM 25957 C CA . GLY A 1 62 ? -3.696 -1.197 -0.646 1.00 0.00 62 GLY A CA 19
ATOM 25958 C C . GLY A 1 62 ? -5.150 -1.309 -0.184 1.00 0.00 62 GLY A C 19
ATOM 25959 O O . GLY A 1 62 ? -5.991 -1.857 -0.894 1.00 0.00 62 GLY A O 19
ATOM 25963 N N . GLU A 1 63 ? -5.402 -0.779 1.004 1.00 0.00 63 GLU A N 19
ATOM 25964 C CA . GLU A 1 63 ? -6.740 -0.812 1.570 1.00 0.00 63 GLU A CA 19
ATOM 25965 C C . GLU A 1 63 ? -7.230 0.608 1.858 1.00 0.00 63 GLU A C 19
ATOM 25966 O O . GLU A 1 63 ? -6.664 1.305 2.699 1.00 0.00 63 GLU A O 19
ATOM 25978 N N . LEU A 1 64 ? -8.277 0.996 1.144 1.00 0.00 64 LEU A N 19
ATOM 25979 C CA . LEU A 1 64 ? -8.849 2.320 1.313 1.00 0.00 64 LEU A CA 19
ATOM 25980 C C . LEU A 1 64 ? -9.195 2.538 2.787 1.00 0.00 64 LEU A C 19
ATOM 25981 O O . LEU A 1 64 ? -8.846 1.720 3.637 1.00 0.00 64 LEU A O 19
ATOM 25997 N N . LEU A 1 65 ? -9.875 3.645 3.045 1.00 0.00 65 LEU A N 19
ATOM 25998 C CA . LEU A 1 65 ? -10.272 3.981 4.402 1.00 0.00 65 LEU A CA 19
ATOM 25999 C C . LEU A 1 65 ? -11.600 3.294 4.725 1.00 0.00 65 LEU A C 19
ATOM 26000 O O . LEU A 1 65 ? -11.789 2.789 5.831 1.00 0.00 65 LEU A O 19
ATOM 26016 N N . ASP A 1 66 ? -12.486 3.297 3.740 1.00 0.00 66 ASP A N 19
ATOM 26017 C CA . ASP A 1 66 ? -13.792 2.680 3.906 1.00 0.00 66 ASP A CA 19
ATOM 26018 C C . ASP A 1 66 ? -13.634 1.158 3.921 1.00 0.00 66 ASP A C 19
ATOM 26019 O O . ASP A 1 66 ? -14.593 0.434 4.183 1.00 0.00 66 ASP A O 19
ATOM 26028 N N . GLY A 1 67 ? -12.416 0.719 3.638 1.00 0.00 67 GLY A N 19
ATOM 26029 C CA . GLY A 1 67 ? -12.120 -0.703 3.616 1.00 0.00 67 GLY A CA 19
ATOM 26030 C C . GLY A 1 67 ? -11.956 -1.207 2.180 1.00 0.00 67 GLY A C 19
ATOM 26031 O O . GLY A 1 67 ? -11.689 -2.387 1.960 1.00 0.00 67 GLY A O 19
ATOM 26035 N N . GLN A 1 68 ? -12.124 -0.287 1.242 1.00 0.00 68 GLN A N 19
ATOM 26036 C CA . GLN A 1 68 ? -11.998 -0.623 -0.166 1.00 0.00 68 GLN A CA 19
ATOM 26037 C C . GLN A 1 68 ? -10.621 -1.230 -0.446 1.00 0.00 68 GLN A C 19
ATOM 26038 O O . GLN A 1 68 ? -9.597 -0.597 -0.194 1.00 0.00 68 GLN A O 19
ATOM 26052 N N . ARG A 1 69 ? -10.642 -2.450 -0.963 1.00 0.00 69 ARG A N 19
ATOM 26053 C CA . ARG A 1 69 ? -9.408 -3.149 -1.280 1.00 0.00 69 ARG A CA 19
ATOM 26054 C C . ARG A 1 69 ? -9.217 -3.229 -2.796 1.00 0.00 69 ARG A C 19
ATOM 26055 O O . ARG A 1 69 ? -10.191 -3.261 -3.547 1.00 0.00 69 ARG A O 19
ATOM 26076 N N . GLY A 1 70 ? -7.956 -3.257 -3.201 1.00 0.00 70 GLY A N 19
ATOM 26077 C CA . GLY A 1 70 ? -7.625 -3.332 -4.613 1.00 0.00 70 GLY A CA 19
ATOM 26078 C C . GLY A 1 70 ? -6.114 -3.221 -4.829 1.00 0.00 70 GLY A C 19
ATOM 26079 O O . GLY A 1 70 ? -5.348 -3.168 -3.868 1.00 0.00 70 GLY A O 19
ATOM 26083 N N . LEU A 1 71 ? -5.731 -3.189 -6.097 1.00 0.00 71 LEU A N 19
ATOM 26084 C CA . LEU A 1 71 ? -4.325 -3.085 -6.452 1.00 0.00 71 LEU A CA 19
ATOM 26085 C C . LEU A 1 71 ? -3.904 -1.614 -6.424 1.00 0.00 71 LEU A C 19
ATOM 26086 O O . LEU A 1 71 ? -4.736 -0.724 -6.590 1.00 0.00 71 LEU A O 19
ATOM 26102 N N . VAL A 1 72 ? -2.613 -1.405 -6.212 1.00 0.00 72 VAL A N 19
ATOM 26103 C CA . VAL A 1 72 ? -2.072 -0.058 -6.161 1.00 0.00 72 VAL A CA 19
ATOM 26104 C C . VAL A 1 72 ? -0.611 -0.082 -6.613 1.00 0.00 72 VAL A C 19
ATOM 26105 O O . VAL A 1 72 ? 0.170 -0.918 -6.159 1.00 0.00 72 VAL A O 19
ATOM 26118 N N . PRO A 1 73 ? -0.276 0.869 -7.526 1.00 0.00 73 PRO A N 19
ATOM 26119 C CA . PRO A 1 73 ? 1.078 0.964 -8.045 1.00 0.00 73 PRO A CA 19
ATOM 26120 C C . PRO A 1 73 ? 2.021 1.577 -7.008 1.00 0.00 73 PRO A C 19
ATOM 26121 O O . PRO A 1 73 ? 1.694 2.587 -6.387 1.00 0.00 73 PRO A O 19
ATOM 26132 N N . SER A 1 74 ? 3.173 0.941 -6.853 1.00 0.00 74 SER A N 19
ATOM 26133 C CA . SER A 1 74 ? 4.166 1.412 -5.902 1.00 0.00 74 SER A CA 19
ATOM 26134 C C . SER A 1 74 ? 4.790 2.717 -6.400 1.00 0.00 74 SER A C 19
ATOM 26135 O O . SER A 1 74 ? 5.620 3.314 -5.715 1.00 0.00 74 SER A O 19
ATOM 26143 N N . ASN A 1 75 ? 4.368 3.122 -7.589 1.00 0.00 75 ASN A N 19
ATOM 26144 C CA . ASN A 1 75 ? 4.875 4.345 -8.187 1.00 0.00 75 ASN A CA 19
ATOM 26145 C C . ASN A 1 75 ? 3.895 5.487 -7.911 1.00 0.00 75 ASN A C 19
ATOM 26146 O O . ASN A 1 75 ? 4.109 6.614 -8.356 1.00 0.00 75 ASN A O 19
ATOM 26157 N N . PHE A 1 76 ? 2.841 5.156 -7.179 1.00 0.00 76 PHE A N 19
ATOM 26158 C CA . PHE A 1 76 ? 1.828 6.140 -6.839 1.00 0.00 76 PHE A CA 19
ATOM 26159 C C . PHE A 1 76 ? 1.396 6.000 -5.378 1.00 0.00 76 PHE A C 19
ATOM 26160 O O . PHE A 1 76 ? 0.215 6.134 -5.060 1.00 0.00 76 PHE A O 19
ATOM 26177 N N . VAL A 1 77 ? 2.376 5.733 -4.528 1.00 0.00 77 VAL A N 19
ATOM 26178 C CA . VAL A 1 77 ? 2.113 5.574 -3.108 1.00 0.00 77 VAL A CA 19
ATOM 26179 C C . VAL A 1 77 ? 3.381 5.903 -2.318 1.00 0.00 77 VAL A C 19
ATOM 26180 O O . VAL A 1 77 ? 4.491 5.728 -2.818 1.00 0.00 77 VAL A O 19
ATOM 26193 N N . ASP A 1 78 ? 3.174 6.373 -1.097 1.00 0.00 78 ASP A N 19
ATOM 26194 C CA . ASP A 1 78 ? 4.287 6.729 -0.233 1.00 0.00 78 ASP A CA 19
ATOM 26195 C C . ASP A 1 78 ? 4.027 6.188 1.175 1.00 0.00 78 ASP A C 19
ATOM 26196 O O . ASP A 1 78 ? 3.175 6.707 1.895 1.00 0.00 78 ASP A O 19
ATOM 26205 N N . PHE A 1 79 ? 4.776 5.153 1.524 1.00 0.00 79 PHE A N 19
ATOM 26206 C CA . PHE A 1 79 ? 4.638 4.537 2.833 1.00 0.00 79 PHE A CA 19
ATOM 26207 C C . PHE A 1 79 ? 4.740 5.583 3.945 1.00 0.00 79 PHE A C 19
ATOM 26208 O O . PHE A 1 79 ? 5.821 5.822 4.480 1.00 0.00 79 PHE A O 19
ATOM 26225 N N . VAL A 1 80 ? 3.599 6.178 4.260 1.00 0.00 80 VAL A N 19
ATOM 26226 C CA . VAL A 1 80 ? 3.546 7.193 5.299 1.00 0.00 80 VAL A CA 19
ATOM 26227 C C . VAL A 1 80 ? 3.808 6.540 6.657 1.00 0.00 80 VAL A C 19
ATOM 26228 O O . VAL A 1 80 ? 3.833 5.315 6.766 1.00 0.00 80 VAL A O 19
ATOM 26241 N N . GLN A 1 81 ? 3.995 7.387 7.659 1.00 0.00 81 GLN A N 19
ATOM 26242 C CA . GLN A 1 81 ? 4.253 6.907 9.006 1.00 0.00 81 GLN A CA 19
ATOM 26243 C C . GLN A 1 81 ? 3.088 7.266 9.930 1.00 0.00 81 GLN A C 19
ATOM 26244 O O . GLN A 1 81 ? 2.671 8.421 9.989 1.00 0.00 81 GLN A O 19
ATOM 26258 N N . ASP A 1 82 ? 2.595 6.253 10.628 1.00 0.00 82 ASP A N 19
ATOM 26259 C CA . ASP A 1 82 ? 1.486 6.447 11.546 1.00 0.00 82 ASP A CA 19
ATOM 26260 C C . ASP A 1 82 ? 1.972 7.226 12.770 1.00 0.00 82 ASP A C 19
ATOM 26261 O O . ASP A 1 82 ? 1.389 8.246 13.134 1.00 0.00 82 ASP A O 19
ATOM 26270 N N . ASN A 1 83 ? 3.037 6.716 13.372 1.00 0.00 83 ASN A N 19
ATOM 26271 C CA . ASN A 1 83 ? 3.609 7.350 14.547 1.00 0.00 83 ASN A CA 19
ATOM 26272 C C . ASN A 1 83 ? 2.506 7.584 15.582 1.00 0.00 83 ASN A C 19
ATOM 26273 O O . ASN A 1 83 ? 1.751 8.549 15.482 1.00 0.00 83 ASN A O 19
ATOM 26284 N N . GLU A 1 84 ? 2.450 6.684 16.553 1.00 0.00 84 GLU A N 19
ATOM 26285 C CA . GLU A 1 84 ? 1.453 6.780 17.605 1.00 0.00 84 GLU A CA 19
ATOM 26286 C C . GLU A 1 84 ? 2.122 7.102 18.943 1.00 0.00 84 GLU A C 19
ATOM 26287 O O . GLU A 1 84 ? 1.716 8.034 19.635 1.00 0.00 84 GLU A O 19
ATOM 26299 N N . SER A 1 85 ? 3.137 6.314 19.265 1.00 0.00 85 SER A N 19
ATOM 26300 C CA . SER A 1 85 ? 3.867 6.504 20.508 1.00 0.00 85 SER A CA 19
ATOM 26301 C C . SER A 1 85 ? 2.903 6.445 21.695 1.00 0.00 85 SER A C 19
ATOM 26302 O O . SER A 1 85 ? 2.338 7.463 22.092 1.00 0.00 85 SER A O 19
ATOM 26310 N N . ARG A 1 86 ? 2.746 5.243 22.228 1.00 0.00 86 ARG A N 19
ATOM 26311 C CA . ARG A 1 86 ? 1.861 5.037 23.362 1.00 0.00 86 ARG A CA 19
ATOM 26312 C C . ARG A 1 86 ? 2.563 4.209 24.440 1.00 0.00 86 ARG A C 19
ATOM 26313 O O . ARG A 1 86 ? 2.632 4.622 25.597 1.00 0.00 86 ARG A O 19
ATOM 26334 N N . LEU A 1 87 ? 3.065 3.057 24.023 1.00 0.00 87 LEU A N 19
ATOM 26335 C CA . LEU A 1 87 ? 3.759 2.167 24.939 1.00 0.00 87 LEU A CA 19
ATOM 26336 C C . LEU A 1 87 ? 5.267 2.395 24.819 1.00 0.00 87 LEU A C 19
ATOM 26337 O O . LEU A 1 87 ? 5.716 3.175 23.981 1.00 0.00 87 LEU A O 19
ATOM 26353 N N . ALA A 1 88 ? 6.008 1.698 25.669 1.00 0.00 88 ALA A N 19
ATOM 26354 C CA . ALA A 1 88 ? 7.456 1.815 25.668 1.00 0.00 88 ALA A CA 19
ATOM 26355 C C . ALA A 1 88 ? 8.075 0.424 25.825 1.00 0.00 88 ALA A C 19
ATOM 26356 O O . ALA A 1 88 ? 7.370 -0.546 26.098 1.00 0.00 88 ALA A O 19
ATOM 26363 N N . SER A 1 89 ? 9.387 0.372 25.647 1.00 0.00 89 SER A N 19
ATOM 26364 C CA . SER A 1 89 ? 10.108 -0.884 25.765 1.00 0.00 89 SER A CA 19
ATOM 26365 C C . SER A 1 89 ? 9.698 -1.832 24.636 1.00 0.00 89 SER A C 19
ATOM 26366 O O . SER A 1 89 ? 8.515 -2.111 24.455 1.00 0.00 89 SER A O 19
ATOM 26374 N N . THR A 1 90 ? 10.700 -2.299 23.906 1.00 0.00 90 THR A N 19
ATOM 26375 C CA . THR A 1 90 ? 10.459 -3.210 22.799 1.00 0.00 90 THR A CA 19
ATOM 26376 C C . THR A 1 90 ? 11.784 -3.711 22.223 1.00 0.00 90 THR A C 19
ATOM 26377 O O . THR A 1 90 ? 12.762 -2.968 22.167 1.00 0.00 90 THR A O 19
ATOM 26388 N N . SER A 1 91 ? 11.773 -4.970 21.807 1.00 0.00 91 SER A N 19
ATOM 26389 C CA . SER A 1 91 ? 12.962 -5.579 21.237 1.00 0.00 91 SER A CA 19
ATOM 26390 C C . SER A 1 91 ? 13.690 -4.572 20.345 1.00 0.00 91 SER A C 19
ATOM 26391 O O . SER A 1 91 ? 13.085 -3.620 19.855 1.00 0.00 91 SER A O 19
ATOM 26399 N N . GLY A 1 92 ? 14.979 -4.816 20.160 1.00 0.00 92 GLY A N 19
ATOM 26400 C CA . GLY A 1 92 ? 15.796 -3.942 19.336 1.00 0.00 92 GLY A CA 19
ATOM 26401 C C . GLY A 1 92 ? 16.838 -3.207 20.181 1.00 0.00 92 GLY A C 19
ATOM 26402 O O . GLY A 1 92 ? 16.488 -2.426 21.064 1.00 0.00 92 GLY A O 19
ATOM 26406 N N . PRO A 1 93 ? 18.132 -3.490 19.873 1.00 0.00 93 PRO A N 19
ATOM 26407 C CA . PRO A 1 93 ? 19.228 -2.865 20.594 1.00 0.00 93 PRO A CA 19
ATOM 26408 C C . PRO A 1 93 ? 19.408 -1.408 20.163 1.00 0.00 93 PRO A C 19
ATOM 26409 O O . PRO A 1 93 ? 18.978 -1.021 19.077 1.00 0.00 93 PRO A O 19
ATOM 26420 N N . SER A 1 94 ? 20.044 -0.641 21.035 1.00 0.00 94 SER A N 19
ATOM 26421 C CA . SER A 1 94 ? 20.287 0.765 20.757 1.00 0.00 94 SER A CA 19
ATOM 26422 C C . SER A 1 94 ? 18.957 1.497 20.562 1.00 0.00 94 SER A C 19
ATOM 26423 O O . SER A 1 94 ? 18.427 1.544 19.453 1.00 0.00 94 SER A O 19
ATOM 26431 N N . SER A 1 95 ? 18.456 2.049 21.657 1.00 0.00 95 SER A N 19
ATOM 26432 C CA . SER A 1 95 ? 17.198 2.776 21.621 1.00 0.00 95 SER A CA 19
ATOM 26433 C C . SER A 1 95 ? 17.081 3.681 22.848 1.00 0.00 95 SER A C 19
ATOM 26434 O O . SER A 1 95 ? 17.236 3.223 23.979 1.00 0.00 95 SER A O 19
ATOM 26442 N N . GLY A 1 96 ? 16.808 4.950 22.584 1.00 0.00 96 GLY A N 19
ATOM 26443 C CA . GLY A 1 96 ? 16.668 5.924 23.654 1.00 0.00 96 GLY A CA 19
ATOM 26444 C C . GLY A 1 96 ? 17.741 5.720 24.725 1.00 0.00 96 GLY A C 19
ATOM 26445 O O . GLY A 1 96 ? 17.453 5.787 25.918 1.00 0.00 96 GLY A O 19
ATOM 26449 N N . GLY A 1 1 ? -1.873 -10.880 24.152 1.00 0.00 1 GLY A N 20
ATOM 26450 C CA . GLY A 1 1 ? -1.902 -10.752 22.705 1.00 0.00 1 GLY A CA 20
ATOM 26451 C C . GLY A 1 1 ? -3.338 -10.615 22.196 1.00 0.00 1 GLY A C 20
ATOM 26452 O O . GLY A 1 1 ? -4.251 -10.331 22.970 1.00 0.00 1 GLY A O 20
ATOM 26456 N N . SER A 1 2 ? -3.494 -10.822 20.896 1.00 0.00 2 SER A N 20
ATOM 26457 C CA . SER A 1 2 ? -4.803 -10.724 20.275 1.00 0.00 2 SER A CA 20
ATOM 26458 C C . SER A 1 2 ? -4.781 -11.396 18.900 1.00 0.00 2 SER A C 20
ATOM 26459 O O . SER A 1 2 ? -5.545 -12.326 18.647 1.00 0.00 2 SER A O 20
ATOM 26467 N N . SER A 1 3 ? -3.897 -10.898 18.048 1.00 0.00 3 SER A N 20
ATOM 26468 C CA . SER A 1 3 ? -3.765 -11.438 16.705 1.00 0.00 3 SER A CA 20
ATOM 26469 C C . SER A 1 3 ? -2.289 -11.670 16.377 1.00 0.00 3 SER A C 20
ATOM 26470 O O . SER A 1 3 ? -1.409 -11.098 17.019 1.00 0.00 3 SER A O 20
ATOM 26478 N N . GLY A 1 4 ? -2.063 -12.511 15.378 1.00 0.00 4 GLY A N 20
ATOM 26479 C CA . GLY A 1 4 ? -0.708 -12.826 14.957 1.00 0.00 4 GLY A CA 20
ATOM 26480 C C . GLY A 1 4 ? -0.230 -11.854 13.876 1.00 0.00 4 GLY A C 20
ATOM 26481 O O . GLY A 1 4 ? -0.081 -10.660 14.132 1.00 0.00 4 GLY A O 20
ATOM 26485 N N . SER A 1 5 ? -0.004 -12.402 12.691 1.00 0.00 5 SER A N 20
ATOM 26486 C CA . SER A 1 5 ? 0.454 -11.599 11.571 1.00 0.00 5 SER A CA 20
ATOM 26487 C C . SER A 1 5 ? 0.376 -12.412 10.277 1.00 0.00 5 SER A C 20
ATOM 26488 O O . SER A 1 5 ? -0.295 -12.012 9.327 1.00 0.00 5 SER A O 20
ATOM 26496 N N . SER A 1 6 ? 1.072 -13.540 10.282 1.00 0.00 6 SER A N 20
ATOM 26497 C CA . SER A 1 6 ? 1.091 -14.413 9.121 1.00 0.00 6 SER A CA 20
ATOM 26498 C C . SER A 1 6 ? 1.586 -13.643 7.895 1.00 0.00 6 SER A C 20
ATOM 26499 O O . SER A 1 6 ? 1.768 -12.428 7.953 1.00 0.00 6 SER A O 20
ATOM 26507 N N . GLY A 1 7 ? 1.790 -14.382 6.815 1.00 0.00 7 GLY A N 20
ATOM 26508 C CA . GLY A 1 7 ? 2.261 -13.785 5.577 1.00 0.00 7 GLY A CA 20
ATOM 26509 C C . GLY A 1 7 ? 1.100 -13.539 4.610 1.00 0.00 7 GLY A C 20
ATOM 26510 O O . GLY A 1 7 ? 0.643 -12.407 4.458 1.00 0.00 7 GLY A O 20
ATOM 26514 N N . THR A 1 8 ? 0.656 -14.618 3.983 1.00 0.00 8 THR A N 20
ATOM 26515 C CA . THR A 1 8 ? -0.442 -14.535 3.036 1.00 0.00 8 THR A CA 20
ATOM 26516 C C . THR A 1 8 ? -1.216 -15.854 2.998 1.00 0.00 8 THR A C 20
ATOM 26517 O O . THR A 1 8 ? -0.944 -16.760 3.785 1.00 0.00 8 THR A O 20
ATOM 26528 N N . SER A 1 9 ? -2.165 -15.921 2.076 1.00 0.00 9 SER A N 20
ATOM 26529 C CA . SER A 1 9 ? -2.980 -17.114 1.926 1.00 0.00 9 SER A CA 20
ATOM 26530 C C . SER A 1 9 ? -3.779 -17.367 3.206 1.00 0.00 9 SER A C 20
ATOM 26531 O O . SER A 1 9 ? -3.581 -16.685 4.210 1.00 0.00 9 SER A O 20
ATOM 26539 N N . LYS A 1 10 ? -4.666 -18.348 3.128 1.00 0.00 10 LYS A N 20
ATOM 26540 C CA . LYS A 1 10 ? -5.496 -18.699 4.268 1.00 0.00 10 LYS A CA 20
ATOM 26541 C C . LYS A 1 10 ? -6.488 -17.566 4.539 1.00 0.00 10 LYS A C 20
ATOM 26542 O O . LYS A 1 10 ? -7.699 -17.767 4.470 1.00 0.00 10 LYS A O 20
ATOM 26561 N N . GLN A 1 11 ? -5.936 -16.400 4.842 1.00 0.00 11 GLN A N 20
ATOM 26562 C CA . GLN A 1 11 ? -6.758 -15.235 5.124 1.00 0.00 11 GLN A CA 20
ATOM 26563 C C . GLN A 1 11 ? -6.219 -14.012 4.377 1.00 0.00 11 GLN A C 20
ATOM 26564 O O . GLN A 1 11 ? -5.008 -13.814 4.295 1.00 0.00 11 GLN A O 20
ATOM 26578 N N . ARG A 1 12 ? -7.145 -13.225 3.851 1.00 0.00 12 ARG A N 20
ATOM 26579 C CA . ARG A 1 12 ? -6.779 -12.027 3.114 1.00 0.00 12 ARG A CA 20
ATOM 26580 C C . ARG A 1 12 ? -6.446 -10.890 4.081 1.00 0.00 12 ARG A C 20
ATOM 26581 O O . ARG A 1 12 ? -6.820 -10.936 5.252 1.00 0.00 12 ARG A O 20
ATOM 26602 N N . TYR A 1 13 ? -5.746 -9.895 3.556 1.00 0.00 13 TYR A N 20
ATOM 26603 C CA . TYR A 1 13 ? -5.358 -8.747 4.358 1.00 0.00 13 TYR A CA 20
ATOM 26604 C C . TYR A 1 13 ? -4.987 -9.173 5.780 1.00 0.00 13 TYR A C 20
ATOM 26605 O O . TYR A 1 13 ? -5.332 -8.493 6.745 1.00 0.00 13 TYR A O 20
ATOM 26623 N N . SER A 1 14 ? -4.288 -10.295 5.864 1.00 0.00 14 SER A N 20
ATOM 26624 C CA . SER A 1 14 ? -3.866 -10.819 7.152 1.00 0.00 14 SER A CA 20
ATOM 26625 C C . SER A 1 14 ? -2.484 -10.269 7.514 1.00 0.00 14 SER A C 20
ATOM 26626 O O . SER A 1 14 ? -2.302 -9.696 8.586 1.00 0.00 14 SER A O 20
ATOM 26634 N N . GLY A 1 15 ? -1.547 -10.464 6.598 1.00 0.00 15 GLY A N 20
ATOM 26635 C CA . GLY A 1 15 ? -0.188 -9.994 6.807 1.00 0.00 15 GLY A CA 20
ATOM 26636 C C . GLY A 1 15 ? -0.179 -8.572 7.370 1.00 0.00 15 GLY A C 20
ATOM 26637 O O . GLY A 1 15 ? -1.197 -7.882 7.338 1.00 0.00 15 GLY A O 20
ATOM 26641 N N . LYS A 1 16 ? 0.981 -8.175 7.873 1.00 0.00 16 LYS A N 20
ATOM 26642 C CA . LYS A 1 16 ? 1.135 -6.848 8.442 1.00 0.00 16 LYS A CA 20
ATOM 26643 C C . LYS A 1 16 ? 0.585 -5.810 7.462 1.00 0.00 16 LYS A C 20
ATOM 26644 O O . LYS A 1 16 ? 0.401 -6.102 6.281 1.00 0.00 16 LYS A O 20
ATOM 26663 N N . VAL A 1 17 ? 0.337 -4.619 7.988 1.00 0.00 17 VAL A N 20
ATOM 26664 C CA . VAL A 1 17 ? -0.188 -3.536 7.173 1.00 0.00 17 VAL A CA 20
ATOM 26665 C C . VAL A 1 17 ? 0.918 -2.509 6.924 1.00 0.00 17 VAL A C 20
ATOM 26666 O O . VAL A 1 17 ? 1.781 -2.301 7.775 1.00 0.00 17 VAL A O 20
ATOM 26679 N N . HIS A 1 18 ? 0.856 -1.893 5.752 1.00 0.00 18 HIS A N 20
ATOM 26680 C CA . HIS A 1 18 ? 1.842 -0.893 5.380 1.00 0.00 18 HIS A CA 20
ATOM 26681 C C . HIS A 1 18 ? 1.131 0.371 4.891 1.00 0.00 18 HIS A C 20
ATOM 26682 O O . HIS A 1 18 ? 0.965 0.568 3.688 1.00 0.00 18 HIS A O 20
ATOM 26696 N N . LEU A 1 19 ? 0.730 1.194 5.848 1.00 0.00 19 LEU A N 20
ATOM 26697 C CA . LEU A 1 19 ? 0.041 2.433 5.531 1.00 0.00 19 LEU A CA 20
ATOM 26698 C C . LEU A 1 19 ? 0.869 3.227 4.517 1.00 0.00 19 LEU A C 20
ATOM 26699 O O . LEU A 1 19 ? 2.029 3.544 4.771 1.00 0.00 19 LEU A O 20
ATOM 26715 N N . CYS A 1 20 ? 0.239 3.524 3.390 1.00 0.00 20 CYS A N 20
ATOM 26716 C CA . CYS A 1 20 ? 0.902 4.274 2.338 1.00 0.00 20 CYS A CA 20
ATOM 26717 C C . CYS A 1 20 ? 0.082 5.535 2.056 1.00 0.00 20 CYS A C 20
ATOM 26718 O O . CYS A 1 20 ? -1.101 5.596 2.385 1.00 0.00 20 CYS A O 20
ATOM 26726 N N . VAL A 1 21 ? 0.744 6.509 1.450 1.00 0.00 21 VAL A N 20
ATOM 26727 C CA . VAL A 1 21 ? 0.091 7.765 1.120 1.00 0.00 21 VAL A CA 20
ATOM 26728 C C . VAL A 1 21 ? 0.295 8.066 -0.366 1.00 0.00 21 VAL A C 20
ATOM 26729 O O . VAL A 1 21 ? 1.406 8.376 -0.794 1.00 0.00 21 VAL A O 20
ATOM 26742 N N . ALA A 1 22 ? -0.795 7.964 -1.113 1.00 0.00 22 ALA A N 20
ATOM 26743 C CA . ALA A 1 22 ? -0.750 8.221 -2.542 1.00 0.00 22 ALA A CA 20
ATOM 26744 C C . ALA A 1 22 ? 0.161 9.421 -2.811 1.00 0.00 22 ALA A C 20
ATOM 26745 O O . ALA A 1 22 ? 0.067 10.441 -2.130 1.00 0.00 22 ALA A O 20
ATOM 26752 N N . ARG A 1 23 ? 1.020 9.260 -3.806 1.00 0.00 23 ARG A N 20
ATOM 26753 C CA . ARG A 1 23 ? 1.947 10.317 -4.174 1.00 0.00 23 ARG A CA 20
ATOM 26754 C C . ARG A 1 23 ? 1.342 11.195 -5.271 1.00 0.00 23 ARG A C 20
ATOM 26755 O O . ARG A 1 23 ? 1.644 12.385 -5.357 1.00 0.00 23 ARG A O 20
ATOM 26776 N N . TYR A 1 24 ? 0.498 10.575 -6.083 1.00 0.00 24 TYR A N 20
ATOM 26777 C CA . TYR A 1 24 ? -0.152 11.286 -7.171 1.00 0.00 24 TYR A CA 20
ATOM 26778 C C . TYR A 1 24 ? -1.562 10.743 -7.415 1.00 0.00 24 TYR A C 20
ATOM 26779 O O . TYR A 1 24 ? -1.753 9.534 -7.535 1.00 0.00 24 TYR A O 20
ATOM 26797 N N . SER A 1 25 ? -2.512 11.664 -7.481 1.00 0.00 25 SER A N 20
ATOM 26798 C CA . SER A 1 25 ? -3.899 11.293 -7.709 1.00 0.00 25 SER A CA 20
ATOM 26799 C C . SER A 1 25 ? -3.987 10.267 -8.841 1.00 0.00 25 SER A C 20
ATOM 26800 O O . SER A 1 25 ? -3.313 10.404 -9.861 1.00 0.00 25 SER A O 20
ATOM 26808 N N . TYR A 1 26 ? -4.823 9.263 -8.623 1.00 0.00 26 TYR A N 20
ATOM 26809 C CA . TYR A 1 26 ? -5.008 8.214 -9.612 1.00 0.00 26 TYR A CA 20
ATOM 26810 C C . TYR A 1 26 ? -6.494 7.911 -9.818 1.00 0.00 26 TYR A C 20
ATOM 26811 O O . TYR A 1 26 ? -7.305 8.124 -8.918 1.00 0.00 26 TYR A O 20
ATOM 26829 N N . ASN A 1 27 ? -6.805 7.418 -11.007 1.00 0.00 27 ASN A N 20
ATOM 26830 C CA . ASN A 1 27 ? -8.178 7.083 -11.343 1.00 0.00 27 ASN A CA 20
ATOM 26831 C C . ASN A 1 27 ? -8.186 5.929 -12.348 1.00 0.00 27 ASN A C 20
ATOM 26832 O O . ASN A 1 27 ? -8.058 6.149 -13.552 1.00 0.00 27 ASN A O 20
ATOM 26843 N N . PRO A 1 28 ? -8.341 4.693 -11.803 1.00 0.00 28 PRO A N 20
ATOM 26844 C CA . PRO A 1 28 ? -8.368 3.505 -12.639 1.00 0.00 28 PRO A CA 20
ATOM 26845 C C . PRO A 1 28 ? -9.702 3.384 -13.379 1.00 0.00 28 PRO A C 20
ATOM 26846 O O . PRO A 1 28 ? -9.778 2.746 -14.428 1.00 0.00 28 PRO A O 20
ATOM 26857 N N . PHE A 1 29 ? -10.719 4.007 -12.803 1.00 0.00 29 PHE A N 20
ATOM 26858 C CA . PHE A 1 29 ? -12.046 3.978 -13.395 1.00 0.00 29 PHE A CA 20
ATOM 26859 C C . PHE A 1 29 ? -12.250 5.161 -14.343 1.00 0.00 29 PHE A C 20
ATOM 26860 O O . PHE A 1 29 ? -13.379 5.596 -14.565 1.00 0.00 29 PHE A O 20
ATOM 26877 N N . ASP A 1 30 ? -11.140 5.648 -14.877 1.00 0.00 30 ASP A N 20
ATOM 26878 C CA . ASP A 1 30 ? -11.182 6.773 -15.796 1.00 0.00 30 ASP A CA 20
ATOM 26879 C C . ASP A 1 30 ? -10.841 6.287 -17.206 1.00 0.00 30 ASP A C 20
ATOM 26880 O O . ASP A 1 30 ? -11.062 7.000 -18.183 1.00 0.00 30 ASP A O 20
ATOM 26889 N N . GLY A 1 31 ? -10.308 5.075 -17.267 1.00 0.00 31 GLY A N 20
ATOM 26890 C CA . GLY A 1 31 ? -9.934 4.485 -18.541 1.00 0.00 31 GLY A CA 20
ATOM 26891 C C . GLY A 1 31 ? -10.875 3.336 -18.911 1.00 0.00 31 GLY A C 20
ATOM 26892 O O . GLY A 1 31 ? -11.819 3.042 -18.179 1.00 0.00 31 GLY A O 20
ATOM 26896 N N . PRO A 1 32 ? -10.577 2.701 -20.076 1.00 0.00 32 PRO A N 20
ATOM 26897 C CA . PRO A 1 32 ? -11.385 1.591 -20.551 1.00 0.00 32 PRO A CA 20
ATOM 26898 C C . PRO A 1 32 ? -11.100 0.322 -19.746 1.00 0.00 32 PRO A C 20
ATOM 26899 O O . PRO A 1 32 ? -11.724 -0.714 -19.972 1.00 0.00 32 PRO A O 20
ATOM 26910 N N . ASN A 1 33 ? -10.157 0.443 -18.824 1.00 0.00 33 ASN A N 20
ATOM 26911 C CA . ASN A 1 33 ? -9.782 -0.682 -17.984 1.00 0.00 33 ASN A CA 20
ATOM 26912 C C . ASN A 1 33 ? -11.039 -1.463 -17.594 1.00 0.00 33 ASN A C 20
ATOM 26913 O O . ASN A 1 33 ? -11.930 -0.925 -16.939 1.00 0.00 33 ASN A O 20
ATOM 26924 N N . GLU A 1 34 ? -11.070 -2.719 -18.014 1.00 0.00 34 GLU A N 20
ATOM 26925 C CA . GLU A 1 34 ? -12.202 -3.580 -17.718 1.00 0.00 34 GLU A CA 20
ATOM 26926 C C . GLU A 1 34 ? -12.111 -4.101 -16.282 1.00 0.00 34 GLU A C 20
ATOM 26927 O O . GLU A 1 34 ? -13.002 -4.811 -15.818 1.00 0.00 34 GLU A O 20
ATOM 26939 N N . ASN A 1 35 ? -11.026 -3.728 -15.619 1.00 0.00 35 ASN A N 20
ATOM 26940 C CA . ASN A 1 35 ? -10.807 -4.149 -14.245 1.00 0.00 35 ASN A CA 20
ATOM 26941 C C . ASN A 1 35 ? -10.250 -2.975 -13.439 1.00 0.00 35 ASN A C 20
ATOM 26942 O O . ASN A 1 35 ? -9.150 -3.057 -12.895 1.00 0.00 35 ASN A O 20
ATOM 26953 N N . PRO A 1 36 ? -11.056 -1.880 -13.386 1.00 0.00 36 PRO A N 20
ATOM 26954 C CA . PRO A 1 36 ? -10.654 -0.690 -12.655 1.00 0.00 36 PRO A CA 20
ATOM 26955 C C . PRO A 1 36 ? -10.786 -0.904 -11.146 1.00 0.00 36 PRO A C 20
ATOM 26956 O O . PRO A 1 36 ? -10.004 -0.360 -10.368 1.00 0.00 36 PRO A O 20
ATOM 26967 N N . GLU A 1 37 ? -11.781 -1.697 -10.777 1.00 0.00 37 GLU A N 20
ATOM 26968 C CA . GLU A 1 37 ? -12.025 -1.988 -9.374 1.00 0.00 37 GLU A CA 20
ATOM 26969 C C . GLU A 1 37 ? -10.838 -2.745 -8.775 1.00 0.00 37 GLU A C 20
ATOM 26970 O O . GLU A 1 37 ? -10.585 -2.659 -7.574 1.00 0.00 37 GLU A O 20
ATOM 26982 N N . ALA A 1 38 ? -10.140 -3.467 -9.639 1.00 0.00 38 ALA A N 20
ATOM 26983 C CA . ALA A 1 38 ? -8.985 -4.238 -9.210 1.00 0.00 38 ALA A CA 20
ATOM 26984 C C . ALA A 1 38 ? -7.942 -3.293 -8.610 1.00 0.00 38 ALA A C 20
ATOM 26985 O O . ALA A 1 38 ? -7.015 -3.736 -7.933 1.00 0.00 38 ALA A O 20
ATOM 26992 N N . GLU A 1 39 ? -8.128 -2.009 -8.880 1.00 0.00 39 GLU A N 20
ATOM 26993 C CA . GLU A 1 39 ? -7.214 -0.999 -8.376 1.00 0.00 39 GLU A CA 20
ATOM 26994 C C . GLU A 1 39 ? -7.962 -0.003 -7.487 1.00 0.00 39 GLU A C 20
ATOM 26995 O O . GLU A 1 39 ? -9.182 -0.081 -7.352 1.00 0.00 39 GLU A O 20
ATOM 27007 N N . LEU A 1 40 ? -7.199 0.910 -6.904 1.00 0.00 40 LEU A N 20
ATOM 27008 C CA . LEU A 1 40 ? -7.774 1.920 -6.031 1.00 0.00 40 LEU A CA 20
ATOM 27009 C C . LEU A 1 40 ? -7.403 3.309 -6.553 1.00 0.00 40 LEU A C 20
ATOM 27010 O O . LEU A 1 40 ? -6.261 3.545 -6.944 1.00 0.00 40 LEU A O 20
ATOM 27026 N N . PRO A 1 41 ? -8.416 4.217 -6.541 1.00 0.00 41 PRO A N 20
ATOM 27027 C CA . PRO A 1 41 ? -8.207 5.577 -7.008 1.00 0.00 41 PRO A CA 20
ATOM 27028 C C . PRO A 1 41 ? -7.417 6.394 -5.983 1.00 0.00 41 PRO A C 20
ATOM 27029 O O . PRO A 1 41 ? -8.002 7.052 -5.124 1.00 0.00 41 PRO A O 20
ATOM 27040 N N . LEU A 1 42 ? -6.100 6.324 -6.107 1.00 0.00 42 LEU A N 20
ATOM 27041 C CA . LEU A 1 42 ? -5.223 7.048 -5.202 1.00 0.00 42 LEU A CA 20
ATOM 27042 C C . LEU A 1 42 ? -5.587 8.534 -5.227 1.00 0.00 42 LEU A C 20
ATOM 27043 O O . LEU A 1 42 ? -6.308 8.985 -6.116 1.00 0.00 42 LEU A O 20
ATOM 27059 N N . THR A 1 43 ? -5.073 9.253 -4.240 1.00 0.00 43 THR A N 20
ATOM 27060 C CA . THR A 1 43 ? -5.334 10.679 -4.138 1.00 0.00 43 THR A CA 20
ATOM 27061 C C . THR A 1 43 ? -4.204 11.375 -3.377 1.00 0.00 43 THR A C 20
ATOM 27062 O O . THR A 1 43 ? -4.271 11.523 -2.158 1.00 0.00 43 THR A O 20
ATOM 27073 N N . ALA A 1 44 ? -3.193 11.785 -4.129 1.00 0.00 44 ALA A N 20
ATOM 27074 C CA . ALA A 1 44 ? -2.050 12.462 -3.540 1.00 0.00 44 ALA A CA 20
ATOM 27075 C C . ALA A 1 44 ? -2.425 12.970 -2.147 1.00 0.00 44 ALA A C 20
ATOM 27076 O O . ALA A 1 44 ? -3.195 13.921 -2.015 1.00 0.00 44 ALA A O 20
ATOM 27083 N N . GLY A 1 45 ? -1.864 12.314 -1.142 1.00 0.00 45 GLY A N 20
ATOM 27084 C CA . GLY A 1 45 ? -2.131 12.687 0.237 1.00 0.00 45 GLY A CA 20
ATOM 27085 C C . GLY A 1 45 ? -2.959 11.613 0.945 1.00 0.00 45 GLY A C 20
ATOM 27086 O O . GLY A 1 45 ? -2.675 11.258 2.088 1.00 0.00 45 GLY A O 20
ATOM 27090 N N . LYS A 1 46 ? -3.967 11.125 0.237 1.00 0.00 46 LYS A N 20
ATOM 27091 C CA . LYS A 1 46 ? -4.838 10.099 0.783 1.00 0.00 46 LYS A CA 20
ATOM 27092 C C . LYS A 1 46 ? -3.987 9.003 1.427 1.00 0.00 46 LYS A C 20
ATOM 27093 O O . LYS A 1 46 ? -2.792 8.899 1.154 1.00 0.00 46 LYS A O 20
ATOM 27112 N N . TYR A 1 47 ? -4.636 8.212 2.269 1.00 0.00 47 TYR A N 20
ATOM 27113 C CA . TYR A 1 47 ? -3.953 7.127 2.953 1.00 0.00 47 TYR A CA 20
ATOM 27114 C C . TYR A 1 47 ? -4.667 5.794 2.717 1.00 0.00 47 TYR A C 20
ATOM 27115 O O . TYR A 1 47 ? -5.890 5.755 2.586 1.00 0.00 47 TYR A O 20
ATOM 27133 N N . LEU A 1 48 ? -3.873 4.735 2.668 1.00 0.00 48 LEU A N 20
ATOM 27134 C CA . LEU A 1 48 ? -4.413 3.404 2.450 1.00 0.00 48 LEU A CA 20
ATOM 27135 C C . LEU A 1 48 ? -3.527 2.376 3.156 1.00 0.00 48 LEU A C 20
ATOM 27136 O O . LEU A 1 48 ? -2.390 2.675 3.517 1.00 0.00 48 LEU A O 20
ATOM 27152 N N . TYR A 1 49 ? -4.082 1.186 3.333 1.00 0.00 49 TYR A N 20
ATOM 27153 C CA . TYR A 1 49 ? -3.356 0.112 3.990 1.00 0.00 49 TYR A CA 20
ATOM 27154 C C . TYR A 1 49 ? -3.113 -1.054 3.028 1.00 0.00 49 TYR A C 20
ATOM 27155 O O . TYR A 1 49 ? -4.057 -1.711 2.592 1.00 0.00 49 TYR A O 20
ATOM 27173 N N . VAL A 1 50 ? -1.842 -1.274 2.727 1.00 0.00 50 VAL A N 20
ATOM 27174 C CA . VAL A 1 50 ? -1.462 -2.349 1.825 1.00 0.00 50 VAL A CA 20
ATOM 27175 C C . VAL A 1 50 ? -0.882 -3.508 2.637 1.00 0.00 50 VAL A C 20
ATOM 27176 O O . VAL A 1 50 ? 0.102 -3.337 3.355 1.00 0.00 50 VAL A O 20
ATOM 27189 N N . TYR A 1 51 ? -1.516 -4.663 2.496 1.00 0.00 51 TYR A N 20
ATOM 27190 C CA . TYR A 1 51 ? -1.074 -5.851 3.207 1.00 0.00 51 TYR A CA 20
ATOM 27191 C C . TYR A 1 51 ? -0.129 -6.688 2.343 1.00 0.00 51 TYR A C 20
ATOM 27192 O O . TYR A 1 51 ? -0.289 -6.753 1.125 1.00 0.00 51 TYR A O 20
ATOM 27210 N N . GLY A 1 52 ? 0.836 -7.307 3.007 1.00 0.00 52 GLY A N 20
ATOM 27211 C CA . GLY A 1 52 ? 1.808 -8.136 2.316 1.00 0.00 52 GLY A CA 20
ATOM 27212 C C . GLY A 1 52 ? 2.722 -7.288 1.430 1.00 0.00 52 GLY A C 20
ATOM 27213 O O . GLY A 1 52 ? 2.602 -6.064 1.400 1.00 0.00 52 GLY A O 20
ATOM 27217 N N . ASP A 1 53 ? 3.615 -7.971 0.729 1.00 0.00 53 ASP A N 20
ATOM 27218 C CA . ASP A 1 53 ? 4.549 -7.295 -0.156 1.00 0.00 53 ASP A CA 20
ATOM 27219 C C . ASP A 1 53 ? 3.851 -6.976 -1.479 1.00 0.00 53 ASP A C 20
ATOM 27220 O O . ASP A 1 53 ? 2.630 -6.836 -1.523 1.00 0.00 53 ASP A O 20
ATOM 27229 N N . MET A 1 54 ? 4.657 -6.871 -2.526 1.00 0.00 54 MET A N 20
ATOM 27230 C CA . MET A 1 54 ? 4.132 -6.571 -3.847 1.00 0.00 54 MET A CA 20
ATOM 27231 C C . MET A 1 54 ? 3.308 -7.741 -4.389 1.00 0.00 54 MET A C 20
ATOM 27232 O O . MET A 1 54 ? 3.567 -8.896 -4.052 1.00 0.00 54 MET A O 20
ATOM 27246 N N . ASP A 1 55 ? 2.331 -7.402 -5.218 1.00 0.00 55 ASP A N 20
ATOM 27247 C CA . ASP A 1 55 ? 1.468 -8.410 -5.809 1.00 0.00 55 ASP A CA 20
ATOM 27248 C C . ASP A 1 55 ? 2.227 -9.137 -6.920 1.00 0.00 55 ASP A C 20
ATOM 27249 O O . ASP A 1 55 ? 3.340 -8.751 -7.272 1.00 0.00 55 ASP A O 20
ATOM 27258 N N . GLU A 1 56 ? 1.594 -10.178 -7.443 1.00 0.00 56 GLU A N 20
ATOM 27259 C CA . GLU A 1 56 ? 2.195 -10.963 -8.507 1.00 0.00 56 GLU A CA 20
ATOM 27260 C C . GLU A 1 56 ? 2.733 -10.043 -9.606 1.00 0.00 56 GLU A C 20
ATOM 27261 O O . GLU A 1 56 ? 3.747 -10.346 -10.233 1.00 0.00 56 GLU A O 20
ATOM 27273 N N . ASP A 1 57 ? 2.029 -8.938 -9.805 1.00 0.00 57 ASP A N 20
ATOM 27274 C CA . ASP A 1 57 ? 2.423 -7.973 -10.817 1.00 0.00 57 ASP A CA 20
ATOM 27275 C C . ASP A 1 57 ? 3.298 -6.895 -10.174 1.00 0.00 57 ASP A C 20
ATOM 27276 O O . ASP A 1 57 ? 4.071 -6.228 -10.859 1.00 0.00 57 ASP A O 20
ATOM 27285 N N . GLY A 1 58 ? 3.146 -6.758 -8.865 1.00 0.00 58 GLY A N 20
ATOM 27286 C CA . GLY A 1 58 ? 3.913 -5.772 -8.122 1.00 0.00 58 GLY A CA 20
ATOM 27287 C C . GLY A 1 58 ? 2.989 -4.834 -7.342 1.00 0.00 58 GLY A C 20
ATOM 27288 O O . GLY A 1 58 ? 3.388 -4.271 -6.323 1.00 0.00 58 GLY A O 20
ATOM 27292 N N . PHE A 1 59 ? 1.773 -4.696 -7.849 1.00 0.00 59 PHE A N 20
ATOM 27293 C CA . PHE A 1 59 ? 0.790 -3.836 -7.213 1.00 0.00 59 PHE A CA 20
ATOM 27294 C C . PHE A 1 59 ? 0.662 -4.159 -5.723 1.00 0.00 59 PHE A C 20
ATOM 27295 O O . PHE A 1 59 ? 0.959 -5.275 -5.298 1.00 0.00 59 PHE A O 20
ATOM 27312 N N . TYR A 1 60 ? 0.220 -3.162 -4.970 1.00 0.00 60 TYR A N 20
ATOM 27313 C CA . TYR A 1 60 ? 0.049 -3.327 -3.536 1.00 0.00 60 TYR A CA 20
ATOM 27314 C C . TYR A 1 60 ? -1.433 -3.437 -3.170 1.00 0.00 60 TYR A C 20
ATOM 27315 O O . TYR A 1 60 ? -2.233 -2.580 -3.541 1.00 0.00 60 TYR A O 20
ATOM 27333 N N . GLU A 1 61 ? -1.752 -4.500 -2.446 1.00 0.00 61 GLU A N 20
ATOM 27334 C CA . GLU A 1 61 ? -3.123 -4.734 -2.025 1.00 0.00 61 GLU A CA 20
ATOM 27335 C C . GLU A 1 61 ? -3.550 -3.683 -0.998 1.00 0.00 61 GLU A C 20
ATOM 27336 O O . GLU A 1 61 ? -3.850 -4.016 0.147 1.00 0.00 61 GLU A O 20
ATOM 27348 N N . GLY A 1 62 ? -3.564 -2.436 -1.445 1.00 0.00 62 GLY A N 20
ATOM 27349 C CA . GLY A 1 62 ? -3.948 -1.335 -0.579 1.00 0.00 62 GLY A CA 20
ATOM 27350 C C . GLY A 1 62 ? -5.423 -1.437 -0.184 1.00 0.00 62 GLY A C 20
ATOM 27351 O O . GLY A 1 62 ? -6.227 -2.015 -0.915 1.00 0.00 62 GLY A O 20
ATOM 27355 N N . GLU A 1 63 ? -5.734 -0.868 0.971 1.00 0.00 63 GLU A N 20
ATOM 27356 C CA . GLU A 1 63 ? -7.098 -0.889 1.472 1.00 0.00 63 GLU A CA 20
ATOM 27357 C C . GLU A 1 63 ? -7.575 0.534 1.770 1.00 0.00 63 GLU A C 20
ATOM 27358 O O . GLU A 1 63 ? -7.029 1.205 2.645 1.00 0.00 63 GLU A O 20
ATOM 27370 N N . LEU A 1 64 ? -8.588 0.953 1.026 1.00 0.00 64 LEU A N 20
ATOM 27371 C CA . LEU A 1 64 ? -9.145 2.283 1.200 1.00 0.00 64 LEU A CA 20
ATOM 27372 C C . LEU A 1 64 ? -9.552 2.475 2.663 1.00 0.00 64 LEU A C 20
ATOM 27373 O O . LEU A 1 64 ? -9.248 1.636 3.510 1.00 0.00 64 LEU A O 20
ATOM 27389 N N . LEU A 1 65 ? -10.233 3.583 2.914 1.00 0.00 65 LEU A N 20
ATOM 27390 C CA . LEU A 1 65 ? -10.684 3.895 4.260 1.00 0.00 65 LEU A CA 20
ATOM 27391 C C . LEU A 1 65 ? -12.119 3.394 4.440 1.00 0.00 65 LEU A C 20
ATOM 27392 O O . LEU A 1 65 ? -12.661 3.438 5.544 1.00 0.00 65 LEU A O 20
ATOM 27408 N N . ASP A 1 66 ? -12.693 2.930 3.340 1.00 0.00 66 ASP A N 20
ATOM 27409 C CA . ASP A 1 66 ? -14.054 2.422 3.363 1.00 0.00 66 ASP A CA 20
ATOM 27410 C C . ASP A 1 66 ? -14.023 0.892 3.371 1.00 0.00 66 ASP A C 20
ATOM 27411 O O . ASP A 1 66 ? -15.061 0.247 3.504 1.00 0.00 66 ASP A O 20
ATOM 27420 N N . GLY A 1 67 ? -12.820 0.356 3.227 1.00 0.00 67 GLY A N 20
ATOM 27421 C CA . GLY A 1 67 ? -12.639 -1.086 3.216 1.00 0.00 67 GLY A CA 20
ATOM 27422 C C . GLY A 1 67 ? -12.383 -1.595 1.797 1.00 0.00 67 GLY A C 20
ATOM 27423 O O . GLY A 1 67 ? -12.293 -2.801 1.573 1.00 0.00 67 GLY A O 20
ATOM 27427 N N . GLN A 1 68 ? -12.272 -0.651 0.874 1.00 0.00 68 GLN A N 20
ATOM 27428 C CA . GLN A 1 68 ? -12.027 -0.989 -0.518 1.00 0.00 68 GLN A CA 20
ATOM 27429 C C . GLN A 1 68 ? -10.660 -1.659 -0.669 1.00 0.00 68 GLN A C 20
ATOM 27430 O O . GLN A 1 68 ? -9.635 -1.068 -0.334 1.00 0.00 68 GLN A O 20
ATOM 27444 N N . ARG A 1 69 ? -10.690 -2.883 -1.174 1.00 0.00 69 ARG A N 20
ATOM 27445 C CA . ARG A 1 69 ? -9.466 -3.640 -1.374 1.00 0.00 69 ARG A CA 20
ATOM 27446 C C . ARG A 1 69 ? -9.131 -3.724 -2.865 1.00 0.00 69 ARG A C 20
ATOM 27447 O O . ARG A 1 69 ? -9.680 -4.558 -3.582 1.00 0.00 69 ARG A O 20
ATOM 27468 N N . GLY A 1 70 ? -8.231 -2.848 -3.286 1.00 0.00 70 GLY A N 20
ATOM 27469 C CA . GLY A 1 70 ? -7.816 -2.813 -4.678 1.00 0.00 70 GLY A CA 20
ATOM 27470 C C . GLY A 1 70 ? -6.296 -2.681 -4.794 1.00 0.00 70 GLY A C 20
ATOM 27471 O O . GLY A 1 70 ? -5.620 -2.361 -3.817 1.00 0.00 70 GLY A O 20
ATOM 27475 N N . LEU A 1 71 ? -5.802 -2.935 -5.997 1.00 0.00 71 LEU A N 20
ATOM 27476 C CA . LEU A 1 71 ? -4.375 -2.850 -6.254 1.00 0.00 71 LEU A CA 20
ATOM 27477 C C . LEU A 1 71 ? -3.911 -1.405 -6.056 1.00 0.00 71 LEU A C 20
ATOM 27478 O O . LEU A 1 71 ? -4.726 -0.484 -6.043 1.00 0.00 71 LEU A O 20
ATOM 27494 N N . VAL A 1 72 ? -2.603 -1.252 -5.905 1.00 0.00 72 VAL A N 20
ATOM 27495 C CA . VAL A 1 72 ? -2.021 0.064 -5.708 1.00 0.00 72 VAL A CA 20
ATOM 27496 C C . VAL A 1 72 ? -0.559 0.044 -6.158 1.00 0.00 72 VAL A C 20
ATOM 27497 O O . VAL A 1 72 ? 0.236 -0.751 -5.660 1.00 0.00 72 VAL A O 20
ATOM 27510 N N . PRO A 1 73 ? -0.241 0.951 -7.120 1.00 0.00 73 PRO A N 20
ATOM 27511 C CA . PRO A 1 73 ? 1.112 1.044 -7.643 1.00 0.00 73 PRO A CA 20
ATOM 27512 C C . PRO A 1 73 ? 2.041 1.730 -6.640 1.00 0.00 73 PRO A C 20
ATOM 27513 O O . PRO A 1 73 ? 1.725 2.803 -6.129 1.00 0.00 73 PRO A O 20
ATOM 27524 N N . SER A 1 74 ? 3.169 1.082 -6.388 1.00 0.00 74 SER A N 20
ATOM 27525 C CA . SER A 1 74 ? 4.146 1.617 -5.455 1.00 0.00 74 SER A CA 20
ATOM 27526 C C . SER A 1 74 ? 4.799 2.870 -6.042 1.00 0.00 74 SER A C 20
ATOM 27527 O O . SER A 1 74 ? 5.557 3.557 -5.359 1.00 0.00 74 SER A O 20
ATOM 27535 N N . ASN A 1 75 ? 4.480 3.130 -7.301 1.00 0.00 75 ASN A N 20
ATOM 27536 C CA . ASN A 1 75 ? 5.026 4.289 -7.987 1.00 0.00 75 ASN A CA 20
ATOM 27537 C C . ASN A 1 75 ? 4.096 5.486 -7.776 1.00 0.00 75 ASN A C 20
ATOM 27538 O O . ASN A 1 75 ? 4.381 6.588 -8.243 1.00 0.00 75 ASN A O 20
ATOM 27549 N N . PHE A 1 76 ? 3.004 5.229 -7.071 1.00 0.00 76 PHE A N 20
ATOM 27550 C CA . PHE A 1 76 ? 2.031 6.272 -6.792 1.00 0.00 76 PHE A CA 20
ATOM 27551 C C . PHE A 1 76 ? 1.655 6.287 -5.309 1.00 0.00 76 PHE A C 20
ATOM 27552 O O . PHE A 1 76 ? 0.695 6.949 -4.916 1.00 0.00 76 PHE A O 20
ATOM 27569 N N . VAL A 1 77 ? 2.429 5.550 -4.527 1.00 0.00 77 VAL A N 20
ATOM 27570 C CA . VAL A 1 77 ? 2.188 5.471 -3.096 1.00 0.00 77 VAL A CA 20
ATOM 27571 C C . VAL A 1 77 ? 3.482 5.797 -2.347 1.00 0.00 77 VAL A C 20
ATOM 27572 O O . VAL A 1 77 ? 4.576 5.595 -2.873 1.00 0.00 77 VAL A O 20
ATOM 27585 N N . ASP A 1 78 ? 3.315 6.296 -1.131 1.00 0.00 78 ASP A N 20
ATOM 27586 C CA . ASP A 1 78 ? 4.455 6.652 -0.305 1.00 0.00 78 ASP A CA 20
ATOM 27587 C C . ASP A 1 78 ? 4.230 6.135 1.118 1.00 0.00 78 ASP A C 20
ATOM 27588 O O . ASP A 1 78 ? 3.409 6.677 1.856 1.00 0.00 78 ASP A O 20
ATOM 27597 N N . PHE A 1 79 ? 4.974 5.094 1.459 1.00 0.00 79 PHE A N 20
ATOM 27598 C CA . PHE A 1 79 ? 4.866 4.498 2.780 1.00 0.00 79 PHE A CA 20
ATOM 27599 C C . PHE A 1 79 ? 4.901 5.571 3.870 1.00 0.00 79 PHE A C 20
ATOM 27600 O O . PHE A 1 79 ? 5.939 6.188 4.105 1.00 0.00 79 PHE A O 20
ATOM 27617 N N . VAL A 1 80 ? 3.755 5.760 4.507 1.00 0.00 80 VAL A N 20
ATOM 27618 C CA . VAL A 1 80 ? 3.642 6.748 5.567 1.00 0.00 80 VAL A CA 20
ATOM 27619 C C . VAL A 1 80 ? 3.789 6.054 6.923 1.00 0.00 80 VAL A C 20
ATOM 27620 O O . VAL A 1 80 ? 3.709 4.829 7.009 1.00 0.00 80 VAL A O 20
ATOM 27633 N N . GLN A 1 81 ? 4.002 6.867 7.947 1.00 0.00 81 GLN A N 20
ATOM 27634 C CA . GLN A 1 81 ? 4.162 6.346 9.294 1.00 0.00 81 GLN A CA 20
ATOM 27635 C C . GLN A 1 81 ? 2.994 6.791 10.177 1.00 0.00 81 GLN A C 20
ATOM 27636 O O . GLN A 1 81 ? 1.833 6.659 9.791 1.00 0.00 81 GLN A O 20
ATOM 27650 N N . ASP A 1 82 ? 3.341 7.310 11.346 1.00 0.00 82 ASP A N 20
ATOM 27651 C CA . ASP A 1 82 ? 2.336 7.775 12.286 1.00 0.00 82 ASP A CA 20
ATOM 27652 C C . ASP A 1 82 ? 1.601 6.571 12.878 1.00 0.00 82 ASP A C 20
ATOM 27653 O O . ASP A 1 82 ? 1.737 6.278 14.064 1.00 0.00 82 ASP A O 20
ATOM 27662 N N . ASN A 1 83 ? 0.838 5.906 12.023 1.00 0.00 83 ASN A N 20
ATOM 27663 C CA . ASN A 1 83 ? 0.081 4.740 12.446 1.00 0.00 83 ASN A CA 20
ATOM 27664 C C . ASN A 1 83 ? 0.289 3.608 11.437 1.00 0.00 83 ASN A C 20
ATOM 27665 O O . ASN A 1 83 ? -0.490 3.459 10.497 1.00 0.00 83 ASN A O 20
ATOM 27676 N N . GLU A 1 84 ? 1.345 2.841 11.666 1.00 0.00 84 GLU A N 20
ATOM 27677 C CA . GLU A 1 84 ? 1.665 1.728 10.789 1.00 0.00 84 GLU A CA 20
ATOM 27678 C C . GLU A 1 84 ? 0.606 0.630 10.916 1.00 0.00 84 GLU A C 20
ATOM 27679 O O . GLU A 1 84 ? -0.047 0.277 9.936 1.00 0.00 84 GLU A O 20
ATOM 27691 N N . SER A 1 85 ? 0.470 0.122 12.132 1.00 0.00 85 SER A N 20
ATOM 27692 C CA . SER A 1 85 ? -0.499 -0.928 12.399 1.00 0.00 85 SER A CA 20
ATOM 27693 C C . SER A 1 85 ? -0.429 -1.342 13.871 1.00 0.00 85 SER A C 20
ATOM 27694 O O . SER A 1 85 ? 0.603 -1.824 14.335 1.00 0.00 85 SER A O 20
ATOM 27702 N N . ARG A 1 86 ? -1.540 -1.138 14.563 1.00 0.00 86 ARG A N 20
ATOM 27703 C CA . ARG A 1 86 ? -1.617 -1.484 15.972 1.00 0.00 86 ARG A CA 20
ATOM 27704 C C . ARG A 1 86 ? -1.091 -2.902 16.201 1.00 0.00 86 ARG A C 20
ATOM 27705 O O . ARG A 1 86 ? -0.648 -3.235 17.299 1.00 0.00 86 ARG A O 20
ATOM 27726 N N . LEU A 1 87 ? -1.157 -3.701 15.145 1.00 0.00 87 LEU A N 20
ATOM 27727 C CA . LEU A 1 87 ? -0.692 -5.075 15.217 1.00 0.00 87 LEU A CA 20
ATOM 27728 C C . LEU A 1 87 ? 0.785 -5.090 15.615 1.00 0.00 87 LEU A C 20
ATOM 27729 O O . LEU A 1 87 ? 1.439 -4.048 15.626 1.00 0.00 87 LEU A O 20
ATOM 27745 N N . ALA A 1 88 ? 1.267 -6.282 15.934 1.00 0.00 88 ALA A N 20
ATOM 27746 C CA . ALA A 1 88 ? 2.654 -6.446 16.333 1.00 0.00 88 ALA A CA 20
ATOM 27747 C C . ALA A 1 88 ? 3.273 -7.603 15.546 1.00 0.00 88 ALA A C 20
ATOM 27748 O O . ALA A 1 88 ? 2.579 -8.295 14.803 1.00 0.00 88 ALA A O 20
ATOM 27755 N N . SER A 1 89 ? 4.573 -7.778 15.736 1.00 0.00 89 SER A N 20
ATOM 27756 C CA . SER A 1 89 ? 5.293 -8.840 15.053 1.00 0.00 89 SER A CA 20
ATOM 27757 C C . SER A 1 89 ? 5.097 -10.165 15.793 1.00 0.00 89 SER A C 20
ATOM 27758 O O . SER A 1 89 ? 4.547 -10.190 16.892 1.00 0.00 89 SER A O 20
ATOM 27766 N N . THR A 1 90 ? 5.558 -11.233 15.159 1.00 0.00 90 THR A N 20
ATOM 27767 C CA . THR A 1 90 ? 5.441 -12.558 15.743 1.00 0.00 90 THR A CA 20
ATOM 27768 C C . THR A 1 90 ? 6.175 -13.588 14.882 1.00 0.00 90 THR A C 20
ATOM 27769 O O . THR A 1 90 ? 6.105 -13.539 13.655 1.00 0.00 90 THR A O 20
ATOM 27780 N N . SER A 1 91 ? 6.862 -14.496 15.559 1.00 0.00 91 SER A N 20
ATOM 27781 C CA . SER A 1 91 ? 7.608 -15.536 14.871 1.00 0.00 91 SER A CA 20
ATOM 27782 C C . SER A 1 91 ? 6.644 -16.497 14.173 1.00 0.00 91 SER A C 20
ATOM 27783 O O . SER A 1 91 ? 5.457 -16.531 14.492 1.00 0.00 91 SER A O 20
ATOM 27791 N N . GLY A 1 92 ? 7.191 -17.255 13.234 1.00 0.00 92 GLY A N 20
ATOM 27792 C CA . GLY A 1 92 ? 6.394 -18.214 12.488 1.00 0.00 92 GLY A CA 20
ATOM 27793 C C . GLY A 1 92 ? 7.258 -18.983 11.486 1.00 0.00 92 GLY A C 20
ATOM 27794 O O . GLY A 1 92 ? 7.501 -18.508 10.378 1.00 0.00 92 GLY A O 20
ATOM 27798 N N . PRO A 1 93 ? 7.709 -20.189 11.923 1.00 0.00 93 PRO A N 20
ATOM 27799 C CA . PRO A 1 93 ? 8.541 -21.028 11.077 1.00 0.00 93 PRO A CA 20
ATOM 27800 C C . PRO A 1 93 ? 7.708 -21.698 9.981 1.00 0.00 93 PRO A C 20
ATOM 27801 O O . PRO A 1 93 ? 6.494 -21.512 9.918 1.00 0.00 93 PRO A O 20
ATOM 27812 N N . SER A 1 94 ? 8.395 -22.463 9.145 1.00 0.00 94 SER A N 20
ATOM 27813 C CA . SER A 1 94 ? 7.734 -23.161 8.056 1.00 0.00 94 SER A CA 20
ATOM 27814 C C . SER A 1 94 ? 8.686 -24.186 7.437 1.00 0.00 94 SER A C 20
ATOM 27815 O O . SER A 1 94 ? 9.899 -24.104 7.625 1.00 0.00 94 SER A O 20
ATOM 27823 N N . SER A 1 95 ? 8.101 -25.128 6.711 1.00 0.00 95 SER A N 20
ATOM 27824 C CA . SER A 1 95 ? 8.883 -26.167 6.064 1.00 0.00 95 SER A CA 20
ATOM 27825 C C . SER A 1 95 ? 9.661 -26.966 7.111 1.00 0.00 95 SER A C 20
ATOM 27826 O O . SER A 1 95 ? 10.576 -26.441 7.744 1.00 0.00 95 SER A O 20
ATOM 27834 N N . GLY A 1 96 ? 9.268 -28.223 7.263 1.00 0.00 96 GLY A N 20
ATOM 27835 C CA . GLY A 1 96 ? 9.918 -29.099 8.223 1.00 0.00 96 GLY A CA 20
ATOM 27836 C C . GLY A 1 96 ? 8.923 -29.592 9.275 1.00 0.00 96 GLY A C 20
ATOM 27837 O O . GLY A 1 96 ? 9.311 -29.921 10.395 1.00 0.00 96 GLY A O 20
#

GO terms:
  GO:0005515 protein binding (F, IPI)

Radius of gyration: 15.12 Å; Cα contacts (8 Å, |Δi|>4): 172; chains: 1; bounding box: 40×29×41 Å

Nearest PDB structures (foldseek):
  1wie-assembly1_A  TM=7.473E-01  e=4.315E-17  Homo sapiens
  2csq-assembly1_A  TM=6.519E-01  e=1.514E-06  Homo sapiens
  6f55-assembly1_A  TM=7.869E-01  e=8.867E-04  Gallus gallus
  2dl5-assembly1_A  TM=6.532E-01  e=6.447E-04  Homo sapiens
  1k1z-assembly1_A  TM=6.356E-01  e=2.287E-02  Mus musculus

Secondary structure (DSSP, 8-state):
-------S---TTTS-EEEEEESS---GGGSS-S-TTTB----TT-EEEEESS--SSS--EEEETT--B-B--TTSEE---S----S---S-----

Solvent-accessible surface area: 7167 Å² total; per-residue (Å²): 123,91,117,34,120,106,78,111,68,187,126,70,125,98,31,120,57,62,44,0,27,2,137,104,86,49,76,3,137,118,41,138,67,178,83,14,127,30,17,2,33,1,56,56,42,75,97,1,82,0,57,15,64,83,28,161,94,35,54,9,28,0,25,10,87,114,40,86,132,11,34,0,14,46,108,62,9,63,92,42,108,135,94,125,106,200,166,106,89,145,92,59,142,103,119,125

CATH classification: 2.30.30.40

Sequence (96 aa):
GSSGSSGTSKQRYSGKVHLCVARYSYNPFDGPNENPEAELPLTAGKYLYVYGDMDEDGFYEGELLDGQRGLVPSNFVDFVQDNESRLASTSGPSSGGSSGSSGTSKQRYSGKVHLCVARYSYNPFDGPNENPEAELPLTAGKYLYVYGDMDEDGFYEGELLDGQRGLVPSNFVDFVQDNESRLASTSGPSSGGSSGSSGTSKQRYSGKVHLCVARYSYNPFDGPNENPEAELPLTAGKYLYVYGDMDEDGFYEGELLDGQRGLVPSNFVDFVQDNESRLASTSGPSSGGSSGSSGTSKQRYSGKVHLCVARYSYNPFDGPNENPEAELPLTAGKYLYVYGDMDEDGFYEGELLDGQRGLVPSNFVDFVQDNESRLASTSGPSSGGSSGSSGTSKQRYSGKVHLCVARYSYNPFDGPNENPEAELPLTAGKYLYVYGDMDEDGFYEGELLDGQRGLVPSNFVDFVQDNESRLASTSGPSSGGSSGSSGTSKQRYSGKVHLCVARYSYNPFDGPNENPEAELPLTAGKYLYVYGDMDEDGFYEGELLDGQRGLVPSNFVDFVQDNESRLASTSGPSSGGSSGSSGTSKQRYSGKVHLCVARYSYNPFDGPNENPEAELPLTAGKYLYVYGDMDEDGFYEGELLDGQRGLVPSNFVDFVQDNESRLASTSGPSSGGSSGSSGTSKQRYSGKVHLCVARYSYNPFDGPNENPEAELPLTAGKYLYVYGDMDEDGFYEGELLDGQRGLVPSNFVDFVQDNESRLASTSGPSSGGSSGSSGTSKQRYSGKVHLCVARYSYNPFDGPNENPEAELPLTAGKYLYVYGDMDEDGFYEGELLDGQRGLVPSNFVDFVQDNESRLASTSGPSSGGSSGSSGTSKQRYSGKVHLCVARYSYNPFDGPNENPEAELPLTAGKYLYVYGDMDEDGFYEGELLDGQRGLVPSNFVDFVQDNESRLASTSGPSSGGSSGSSGTSKQRYSGKVHLCVARYSYNPFDGPNENPEAELPLTAGKYLYVYGDMDEDGFYEGELLDGQRGLVPSNFVDFVQDNESRLASTSGPSSGGSSGSSGTSKQRYSGKVHLCVARYSYNPFDGPNENPEAELPLTAGKYLYVYGDMDEDGFYEGELLDGQRGLVPSNFVDFVQDNESRLASTSGPSSGGSSGSSGTSKQRYSGKVHLCVARYSYNPFDGPNENPEAELPLTAGKYLYVYGDMDEDGFYEGELLDGQRGLVPSNFVDFVQDNESRLASTSGPSSGGSSGSSGTSKQRYSGKVHLCVARYSYNPFDGPNENPEAELPLTAGKYLYVYGDMDEDGFYEGELLDGQRGLVPSNFVDFVQDNESRLASTSGPSSGGSSGSSGTSKQRYSGKVHLCVARYSYNPFDGPNENPEAELPLTAGKYLYVYGDMDEDGFYEGELLDGQRGLVPSNFVDFVQDNESRLASTSGPSSGGSSGSSGTSKQRYSGKVHLCVARYSYNPFDGPNENPEAELPLTAGKYLYVYGDMDEDGFYEGELLDGQRGLVPSNFVDFVQDNESRLASTSGPSSGGSSGSSGTSKQRYSGKVHLCVARYSYNPFDGPNENPEAELPLTAGKYLYVYGDMDEDGFYEGELLDGQRGLVPSNFVDFVQDNESRLASTSGPSSGGSSGSSGTSKQRYSGKVHLCVARYSYNPFDGPNENPEAELPLTAGKYLYVYGDMDEDGFYEGELLDGQRGLVPSNFVDFVQDNESRLASTSGPSSGGSSGSSGTSKQRYSGKVHLCVARYSYNPFDGPNENPEAELPLTAGKYLYVYGDMDEDGFYEGELLDGQRGLVPSNFVDFVQDNESRLASTSGPSSGGSSGSSGTSKQRYSGKVHLCVARYSYNPFDGPNENPEAELPLTAGKYLYVYGDMDEDGFYEGELLDGQRGLVPSNFVDFVQDNESRLASTSGPSSG

Organism: Homo sapiens (NCBI:txid9606)

Foldseek 3Di:
DPAAADADDPDPLRHFKFKKAFQDFAFLPVDPPPPSLLADGHHHGAIWIFGHAADPVGFTQTAHPVRRGHTHHPVGIGRDVPDRDPDDHDDDDDDD